Protein AF-0000000076566828 (afdb_homodimer)

Organism: Mesocestoides corti (NCBI:txid53468)

Radius of gyration: 59.65 Å; Cα contacts (8 Å, |Δi|>4): 1844; chains: 2; bounding box: 95×231×230 Å

Nearest PDB structures (foldseek):
  2do4-assembly1_A  TM=8.280E-01  e=1.524E-05  Homo sapiens
  7s7b-assembly1_C  TM=9.303E-01  e=1.893E-04  Homo sapiens
  5lxy-assembly5_I  TM=9.107E-01  e=1.811E-04  Homo sapiens
  6aso-assembly1_A  TM=4.600E-01  e=6.608E-07  Saccharomyces cerevisiae
  2mzq-assembly1_A  TM=8.848E-01  e=5.716E-04  Saccharomyces cerevisiae S288C

pLDDT: mean 74.3, std 24.95, range [13.19, 98.06]

Solvent-accessible surface area (backbone atoms only — not comparable to full-atom values): 101431 Å² total; per-residue (Å²): 131,82,71,84,82,76,81,79,77,86,79,79,74,83,75,83,79,81,73,72,76,61,60,64,59,54,52,54,48,50,50,51,49,48,50,48,51,48,46,49,50,50,37,52,52,32,50,52,48,38,69,76,39,69,84,44,66,67,48,46,56,51,34,41,54,47,28,57,74,66,65,39,61,69,62,31,51,50,49,50,52,55,43,52,75,66,32,73,58,53,72,68,59,41,49,54,51,50,52,56,55,55,69,67,57,52,94,85,56,82,61,59,67,58,55,50,50,50,52,54,41,49,68,59,36,60,50,68,70,59,43,51,53,47,41,50,52,41,57,67,63,49,57,92,86,50,68,69,46,52,52,53,33,51,49,50,44,50,50,43,41,73,64,40,39,65,33,41,77,60,11,51,58,56,52,49,52,48,46,52,51,46,49,50,51,42,54,50,42,52,69,74,42,64,82,46,59,65,63,51,49,53,43,51,48,52,45,50,50,53,50,51,54,51,42,47,43,41,31,59,63,50,66,57,54,50,53,52,47,39,50,40,41,69,49,88,36,44,84,72,52,72,71,53,84,80,48,81,69,74,71,53,52,70,68,56,52,51,35,29,51,53,14,49,53,44,27,64,66,46,43,64,48,55,48,44,38,61,67,19,61,92,36,68,72,53,29,50,53,34,45,51,54,43,49,54,51,49,57,71,35,33,76,69,92,58,62,83,65,53,62,57,52,57,69,66,51,61,97,79,71,71,71,43,54,72,69,44,52,50,34,52,49,43,48,47,38,56,76,41,58,78,44,65,68,60,56,51,50,48,49,52,45,35,56,68,76,41,54,86,48,53,66,59,48,36,52,51,32,53,52,45,35,53,57,36,56,53,39,42,68,50,44,49,52,31,32,51,43,42,43,50,50,26,56,53,52,38,58,69,67,49,62,86,81,71,77,71,73,82,47,72,64,53,54,49,51,34,50,56,40,45,47,52,29,52,48,46,51,54,54,50,68,72,39,72,53,91,42,71,67,39,51,50,52,42,50,51,50,47,50,40,48,51,41,29,42,54,70,73,36,89,58,76,74,79,72,79,78,82,92,64,95,44,95,82,38,59,64,55,52,51,48,23,48,46,29,29,73,76,64,67,32,52,67,61,22,50,50,46,51,54,55,48,41,72,41,93,61,32,50,52,39,55,69,50,45,54,51,52,49,52,47,26,62,76,63,50,49,74,70,56,37,53,51,50,39,53,49,44,59,74,42,37,63,73,89,54,29,63,58,45,47,52,49,39,50,48,43,43,45,76,66,35,51,57,64,71,60,52,51,52,49,50,46,50,51,54,52,48,51,51,51,55,52,50,51,53,49,51,51,50,51,51,52,50,50,55,51,53,52,59,57,60,68,64,72,68,73,70,84,70,83,74,76,78,78,78,80,76,78,80,74,88,92,82,88,73,93,79,84,83,90,81,83,73,80,74,77,78,76,74,80,77,80,75,81,84,76,78,79,77,79,73,84,76,73,85,72,78,75,76,73,75,74,74,84,72,70,72,72,75,81,63,69,88,48,26,72,22,24,34,28,36,34,59,40,62,57,82,65,46,74,64,58,51,46,64,62,49,49,78,40,37,65,71,64,46,76,46,70,43,50,45,94,84,64,46,50,69,21,34,30,40,43,28,35,74,45,49,83,28,40,64,53,44,44,67,46,43,53,40,57,40,84,41,95,93,40,89,68,12,24,37,25,41,39,42,81,37,63,83,84,56,72,91,71,77,74,77,64,88,60,83,61,52,52,72,38,63,29,26,34,31,34,33,53,38,37,67,82,66,47,59,66,56,48,46,58,63,51,38,76,47,33,58,62,74,44,64,44,72,40,48,42,82,78,14,51,56,69,21,31,32,38,41,27,31,77,39,45,67,33,30,50,53,33,37,71,71,42,43,61,41,66,48,90,90,24,55,22,44,49,41,68,29,58,49,70,53,64,82,71,80,76,77,83,66,76,80,71,74,86,85,90,89,87,82,76,79,69,83,74,65,83,76,128,138,84,92,90,76,85,76,80,81,87,79,85,80,84,77,81,77,80,66,71,73,58,54,62,59,48,49,52,48,46,48,49,47,47,50,48,48,48,47,48,51,49,37,52,52,32,50,50,47,35,69,74,39,68,83,45,66,67,46,46,55,50,32,41,55,48,28,57,75,66,65,40,61,70,63,30,50,50,50,51,51,54,44,52,74,66,31,74,58,54,71,68,57,41,50,52,51,50,52,56,56,54,70,66,57,52,94,86,55,83,63,59,69,58,54,50,50,50,52,54,42,49,69,58,36,61,50,67,69,59,44,51,53,49,41,51,52,41,56,66,64,50,57,93,85,50,67,70,48,53,54,53,32,50,49,49,45,49,50,43,41,73,63,42,40,66,33,40,78,61,11,51,56,57,52,49,52,48,45,51,51,46,51,52,52,42,54,48,42,51,70,76,42,68,82,45,59,65,64,52,51,52,45,49,47,52,44,50,50,54,49,50,54,52,43,46,43,39,32,60,61,51,67,57,52,50,53,50,48,39,49,39,41,68,49,85,36,42,83,71,52,71,69,54,85,79,48,82,69,75,70,54,52,70,68,54,51,50,35,30,51,53,15,49,52,43,26,65,66,46,43,64,48,54,48,45,38,62,68,19,60,92,36,68,72,53,28,48,53,34,45,51,55,42,48,55,50,48,58,71,34,32,77,68,92,58,63,81,64,53,62,56,51,58,68,66,50,61,98,80,69,73,71,42,53,72,68,46,52,50,34,51,47,43,48,49,39,54,76,41,59,77,42,65,67,60,55,51,52,50,50,51,46,36,58,69,75,41,55,84,48,54,66,58,49,36,51,52,32,53,52,44,34,53,57,35,56,52,40,42,68,52,44,49,52,32,32,53,43,42,44,51,50,27,55,52,53,40,58,68,66,49,62,85,81,71,77,71,75,83,48,73,62,53,54,49,51,33,49,55,39,45,47,54,30,52,47,45,50,54,52,50,67,72,39,71,54,91,40,71,68,39,49,49,50,42,50,51,51,47,50,38,48,53,43,27,43,54,69,72,36,89,58,76,73,80,73,79,78,79,92,64,96,45,94,83,38,59,63,56,52,51,51,23,48,46,30,31,74,77,62,66,32,53,66,60,20,49,51,46,53,55,53,47,40,71,40,92,62,31,52,52,38,55,69,51,46,54,51,52,50,53,46,26,61,75,65,50,49,71,69,56,37,53,50,51,38,53,49,44,60,72,42,36,63,74,89,55,30,62,58,46,48,51,49,38,51,49,42,43,44,75,66,36,52,57,66,70,60,51,51,52,49,50,47,50,50,53,52,48,50,52,51,53,50,50,51,52,49,52,53,50,50,50,52,49,50,55,51,51,52,58,53,56,69,64,68,69,74,68,86,73,77,81,79,80,74,77,77,76,80,77,83,80,86,78,87,86,81,71,82,82,83,86,80,89,81,87,78,83,82,71,85,67,87,69,73,88,74,82,73,78,80,71,85,74,75,87,72,80,75,78,74,73,73,76,81,73,72,73,70,77,80,62,69,88,47,27,70,21,23,36,30,35,34,59,41,62,58,81,65,48,73,65,58,52,47,63,62,50,50,78,39,36,64,72,66,45,78,45,72,43,50,45,95,85,63,44,50,70,21,32,31,38,43,29,35,74,46,48,83,30,39,64,53,43,45,67,46,43,53,40,57,40,86,41,95,94,41,90,67,13,23,36,26,41,38,42,80,36,62,82,85,53,70,90,72,76,74,77,64,87,61,81,59,51,50,72,37,61,28,25,33,34,34,32,53,40,35,67,81,66,48,57,65,56,49,46,58,62,53,38,75,47,33,59,61,73,42,63,45,72,40,47,42,81,78,14,50,56,68,20,32,32,38,41,27,32,76,39,46,66,33,31,50,52,35,38,70,69,42,43,59,41,67,48,90,90,24,54,23,43,48,42,68,30,56,48,69,51,58,80,69,77,72,74,78,68,62,83,82,77,78,78,76,69,68,68,59,66,77,92,76,88,65,80,121

InterPro domains:
  IPR000504 RNA recognition motif domain [PF00076] (682-740)
  IPR000504 RNA recognition motif domain [PF00076] (783-851)
  IPR000504 RNA recognition motif domain [PS50102] (680-762)
  IPR000504 RNA recognition motif domain [PS50102] (781-858)
  IPR000504 RNA recognition motif domain [SM00360] (681-758)
  IPR000504 RNA recognition motif domain [SM00360] (782-854)
  IPR003107 HAT (Half-A-TPR) repeat [SM00386] (71-103)
  IPR003107 HAT (Half-A-TPR) repeat [SM00386] (109-140)
  IPR003107 HAT (Half-A-TPR) repeat [SM00386] (148-184)
  IPR003107 HAT (Half-A-TPR) repeat [SM00386] (324-356)
  IPR003107 HAT (Half-A-TPR) repeat [SM00386] (360-392)
  IPR003107 HAT (Half-A-TPR) repeat [SM00386] (420-456)
  IPR003107 HAT (Half-A-TPR) repeat [SM00386] (492-526)
  IPR003954 RNA recognition motif domain, eukaryotic-type [SM00361] (782-854)
  IPR008847 Suppressor of forked [PF05843] (46-460)
  IPR011990 Tetratricopeptide-like helical domain superfamily [G3DSA:1.25.40.10] (47-242)
  IPR011990 Tetratricopeptide-like helical domain superfamily [G3DSA:1.25.40.10] (282-607)
  IPR011990 Tetratricopeptide-like helical domain superfamily [SSF48452] (48-537)
  IPR012677 Nucleotide-binding alpha-beta plait domain superfamily [G3DSA:3.30.70.330] (624-759)
  IPR012677 Nucleotide-binding alpha-beta plait domain superfamily [G3DSA:3.30.70.330] (773-879)

Structure (mmCIF, N/CA/C/O backbone):
data_AF-0000000076566828-model_v1
#
loop_
_entity.id
_entity.type
_entity.pdbx_description
1 polymer 'RRM domain-containing protein'
#
loop_
_atom_site.group_PDB
_atom_site.id
_atom_site.type_symbol
_atom_site.label_atom_id
_atom_site.label_alt_id
_atom_site.label_comp_id
_atom_site.label_asym_id
_atom_site.label_entity_id
_atom_site.label_seq_id
_atom_site.pdbx_PDB_ins_code
_atom_site.Cartn_x
_atom_site.Cartn_y
_atom_site.Cartn_z
_atom_site.occupancy
_atom_site.B_iso_or_equiv
_atom_site.auth_seq_id
_atom_site.auth_comp_id
_atom_site.auth_asym_id
_atom_site.auth_atom_id
_atom_site.pdbx_PDB_model_num
ATOM 1 N N . MET A 1 1 ? -8.008 28.891 120.25 1 17.88 1 MET A N 1
ATOM 2 C CA . MET A 1 1 ? -7.629 29.219 118.875 1 17.88 1 MET A CA 1
ATOM 3 C C . MET A 1 1 ? -8.555 28.531 117.875 1 17.88 1 MET A C 1
ATOM 5 O O . MET A 1 1 ? -8.281 28.516 116.688 1 17.88 1 MET A O 1
ATOM 9 N N . TYR A 1 2 ? -9.391 27.766 118.312 1 22.22 2 TYR A N 1
ATOM 10 C CA . TYR A 1 2 ? -10.492 26.938 117.812 1 22.22 2 TYR A CA 1
ATOM 11 C C . TYR A 1 2 ? -11.516 27.766 117.062 1 22.22 2 TYR A C 1
ATOM 13 O O . TYR A 1 2 ? -12.398 28.391 117.625 1 22.22 2 TYR A O 1
ATOM 21 N N . PRO A 1 3 ? -11.016 28.5 115.875 1 21.98 3 PRO A N 1
ATOM 22 C CA . PRO A 1 3 ? -11.555 29.859 115.688 1 21.98 3 PRO A CA 1
ATOM 23 C C . PRO A 1 3 ? -13.008 29.875 115.25 1 21.98 3 PRO A C 1
ATOM 25 O O . PRO A 1 3 ? -13.492 28.875 114.688 1 21.98 3 PRO A O 1
ATOM 28 N N . GLU A 1 4 ? -13.742 30.922 115.625 1 21.22 4 GLU A N 1
ATOM 29 C CA . GLU A 1 4 ? -15.18 31.172 115.688 1 21.22 4 GLU A CA 1
ATOM 30 C C . GLU A 1 4 ? -15.812 31.141 114.312 1 21.22 4 GLU A C 1
ATOM 32 O O . GLU A 1 4 ? -15.188 31.531 113.312 1 21.22 4 GLU A O 1
ATOM 37 N N . ASP A 1 5 ? -16.828 30.297 113.938 1 23.05 5 ASP A N 1
ATOM 38 C CA . ASP A 1 5 ? -17.672 29.656 112.938 1 23.05 5 ASP A CA 1
ATOM 39 C C . ASP A 1 5 ? -18.453 30.703 112.125 1 23.05 5 ASP A C 1
ATOM 41 O O . ASP A 1 5 ? -19.344 31.359 112.625 1 23.05 5 ASP A O 1
ATOM 45 N N . PRO A 1 6 ? -17.734 31.359 111.062 1 21.95 6 PRO A N 1
ATOM 46 C CA . PRO A 1 6 ? -18.141 32.719 110.688 1 21.95 6 PRO A CA 1
ATOM 47 C C . PRO A 1 6 ? -19.5 32.781 110 1 21.95 6 PRO A C 1
ATOM 49 O O . PRO A 1 6 ? -19.969 31.766 109.438 1 21.95 6 PRO A O 1
ATOM 52 N N . ASP A 1 7 ? -20.359 33.75 110.188 1 23.39 7 ASP A N 1
ATOM 53 C CA . ASP A 1 7 ? -21.781 34.094 110.062 1 23.39 7 ASP A CA 1
ATOM 54 C C . ASP A 1 7 ? -22.188 34.406 108.625 1 23.39 7 ASP A C 1
ATOM 56 O O . ASP A 1 7 ? -21.766 35.438 108.062 1 23.39 7 ASP A O 1
ATOM 60 N N . GLU A 1 8 ? -22.141 33.406 107.625 1 20.7 8 GLU A N 1
ATOM 61 C CA . GLU A 1 8 ? -22.016 33.688 106.188 1 20.7 8 GLU A CA 1
ATOM 62 C C . GLU A 1 8 ? -23.172 34.562 105.688 1 20.7 8 GLU A C 1
ATOM 64 O O . GLU A 1 8 ? -24.328 34.312 106.062 1 20.7 8 GLU A O 1
ATOM 69 N N . PRO A 1 9 ? -22.828 35.719 105 1 23.45 9 PRO A N 1
ATOM 70 C CA . PRO A 1 9 ? -23.812 36.781 104.812 1 23.45 9 PRO A CA 1
ATOM 71 C C . PRO A 1 9 ? -24.922 36.438 103.875 1 23.45 9 PRO A C 1
ATOM 73 O O . PRO A 1 9 ? -24.781 35.469 103.062 1 23.45 9 PRO A O 1
ATOM 76 N N . SER A 1 10 ? -26.062 37.188 103.875 1 22.31 10 SER A N 1
ATOM 77 C CA . SER A 1 10 ? -27.469 37.188 103.5 1 22.31 10 SER A CA 1
ATOM 78 C C . SER A 1 10 ? -27.656 37.438 102 1 22.31 10 SER A C 1
ATOM 80 O O . SER A 1 10 ? -27.344 38.531 101.5 1 22.31 10 SER A O 1
ATOM 82 N N . LEU A 1 11 ? -27.438 36.5 101 1 20.28 11 LEU A N 1
ATOM 83 C CA . LEU A 1 11 ? -27.266 36.5 99.562 1 20.28 11 LEU A CA 1
ATOM 84 C C . LEU A 1 11 ? -28.547 36.938 98.875 1 20.28 11 LEU A C 1
ATOM 86 O O . LEU A 1 11 ? -29.578 36.25 99 1 20.28 11 LEU A O 1
ATOM 90 N N . SER A 1 12 ? -28.859 38.219 98.812 1 21.06 12 SER A N 1
ATOM 91 C CA . SER A 1 12 ? -30.141 38.75 98.375 1 21.06 12 SER A CA 1
ATOM 92 C C . SER A 1 12 ? -30.391 38.438 96.938 1 21.06 12 SER A C 1
ATOM 94 O O . SER A 1 12 ? -29.453 38.469 96.125 1 21.06 12 SER A O 1
ATOM 96 N N . SER A 1 13 ? -31.391 37.656 96.5 1 20.02 13 SER A N 1
ATOM 97 C CA . SER A 1 13 ? -31.938 36.906 95.375 1 20.02 13 SER A CA 1
ATOM 98 C C . SER A 1 13 ? -32.5 37.844 94.312 1 20.02 13 SER A C 1
ATOM 100 O O . SER A 1 13 ? -33.344 37.438 93.5 1 20.02 13 SER A O 1
ATOM 102 N N . SER A 1 14 ? -31.875 39 93.938 1 21.36 14 SER A N 1
ATOM 103 C CA . SER A 1 14 ? -32.719 39.844 93.125 1 21.36 14 SER A CA 1
ATOM 104 C C . SER A 1 14 ? -32.969 39.219 91.75 1 21.36 14 SER A C 1
ATOM 106 O O . SER A 1 14 ? -32.062 38.594 91.188 1 21.36 14 SER A O 1
ATOM 108 N N . SER A 1 15 ? -34.188 38.938 91.188 1 21.17 15 SER A N 1
ATOM 109 C CA . SER A 1 15 ? -34.938 38.188 90.25 1 21.17 15 SER A CA 1
ATOM 110 C C . SER A 1 15 ? -34.781 38.781 88.812 1 21.17 15 SER A C 1
ATOM 112 O O . SER A 1 15 ? -35.469 38.375 87.875 1 21.17 15 SER A O 1
ATOM 114 N N . SER A 1 16 ? -33.625 39.406 88.438 1 21.5 16 SER A N 1
ATOM 115 C CA . SER A 1 16 ? -33.812 40.188 87.188 1 21.5 16 SER A CA 1
ATOM 116 C C . SER A 1 16 ? -34.031 39.312 86 1 21.5 16 SER A C 1
ATOM 118 O O . SER A 1 16 ? -33.312 38.312 85.812 1 21.5 16 SER A O 1
ATOM 120 N N . GLU A 1 17 ? -35.156 39.281 85.188 1 21.66 17 GLU A N 1
ATOM 121 C CA . GLU A 1 17 ? -35.812 38.469 84.188 1 21.66 17 GLU A CA 1
ATOM 122 C C . GLU A 1 17 ? -35.125 38.656 82.812 1 21.66 17 GLU A C 1
ATOM 124 O O . GLU A 1 17 ? -35.469 37.969 81.875 1 21.66 17 GLU A O 1
ATOM 129 N N . ASP A 1 18 ? -34.188 39.5 82.562 1 22.95 18 ASP A N 1
ATOM 130 C CA . ASP A 1 18 ? -34.031 40.094 81.188 1 22.95 18 ASP A CA 1
ATOM 131 C C . ASP A 1 18 ? -33.25 39.125 80.312 1 22.95 18 ASP A C 1
ATOM 133 O O . ASP A 1 18 ? -32.812 39.531 79.188 1 22.95 18 ASP A O 1
ATOM 137 N N . GLY A 1 19 ? -32.844 37.906 80.5 1 22.77 19 GLY A N 1
ATOM 138 C CA . GLY A 1 19 ? -31.672 37.281 79.938 1 22.77 19 GLY A CA 1
ATOM 139 C C . GLY A 1 19 ? -31.844 36.812 78.5 1 22.77 19 GLY A C 1
ATOM 140 O O . GLY A 1 19 ? -30.984 36.156 77.938 1 22.77 19 GLY A O 1
ATOM 141 N N . ASP A 1 20 ? -32.938 36.812 77.875 1 26 20 ASP A N 1
ATOM 142 C CA . ASP A 1 20 ? -33.094 35.719 76.938 1 26 20 ASP A CA 1
ATOM 143 C C . ASP A 1 20 ? -32.312 35.969 75.688 1 26 20 ASP A C 1
ATOM 145 O O . ASP A 1 20 ? -32.281 35.125 74.812 1 26 20 ASP A O 1
ATOM 149 N N . ASP A 1 21 ? -32 37.156 75.375 1 29.83 21 ASP A N 1
ATOM 150 C CA . ASP A 1 21 ? -31.828 37.344 73.938 1 29.83 21 ASP A CA 1
ATOM 151 C C . ASP A 1 21 ? -30.438 36.938 73.438 1 29.83 21 ASP A C 1
ATOM 153 O O . ASP A 1 21 ? -30.047 37.188 72.312 1 29.83 21 ASP A O 1
ATOM 157 N N . ASP A 1 22 ? -29.609 36.406 74.312 1 31.8 22 ASP A N 1
ATOM 158 C CA . ASP A 1 22 ? -28.188 36.281 74 1 31.8 22 ASP A CA 1
ATOM 159 C C . ASP A 1 22 ? -27.953 35.062 73.125 1 31.8 22 ASP A C 1
ATOM 161 O O . ASP A 1 22 ? -26.812 34.781 72.75 1 31.8 22 ASP A O 1
ATOM 165 N N . GLY A 1 23 ? -28.891 34.188 73.062 1 32.97 23 GLY A N 1
ATOM 166 C CA . GLY A 1 23 ? -28.531 32.906 72.5 1 32.97 23 GLY A CA 1
ATOM 167 C C . GLY A 1 23 ? -28.297 33 71 1 32.97 23 GLY A C 1
ATOM 168 O O . GLY A 1 23 ? -27.719 32.062 70.375 1 32.97 23 GLY A O 1
ATOM 169 N N . GLN A 1 24 ? -29.047 33.844 70.375 1 40.44 24 GLN A N 1
ATOM 170 C CA . GLN A 1 24 ? -28.984 33.812 68.938 1 40.44 24 GLN A CA 1
ATOM 171 C C . GLN A 1 24 ? -27.641 34.281 68.438 1 40.44 24 GLN A C 1
ATOM 173 O O . GLN A 1 24 ? -27.172 33.844 67.375 1 40.44 24 GLN A O 1
ATOM 178 N N . GLU A 1 25 ? -26.984 35.125 69.188 1 44.16 25 GLU A N 1
ATOM 179 C CA . GLU A 1 25 ? -25.719 35.656 68.688 1 44.16 25 GLU A CA 1
ATOM 180 C C . GLU A 1 25 ? -24.609 34.594 68.75 1 44.16 25 GLU A C 1
ATOM 182 O O . GLU A 1 25 ? -23.75 34.531 67.875 1 44.16 25 GLU A O 1
ATOM 187 N N . ASP A 1 26 ? -24.688 33.719 69.75 1 44.44 26 ASP A N 1
ATOM 188 C CA . ASP A 1 26 ? -23.641 32.719 69.938 1 44.44 26 ASP A CA 1
ATOM 189 C C . ASP A 1 26 ? -23.719 31.672 68.812 1 44.44 26 ASP A C 1
ATOM 191 O O . ASP A 1 26 ? -22.688 31.188 68.312 1 44.44 26 ASP A O 1
ATOM 195 N N . MET A 1 27 ? -24.953 31.359 68.438 1 49.59 27 MET A N 1
ATOM 196 C CA . MET A 1 27 ? -25.062 30.359 67.375 1 49.59 27 MET A CA 1
ATOM 197 C C . MET A 1 27 ? -24.562 30.906 66 1 49.59 27 MET A C 1
ATOM 199 O O . MET A 1 27 ? -23.969 30.188 65.25 1 49.59 27 MET A O 1
ATOM 203 N N . GLU A 1 28 ? -24.781 32.156 65.75 1 51.28 28 GLU A N 1
ATOM 204 C CA . GLU A 1 28 ? -24.281 32.781 64.562 1 51.28 28 GLU A CA 1
ATOM 205 C C . GLU A 1 28 ? -22.75 32.875 64.562 1 51.28 28 GLU A C 1
ATOM 207 O O . GLU A 1 28 ? -22.094 32.656 63.531 1 51.28 28 GLU A O 1
ATOM 212 N N . ASN A 1 29 ? -22.219 33.156 65.688 1 53.62 29 ASN A N 1
ATOM 213 C CA . ASN A 1 29 ? -20.766 33.188 65.812 1 53.62 29 ASN A CA 1
ATOM 214 C C . ASN A 1 29 ? -20.172 31.797 65.688 1 53.62 29 ASN A C 1
ATOM 216 O O . ASN A 1 29 ? -19.109 31.609 65.125 1 53.62 29 ASN A O 1
ATOM 220 N N . LEU A 1 30 ? -20.766 30.812 66.312 1 51.75 30 LEU A N 1
ATOM 221 C CA . LEU A 1 30 ? -20.297 29.438 66.188 1 51.75 30 LEU A CA 1
ATOM 222 C C . LEU A 1 30 ? -20.438 28.938 64.75 1 51.75 30 LEU A C 1
ATOM 224 O O . LEU A 1 30 ? -19.531 28.25 64.25 1 51.75 30 LEU A O 1
ATOM 228 N N . GLU A 1 31 ? -21.516 29.297 64.062 1 53.19 31 GLU A N 1
ATOM 229 C CA . GLU A 1 31 ? -21.656 28.922 62.656 1 53.19 31 GLU A CA 1
ATOM 230 C C . GLU A 1 31 ? -20.609 29.609 61.812 1 53.19 31 GLU A C 1
ATOM 232 O O . GLU A 1 31 ? -20.062 29.016 60.875 1 53.19 31 GLU A O 1
ATOM 237 N N . ALA A 1 32 ? -20.312 30.844 62.094 1 57.09 32 ALA A N 1
ATOM 238 C CA . ALA A 1 32 ? -19.234 31.562 61.406 1 57.09 32 ALA A CA 1
ATOM 239 C C . ALA A 1 32 ? -17.875 30.953 61.688 1 57.09 32 ALA A C 1
ATOM 241 O O . ALA A 1 32 ? -17.047 30.812 60.812 1 57.09 32 ALA A O 1
ATOM 242 N N . GLU A 1 33 ? -17.609 30.578 62.875 1 53.41 33 GLU A N 1
ATOM 243 C CA . GLU A 1 33 ? -16.375 29.906 63.25 1 53.41 33 GLU A CA 1
ATOM 244 C C . GLU A 1 33 ? -16.281 28.516 62.625 1 53.41 33 GLU A C 1
ATOM 246 O O . GLU A 1 33 ? -15.211 28.109 62.156 1 53.41 33 GLU A O 1
ATOM 251 N N . ILE A 1 34 ? -17.328 27.781 62.594 1 52.31 34 ILE A N 1
ATOM 252 C CA . ILE A 1 34 ? -17.359 26.484 61.938 1 52.31 34 ILE A CA 1
ATOM 253 C C . ILE A 1 34 ? -17.141 26.641 60.438 1 52.31 34 ILE A C 1
ATOM 255 O O . ILE A 1 34 ? -16.406 25.859 59.812 1 52.31 34 ILE A O 1
ATOM 259 N N . ALA A 1 35 ? -17.844 27.594 59.812 1 55.72 35 ALA A N 1
ATOM 260 C CA . ALA A 1 35 ? -17.656 27.891 58.406 1 55.72 35 ALA A CA 1
ATOM 261 C C . ALA A 1 35 ? -16.219 28.312 58.125 1 55.72 35 ALA A C 1
ATOM 263 O O . ALA A 1 35 ? -15.641 27.891 57.094 1 55.72 35 ALA A O 1
ATOM 264 N N . GLU A 1 36 ? -15.688 29.094 59 1 56.22 36 GLU A N 1
ATOM 265 C CA . GLU A 1 36 ? -14.281 29.484 58.844 1 56.22 36 GLU A CA 1
ATOM 266 C C . GLU A 1 36 ? -13.359 28.281 59 1 56.22 36 GLU A C 1
ATOM 268 O O . GLU A 1 36 ? -12.391 28.141 58.25 1 56.22 36 GLU A O 1
ATOM 273 N N . VAL A 1 37 ? -13.539 27.438 60.031 1 55.97 37 VAL A N 1
ATOM 274 C CA . VAL A 1 37 ? -12.742 26.234 60.25 1 55.97 37 VAL A CA 1
ATOM 275 C C . VAL A 1 37 ? -12.945 25.266 59.094 1 55.97 37 VAL A C 1
ATOM 277 O O . VAL A 1 37 ? -11.992 24.625 58.625 1 55.97 37 VAL A O 1
ATOM 280 N N . SER A 1 38 ? -14.172 25.141 58.656 1 56.47 38 SER A N 1
ATOM 281 C CA . SER A 1 38 ? -14.453 24.281 57.531 1 56.47 38 SER A CA 1
ATOM 282 C C . SER A 1 38 ? -13.797 24.812 56.25 1 56.47 38 SER A C 1
ATOM 284 O O . SER A 1 38 ? -13.297 24.031 55.438 1 56.47 38 SER A O 1
ATOM 286 N N . GLN A 1 39 ? -13.852 26.047 56.125 1 61.75 39 GLN A N 1
ATOM 287 C CA . GLN A 1 39 ? -13.195 26.672 55 1 61.75 39 GLN A CA 1
ATOM 288 C C . GLN A 1 39 ? -11.68 26.5 55.062 1 61.75 39 GLN A C 1
ATOM 290 O O . GLN A 1 39 ? -11.023 26.25 54.062 1 61.75 39 GLN A O 1
ATOM 295 N N . GLN A 1 40 ? -11.172 26.641 56.25 1 61.62 40 GLN A N 1
ATOM 296 C CA . GLN A 1 40 ? -9.742 26.438 56.438 1 61.62 40 GLN A CA 1
ATOM 297 C C . GLN A 1 40 ? -9.359 24.984 56.188 1 61.62 40 GLN A C 1
ATOM 299 O O . GLN A 1 40 ? -8.32 24.719 55.594 1 61.62 40 GLN A O 1
ATOM 304 N N . ALA A 1 41 ? -10.172 24.109 56.656 1 65.12 41 ALA A N 1
ATOM 305 C CA . ALA A 1 41 ? -9.922 22.688 56.406 1 65.12 41 ALA A CA 1
ATOM 306 C C . ALA A 1 41 ? -10.023 22.359 54.938 1 65.12 41 ALA A C 1
ATOM 308 O O . ALA A 1 41 ? -9.203 21.609 54.406 1 65.12 41 ALA A O 1
ATOM 309 N N . SER A 1 42 ? -10.969 22.953 54.312 1 71 42 SER A N 1
ATOM 310 C CA . SER A 1 42 ? -11.117 22.75 52.875 1 71 42 SER A CA 1
ATOM 311 C C . SER A 1 42 ? -9.945 23.344 52.125 1 71 42 SER A C 1
ATOM 313 O O . SER A 1 42 ? -9.469 22.75 51.125 1 71 42 SER A O 1
ATOM 315 N N . GLY A 1 43 ? -9.461 24.438 52.562 1 73.69 43 GLY A N 1
ATOM 316 C CA . GLY A 1 43 ? -8.289 25.062 52 1 73.69 43 GLY A CA 1
ATOM 317 C C . GLY A 1 43 ? -7.035 24.219 52.125 1 73.69 43 GLY A C 1
ATOM 318 O O . GLY A 1 43 ? -6.234 24.125 51.188 1 73.69 43 GLY A O 1
ATOM 319 N N . GLN A 1 44 ? -6.914 23.609 53.281 1 75.25 44 GLN A N 1
ATOM 320 C CA . GLN A 1 44 ? -5.758 22.766 53.531 1 75.25 44 GLN A CA 1
ATOM 321 C C . GLN A 1 44 ? -5.816 21.5 52.656 1 75.25 44 GLN A C 1
ATOM 323 O O . GLN A 1 44 ? -4.793 21.047 52.156 1 75.25 44 GLN A O 1
ATOM 328 N N . THR A 1 45 ? -7 21.047 52.5 1 76.75 45 THR A N 1
ATOM 329 C CA . THR A 1 45 ? -7.164 19.859 51.656 1 76.75 45 THR A CA 1
ATOM 330 C C . THR A 1 45 ? -6.84 20.188 50.188 1 76.75 45 THR A C 1
ATOM 332 O O . THR A 1 45 ? -6.188 19.406 49.5 1 76.75 45 THR A O 1
ATOM 335 N N . GLN A 1 46 ? -7.316 21.266 49.781 1 80.19 46 GLN A N 1
ATOM 336 C CA . GLN A 1 46 ? -7.051 21.656 48.406 1 80.19 46 GLN A CA 1
ATOM 337 C C . GLN A 1 46 ? -5.57 21.969 48.188 1 80.19 46 GLN A C 1
ATOM 339 O O . GLN A 1 46 ? -5.016 21.703 47.125 1 80.19 46 GLN A O 1
ATOM 344 N N . SER A 1 47 ? -5.012 22.516 49.188 1 83.12 47 SER A N 1
ATOM 345 C CA . SER A 1 47 ? -3.582 22.797 49.094 1 83.12 47 SER A CA 1
ATOM 346 C C . SER A 1 47 ? -2.771 21.516 48.938 1 83.12 47 SER A C 1
ATOM 348 O O . SER A 1 47 ? -1.816 21.469 48.156 1 83.12 47 SER A O 1
ATOM 350 N N . ARG A 1 48 ? -3.139 20.516 49.594 1 82.94 48 ARG A N 1
ATOM 351 C CA . ARG A 1 48 ? -2.469 19.219 49.469 1 82.94 48 ARG A CA 1
ATOM 352 C C . ARG A 1 48 ? -2.699 18.609 48.094 1 82.94 48 ARG A C 1
ATOM 354 O O . ARG A 1 48 ? -1.803 17.969 47.531 1 82.94 48 ARG A O 1
ATOM 361 N N . THR A 1 49 ? -3.861 18.812 47.594 1 82.88 49 THR A N 1
ATOM 362 C CA . THR A 1 49 ? -4.199 18.281 46.281 1 82.88 49 THR A CA 1
ATOM 363 C C . THR A 1 49 ? -3.33 18.906 45.219 1 82.88 49 THR A C 1
ATOM 365 O O . THR A 1 49 ? -2.857 18.219 44.312 1 82.88 49 THR A O 1
ATOM 368 N N . VAL A 1 50 ? -3.113 20.125 45.25 1 86.44 50 VAL A N 1
ATOM 369 C CA . VAL A 1 50 ? -2.334 20.859 44.25 1 86.44 50 VAL A CA 1
ATOM 370 C C . VAL A 1 50 ? -0.853 20.531 44.406 1 86.44 50 VAL A C 1
ATOM 372 O O . VAL A 1 50 ? -0.104 20.531 43.438 1 86.44 50 VAL A O 1
ATOM 375 N N . GLU A 1 51 ? -0.46 20.188 45.625 1 84.25 51 GLU A N 1
ATOM 376 C CA . GLU A 1 51 ? 0.927 19.797 45.875 1 84.25 51 GLU A CA 1
ATOM 377 C C . GLU A 1 51 ? 1.218 18.406 45.312 1 84.25 51 GLU A C 1
ATOM 379 O O . GLU A 1 51 ? 2.314 18.156 44.812 1 84.25 51 GLU A O 1
ATOM 384 N N . THR A 1 52 ? 0.237 17.594 45.375 1 84.06 52 THR A N 1
ATOM 385 C CA . THR A 1 52 ? 0.406 16.234 44.875 1 84.06 52 THR A CA 1
ATOM 386 C C . THR A 1 52 ? 0.316 16.188 43.344 1 84.06 52 THR A C 1
ATOM 388 O O . THR A 1 52 ? 1.085 15.484 42.688 1 84.06 52 THR A O 1
ATOM 391 N N . ASN A 1 53 ? -0.744 16.984 42.875 1 85.69 53 ASN A N 1
ATOM 392 C CA . ASN A 1 53 ? -0.908 17.078 41.438 1 85.69 53 ASN A CA 1
ATOM 393 C C . ASN A 1 53 ? -1.032 18.531 40.969 1 85.69 53 ASN A C 1
ATOM 395 O O . ASN A 1 53 ? -2.141 19.031 40.812 1 85.69 53 ASN A O 1
ATOM 399 N N . PRO A 1 54 ? 0.112 18.953 40.625 1 85.69 54 PRO A N 1
ATOM 400 C CA . PRO A 1 54 ? 0.136 20.375 40.281 1 85.69 54 PRO A CA 1
ATOM 401 C C . PRO A 1 54 ? -0.526 20.672 38.938 1 85.69 54 PRO A C 1
ATOM 403 O O . PRO A 1 54 ? -0.74 21.844 38.594 1 85.69 54 PRO A O 1
ATOM 406 N N . TYR A 1 55 ? -1.014 19.75 38.25 1 85 55 TYR A N 1
ATOM 407 C CA . TYR A 1 55 ? -1.533 19.984 36.906 1 85 55 TYR A CA 1
ATOM 408 C C . TYR A 1 55 ? -3.057 19.938 36.875 1 85 55 TYR A C 1
ATOM 410 O O . TYR A 1 55 ? -3.674 19.844 35.812 1 85 55 TYR A O 1
ATOM 418 N N . LEU A 1 56 ? -3.598 19.969 38.062 1 88.25 56 LEU A N 1
ATOM 419 C CA . LEU A 1 56 ? -5.051 20.047 38.156 1 88.25 56 LEU A CA 1
ATOM 420 C C . LEU A 1 56 ? -5.52 21.5 38.188 1 88.25 56 LEU A C 1
ATOM 422 O O . LEU A 1 56 ? -5.543 22.125 39.25 1 88.25 56 LEU A O 1
ATOM 426 N N . TYR A 1 57 ? -5.98 22 37.125 1 90.19 57 TYR A N 1
ATOM 427 C CA . TYR A 1 57 ? -6.355 23.391 36.969 1 90.19 57 TYR A CA 1
ATOM 428 C C . TYR A 1 57 ? -7.453 23.797 37.938 1 90.19 57 TYR A C 1
ATOM 430 O O . TYR A 1 57 ? -7.344 24.828 38.594 1 90.19 57 TYR A O 1
ATOM 438 N N . ASP A 1 58 ? -8.531 23.047 38.125 1 90.19 58 ASP A N 1
ATOM 439 C CA . ASP A 1 58 ? -9.695 23.359 38.938 1 90.19 58 ASP A CA 1
ATOM 440 C C . ASP A 1 58 ? -9.336 23.406 40.438 1 90.19 58 ASP A C 1
ATOM 442 O O . ASP A 1 58 ? -9.898 24.188 41.188 1 90.19 58 ASP A O 1
ATOM 446 N N . ALA A 1 59 ? -8.445 22.547 40.812 1 90.12 59 ALA A N 1
ATOM 447 C CA . ALA A 1 59 ? -8.008 22.531 42.219 1 90.12 59 ALA A CA 1
ATOM 448 C C . ALA A 1 59 ? -7.312 23.844 42.562 1 90.12 59 ALA A C 1
ATOM 450 O O . ALA A 1 59 ? -7.488 24.359 43.688 1 90.12 59 ALA A O 1
ATOM 451 N N . HIS A 1 60 ? -6.523 24.344 41.625 1 93.25 60 HIS A N 1
ATOM 452 C CA . HIS A 1 60 ? -5.855 25.625 41.844 1 93.25 60 HIS A CA 1
ATOM 453 C C . HIS A 1 60 ? -6.867 26.75 42 1 93.25 60 HIS A C 1
ATOM 455 O O . HIS A 1 60 ? -6.762 27.562 42.938 1 93.25 60 HIS A O 1
ATOM 461 N N . THR A 1 61 ? -7.828 26.844 41.125 1 93.19 61 THR A N 1
ATOM 462 C CA . THR A 1 61 ? -8.82 27.922 41.125 1 93.19 61 THR A CA 1
ATOM 463 C C . THR A 1 61 ? -9.656 27.859 42.406 1 93.19 61 THR A C 1
ATOM 465 O O . THR A 1 61 ? -10 28.891 43 1 93.19 61 THR A O 1
ATOM 468 N N . ARG A 1 62 ? -10 26.656 42.844 1 91.56 62 ARG A N 1
ATOM 469 C CA . ARG A 1 62 ? -10.758 26.484 44.094 1 91.56 62 ARG A CA 1
ATOM 470 C C . ARG A 1 62 ? -9.961 26.953 45.281 1 91.56 62 ARG A C 1
ATOM 472 O O . ARG A 1 62 ? -10.5 27.609 46.188 1 91.56 62 ARG A O 1
ATOM 479 N N . LEU A 1 63 ? -8.766 26.562 45.312 1 92.38 63 LEU A N 1
ATOM 480 C CA . LEU A 1 63 ? -7.898 26.969 46.406 1 92.38 63 LEU A CA 1
ATOM 481 C C . LEU A 1 63 ? -7.781 28.5 46.469 1 92.38 63 LEU A C 1
ATOM 483 O O . LEU A 1 63 ? -7.863 29.078 47.562 1 92.38 63 LEU A O 1
ATOM 487 N N . ILE A 1 64 ? -7.582 29.125 45.344 1 93.88 64 ILE A N 1
ATOM 488 C CA . ILE A 1 64 ? -7.434 30.578 45.25 1 93.88 64 ILE A CA 1
ATOM 489 C C . ILE A 1 64 ? -8.711 31.25 45.75 1 93.88 64 ILE A C 1
ATOM 491 O O . ILE A 1 64 ? -8.656 32.219 46.5 1 93.88 64 ILE A O 1
ATOM 495 N N . THR A 1 65 ? -9.844 30.766 45.312 1 92.75 65 THR A N 1
ATOM 496 C CA . THR A 1 65 ? -11.125 31.328 45.719 1 92.75 65 THR A CA 1
ATOM 497 C C . THR A 1 65 ? -11.305 31.234 47.219 1 92.75 65 THR A C 1
ATOM 499 O O . THR A 1 65 ? -11.773 32.156 47.875 1 92.75 65 THR A O 1
ATOM 502 N N . LEU A 1 66 ? -10.938 30.109 47.781 1 91.19 66 LEU A N 1
ATOM 503 C CA . LEU A 1 66 ? -11.078 29.875 49.219 1 91.19 66 LEU A CA 1
ATOM 504 C C . LEU A 1 66 ? -10.141 30.781 50 1 91.19 66 LEU A C 1
ATOM 506 O O . LEU A 1 66 ? -10.539 31.359 51.031 1 91.19 66 LEU A O 1
ATOM 510 N N . LEU A 1 67 ? -8.961 30.844 49.562 1 92.5 67 LEU A N 1
ATOM 511 C CA . LEU A 1 67 ? -7.98 31.656 50.281 1 92.5 67 LEU A CA 1
ATOM 512 C C . LEU A 1 67 ? -8.336 33.156 50.188 1 92.5 67 LEU A C 1
ATOM 514 O O . LEU A 1 67 ? -8.094 33.906 51.125 1 92.5 67 LEU A O 1
ATOM 518 N N . ARG A 1 68 ? -8.812 33.562 49 1 91 68 ARG A N 1
ATOM 519 C CA . ARG A 1 68 ? -9.219 34.969 48.844 1 91 68 ARG A CA 1
ATOM 520 C C . ARG A 1 68 ? -10.375 35.312 49.781 1 91 68 ARG A C 1
ATOM 522 O O . ARG A 1 68 ? -10.391 36.406 50.375 1 91 68 ARG A O 1
ATOM 529 N N . LYS A 1 69 ? -11.32 34.438 50 1 88.56 69 LYS A N 1
ATOM 530 C CA . LYS A 1 69 ? -12.438 34.625 50.906 1 88.56 69 LYS A CA 1
ATOM 531 C C . LYS A 1 69 ? -11.969 34.688 52.344 1 88.56 69 LYS A C 1
ATOM 533 O O . LYS A 1 69 ? -12.516 35.438 53.156 1 88.56 69 LYS A O 1
ATOM 538 N N . ALA A 1 70 ? -10.977 33.938 52.625 1 86.94 70 ALA A N 1
ATOM 539 C CA . ALA A 1 70 ? -10.43 33.875 53.969 1 86.94 70 ALA A CA 1
ATOM 540 C C . ALA A 1 70 ? -9.469 35.031 54.219 1 86.94 70 ALA A C 1
ATOM 542 O O . ALA A 1 70 ? -8.992 35.219 55.344 1 86.94 70 ALA A O 1
ATOM 543 N N . SER A 1 71 ? -9.125 35.812 53.281 1 85.69 71 SER A N 1
ATOM 544 C CA . SER A 1 71 ? -8.25 36.969 53.312 1 85.69 71 SER A CA 1
ATOM 545 C C . SER A 1 71 ? -6.855 36.594 53.812 1 85.69 71 SER A C 1
ATOM 547 O O . SER A 1 71 ? -6.27 37.312 54.625 1 85.69 71 SER A O 1
ATOM 549 N N . GLU A 1 72 ? -6.434 35.438 53.531 1 88.44 72 GLU A N 1
ATOM 550 C CA . GLU A 1 72 ? -5.062 35 53.781 1 88.44 72 GLU A CA 1
ATOM 551 C C . GLU A 1 72 ? -4.133 35.438 52.656 1 88.44 72 GLU A C 1
ATOM 553 O O . GLU A 1 72 ? -3.768 34.656 51.781 1 88.44 72 GLU A O 1
ATOM 558 N N . LEU A 1 73 ? -3.574 36.5 52.656 1 87.69 73 LEU A N 1
ATOM 559 C CA . LEU A 1 73 ? -2.967 37.188 51.531 1 87.69 73 LEU A CA 1
ATOM 560 C C . LEU A 1 73 ? -1.646 36.531 51.125 1 87.69 73 LEU A C 1
ATOM 562 O O . LEU A 1 73 ? -1.342 36.375 49.938 1 87.69 73 LEU A O 1
ATOM 566 N N . ASP A 1 74 ? -0.875 36.156 52.094 1 90.94 74 ASP A N 1
ATOM 567 C CA . ASP A 1 74 ? 0.412 35.531 51.75 1 90.94 74 ASP A CA 1
ATOM 568 C C . ASP A 1 74 ? 0.225 34.188 51.125 1 90.94 74 ASP A C 1
ATOM 570 O O . ASP A 1 74 ? 0.89 33.844 50.125 1 90.94 74 ASP A O 1
ATOM 574 N N . ARG A 1 75 ? -0.68 33.438 51.688 1 92 75 ARG A N 1
ATOM 575 C CA . ARG A 1 75 ? -0.967 32.125 51.125 1 92 75 ARG A CA 1
ATOM 576 C C . ARG A 1 75 ? -1.645 32.25 49.75 1 92 75 ARG A C 1
ATOM 578 O O . ARG A 1 75 ? -1.429 31.422 48.875 1 92 75 ARG A O 1
ATOM 585 N N . LEU A 1 76 ? -2.457 33.219 49.688 1 93.25 76 LEU A N 1
ATOM 586 C CA . LEU A 1 76 ? -3.125 33.5 48.406 1 93.25 76 LEU A CA 1
ATOM 587 C C . LEU A 1 76 ? -2.111 33.812 47.344 1 93.25 76 LEU A C 1
ATOM 589 O O . LEU A 1 76 ? -2.201 33.312 46.219 1 93.25 76 LEU A O 1
ATOM 593 N N . ARG A 1 77 ? -1.112 34.656 47.625 1 94 77 ARG A N 1
ATOM 594 C CA . ARG A 1 77 ? -0.056 35 46.688 1 94 77 ARG A CA 1
ATOM 595 C C . ARG A 1 77 ? 0.744 33.781 46.25 1 94 77 ARG A C 1
ATOM 597 O O . ARG A 1 77 ? 1.047 33.594 45.062 1 94 77 ARG A O 1
ATOM 604 N N . ALA A 1 78 ? 1.005 33.031 47.219 1 94 78 ALA A N 1
ATOM 605 C CA . ALA A 1 78 ? 1.766 31.828 46.938 1 94 78 ALA A CA 1
ATOM 606 C C . ALA A 1 78 ? 0.974 30.875 46.031 1 94 78 ALA A C 1
ATOM 608 O O . ALA A 1 78 ? 1.537 30.234 45.156 1 94 78 ALA A O 1
ATOM 609 N N . ALA A 1 79 ? -0.278 30.75 46.344 1 94.25 79 ALA A N 1
ATOM 610 C CA . ALA A 1 79 ? -1.139 29.875 45.531 1 94.25 79 ALA A CA 1
ATOM 611 C C . ALA A 1 79 ? -1.234 30.375 44.094 1 94.25 79 ALA A C 1
ATOM 613 O O . ALA A 1 79 ? -1.231 29.594 43.156 1 94.25 79 ALA A O 1
ATOM 614 N N . ARG A 1 80 ? -1.352 31.641 43.938 1 96.25 80 ARG A N 1
ATOM 615 C CA . ARG A 1 80 ? -1.44 32.219 42.594 1 96.25 80 ARG A CA 1
ATOM 616 C C . ARG A 1 80 ? -0.13 32.062 41.844 1 96.25 80 ARG A C 1
ATOM 618 O O . ARG A 1 80 ? -0.135 31.781 40.625 1 96.25 80 ARG A O 1
ATOM 625 N N . GLU A 1 81 ? 0.946 32.219 42.531 1 95.75 81 GLU A N 1
ATOM 626 C CA . GLU A 1 81 ? 2.254 32.031 41.906 1 95.75 81 GLU A CA 1
ATOM 627 C C . GLU A 1 81 ? 2.428 30.578 41.438 1 95.75 81 GLU A C 1
ATOM 629 O O . GLU A 1 81 ? 2.975 30.312 40.375 1 95.75 81 GLU A O 1
ATOM 634 N N . ARG A 1 82 ? 2.033 29.703 42.25 1 94 82 ARG A N 1
ATOM 635 C CA . ARG A 1 82 ? 2.125 28.297 41.906 1 94 82 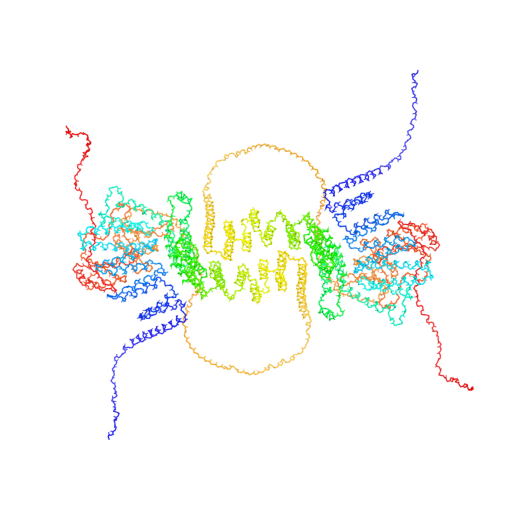ARG A CA 1
ATOM 636 C C . ARG A 1 82 ? 1.281 27.969 40.688 1 94 82 ARG A C 1
ATOM 638 O O . ARG A 1 82 ? 1.72 27.234 39.781 1 94 82 ARG A O 1
ATOM 645 N N . MET A 1 83 ? 0.092 28.484 40.625 1 94.75 83 MET A N 1
ATOM 646 C CA . MET A 1 83 ? -0.765 28.234 39.469 1 94.75 83 MET A CA 1
ATOM 647 C C . MET A 1 83 ? -0.15 28.828 38.219 1 94.75 83 MET A C 1
ATOM 649 O O . MET A 1 83 ? -0.162 28.203 37.156 1 94.75 83 MET A O 1
ATOM 653 N N . SER A 1 84 ? 0.366 30.016 38.344 1 95.31 84 SER A N 1
ATOM 654 C CA . SER A 1 84 ? 0.931 30.719 37.188 1 95.31 84 SER A CA 1
ATOM 655 C C . SER A 1 84 ? 2.168 30.016 36.656 1 95.31 84 SER A C 1
ATOM 657 O O . SER A 1 84 ? 2.512 30.156 35.469 1 95.31 84 SER A O 1
ATOM 659 N N . GLN A 1 85 ? 2.855 29.312 37.438 1 92.81 85 GLN A N 1
ATOM 660 C CA . GLN A 1 85 ? 4.039 28.562 37.031 1 92.81 85 GLN A CA 1
ATOM 661 C C . GLN A 1 85 ? 3.656 27.375 36.125 1 92.81 85 GLN A C 1
ATOM 663 O O . GLN A 1 85 ? 4.414 27 35.25 1 92.81 85 GLN A O 1
ATOM 668 N N . HIS A 1 86 ? 2.492 26.875 36.344 1 90 86 HIS A N 1
ATOM 669 C CA . HIS A 1 86 ? 2.111 25.656 35.656 1 90 86 HIS A CA 1
ATOM 670 C C . HIS A 1 86 ? 1.12 25.953 34.531 1 90 86 HIS A C 1
ATOM 672 O O . HIS A 1 86 ? 1.013 25.188 33.562 1 90 86 HIS A O 1
ATOM 678 N N . PHE A 1 87 ? 0.344 27.047 34.719 1 94 87 PHE A N 1
ATOM 679 C CA . PHE A 1 87 ? -0.683 27.375 33.719 1 94 87 PHE A CA 1
ATOM 680 C C . PHE A 1 87 ? -0.637 28.859 33.375 1 94 87 PHE A C 1
ATOM 682 O O . PHE A 1 87 ? -0.368 29.703 34.219 1 94 87 PHE A O 1
ATOM 689 N N . PRO A 1 88 ? -0.797 29.094 32.031 1 96.12 88 PRO A N 1
ATOM 690 C CA . PRO A 1 88 ? -1.171 30.484 31.766 1 96.12 88 PRO A CA 1
ATOM 691 C C . PRO A 1 88 ? -2.506 30.859 32.406 1 96.12 88 PRO A C 1
ATOM 693 O O . PRO A 1 88 ? -3.438 30.047 32.438 1 96.12 88 PRO A O 1
ATOM 696 N N . LEU A 1 89 ? -2.545 32 32.969 1 96.44 89 LEU A N 1
ATOM 697 C CA . LEU A 1 89 ? -3.77 32.438 33.656 1 96.44 89 LEU A CA 1
ATOM 698 C C . LEU A 1 89 ? -4.645 33.25 32.719 1 96.44 89 LEU A C 1
ATOM 700 O O . LEU A 1 89 ? -4.129 34 31.859 1 96.44 89 LEU A O 1
ATOM 704 N N . THR A 1 90 ? -5.977 33.125 32.875 1 95.38 90 THR A N 1
ATOM 705 C CA . THR A 1 90 ? -6.914 33.906 32.094 1 95.38 90 THR A CA 1
ATOM 706 C C . THR A 1 90 ? -6.852 35.375 32.5 1 95.38 90 THR A C 1
ATOM 708 O O . THR A 1 90 ? -6.391 35.719 33.594 1 95.38 90 THR A O 1
ATOM 711 N N . PRO A 1 91 ? -7.246 36.281 31.594 1 96.06 91 PRO A N 1
ATOM 712 C CA . PRO A 1 91 ? -7.258 37.688 31.938 1 96.06 91 PRO A CA 1
ATOM 713 C C . PRO A 1 91 ? -8.055 38 33.188 1 96.06 91 PRO A C 1
ATOM 715 O O . PRO A 1 91 ? -7.672 38.875 34 1 96.06 91 PRO A O 1
ATOM 718 N N . GLU A 1 92 ? -9.148 37.281 33.469 1 94.25 92 GLU A N 1
ATOM 719 C CA . GLU A 1 92 ? -9.969 37.5 34.656 1 94.25 92 GLU A CA 1
ATOM 720 C C . GLU A 1 92 ? -9.188 37.156 35.938 1 94.25 92 GLU A C 1
ATOM 722 O O . GLU A 1 92 ? -9.25 37.875 36.906 1 94.25 92 GLU A O 1
ATOM 727 N N . LEU A 1 93 ? -8.508 36.062 35.875 1 95.44 93 LEU A N 1
ATOM 728 C CA . LEU A 1 93 ? -7.723 35.625 37.031 1 95.44 93 LEU A CA 1
ATOM 729 C C . LEU A 1 93 ? -6.59 36.625 37.312 1 95.44 93 LEU A C 1
ATOM 731 O O . LEU A 1 93 ? -6.297 36.938 38.469 1 95.44 93 LEU A O 1
ATOM 735 N N . TRP A 1 94 ? -5.938 37.062 36.281 1 96.94 94 TRP A N 1
ATOM 736 C CA . TRP A 1 94 ? -4.867 38.031 36.406 1 96.94 94 TRP A CA 1
ATOM 737 C C . TRP A 1 94 ? -5.395 39.344 37 1 96.94 94 TRP A C 1
ATOM 739 O O . TRP A 1 94 ? -4.781 39.906 37.906 1 96.94 94 TRP A O 1
ATOM 749 N N . LEU A 1 95 ? -6.504 39.812 36.438 1 95.81 95 LEU A N 1
ATOM 750 C CA . LEU A 1 95 ? -7.066 41.062 36.906 1 95.81 95 LEU A CA 1
ATOM 751 C C . LEU A 1 95 ? -7.441 40.969 38.375 1 95.81 95 LEU A C 1
ATOM 753 O O . LEU A 1 95 ? -7.258 41.938 39.125 1 95.81 95 LEU A O 1
ATOM 757 N N . GLU A 1 96 ? -8.016 39.875 38.812 1 94.5 96 GLU A N 1
ATOM 758 C CA . GLU A 1 96 ? -8.312 39.656 40.219 1 94.5 96 GLU A CA 1
ATOM 759 C C . GLU A 1 96 ? -7.047 39.75 41.062 1 94.5 96 GLU A C 1
ATOM 761 O O . GLU A 1 96 ? -7.043 40.375 42.125 1 94.5 96 GLU A O 1
ATOM 766 N N . TRP A 1 97 ? -6.043 39.062 40.656 1 96.06 97 TRP A N 1
ATOM 767 C CA . TRP A 1 97 ? -4.758 39.094 41.344 1 96.06 97 TRP A CA 1
ATOM 768 C C . TRP A 1 97 ? -4.195 40.5 41.406 1 96.06 97 TRP A C 1
ATOM 770 O O . TRP A 1 97 ? -3.83 40.969 42.5 1 96.06 97 TRP A O 1
ATOM 780 N N . ILE A 1 98 ? -4.184 41.219 40.344 1 96.38 98 ILE A N 1
ATOM 781 C CA . ILE A 1 98 ? -3.607 42.562 40.25 1 96.38 98 ILE A CA 1
ATOM 782 C C . ILE A 1 98 ? -4.406 43.5 41.125 1 96.38 98 ILE A C 1
ATOM 784 O O . ILE A 1 98 ? -3.828 44.344 41.844 1 96.38 98 ILE A O 1
ATOM 788 N N . LYS A 1 99 ? -5.715 43.406 41.062 1 91.38 99 LYS A N 1
ATOM 789 C CA . LYS A 1 99 ? -6.559 44.281 41.875 1 91.38 99 LYS A CA 1
ATOM 790 C C . LYS A 1 99 ? -6.289 44.062 43.375 1 91.38 99 LYS A C 1
ATOM 792 O O . LYS A 1 99 ? -6.238 45.031 44.156 1 91.38 99 LYS A O 1
ATOM 797 N N . ASP A 1 100 ? -6.137 42.875 43.781 1 91.31 100 ASP A N 1
ATOM 798 C CA . ASP A 1 100 ? -5.82 42.562 45.188 1 91.31 100 ASP A CA 1
ATOM 799 C C . ASP A 1 100 ? -4.477 43.188 45.594 1 91.31 100 ASP A C 1
ATOM 801 O O . ASP A 1 100 ? -4.348 43.75 46.656 1 91.31 100 ASP A O 1
ATOM 805 N N . GLU A 1 101 ? -3.52 43.031 44.781 1 92.44 101 GLU A N 1
ATOM 806 C CA . GLU A 1 101 ? -2.197 43.594 45.062 1 92.44 101 GLU A CA 1
ATOM 807 C C . GLU A 1 101 ? -2.215 45.094 45.062 1 92.44 101 GLU A C 1
ATOM 809 O O . GLU A 1 101 ? -1.498 45.75 45.812 1 92.44 101 GLU A O 1
ATOM 814 N N . MET A 1 102 ? -2.996 45.656 44.156 1 89 102 MET A N 1
ATOM 815 C CA . MET A 1 102 ? -3.121 47.125 44.094 1 89 102 MET A CA 1
ATOM 816 C C . MET A 1 102 ? -3.748 47.656 45.375 1 89 102 MET A C 1
ATOM 818 O O . MET A 1 102 ? -3.369 48.75 45.844 1 89 102 MET A O 1
ATOM 822 N N . SER A 1 103 ? -4.688 46.906 45.906 1 85.44 103 SER A N 1
ATOM 823 C CA . SER A 1 103 ? -5.383 47.344 47.125 1 85.44 103 SER A CA 1
ATOM 824 C C . SER A 1 103 ? -4.449 47.375 48.312 1 85.44 103 SER A C 1
ATOM 826 O O . SER A 1 103 ? -4.699 48.062 49.312 1 85.44 103 SER A O 1
ATOM 828 N N . LEU A 1 104 ? -3.416 46.688 48.219 1 85.19 104 LEU A N 1
ATOM 829 C CA . LEU A 1 104 ? -2.459 46.625 49.312 1 85.19 104 LEU A CA 1
ATOM 830 C C . LEU A 1 104 ? -1.399 47.688 49.219 1 85.19 104 LEU A C 1
ATOM 832 O O . LEU A 1 104 ? -0.615 47.906 50.125 1 85.19 104 LEU A O 1
ATOM 836 N N . LEU A 1 105 ? -1.439 48.344 48.062 1 84.38 105 LEU A N 1
ATOM 837 C CA . LEU A 1 105 ? -0.463 49.406 47.875 1 84.38 105 LEU A CA 1
ATOM 838 C C . LEU A 1 105 ? -0.81 50.656 48.719 1 84.38 105 LEU A C 1
ATOM 840 O O . LEU A 1 105 ? -1.952 51.125 48.688 1 84.38 105 LEU A O 1
ATOM 844 N N . THR A 1 106 ? 0.018 50.938 49.656 1 76.44 106 THR A N 1
ATOM 845 C CA . THR A 1 106 ? -0.093 52.188 50.438 1 76.44 106 THR A CA 1
ATOM 846 C C . THR A 1 106 ? 0.847 53.25 49.906 1 76.44 106 THR A C 1
ATOM 848 O O . THR A 1 106 ? 1.739 52.938 49.094 1 76.44 106 THR A O 1
ATOM 851 N N . ASP A 1 107 ? 0.609 54.469 50.344 1 66.5 107 ASP A N 1
ATOM 852 C CA . ASP A 1 107 ? 1.393 55.594 49.875 1 66.5 107 ASP A CA 1
ATOM 853 C C . ASP A 1 107 ? 2.879 55.406 50.156 1 66.5 107 ASP A C 1
ATOM 855 O O . ASP A 1 107 ? 3.258 55.031 51.281 1 66.5 107 ASP A O 1
ATOM 859 N N . GLY A 1 108 ? 3.637 55.469 49.156 1 70.19 108 GLY A N 1
ATOM 860 C CA . GLY A 1 108 ? 5.078 55.344 49.281 1 70.19 108 GLY A CA 1
ATOM 861 C C . GLY A 1 108 ? 5.598 53.969 48.906 1 70.19 108 GLY A C 1
ATOM 862 O O . GLY A 1 108 ? 6.805 53.75 48.781 1 70.19 108 GLY A O 1
ATOM 863 N N . ASN A 1 109 ? 4.668 53.062 48.719 1 77.81 109 ASN A N 1
ATOM 864 C CA . ASN A 1 109 ? 5.082 51.719 48.375 1 77.81 109 ASN A CA 1
ATOM 865 C C . ASN A 1 109 ? 5.645 51.656 46.938 1 77.81 109 ASN A C 1
ATOM 867 O O . ASN A 1 109 ? 5.336 52.531 46.125 1 77.81 109 ASN A O 1
ATOM 871 N N . ASP A 1 110 ? 6.527 50.719 46.781 1 85.19 110 ASP A N 1
ATOM 872 C CA . ASP A 1 110 ? 7.078 50.406 45.469 1 85.19 110 ASP A CA 1
ATOM 873 C C . ASP A 1 110 ? 6.004 49.875 44.531 1 85.19 110 ASP A C 1
ATOM 875 O O . ASP A 1 110 ? 5.344 48.875 44.844 1 85.19 110 ASP A O 1
ATOM 879 N N . ARG A 1 111 ? 5.719 50.5 43.375 1 90.31 111 ARG A N 1
ATOM 880 C CA . ARG A 1 111 ? 4.672 50.125 42.438 1 90.31 111 ARG A CA 1
ATOM 881 C C . ARG A 1 111 ? 5.191 49.125 41.406 1 90.31 111 ARG A C 1
ATOM 883 O O . ARG A 1 111 ? 4.414 48.562 40.625 1 90.31 111 ARG A O 1
ATOM 890 N N . GLU A 1 112 ? 6.488 48.844 41.438 1 92 112 GLU A N 1
ATOM 891 C CA . GLU A 1 112 ? 7.148 48.031 40.406 1 92 112 GLU A CA 1
ATOM 892 C C . GLU A 1 112 ? 6.605 46.625 40.375 1 92 112 GLU A C 1
ATOM 894 O O . GLU A 1 112 ? 6.41 46.031 39.312 1 92 112 GLU A O 1
ATOM 899 N N . PRO A 1 113 ? 6.391 46.031 41.531 1 93.38 113 PRO A N 1
ATOM 900 C CA . PRO A 1 113 ? 5.867 44.656 41.5 1 93.38 113 PRO A CA 1
ATOM 901 C C . PRO A 1 113 ? 4.531 44.562 40.75 1 93.38 113 PRO A C 1
ATOM 903 O O . PRO A 1 113 ? 4.27 43.562 40.062 1 93.38 113 PRO A O 1
ATOM 906 N N . VAL A 1 114 ? 3.705 45.5 40.875 1 94.62 114 VAL A N 1
ATOM 907 C CA . VAL A 1 114 ? 2.412 45.5 40.188 1 94.62 114 VAL A CA 1
ATOM 908 C C . VAL A 1 114 ? 2.609 45.688 38.688 1 94.62 114 VAL A C 1
ATOM 910 O O . VAL A 1 114 ? 1.908 45.094 37.875 1 94.62 114 VAL A O 1
ATOM 913 N N . TYR A 1 115 ? 3.555 46.562 38.281 1 94.94 115 TYR A N 1
ATOM 914 C CA . TYR A 1 115 ? 3.898 46.719 36.875 1 94.94 115 TYR A CA 1
ATOM 915 C C . TYR A 1 115 ? 4.316 45.375 36.25 1 94.94 115 TYR A C 1
ATOM 917 O O . TYR A 1 115 ? 3.91 45.062 35.156 1 94.94 115 TYR A O 1
ATOM 925 N N . LYS A 1 116 ? 5.059 44.688 37.031 1 96.38 116 LYS A N 1
ATOM 926 C CA . LYS A 1 116 ? 5.539 43.406 36.562 1 96.38 116 LYS A CA 1
ATOM 927 C C . LYS A 1 116 ? 4.391 42.406 36.406 1 96.38 116 LYS A C 1
ATOM 929 O O . LYS A 1 116 ? 4.402 41.562 35.5 1 96.38 116 LYS A O 1
ATOM 934 N N . LEU A 1 117 ? 3.426 42.438 37.281 1 97.06 117 LEU A N 1
ATOM 935 C CA . LEU A 1 117 ? 2.264 41.562 37.188 1 97.06 117 LEU A CA 1
ATOM 936 C C . LEU A 1 117 ? 1.483 41.844 35.906 1 97.06 117 LEU A C 1
ATOM 938 O O . LEU A 1 117 ? 0.983 40.938 35.25 1 97.06 117 LEU A O 1
ATOM 942 N N . PHE A 1 118 ? 1.368 43.125 35.562 1 97.62 118 PHE A N 1
ATOM 943 C CA . PHE A 1 118 ? 0.692 43.469 34.312 1 97.62 118 PHE A CA 1
ATOM 944 C C . PHE A 1 118 ? 1.428 42.875 33.125 1 97.62 118 PHE A C 1
ATOM 946 O O . PHE A 1 118 ? 0.802 42.344 32.188 1 97.62 118 PHE A O 1
ATOM 953 N N . LYS A 1 119 ? 2.688 43 33.125 1 97.12 119 LYS A N 1
ATOM 954 C CA . LYS A 1 119 ? 3.488 42.469 32.031 1 97.12 119 LYS A CA 1
ATOM 955 C C . LYS A 1 119 ? 3.346 40.969 31.922 1 97.12 119 LYS A C 1
ATOM 957 O O . LYS A 1 119 ? 3.258 40.406 30.812 1 97.12 119 LYS A O 1
ATOM 962 N N . ARG A 1 120 ? 3.336 40.281 33.031 1 97.06 120 ARG A N 1
ATOM 963 C CA . ARG A 1 120 ? 3.137 38.844 33.062 1 97.06 120 ARG A CA 1
ATOM 964 C C . ARG A 1 120 ? 1.765 38.469 32.5 1 97.06 120 ARG A C 1
ATOM 966 O O . ARG A 1 120 ? 1.633 37.5 31.766 1 97.06 120 ARG A O 1
ATOM 973 N N . ALA A 1 121 ? 0.791 39.219 32.906 1 97.75 121 ALA A N 1
ATOM 974 C CA . ALA A 1 121 ? -0.57 38.969 32.438 1 97.75 121 ALA A CA 1
ATOM 975 C C . ALA A 1 121 ? -0.661 39.094 30.922 1 97.75 121 ALA A C 1
ATOM 977 O O . ALA A 1 121 ? -1.263 38.25 30.25 1 97.75 121 ALA A O 1
ATOM 978 N N . LEU A 1 122 ? -0.007 40.094 30.391 1 97.19 122 LEU A N 1
ATOM 979 C CA . LEU A 1 122 ? -0.1 40.375 28.953 1 97.19 122 LEU A CA 1
ATOM 980 C C . LEU A 1 122 ? 0.786 39.438 28.156 1 97.19 122 LEU A C 1
ATOM 982 O O . LEU A 1 122 ? 0.603 39.312 26.938 1 97.19 122 LEU A O 1
ATOM 986 N N . ALA A 1 123 ? 1.72 38.812 28.828 1 95.69 123 ALA A N 1
ATOM 987 C CA . ALA A 1 123 ? 2.543 37.812 28.172 1 95.69 123 ALA A CA 1
ATOM 988 C C . ALA A 1 123 ? 1.758 36.531 27.969 1 95.69 123 ALA A C 1
ATOM 990 O O . ALA A 1 123 ? 2.012 35.781 27.016 1 95.69 123 ALA A O 1
ATOM 991 N N . ASP A 1 124 ? 0.802 36.25 28.812 1 96.31 124 ASP A N 1
ATOM 992 C CA . ASP A 1 124 ? -0.045 35.062 28.672 1 96.31 124 ASP A CA 1
ATOM 993 C C . ASP A 1 124 ? -1.079 35.281 27.562 1 96.31 124 ASP A C 1
ATOM 995 O O . ASP A 1 124 ? -1.162 34.469 26.625 1 96.31 124 ASP A O 1
ATOM 999 N N . TYR A 1 125 ? -1.845 36.344 27.75 1 96.88 125 TYR A N 1
ATOM 1000 C CA . TYR A 1 125 ? -2.871 36.656 26.75 1 96.88 125 TYR A CA 1
ATOM 1001 C C . TYR A 1 125 ? -2.99 38.156 26.547 1 96.88 125 TYR A C 1
ATOM 1003 O O . TYR A 1 125 ? -2.916 38.938 27.516 1 96.88 125 TYR A O 1
ATOM 1011 N N . GLN A 1 126 ? -3.094 38.531 25.312 1 96.25 126 GLN A N 1
ATOM 1012 C CA . GLN A 1 126 ? -3.434 39.906 25.016 1 96.25 126 GLN A CA 1
ATOM 1013 C C . GLN A 1 126 ? -4.906 40.188 25.297 1 96.25 126 GLN A C 1
ATOM 1015 O O . GLN A 1 126 ? -5.781 39.469 24.828 1 96.25 126 GLN A O 1
ATOM 1020 N N . ASN A 1 127 ? -5.133 41.188 26.078 1 96.56 127 ASN A N 1
ATOM 1021 C CA . ASN A 1 127 ? -6.492 41.531 26.484 1 96.56 127 ASN A CA 1
ATOM 1022 C C . ASN A 1 127 ? -6.645 43.031 26.75 1 96.56 127 ASN A C 1
ATOM 1024 O O . ASN A 1 127 ? -5.84 43.625 27.469 1 96.56 127 ASN A O 1
ATOM 1028 N N . VAL A 1 128 ? -7.641 43.594 26.188 1 96.06 128 VAL A N 1
ATOM 1029 C CA . VAL A 1 128 ? -7.828 45.031 26.25 1 96.06 128 VAL A CA 1
ATOM 1030 C C . VAL A 1 128 ? -8.148 45.438 27.688 1 96.06 128 VAL A C 1
ATOM 1032 O O . VAL A 1 128 ? -7.711 46.5 28.156 1 96.06 128 VAL A O 1
ATOM 1035 N N . ASP A 1 129 ? -8.961 44.688 28.422 1 94.12 129 ASP A N 1
ATOM 1036 C CA . ASP A 1 129 ? -9.305 45.031 29.797 1 94.12 129 ASP A CA 1
ATOM 1037 C C . ASP A 1 129 ? -8.055 45.094 30.672 1 94.12 129 ASP A C 1
ATOM 1039 O O . ASP A 1 129 ? -7.953 45.969 31.547 1 94.12 129 ASP A O 1
ATOM 1043 N N . VAL A 1 130 ? -7.211 44.188 30.516 1 96.88 130 VAL A N 1
ATOM 1044 C CA . VAL A 1 130 ? -5.965 44.219 31.281 1 96.88 130 VAL A CA 1
ATOM 1045 C C . VAL A 1 130 ? -5.137 45.438 30.906 1 96.88 130 VAL A C 1
ATOM 1047 O O . VAL A 1 130 ? -4.574 46.094 31.781 1 96.88 130 VAL A O 1
ATOM 1050 N N . TRP A 1 131 ? -5.055 45.719 29.656 1 97.12 131 TRP A N 1
ATOM 1051 C CA . TRP A 1 131 ? -4.34 46.906 29.219 1 97.12 131 TRP A CA 1
ATOM 1052 C C . TRP A 1 131 ? -4.949 48.156 29.812 1 97.12 131 TRP A C 1
ATOM 1054 O O . TRP A 1 131 ? -4.23 49.094 30.219 1 97.12 131 TRP A O 1
ATOM 1064 N N . LEU A 1 132 ? -6.293 48.25 29.766 1 94 132 LEU A N 1
ATOM 1065 C CA . LEU A 1 132 ? -6.977 49.406 30.328 1 94 132 LEU A CA 1
ATOM 1066 C C . LEU A 1 132 ? -6.609 49.594 31.797 1 94 132 LEU A C 1
ATOM 1068 O O . LEU A 1 132 ? -6.316 50.688 32.25 1 94 132 LEU A O 1
ATOM 1072 N N . GLU A 1 133 ? -6.637 48.531 32.562 1 93.69 133 GLU A N 1
ATOM 1073 C CA . GLU A 1 133 ? -6.25 48.594 33.969 1 93.69 133 GLU A CA 1
ATOM 1074 C C . GLU A 1 133 ? -4.789 49 34.125 1 93.69 133 GLU A C 1
ATOM 1076 O O . GLU A 1 133 ? -4.43 49.719 35.062 1 93.69 133 GLU A O 1
ATOM 1081 N N . TYR A 1 134 ? -3.984 48.5 33.281 1 96.56 134 TYR A N 1
ATOM 1082 C CA . TYR A 1 134 ? -2.564 48.844 33.312 1 96.56 134 TYR A CA 1
ATOM 1083 C C . TYR A 1 134 ? -2.355 50.312 33.031 1 96.56 134 TYR A C 1
ATOM 1085 O O . TYR A 1 134 ? -1.579 50.969 33.75 1 96.56 134 TYR A O 1
ATOM 1093 N N . CYS A 1 135 ? -3.025 50.844 32.031 1 94.19 135 CYS A N 1
ATOM 1094 C CA . CYS A 1 135 ? -2.943 52.281 31.719 1 94.19 135 CYS A CA 1
ATOM 1095 C C . CYS A 1 135 ? -3.422 53.125 32.875 1 94.19 135 CYS A C 1
ATOM 1097 O O . CYS A 1 135 ? -2.771 54.094 33.25 1 94.19 135 CYS A O 1
ATOM 1099 N N . GLN A 1 136 ? -4.531 52.75 33.469 1 89.31 136 GLN A N 1
ATOM 1100 C CA . GLN A 1 136 ? -5.074 53.469 34.594 1 89.31 136 GLN A CA 1
ATOM 1101 C C . GLN A 1 136 ? -4.117 53.438 35.781 1 89.31 136 GLN A C 1
ATOM 1103 O O . GLN A 1 136 ? -3.957 54.469 36.469 1 89.31 136 GLN A O 1
ATOM 1108 N N . PHE A 1 137 ? -3.557 52.375 36 1 91.12 137 PHE A N 1
ATOM 1109 C CA . PHE A 1 137 ? -2.578 52.219 37.062 1 91.12 137 PHE A CA 1
ATOM 1110 C C . PHE A 1 137 ? -1.39 53.156 36.844 1 91.12 137 PHE A C 1
ATOM 1112 O O . PHE A 1 137 ? -0.909 53.812 37.781 1 91.12 137 PHE A O 1
ATOM 1119 N N . ALA A 1 138 ? -0.962 53.156 35.625 1 91.31 138 ALA A N 1
ATOM 1120 C CA . ALA A 1 138 ? 0.16 54.031 35.281 1 91.31 138 ALA A CA 1
ATOM 1121 C C . ALA A 1 138 ? -0.204 55.5 35.469 1 91.31 138 ALA A C 1
ATOM 1123 O O . ALA A 1 138 ? 0.601 56.281 35.969 1 91.31 138 ALA A O 1
ATOM 1124 N N . ILE A 1 139 ? -1.371 55.844 35.062 1 86.62 139 ILE A N 1
ATOM 1125 C CA . ILE A 1 139 ? -1.841 57.219 35.156 1 86.62 139 ILE A CA 1
ATOM 1126 C C . ILE A 1 139 ? -1.969 57.594 36.656 1 86.62 139 ILE A C 1
ATOM 1128 O O . ILE A 1 139 ? -1.629 58.719 37.031 1 86.62 139 ILE A O 1
ATOM 1132 N N . GLY A 1 140 ? -2.439 56.688 37.469 1 80.38 140 GLY A N 1
ATOM 1133 C CA . GLY A 1 140 ? -2.631 56.938 38.906 1 80.38 140 GLY A CA 1
ATOM 1134 C C . GLY A 1 140 ? -1.327 57.156 39.656 1 80.38 140 GLY A C 1
ATOM 1135 O O . GLY A 1 140 ? -1.308 57.781 40.719 1 80.38 140 GLY A O 1
ATOM 1136 N N . GLY A 1 141 ? -0.316 56.625 39.188 1 74.81 141 GLY A N 1
ATOM 1137 C CA . GLY A 1 141 ? 0.972 56.75 39.844 1 74.81 141 GLY A CA 1
ATOM 1138 C C . GLY A 1 141 ? 1.655 58.062 39.562 1 74.81 141 GLY A C 1
ATOM 1139 O O . GLY A 1 141 ? 2.76 58.344 40.031 1 74.81 141 GLY A O 1
ATOM 1140 N N . MET A 1 142 ? 0.981 58.875 38.781 1 73.44 142 MET A N 1
ATOM 1141 C CA . MET A 1 142 ? 1.586 60.156 38.406 1 73.44 142 MET A CA 1
ATOM 1142 C C . MET A 1 142 ? 1.515 61.156 39.562 1 73.44 142 MET A C 1
ATOM 1144 O O . MET A 1 142 ? 0.459 61.312 40.188 1 73.44 142 MET A O 1
ATOM 1148 N N . ALA A 1 143 ? 2.516 61 40.438 1 57.28 143 ALA A N 1
ATOM 1149 C CA . ALA A 1 143 ? 2.594 62.094 41.375 1 57.28 143 ALA A CA 1
ATOM 1150 C C . ALA A 1 143 ? 2.873 63.406 40.656 1 57.28 143 ALA A C 1
ATOM 1152 O O . ALA A 1 143 ? 3.531 63.438 39.625 1 57.28 143 ALA A O 1
ATOM 1153 N N . VAL A 1 144 ? 2.174 64.562 41 1 49.97 144 VAL A N 1
ATOM 1154 C CA . VAL A 1 144 ? 2.26 65.875 40.469 1 49.97 144 VAL A CA 1
ATOM 1155 C C . VAL A 1 144 ? 3.723 66.312 40.344 1 49.97 144 VAL A C 1
ATOM 1157 O O . VAL A 1 144 ? 4.477 66.25 41.344 1 49.97 144 VAL A O 1
ATOM 1160 N N . GLY A 1 145 ? 4.266 66.5 39.094 1 51.97 145 GLY A N 1
ATOM 1161 C CA . GLY A 1 145 ? 5.461 67.25 38.812 1 51.97 145 GLY A CA 1
ATOM 1162 C C . GLY A 1 145 ? 6.613 66.438 38.312 1 51.97 145 GLY A C 1
ATOM 1163 O O . GLY A 1 145 ? 7.672 66.938 37.969 1 51.97 145 GLY A O 1
ATOM 1164 N N . GLU A 1 146 ? 6.531 65.062 38.5 1 62.53 146 GLU A N 1
ATOM 1165 C CA . GLU A 1 146 ? 7.781 64.438 38.125 1 62.53 146 GLU A CA 1
ATOM 1166 C C . GLU A 1 146 ? 7.762 64 36.656 1 62.53 146 GLU A C 1
ATOM 1168 O O . GLU A 1 146 ? 6.914 63.188 36.25 1 62.53 146 GLU A O 1
ATOM 1173 N N . ALA A 1 147 ? 8.523 64.625 35.719 1 64.62 147 ALA A N 1
ATOM 1174 C CA . ALA A 1 147 ? 8.688 64.438 34.281 1 64.62 147 ALA A CA 1
ATOM 1175 C C . ALA A 1 147 ? 8.945 62.969 33.969 1 64.62 147 ALA A C 1
ATOM 1177 O O . ALA A 1 147 ? 8.43 62.438 32.969 1 64.62 147 ALA A O 1
ATOM 1178 N N . ASN A 1 148 ? 9.688 62.281 34.812 1 79.12 148 ASN A N 1
ATOM 1179 C CA . ASN A 1 148 ? 10.039 60.906 34.531 1 79.12 148 ASN A CA 1
ATOM 1180 C C . ASN A 1 148 ? 8.812 60 34.594 1 79.12 148 ASN A C 1
ATOM 1182 O O . ASN A 1 148 ? 8.688 59.062 33.812 1 79.12 148 ASN A O 1
ATOM 1186 N N . GLN A 1 149 ? 7.895 60.406 35.375 1 82.75 149 GLN A N 1
ATOM 1187 C CA . GLN A 1 149 ? 6.691 59.594 35.5 1 82.75 149 GLN A CA 1
ATOM 1188 C C . GLN A 1 149 ? 5.746 59.812 34.344 1 82.75 149 GLN A C 1
ATOM 1190 O O . GLN A 1 149 ? 5.027 58.875 33.938 1 82.75 149 GLN A O 1
ATOM 1195 N N . LEU A 1 150 ? 5.824 60.969 33.75 1 88 150 LEU A N 1
ATOM 1196 C CA . LEU A 1 150 ? 5.016 61.281 32.594 1 88 150 LEU A CA 1
ATOM 1197 C C . LEU A 1 150 ? 5.465 60.438 31.391 1 88 150 LEU A C 1
ATOM 1199 O O . LEU A 1 150 ? 4.629 59.875 30.672 1 88 150 LEU A O 1
ATOM 1203 N N . ASP A 1 151 ? 6.715 60.312 31.234 1 90.06 151 ASP A N 1
ATOM 1204 C CA . ASP A 1 151 ? 7.262 59.531 30.125 1 90.06 151 ASP A CA 1
ATOM 1205 C C . ASP A 1 151 ? 6.938 58.031 30.297 1 90.06 151 ASP A C 1
ATOM 1207 O O . ASP A 1 151 ? 6.664 57.344 29.328 1 90.06 151 ASP A O 1
ATOM 1211 N N . ARG A 1 152 ? 7.027 57.625 31.5 1 90.81 152 ARG A N 1
ATOM 1212 C CA . ARG A 1 152 ? 6.715 56.219 31.781 1 90.81 152 ARG A CA 1
ATOM 1213 C C . ARG A 1 152 ? 5.25 55.906 31.484 1 90.81 152 ARG A C 1
ATOM 1215 O O . ARG A 1 152 ? 4.93 54.844 30.922 1 90.81 152 ARG A O 1
ATOM 1222 N N . THR A 1 153 ? 4.414 56.812 31.891 1 93 153 THR A N 1
ATOM 1223 C CA . THR A 1 153 ? 2.988 56.656 31.641 1 93 153 THR A CA 1
ATOM 1224 C C . THR A 1 153 ? 2.703 56.656 30.141 1 93 153 THR A C 1
ATOM 1226 O O . THR A 1 153 ? 1.956 55.812 29.641 1 93 153 THR A O 1
ATOM 1229 N N . ARG A 1 154 ? 3.336 57.531 29.406 1 94.81 154 ARG A N 1
ATOM 1230 C CA . ARG A 1 154 ? 3.162 57.594 27.953 1 94.81 154 ARG A CA 1
ATOM 1231 C C . ARG A 1 154 ? 3.68 56.344 27.281 1 94.81 154 ARG A C 1
ATOM 1233 O O . ARG A 1 154 ? 3.102 55.875 26.297 1 94.81 154 ARG A O 1
ATOM 1240 N N . ALA A 1 155 ? 4.707 55.844 27.844 1 95.81 155 ALA A N 1
ATOM 1241 C CA . ALA A 1 155 ? 5.27 54.594 27.297 1 95.81 155 ALA A CA 1
ATOM 1242 C C . ALA A 1 155 ? 4.281 53.438 27.438 1 95.81 155 ALA A C 1
ATOM 1244 O O . ALA A 1 155 ? 4.164 52.625 26.531 1 95.81 155 ALA A O 1
ATOM 1245 N N . VAL A 1 156 ? 3.633 53.312 28.547 1 96.5 156 VAL A N 1
ATOM 1246 C CA . VAL A 1 156 ? 2.641 52.25 28.766 1 96.5 156 VAL A CA 1
ATOM 1247 C C . VAL A 1 156 ? 1.47 52.438 27.812 1 96.5 156 VAL A C 1
ATOM 1249 O O . VAL A 1 156 ? 0.97 51.469 27.25 1 96.5 156 VAL A O 1
ATOM 1252 N N . LEU A 1 157 ? 1.031 53.656 27.641 1 96.88 157 LEU A N 1
ATOM 1253 C CA . LEU A 1 157 ? -0.088 53.938 26.75 1 96.88 157 LEU A CA 1
ATOM 1254 C C . LEU A 1 157 ? 0.269 53.625 25.312 1 96.88 157 LEU A C 1
ATOM 1256 O O . LEU A 1 157 ? -0.542 53.031 24.578 1 96.88 157 LEU A O 1
ATOM 1260 N N . GLU A 1 158 ? 1.458 53.938 24.953 1 97.12 158 GLU A N 1
ATOM 1261 C CA . GLU A 1 158 ? 1.917 53.625 23.609 1 97.12 158 GLU A CA 1
ATOM 1262 C C . GLU A 1 158 ? 2.039 52.125 23.406 1 97.12 158 GLU A C 1
ATOM 1264 O O . GLU A 1 158 ? 1.765 51.594 22.328 1 97.12 158 GLU A O 1
ATOM 1269 N N . GLU A 1 159 ? 2.541 51.469 24.391 1 96.88 159 GLU A N 1
ATOM 1270 C CA . GLU A 1 159 ? 2.645 50.031 24.312 1 96.88 159 GLU A CA 1
ATOM 1271 C C . GLU A 1 159 ? 1.269 49.375 24.172 1 96.88 159 GLU A C 1
ATOM 1273 O O . GLU A 1 159 ? 1.113 48.406 23.453 1 96.88 159 GLU A O 1
ATOM 1278 N N . ALA A 1 160 ? 0.356 49.875 24.891 1 97.56 160 ALA A N 1
ATOM 1279 C CA . ALA A 1 160 ? -1.013 49.375 24.781 1 97.56 160 ALA A CA 1
ATOM 1280 C C . ALA A 1 160 ? -1.541 49.5 23.359 1 97.56 160 ALA A C 1
ATOM 1282 O O . ALA A 1 160 ? -2.146 48.594 22.828 1 97.56 160 ALA A O 1
ATOM 1283 N N . LEU A 1 161 ? -1.293 50.656 22.703 1 97.06 161 LEU A N 1
ATOM 1284 C CA . LEU A 1 161 ? -1.761 50.875 21.344 1 97.06 161 LEU A CA 1
ATOM 1285 C C . LEU A 1 161 ? -1.012 50 20.344 1 97.06 161 LEU A C 1
ATOM 1287 O O . LEU A 1 161 ? -1.595 49.531 19.375 1 97.06 161 LEU A O 1
ATOM 1291 N N . ALA A 1 162 ? 0.235 49.812 20.641 1 95.5 162 ALA A N 1
ATOM 1292 C CA . ALA A 1 162 ? 1.053 48.969 19.75 1 95.5 162 ALA A CA 1
ATOM 1293 C C . ALA A 1 162 ? 0.575 47.531 19.75 1 95.5 162 ALA A C 1
ATOM 1295 O O . ALA A 1 162 ? 0.73 46.812 18.75 1 95.5 162 ALA A O 1
ATOM 1296 N N . ASN A 1 163 ? -0.015 47.031 20.781 1 95 163 ASN A N 1
ATOM 1297 C CA . ASN A 1 163 ? -0.414 45.656 20.906 1 95 163 ASN A CA 1
ATOM 1298 C C . ASN A 1 163 ? -1.887 45.438 20.547 1 95 163 ASN A C 1
ATOM 1300 O O . ASN A 1 163 ? -2.234 44.562 19.797 1 95 163 ASN A O 1
ATOM 1304 N N . GLN A 1 164 ? -2.721 46.375 21.109 1 96.44 164 GLN A N 1
ATOM 1305 C CA . GLN A 1 164 ? -4.152 46.156 20.938 1 96.44 164 GLN A CA 1
ATOM 1306 C C . GLN A 1 164 ? -4.832 47.375 20.375 1 96.44 164 GLN A C 1
ATOM 1308 O O . GLN A 1 164 ? -6.062 47.469 20.344 1 96.44 164 GLN A O 1
ATOM 1313 N N . GLY A 1 165 ? -4.066 48.312 19.891 1 96.19 165 GLY A N 1
ATOM 1314 C CA . GLY A 1 165 ? -4.637 49.469 19.234 1 96.19 165 GLY A CA 1
ATOM 1315 C C . GLY A 1 165 ? -5.34 49.125 17.938 1 96.19 165 GLY A C 1
ATOM 1316 O O . GLY A 1 165 ? -6.254 49.844 17.5 1 96.19 165 GLY A O 1
ATOM 1317 N N . LEU A 1 166 ? -4.914 48.062 17.328 1 95.81 166 LEU A N 1
ATOM 1318 C CA . LEU A 1 166 ? -5.465 47.625 16.047 1 95.81 166 LEU A CA 1
ATOM 1319 C C . LEU A 1 166 ? -6.613 46.656 16.234 1 95.81 166 LEU A C 1
ATOM 1321 O O . LEU A 1 166 ? -7.09 46.031 15.281 1 95.81 166 LEU A O 1
ATOM 1325 N N . ASN A 1 167 ? -6.945 46.438 17.516 1 96.62 167 ASN A N 1
ATOM 1326 C CA . ASN A 1 167 ? -8.164 45.688 17.812 1 96.62 167 ASN A CA 1
ATOM 1327 C C . ASN A 1 167 ? -9.406 46.406 17.312 1 96.62 167 ASN A C 1
ATOM 1329 O O . ASN A 1 167 ? -9.789 47.438 17.875 1 96.62 167 ASN A O 1
ATOM 1333 N N . PHE A 1 168 ? -10.086 45.906 16.312 1 95.62 168 PHE A N 1
ATOM 1334 C CA . PHE A 1 168 ? -11.164 46.594 15.617 1 95.62 168 PHE A CA 1
ATOM 1335 C C . PHE A 1 168 ? -12.352 46.844 16.547 1 95.62 168 PHE A C 1
ATOM 1337 O O . PHE A 1 168 ? -13.078 47.812 16.406 1 95.62 168 PHE A O 1
ATOM 1344 N N . ARG A 1 169 ? -12.523 46 17.406 1 92.44 169 ARG A N 1
ATOM 1345 C CA . ARG A 1 169 ? -13.719 46.031 18.25 1 92.44 169 ARG A CA 1
ATOM 1346 C C . ARG A 1 169 ? -13.469 46.875 19.5 1 92.44 169 ARG A C 1
ATOM 1348 O O . ARG A 1 169 ? -14.344 47.656 19.922 1 92.44 169 ARG A O 1
ATOM 1355 N N . GLN A 1 170 ? -12.305 46.719 20.156 1 93.19 170 GLN A N 1
ATOM 1356 C CA . GLN A 1 170 ? -12.125 47.344 21.484 1 93.19 170 GLN A CA 1
ATOM 1357 C C . GLN A 1 170 ? -10.93 48.281 21.5 1 93.19 170 GLN A C 1
ATOM 1359 O O . GLN A 1 170 ? -10.688 48.938 22.5 1 93.19 170 GLN A O 1
ATOM 1364 N N . GLY A 1 171 ? -10.211 48.375 20.484 1 94.81 171 GLY A N 1
ATOM 1365 C CA . GLY A 1 171 ? -9.008 49.188 20.453 1 94.81 171 GLY A CA 1
ATOM 1366 C C . GLY A 1 171 ? -9.281 50.656 20.672 1 94.81 171 GLY A C 1
ATOM 1367 O O . GLY A 1 171 ? -8.422 51.375 21.172 1 94.81 171 GLY A O 1
ATOM 1368 N N . ALA A 1 172 ? -10.492 51.062 20.297 1 93.25 172 ALA A N 1
ATOM 1369 C CA . ALA A 1 172 ? -10.875 52.469 20.438 1 93.25 172 ALA A CA 1
ATOM 1370 C C . ALA A 1 172 ? -10.805 52.906 21.891 1 93.25 172 ALA A C 1
ATOM 1372 O O . ALA A 1 172 ? -10.484 54.062 22.172 1 93.25 172 ALA A O 1
ATOM 1373 N N . LEU A 1 173 ? -11.023 52.031 22.797 1 91.62 173 LEU A N 1
ATOM 1374 C CA . LEU A 1 173 ? -11.008 52.344 24.219 1 91.62 173 LEU A CA 1
ATOM 1375 C C . LEU A 1 173 ? -9.609 52.75 24.672 1 91.62 173 LEU A C 1
ATOM 1377 O O . LEU A 1 173 ? -9.469 53.656 25.5 1 91.62 173 LEU A O 1
ATOM 1381 N N . LEU A 1 174 ? -8.656 52.125 24.203 1 95.44 174 LEU A N 1
ATOM 1382 C CA . LEU A 1 174 ? -7.281 52.469 24.562 1 95.44 174 LEU A CA 1
ATOM 1383 C C . LEU A 1 174 ? -6.887 53.844 24.031 1 95.44 174 LEU A C 1
ATOM 1385 O O . LEU A 1 174 ? -6.191 54.594 24.719 1 95.44 174 LEU A O 1
ATOM 1389 N N . PHE A 1 175 ? -7.316 54.125 22.844 1 95.31 175 PHE A N 1
ATOM 1390 C CA . PHE A 1 175 ? -7.078 55.438 22.281 1 95.31 175 PHE A CA 1
ATOM 1391 C C . PHE A 1 175 ? -7.77 56.531 23.125 1 95.31 175 PHE A C 1
ATOM 1393 O O . PHE A 1 175 ? -7.215 57.594 23.344 1 95.31 175 PHE A O 1
ATOM 1400 N N . GLU A 1 176 ? -8.977 56.219 23.516 1 91.44 176 GLU A N 1
ATOM 1401 C CA . GLU A 1 176 ? -9.742 57.188 24.312 1 91.44 176 GLU A CA 1
ATOM 1402 C C . GLU A 1 176 ? -9.031 57.5 25.625 1 91.44 176 GLU A C 1
ATOM 1404 O O . GLU A 1 176 ? -8.953 58.656 26.047 1 91.44 176 GLU A O 1
ATOM 1409 N N . VAL A 1 177 ? -8.57 56.438 26.25 1 91.94 177 VAL A N 1
ATOM 1410 C CA . VAL A 1 177 ? -7.84 56.656 27.5 1 91.94 177 VAL A CA 1
ATOM 1411 C C . VAL A 1 177 ? -6.602 57.5 27.25 1 91.94 177 VAL A C 1
ATOM 1413 O O . VAL A 1 177 ? -6.285 58.375 28.047 1 91.94 177 VAL A O 1
ATOM 1416 N N . TYR A 1 178 ? -5.906 57.219 26.203 1 95.19 178 TYR A N 1
ATOM 1417 C CA . TYR A 1 178 ? -4.699 57.969 25.859 1 95.19 178 TYR A CA 1
ATOM 1418 C C . TYR A 1 178 ? -5.02 59.438 25.578 1 95.19 178 TYR A C 1
ATOM 1420 O O . TYR A 1 178 ? -4.324 60.344 26.062 1 95.19 178 TYR A O 1
ATOM 1428 N N . ARG A 1 179 ? -6.055 59.75 24.828 1 93.69 179 ARG A N 1
ATOM 1429 C CA . ARG A 1 179 ? -6.469 61.094 24.516 1 93.69 179 ARG A CA 1
ATOM 1430 C C . ARG A 1 179 ? -6.848 61.844 25.797 1 93.69 179 ARG A C 1
ATOM 1432 O O . ARG A 1 179 ? -6.457 63 25.984 1 93.69 179 ARG A O 1
ATOM 1439 N N . GLU A 1 180 ? -7.621 61.219 26.562 1 87.69 180 GLU A N 1
ATOM 1440 C CA . GLU A 1 180 ? -8.055 61.844 27.812 1 87.69 180 GLU A CA 1
ATOM 1441 C C . GLU A 1 180 ? -6.863 62.188 28.703 1 87.69 180 GLU A C 1
ATOM 1443 O O . GLU A 1 180 ? -6.836 63.25 29.328 1 87.69 180 GLU A O 1
ATOM 1448 N N . PHE A 1 181 ? -5.938 61.312 28.766 1 90.56 181 PHE A N 1
ATOM 1449 C CA . PHE A 1 181 ? -4.727 61.531 29.531 1 90.56 181 PHE A CA 1
ATOM 1450 C C . PHE A 1 181 ? -3.992 62.781 29.031 1 90.56 181 PHE A C 1
ATOM 1452 O O . PHE A 1 181 ? -3.582 63.625 29.828 1 90.56 181 PHE A O 1
ATOM 1459 N N . GLU A 1 182 ? -3.83 62.875 27.75 1 92.19 182 GLU A N 1
ATOM 1460 C CA . GLU A 1 182 ? -3.117 64 27.172 1 92.19 182 GLU A CA 1
ATOM 1461 C C . GLU A 1 182 ? -3.906 65.312 27.344 1 92.19 182 GLU A C 1
ATOM 1463 O O . GLU A 1 182 ? -3.32 66.375 27.469 1 92.19 182 GLU A O 1
ATOM 1468 N N . ILE A 1 183 ? -5.238 65.25 27.312 1 87.69 183 ILE A N 1
ATOM 1469 C CA . ILE A 1 183 ? -6.074 66.375 27.547 1 87.69 183 ILE A CA 1
ATOM 1470 C C . ILE A 1 183 ? -5.895 66.875 29 1 87.69 183 ILE A C 1
ATOM 1472 O O . ILE A 1 183 ? -5.855 68.062 29.266 1 87.69 183 ILE A O 1
ATOM 1476 N N . ILE A 1 184 ? -5.805 65.938 29.875 1 82.81 184 ILE A N 1
ATOM 1477 C CA . ILE A 1 184 ? -5.551 66.312 31.266 1 82.81 184 ILE A CA 1
ATOM 1478 C C . ILE A 1 184 ? -4.188 66.938 31.391 1 82.81 184 ILE A C 1
ATOM 1480 O O . ILE A 1 184 ? -4.035 67.938 32.125 1 82.81 184 ILE A O 1
ATOM 1484 N N . CYS A 1 185 ? -3.223 66.438 30.734 1 86.12 185 CYS A N 1
ATOM 1485 C CA . CYS A 1 185 ? -1.899 67.062 30.734 1 86.12 185 CYS A CA 1
ATOM 1486 C C . CYS A 1 185 ? -1.96 68.5 30.188 1 86.12 185 CYS A C 1
ATOM 1488 O O . CYS A 1 185 ? -1.269 69.375 30.688 1 86.12 185 CYS A O 1
ATOM 1490 N N . TYR A 1 186 ? -2.762 68.625 29.203 1 87.62 186 TYR A N 1
ATOM 1491 C CA . TYR A 1 186 ? -2.957 70 28.641 1 87.62 186 TYR A CA 1
ATOM 1492 C C . TYR A 1 186 ? -3.555 70.938 29.672 1 87.62 186 TYR A C 1
ATOM 1494 O O . TYR A 1 186 ? -3.08 72.062 29.844 1 87.62 186 TYR A O 1
ATOM 1502 N N . ALA A 1 187 ? -4.566 70.562 30.312 1 82.19 187 ALA A N 1
ATOM 1503 C CA . ALA A 1 187 ? -5.219 71.375 31.328 1 82.19 187 ALA A CA 1
ATOM 1504 C C . ALA A 1 187 ? -4.246 71.688 32.469 1 82.19 187 ALA A C 1
ATOM 1506 O O . ALA A 1 187 ? -4.266 72.812 32.969 1 82.19 187 ALA A O 1
ATOM 1507 N N . GLN A 1 188 ? -3.5 70.812 32.781 1 79.81 188 GLN A N 1
ATOM 1508 C CA . GLN A 1 188 ? -2.504 71.062 33.844 1 79.81 188 GLN A CA 1
ATOM 1509 C C . GLN A 1 188 ? -1.457 72.062 33.375 1 79.81 188 GLN A C 1
ATOM 1511 O O . GLN A 1 188 ? -1.061 72.938 34.125 1 79.81 188 GLN A O 1
ATOM 1516 N N . LEU A 1 189 ? -1.02 71.875 32.156 1 83.88 189 LEU A N 1
ATOM 1517 C CA . LEU A 1 189 ? -0.036 72.812 31.609 1 83.88 189 LEU A CA 1
ATOM 1518 C C . LEU A 1 189 ? -0.605 74.188 31.5 1 83.88 189 LEU A C 1
ATOM 1520 O O . LEU A 1 189 ? 0.109 75.188 31.734 1 83.88 189 LEU A O 1
ATOM 1524 N N . GLN A 1 190 ? -1.838 74.312 31.156 1 82.38 190 GLN A N 1
ATOM 1525 C CA . GLN A 1 190 ? -2.504 75.625 31.047 1 82.38 190 GLN A CA 1
ATOM 1526 C C . GLN A 1 190 ? -2.602 76.312 32.406 1 82.38 190 GLN A C 1
ATOM 1528 O O . GLN A 1 190 ? -2.518 77.5 32.5 1 82.38 190 GLN A O 1
ATOM 1533 N N . SER A 1 191 ? -2.748 75.562 33.375 1 80.69 191 SER A N 1
ATOM 1534 C CA . SER A 1 191 ? -2.891 76.062 34.75 1 80.69 191 SER A CA 1
ATOM 1535 C C . SER A 1 191 ? -1.532 76.438 35.344 1 80.69 191 SER A C 1
ATOM 1537 O O . SER A 1 191 ? -1.381 77.438 36 1 80.69 191 SER A O 1
ATOM 1539 N N . GLU A 1 192 ? -0.601 75.688 35.125 1 78.12 192 GLU A N 1
ATOM 1540 C CA . GLU A 1 192 ? 0.698 75.812 35.75 1 78.12 192 GLU A CA 1
ATOM 1541 C C . GLU A 1 192 ? 1.595 76.75 35 1 78.12 192 GLU A C 1
ATOM 1543 O O . GLU A 1 192 ? 2.355 77.5 35.594 1 78.12 192 GLU A O 1
ATOM 1548 N N . ALA A 1 193 ? 1.522 76.625 33.656 1 82.69 193 ALA A N 1
ATOM 1549 C CA . ALA A 1 193 ? 2.389 77.5 32.844 1 82.69 193 ALA A CA 1
ATOM 1550 C C . ALA A 1 193 ? 1.62 78.062 31.656 1 82.69 193 ALA A C 1
ATOM 1552 O O . ALA A 1 193 ? 1.932 77.812 30.5 1 82.69 193 ALA A O 1
ATOM 1553 N N . PRO A 1 194 ? 0.734 79.062 31.906 1 81.94 194 PRO A N 1
ATOM 1554 C CA . PRO A 1 194 ? -0.093 79.562 30.828 1 81.94 194 PRO A CA 1
ATOM 1555 C C . PRO A 1 194 ? 0.713 80.438 29.844 1 81.94 194 PRO A C 1
ATOM 1557 O O . PRO A 1 194 ? 0.298 80.625 28.688 1 81.94 194 PRO A O 1
ATOM 1560 N N . SER A 1 195 ? 1.865 80.875 30.312 1 83.56 195 SER A N 1
ATOM 1561 C CA . SER A 1 195 ? 2.646 81.75 29.453 1 83.56 195 SER A CA 1
ATOM 1562 C C . SER A 1 195 ? 3.545 80.938 28.516 1 83.56 195 SER A C 1
ATOM 1564 O O . SER A 1 195 ? 4.109 81.5 27.562 1 83.56 195 SER A O 1
ATOM 1566 N N . ASP A 1 196 ? 3.736 79.625 28.781 1 88.44 196 ASP A N 1
ATOM 1567 C CA . ASP A 1 196 ? 4.562 78.812 27.922 1 88.44 196 ASP A CA 1
ATOM 1568 C C . ASP A 1 196 ? 3.791 78.375 26.672 1 88.44 196 ASP A C 1
ATOM 1570 O O . ASP A 1 196 ? 3.344 77.188 26.594 1 88.44 196 ASP A O 1
ATOM 1574 N N . THR A 1 197 ? 3.76 79.125 25.641 1 86.12 197 THR A N 1
ATOM 1575 C CA . THR A 1 197 ? 2.951 78.938 24.453 1 86.12 197 THR A CA 1
ATOM 1576 C C . THR A 1 197 ? 3.492 77.75 23.625 1 86.12 197 THR A C 1
ATOM 1578 O O . THR A 1 197 ? 2.732 77.062 22.953 1 86.12 197 THR A O 1
ATOM 1581 N N . VAL A 1 198 ? 4.75 77.562 23.703 1 89.25 198 VAL A N 1
ATOM 1582 C CA . VAL A 1 198 ? 5.371 76.5 22.938 1 89.25 198 VAL A CA 1
ATOM 1583 C C . VAL A 1 198 ? 4.961 75.125 23.5 1 89.25 198 VAL A C 1
ATOM 1585 O O . VAL A 1 198 ? 4.586 74.25 22.75 1 89.25 198 VAL A O 1
ATOM 1588 N N . ALA A 1 199 ? 5.062 75 24.859 1 90.44 199 ALA A N 1
ATOM 1589 C CA . ALA A 1 199 ? 4.684 73.688 25.5 1 90.44 199 ALA A CA 1
ATOM 1590 C C . ALA A 1 199 ? 3.201 73.438 25.281 1 90.44 199 ALA A C 1
ATOM 1592 O O . ALA A 1 199 ? 2.814 72.25 25.094 1 90.44 199 ALA A O 1
ATOM 1593 N N . ILE A 1 200 ? 2.441 74.375 25.312 1 90.31 200 ILE A N 1
ATOM 1594 C CA . ILE A 1 200 ? 1 74.25 25.141 1 90.31 200 ILE A CA 1
ATOM 1595 C C . ILE A 1 200 ? 0.686 73.812 23.719 1 90.31 200 ILE A C 1
ATOM 1597 O O . ILE A 1 200 ? -0.137 72.938 23.484 1 90.31 200 ILE A O 1
ATOM 1601 N N . THR A 1 201 ? 1.368 74.438 22.75 1 89.25 201 THR A N 1
ATOM 1602 C CA . THR A 1 201 ? 1.159 74.062 21.359 1 89.25 201 THR A CA 1
ATOM 1603 C C . THR A 1 201 ? 1.605 72.625 21.078 1 89.25 201 THR A C 1
ATOM 1605 O O . THR A 1 201 ? 0.951 71.875 20.328 1 89.25 201 THR A O 1
ATOM 1608 N N . ASN A 1 202 ? 2.744 72.312 21.672 1 91.88 202 ASN A N 1
ATOM 1609 C CA . ASN A 1 202 ? 3.238 70.938 21.5 1 91.88 202 ASN A CA 1
ATOM 1610 C C . ASN A 1 202 ? 2.27 69.938 22.078 1 91.88 202 ASN A C 1
ATOM 1612 O O . ASN A 1 202 ? 2.096 68.812 21.516 1 91.88 202 ASN A O 1
ATOM 1616 N N . GLN A 1 203 ? 1.709 70.25 23.234 1 92.19 203 GLN A N 1
ATOM 1617 C CA . GLN A 1 203 ? 0.729 69.375 23.859 1 92.19 203 GLN A CA 1
ATOM 1618 C C . GLN A 1 203 ? -0.52 69.25 23 1 92.19 203 GLN A C 1
ATOM 1620 O O . GLN A 1 203 ? -1.09 68.125 22.891 1 92.19 203 GLN A O 1
ATOM 1625 N N . LEU A 1 204 ? -0.927 70.25 22.375 1 92.06 204 LEU A N 1
ATOM 1626 C CA . LEU A 1 204 ? -2.088 70.25 21.484 1 92.06 204 LEU A CA 1
ATOM 1627 C C . LEU A 1 204 ? -1.803 69.375 20.25 1 92.06 204 LEU A C 1
ATOM 1629 O O . LEU A 1 204 ? -2.68 68.688 19.766 1 92.06 204 LEU A O 1
ATOM 1633 N N . LYS A 1 205 ? -0.602 69.438 19.781 1 93.06 205 LYS A N 1
ATOM 1634 C CA . LYS A 1 205 ? -0.199 68.625 18.641 1 93.06 205 LYS A CA 1
ATOM 1635 C C . LYS A 1 205 ? -0.23 67.125 18.984 1 93.06 205 LYS A C 1
ATOM 1637 O O . LYS A 1 205 ? -0.554 66.312 18.125 1 93.06 205 LYS A O 1
ATOM 1642 N N . LYS A 1 206 ? 0.182 66.875 20.203 1 94.06 206 LYS A N 1
ATOM 1643 C CA . LYS A 1 206 ? 0.13 65.5 20.641 1 94.06 206 LYS A CA 1
ATOM 1644 C C . LYS A 1 206 ? -1.303 64.938 20.625 1 94.06 206 LYS A C 1
ATOM 1646 O O . LYS A 1 206 ? -1.556 63.812 20.172 1 94.06 206 LYS A O 1
ATOM 1651 N N . ILE A 1 207 ? -2.197 65.688 21.125 1 94.75 207 ILE A N 1
ATOM 1652 C CA . ILE A 1 207 ? -3.604 65.312 21.156 1 94.75 207 ILE A CA 1
ATOM 1653 C C . ILE A 1 207 ? -4.125 65.188 19.719 1 94.75 207 ILE A C 1
ATOM 1655 O O . ILE A 1 207 ? -4.816 64.188 19.406 1 94.75 207 ILE A O 1
ATOM 1659 N N . ASP A 1 208 ? -3.775 66.062 18.891 1 93.44 208 ASP A N 1
ATOM 1660 C CA . ASP A 1 208 ? -4.168 66 17.484 1 93.44 208 ASP A CA 1
ATOM 1661 C C . ASP A 1 208 ? -3.65 64.75 16.812 1 93.44 208 ASP A C 1
ATOM 1663 O O . ASP A 1 208 ? -4.379 64.125 16.078 1 93.44 208 ASP A O 1
ATOM 1667 N N . SER A 1 209 ? -2.447 64.5 17.109 1 94.94 209 SER A N 1
ATOM 1668 C CA . SER A 1 209 ? -1.818 63.312 16.516 1 94.94 209 SER A CA 1
ATOM 1669 C C . SER A 1 209 ? -2.533 62.031 16.938 1 94.94 209 SER A C 1
ATOM 1671 O O . SER A 1 209 ? -2.689 61.094 16.141 1 94.94 209 SER A O 1
ATOM 1673 N N . ILE A 1 210 ? -2.953 61.844 18.141 1 96.56 210 ILE A N 1
ATOM 1674 C CA . ILE A 1 210 ? -3.627 60.656 18.641 1 96.56 210 ILE A CA 1
ATOM 1675 C C . ILE A 1 210 ? -5.004 60.531 17.984 1 96.56 210 ILE A C 1
ATOM 1677 O O . ILE A 1 210 ? -5.43 59.438 17.641 1 96.56 210 ILE A O 1
ATOM 1681 N N . PHE A 1 211 ? -5.668 61.656 17.812 1 95.12 211 PHE A N 1
ATOM 1682 C CA . PHE A 1 211 ? -6.949 61.656 17.125 1 95.12 211 PHE A CA 1
ATOM 1683 C C . PHE A 1 211 ? -6.785 61.125 15.695 1 95.12 211 PHE A C 1
ATOM 1685 O O . PHE A 1 211 ? -7.535 60.281 15.258 1 95.12 211 PHE A O 1
ATOM 1692 N N . ARG A 1 212 ? -5.801 61.656 15.016 1 94.88 212 ARG A N 1
ATOM 1693 C CA . ARG A 1 212 ? -5.574 61.281 13.625 1 94.88 212 ARG A CA 1
ATOM 1694 C C . ARG A 1 212 ? -5.203 59.812 13.5 1 94.88 212 ARG A C 1
ATOM 1696 O O . ARG A 1 212 ? -5.664 59.125 12.578 1 94.88 212 ARG A O 1
ATOM 1703 N N . ARG A 1 213 ? -4.391 59.406 14.43 1 95.81 213 ARG A N 1
ATOM 1704 C CA . ARG A 1 213 ? -4.02 58 14.453 1 95.81 213 ARG A CA 1
ATOM 1705 C C . ARG A 1 213 ? -5.238 57.094 14.656 1 95.81 213 ARG A C 1
ATOM 1707 O O . ARG A 1 213 ? -5.379 56.062 14 1 95.81 213 ARG A O 1
ATOM 1714 N N . GLN A 1 214 ? -6.062 57.438 15.547 1 96.12 214 GLN A N 1
ATOM 1715 C CA . GLN A 1 214 ? -7.266 56.656 15.836 1 96.12 214 GLN A CA 1
ATOM 1716 C C . GLN A 1 214 ? -8.219 56.656 14.641 1 96.12 214 GLN A C 1
ATOM 1718 O O . GLN A 1 214 ? -8.797 55.625 14.32 1 96.12 214 GLN A O 1
ATOM 1723 N N . LEU A 1 215 ? -8.367 57.812 13.992 1 95.88 215 LEU A N 1
ATOM 1724 C CA . LEU A 1 215 ? -9.305 57.938 12.883 1 95.88 215 LEU A CA 1
ATOM 1725 C C . LEU A 1 215 ? -8.797 57.188 11.656 1 95.88 215 LEU A C 1
ATOM 1727 O O . LEU A 1 215 ? -9.562 56.938 10.719 1 95.88 215 LEU A O 1
ATOM 1731 N N . SER A 1 216 ? -7.543 56.875 11.68 1 95.44 216 SER A N 1
ATOM 1732 C CA . SER A 1 216 ? -6.973 56.094 10.586 1 95.44 216 SER A CA 1
ATOM 1733 C C . SER A 1 216 ? -7.094 54.594 10.844 1 95.44 216 SER A C 1
ATOM 1735 O O . SER A 1 216 ? -6.727 53.781 9.992 1 95.44 216 SER A O 1
ATOM 1737 N N . THR A 1 217 ? -7.52 54.125 11.984 1 94.94 217 THR A N 1
ATOM 1738 C CA . THR A 1 217 ? -7.707 52.719 12.367 1 94.94 217 THR A CA 1
ATOM 1739 C C . THR A 1 217 ? -9.188 52.344 12.328 1 94.94 217 THR A C 1
ATOM 1741 O O . THR A 1 217 ? -10.031 53.062 12.867 1 94.94 217 THR A O 1
ATOM 1744 N N . PRO A 1 218 ? -9.492 51.219 11.633 1 94.69 218 PRO A N 1
ATOM 1745 C CA . PRO A 1 218 ? -10.898 50.844 11.469 1 94.69 218 PRO A CA 1
ATOM 1746 C C . PRO A 1 218 ? -11.523 50.312 12.766 1 94.69 218 PRO A C 1
ATOM 1748 O O . PRO A 1 218 ? -11.789 49.125 12.891 1 94.69 218 PRO A O 1
ATOM 1751 N N . HIS A 1 219 ? -11.875 51.156 13.672 1 93.44 219 HIS A N 1
ATOM 1752 C CA . HIS A 1 219 ? -12.516 50.781 14.93 1 93.44 219 HIS A CA 1
ATOM 1753 C C . HIS A 1 219 ? -14.031 50.875 14.812 1 93.44 219 HIS A C 1
ATOM 1755 O O . HIS A 1 219 ? -14.562 51.5 13.891 1 93.44 219 HIS A O 1
ATOM 1761 N N . VAL A 1 220 ? -14.453 50.312 15.977 1 86.56 220 VAL A N 1
ATOM 1762 C CA . VAL A 1 220 ? -15.898 50.438 16.141 1 86.56 220 VAL A CA 1
ATOM 1763 C C . VAL A 1 220 ? -16.266 51.875 16.469 1 86.56 220 VAL A C 1
ATOM 1765 O O . VAL A 1 220 ? -15.477 52.594 17.109 1 86.56 220 VAL A O 1
ATOM 1768 N N . ASP A 1 221 ? -17.172 52.594 15.891 1 82.12 221 ASP A N 1
ATOM 1769 C CA . ASP A 1 221 ? -17.719 53.906 16.203 1 82.12 221 ASP A CA 1
ATOM 1770 C C . ASP A 1 221 ? -16.812 55 15.664 1 82.12 221 ASP A C 1
ATOM 1772 O O . ASP A 1 221 ? -16.578 56.031 16.328 1 82.12 221 ASP A O 1
ATOM 1776 N N . LEU A 1 222 ? -16.141 54.812 14.703 1 90.38 222 LEU A N 1
ATOM 1777 C CA . LEU A 1 222 ? -15.273 55.781 14.047 1 90.38 222 LEU A CA 1
ATOM 1778 C C . LEU A 1 222 ? -15.992 57.125 13.852 1 90.38 222 LEU A C 1
ATOM 1780 O O . LEU A 1 222 ? -15.375 58.188 13.93 1 90.38 222 LEU A O 1
ATOM 1784 N N . GLU A 1 223 ? -17.281 57.031 13.625 1 88.62 223 GLU A N 1
ATOM 1785 C CA . GLU A 1 223 ? -18.062 58.25 13.406 1 88.62 223 GLU A CA 1
ATOM 1786 C C . GLU A 1 223 ? -18.109 59.125 14.664 1 88.62 223 GLU A C 1
ATOM 1788 O O . GLU A 1 223 ? -18.031 60.344 14.57 1 88.62 223 GLU A O 1
ATOM 1793 N N . GLU A 1 224 ? -18.25 58.469 15.727 1 86.19 224 GLU A N 1
ATOM 1794 C CA . GLU A 1 224 ? -18.25 59.188 16.984 1 86.19 224 GLU A CA 1
ATOM 1795 C C . GLU A 1 224 ? -16.891 59.844 17.25 1 86.19 224 GLU A C 1
ATOM 1797 O O . GLU A 1 224 ? -16.828 60.969 17.766 1 86.19 224 GLU A O 1
ATOM 1802 N N . THR A 1 225 ? -15.852 59.156 16.984 1 92 225 THR A N 1
ATOM 1803 C CA . THR A 1 225 ? -14.508 59.688 17.156 1 92 225 THR A CA 1
ATOM 1804 C C . THR A 1 225 ? -14.305 60.906 16.266 1 92 225 THR A C 1
ATOM 1806 O O . THR A 1 225 ? -13.664 61.875 16.672 1 92 225 THR A O 1
ATOM 1809 N N . MET A 1 226 ? -14.82 60.844 15.047 1 92.12 226 MET A N 1
ATOM 1810 C CA . MET A 1 226 ? -14.719 61.969 14.133 1 92.12 226 MET A CA 1
ATOM 1811 C C . MET A 1 226 ? -15.469 63.188 14.688 1 92.12 226 MET A C 1
ATOM 1813 O O . MET A 1 226 ? -14.984 64.312 14.594 1 92.12 226 MET A O 1
ATOM 1817 N N . THR A 1 227 ? -16.609 62.969 15.273 1 89.75 227 THR A N 1
ATOM 1818 C CA . THR A 1 227 ? -17.391 64.062 15.891 1 89.75 227 THR A CA 1
ATOM 1819 C C . THR A 1 227 ? -16.609 64.688 17.031 1 89.75 227 THR A C 1
ATOM 1821 O O . THR A 1 227 ? -16.578 65.938 17.172 1 89.75 227 THR A O 1
ATOM 1824 N N . GLU A 1 228 ? -16 63.875 17.781 1 89.06 228 GLU A N 1
ATOM 1825 C CA . GLU A 1 228 ? -15.195 64.375 18.891 1 89.06 228 GLU A CA 1
ATOM 1826 C C . GLU A 1 228 ? -13.984 65.125 18.375 1 89.06 228 GLU A C 1
ATOM 1828 O O . GLU A 1 228 ? -13.578 66.125 18.984 1 89.06 228 GLU A O 1
ATOM 1833 N N . TYR A 1 229 ? -13.406 64.625 17.359 1 92.94 229 TYR A N 1
ATOM 1834 C CA . TYR A 1 229 ? -12.25 65.312 16.781 1 92.94 229 TYR A CA 1
ATOM 1835 C C . TYR A 1 229 ? -12.625 66.688 16.266 1 92.94 229 TYR A C 1
ATOM 1837 O O . TYR A 1 229 ? -11.883 67.688 16.469 1 92.94 229 TYR A O 1
ATOM 1845 N N . LYS A 1 230 ? -13.766 66.812 15.609 1 88.06 230 LYS A N 1
ATOM 1846 C CA . LYS A 1 230 ? -14.242 68.062 15.125 1 88.06 230 LYS A CA 1
ATOM 1847 C C . LYS A 1 230 ? -14.492 69.062 16.281 1 88.06 230 LYS A C 1
ATOM 1849 O O . LYS A 1 230 ? -14.156 70.25 16.188 1 88.06 230 LYS A O 1
ATOM 1854 N N . SER A 1 231 ? -15.039 68.5 17.344 1 86.38 231 SER A N 1
ATOM 1855 C CA . SER A 1 231 ? -15.25 69.312 18.531 1 86.38 231 SER A CA 1
ATOM 1856 C C . SER A 1 231 ? -13.93 69.812 19.109 1 86.38 231 SER A C 1
ATOM 1858 O O . SER A 1 231 ? -13.844 70.938 19.625 1 86.38 231 SER A O 1
ATOM 1860 N N . PHE A 1 232 ? -12.891 68.938 19.125 1 89.44 232 PHE A N 1
ATOM 1861 C CA . PHE A 1 232 ? -11.555 69.312 19.594 1 89.44 232 PHE A CA 1
ATOM 1862 C C . PHE A 1 232 ? -10.961 70.438 18.75 1 89.44 232 PHE A C 1
ATOM 1864 O O . PHE A 1 232 ? -10.391 71.375 19.281 1 89.44 232 PHE A O 1
ATOM 1871 N N . LEU A 1 233 ? -11.141 70.312 17.438 1 87.5 233 LEU A N 1
ATOM 1872 C CA . LEU A 1 233 ? -10.57 71.312 16.516 1 87.5 233 LEU A CA 1
ATOM 1873 C C . LEU A 1 233 ? -11.281 72.688 16.656 1 87.5 233 LEU A C 1
ATOM 1875 O O . LEU A 1 233 ? -10.68 73.688 16.422 1 87.5 233 LEU A O 1
ATOM 1879 N N . GLU A 1 234 ? -12.562 72.625 17.016 1 83.44 234 GLU A N 1
ATOM 1880 C CA . GLU A 1 234 ? -13.336 73.875 17.219 1 83.44 234 GLU A CA 1
ATOM 1881 C C . GLU A 1 234 ? -13.078 74.438 18.594 1 83.44 234 GLU A C 1
ATOM 1883 O O . GLU A 1 234 ? -13.188 75.688 18.766 1 83.44 234 GLU A O 1
ATOM 1888 N N . GLY A 1 235 ? -12.727 73.688 19.469 1 83.56 235 GLY A N 1
ATOM 1889 C CA . GLY A 1 235 ? -12.523 74.125 20.844 1 83.56 235 GLY A CA 1
ATOM 1890 C C . GLY A 1 235 ? -11.062 74.375 21.172 1 83.56 235 GLY A C 1
ATOM 1891 O O . GLY A 1 235 ? -10.453 75.312 20.625 1 83.56 235 GLY A O 1
ATOM 1892 N N . ILE A 1 236 ? -10.477 73.562 21.844 1 81.5 236 ILE A N 1
ATOM 1893 C CA . ILE A 1 236 ? -9.141 73.75 22.406 1 81.5 236 ILE A CA 1
ATOM 1894 C C . ILE A 1 236 ? -8.102 73.688 21.281 1 81.5 236 ILE A C 1
ATOM 1896 O O . ILE A 1 236 ? -7.047 74.312 21.375 1 81.5 236 ILE A O 1
ATOM 1900 N N . GLY A 1 237 ? -8.438 73 20.281 1 82.06 237 GLY A N 1
ATOM 1901 C CA . GLY A 1 237 ? -7.496 72.875 19.172 1 82.06 237 GLY A CA 1
ATOM 1902 C C . GLY A 1 237 ? -7.617 73.938 18.125 1 82.06 237 GLY A C 1
ATOM 1903 O O . GLY A 1 237 ? -6.996 73.875 17.062 1 82.06 237 GLY A O 1
ATOM 1904 N N . ALA A 1 238 ? -8.398 74.875 18.219 1 76.25 238 ALA A N 1
ATOM 1905 C CA . ALA A 1 238 ? -8.656 75.938 17.234 1 76.25 238 ALA A CA 1
ATOM 1906 C C . ALA A 1 238 ? -7.352 76.562 16.766 1 76.25 238 ALA A C 1
ATOM 1908 O O . ALA A 1 238 ? -7.227 77 15.609 1 76.25 238 ALA A O 1
ATOM 1909 N N . GLY A 1 239 ? -6.367 76.688 17.578 1 70.12 239 GLY A N 1
ATOM 1910 C CA . GLY A 1 239 ? -5.125 77.375 17.219 1 70.12 239 GLY A CA 1
ATOM 1911 C C . GLY A 1 239 ? -4.207 76.5 16.391 1 70.12 239 GLY A C 1
ATOM 1912 O O . GLY A 1 239 ? -3.219 76.938 15.828 1 70.12 239 GLY A O 1
ATOM 1913 N N . LEU A 1 240 ? -4.336 75.125 16.234 1 74.19 240 LEU A N 1
ATOM 1914 C CA . LEU A 1 240 ? -3.453 74.188 15.531 1 74.19 240 LEU A CA 1
ATOM 1915 C C . LEU A 1 240 ? -3.668 74.25 14.031 1 74.19 240 LEU A C 1
ATOM 1917 O O . LEU A 1 240 ? -2.721 74.125 13.25 1 74.19 240 LEU A O 1
ATOM 1921 N N . VAL A 1 241 ? -4.871 74.125 13.508 1 60.19 241 VAL A N 1
ATOM 1922 C CA . VAL A 1 241 ? -5.133 74.125 12.07 1 60.19 241 VAL A CA 1
ATOM 1923 C C . VAL A 1 241 ? -5.305 75.5 11.523 1 60.19 241 VAL A C 1
ATOM 1925 O O . VAL A 1 241 ? -6.062 76.312 12.078 1 60.19 241 VAL A O 1
ATOM 1928 N N . LYS A 1 242 ? -4.172 76.062 10.992 1 54.12 242 LYS A N 1
ATOM 1929 C CA . LYS A 1 242 ? -4.5 77.188 10.141 1 54.12 242 LYS A CA 1
ATOM 1930 C C . LYS A 1 242 ? -5.742 76.875 9.297 1 54.12 242 LYS A C 1
ATOM 1932 O O . LYS A 1 242 ? -5.809 75.875 8.594 1 54.12 242 LYS A O 1
ATOM 1937 N N . ILE A 1 243 ? -6.863 77.312 9.695 1 46.75 243 ILE A N 1
ATOM 1938 C CA . ILE A 1 243 ? -8.078 77.125 8.914 1 46.75 243 ILE A CA 1
ATOM 1939 C C . ILE A 1 243 ? -7.75 77.188 7.422 1 46.75 243 ILE A C 1
ATOM 1941 O O . ILE A 1 243 ? -7.312 78.25 6.941 1 46.75 243 ILE A O 1
ATOM 1945 N N . ASP A 1 244 ? -7.016 76.312 6.992 1 42.44 244 ASP A N 1
ATOM 1946 C CA . ASP A 1 244 ? -6.965 76.375 5.535 1 42.44 244 ASP A CA 1
ATOM 1947 C C . ASP A 1 244 ? -8.336 76.75 4.957 1 42.44 244 ASP A C 1
ATOM 1949 O O . ASP A 1 244 ? -9.344 76.188 5.312 1 42.44 244 ASP A O 1
ATOM 1953 N N . GLU A 1 245 ? -8.492 77.938 4.605 1 43.31 245 GLU A N 1
ATOM 1954 C CA . GLU A 1 245 ? -9.656 78.5 3.943 1 43.31 245 GLU A CA 1
ATOM 1955 C C . GLU A 1 245 ? -10.391 77.5 3.109 1 43.31 245 GLU A C 1
ATOM 1957 O O . GLU A 1 245 ? -11.586 77.625 2.83 1 43.31 245 GLU A O 1
ATOM 1962 N N . ASN A 1 246 ? -9.625 76.688 2.391 1 42.47 246 ASN A N 1
ATOM 1963 C CA . ASN A 1 246 ? -10.273 75.812 1.44 1 42.47 246 ASN A CA 1
ATOM 1964 C C . ASN A 1 246 ? -10.812 74.562 2.129 1 42.47 246 ASN A C 1
ATOM 1966 O O . ASN A 1 246 ? -11.141 73.562 1.469 1 42.47 246 ASN A O 1
ATOM 1970 N N . SER A 1 247 ? -10.641 74.438 3.383 1 47.62 247 SER A N 1
ATOM 1971 C CA . SER A 1 247 ? -11.023 73.188 4.008 1 47.62 247 SER A CA 1
ATOM 1972 C C . SER A 1 247 ? -12.531 73.062 4.164 1 47.62 247 SER A C 1
ATOM 1974 O O . SER A 1 247 ? -13.156 73.875 4.816 1 47.62 247 SER A O 1
ATOM 1976 N N . GLU A 1 248 ? -13.133 72.75 3.195 1 46.53 248 GLU A N 1
ATOM 1977 C CA . GLU A 1 248 ? -14.578 72.562 3.047 1 46.53 248 GLU A CA 1
ATOM 1978 C C . GLU A 1 248 ? -15.211 72.062 4.336 1 46.53 248 GLU A C 1
ATOM 1980 O O . GLU A 1 248 ? -16.375 72.375 4.613 1 46.53 248 GLU A O 1
ATOM 1985 N N . GLU A 1 249 ? -14.797 70.875 4.996 1 54.81 249 GLU A N 1
ATOM 1986 C CA . GLU A 1 249 ? -15.578 70.125 5.988 1 54.81 249 GLU A CA 1
ATOM 1987 C C . GLU A 1 249 ? -14.969 70.25 7.379 1 54.81 249 GLU A C 1
ATOM 1989 O O . GLU A 1 249 ? -14.352 69.312 7.891 1 54.81 249 GLU A O 1
ATOM 1994 N N . GLY A 1 250 ? -15.273 71.438 8.297 1 61.44 250 GLY A N 1
ATOM 1995 C CA . GLY A 1 250 ? -15.25 71.625 9.734 1 61.44 250 GLY A CA 1
ATOM 1996 C C . GLY A 1 250 ? -13.852 71.562 10.32 1 61.44 250 GLY A C 1
ATOM 1997 O O . GLY A 1 250 ? -13.656 71.062 11.414 1 61.44 250 GLY A O 1
ATOM 1998 N N . GLY A 1 251 ? -12.695 71.875 9.594 1 74.5 251 GLY A N 1
ATOM 1999 C CA . GLY A 1 251 ? -11.336 72 10.078 1 74.5 251 GLY A CA 1
ATOM 2000 C C . GLY A 1 251 ? -10.523 70.75 9.953 1 74.5 251 GLY A C 1
ATOM 2001 O O . GLY A 1 251 ? -9.344 70.688 10.305 1 74.5 251 GLY A O 1
ATOM 2002 N N . VAL A 1 252 ? -11.086 69.75 9.492 1 87.12 252 VAL A N 1
ATOM 2003 C CA . VAL A 1 252 ? -10.398 68.5 9.344 1 87.12 252 VAL A CA 1
ATOM 2004 C C . VAL A 1 252 ? -9.578 68.5 8.055 1 87.12 252 VAL A C 1
ATOM 2006 O O . VAL A 1 252 ? -10.078 68.875 6.996 1 87.12 252 VAL A O 1
ATOM 2009 N N . SER A 1 253 ? -8.266 68.188 8.148 1 85.44 253 SER A N 1
ATOM 2010 C CA . SER A 1 253 ? -7.383 68.125 6.992 1 85.44 253 SER A CA 1
ATOM 2011 C C . SER A 1 253 ? -7.836 67.125 5.969 1 85.44 253 SER A C 1
ATOM 2013 O O . SER A 1 253 ? -8.477 66.125 6.328 1 85.44 253 SER A O 1
ATOM 2015 N N . ALA A 1 254 ? -7.512 67.312 4.711 1 86.12 254 ALA A N 1
ATOM 2016 C CA . ALA A 1 254 ? -7.895 66.438 3.625 1 86.12 254 ALA A CA 1
ATOM 2017 C C . ALA A 1 254 ? -7.273 65 3.814 1 86.12 254 ALA A C 1
ATOM 2019 O O . ALA A 1 254 ? -7.898 64 3.496 1 86.12 254 ALA A O 1
ATOM 2020 N N . ASP A 1 255 ? -6.094 65.062 4.254 1 88.44 255 ASP A N 1
ATOM 2021 C CA . ASP A 1 255 ? -5.406 63.812 4.477 1 88.44 255 ASP A CA 1
ATOM 2022 C C . ASP A 1 255 ? -6.09 63 5.582 1 88.44 255 ASP A C 1
ATOM 2024 O O . ASP A 1 255 ? -6.207 61.781 5.48 1 88.44 255 ASP A O 1
ATOM 2028 N N . CYS A 1 256 ? -6.488 63.594 6.621 1 91.69 256 CYS A N 1
ATOM 2029 C CA . CYS A 1 256 ? -7.176 62.938 7.723 1 91.69 256 CYS A CA 1
ATOM 2030 C C . CYS A 1 256 ? -8.539 62.406 7.277 1 91.69 256 CYS A C 1
ATOM 2032 O O . CYS A 1 256 ? -8.945 61.312 7.672 1 91.69 256 CYS A O 1
ATOM 2034 N N . LEU A 1 257 ? -9.195 63.219 6.457 1 92.12 257 LEU A N 1
ATOM 2035 C CA . LEU A 1 257 ? -10.5 62.781 5.949 1 92.12 257 LEU A CA 1
ATOM 2036 C C . LEU A 1 257 ? -10.359 61.562 5.059 1 92.12 257 LEU A C 1
ATOM 2038 O O . LEU A 1 257 ? -11.219 60.656 5.082 1 92.12 257 LEU A O 1
ATOM 2042 N N . ALA A 1 258 ? -9.336 61.594 4.297 1 92.75 258 ALA A N 1
ATOM 2043 C CA . ALA A 1 258 ? -9.086 60.438 3.445 1 92.75 258 ALA A CA 1
ATOM 2044 C C . ALA A 1 258 ? -8.805 59.188 4.281 1 92.75 258 ALA A C 1
ATOM 2046 O O . ALA A 1 258 ? -9.289 58.125 3.969 1 92.75 258 ALA A O 1
ATOM 2047 N N . ALA A 1 259 ? -7.98 59.312 5.281 1 93.75 259 ALA A N 1
ATOM 2048 C CA . ALA A 1 259 ? -7.66 58.219 6.176 1 93.75 259 ALA A CA 1
ATOM 2049 C C . ALA A 1 259 ? -8.906 57.719 6.902 1 93.75 259 ALA A C 1
ATOM 2051 O O . ALA A 1 259 ? -9.086 56.5 7.094 1 93.75 259 ALA A O 1
ATOM 2052 N N . TYR A 1 260 ? -9.703 58.594 7.242 1 94.56 260 TYR A N 1
ATOM 2053 C CA . TYR A 1 260 ? -10.961 58.281 7.91 1 94.56 260 TYR A CA 1
ATOM 2054 C C . TYR A 1 260 ? -11.875 57.469 6.984 1 94.56 260 TYR A C 1
ATOM 2056 O O . TYR A 1 260 ? -12.469 56.469 7.398 1 94.56 260 TYR A O 1
ATOM 20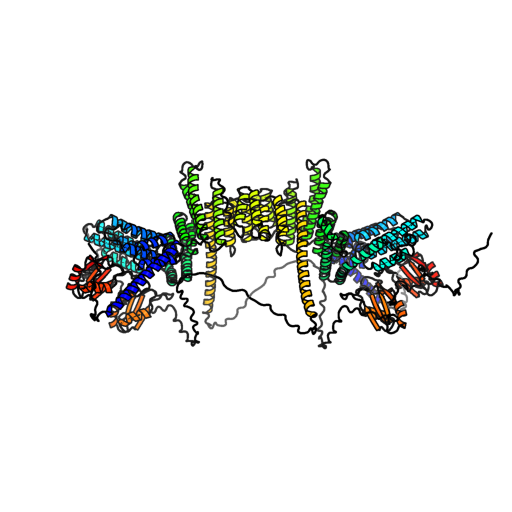64 N N . THR A 1 261 ? -12 57.906 5.781 1 93.44 261 THR A N 1
ATOM 2065 C CA . THR A 1 261 ? -12.859 57.219 4.82 1 93.44 261 THR A CA 1
ATOM 2066 C C . THR A 1 261 ? -12.352 55.812 4.539 1 93.44 261 THR A C 1
ATOM 2068 O O . THR A 1 261 ? -13.141 54.875 4.434 1 93.44 261 THR A O 1
ATOM 2071 N N . ALA A 1 262 ? -11.117 55.75 4.402 1 93.44 262 ALA A N 1
ATOM 2072 C CA . ALA A 1 262 ? -10.523 54.438 4.188 1 93.44 262 ALA A CA 1
ATOM 2073 C C . ALA A 1 262 ? -10.766 53.531 5.387 1 93.44 262 ALA A C 1
ATOM 2075 O O . ALA A 1 262 ? -11.062 52.344 5.219 1 93.44 262 ALA A O 1
ATOM 2076 N N . ALA A 1 263 ? -10.586 54 6.594 1 95.44 263 ALA A N 1
ATOM 2077 C CA . ALA A 1 263 ? -10.82 53.25 7.816 1 95.44 263 ALA A CA 1
ATOM 2078 C C . ALA A 1 263 ? -12.281 52.812 7.934 1 95.44 263 ALA A C 1
ATOM 2080 O O . ALA A 1 263 ? -12.586 51.719 8.375 1 95.44 263 ALA A O 1
ATOM 2081 N N . GLN A 1 264 ? -13.109 53.719 7.5 1 93.12 264 GLN A N 1
ATOM 2082 C CA . GLN A 1 264 ? -14.539 53.438 7.555 1 93.12 264 GLN A CA 1
ATOM 2083 C C . GLN A 1 264 ? -14.906 52.312 6.574 1 93.12 264 GLN A C 1
ATOM 2085 O O . GLN A 1 264 ? -15.711 51.438 6.898 1 93.12 264 GLN A O 1
ATOM 2090 N N . THR A 1 265 ? -14.359 52.406 5.461 1 93.06 265 THR A N 1
ATOM 2091 C CA . THR A 1 265 ? -14.609 51.375 4.457 1 93.06 265 THR A CA 1
ATOM 2092 C C . THR A 1 265 ? -14.133 50.031 4.949 1 93.06 265 THR A C 1
ATOM 2094 O O . THR A 1 265 ? -14.82 49 4.762 1 93.06 265 THR A O 1
ATOM 2097 N N . LYS A 1 266 ? -13.008 49.969 5.504 1 94.25 266 LYS A N 1
ATOM 2098 C CA . LYS A 1 266 ? -12.469 48.719 6.043 1 94.25 266 LYS A CA 1
ATOM 2099 C C . LYS A 1 266 ? -13.336 48.188 7.188 1 94.25 266 LYS A C 1
ATOM 2101 O O . LYS A 1 266 ? -13.562 47 7.297 1 94.25 266 LYS A O 1
ATOM 2106 N N . TRP A 1 267 ? -13.773 49.031 7.992 1 94.19 267 TRP A N 1
ATOM 2107 C CA . TRP A 1 267 ? -14.648 48.625 9.078 1 94.19 267 TRP A CA 1
ATOM 2108 C C . TRP A 1 267 ? -15.922 47.969 8.531 1 94.19 267 TRP A C 1
ATOM 2110 O O . TRP A 1 267 ? -16.375 46.969 9.047 1 94.19 267 TRP A O 1
ATOM 2120 N N . ASP A 1 268 ? -16.438 48.562 7.539 1 92.06 268 ASP A N 1
ATOM 2121 C CA . ASP A 1 268 ? -17.656 48.062 6.945 1 92.06 268 ASP A CA 1
ATOM 2122 C C . ASP A 1 268 ? -17.453 46.625 6.434 1 92.06 268 ASP A C 1
ATOM 2124 O O . ASP A 1 268 ? -18.375 45.812 6.492 1 92.06 268 ASP A O 1
ATOM 2128 N N . ALA A 1 269 ? -16.312 46.438 5.992 1 93.31 269 ALA A N 1
ATOM 2129 C CA . ALA A 1 269 ? -15.992 45.094 5.488 1 93.31 269 ALA A CA 1
ATOM 2130 C C . ALA A 1 269 ? -15.789 44.125 6.633 1 93.31 269 ALA A C 1
ATOM 2132 O O . ALA A 1 269 ? -16.109 42.938 6.504 1 93.31 269 ALA A O 1
ATOM 2133 N N . VAL A 1 270 ? -15.219 44.562 7.766 1 95.31 270 VAL A N 1
ATOM 2134 C CA . VAL A 1 270 ? -14.852 43.688 8.883 1 95.31 270 VAL A CA 1
ATOM 2135 C C . VAL A 1 270 ? -16.062 43.5 9.805 1 95.31 270 VAL A C 1
ATOM 2137 O O . VAL A 1 270 ? -16.156 42.469 10.5 1 95.31 270 VAL A O 1
ATOM 2140 N N . GLU A 1 271 ? -17 44.312 9.797 1 92.88 271 GLU A N 1
ATOM 2141 C CA . GLU A 1 271 ? -18.109 44.375 10.734 1 92.88 271 GLU A CA 1
ATOM 2142 C C . GLU A 1 271 ? -18.891 43.062 10.742 1 92.88 271 GLU A C 1
ATOM 2144 O O . GLU A 1 271 ? -19.25 42.562 11.812 1 92.88 271 GLU A O 1
ATOM 2149 N N . PRO A 1 272 ? -19.188 42.5 9.57 1 93.06 272 PRO A N 1
ATOM 2150 C CA . PRO A 1 272 ? -19.938 41.25 9.609 1 93.06 272 PRO A CA 1
ATOM 2151 C C . PRO A 1 272 ? -19.203 40.125 10.352 1 93.06 272 PRO A C 1
ATOM 2153 O O . PRO A 1 272 ? -19.812 39.312 11.039 1 93.06 272 PRO A O 1
ATOM 2156 N N . TYR A 1 273 ? -17.953 40.094 10.195 1 95.75 273 TYR A N 1
ATOM 2157 C CA . TYR A 1 273 ? -17.156 39.094 10.867 1 95.75 273 TYR A CA 1
ATOM 2158 C C . TYR A 1 273 ? -17.047 39.375 12.359 1 95.75 273 TYR A C 1
ATOM 2160 O O . TYR A 1 273 ? -17.125 38.438 13.18 1 95.75 273 TYR A O 1
ATOM 2168 N N . GLU A 1 274 ? -16.844 40.656 12.672 1 95.12 274 GLU A N 1
ATOM 2169 C CA . GLU A 1 274 ? -16.812 41.062 14.078 1 95.12 274 GLU A CA 1
ATOM 2170 C C . GLU A 1 274 ? -18.141 40.719 14.773 1 95.12 274 GLU A C 1
ATOM 2172 O O . GLU A 1 274 ? -18.141 40.25 15.922 1 95.12 274 GLU A O 1
ATOM 2177 N N . SER A 1 275 ? -19.203 40.875 14.102 1 91.44 275 SER A N 1
ATOM 2178 C CA . SER A 1 275 ? -20.516 40.594 14.641 1 91.44 275 SER A CA 1
ATOM 2179 C C . SER A 1 275 ? -20.703 39.062 14.82 1 91.44 275 SER A C 1
ATOM 2181 O O . SER A 1 275 ? -21.297 38.625 15.797 1 91.44 275 SER A O 1
ATOM 2183 N N . ALA A 1 276 ? -20.281 38.375 13.883 1 93.75 276 ALA A N 1
ATOM 2184 C CA . ALA A 1 276 ? -20.391 36.906 13.961 1 93.75 276 ALA A CA 1
ATOM 2185 C C . ALA A 1 276 ? -19.641 36.375 15.18 1 93.75 276 ALA A C 1
ATOM 2187 O O . ALA A 1 276 ? -20.109 35.469 15.852 1 93.75 276 ALA A O 1
ATOM 2188 N N . VAL A 1 277 ? -18.453 36.938 15.484 1 95.56 277 VAL A N 1
ATOM 2189 C CA . VAL A 1 277 ? -17.656 36.5 16.641 1 95.56 277 VAL A CA 1
ATOM 2190 C C . VAL A 1 277 ? -18.391 36.875 17.922 1 95.56 277 VAL A C 1
ATOM 2192 O O . VAL A 1 277 ? -18.453 36.094 18.859 1 95.56 277 VAL A O 1
ATOM 2195 N N . SER A 1 278 ? -18.953 38.031 17.938 1 90.56 278 SER A N 1
ATOM 2196 C CA . SER A 1 278 ? -19.672 38.5 19.109 1 90.56 278 SER A CA 1
ATOM 2197 C C . SER A 1 278 ? -20.922 37.656 19.359 1 90.56 278 SER A C 1
ATOM 2199 O O . SER A 1 278 ? -21.281 37.375 20.5 1 90.56 278 SER A O 1
ATOM 2201 N N . ASP A 1 279 ? -21.547 37.281 18.328 1 86.75 279 ASP A N 1
ATOM 2202 C CA . ASP A 1 279 ? -22.766 36.5 18.406 1 86.75 279 ASP A CA 1
ATOM 2203 C C . ASP A 1 279 ? -22.484 35.062 18.891 1 86.75 279 ASP A C 1
ATOM 2205 O O . ASP A 1 279 ? -23.344 34.438 19.516 1 86.75 279 ASP A O 1
ATOM 2209 N N . ALA A 1 280 ? -21.375 34.656 18.562 1 90.88 280 ALA A N 1
ATOM 2210 C CA . ALA A 1 280 ? -21.031 33.281 18.875 1 90.88 280 ALA A CA 1
ATOM 2211 C C . ALA A 1 280 ? -20.469 33.156 20.297 1 90.88 280 ALA A C 1
ATOM 2213 O O . ALA A 1 280 ? -20.203 32.031 20.766 1 90.88 280 ALA A O 1
ATOM 2214 N N . GLU A 1 281 ? -20.391 34.25 20.922 1 85.69 281 GLU A N 1
ATOM 2215 C CA . GLU A 1 281 ? -19.844 34.25 22.266 1 85.69 281 GLU A CA 1
ATOM 2216 C C . GLU A 1 281 ? -20.672 33.344 23.188 1 85.69 281 GLU A C 1
ATOM 2218 O O . GLU A 1 281 ? -21.906 33.406 23.188 1 85.69 281 GLU A O 1
ATOM 2223 N N . GLY A 1 282 ? -20.125 32.438 23.891 1 84 282 GLY A N 1
ATOM 2224 C CA . GLY A 1 282 ? -20.797 31.5 24.781 1 84 282 GLY A CA 1
ATOM 2225 C C . GLY A 1 282 ? -20.812 30.078 24.266 1 84 282 GLY A C 1
ATOM 2226 O O . GLY A 1 282 ? -20.984 29.141 25.047 1 84 282 GLY A O 1
ATOM 2227 N N . ASP A 1 283 ? -20.75 30 22.984 1 90.94 283 ASP A N 1
ATOM 2228 C CA . ASP A 1 283 ? -20.656 28.688 22.359 1 90.94 283 ASP A CA 1
ATOM 2229 C C . ASP A 1 283 ? -19.281 28.469 21.75 1 90.94 283 ASP A C 1
ATOM 2231 O O . ASP A 1 283 ? -18.969 29.016 20.688 1 90.94 283 ASP A O 1
ATOM 2235 N N . GLU A 1 284 ? -18.594 27.641 22.281 1 92.12 284 GLU A N 1
ATOM 2236 C CA . GLU A 1 284 ? -17.203 27.453 21.875 1 92.12 284 GLU A CA 1
ATOM 2237 C C . GLU A 1 284 ? -17.094 26.969 20.422 1 92.12 284 GLU A C 1
ATOM 2239 O O . GLU A 1 284 ? -16.219 27.406 19.688 1 92.12 284 GLU A O 1
ATOM 2244 N N . LYS A 1 285 ? -17.953 25.969 20.047 1 93.62 285 LYS A N 1
ATOM 2245 C CA . LYS A 1 285 ? -17.922 25.438 18.688 1 93.62 285 LYS A CA 1
ATOM 2246 C C . LYS A 1 285 ? -18.281 26.516 17.672 1 93.62 285 LYS A C 1
ATOM 2248 O O . LYS A 1 285 ? -17.609 26.656 16.641 1 93.62 285 LYS A O 1
ATOM 2253 N N . ALA A 1 286 ? -19.312 27.266 17.984 1 93 286 ALA A N 1
ATOM 2254 C CA . ALA A 1 286 ? -19.734 28.359 17.109 1 93 286 ALA A CA 1
ATOM 2255 C C . ALA A 1 286 ? -18.672 29.453 17.047 1 93 286 ALA A C 1
ATOM 2257 O O . ALA A 1 286 ? -18.438 30.031 15.984 1 93 286 ALA A O 1
ATOM 2258 N N . LEU A 1 287 ? -18.062 29.734 18.188 1 96.25 287 LEU A N 1
ATOM 2259 C CA . LEU A 1 287 ? -17.016 30.734 18.25 1 96.25 287 LEU A CA 1
ATOM 2260 C C . LEU A 1 287 ? -15.812 30.344 17.406 1 96.25 287 LEU A C 1
ATOM 2262 O O . LEU A 1 287 ? -15.219 31.188 16.734 1 96.25 287 LEU A O 1
ATOM 2266 N N . LEU A 1 288 ? -15.453 29.078 17.453 1 97 288 LEU A N 1
ATOM 2267 C CA . LEU A 1 288 ? -14.344 28.578 16.641 1 97 288 LEU A CA 1
ATOM 2268 C C . LEU A 1 288 ? -14.625 28.75 15.156 1 97 288 LEU A C 1
ATOM 2270 O O . LEU A 1 288 ? -13.758 29.188 14.406 1 97 288 LEU A O 1
ATOM 2274 N N . LEU A 1 289 ? -15.789 28.391 14.75 1 95.19 289 LEU A N 1
ATOM 2275 C CA . LEU A 1 289 ? -16.172 28.5 13.344 1 95.19 289 LEU A CA 1
ATOM 2276 C C . LEU A 1 289 ? -16.141 29.953 12.891 1 95.19 289 LEU A C 1
ATOM 2278 O O . LEU A 1 289 ? -15.695 30.266 11.781 1 95.19 289 LEU A O 1
ATOM 2282 N N . ALA A 1 290 ? -16.656 30.812 13.766 1 96.69 290 ALA A N 1
ATOM 2283 C CA . ALA A 1 290 ? -16.688 32.25 13.445 1 96.69 290 ALA A CA 1
ATOM 2284 C C . ALA A 1 290 ? -15.266 32.781 13.281 1 96.69 290 ALA A C 1
ATOM 2286 O O . ALA A 1 290 ? -14.992 33.531 12.344 1 96.69 290 ALA A O 1
ATOM 2287 N N . TRP A 1 291 ? -14.406 32.438 14.156 1 97.56 291 TRP A N 1
ATOM 2288 C CA . TRP A 1 291 ? -13.031 32.906 14.094 1 97.56 291 TRP A CA 1
ATOM 2289 C C . TRP A 1 291 ? -12.312 32.312 12.875 1 97.56 291 TRP A C 1
ATOM 2291 O O . TRP A 1 291 ? -11.547 33 12.203 1 97.56 291 TRP A O 1
ATOM 2301 N N . GLU A 1 292 ? -12.484 31.031 12.602 1 95.06 292 GLU A N 1
ATOM 2302 C CA . GLU A 1 292 ? -11.844 30.406 11.453 1 95.06 292 GLU A CA 1
ATOM 2303 C C . GLU A 1 292 ? -12.234 31.109 10.156 1 95.06 292 GLU A C 1
ATOM 2305 O O . GLU A 1 292 ? -11.391 31.344 9.297 1 95.06 292 GLU A O 1
ATOM 2310 N N . ALA A 1 293 ? -13.508 31.375 10.047 1 94.44 293 ALA A N 1
ATOM 2311 C CA . ALA A 1 293 ? -13.977 32.094 8.859 1 94.44 293 ALA A CA 1
ATOM 2312 C C . ALA A 1 293 ? -13.328 33.469 8.766 1 94.44 293 ALA A C 1
ATOM 2314 O O . ALA A 1 293 ? -12.898 33.875 7.684 1 94.44 293 ALA A O 1
ATOM 2315 N N . TYR A 1 294 ? -13.32 34.156 9.883 1 96.31 294 TYR A N 1
ATOM 2316 C CA . TYR A 1 294 ? -12.742 35.5 9.961 1 96.31 294 TYR A CA 1
ATOM 2317 C C . TYR A 1 294 ? -11.258 35.5 9.625 1 96.31 294 TYR A C 1
ATOM 2319 O O . TYR A 1 294 ? -10.797 36.25 8.773 1 96.31 294 TYR A O 1
ATOM 2327 N N . LEU A 1 295 ? -10.508 34.594 10.18 1 96.56 295 LEU A N 1
ATOM 2328 C CA . LEU A 1 295 ? -9.062 34.5 10.008 1 96.56 295 LEU A CA 1
ATOM 2329 C C . LEU A 1 295 ? -8.711 34.062 8.586 1 96.56 295 LEU A C 1
ATOM 2331 O O . LEU A 1 295 ? -7.777 34.594 7.984 1 96.56 295 LEU A O 1
ATOM 2335 N N . ASN A 1 296 ? -9.43 33.031 8.102 1 92.31 296 ASN A N 1
ATOM 2336 C CA . ASN A 1 296 ? -9.195 32.594 6.73 1 92.31 296 ASN A CA 1
ATOM 2337 C C . ASN A 1 296 ? -9.383 33.75 5.734 1 92.31 296 ASN A C 1
ATOM 2339 O O . ASN A 1 296 ? -8.594 33.906 4.801 1 92.31 296 ASN A O 1
ATOM 2343 N N . TRP A 1 297 ? -10.398 34.531 5.984 1 92.5 297 TRP A N 1
ATOM 2344 C CA . TRP A 1 297 ? -10.656 35.656 5.117 1 92.5 297 TRP A CA 1
ATOM 2345 C C . TRP A 1 297 ? -9.547 36.719 5.238 1 92.5 297 TRP A C 1
ATOM 2347 O O . TRP A 1 297 ? -9.039 37.188 4.23 1 92.5 297 TRP A O 1
ATOM 2357 N N . ALA A 1 298 ? -9.188 37.094 6.434 1 94.44 298 ALA A N 1
ATOM 2358 C CA . ALA A 1 298 ? -8.156 38.094 6.676 1 94.44 298 ALA A CA 1
ATOM 2359 C C . ALA A 1 298 ? -6.824 37.688 6.062 1 94.44 298 ALA A C 1
ATOM 2361 O O . ALA A 1 298 ? -6.125 38.5 5.465 1 94.44 298 ALA A O 1
ATOM 2362 N N . VAL A 1 299 ? -6.461 36.406 6.207 1 92.19 299 VAL A N 1
ATOM 2363 C CA . VAL A 1 299 ? -5.199 35.906 5.68 1 92.19 299 VAL A CA 1
ATOM 2364 C C . VAL A 1 299 ? -5.223 35.938 4.156 1 92.19 299 VAL A C 1
ATOM 2366 O O . VAL A 1 299 ? -4.207 36.219 3.52 1 92.19 299 VAL A O 1
ATOM 2369 N N . SER A 1 300 ? -6.355 35.625 3.561 1 87.75 300 SER A N 1
ATOM 2370 C CA . SER A 1 300 ? -6.477 35.625 2.105 1 87.75 300 SER A CA 1
ATOM 2371 C C . SER A 1 300 ? -6.309 37.062 1.545 1 87.75 300 SER A C 1
ATOM 2373 O O . SER A 1 300 ? -5.898 37.219 0.394 1 87.75 300 SER A O 1
ATOM 2375 N N . LYS A 1 301 ? -6.598 38.062 2.41 1 88.31 301 LYS A N 1
ATOM 2376 C CA . LYS A 1 301 ? -6.52 39.469 1.971 1 88.31 301 LYS A CA 1
ATOM 2377 C C . LYS A 1 301 ? -5.188 40.094 2.365 1 88.31 301 LYS A C 1
ATOM 2379 O O . LYS A 1 301 ? -4.949 41.281 2.104 1 88.31 301 LYS A O 1
ATOM 2384 N N . ALA A 1 302 ? -4.344 39.312 2.965 1 86.25 302 ALA A N 1
ATOM 2385 C CA . ALA A 1 302 ? -3.02 39.781 3.342 1 86.25 302 ALA A CA 1
ATOM 2386 C C . ALA A 1 302 ? -2.068 39.75 2.15 1 86.25 302 ALA A C 1
ATOM 2388 O O . ALA A 1 302 ? -2.105 38.844 1.332 1 86.25 302 ALA A O 1
ATOM 2389 N N . PRO A 1 303 ? -1.335 40.844 1.978 1 75.38 303 PRO A N 1
ATOM 2390 C CA . PRO A 1 303 ? -0.454 40.938 0.81 1 75.38 303 PRO A CA 1
ATOM 2391 C C . PRO A 1 303 ? 0.691 39.906 0.869 1 75.38 303 PRO A C 1
ATOM 2393 O O . PRO A 1 303 ? 1.261 39.688 1.939 1 75.38 303 PRO A O 1
ATOM 2396 N N . ARG A 1 304 ? 0.715 39 -0.072 1 61.53 304 ARG A N 1
ATOM 2397 C CA . ARG A 1 304 ? 1.826 38.062 -0.172 1 61.53 304 ARG A CA 1
ATOM 2398 C C . ARG A 1 304 ? 3.082 38.75 -0.692 1 61.53 304 ARG A C 1
ATOM 2400 O O . ARG A 1 304 ? 2.996 39.719 -1.467 1 61.53 304 ARG A O 1
ATOM 2407 N N . LYS A 1 305 ? 4.289 38.75 0.001 1 54.75 305 LYS A N 1
ATOM 2408 C CA . LYS A 1 305 ? 5.531 39.25 -0.57 1 54.75 305 LYS A CA 1
ATOM 2409 C C . LYS A 1 305 ? 5.621 38.938 -2.061 1 54.75 305 LYS A C 1
ATOM 2411 O O . LYS A 1 305 ? 6.133 37.906 -2.451 1 54.75 305 LYS A O 1
ATOM 2416 N N . GLY A 1 306 ? 4.668 38.75 -2.799 1 46.88 306 GLY A N 1
ATOM 2417 C CA . GLY A 1 306 ? 4.922 38.156 -4.113 1 46.88 306 GLY A CA 1
ATOM 2418 C C . GLY A 1 306 ? 5.77 39.062 -4.996 1 46.88 306 GLY A C 1
ATOM 2419 O O . GLY A 1 306 ? 6.02 40.219 -4.656 1 46.88 306 GLY A O 1
ATOM 2420 N N . ASN A 1 307 ? 6.332 38.344 -6.094 1 45.16 307 ASN A N 1
ATOM 2421 C CA . ASN A 1 307 ? 7.031 38.844 -7.273 1 45.16 307 ASN A CA 1
ATOM 2422 C C . ASN A 1 307 ? 6.328 40.062 -7.863 1 45.16 307 ASN A C 1
ATOM 2424 O O . ASN A 1 307 ? 5.133 40.281 -7.637 1 45.16 307 ASN A O 1
ATOM 2428 N N . ARG A 1 308 ? 7.035 40.906 -8.602 1 39.78 308 ARG A N 1
ATOM 2429 C CA . ARG A 1 308 ? 6.668 42.062 -9.438 1 39.78 308 ARG A CA 1
ATOM 2430 C C . ARG A 1 308 ? 5.254 41.906 -9.977 1 39.78 308 ARG A C 1
ATOM 2432 O O . ARG A 1 308 ? 4.59 42.906 -10.273 1 39.78 308 ARG A O 1
ATOM 2439 N N . ALA A 1 309 ? 4.816 40.75 -10.211 1 42.06 309 ALA A N 1
ATOM 2440 C CA . ALA A 1 309 ? 3.586 40.562 -10.984 1 42.06 309 ALA A CA 1
ATOM 2441 C C . ALA A 1 309 ? 2.355 40.75 -10.102 1 42.06 309 ALA A C 1
ATOM 2443 O O . ALA A 1 309 ? 1.311 41.219 -10.586 1 42.06 309 ALA A O 1
ATOM 2444 N N . ASN A 1 310 ? 2.396 40.469 -8.859 1 43.16 310 ASN A N 1
ATOM 2445 C CA . ASN A 1 310 ? 1.23 40.562 -7.988 1 43.16 310 ASN A CA 1
ATOM 2446 C C . ASN A 1 310 ? 1.003 42 -7.523 1 43.16 310 ASN A C 1
ATOM 2448 O O . ASN A 1 310 ? -0.102 42.344 -7.109 1 43.16 310 ASN A O 1
ATOM 2452 N N . VAL A 1 311 ? 1.974 42.719 -7.34 1 41.81 311 VAL A N 1
ATOM 2453 C CA . VAL A 1 311 ? 1.84 44.156 -7.141 1 41.81 311 VAL A CA 1
ATOM 2454 C C . VAL A 1 311 ? 1.001 44.75 -8.266 1 41.81 311 VAL A C 1
ATOM 2456 O O . VAL A 1 311 ? 0.162 45.625 -8.031 1 41.81 311 VAL A O 1
ATOM 2459 N N . ALA A 1 312 ? 1.217 44.375 -9.492 1 39.03 312 ALA A N 1
ATOM 2460 C CA . ALA A 1 312 ? 0.486 44.875 -10.656 1 39.03 312 ALA A CA 1
ATOM 2461 C C . ALA A 1 312 ? -0.977 44.438 -10.609 1 39.03 312 ALA A C 1
ATOM 2463 O O . ALA A 1 312 ? -1.855 45.156 -11.109 1 39.03 312 ALA A O 1
ATOM 2464 N N . LYS A 1 313 ? -1.275 43.25 -10.148 1 46.03 313 LYS A N 1
ATOM 2465 C CA . LYS A 1 313 ? -2.672 42.844 -10.109 1 46.03 313 LYS A CA 1
ATOM 2466 C C . LYS A 1 313 ? -3.436 43.562 -9.008 1 46.03 313 LYS A C 1
ATOM 2468 O O . LYS A 1 313 ? -4.668 43.625 -9.039 1 46.03 313 LYS A O 1
ATOM 2473 N N . LYS A 1 314 ? -2.834 43.938 -7.926 1 46.16 314 LYS A N 1
ATOM 2474 C CA . LYS A 1 314 ? -3.432 44.75 -6.863 1 46.16 314 LYS A CA 1
ATOM 2475 C C . LYS A 1 314 ? -3.891 46.094 -7.383 1 46.16 314 LYS A C 1
ATOM 2477 O O . LYS A 1 314 ? -4.879 46.656 -6.902 1 46.16 314 LYS A O 1
ATOM 2482 N N . ALA A 1 315 ? -3.127 46.562 -8.242 1 43.41 315 ALA A N 1
ATOM 2483 C CA . ALA A 1 315 ? -3.568 47.812 -8.82 1 43.41 315 ALA A CA 1
ATOM 2484 C C . ALA A 1 315 ? -4.891 47.656 -9.555 1 43.41 315 ALA A C 1
ATOM 2486 O O . ALA A 1 315 ? -5.656 48.594 -9.695 1 43.41 315 ALA A O 1
ATOM 2487 N N . ALA A 1 316 ? -4.996 46.531 -10.227 1 40 316 ALA A N 1
ATOM 2488 C CA . ALA A 1 316 ? -6.176 46.406 -11.078 1 40 316 ALA A CA 1
ATOM 2489 C C . ALA A 1 316 ? -7.414 46.062 -10.25 1 40 316 ALA A C 1
ATOM 2491 O O . ALA A 1 316 ? -8.516 45.938 -10.797 1 40 316 ALA A O 1
ATOM 2492 N N . SER A 1 317 ? -7.281 45.312 -9.047 1 41.16 317 SER A N 1
ATOM 2493 C CA . SER A 1 317 ? -8.531 45.062 -8.336 1 41.16 317 SER A CA 1
ATOM 2494 C C . SER A 1 317 ? -9.18 46.375 -7.902 1 41.16 317 SER A C 1
ATOM 2496 O O . SER A 1 317 ? -8.477 47.375 -7.652 1 41.16 317 SER A O 1
ATOM 2498 N N . GLY A 1 318 ? -10.336 46.719 -8.219 1 43.38 318 GLY A N 1
ATOM 2499 C CA . GLY A 1 318 ? -11.133 47.906 -8.039 1 43.38 318 GLY A CA 1
ATOM 2500 C C . GLY A 1 318 ? -10.969 48.531 -6.668 1 43.38 318 GLY A C 1
ATOM 2501 O O . GLY A 1 318 ? -10.414 47.938 -5.758 1 43.38 318 GLY A O 1
ATOM 2502 N N . PRO A 1 319 ? -11.07 49.875 -6.492 1 45.88 319 PRO A N 1
ATOM 2503 C CA . PRO A 1 319 ? -11.023 50.719 -5.293 1 45.88 319 PRO A CA 1
ATOM 2504 C C . PRO A 1 319 ? -11.602 50.031 -4.062 1 45.88 319 PRO A C 1
ATOM 2506 O O . PRO A 1 319 ? -11.398 50.469 -2.936 1 45.88 319 PRO A O 1
ATOM 2509 N N . THR A 1 320 ? -12.344 48.969 -4.172 1 54.5 320 THR A N 1
ATOM 2510 C CA . THR A 1 320 ? -13.148 48.406 -3.084 1 54.5 320 THR A CA 1
ATOM 2511 C C . THR A 1 320 ? -12.445 47.25 -2.432 1 54.5 320 THR A C 1
ATOM 2513 O O . THR A 1 320 ? -13.016 46.562 -1.567 1 54.5 320 THR A O 1
ATOM 2516 N N . ASP A 1 321 ? -11.203 47 -2.691 1 69.06 321 ASP A N 1
ATOM 2517 C CA . ASP A 1 321 ? -10.664 45.719 -2.182 1 69.06 321 ASP A CA 1
ATOM 2518 C C . ASP A 1 321 ? -9.938 45.938 -0.855 1 69.06 321 ASP A C 1
ATOM 2520 O O . ASP A 1 321 ? -9.055 46.812 -0.754 1 69.06 321 ASP A O 1
ATOM 2524 N N . VAL A 1 322 ? -10.391 45.469 0.283 1 85 322 VAL A N 1
ATOM 2525 C CA . VAL A 1 322 ? -9.906 45.594 1.652 1 85 322 VAL A CA 1
ATOM 2526 C C . VAL A 1 322 ? -8.656 44.719 1.832 1 85 322 VAL A C 1
ATOM 2528 O O . VAL A 1 322 ? -8.609 43.594 1.345 1 85 322 VAL A O 1
ATOM 2531 N N . SER A 1 323 ? -7.551 45.406 2.326 1 89.56 323 SER A N 1
ATOM 2532 C CA . SER A 1 323 ? -6.309 44.688 2.605 1 89.56 323 SER A CA 1
ATOM 2533 C C . SER A 1 323 ? -5.949 44.781 4.086 1 89.56 323 SER A C 1
ATOM 2535 O O . SER A 1 323 ? -6.277 45.75 4.758 1 89.56 323 SER A O 1
ATOM 2537 N N . PHE A 1 324 ? -5.344 43.719 4.598 1 93.25 324 PHE A N 1
ATOM 2538 C CA . PHE A 1 324 ? -4.926 43.688 5.996 1 93.25 324 PHE A CA 1
ATOM 2539 C C . PHE A 1 324 ? -3.41 43.781 6.109 1 93.25 324 PHE A C 1
ATOM 2541 O O . PHE A 1 324 ? -2.688 43.125 5.355 1 93.25 324 PHE A O 1
ATOM 2548 N N . THR A 1 325 ? -2.947 44.656 7.016 1 91.88 325 THR A N 1
ATOM 2549 C CA . THR A 1 325 ? -1.524 44.656 7.336 1 91.88 325 THR A CA 1
ATOM 2550 C C . THR A 1 325 ? -1.155 43.469 8.203 1 91.88 325 THR A C 1
ATOM 2552 O O . THR A 1 325 ? -2.014 42.875 8.875 1 91.88 325 THR A O 1
ATOM 2555 N N . PRO A 1 326 ? 0.13 43.031 8.188 1 92.81 326 PRO A N 1
ATOM 2556 C CA . PRO A 1 326 ? 0.543 41.906 9.016 1 92.81 326 PRO A CA 1
ATOM 2557 C C . PRO A 1 326 ? 0.225 42.094 10.492 1 92.81 326 PRO A C 1
ATOM 2559 O O . PRO A 1 326 ? -0.166 41.156 11.18 1 92.81 326 PRO A O 1
ATOM 2562 N N . LEU A 1 327 ? 0.36 43.312 11 1 93.62 327 LEU A N 1
ATOM 2563 C CA . LEU A 1 327 ? 0.112 43.594 12.414 1 93.62 327 LEU A CA 1
ATOM 2564 C C . LEU A 1 327 ? -1.373 43.469 12.742 1 93.62 327 LEU A C 1
ATOM 2566 O O . LEU A 1 327 ? -1.74 43.031 13.836 1 93.62 327 LEU A O 1
ATOM 2570 N N . GLU A 1 328 ? -2.227 43.812 11.773 1 95.5 328 GLU A N 1
ATOM 2571 C CA . GLU A 1 328 ? -3.666 43.656 11.969 1 95.5 328 GLU A CA 1
ATOM 2572 C C . GLU A 1 328 ? -4.055 42.188 12.07 1 95.5 328 GLU A C 1
ATOM 2574 O O . GLU A 1 328 ? -4.859 41.812 12.922 1 95.5 328 GLU A O 1
ATOM 2579 N N . VAL A 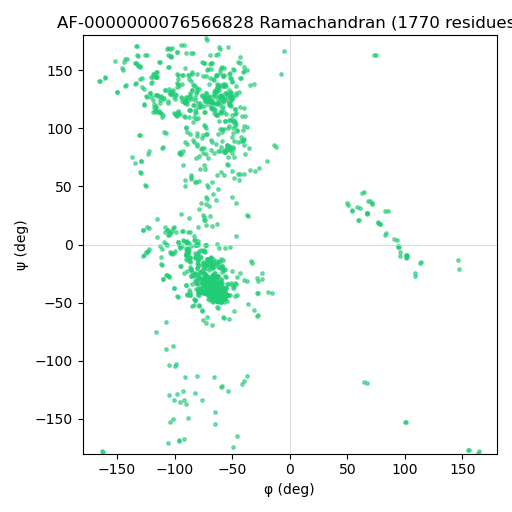1 329 ? -3.451 41.438 11.148 1 96.06 329 VAL A N 1
ATOM 2580 C CA . VAL A 1 329 ? -3.752 40 11.156 1 96.06 329 VAL A CA 1
ATOM 2581 C C . VAL A 1 329 ? -3.26 39.375 12.453 1 96.06 329 VAL A C 1
ATOM 2583 O O . VAL A 1 329 ? -3.951 38.531 13.047 1 96.06 329 VAL A O 1
ATOM 2586 N N . LEU A 1 330 ? -2.074 39.75 12.883 1 96.38 330 LEU A N 1
ATOM 2587 C CA . LEU A 1 330 ? -1.526 39.25 14.125 1 96.38 330 LEU A CA 1
ATOM 2588 C C . LEU A 1 330 ? -2.408 39.625 15.312 1 96.38 330 LEU A C 1
ATOM 2590 O O . LEU A 1 330 ? -2.584 38.844 16.234 1 96.38 330 LEU A O 1
ATOM 2594 N N . CYS A 1 331 ? -2.953 40.812 15.297 1 97.31 331 CYS A N 1
ATOM 2595 C CA . CYS A 1 331 ? -3.869 41.219 16.344 1 97.31 331 CYS A CA 1
ATOM 2596 C C . CYS A 1 331 ? -5.117 40.344 16.375 1 97.31 331 CYS A C 1
ATOM 2598 O O . CYS A 1 331 ? -5.598 39.969 17.438 1 97.31 331 CYS A O 1
ATOM 2600 N N . LEU A 1 332 ? -5.605 40.062 15.172 1 97.56 332 LEU A N 1
ATOM 2601 C CA . LEU A 1 332 ? -6.77 39.188 15.078 1 97.56 332 LEU A CA 1
ATOM 2602 C C . LEU A 1 332 ? -6.453 37.812 15.648 1 97.56 332 LEU A C 1
ATOM 2604 O O . LEU A 1 332 ? -7.266 37.219 16.359 1 97.56 332 LEU A O 1
ATOM 2608 N N . PHE A 1 333 ? -5.277 37.312 15.305 1 98 333 PHE A N 1
ATOM 2609 C CA . PHE A 1 333 ? -4.875 36 15.828 1 98 333 PHE A CA 1
ATOM 2610 C C . PHE A 1 333 ? -4.773 36.031 17.344 1 98 333 PHE A C 1
ATOM 2612 O O . PHE A 1 333 ? -5.211 35.094 18.031 1 98 333 PHE A O 1
ATOM 2619 N N . GLU A 1 334 ? -4.18 37.062 17.891 1 97.88 334 GLU A N 1
ATOM 2620 C CA . GLU A 1 334 ? -4.043 37.188 19.344 1 97.88 334 GLU A CA 1
ATOM 2621 C C . GLU A 1 334 ? -5.41 37.219 20.031 1 97.88 334 GLU A C 1
ATOM 2623 O O . GLU A 1 334 ? -5.582 36.656 21.109 1 97.88 334 GLU A O 1
ATOM 2628 N N . ARG A 1 335 ? -6.363 37.844 19.406 1 97.5 335 ARG A N 1
ATOM 2629 C CA . ARG A 1 335 ? -7.727 37.875 19.938 1 97.5 335 ARG A CA 1
ATOM 2630 C C . ARG A 1 335 ? -8.344 36.5 19.922 1 97.5 335 ARG A C 1
ATOM 2632 O O . ARG A 1 335 ? -8.969 36.062 20.891 1 97.5 335 ARG A O 1
ATOM 2639 N N . ALA A 1 336 ? -8.172 35.875 18.781 1 97.88 336 ALA A N 1
ATOM 2640 C CA . ALA A 1 336 ? -8.719 34.531 18.641 1 97.88 336 ALA A CA 1
ATOM 2641 C C . ALA A 1 336 ? -8.102 33.562 19.672 1 97.88 336 ALA A C 1
ATOM 2643 O O . ALA A 1 336 ? -8.805 32.719 20.234 1 97.88 336 ALA A O 1
ATOM 2644 N N . ILE A 1 337 ? -6.801 33.688 19.922 1 97.75 337 ILE A N 1
ATOM 2645 C CA . ILE A 1 337 ? -6.098 32.844 20.875 1 97.75 337 ILE A CA 1
ATOM 2646 C C . ILE A 1 337 ? -6.629 33.094 22.281 1 97.75 337 ILE A C 1
ATOM 2648 O O . ILE A 1 337 ? -6.828 32.188 23.062 1 97.75 337 ILE A O 1
ATOM 2652 N N . THR A 1 338 ? -6.828 34.344 22.594 1 97 338 THR A N 1
ATOM 2653 C CA . THR A 1 338 ? -7.348 34.688 23.906 1 97 338 THR A CA 1
ATOM 2654 C C . THR A 1 338 ? -8.734 34.094 24.125 1 97 338 THR A C 1
ATOM 2656 O O . THR A 1 338 ? -9.055 33.594 25.203 1 97 338 THR A O 1
ATOM 2659 N N . ASP A 1 339 ? -9.555 34 23.078 1 95.94 339 ASP A N 1
ATOM 2660 C CA . ASP A 1 339 ? -10.906 33.469 23.141 1 95.94 339 ASP A CA 1
ATOM 2661 C C . ASP A 1 339 ? -10.875 31.938 23.188 1 95.94 339 ASP A C 1
ATOM 2663 O O . ASP A 1 339 ? -11.719 31.312 23.828 1 95.94 339 ASP A O 1
ATOM 2667 N N . LEU A 1 340 ? -9.953 31.422 22.391 1 96.5 340 LEU A N 1
ATOM 2668 C CA . LEU A 1 340 ? -9.906 29.984 22.188 1 96.5 340 LEU A CA 1
ATOM 2669 C C . LEU A 1 340 ? -8.5 29.438 22.422 1 96.5 340 LEU A C 1
ATOM 2671 O O . LEU A 1 340 ? -7.926 28.781 21.547 1 96.5 340 LEU A O 1
ATOM 2675 N N . CYS A 1 341 ? -8.008 29.609 23.672 1 96.06 341 CYS A N 1
ATOM 2676 C CA . CYS A 1 341 ? -6.609 29.312 23.969 1 96.06 341 CYS A CA 1
ATOM 2677 C C . CYS A 1 341 ? -6.352 27.812 23.953 1 96.06 341 CYS A C 1
ATOM 2679 O O . CYS A 1 341 ? -5.203 27.375 23.844 1 96.06 341 CYS A O 1
ATOM 2681 N N . LEU A 1 342 ? -7.348 26.922 23.938 1 95.56 342 LEU A N 1
ATOM 2682 C CA . LEU A 1 342 ? -7.16 25.469 24.031 1 95.56 342 LEU A CA 1
ATOM 2683 C C . LEU A 1 342 ? -7.391 24.828 22.672 1 95.56 342 LEU A C 1
ATOM 2685 O O . LEU A 1 342 ? -7.434 23.594 22.562 1 95.56 342 LEU A O 1
ATOM 2689 N N . GLN A 1 343 ? -7.543 25.656 21.625 1 96.5 343 GLN A N 1
ATOM 2690 C CA . GLN A 1 343 ? -7.719 25.109 20.281 1 96.5 343 GLN A CA 1
ATOM 2691 C C . GLN A 1 343 ? -6.406 25.125 19.516 1 96.5 343 GLN A C 1
ATOM 2693 O O . GLN A 1 343 ? -5.957 26.172 19.047 1 96.5 343 GLN A O 1
ATOM 2698 N N . PRO A 1 344 ? -5.82 23.953 19.234 1 96.62 344 PRO A N 1
ATOM 2699 C CA . PRO A 1 344 ? -4.52 23.891 18.578 1 96.62 344 PRO A CA 1
ATOM 2700 C C . PRO A 1 344 ? -4.559 24.469 17.156 1 96.62 344 PRO A C 1
ATOM 2702 O O . PRO A 1 344 ? -3.557 25.016 16.672 1 96.62 344 PRO A O 1
ATOM 2705 N N . SER A 1 345 ? -5.703 24.391 16.516 1 96.19 345 SER A N 1
ATOM 2706 C CA . SER A 1 345 ? -5.812 24.797 15.109 1 96.19 345 SER A CA 1
ATOM 2707 C C . SER A 1 345 ? -5.504 26.281 14.945 1 96.19 345 SER A C 1
ATOM 2709 O O . SER A 1 345 ? -4.887 26.688 13.961 1 96.19 345 SER A O 1
ATOM 2711 N N . ILE A 1 346 ? -5.867 27.125 15.898 1 97.62 346 ILE A N 1
ATOM 2712 C CA . ILE A 1 346 ? -5.656 28.562 15.82 1 97.62 346 ILE A CA 1
ATOM 2713 C C . ILE A 1 346 ? -4.172 28.875 15.961 1 97.62 346 ILE A C 1
ATOM 2715 O O . ILE A 1 346 ? -3.629 29.703 15.219 1 97.62 346 ILE A O 1
ATOM 2719 N N . TRP A 1 347 ? -3.535 28.203 16.906 1 98.06 347 TRP A N 1
ATOM 2720 C CA . TRP A 1 347 ? -2.102 28.375 17.109 1 98.06 347 TRP A CA 1
ATOM 2721 C C . TRP A 1 347 ? -1.318 27.969 15.859 1 98.06 347 TRP A C 1
ATOM 2723 O O . TRP A 1 347 ? -0.383 28.672 15.453 1 98.06 347 TRP A O 1
ATOM 2733 N N . LEU A 1 348 ? -1.704 26.844 15.312 1 96.69 348 LEU A N 1
ATOM 2734 C CA . LEU A 1 348 ? -1.02 26.328 14.133 1 96.69 348 LEU A CA 1
ATOM 2735 C C . LEU A 1 348 ? -1.205 27.25 12.938 1 96.69 348 LEU A C 1
ATOM 2737 O O . LEU A 1 348 ? -0.272 27.469 12.156 1 96.69 348 LEU A O 1
ATOM 2741 N N . GLN A 1 349 ? -2.373 27.781 12.781 1 95.69 349 GLN A N 1
ATOM 2742 C CA . GLN A 1 349 ? -2.617 28.734 11.703 1 95.69 349 GLN A CA 1
ATOM 2743 C C . GLN A 1 349 ? -1.778 30 11.883 1 95.69 349 GLN A C 1
ATOM 2745 O O . GLN A 1 349 ? -1.279 30.562 10.906 1 95.69 349 GLN A O 1
ATOM 2750 N N . MET A 1 350 ? -1.693 30.453 13.117 1 97.38 350 MET A N 1
ATOM 2751 C CA . MET A 1 350 ? -0.854 31.625 13.375 1 97.38 350 MET A CA 1
ATOM 2752 C C . MET A 1 350 ? 0.605 31.328 13.047 1 97.38 350 MET A C 1
ATOM 2754 O O . MET A 1 350 ? 1.291 32.156 12.445 1 97.38 350 MET A O 1
ATOM 2758 N N . ALA A 1 351 ? 1.057 30.156 13.414 1 96.31 351 ALA A N 1
ATOM 2759 C CA . ALA A 1 351 ? 2.426 29.75 13.102 1 96.31 351 ALA A CA 1
ATOM 2760 C C . ALA A 1 351 ? 2.658 29.719 11.594 1 96.31 351 ALA A C 1
ATOM 2762 O O . ALA A 1 351 ? 3.699 30.172 11.109 1 96.31 351 ALA A O 1
ATOM 2763 N N . ASP A 1 352 ? 1.662 29.156 10.875 1 93.94 352 ASP A N 1
ATOM 2764 C CA . ASP A 1 352 ? 1.747 29.156 9.422 1 93.94 352 ASP A CA 1
ATOM 2765 C C . ASP A 1 352 ? 1.866 30.578 8.875 1 93.94 352 ASP A C 1
ATOM 2767 O O . ASP A 1 352 ? 2.672 30.844 7.977 1 93.94 352 ASP A O 1
ATOM 2771 N N . TYR A 1 353 ? 1.043 31.469 9.406 1 94.69 353 TYR A N 1
ATOM 2772 C CA . TYR A 1 353 ? 1.058 32.844 8.945 1 94.69 353 TYR A CA 1
ATOM 2773 C C . TYR A 1 353 ? 2.408 33.5 9.227 1 94.69 353 TYR A C 1
ATOM 2775 O O . TYR A 1 353 ? 2.953 34.188 8.367 1 94.69 353 TYR A O 1
ATOM 2783 N N . LEU A 1 354 ? 2.916 33.312 10.383 1 95.12 354 LEU A N 1
ATOM 2784 C CA . LEU A 1 354 ? 4.199 33.906 10.766 1 95.12 354 LEU A CA 1
ATOM 2785 C C . LEU A 1 354 ? 5.316 33.375 9.867 1 95.12 354 LEU A C 1
ATOM 2787 O O . LEU A 1 354 ? 6.199 34.156 9.469 1 95.12 354 LEU A O 1
ATOM 2791 N N . GLU A 1 355 ? 5.289 32.156 9.492 1 91.06 355 GLU A N 1
ATOM 2792 C CA . GLU A 1 355 ? 6.348 31.562 8.688 1 91.06 355 GLU A CA 1
ATOM 2793 C C . GLU A 1 355 ? 6.266 32 7.234 1 91.06 355 GLU A C 1
ATOM 2795 O O . GLU A 1 355 ? 7.293 32.156 6.566 1 91.06 355 GLU A O 1
ATOM 2800 N N . VAL A 1 356 ? 5.066 32.219 6.77 1 88.88 356 VAL A N 1
ATOM 2801 C CA . VAL A 1 356 ? 4.883 32.562 5.363 1 88.88 356 VAL A CA 1
ATOM 2802 C C . VAL A 1 356 ? 5.02 34.062 5.176 1 88.88 356 VAL A C 1
ATOM 2804 O O . VAL A 1 356 ? 5.711 34.531 4.262 1 88.88 356 VAL A O 1
ATOM 2807 N N . PHE A 1 357 ? 4.41 34.906 6.082 1 88.5 357 PHE A N 1
ATOM 2808 C CA . PHE A 1 357 ? 4.262 36.344 5.836 1 88.5 357 PHE A CA 1
ATOM 2809 C C . PHE A 1 357 ? 5.219 37.156 6.711 1 88.5 357 PHE A C 1
ATOM 2811 O O . PHE A 1 357 ? 5.539 38.312 6.398 1 88.5 357 PHE A O 1
ATOM 2818 N N . VAL A 1 358 ? 5.574 36.594 7.812 1 90.38 358 VAL A N 1
ATOM 2819 C CA . VAL A 1 358 ? 6.457 37.281 8.742 1 90.38 358 VAL A CA 1
ATOM 2820 C C . VAL A 1 358 ? 7.672 36.406 9.055 1 90.38 358 VAL A C 1
ATOM 2822 O O . VAL A 1 358 ? 8.016 36.219 10.219 1 90.38 358 VAL A O 1
ATOM 2825 N N . SER A 1 359 ? 8.352 35.906 8.031 1 86.62 359 SER A N 1
ATOM 2826 C CA . SER A 1 359 ? 9.375 34.875 8.18 1 86.62 359 SER A CA 1
ATOM 2827 C C . SER A 1 359 ? 10.633 35.438 8.836 1 86.62 359 SER A C 1
ATOM 2829 O O . SER A 1 359 ? 11.398 34.719 9.461 1 86.62 359 SER A O 1
ATOM 2831 N N . ALA A 1 360 ? 10.797 36.75 8.781 1 85.69 360 ALA A N 1
ATOM 2832 C CA . ALA A 1 360 ? 11.992 37.375 9.328 1 85.69 360 ALA A CA 1
ATOM 2833 C C . ALA A 1 360 ? 11.945 37.406 10.852 1 85.69 360 ALA A C 1
ATOM 2835 O O . ALA A 1 360 ? 12.984 37.469 11.508 1 85.69 360 ALA A O 1
ATOM 2836 N N . ASP A 1 361 ? 10.789 37.375 11.453 1 90.81 361 ASP A N 1
ATOM 2837 C CA . ASP A 1 361 ? 10.633 37.469 12.898 1 90.81 361 ASP A CA 1
ATOM 2838 C C . ASP A 1 361 ? 10.562 36.094 13.555 1 90.81 361 ASP A C 1
ATOM 2840 O O . ASP A 1 361 ? 9.508 35.688 14.055 1 90.81 361 ASP A O 1
ATOM 2844 N N . LEU A 1 362 ? 11.664 35.469 13.719 1 92.06 362 LEU A N 1
ATOM 2845 C CA . LEU A 1 362 ? 11.75 34.125 14.281 1 92.06 362 LEU A CA 1
ATOM 2846 C C . LEU A 1 362 ? 11.469 34.125 15.781 1 92.06 362 LEU A C 1
ATOM 2848 O O . LEU A 1 362 ? 10.93 33.156 16.328 1 92.06 362 LEU A O 1
ATOM 2852 N N . THR A 1 363 ? 11.773 35.188 16.422 1 94.12 363 THR A N 1
ATOM 2853 C CA . THR A 1 363 ? 11.555 35.312 17.859 1 94.12 363 THR A CA 1
ATOM 2854 C C . THR A 1 363 ? 10.062 35.281 18.172 1 94.12 363 THR A C 1
ATOM 2856 O O . THR A 1 363 ? 9.641 34.625 19.141 1 94.12 363 THR A O 1
ATOM 2859 N N . ARG A 1 364 ? 9.312 35.969 17.391 1 94.75 364 ARG A N 1
ATOM 2860 C CA . ARG A 1 364 ? 7.867 35.969 17.578 1 94.75 364 ARG A CA 1
ATOM 2861 C C . ARG A 1 364 ? 7.301 34.562 17.375 1 94.75 364 ARG A C 1
ATOM 2863 O O . ARG A 1 364 ? 6.395 34.156 18.094 1 94.75 364 ARG A O 1
ATOM 2870 N N . LEU A 1 365 ? 7.824 33.906 16.328 1 96 365 LEU A N 1
ATOM 2871 C CA . LEU A 1 365 ? 7.375 32.531 16.078 1 96 365 LEU A CA 1
ATOM 2872 C C . LEU A 1 365 ? 7.668 31.625 17.266 1 96 365 LEU A C 1
ATOM 2874 O O . LEU A 1 365 ? 6.789 30.906 17.734 1 96 365 LEU A O 1
ATOM 2878 N N . VAL A 1 366 ? 8.891 31.672 17.781 1 97.19 366 VAL A N 1
ATOM 2879 C CA . VAL A 1 366 ? 9.305 30.844 18.906 1 97.19 366 VAL A CA 1
ATOM 2880 C C . VAL A 1 366 ? 8.477 31.188 20.141 1 97.19 366 VAL A C 1
ATOM 2882 O O . VAL A 1 366 ? 8.016 30.297 20.859 1 97.19 366 VAL A O 1
ATOM 2885 N N . SER A 1 367 ? 8.25 32.469 20.391 1 96.62 367 SER A N 1
ATOM 2886 C CA . SER A 1 367 ? 7.469 32.906 21.547 1 96.62 367 SER A CA 1
ATOM 2887 C C . SER A 1 367 ? 6.023 32.406 21.453 1 96.62 367 SER A C 1
ATOM 2889 O O . SER A 1 367 ? 5.445 31.953 22.438 1 96.62 367 SER A O 1
ATOM 2891 N N . THR A 1 368 ? 5.484 32.562 20.281 1 97.44 368 THR A N 1
ATOM 2892 C CA . THR A 1 368 ? 4.113 32.125 20.047 1 97.44 368 THR A CA 1
ATOM 2893 C C . THR A 1 368 ? 3.973 30.641 20.312 1 97.44 368 THR A C 1
ATOM 2895 O O . THR A 1 368 ? 3.047 30.203 21 1 97.44 368 THR A O 1
ATOM 2898 N N . LEU A 1 369 ? 4.863 29.891 19.766 1 97.81 369 LEU A N 1
ATOM 2899 C CA . LEU A 1 369 ? 4.789 28.438 19.906 1 97.81 369 LEU A CA 1
ATOM 2900 C C . LEU A 1 369 ? 5.109 28.016 21.344 1 97.81 369 LEU A C 1
ATOM 2902 O O . LEU A 1 369 ? 4.551 27.031 21.844 1 97.81 369 LEU A O 1
ATOM 2906 N N . SER A 1 370 ? 6.02 28.719 22 1 97.5 370 SER A N 1
ATOM 2907 C CA . SER A 1 370 ? 6.273 28.469 23.422 1 97.5 370 SER A CA 1
ATOM 2908 C C . SER A 1 370 ? 5.008 28.641 24.25 1 97.5 370 SER A C 1
ATOM 2910 O O . SER A 1 370 ? 4.703 27.812 25.109 1 97.5 370 SER A O 1
ATOM 2912 N N . ARG A 1 371 ? 4.27 29.688 23.938 1 97 371 ARG A N 1
ATOM 2913 C CA . ARG A 1 371 ? 2.994 29.922 24.609 1 97 371 ARG A CA 1
ATOM 2914 C C . ARG A 1 371 ? 1.996 28.812 24.312 1 97 371 ARG A C 1
ATOM 2916 O O . ARG A 1 371 ? 1.239 28.391 25.188 1 97 371 ARG A O 1
ATOM 2923 N N . SER A 1 372 ? 2.031 28.375 23.109 1 97.88 372 SER A N 1
ATOM 2924 C CA . SER A 1 372 ? 1.06 27.359 22.672 1 97.88 372 SER A CA 1
ATOM 2925 C C . SER A 1 372 ? 1.236 26.062 23.438 1 97.88 372 SER A C 1
ATOM 2927 O O . SER A 1 372 ? 0.257 25.453 23.875 1 97.88 372 SER A O 1
ATOM 2929 N N . VAL A 1 373 ? 2.465 25.594 23.641 1 96.88 373 VAL A N 1
ATOM 2930 C CA . VAL A 1 373 ? 2.701 24.312 24.297 1 96.88 373 VAL A CA 1
ATOM 2931 C C . VAL A 1 373 ? 2.449 24.438 25.797 1 96.88 373 VAL A C 1
ATOM 2933 O O . VAL A 1 373 ? 2.158 23.453 26.469 1 96.88 373 VAL A O 1
ATOM 2936 N N . ARG A 1 374 ? 2.496 25.656 26.328 1 95 374 ARG A N 1
ATOM 2937 C CA . ARG A 1 374 ? 2.119 25.875 27.719 1 95 374 ARG A CA 1
ATOM 2938 C C . ARG A 1 374 ? 0.606 25.797 27.906 1 95 374 ARG A C 1
ATOM 2940 O O . ARG A 1 374 ? 0.123 25.344 28.938 1 95 374 ARG A O 1
ATOM 2947 N N . ASN A 1 375 ? -0.086 26.219 26.859 1 96 375 ASN A N 1
ATOM 2948 C CA . ASN A 1 375 ? -1.543 26.172 26.891 1 96 375 ASN A CA 1
ATOM 2949 C C . ASN A 1 375 ? -2.062 24.766 26.609 1 96 375 ASN A C 1
ATOM 2951 O O . ASN A 1 375 ? -3.006 24.297 27.266 1 96 375 ASN A O 1
ATOM 2955 N N . ILE A 1 376 ? -1.397 24.141 25.641 1 95.81 376 ILE A N 1
ATOM 2956 C CA . ILE A 1 376 ? -1.87 22.828 25.203 1 95.81 376 ILE A CA 1
ATOM 2957 C C . ILE A 1 376 ? -0.712 21.828 25.203 1 95.81 376 ILE A C 1
ATOM 2959 O O . ILE A 1 376 ? -0.304 21.328 24.156 1 95.81 376 ILE A O 1
ATOM 2963 N N . PRO A 1 377 ? -0.263 21.438 26.344 1 94.19 377 PRO A N 1
ATOM 2964 C CA . PRO A 1 377 ? 0.902 20.547 26.438 1 94.19 377 PRO A CA 1
ATOM 2965 C C . PRO A 1 377 ? 0.64 19.156 25.859 1 94.19 377 PRO A C 1
ATOM 2967 O O . PRO A 1 377 ? 1.583 18.422 25.594 1 94.19 377 PRO A O 1
ATOM 2970 N N . TRP A 1 378 ? -0.615 18.797 25.656 1 92.94 378 TRP A N 1
ATOM 2971 C CA . TRP A 1 378 ? -0.932 17.453 25.156 1 92.94 378 TRP A CA 1
ATOM 2972 C C . TRP A 1 378 ? -1.045 17.453 23.625 1 92.94 378 TRP A C 1
ATOM 2974 O O . TRP A 1 378 ? -1.507 16.469 23.047 1 92.94 378 TRP A O 1
ATOM 2984 N N . SER A 1 379 ? -0.633 18.531 22.953 1 95.88 379 SER A N 1
ATOM 2985 C CA . SER A 1 379 ? -0.636 18.578 21.484 1 95.88 379 SER A CA 1
ATOM 2986 C C . SER A 1 379 ? 0.74 18.25 20.922 1 95.88 379 SER A C 1
ATOM 2988 O O . SER A 1 379 ? 1.676 19.031 21.047 1 95.88 379 SER A O 1
ATOM 2990 N N . SER A 1 380 ? 0.823 17.141 20.219 1 95.31 380 SER A N 1
ATOM 2991 C CA . SER A 1 380 ? 2.09 16.719 19.625 1 95.31 380 SER A CA 1
ATOM 2992 C C . SER A 1 380 ? 2.5 17.641 18.484 1 95.31 380 SER A C 1
ATOM 2994 O O . SER A 1 380 ? 3.682 17.969 18.328 1 95.31 380 SER A O 1
ATOM 2996 N N . GLN A 1 381 ? 1.537 18.109 17.703 1 96.06 381 GLN A N 1
ATOM 2997 C CA . GLN A 1 381 ? 1.818 18.953 16.562 1 96.06 381 GLN A CA 1
ATOM 2998 C C . GLN A 1 381 ? 2.463 20.266 16.984 1 96.06 381 GLN A C 1
ATOM 3000 O O . GLN A 1 381 ? 3.408 20.75 16.359 1 96.06 381 GLN A O 1
ATOM 3005 N N . LEU A 1 382 ? 1.958 20.891 18.016 1 97.88 382 LEU A N 1
ATOM 3006 C CA . LEU A 1 382 ? 2.482 22.156 18.516 1 97.88 382 LEU A CA 1
ATOM 3007 C C . LEU A 1 382 ? 3.896 21.984 19.062 1 97.88 382 LEU A C 1
ATOM 3009 O O . LEU A 1 382 ? 4.758 22.844 18.828 1 97.88 382 LEU A O 1
ATOM 3013 N N . TRP A 1 383 ? 4.145 20.906 19.75 1 97.31 383 TRP A N 1
ATOM 3014 C CA . TRP A 1 383 ? 5.48 20.625 20.266 1 97.31 383 TRP A CA 1
ATOM 3015 C C . TRP A 1 383 ? 6.484 20.484 19.125 1 97.31 383 TRP A C 1
ATOM 3017 O O . TRP A 1 383 ? 7.586 21.031 19.188 1 97.31 383 TRP A O 1
ATOM 3027 N N . CYS A 1 384 ? 6.082 19.719 18.125 1 96.5 384 CYS A N 1
ATOM 3028 C CA . CYS A 1 384 ? 6.969 19.5 17 1 96.5 384 CYS A CA 1
ATOM 3029 C C . CYS A 1 384 ? 7.273 20.812 16.281 1 96.5 384 CYS A C 1
ATOM 3031 O O . CYS A 1 384 ? 8.422 21.078 15.914 1 96.5 384 CYS A O 1
ATOM 3033 N N . ARG A 1 385 ? 6.23 21.656 16.125 1 96.94 385 ARG A N 1
ATOM 3034 C CA . ARG A 1 385 ? 6.43 22.953 15.492 1 96.94 385 ARG A CA 1
ATOM 3035 C C . ARG A 1 385 ? 7.324 23.844 16.344 1 96.94 385 ARG A C 1
ATOM 3037 O O . ARG A 1 385 ? 8.117 24.625 15.812 1 96.94 385 ARG A O 1
ATOM 3044 N N . TYR A 1 386 ? 7.121 23.781 17.641 1 97.81 386 TYR A N 1
ATOM 3045 C CA . TYR A 1 386 ? 7.938 24.547 18.562 1 97.81 386 TYR A CA 1
ATOM 3046 C C . TYR A 1 386 ? 9.398 24.125 18.484 1 97.81 386 TYR A C 1
ATOM 3048 O O . TYR A 1 386 ? 10.297 24.984 18.406 1 97.81 386 TYR A O 1
ATOM 3056 N N . ALA A 1 387 ? 9.656 22.859 18.438 1 97.31 387 ALA A N 1
ATOM 3057 C CA . ALA A 1 387 ? 11.016 22.328 18.344 1 97.31 387 ALA A CA 1
ATOM 3058 C C . ALA A 1 387 ? 11.688 22.781 17.047 1 97.31 387 ALA A C 1
ATOM 3060 O O . ALA A 1 387 ? 12.852 23.172 17.047 1 97.31 387 ALA A O 1
ATOM 3061 N N . LEU A 1 388 ? 10.961 22.672 15.984 1 96.12 388 LEU A N 1
ATOM 3062 C CA . LEU A 1 388 ? 11.492 23.094 14.688 1 96.12 388 LEU A CA 1
ATOM 3063 C C . LEU A 1 388 ? 11.852 24.562 14.688 1 96.12 388 LEU A C 1
ATOM 3065 O O . LEU A 1 388 ? 12.867 24.969 14.125 1 96.12 388 LEU A O 1
ATOM 3069 N N . ALA A 1 389 ? 10.969 25.438 15.281 1 96.38 389 ALA A N 1
ATOM 3070 C CA . ALA A 1 389 ? 11.227 26.875 15.367 1 96.38 389 ALA A CA 1
ATOM 3071 C C . ALA A 1 389 ? 12.469 27.156 16.203 1 96.38 389 ALA A C 1
ATOM 3073 O O . ALA A 1 389 ? 13.273 28.016 15.859 1 96.38 389 ALA A O 1
ATOM 3074 N N . CYS A 1 390 ? 12.609 26.453 17.281 1 96.31 390 CYS A N 1
ATOM 3075 C CA . CYS A 1 390 ? 13.781 26.609 18.141 1 96.31 390 CYS A CA 1
ATOM 3076 C C . CYS A 1 390 ? 15.047 26.203 17.391 1 96.31 390 CYS A C 1
ATOM 3078 O O . CYS A 1 390 ? 16.094 26.828 17.547 1 96.31 390 CYS A O 1
ATOM 3080 N N . GLU A 1 391 ? 14.945 25.125 16.641 1 94.88 391 GLU A N 1
ATOM 3081 C CA . GLU A 1 391 ? 16.094 24.703 15.836 1 94.88 391 GLU A CA 1
ATOM 3082 C C . GLU A 1 391 ? 16.484 25.75 14.812 1 94.88 391 GLU A C 1
ATOM 3084 O O . GLU A 1 391 ? 17.672 26.016 14.609 1 94.88 391 GLU A O 1
ATOM 3089 N N . ALA A 1 392 ? 15.469 26.328 14.164 1 93.81 392 ALA A N 1
ATOM 3090 C CA . ALA A 1 392 ? 15.727 27.391 13.203 1 93.81 392 ALA A CA 1
ATOM 3091 C C . ALA A 1 392 ? 16.453 28.562 13.859 1 93.81 392 ALA A C 1
ATOM 3093 O O . ALA A 1 392 ? 17.359 29.141 13.273 1 93.81 392 ALA A O 1
ATOM 3094 N N . ARG A 1 393 ? 16.016 28.906 15.016 1 93.12 393 ARG A N 1
ATOM 3095 C CA . ARG A 1 393 ? 16.656 30 15.75 1 93.12 393 ARG A CA 1
ATOM 3096 C C . ARG A 1 393 ? 18.094 29.641 16.109 1 93.12 393 ARG A C 1
ATOM 3098 O O . ARG A 1 393 ? 18.984 30.5 16.047 1 93.12 393 ARG A O 1
ATOM 3105 N N . ALA A 1 394 ? 18.312 28.359 16.453 1 90.94 394 ALA A N 1
ATOM 3106 C CA . ALA A 1 394 ? 19.656 27.906 16.781 1 90.94 394 ALA A CA 1
ATOM 3107 C C . ALA A 1 394 ? 20.594 28.062 15.602 1 90.94 394 ALA A C 1
ATOM 3109 O O . ALA A 1 394 ? 21.719 28.547 15.75 1 90.94 394 ALA A O 1
ATOM 3110 N N . TRP A 1 395 ? 20.109 27.703 14.477 1 88.38 395 TRP A N 1
ATOM 3111 C CA . TRP A 1 395 ? 20.938 27.812 13.266 1 88.38 395 TRP A CA 1
ATOM 3112 C C . TRP A 1 395 ? 21.141 29.281 12.891 1 88.38 395 TRP A C 1
ATOM 3114 O O . TRP A 1 395 ? 22.219 29.656 12.43 1 88.38 395 TRP A O 1
ATOM 3124 N N . ALA A 1 396 ? 20.141 30.156 13.078 1 87.19 396 ALA A N 1
ATOM 3125 C CA . ALA A 1 396 ? 20.25 31.594 12.773 1 87.19 396 ALA A CA 1
ATOM 3126 C C . ALA A 1 396 ? 21.25 32.281 13.695 1 87.19 396 ALA A C 1
ATOM 3128 O O . ALA A 1 396 ? 22.016 33.125 13.258 1 87.19 396 ALA A O 1
ATOM 3129 N N . LEU A 1 397 ? 21.297 31.859 14.914 1 85.81 397 LEU A N 1
ATOM 3130 C CA . LEU A 1 397 ? 22.219 32.438 15.891 1 85.81 397 LEU A CA 1
ATOM 3131 C C . LEU A 1 397 ? 23.656 32 15.594 1 85.81 397 LEU A C 1
ATOM 3133 O O . LEU A 1 397 ? 24.594 32.75 15.844 1 85.81 397 LEU A O 1
ATOM 3137 N N . ALA A 1 398 ? 23.766 30.828 15.008 1 79.12 398 ALA A N 1
ATOM 3138 C CA . ALA A 1 398 ? 25.094 30.328 14.672 1 79.12 398 ALA A CA 1
ATOM 3139 C C . ALA A 1 398 ? 25.672 31.062 13.469 1 79.12 398 ALA A C 1
ATOM 3141 O O . ALA A 1 398 ? 26.891 31.297 13.406 1 79.12 398 ALA A O 1
ATOM 3142 N N . VAL A 1 399 ? 24.875 31.453 12.562 1 75 399 VAL A N 1
ATOM 3143 C CA . VAL A 1 399 ? 25.312 32.188 11.383 1 75 399 VAL A CA 1
ATOM 3144 C C . VAL A 1 399 ? 25.703 33.594 11.781 1 75 399 VAL A C 1
ATOM 3146 O O . VAL A 1 399 ? 26.672 34.156 11.266 1 75 399 VAL A O 1
ATOM 3149 N N . GLU A 1 400 ? 24.953 34.219 12.68 1 72.75 400 GLU A N 1
ATOM 3150 C CA . GLU A 1 400 ? 25.188 35.594 13.109 1 72.75 400 GLU A CA 1
ATOM 3151 C C . GLU A 1 400 ? 26.5 35.688 13.906 1 72.75 400 GLU A C 1
ATOM 3153 O O . GLU A 1 400 ? 27.188 36.719 13.844 1 72.75 400 GLU A O 1
ATOM 3158 N N . SER A 1 401 ? 26.781 34.625 14.602 1 62.38 401 SER A N 1
ATOM 3159 C CA . SER A 1 401 ? 27.984 34.656 15.414 1 62.38 401 SER A CA 1
ATOM 3160 C C . SER A 1 401 ? 29.234 34.406 14.57 1 62.38 401 SER A C 1
ATOM 3162 O O . SER A 1 401 ? 30.359 34.531 15.055 1 62.38 401 SER A O 1
ATOM 3164 N N . ALA A 1 402 ? 28.938 33.938 13.281 1 56.25 402 ALA A N 1
ATOM 3165 C CA . ALA A 1 402 ? 30.109 33.688 12.445 1 56.25 402 ALA A CA 1
ATOM 3166 C C . ALA A 1 402 ? 30.766 35 12.016 1 56.25 402 ALA A C 1
ATOM 3168 O O . ALA A 1 402 ? 30.125 35.844 11.406 1 56.25 402 ALA A O 1
ATOM 3169 N N . PRO A 1 403 ? 31.812 35.594 12.648 1 50.31 403 PRO A N 1
ATOM 3170 C CA . PRO A 1 403 ? 32.5 36.812 12.203 1 50.31 403 PRO A CA 1
ATOM 3171 C C . PRO A 1 403 ? 32.781 36.812 10.703 1 50.31 403 PRO A C 1
ATOM 3173 O O . PRO A 1 403 ? 32.906 35.75 10.086 1 50.31 403 PRO A O 1
ATOM 3176 N N . GLU A 1 404 ? 32.438 37.969 9.953 1 47.5 404 GLU A N 1
ATOM 3177 C CA . GLU A 1 404 ? 32.688 38.25 8.547 1 47.5 404 GLU A CA 1
ATOM 3178 C C . GLU A 1 404 ? 33.938 37.531 8.062 1 47.5 404 GLU A C 1
ATOM 3180 O O . GLU A 1 404 ? 34.094 37.25 6.875 1 47.5 404 GLU A O 1
ATOM 3185 N N . SER A 1 405 ? 35.125 37.875 8.68 1 42.31 405 SER A N 1
ATOM 3186 C CA . SER A 1 405 ? 36.438 37.562 8.094 1 42.31 405 SER A CA 1
ATOM 3187 C C . SER A 1 405 ? 36.562 36.062 7.859 1 42.31 405 SER A C 1
ATOM 3189 O O . SER A 1 405 ? 37.375 35.594 7.066 1 42.31 405 SER A O 1
ATOM 3191 N N . MET A 1 406 ? 36.531 35.188 8.922 1 38.88 406 MET A N 1
ATOM 3192 C CA . MET A 1 406 ? 37.094 33.844 8.781 1 38.88 406 MET A CA 1
ATOM 3193 C C . MET A 1 406 ? 36.125 32.875 8.117 1 38.88 406 MET A C 1
ATOM 3195 O O . MET A 1 406 ? 35.219 32.344 8.781 1 38.88 406 MET A O 1
ATOM 3199 N N . ASN A 1 407 ? 35.5 33.062 6.914 1 39.03 407 ASN A N 1
ATOM 3200 C CA . ASN A 1 407 ? 34.938 32.188 5.91 1 39.03 407 ASN A CA 1
ATOM 3201 C C . ASN A 1 407 ? 35.406 30.75 6.094 1 39.03 407 ASN A C 1
ATOM 3203 O O . ASN A 1 407 ? 35.125 29.875 5.273 1 39.03 407 ASN A O 1
ATOM 3207 N N . ASN A 1 408 ? 36.812 30.703 6.43 1 39.84 408 ASN A N 1
ATOM 3208 C CA . ASN A 1 408 ? 37.438 29.391 6.293 1 39.84 408 ASN A CA 1
ATOM 3209 C C . ASN A 1 408 ? 36.75 28.359 7.195 1 39.84 408 ASN A C 1
ATOM 3211 O O . ASN A 1 408 ? 35.75 27.75 6.812 1 39.84 408 ASN A O 1
ATOM 3215 N N . GLY A 1 409 ? 37.562 27.672 8.156 1 41.25 409 GLY A N 1
ATOM 3216 C CA . GLY A 1 409 ? 37.438 26.516 9.023 1 41.25 409 GLY A CA 1
ATOM 3217 C C . GLY A 1 409 ? 36.438 26.703 10.141 1 41.25 409 GLY A C 1
ATOM 3218 O O . GLY A 1 409 ? 36.438 27.734 10.812 1 41.25 409 GLY A O 1
ATOM 3219 N N . GLY A 1 410 ? 35.125 26.391 10.031 1 47.66 410 GLY A N 1
ATOM 3220 C CA . GLY A 1 410 ? 34.156 26.328 11.109 1 47.66 410 GLY A CA 1
ATOM 3221 C C . GLY A 1 410 ? 34.781 26.375 12.492 1 47.66 410 GLY A C 1
ATOM 3222 O O . GLY A 1 410 ? 35.562 25.484 12.867 1 47.66 410 GLY A O 1
ATOM 3223 N N . SER A 1 411 ? 35.062 27.609 13 1 55.38 411 SER A N 1
ATOM 3224 C CA . SER A 1 411 ? 35.781 27.75 14.273 1 55.38 411 SER A CA 1
ATOM 3225 C C . SER A 1 411 ? 35.094 26.922 15.367 1 55.38 411 SER A C 1
ATOM 3227 O O . SER A 1 411 ? 33.938 26.578 15.266 1 55.38 411 SER A O 1
ATOM 3229 N N . SER A 1 412 ? 35.969 26.141 16.125 1 63.06 412 SER A N 1
ATOM 3230 C CA . SER A 1 412 ? 35.656 25.328 17.297 1 63.06 412 SER A CA 1
ATOM 3231 C C . SER A 1 412 ? 34.656 26.031 18.203 1 63.06 412 SER A C 1
ATOM 3233 O O . SER A 1 412 ? 33.781 25.391 18.797 1 63.06 412 SER A O 1
ATOM 3235 N N . GLN A 1 413 ? 34.719 27.438 18.188 1 63.75 413 GLN A N 1
ATOM 3236 C CA . GLN A 1 413 ? 33.812 28.188 19.062 1 63.75 413 GLN A CA 1
ATOM 3237 C C . GLN A 1 413 ? 32.375 28.203 18.484 1 63.75 413 GLN A C 1
ATOM 3239 O O . GLN A 1 413 ? 31.406 28.062 19.219 1 63.75 413 GLN A O 1
ATOM 3244 N N . GLU A 1 414 ? 32.281 28.375 17.141 1 69.69 414 GLU A N 1
ATOM 3245 C CA . GLU A 1 414 ? 30.984 28.375 16.469 1 69.69 414 GLU A CA 1
ATOM 3246 C C . GLU A 1 414 ? 30.312 27.016 16.594 1 69.69 414 GLU A C 1
ATOM 3248 O O . GLU A 1 414 ? 29.109 26.938 16.828 1 69.69 414 GLU A O 1
ATOM 3253 N N . ALA A 1 415 ? 31.141 26.078 16.469 1 74.38 415 ALA A N 1
ATOM 3254 C CA . ALA A 1 415 ? 30.625 24.734 16.594 1 74.38 415 ALA A CA 1
ATOM 3255 C C . ALA A 1 415 ? 30.141 24.453 18.016 1 74.38 415 ALA A C 1
ATOM 3257 O O . ALA A 1 415 ? 29.109 23.797 18.219 1 74.38 415 ALA A O 1
ATOM 3258 N N . SER A 1 416 ? 30.875 25 18.922 1 77.06 416 SER A N 1
ATOM 3259 C CA . SER A 1 416 ? 30.5 24.812 20.328 1 77.06 416 SER A CA 1
ATOM 3260 C C . SER A 1 416 ? 29.219 25.562 20.672 1 77.06 416 SER A C 1
ATOM 3262 O O . SER A 1 416 ? 28.359 25.047 21.375 1 77.06 416 SER A O 1
ATOM 3264 N N . GLN A 1 417 ? 29.125 26.797 20.188 1 79.88 417 GLN A N 1
ATOM 3265 C CA . GLN A 1 417 ? 27.922 27.594 20.422 1 79.88 417 GLN A CA 1
ATOM 3266 C C . GLN A 1 417 ? 26.703 26.953 19.766 1 79.88 417 GLN A C 1
ATOM 3268 O O . GLN A 1 417 ? 25.609 26.922 20.359 1 79.88 417 GLN A O 1
ATOM 3273 N N . LEU A 1 418 ? 26.875 26.531 18.578 1 82.81 418 LEU A N 1
ATOM 3274 C CA . LEU A 1 418 ? 25.797 25.844 17.891 1 82.81 418 LEU A CA 1
ATOM 3275 C C . LEU A 1 418 ? 25.344 24.609 18.656 1 82.81 418 LEU A C 1
ATOM 3277 O O . LEU A 1 418 ? 24.156 24.344 18.781 1 82.81 418 LEU A O 1
ATOM 3281 N N . SER A 1 419 ? 26.281 23.922 19.203 1 84 419 SER A N 1
ATOM 3282 C CA . SER A 1 419 ? 25.969 22.734 19.969 1 84 419 SER A CA 1
ATOM 3283 C C . SER A 1 419 ? 25.141 23.062 21.203 1 84 419 SER A C 1
ATOM 3285 O O . SER A 1 419 ? 24.188 22.344 21.531 1 84 419 SER A O 1
ATOM 3287 N N . LYS A 1 420 ? 25.469 24.125 21.797 1 85.75 420 LYS A N 1
ATOM 3288 C CA . LYS A 1 420 ? 24.734 24.547 22.969 1 85.75 420 LYS A CA 1
ATOM 3289 C C . LYS A 1 420 ? 23.312 24.969 22.609 1 85.75 420 LYS A C 1
ATOM 3291 O O . LYS A 1 420 ? 22.359 24.656 23.344 1 85.75 420 LYS A O 1
ATOM 3296 N N . GLU A 1 421 ? 23.188 25.641 21.547 1 87.44 421 GLU A N 1
ATOM 3297 C CA . GLU A 1 421 ? 21.875 26.062 21.094 1 87.44 421 GLU A CA 1
ATOM 3298 C C . GLU A 1 421 ? 21.016 24.875 20.672 1 87.44 421 GLU A C 1
ATOM 3300 O O . GLU A 1 421 ? 19.797 24.875 20.859 1 87.44 421 GLU A O 1
ATOM 3305 N N . LEU A 1 422 ? 21.688 23.938 20.125 1 89.62 422 LEU A N 1
ATOM 3306 C CA . LEU A 1 422 ? 20.953 22.75 19.703 1 89.62 422 LEU A CA 1
ATOM 3307 C C . LEU A 1 422 ? 20.547 21.906 20.906 1 89.62 422 LEU A C 1
ATOM 3309 O O . LEU A 1 422 ? 19.562 21.156 20.828 1 89.62 422 LEU A O 1
ATOM 3313 N N . ASP A 1 423 ? 21.266 22.016 21.953 1 90.38 423 ASP A N 1
ATOM 3314 C CA . ASP A 1 423 ? 20.875 21.312 23.172 1 90.38 423 ASP A CA 1
ATOM 3315 C C . ASP A 1 423 ? 19.531 21.797 23.688 1 90.38 423 ASP A C 1
ATOM 3317 O O . ASP A 1 423 ? 18.766 21.031 24.266 1 90.38 423 ASP A O 1
ATOM 3321 N N . VAL A 1 424 ? 19.297 23.094 23.453 1 92.69 424 VAL A N 1
ATOM 3322 C CA . VAL A 1 424 ? 18 23.672 23.844 1 92.69 424 VAL A CA 1
ATOM 3323 C C . VAL A 1 424 ? 16.875 22.969 23.078 1 92.69 424 VAL A C 1
ATOM 3325 O O . VAL A 1 424 ? 15.805 22.734 23.625 1 92.69 424 VAL A O 1
ATOM 3328 N N . VAL A 1 425 ? 17.125 22.656 21.828 1 94.31 425 VAL A N 1
ATOM 3329 C CA . VAL A 1 425 ? 16.141 21.969 21 1 94.31 425 VAL A CA 1
ATOM 3330 C C . VAL A 1 425 ? 15.898 20.562 21.547 1 94.31 425 VAL A C 1
ATOM 3332 O O . VAL A 1 425 ? 14.758 20.109 21.594 1 94.31 425 VAL A O 1
ATOM 3335 N N . GLN A 1 426 ? 16.969 19.922 21.953 1 92.25 426 GLN A N 1
ATOM 3336 C CA . GLN A 1 426 ? 16.844 18.594 22.547 1 92.25 426 GLN A CA 1
ATOM 3337 C C . GLN A 1 426 ? 16.016 18.641 23.828 1 92.25 426 GLN A C 1
ATOM 3339 O O . GLN A 1 426 ? 15.195 17.75 24.062 1 92.25 426 GLN A O 1
ATOM 3344 N N . GLU A 1 427 ? 16.219 19.641 24.547 1 94.44 427 GLU A N 1
ATOM 3345 C CA . GLU A 1 427 ? 15.469 19.812 25.781 1 94.44 427 GLU A CA 1
ATOM 3346 C C . GLU A 1 427 ? 13.977 19.984 25.5 1 94.44 427 GLU A C 1
ATOM 3348 O O . GLU A 1 427 ? 13.133 19.547 26.281 1 94.44 427 GLU A O 1
ATOM 3353 N N . VAL A 1 428 ? 13.656 20.656 24.438 1 96.62 428 VAL A N 1
ATOM 3354 C CA . VAL A 1 428 ? 12.266 20.859 24.047 1 96.62 428 VAL A CA 1
ATOM 3355 C C . VAL A 1 428 ? 11.609 19.516 23.766 1 96.62 428 VAL A C 1
ATOM 3357 O O . VAL A 1 428 ? 10.5 19.25 24.234 1 96.62 428 VAL A O 1
ATOM 3360 N N . TYR A 1 429 ? 12.297 18.656 22.969 1 93.88 429 TYR A N 1
ATOM 3361 C CA . TYR A 1 429 ? 11.75 17.344 22.672 1 93.88 429 TYR A CA 1
ATOM 3362 C C . TYR A 1 429 ? 11.617 16.516 23.953 1 93.88 429 TYR A C 1
ATOM 3364 O O . TYR A 1 429 ? 10.625 15.812 24.141 1 93.88 429 TYR A O 1
ATOM 3372 N N . GLU A 1 430 ? 12.562 16.594 24.844 1 92.12 430 GLU A N 1
ATOM 3373 C CA . GLU A 1 430 ? 12.531 15.844 26.094 1 92.12 430 GLU A CA 1
ATOM 3374 C C . GLU A 1 430 ? 11.398 16.328 27 1 92.12 430 GLU A C 1
ATOM 3376 O O . GLU A 1 430 ? 10.758 15.531 27.688 1 92.12 430 GLU A O 1
ATOM 3381 N N . SER A 1 431 ? 11.219 17.594 26.984 1 94 431 SER A N 1
ATOM 3382 C CA . SER A 1 431 ? 10.094 18.156 27.734 1 94 431 SER A CA 1
ATOM 3383 C C . SER A 1 431 ? 8.758 17.672 27.156 1 94 431 SER A C 1
ATOM 3385 O O . SER A 1 431 ? 7.828 17.375 27.906 1 94 431 SER A O 1
ATOM 3387 N N . ALA A 1 432 ? 8.648 17.656 25.844 1 94.81 432 ALA A N 1
ATOM 3388 C CA . ALA A 1 432 ? 7.438 17.172 25.188 1 94.81 432 ALA A CA 1
ATOM 3389 C C . ALA A 1 432 ? 7.145 15.727 25.578 1 94.81 432 ALA A C 1
ATOM 3391 O O . ALA A 1 432 ? 5.988 15.367 25.812 1 94.81 432 ALA A O 1
ATOM 3392 N N . LEU A 1 433 ? 8.164 14.93 25.672 1 89.81 433 LEU A N 1
ATOM 3393 C CA . LEU A 1 433 ? 8 13.5 25.922 1 89.81 433 LEU A CA 1
ATOM 3394 C C . LEU A 1 433 ? 7.578 13.25 27.375 1 89.81 433 LEU A C 1
ATOM 3396 O O . LEU A 1 433 ? 7.09 12.172 27.703 1 89.81 433 LEU A O 1
ATOM 3400 N N . LYS A 1 434 ? 7.773 14.242 28.25 1 86.81 434 LYS A N 1
ATOM 3401 C CA . LYS A 1 434 ? 7.344 14.141 29.641 1 86.81 434 LYS A CA 1
ATOM 3402 C C . LYS A 1 434 ? 5.863 14.469 29.781 1 86.81 434 LYS A C 1
ATOM 3404 O O . LYS A 1 434 ? 5.246 14.148 30.812 1 86.81 434 LYS A O 1
ATOM 3409 N N . CYS A 1 435 ? 5.465 14.977 28.656 1 86.19 435 CYS A N 1
ATOM 3410 C CA . CYS A 1 435 ? 4.059 15.359 28.688 1 86.19 435 CYS A CA 1
ATOM 3411 C C . CYS A 1 435 ? 3.158 14.172 28.375 1 86.19 435 CYS A C 1
ATOM 3413 O O . CYS A 1 435 ? 3.613 13.172 27.828 1 86.19 435 CYS A O 1
ATOM 3415 N N . GLY A 1 436 ? 1.957 14 28.906 1 81.81 436 GLY A N 1
ATOM 3416 C CA . GLY A 1 436 ? 0.988 12.961 28.594 1 81.81 436 GLY A CA 1
ATOM 3417 C C . GLY A 1 436 ? 0.181 13.258 27.344 1 81.81 436 GLY A C 1
ATOM 3418 O O . GLY A 1 436 ? -0.491 14.289 27.266 1 81.81 436 GLY A O 1
ATOM 3419 N N . PHE A 1 437 ? 0.375 12.359 26.188 1 87.81 437 PHE A N 1
ATOM 3420 C CA . PHE A 1 437 ? -0.369 12.547 24.953 1 87.81 437 PHE A CA 1
ATOM 3421 C C . PHE A 1 437 ? -1.59 11.633 24.906 1 87.81 437 PHE A C 1
ATOM 3423 O O . PHE A 1 437 ? -1.58 10.547 25.5 1 87.81 437 PHE A O 1
ATOM 3430 N N . PRO A 1 438 ? -2.627 12.102 24.312 1 84.44 438 PRO A N 1
ATOM 3431 C CA . PRO A 1 438 ? -3.879 11.344 24.297 1 84.44 438 PRO A CA 1
ATOM 3432 C C . PRO A 1 438 ? -3.779 10.055 23.469 1 84.44 438 PRO A C 1
ATOM 3434 O O . PRO A 1 438 ? -4.512 9.102 23.734 1 84.44 438 PRO A O 1
ATOM 3437 N N . SER A 1 439 ? -2.934 10.031 22.453 1 84.69 439 SER A N 1
ATOM 3438 C CA . SER A 1 439 ? -2.852 8.852 21.594 1 84.69 439 SER A CA 1
ATOM 3439 C C . SER A 1 439 ? -1.407 8.398 21.406 1 84.69 439 SER A C 1
ATOM 3441 O O . SER A 1 439 ? -0.48 9.203 21.531 1 84.69 439 SER A O 1
ATOM 3443 N N . ALA A 1 440 ? -1.262 7.129 21.141 1 82.06 440 ALA A N 1
ATOM 3444 C CA . ALA A 1 440 ? 0.055 6.578 20.844 1 82.06 440 ALA A CA 1
ATOM 3445 C C . ALA A 1 440 ? 0.622 7.184 19.562 1 82.06 440 ALA A C 1
ATOM 3447 O O . ALA A 1 440 ? 1.837 7.348 19.422 1 82.06 440 ALA A O 1
ATOM 3448 N N . ALA A 1 441 ? -0.305 7.512 18.734 1 83.62 441 ALA A N 1
ATOM 3449 C CA . ALA A 1 441 ? 0.109 8.125 17.469 1 83.62 441 ALA A CA 1
ATOM 3450 C C . ALA A 1 441 ? 0.781 9.469 17.703 1 83.62 441 ALA A C 1
ATOM 3452 O O . ALA A 1 441 ? 1.751 9.812 17.031 1 83.62 441 ALA A O 1
ATOM 3453 N N . ASP A 1 442 ? 0.277 10.195 18.734 1 89.12 442 ASP A N 1
ATOM 3454 C CA . ASP A 1 442 ? 0.866 11.484 19.078 1 89.12 442 ASP A CA 1
ATOM 3455 C C . ASP A 1 442 ? 2.27 11.312 19.656 1 89.12 442 ASP A C 1
ATOM 3457 O O . ASP A 1 442 ? 3.18 12.07 19.312 1 89.12 442 ASP A O 1
ATOM 3461 N N . LEU A 1 443 ? 2.4 10.383 20.438 1 87.06 443 LEU A N 1
ATOM 3462 C CA . LEU A 1 443 ? 3.703 10.109 21.031 1 87.06 443 LEU A CA 1
ATOM 3463 C C . LEU A 1 443 ? 4.715 9.711 19.969 1 87.06 443 LEU A C 1
ATOM 3465 O O . LEU A 1 443 ? 5.852 10.188 19.969 1 87.06 443 LEU A O 1
ATOM 3469 N N . SER A 1 444 ? 4.293 8.859 19.031 1 85.31 444 SER A N 1
ATOM 3470 C CA . SER A 1 444 ? 5.172 8.43 17.953 1 85.31 444 SER A CA 1
ATOM 3471 C C . SER A 1 444 ? 5.578 9.609 17.078 1 85.31 444 SER A C 1
ATOM 3473 O O . SER A 1 444 ? 6.711 9.664 16.594 1 85.31 444 SER A O 1
ATOM 3475 N N . ALA A 1 445 ? 4.648 10.477 16.875 1 89.56 445 ALA A N 1
ATOM 3476 C CA . ALA A 1 445 ? 4.93 11.648 16.047 1 89.56 445 ALA A CA 1
ATOM 3477 C C . ALA A 1 445 ? 6.047 12.492 16.656 1 89.56 445 ALA A C 1
ATOM 3479 O O . ALA A 1 445 ? 6.918 12.992 15.938 1 89.56 445 ALA A O 1
ATOM 3480 N N . VAL A 1 446 ? 6.059 12.68 17.953 1 92.38 446 VAL A N 1
ATOM 3481 C CA . VAL A 1 446 ? 7.086 13.461 18.625 1 92.38 446 VAL A CA 1
ATOM 3482 C C . VAL A 1 446 ? 8.43 12.734 18.547 1 92.38 446 VAL A C 1
ATOM 3484 O O . VAL A 1 446 ? 9.461 13.352 18.281 1 92.38 446 VAL A O 1
ATOM 3487 N N . TRP A 1 447 ? 8.391 11.508 18.75 1 88.19 447 TRP A N 1
ATOM 3488 C CA . TRP A 1 447 ? 9.617 10.719 18.672 1 88.19 447 TRP A CA 1
ATOM 3489 C C . TRP A 1 447 ? 10.211 10.781 17.266 1 88.19 447 TRP A C 1
ATOM 3491 O O . TRP A 1 447 ? 11.43 10.938 17.109 1 88.19 447 TRP A O 1
ATOM 3501 N N . ILE A 1 448 ? 9.352 10.57 16.266 1 89.44 448 ILE A N 1
ATOM 3502 C CA . ILE A 1 448 ? 9.82 10.609 14.891 1 89.44 448 ILE A CA 1
ATOM 3503 C C . ILE A 1 448 ? 10.43 11.977 14.586 1 89.44 448 ILE A C 1
ATOM 3505 O O . ILE A 1 448 ? 11.492 12.07 13.961 1 89.44 448 ILE A O 1
ATOM 3509 N N . ALA A 1 449 ? 9.773 13.031 15.086 1 92.88 449 ALA A N 1
ATOM 3510 C CA . ALA A 1 449 ? 10.312 14.375 14.914 1 92.88 449 ALA A CA 1
ATOM 3511 C C . ALA A 1 449 ? 11.656 14.531 15.617 1 92.88 449 ALA A C 1
ATOM 3513 O O . ALA A 1 449 ? 12.555 15.195 15.109 1 92.88 449 ALA A O 1
ATOM 3514 N N . TYR A 1 450 ? 11.773 13.984 16.797 1 90.81 450 TYR A N 1
ATOM 3515 C CA . TYR A 1 450 ? 13.031 14 17.531 1 90.81 450 TYR A CA 1
ATOM 3516 C C . TYR A 1 450 ? 14.125 13.281 16.766 1 90.81 450 TYR A C 1
ATOM 3518 O O . TYR A 1 450 ? 15.25 13.781 16.656 1 90.81 450 TYR A O 1
ATOM 3526 N N . CYS A 1 451 ? 13.781 12.164 16.156 1 88.44 451 CYS A N 1
ATOM 3527 C CA . CYS A 1 451 ? 14.734 11.406 15.352 1 88.44 451 CYS A CA 1
ATOM 3528 C C . CYS A 1 451 ? 15.164 12.195 14.125 1 88.44 451 CYS A C 1
ATOM 3530 O O . CYS A 1 451 ? 16.328 12.172 13.734 1 88.44 451 CYS A O 1
ATOM 3532 N N . ASP A 1 452 ? 14.219 12.82 13.484 1 91.38 452 ASP A N 1
ATOM 3533 C CA . ASP A 1 452 ? 14.562 13.688 12.359 1 91.38 452 ASP A CA 1
ATOM 3534 C C . ASP A 1 452 ? 15.602 14.727 12.758 1 91.38 452 ASP A C 1
ATOM 3536 O O . ASP A 1 452 ? 16.547 15 12.008 1 91.38 452 ASP A O 1
ATOM 3540 N N . PHE A 1 453 ? 15.445 15.328 13.914 1 92.44 453 PHE A N 1
ATOM 3541 C CA . PHE A 1 453 ? 16.359 16.328 14.43 1 92.44 453 PHE A CA 1
ATOM 3542 C C . PHE A 1 453 ? 17.75 15.734 14.656 1 92.44 453 PHE A C 1
ATOM 3544 O O . PHE A 1 453 ? 18.766 16.312 14.25 1 92.44 453 PHE A O 1
ATOM 3551 N N . LEU A 1 454 ? 17.719 14.586 15.305 1 85.75 454 LEU A N 1
ATOM 3552 C CA . LEU A 1 454 ? 19 13.93 15.578 1 85.75 454 LEU A CA 1
ATOM 3553 C C . LEU A 1 454 ? 19.719 13.578 14.281 1 85.75 454 LEU A C 1
ATOM 3555 O O . LEU A 1 454 ? 20.938 13.664 14.203 1 85.75 454 LEU A O 1
ATOM 3559 N N . LEU A 1 455 ? 18.953 13.18 13.297 1 86.12 455 LEU A N 1
ATOM 3560 C CA . LEU A 1 455 ? 19.547 12.883 12 1 86.12 455 LEU A CA 1
ATOM 3561 C C . LEU A 1 455 ? 20.156 14.133 11.375 1 86.12 455 LEU A C 1
ATOM 3563 O O . LEU A 1 455 ? 21.266 14.094 10.836 1 86.12 455 LEU A O 1
ATOM 3567 N N . ARG A 1 456 ? 19.422 15.297 11.406 1 88.25 456 ARG A N 1
ATOM 3568 C CA . ARG A 1 456 ? 19.938 16.547 10.875 1 88.25 456 ARG A CA 1
ATOM 3569 C C . ARG A 1 456 ? 21.203 16.984 11.617 1 88.25 456 ARG A C 1
ATOM 3571 O O . ARG A 1 456 ? 22.156 17.453 11 1 88.25 456 ARG A O 1
ATOM 3578 N N . ARG A 1 457 ? 21.094 16.828 12.922 1 84.69 457 ARG A N 1
ATOM 3579 C CA . ARG A 1 457 ? 22.266 17.172 13.727 1 84.69 457 ARG A CA 1
ATOM 3580 C C . ARG A 1 457 ? 23.469 16.297 13.336 1 84.69 457 ARG A C 1
ATOM 3582 O O . ARG A 1 457 ? 24.578 16.797 13.227 1 84.69 457 ARG A O 1
ATOM 3589 N N . LEU A 1 458 ? 23.25 15.008 13.102 1 81.31 458 LEU A N 1
ATOM 3590 C CA . LEU A 1 458 ? 24.281 14.062 12.703 1 81.31 458 LEU A CA 1
ATOM 3591 C C . LEU A 1 458 ? 24.875 14.438 11.344 1 81.31 458 LEU A C 1
ATOM 3593 O O . LEU A 1 458 ? 26.078 14.352 11.148 1 81.31 458 LEU A O 1
ATOM 3597 N N . ARG A 1 459 ? 24.016 14.859 10.469 1 82.81 459 ARG A N 1
ATOM 3598 C CA . ARG A 1 459 ? 24.438 15.086 9.094 1 82.81 459 ARG A CA 1
ATOM 3599 C C . ARG A 1 459 ? 25.094 16.469 8.938 1 82.81 459 ARG A C 1
ATOM 3601 O O . ARG A 1 459 ? 25.938 16.656 8.07 1 82.81 459 ARG A O 1
ATOM 3608 N N . HIS A 1 460 ? 24.734 17.391 9.766 1 78.88 460 HIS A N 1
ATOM 3609 C CA . HIS A 1 460 ? 25.141 18.75 9.469 1 78.88 460 HIS A CA 1
ATOM 3610 C C . HIS A 1 460 ? 25.922 19.359 10.641 1 78.88 460 HIS A C 1
ATOM 3612 O O . HIS A 1 460 ? 26.359 20.516 10.562 1 78.88 460 HIS A O 1
ATOM 3618 N N . SER A 1 461 ? 25.922 18.562 11.695 1 71.75 461 SER A N 1
ATOM 3619 C CA . SER A 1 461 ? 26.719 19.062 12.812 1 71.75 461 SER A CA 1
ATOM 3620 C C . SER A 1 461 ? 28.031 18.312 12.93 1 71.75 461 SER A C 1
ATOM 3622 O O . SER A 1 461 ? 28.141 17.172 12.477 1 71.75 461 SER A O 1
ATOM 3624 N N . THR A 1 462 ? 29.094 18.891 13.086 1 62.5 462 THR A N 1
ATOM 3625 C CA . THR A 1 462 ? 30.422 18.328 13.172 1 62.5 462 THR A CA 1
ATOM 3626 C C . THR A 1 462 ? 30.531 17.359 14.344 1 62.5 462 THR A C 1
ATOM 3628 O O . THR A 1 462 ? 31.531 16.656 14.484 1 62.5 462 THR A O 1
ATOM 3631 N N . GLU A 1 463 ? 29.469 17.422 15.203 1 57.75 463 GLU A N 1
ATOM 3632 C CA . GLU A 1 463 ? 29.625 16.578 16.391 1 57.75 463 GLU A CA 1
ATOM 3633 C C . GLU A 1 463 ? 29.266 15.125 16.078 1 57.75 463 GLU A C 1
ATOM 3635 O O . GLU A 1 463 ? 28.266 14.852 15.422 1 57.75 463 GLU A O 1
ATOM 3640 N N . SER A 1 464 ? 30.172 14.305 16.016 1 55.09 464 SER A N 1
ATOM 3641 C CA . SER A 1 464 ? 30.188 12.883 15.68 1 55.09 464 SER A CA 1
ATOM 3642 C C . SER A 1 464 ? 29.344 12.07 16.656 1 55.09 464 SER A C 1
ATOM 3644 O O . SER A 1 464 ? 29.297 10.844 16.562 1 55.09 464 SER A O 1
ATOM 3646 N N . ASP A 1 465 ? 28.734 12.672 17.719 1 50.88 465 ASP A N 1
ATOM 3647 C CA . ASP A 1 465 ? 28.219 11.719 18.703 1 50.88 465 ASP A CA 1
ATOM 3648 C C . ASP A 1 465 ? 26.875 11.141 18.25 1 50.88 465 ASP A C 1
ATOM 3650 O O . ASP A 1 465 ? 25.906 11.875 18.094 1 50.88 465 ASP A O 1
ATOM 3654 N N . SER A 1 466 ? 26.922 10.008 17.641 1 55.62 466 SER A N 1
ATOM 3655 C CA . SER A 1 466 ? 25.734 9.242 17.297 1 55.62 466 SER A CA 1
ATOM 3656 C C . SER A 1 466 ? 24.859 8.984 18.516 1 55.62 466 SER A C 1
ATOM 3658 O O . SER A 1 466 ? 25.281 8.312 19.453 1 55.62 466 SER A O 1
ATOM 3660 N N . GLU A 1 467 ? 23.984 9.867 18.938 1 54.91 467 GLU A N 1
ATOM 3661 C CA . GLU A 1 467 ? 23.031 9.562 20 1 54.91 467 GLU A CA 1
ATOM 3662 C C . GLU A 1 467 ? 22.094 8.438 19.594 1 54.91 467 GLU A C 1
ATOM 3664 O O . GLU A 1 467 ? 21.562 8.43 18.484 1 54.91 467 GLU A O 1
ATOM 3669 N N . PRO A 1 468 ? 22.156 7.332 20.5 1 53.78 468 PRO A N 1
ATOM 3670 C CA . PRO A 1 468 ? 21.266 6.219 20.188 1 53.78 468 PRO A CA 1
ATOM 3671 C C . PRO A 1 468 ? 19.781 6.625 20.219 1 53.78 468 PRO A C 1
ATOM 3673 O O . PRO A 1 468 ? 19.406 7.52 20.984 1 53.78 468 PRO A O 1
ATOM 3676 N N . PHE A 1 469 ? 19.047 6.211 19.281 1 59.88 469 PHE A N 1
ATOM 3677 C CA . PHE A 1 469 ? 17.609 6.367 19.281 1 59.88 469 PHE A CA 1
ATOM 3678 C C . PHE A 1 469 ? 16.984 5.707 20.516 1 59.88 469 PHE A C 1
ATOM 3680 O O . PHE A 1 469 ? 17.484 4.688 21 1 59.88 469 PHE A O 1
ATOM 3687 N N . PRO A 1 470 ? 15.992 6.324 21.234 1 55.91 470 PRO A N 1
ATOM 3688 C CA . PRO A 1 470 ? 15.406 5.785 22.469 1 55.91 470 PRO A CA 1
ATOM 3689 C C . PRO A 1 470 ? 14.68 4.461 22.25 1 55.91 470 PRO A C 1
ATOM 3691 O O . PRO A 1 470 ? 14.102 4.238 21.172 1 55.91 470 PRO A O 1
ATOM 3694 N N . ASP A 1 471 ? 14.828 3.441 23.062 1 54.38 471 ASP A N 1
ATOM 3695 C CA . ASP A 1 471 ? 14.203 2.121 23.078 1 54.38 471 ASP A CA 1
ATOM 3696 C C . ASP A 1 471 ? 12.742 2.207 23.5 1 54.38 471 ASP A C 1
ATOM 3698 O O . ASP A 1 471 ? 12.43 2.217 24.688 1 54.38 471 ASP A O 1
ATOM 3702 N N . GLN A 1 472 ? 11.938 3.059 22.891 1 55.34 472 GLN A N 1
ATOM 3703 C CA . GLN A 1 472 ? 10.57 3.092 23.391 1 55.34 472 GLN A CA 1
ATOM 3704 C C . GLN A 1 472 ? 9.648 2.227 22.531 1 55.34 472 GLN A C 1
ATOM 3706 O O . GLN A 1 472 ? 9.93 1.975 21.359 1 55.34 472 GLN A O 1
ATOM 3711 N N . GLY A 1 473 ? 8.656 1.509 23.188 1 53.78 473 GLY A N 1
ATOM 3712 C CA . GLY A 1 473 ? 7.691 0.552 22.688 1 53.78 473 GLY A CA 1
ATOM 3713 C C . GLY A 1 473 ? 6.848 1.105 21.547 1 53.78 473 GLY A C 1
ATOM 3714 O O . GLY A 1 473 ? 6.191 2.137 21.703 1 53.78 473 GLY A O 1
ATOM 3715 N N . ASP A 1 474 ? 7.246 1.133 20.375 1 63.66 474 ASP A N 1
ATOM 3716 C CA . ASP A 1 474 ? 6.531 1.502 19.156 1 63.66 474 ASP A CA 1
ATOM 3717 C C . ASP A 1 474 ? 5.734 0.322 18.609 1 63.66 474 ASP A C 1
ATOM 3719 O O . ASP A 1 474 ? 6.285 -0.757 18.391 1 63.66 474 ASP A O 1
ATOM 3723 N N . GLN A 1 475 ? 4.363 0.361 18.797 1 62.66 475 GLN A N 1
ATOM 3724 C CA . GLN A 1 475 ? 3.512 -0.724 18.312 1 62.66 475 GLN A CA 1
ATOM 3725 C C . GLN A 1 475 ? 3.875 -1.126 16.891 1 62.66 475 GLN A C 1
ATOM 3727 O O . GLN A 1 475 ? 4.023 -2.312 16.594 1 62.66 475 GLN A O 1
ATOM 3732 N N . ASP A 1 476 ? 4.125 -0.16 15.93 1 72 476 ASP A N 1
ATOM 3733 C CA . ASP A 1 476 ? 4.402 -0.464 14.531 1 72 476 ASP A CA 1
ATOM 3734 C C . ASP A 1 476 ? 5.898 -0.375 14.234 1 72 476 ASP A C 1
ATOM 3736 O O . ASP A 1 476 ? 6.316 -0.502 13.078 1 72 476 ASP A O 1
ATOM 3740 N N . CYS A 1 477 ? 6.668 -0.336 15.32 1 80.25 477 CYS A N 1
ATOM 3741 C CA . CYS A 1 477 ? 8.125 -0.31 15.273 1 80.25 477 CYS A CA 1
ATOM 3742 C C . CYS A 1 477 ? 8.625 0.775 14.328 1 80.25 477 CYS A C 1
ATOM 3744 O O . CYS A 1 477 ? 9.586 0.568 13.594 1 80.25 477 CYS A O 1
ATOM 3746 N N . LEU A 1 478 ? 7.891 1.892 14.273 1 80.75 478 LEU A N 1
ATOM 3747 C CA . LEU A 1 478 ? 8.25 2.971 13.359 1 80.75 478 LEU A CA 1
ATOM 3748 C C . LEU A 1 478 ? 9.625 3.529 13.695 1 80.75 478 LEU A C 1
ATOM 3750 O O . LEU A 1 478 ? 10.43 3.797 12.797 1 80.75 478 LEU A O 1
ATOM 3754 N N . ILE A 1 479 ? 9.922 3.66 14.953 1 81.06 479 ILE A N 1
ATOM 3755 C CA . ILE A 1 479 ? 11.172 4.254 15.406 1 81.06 479 ILE A CA 1
ATOM 3756 C C . ILE A 1 479 ? 12.336 3.303 15.109 1 81.06 479 ILE A C 1
ATOM 3758 O O . ILE A 1 479 ? 13.391 3.73 14.641 1 81.06 479 ILE A O 1
ATOM 3762 N N . TYR A 1 480 ? 12.07 2.031 15.352 1 83.44 480 TYR A N 1
ATOM 3763 C CA . TYR A 1 480 ? 13.109 1.034 15.102 1 83.44 480 TYR A CA 1
ATOM 3764 C C . TYR A 1 480 ? 13.422 0.938 13.617 1 83.44 480 TYR A C 1
ATOM 3766 O O . TYR A 1 480 ? 14.586 0.812 13.227 1 83.44 480 TYR A O 1
ATOM 3774 N N . ARG A 1 481 ? 12.375 0.998 12.82 1 87.62 481 ARG A N 1
ATOM 3775 C CA . ARG A 1 481 ? 12.57 0.966 11.375 1 87.62 481 ARG A CA 1
ATOM 3776 C C . ARG A 1 481 ? 13.383 2.172 10.906 1 87.62 481 ARG A C 1
ATOM 3778 O O . ARG A 1 481 ? 14.273 2.037 10.062 1 87.62 481 ARG A O 1
ATOM 3785 N N . TYR A 1 482 ? 13.031 3.318 11.484 1 88.19 482 TYR A N 1
ATOM 3786 C CA . TYR A 1 482 ? 13.766 4.539 11.164 1 88.19 482 TYR A CA 1
ATOM 3787 C C . TYR A 1 482 ? 15.219 4.43 11.586 1 88.19 482 TYR A C 1
ATOM 3789 O O . TYR A 1 482 ? 16.125 4.793 10.828 1 88.19 482 TYR A O 1
ATOM 3797 N N . TRP A 1 483 ? 15.422 3.895 12.727 1 85.88 483 TRP A N 1
ATOM 3798 C CA . TRP A 1 483 ? 16.766 3.688 13.25 1 85.88 483 TRP A CA 1
ATOM 3799 C C . TRP A 1 483 ? 17.562 2.752 12.352 1 85.88 483 TRP A C 1
ATOM 3801 O O . TRP A 1 483 ? 18.703 3.059 11.977 1 85.88 483 TRP A O 1
ATOM 3811 N N . ALA A 1 484 ? 16.969 1.691 11.977 1 90.94 484 ALA A N 1
ATOM 3812 C CA . ALA A 1 484 ? 17.641 0.725 11.109 1 90.94 484 ALA A CA 1
ATOM 3813 C C . ALA A 1 484 ? 18 1.356 9.766 1 90.94 484 ALA A C 1
ATOM 3815 O O . ALA A 1 484 ? 19.078 1.116 9.234 1 90.94 484 ALA A O 1
ATOM 3816 N N . PHE A 1 485 ? 17.141 2.143 9.234 1 91.5 485 PHE A N 1
ATOM 3817 C CA . PHE A 1 485 ? 17.344 2.82 7.961 1 91.5 485 PHE A CA 1
ATOM 3818 C C . PHE A 1 485 ? 18.547 3.76 8.039 1 91.5 485 PHE A C 1
ATOM 3820 O O . PHE A 1 485 ? 19.391 3.768 7.145 1 91.5 485 PHE A O 1
ATOM 3827 N N . VAL A 1 486 ? 18.609 4.508 9.156 1 87.75 486 VAL A N 1
ATOM 3828 C CA . VAL A 1 486 ? 19.688 5.465 9.344 1 87.75 486 VAL A CA 1
ATOM 3829 C C . VAL A 1 486 ? 21.031 4.723 9.461 1 87.75 486 VAL A C 1
ATOM 3831 O O . VAL A 1 486 ? 22.016 5.121 8.859 1 87.75 486 VAL A O 1
ATOM 3834 N N . GLU A 1 487 ? 21.031 3.645 10.258 1 87.81 487 GLU A N 1
ATOM 3835 C CA . GLU A 1 487 ? 22.234 2.842 10.438 1 87.81 487 GLU A CA 1
ATOM 3836 C C . GLU A 1 487 ? 22.75 2.312 9.102 1 87.81 487 GLU A C 1
ATOM 3838 O O . GLU A 1 487 ? 23.953 2.326 8.844 1 87.81 487 GLU A O 1
ATOM 3843 N N . ALA A 1 488 ? 21.828 1.929 8.258 1 90.88 488 ALA A N 1
ATOM 3844 C CA . ALA A 1 488 ? 22.203 1.298 6.992 1 90.88 488 ALA A CA 1
ATOM 3845 C C . ALA A 1 488 ? 22.578 2.346 5.949 1 90.88 488 ALA A C 1
ATOM 3847 O O . ALA A 1 488 ? 23.625 2.229 5.289 1 90.88 488 ALA A O 1
ATOM 3848 N N . LYS A 1 489 ? 21.781 3.393 5.773 1 88.31 489 LYS A N 1
ATOM 3849 C CA . LYS A 1 489 ? 21.922 4.328 4.664 1 88.31 489 LYS A CA 1
ATOM 3850 C C . LYS A 1 489 ? 23.031 5.336 4.926 1 88.31 489 LYS A C 1
ATOM 3852 O O . LYS A 1 489 ? 23.828 5.633 4.035 1 88.31 489 LYS A O 1
ATOM 3857 N N . PHE A 1 490 ? 23.188 5.82 6.156 1 85.19 490 PHE A N 1
ATOM 3858 C CA . PHE A 1 490 ? 24.078 6.949 6.387 1 85.19 490 PHE A CA 1
ATOM 3859 C C . PHE A 1 490 ? 25.312 6.512 7.156 1 85.19 490 PHE A C 1
ATOM 3861 O O . PHE A 1 490 ? 26.391 7.102 7.004 1 85.19 490 PHE A O 1
ATOM 3868 N N . LEU A 1 491 ? 25.141 5.441 8.008 1 85.56 491 LEU A N 1
ATOM 3869 C CA . LEU A 1 491 ? 26.266 5.027 8.828 1 85.56 491 LEU A CA 1
ATOM 3870 C C . LEU A 1 491 ? 26.922 3.766 8.273 1 85.56 491 LEU A C 1
ATOM 3872 O O . LEU A 1 491 ? 27.938 3.311 8.781 1 85.56 491 LEU A O 1
ATOM 3876 N N . ASP A 1 492 ? 26.297 3.119 7.223 1 87.75 492 ASP A N 1
ATOM 3877 C CA . ASP A 1 492 ? 26.766 1.898 6.578 1 87.75 492 ASP A CA 1
ATOM 3878 C C . ASP A 1 492 ? 26.984 0.784 7.598 1 87.75 492 ASP A C 1
ATOM 3880 O O . ASP A 1 492 ? 27.969 0.038 7.516 1 87.75 492 ASP A O 1
ATOM 3884 N N . ASN A 1 493 ? 26.203 0.868 8.633 1 90.38 493 ASN A N 1
ATOM 3885 C CA . ASN A 1 493 ? 26.219 -0.162 9.664 1 90.38 493 ASN A CA 1
ATOM 3886 C C . ASN A 1 493 ? 25.125 -1.2 9.445 1 90.38 493 ASN A C 1
ATOM 3888 O O . ASN A 1 493 ? 24.109 -1.194 10.141 1 90.38 493 ASN A O 1
ATOM 3892 N N . LYS A 1 494 ? 25.328 -2.105 8.57 1 90.75 494 LYS A N 1
ATOM 3893 C CA . LYS A 1 494 ? 24.344 -3.102 8.164 1 90.75 494 LYS A CA 1
ATOM 3894 C C . LYS A 1 494 ? 24.094 -4.105 9.289 1 90.75 494 LYS A C 1
ATOM 3896 O O . LYS A 1 494 ? 22.969 -4.578 9.461 1 90.75 494 LYS A O 1
ATOM 3901 N N . GLU A 1 495 ? 25.078 -4.402 10.047 1 91.31 495 GLU A N 1
ATOM 3902 C CA . GLU A 1 495 ? 24.938 -5.367 11.133 1 91.31 495 GLU A CA 1
ATOM 3903 C C . GLU A 1 495 ? 23.953 -4.871 12.195 1 91.31 495 GLU A C 1
ATOM 3905 O O . GLU A 1 495 ? 23.078 -5.617 12.641 1 91.31 495 GLU A O 1
ATOM 3910 N N . ARG A 1 496 ? 24.188 -3.654 12.555 1 90.38 496 ARG A N 1
ATOM 3911 C CA . ARG A 1 496 ? 23.281 -3.082 13.547 1 90.38 496 ARG A CA 1
ATOM 3912 C C . ARG A 1 496 ? 21.859 -3.006 13 1 90.38 496 ARG A C 1
ATOM 3914 O O . ARG A 1 496 ? 20.906 -3.211 13.742 1 90.38 496 ARG A O 1
ATOM 3921 N N . ALA A 1 497 ? 21.688 -2.604 11.75 1 92.81 497 ALA A N 1
ATOM 3922 C CA . ALA A 1 497 ? 20.375 -2.559 11.125 1 92.81 497 ALA A CA 1
ATOM 3923 C C . ALA A 1 497 ? 19.688 -3.926 11.172 1 92.81 497 ALA A C 1
ATOM 3925 O O . ALA A 1 497 ? 18.5 -4.027 11.484 1 92.81 497 ALA A O 1
ATOM 3926 N N . GLN A 1 498 ? 20.469 -4.941 10.914 1 93 498 GLN A N 1
ATOM 3927 C CA . GLN A 1 498 ? 19.938 -6.301 10.938 1 93 498 GLN A CA 1
ATOM 3928 C C . GLN A 1 498 ? 19.531 -6.707 12.352 1 93 498 GLN A C 1
ATOM 3930 O O . GLN A 1 498 ? 18.516 -7.371 12.547 1 93 498 GLN A O 1
ATOM 3935 N N . ASP A 1 499 ? 20.312 -6.309 13.273 1 92.56 499 ASP A N 1
ATOM 3936 C CA . ASP A 1 499 ? 20 -6.59 14.672 1 92.56 499 ASP A CA 1
ATOM 3937 C C . ASP A 1 499 ? 18.688 -5.941 15.086 1 92.56 499 ASP A C 1
ATOM 3939 O O . ASP A 1 499 ? 17.906 -6.535 15.828 1 92.56 499 ASP A O 1
ATOM 3943 N N . LEU A 1 500 ? 18.5 -4.766 14.672 1 90.19 500 LEU A N 1
ATOM 3944 C CA . LEU A 1 500 ? 17.266 -4.039 14.992 1 90.19 500 LEU A CA 1
ATOM 3945 C C . LEU A 1 500 ? 16.047 -4.73 14.383 1 90.19 500 LEU A C 1
ATOM 3947 O O . LEU A 1 500 ? 15.016 -4.863 15.031 1 90.19 500 LEU A O 1
ATOM 3951 N N . TRP A 1 501 ? 16.219 -5.16 13.156 1 92.62 501 TRP A N 1
ATOM 3952 C CA . TRP A 1 501 ? 15.109 -5.867 12.516 1 92.62 501 TRP A CA 1
ATOM 3953 C C . TRP A 1 501 ? 14.828 -7.195 13.219 1 92.62 501 TRP A C 1
ATOM 3955 O O . TRP A 1 501 ? 13.672 -7.594 13.367 1 92.62 501 TRP A O 1
ATOM 3965 N N . THR A 1 502 ? 15.867 -7.883 13.625 1 90.56 502 THR A N 1
ATOM 3966 C CA . THR A 1 502 ? 15.703 -9.125 14.383 1 90.56 502 THR A CA 1
ATOM 3967 C C . THR A 1 502 ? 14.961 -8.867 15.688 1 90.56 502 THR A C 1
ATOM 3969 O O . THR A 1 502 ? 14.102 -9.656 16.078 1 90.56 502 THR A O 1
ATOM 3972 N N . GLN A 1 503 ? 15.289 -7.816 16.344 1 87.31 503 GLN A N 1
ATOM 3973 C CA . GLN A 1 503 ? 14.602 -7.438 17.578 1 87.31 503 GLN A CA 1
ATOM 3974 C C . GLN A 1 503 ? 13.125 -7.152 17.312 1 87.31 503 GLN A C 1
ATOM 3976 O O . GLN A 1 503 ? 12.266 -7.543 18.109 1 87.31 503 GLN A O 1
ATOM 3981 N N . MET A 1 504 ? 12.812 -6.512 16.25 1 88.75 504 MET A N 1
ATOM 3982 C CA . MET A 1 504 ? 11.438 -6.176 15.898 1 88.75 504 MET A CA 1
ATOM 3983 C C . MET A 1 504 ? 10.625 -7.438 15.609 1 88.75 504 MET A C 1
ATOM 3985 O O . MET A 1 504 ? 9.43 -7.492 15.898 1 88.75 504 MET A O 1
ATOM 3989 N N . THR A 1 505 ? 11.273 -8.398 15 1 88.25 505 THR A N 1
ATOM 3990 C CA . THR A 1 505 ? 10.586 -9.641 14.656 1 88.25 505 THR A CA 1
ATOM 3991 C C . THR A 1 505 ? 10.062 -10.328 15.914 1 88.25 505 THR A C 1
ATOM 3993 O O . THR A 1 505 ? 8.992 -10.938 15.891 1 88.25 505 THR A O 1
ATOM 3996 N N . LYS A 1 506 ? 10.734 -10.188 16.969 1 83.44 506 LYS A N 1
ATOM 3997 C CA . LYS A 1 506 ? 10.398 -10.859 18.219 1 83.44 506 LYS A CA 1
ATOM 3998 C C . LYS A 1 506 ? 9.391 -10.047 19.031 1 83.44 506 LYS A C 1
ATOM 4000 O O . LYS A 1 506 ? 8.734 -10.578 19.922 1 83.44 506 LYS A O 1
ATOM 4005 N N . THR A 1 507 ? 9.172 -8.883 18.641 1 79.56 507 THR A N 1
ATOM 4006 C CA . THR A 1 507 ? 8.305 -7.996 19.422 1 79.56 507 THR A CA 1
ATOM 4007 C C . THR A 1 507 ? 6.895 -7.988 18.844 1 79.56 507 THR A C 1
ATOM 4009 O O . THR A 1 507 ? 6.711 -7.922 17.625 1 79.56 507 THR A O 1
ATOM 4012 N N . GLY A 1 508 ? 5.875 -8 19.734 1 73.75 508 GLY A N 1
ATOM 4013 C CA . GLY A 1 508 ? 4.484 -7.754 19.391 1 73.75 508 GLY A CA 1
ATOM 4014 C C . GLY A 1 508 ? 3.934 -8.742 18.375 1 73.75 508 GLY A C 1
ATOM 4015 O O . GLY A 1 508 ? 3.07 -8.398 17.562 1 73.75 508 GLY A O 1
ATOM 4016 N N . HIS A 1 509 ? 4.535 -9.906 18.219 1 81.81 509 HIS A N 1
ATOM 4017 C CA . HIS A 1 509 ? 4.086 -10.938 17.297 1 81.81 509 HIS A CA 1
ATOM 4018 C C . HIS A 1 509 ? 4.242 -10.484 15.844 1 81.81 509 HIS A C 1
ATOM 4020 O O . HIS A 1 509 ? 3.422 -10.836 14.992 1 81.81 509 HIS A O 1
ATOM 4026 N N . ASN A 1 510 ? 5.195 -9.602 15.609 1 87.19 510 ASN A N 1
ATOM 4027 C CA . ASN A 1 510 ? 5.438 -9.094 14.258 1 87.19 510 ASN A CA 1
ATOM 4028 C C . ASN A 1 510 ? 5.777 -10.219 13.289 1 87.19 510 ASN A C 1
ATOM 4030 O O . ASN A 1 510 ? 5.527 -10.109 12.094 1 87.19 510 ASN A O 1
ATOM 4034 N N . GLY A 1 511 ? 6.156 -11.32 13.781 1 86.62 511 GLY A N 1
ATOM 4035 C CA . GLY A 1 511 ? 6.539 -12.445 12.945 1 86.62 511 GLY A CA 1
ATOM 4036 C C . GLY A 1 511 ? 5.367 -13.078 12.219 1 86.62 511 GLY A C 1
ATOM 4037 O O . GLY A 1 511 ? 5.551 -13.742 11.195 1 86.62 511 GLY A O 1
ATOM 4038 N N . SER A 1 512 ? 4.227 -12.789 12.633 1 88.06 512 SER A N 1
ATOM 4039 C CA . SER A 1 512 ? 3.053 -13.375 12 1 88.06 512 SER A CA 1
ATOM 4040 C C . SER A 1 512 ? 2.365 -12.375 11.078 1 88.06 512 SER A C 1
ATOM 4042 O O . SER A 1 512 ? 1.434 -12.734 10.352 1 88.06 512 SER A O 1
ATOM 4044 N N . LYS A 1 513 ? 2.766 -11.156 11.07 1 88.88 513 LYS A N 1
ATOM 4045 C CA . LYS A 1 513 ? 2.107 -10.102 10.312 1 88.88 513 LYS A CA 1
ATOM 4046 C C . LYS A 1 513 ? 2.709 -9.969 8.914 1 88.88 513 LYS A C 1
ATOM 4048 O O . LYS A 1 513 ? 3.9 -9.695 8.773 1 88.88 513 LYS A O 1
ATOM 4053 N N . PRO A 1 514 ? 1.929 -10.078 7.906 1 92.19 514 PRO A N 1
ATOM 4054 C CA . PRO A 1 514 ? 2.428 -9.953 6.535 1 92.19 514 PRO A CA 1
ATOM 4055 C C . PRO A 1 514 ? 3.047 -8.586 6.258 1 92.19 514 PRO A C 1
ATOM 4057 O O . PRO A 1 514 ? 4.062 -8.492 5.562 1 92.19 514 PRO A O 1
ATOM 4060 N N . ALA A 1 515 ? 2.477 -7.539 6.867 1 90.31 515 ALA A N 1
ATOM 4061 C CA . ALA A 1 515 ? 2.953 -6.184 6.621 1 90.31 515 ALA A CA 1
ATOM 4062 C C . ALA A 1 515 ? 4.383 -6 7.125 1 90.31 515 ALA A C 1
ATOM 4064 O O . ALA A 1 515 ? 5.172 -5.266 6.531 1 90.31 515 ALA A O 1
ATOM 4065 N N . PHE A 1 516 ? 4.68 -6.676 8.258 1 92.56 516 PHE A N 1
ATOM 4066 C CA . PHE A 1 516 ? 6.027 -6.605 8.812 1 92.56 516 PHE A CA 1
ATOM 4067 C C . PHE A 1 516 ? 7.043 -7.184 7.832 1 92.56 516 PHE A C 1
ATOM 4069 O O . PHE A 1 516 ? 8.086 -6.57 7.578 1 92.56 516 PHE A O 1
ATOM 4076 N N . TRP A 1 517 ? 6.746 -8.273 7.277 1 94.12 517 TRP A N 1
ATOM 4077 C CA . TRP A 1 517 ? 7.68 -8.961 6.391 1 94.12 517 TRP A CA 1
ATOM 4078 C C . TRP A 1 517 ? 7.84 -8.203 5.078 1 94.12 517 TRP A C 1
ATOM 4080 O O . TRP A 1 517 ? 8.93 -8.164 4.504 1 94.12 517 TRP A O 1
ATOM 4090 N N . LEU A 1 518 ? 6.766 -7.617 4.543 1 94.62 518 LEU A N 1
ATOM 4091 C CA . LEU A 1 518 ? 6.867 -6.816 3.326 1 94.62 518 LEU A CA 1
ATOM 4092 C C . LEU A 1 518 ? 7.836 -5.656 3.52 1 94.62 518 LEU A C 1
ATOM 4094 O O . LEU A 1 518 ? 8.664 -5.387 2.648 1 94.62 518 LEU A O 1
ATOM 4098 N N . ALA A 1 519 ? 7.766 -5.051 4.691 1 93.25 519 ALA A N 1
ATOM 4099 C CA . ALA A 1 519 ? 8.664 -3.938 4.992 1 93.25 519 ALA A CA 1
ATOM 4100 C C . ALA A 1 519 ? 10.102 -4.422 5.156 1 93.25 519 ALA A C 1
ATOM 4102 O O . ALA A 1 519 ? 11.039 -3.783 4.672 1 93.25 519 ALA A O 1
ATOM 4103 N N . TYR A 1 520 ? 10.281 -5.566 5.867 1 94.94 520 TYR A N 1
ATOM 4104 C CA . TYR A 1 520 ? 11.609 -6.133 6.098 1 94.94 520 TYR A CA 1
ATOM 4105 C C . TYR A 1 520 ? 12.273 -6.531 4.785 1 94.94 520 TYR A C 1
ATOM 4107 O O . TYR A 1 520 ? 13.445 -6.227 4.555 1 94.94 520 TYR A O 1
ATOM 4115 N N . LEU A 1 521 ? 11.484 -7.148 3.904 1 95.94 521 LEU A N 1
ATOM 4116 C CA . LEU A 1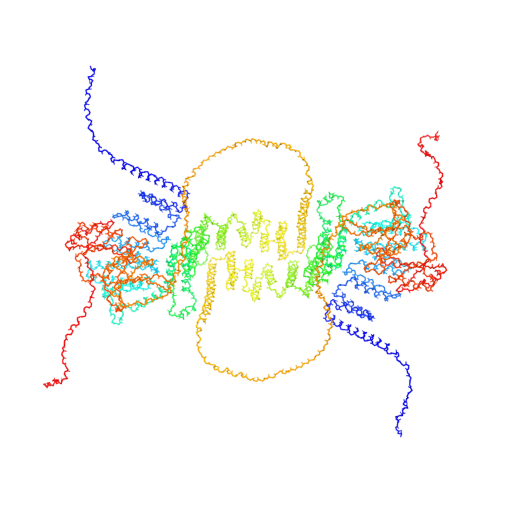 521 ? 11.992 -7.559 2.602 1 95.94 521 LEU A CA 1
ATOM 4117 C C . LEU A 1 521 ? 12.398 -6.352 1.766 1 95.94 521 LEU A C 1
ATOM 4119 O O . LEU A 1 521 ? 13.461 -6.352 1.136 1 95.94 521 LEU A O 1
ATOM 4123 N N . ASP A 1 522 ? 11.539 -5.371 1.787 1 94.44 522 ASP A N 1
ATOM 4124 C CA . ASP A 1 522 ? 11.82 -4.152 1.039 1 94.44 522 ASP A CA 1
ATOM 4125 C C . ASP A 1 522 ? 13.086 -3.475 1.551 1 94.44 522 ASP A C 1
ATOM 4127 O O . ASP A 1 522 ? 13.891 -2.977 0.761 1 94.44 522 ASP A O 1
ATOM 4131 N N . PHE A 1 523 ? 13.297 -3.479 2.881 1 95.19 523 PHE A N 1
ATOM 4132 C CA . PHE A 1 523 ? 14.484 -2.895 3.488 1 95.19 523 PHE A CA 1
ATOM 4133 C C . PHE A 1 523 ? 15.742 -3.623 3.029 1 95.19 523 PHE A C 1
ATOM 4135 O O . PHE A 1 523 ? 16.719 -2.99 2.639 1 95.19 523 PHE A O 1
ATOM 4142 N N . GLU A 1 524 ? 15.656 -4.945 3.1 1 93.88 524 GLU A N 1
ATOM 4143 C CA . GLU A 1 524 ? 16.828 -5.746 2.738 1 93.88 524 GLU A CA 1
ATOM 4144 C C . GLU A 1 524 ? 17.156 -5.605 1.253 1 93.88 524 GLU A C 1
ATOM 4146 O O . GLU A 1 524 ? 18.312 -5.609 0.866 1 93.88 524 GLU A O 1
ATOM 4151 N N . LYS A 1 525 ? 16.125 -5.562 0.391 1 93.31 525 LYS A N 1
ATOM 4152 C CA . LYS A 1 525 ? 16.328 -5.406 -1.047 1 93.31 525 LYS A CA 1
ATOM 4153 C C . LYS A 1 525 ? 17.078 -4.117 -1.36 1 93.31 525 LYS A C 1
ATOM 4155 O O . LYS A 1 525 ? 17.984 -4.109 -2.199 1 93.31 525 LYS A O 1
ATOM 4160 N N . ASN A 1 526 ? 16.766 -3.025 -0.666 1 91 526 ASN A N 1
ATOM 4161 C CA . ASN A 1 526 ? 17.297 -1.708 -0.998 1 91 526 ASN A CA 1
ATOM 4162 C C . ASN A 1 526 ? 18.609 -1.433 -0.271 1 91 526 ASN A C 1
ATOM 4164 O O . ASN A 1 526 ? 19.516 -0.808 -0.83 1 91 526 ASN A O 1
ATOM 4168 N N . HIS A 1 527 ? 18.75 -1.945 1 1 91.06 527 HIS A N 1
ATOM 4169 C CA . HIS A 1 527 ? 19.891 -1.497 1.808 1 91.06 527 HIS A CA 1
ATOM 4170 C C . HIS A 1 527 ? 20.688 -2.68 2.34 1 91.06 527 HIS A C 1
ATOM 4172 O O . HIS A 1 527 ? 21.766 -2.498 2.916 1 91.06 527 HIS A O 1
ATOM 4178 N N . GLY A 1 528 ? 20.156 -3.918 2.178 1 88.12 528 GLY A N 1
ATOM 4179 C CA . GLY A 1 528 ? 20.812 -5.078 2.756 1 88.12 528 GLY A CA 1
ATOM 4180 C C . GLY A 1 528 ? 21.719 -5.809 1.775 1 88.12 528 GLY A C 1
ATOM 4181 O O . GLY A 1 528 ? 22.172 -5.227 0.786 1 88.12 528 GLY A O 1
ATOM 4182 N N . ASP A 1 529 ? 22.125 -7.031 2.283 1 88.94 529 ASP A N 1
ATOM 4183 C CA . ASP A 1 529 ? 22.938 -7.926 1.469 1 88.94 529 ASP A CA 1
ATOM 4184 C C . ASP A 1 529 ? 22.109 -9.102 0.945 1 88.94 529 ASP A C 1
ATOM 4186 O O . ASP A 1 529 ? 21.109 -9.477 1.557 1 88.94 529 ASP A O 1
ATOM 4190 N N . LEU A 1 530 ? 22.594 -9.594 -0.2 1 90.94 530 LEU A N 1
ATOM 4191 C CA . LEU A 1 530 ? 21.859 -10.617 -0.917 1 90.94 530 LEU A CA 1
ATOM 4192 C C . LEU A 1 530 ? 21.656 -11.859 -0.046 1 90.94 530 LEU A C 1
ATOM 4194 O O . LEU A 1 530 ? 20.562 -12.43 -0.004 1 90.94 530 LEU A O 1
ATOM 4198 N N . ASP A 1 531 ? 22.672 -12.266 0.665 1 93.31 531 ASP A N 1
ATOM 4199 C CA . ASP A 1 531 ? 22.594 -13.477 1.478 1 93.31 531 ASP A CA 1
ATOM 4200 C C . ASP A 1 531 ? 21.578 -13.305 2.615 1 93.31 531 ASP A C 1
ATOM 4202 O O . ASP A 1 531 ? 20.828 -14.227 2.918 1 93.31 531 ASP A O 1
ATOM 4206 N N . HIS A 1 532 ? 21.641 -12.156 3.176 1 94.62 532 HIS A N 1
ATOM 4207 C CA . HIS A 1 532 ? 20.688 -11.898 4.25 1 94.62 532 HIS A CA 1
ATOM 4208 C C . HIS A 1 532 ? 19.266 -11.805 3.713 1 94.62 532 HIS A C 1
ATOM 4210 O O . HIS A 1 532 ? 18.312 -12.227 4.379 1 94.62 532 HIS A O 1
ATOM 4216 N N . LEU A 1 533 ? 19.125 -11.195 2.539 1 95.81 533 LEU A N 1
ATOM 4217 C CA . LEU A 1 533 ? 17.812 -11.117 1.907 1 95.81 533 LEU A CA 1
ATOM 4218 C C . LEU A 1 533 ? 17.234 -12.508 1.69 1 95.81 533 LEU A C 1
ATOM 4220 O O . LEU A 1 533 ? 16.031 -12.727 1.904 1 95.81 533 LEU A O 1
ATOM 4224 N N . VAL A 1 534 ? 18.062 -13.469 1.244 1 96.31 534 VAL A N 1
ATOM 4225 C CA . VAL A 1 534 ? 17.625 -14.836 1.021 1 96.31 534 VAL A CA 1
ATOM 4226 C C . VAL A 1 534 ? 17.141 -15.438 2.338 1 96.31 534 VAL A C 1
ATOM 4228 O O . VAL A 1 534 ? 16.094 -16.109 2.379 1 96.31 534 VAL A O 1
ATOM 4231 N N . ARG A 1 535 ? 17.844 -15.164 3.332 1 95.25 535 ARG A N 1
ATOM 4232 C CA . ARG A 1 535 ? 17.484 -15.68 4.648 1 95.25 535 ARG A CA 1
ATOM 4233 C C . ARG A 1 535 ? 16.156 -15.086 5.117 1 95.25 535 ARG A C 1
ATOM 4235 O O . ARG A 1 535 ? 15.281 -15.805 5.609 1 95.25 535 ARG A O 1
ATOM 4242 N N . VAL A 1 536 ? 16.016 -13.781 4.949 1 96.38 536 VAL A N 1
ATOM 4243 C CA . VAL A 1 536 ? 14.797 -13.094 5.371 1 96.38 536 VAL A CA 1
ATOM 4244 C C . VAL A 1 536 ? 13.609 -13.594 4.555 1 96.38 536 VAL A C 1
ATOM 4246 O O . VAL A 1 536 ? 12.516 -13.789 5.094 1 96.38 536 VAL A O 1
ATOM 4249 N N . ALA A 1 537 ? 13.836 -13.766 3.285 1 97.25 537 ALA A N 1
ATOM 4250 C CA . ALA A 1 537 ? 12.773 -14.305 2.434 1 97.25 537 ALA A CA 1
ATOM 4251 C C . ALA A 1 537 ? 12.328 -15.68 2.92 1 97.25 537 ALA A C 1
ATOM 4253 O O . ALA A 1 537 ? 11.125 -15.961 2.988 1 97.25 537 ALA A O 1
ATOM 4254 N N . GLY A 1 538 ? 13.32 -16.531 3.219 1 96.56 538 GLY A N 1
ATOM 4255 C CA . GLY A 1 538 ? 13.008 -17.859 3.75 1 96.56 538 GLY A CA 1
ATOM 4256 C C . GLY A 1 538 ? 12.234 -17.797 5.055 1 96.56 538 GLY A C 1
ATOM 4257 O O . GLY A 1 538 ? 11.273 -18.547 5.242 1 96.56 538 GLY A O 1
ATOM 4258 N N . MET A 1 539 ? 12.578 -16.922 5.906 1 95.12 539 MET A N 1
ATOM 4259 C CA . MET A 1 539 ? 11.898 -16.734 7.188 1 95.12 539 MET A CA 1
ATOM 4260 C C . MET A 1 539 ? 10.461 -16.266 6.98 1 95.12 539 MET A C 1
ATOM 4262 O O . MET A 1 539 ? 9.547 -16.719 7.672 1 95.12 539 MET A O 1
ATOM 4266 N N . ALA A 1 540 ? 10.297 -15.336 6.074 1 95.88 540 ALA A N 1
ATOM 4267 C CA . ALA A 1 540 ? 8.969 -14.797 5.785 1 95.88 540 ALA A CA 1
ATOM 4268 C C . ALA A 1 540 ? 8.023 -15.898 5.324 1 95.88 540 ALA A C 1
ATOM 4270 O O . ALA A 1 540 ? 6.879 -15.969 5.781 1 95.88 540 ALA A O 1
ATOM 4271 N N . VAL A 1 541 ? 8.555 -16.75 4.422 1 95.38 541 VAL A N 1
ATOM 4272 C CA . VAL A 1 541 ? 7.738 -17.828 3.869 1 95.38 541 VAL A CA 1
ATOM 4273 C C . VAL A 1 541 ? 7.328 -18.797 4.98 1 95.38 541 VAL A C 1
ATOM 4275 O O . VAL A 1 541 ? 6.191 -19.266 5.012 1 95.38 541 VAL A O 1
ATOM 4278 N N . ASN A 1 542 ? 8.156 -19.016 5.922 1 93 542 ASN A N 1
ATOM 4279 C CA . ASN A 1 542 ? 7.91 -19.969 7 1 93 542 ASN A CA 1
ATOM 4280 C C . ASN A 1 542 ? 7.008 -19.359 8.078 1 93 542 ASN A C 1
ATOM 4282 O O . ASN A 1 542 ? 6.352 -20.094 8.82 1 93 542 ASN A O 1
ATOM 4286 N N . SER A 1 543 ? 6.91 -18.078 8.148 1 91.94 543 SER A N 1
ATOM 4287 C CA . SER A 1 543 ? 6.293 -17.438 9.305 1 91.94 543 SER A CA 1
ATOM 4288 C C . SER A 1 543 ? 4.855 -17.031 9 1 91.94 543 SER A C 1
ATOM 4290 O O . SER A 1 543 ? 3.998 -17.047 9.891 1 91.94 543 SER A O 1
ATOM 4292 N N . VAL A 1 544 ? 4.59 -16.609 7.867 1 90.94 544 VAL A N 1
ATOM 4293 C CA . VAL A 1 544 ? 3.291 -16.016 7.566 1 90.94 544 VAL A CA 1
ATOM 4294 C C . VAL A 1 544 ? 2.285 -17.125 7.242 1 90.94 544 VAL A C 1
ATOM 4296 O O . VAL A 1 544 ? 2.615 -18.094 6.555 1 90.94 544 VAL A O 1
ATOM 4299 N N . THR A 1 545 ? 1.128 -16.938 7.793 1 87.75 545 THR A N 1
ATOM 4300 C CA . THR A 1 545 ? 0.018 -17.844 7.543 1 87.75 545 THR A CA 1
ATOM 4301 C C . THR A 1 545 ? -1.251 -17.062 7.199 1 87.75 545 THR A C 1
ATOM 4303 O O . THR A 1 545 ? -1.267 -15.836 7.254 1 87.75 545 THR A O 1
ATOM 4306 N N . GLY A 1 546 ? -2.225 -17.766 6.594 1 82.38 546 GLY A N 1
ATOM 4307 C CA . GLY A 1 546 ? -3.521 -17.141 6.383 1 82.38 546 GLY A CA 1
ATOM 4308 C C . GLY A 1 546 ? -3.715 -16.641 4.965 1 82.38 546 GLY A C 1
ATOM 4309 O O . GLY A 1 546 ? -3.055 -17.109 4.035 1 82.38 546 GLY A O 1
ATOM 4310 N N . GLU A 1 547 ? -4.566 -15.602 4.809 1 84.62 547 GLU A N 1
ATOM 4311 C CA . GLU A 1 547 ? -5.066 -15.164 3.51 1 84.62 547 GLU A CA 1
ATOM 4312 C C . GLU A 1 547 ? -4.02 -14.344 2.762 1 84.62 547 GLU A C 1
ATOM 4314 O O . GLU A 1 547 ? -3.975 -14.359 1.529 1 84.62 547 GLU A O 1
ATOM 4319 N N . TYR A 1 548 ? -3.096 -13.758 3.518 1 88 548 TYR A N 1
ATOM 4320 C CA . TYR A 1 548 ? -2.162 -12.852 2.855 1 88 548 TYR A CA 1
ATOM 4321 C C . TYR A 1 548 ? -0.799 -13.508 2.676 1 88 548 TYR A C 1
ATOM 4323 O O . TYR A 1 548 ? 0.168 -12.852 2.289 1 88 548 TYR A O 1
ATOM 4331 N N . ALA A 1 549 ? -0.773 -14.773 2.945 1 91.75 549 ALA A N 1
ATOM 4332 C CA . ALA A 1 549 ? 0.487 -15.5 2.814 1 91.75 549 ALA A CA 1
ATOM 4333 C C . ALA A 1 549 ? 0.993 -15.469 1.376 1 91.75 549 ALA A C 1
ATOM 4335 O O . ALA A 1 549 ? 2.184 -15.25 1.135 1 91.75 549 ALA A O 1
ATOM 4336 N N . GLU A 1 550 ? 0.069 -15.602 0.481 1 93.06 550 GLU A N 1
ATOM 4337 C CA . GLU A 1 550 ? 0.454 -15.625 -0.927 1 93.06 550 GLU A CA 1
ATOM 4338 C C . GLU A 1 550 ? 1.081 -14.305 -1.354 1 93.06 550 GLU A C 1
ATOM 4340 O O . GLU A 1 550 ? 2.039 -14.289 -2.131 1 93.06 550 GLU A O 1
ATOM 4345 N N . THR A 1 551 ? 0.625 -13.211 -0.805 1 94.06 551 THR A N 1
ATOM 4346 C CA . THR A 1 551 ? 1.166 -11.898 -1.131 1 94.06 551 THR A CA 1
ATOM 4347 C C . THR A 1 551 ? 2.613 -11.773 -0.662 1 94.06 551 THR A C 1
ATOM 4349 O O . THR A 1 551 ? 3.453 -11.211 -1.364 1 94.06 551 THR A O 1
ATOM 4352 N N . VAL A 1 552 ? 2.861 -12.312 0.462 1 95.31 552 VAL A N 1
ATOM 4353 C CA . VAL A 1 552 ? 4.211 -12.258 1.015 1 95.31 552 VAL A CA 1
ATOM 4354 C C . VAL A 1 552 ? 5.141 -13.148 0.19 1 95.31 552 VAL A C 1
ATOM 4356 O O . VAL A 1 552 ? 6.289 -12.781 -0.072 1 95.31 552 VAL A O 1
ATOM 4359 N N . PHE A 1 553 ? 4.633 -14.312 -0.281 1 96.19 553 PHE A N 1
ATOM 4360 C CA . PHE A 1 553 ? 5.434 -15.211 -1.108 1 96.19 553 PHE A CA 1
ATOM 4361 C C . PHE A 1 553 ? 5.84 -14.531 -2.408 1 96.19 553 PHE A C 1
ATOM 4363 O O . PHE A 1 553 ? 7.012 -14.57 -2.795 1 96.19 553 PHE A O 1
ATOM 4370 N N . GLN A 1 554 ? 4.926 -13.883 -2.961 1 94.56 554 GLN A N 1
ATOM 4371 C CA . GLN A 1 554 ? 5.176 -13.211 -4.234 1 94.56 554 GLN A CA 1
ATOM 4372 C C . GLN A 1 554 ? 6.141 -12.047 -4.062 1 94.56 554 GLN A C 1
ATOM 4374 O O . GLN A 1 554 ? 7.023 -11.836 -4.895 1 94.56 554 GLN A O 1
ATOM 4379 N N . ALA A 1 555 ? 5.93 -11.328 -2.986 1 95.5 555 ALA A N 1
ATOM 4380 C CA . ALA A 1 555 ? 6.809 -10.188 -2.717 1 95.5 555 ALA A CA 1
ATOM 4381 C C . ALA A 1 555 ? 8.242 -10.656 -2.455 1 95.5 555 ALA A C 1
ATOM 4383 O O . ALA A 1 555 ? 9.195 -10.023 -2.912 1 95.5 555 ALA A O 1
ATOM 4384 N N . ALA A 1 556 ? 8.32 -11.711 -1.67 1 96.56 556 ALA A N 1
ATOM 4385 C CA . ALA A 1 556 ? 9.641 -12.258 -1.384 1 96.56 556 ALA A CA 1
ATOM 4386 C C . ALA A 1 556 ? 10.344 -12.695 -2.666 1 96.56 556 ALA A C 1
ATOM 4388 O O . ALA A 1 556 ? 11.516 -12.367 -2.881 1 96.56 556 ALA A O 1
ATOM 4389 N N . ARG A 1 557 ? 9.633 -13.375 -3.471 1 96.31 557 ARG A N 1
ATOM 4390 C CA . ARG A 1 557 ? 10.211 -13.828 -4.727 1 96.31 557 ARG A CA 1
ATOM 4391 C C . ARG A 1 557 ? 10.609 -12.656 -5.609 1 96.31 557 ARG A C 1
ATOM 4393 O O . ARG A 1 557 ? 11.656 -12.688 -6.27 1 96.31 557 ARG A O 1
ATOM 4400 N N . ARG A 1 558 ? 9.766 -11.656 -5.668 1 94.62 558 ARG A N 1
ATOM 4401 C CA . ARG A 1 558 ? 10.039 -10.469 -6.461 1 94.62 558 ARG A CA 1
ATOM 4402 C C . ARG A 1 558 ? 11.297 -9.758 -5.973 1 94.62 558 ARG A C 1
ATOM 4404 O O . ARG A 1 558 ? 12.125 -9.328 -6.781 1 94.62 558 ARG A O 1
ATOM 4411 N N . CYS A 1 559 ? 11.477 -9.633 -4.684 1 95.06 559 CYS A N 1
ATOM 4412 C CA . CYS A 1 559 ? 12.656 -9 -4.105 1 95.06 559 CYS A CA 1
ATOM 4413 C C . CYS A 1 559 ? 13.922 -9.766 -4.477 1 95.06 559 CYS A C 1
ATOM 4415 O O . CYS A 1 559 ? 14.938 -9.156 -4.82 1 95.06 559 CYS A O 1
ATOM 4417 N N . LEU A 1 560 ? 13.812 -11.062 -4.434 1 94.81 560 LEU A N 1
ATOM 4418 C CA . LEU A 1 560 ? 14.961 -11.883 -4.789 1 94.81 560 LEU A CA 1
ATOM 4419 C C . LEU A 1 560 ? 15.297 -11.734 -6.27 1 94.81 560 LEU A C 1
ATOM 4421 O O . LEU A 1 560 ? 16.469 -11.578 -6.629 1 94.81 560 LEU A O 1
ATOM 4425 N N . ALA A 1 561 ? 14.234 -11.742 -7.098 1 93.75 561 ALA A N 1
ATOM 4426 C CA . ALA A 1 561 ? 14.438 -11.602 -8.539 1 93.75 561 ALA A CA 1
ATOM 4427 C C . ALA A 1 561 ? 15.062 -10.25 -8.867 1 93.75 561 ALA A C 1
ATOM 4429 O O . ALA A 1 561 ? 16 -10.172 -9.672 1 93.75 561 ALA A O 1
ATOM 4430 N N . GLU A 1 562 ? 14.617 -9.234 -8.18 1 92.19 562 GLU A N 1
ATOM 4431 C CA . GLU A 1 562 ? 15.086 -7.875 -8.438 1 92.19 562 GLU A CA 1
ATOM 4432 C C . GLU A 1 562 ? 16.484 -7.652 -7.879 1 92.19 562 GLU A C 1
ATOM 4434 O O . GLU A 1 562 ? 17.141 -6.668 -8.219 1 92.19 562 GLU A O 1
ATOM 4439 N N . SER A 1 563 ? 16.875 -8.57 -7 1 91.94 563 SER A N 1
ATOM 4440 C CA . SER A 1 563 ? 18.234 -8.477 -6.465 1 91.94 563 SER A CA 1
ATOM 4441 C C . SER A 1 563 ? 19.234 -9.211 -7.352 1 91.94 563 SER A C 1
ATOM 4443 O O . SER A 1 563 ? 20.438 -9.172 -7.098 1 91.94 563 SER A O 1
ATOM 4445 N N . GLY A 1 564 ? 18.766 -9.906 -8.422 1 88.25 564 GLY A N 1
ATOM 4446 C CA . GLY A 1 564 ? 19.625 -10.602 -9.352 1 88.25 564 GLY A CA 1
ATOM 4447 C C . GLY A 1 564 ? 20.266 -11.852 -8.758 1 88.25 564 GLY A C 1
ATOM 4448 O O . GLY A 1 564 ? 21.422 -12.148 -9.023 1 88.25 564 GLY A O 1
ATOM 4449 N N . ILE A 1 565 ? 19.5 -12.492 -7.934 1 90.5 565 ILE A N 1
ATOM 4450 C CA . ILE A 1 565 ? 20 -13.719 -7.312 1 90.5 565 ILE A CA 1
ATOM 4451 C C . ILE A 1 565 ? 20.234 -14.781 -8.383 1 90.5 565 ILE A C 1
ATOM 4453 O O . ILE A 1 565 ? 19.547 -14.789 -9.414 1 90.5 565 ILE A O 1
ATOM 4457 N N . HIS A 1 566 ? 21.25 -15.586 -8.148 1 90.62 566 HIS A N 1
ATOM 4458 C CA . HIS A 1 566 ? 21.484 -16.688 -9.086 1 90.62 566 HIS A CA 1
ATOM 4459 C C . HIS A 1 566 ? 20.266 -17.594 -9.195 1 90.62 566 HIS A C 1
ATOM 4461 O O . HIS A 1 566 ? 19.578 -17.844 -8.203 1 90.62 566 HIS A O 1
ATOM 4467 N N . LEU A 1 567 ? 20.031 -18.125 -10.43 1 91.56 567 LEU A N 1
ATOM 4468 C CA . LEU A 1 567 ? 18.812 -18.875 -10.734 1 91.56 567 LEU A CA 1
ATOM 4469 C C . LEU A 1 567 ? 18.688 -20.078 -9.812 1 91.56 567 LEU A C 1
ATOM 4471 O O . LEU A 1 567 ? 17.578 -20.438 -9.398 1 91.56 567 LEU A O 1
ATOM 4475 N N . ARG A 1 568 ? 19.781 -20.766 -9.555 1 90.5 568 ARG A N 1
ATOM 4476 C CA . ARG A 1 568 ? 19.75 -21.938 -8.703 1 90.5 568 ARG A CA 1
ATOM 4477 C C . ARG A 1 568 ? 19.141 -21.625 -7.344 1 90.5 568 ARG A C 1
ATOM 4479 O O . ARG A 1 568 ? 18.281 -22.375 -6.852 1 90.5 568 ARG A O 1
ATOM 4486 N N . ARG A 1 569 ? 19.531 -20.516 -6.781 1 92.88 569 ARG A N 1
ATOM 4487 C CA . ARG A 1 569 ? 19.016 -20.109 -5.473 1 92.88 569 ARG A CA 1
ATOM 4488 C C . ARG A 1 569 ? 17.562 -19.688 -5.559 1 92.88 569 ARG A C 1
ATOM 4490 O O . ARG A 1 569 ? 16.781 -19.922 -4.633 1 92.88 569 ARG A O 1
ATOM 4497 N N . LEU A 1 570 ? 17.281 -19.016 -6.629 1 93.75 570 LEU A N 1
ATOM 4498 C CA . LEU A 1 570 ? 15.891 -18.609 -6.836 1 93.75 570 LEU A CA 1
ATOM 4499 C C . LEU A 1 570 ? 14.984 -19.844 -6.941 1 93.75 570 LEU A C 1
ATOM 4501 O O . LEU A 1 570 ? 13.883 -19.859 -6.387 1 93.75 570 LEU A O 1
ATOM 4505 N N . ARG A 1 571 ? 15.406 -20.891 -7.688 1 91.38 571 ARG A N 1
ATOM 4506 C CA . ARG A 1 571 ? 14.641 -22.125 -7.836 1 91.38 571 ARG A CA 1
ATOM 4507 C C . ARG A 1 571 ? 14.477 -22.844 -6.5 1 91.38 571 ARG A C 1
ATOM 4509 O O . ARG A 1 571 ? 13.422 -23.406 -6.219 1 91.38 571 ARG A O 1
ATOM 4516 N N . ASP A 1 572 ? 15.547 -22.812 -5.703 1 92.75 572 ASP A N 1
ATOM 4517 C CA . ASP A 1 572 ? 15.445 -23.391 -4.363 1 92.75 572 ASP A CA 1
ATOM 4518 C C . ASP A 1 572 ? 14.352 -22.703 -3.549 1 92.75 572 ASP A C 1
ATOM 4520 O O . ASP A 1 572 ? 13.609 -23.359 -2.82 1 92.75 572 ASP A O 1
ATOM 4524 N N . PHE A 1 573 ? 14.383 -21.438 -3.678 1 95.44 573 PHE A N 1
ATOM 4525 C CA . PHE A 1 573 ? 13.352 -20.672 -2.975 1 95.44 573 PHE A CA 1
ATOM 4526 C C . PHE A 1 573 ? 11.961 -21.031 -3.498 1 95.44 573 PHE A C 1
ATOM 4528 O O . PHE A 1 573 ? 11.016 -21.156 -2.721 1 95.44 573 PHE A O 1
ATOM 4535 N N . ASP A 1 574 ? 11.797 -21.109 -4.82 1 93.62 574 ASP A N 1
ATOM 4536 C CA . ASP A 1 574 ? 10.516 -21.453 -5.418 1 93.62 574 ASP A CA 1
ATOM 4537 C C . ASP A 1 574 ? 10.031 -22.812 -4.914 1 93.62 574 ASP A C 1
ATOM 4539 O O . ASP A 1 574 ? 8.836 -23 -4.676 1 93.62 574 ASP A O 1
ATOM 4543 N N . VAL A 1 575 ? 10.945 -23.797 -4.801 1 91.12 575 VAL A N 1
ATOM 4544 C CA . VAL A 1 575 ? 10.617 -25.109 -4.277 1 91.12 575 VAL A CA 1
ATOM 4545 C C . VAL A 1 575 ? 10.094 -24.984 -2.846 1 91.12 575 VAL A C 1
ATOM 4547 O O . VAL A 1 575 ? 9.109 -25.625 -2.479 1 91.12 575 VAL A O 1
ATOM 4550 N N . LYS A 1 576 ? 10.719 -24.141 -2.102 1 92.62 576 LYS A N 1
ATOM 4551 C CA . LYS A 1 576 ? 10.289 -23.906 -0.728 1 92.62 576 LYS A CA 1
ATOM 4552 C C . LYS A 1 576 ? 8.875 -23.328 -0.688 1 92.62 576 LYS A C 1
ATOM 4554 O O . LYS A 1 576 ? 8.07 -23.703 0.168 1 92.62 576 LYS A O 1
ATOM 4559 N N . VAL A 1 577 ? 8.633 -22.391 -1.543 1 93.75 577 VAL A N 1
ATOM 4560 C CA . VAL A 1 577 ? 7.32 -21.766 -1.605 1 93.75 577 VAL A CA 1
ATOM 4561 C C . VAL A 1 577 ? 6.258 -22.797 -1.965 1 93.75 577 VAL A C 1
ATOM 4563 O O . VAL A 1 577 ? 5.176 -22.812 -1.37 1 93.75 577 VAL A O 1
ATOM 4566 N N . VAL A 1 578 ? 6.527 -23.703 -2.967 1 90.19 578 VAL A N 1
ATOM 4567 C CA . VAL A 1 578 ? 5.586 -24.734 -3.396 1 90.19 578 VAL A CA 1
ATOM 4568 C C . VAL A 1 578 ? 5.285 -25.672 -2.234 1 90.19 578 VAL A C 1
ATOM 4570 O O . VAL A 1 578 ? 4.129 -26.016 -1.988 1 90.19 578 VAL A O 1
ATOM 4573 N N . GLN A 1 579 ? 6.316 -26.031 -1.54 1 87.69 579 GLN A N 1
ATOM 4574 C CA . GLN A 1 579 ? 6.16 -26.922 -0.397 1 87.69 579 GLN A CA 1
ATOM 4575 C C . GLN A 1 579 ? 5.328 -26.266 0.703 1 87.69 579 GLN A C 1
ATOM 4577 O O . GLN A 1 579 ? 4.465 -26.906 1.302 1 87.69 579 GLN A O 1
ATOM 4582 N N . ARG A 1 580 ? 5.59 -25 0.909 1 91.44 580 ARG A N 1
ATOM 4583 C CA . ARG A 1 580 ? 4.855 -24.297 1.947 1 91.44 580 ARG A CA 1
ATOM 4584 C C . ARG A 1 580 ? 3.389 -24.125 1.568 1 91.44 580 ARG A C 1
ATOM 4586 O O . ARG A 1 580 ? 2.506 -24.219 2.424 1 91.44 580 ARG A O 1
ATOM 4593 N N . ARG A 1 581 ? 3.164 -23.859 0.349 1 88.75 581 ARG A N 1
ATOM 4594 C CA . ARG A 1 581 ? 1.795 -23.766 -0.143 1 88.75 581 ARG A CA 1
ATOM 4595 C C . ARG A 1 581 ? 1.027 -25.047 0.103 1 88.75 581 ARG A C 1
ATOM 4597 O O . ARG A 1 581 ? -0.128 -25.031 0.532 1 88.75 581 ARG A O 1
ATOM 4604 N N . ALA A 1 582 ? 1.692 -26.156 -0.222 1 83.31 582 ALA A N 1
ATOM 4605 C CA . ALA A 1 582 ? 1.081 -27.469 -0.016 1 83.31 582 ALA A CA 1
ATOM 4606 C C . ALA A 1 582 ? 0.784 -27.719 1.462 1 83.31 582 ALA A C 1
ATOM 4608 O O . ALA A 1 582 ? -0.283 -28.219 1.812 1 83.31 582 ALA A O 1
ATOM 4609 N N . HIS A 1 583 ? 1.663 -27.266 2.25 1 84.69 583 HIS A N 1
ATOM 4610 C CA . HIS A 1 583 ? 1.502 -27.438 3.689 1 84.69 583 HIS A CA 1
ATOM 4611 C C . HIS A 1 583 ? 0.337 -26.594 4.215 1 84.69 583 HIS A C 1
ATOM 4613 O O . HIS A 1 583 ? -0.446 -27.078 5.043 1 84.69 583 HIS A O 1
ATOM 4619 N N . LEU A 1 584 ? 0.249 -25.438 3.721 1 86.94 584 LEU A N 1
ATOM 4620 C CA . LEU A 1 584 ? -0.815 -24.531 4.168 1 86.94 584 LEU A CA 1
ATOM 4621 C C . LEU A 1 584 ? -2.174 -25.016 3.674 1 86.94 584 LEU A C 1
ATOM 4623 O O . LEU A 1 584 ? -3.176 -24.906 4.383 1 86.94 584 LEU A O 1
ATOM 4627 N N . SER A 1 585 ? -2.203 -25.578 2.469 1 81.81 585 SER A N 1
ATOM 4628 C CA . SER A 1 585 ? -3.445 -26.109 1.916 1 81.81 585 SER A CA 1
ATOM 4629 C C . SER A 1 585 ? -3.895 -27.359 2.666 1 81.81 585 SER A C 1
ATOM 4631 O O . SER A 1 585 ? -5.086 -27.547 2.908 1 81.81 585 SER A O 1
ATOM 4633 N N . SER A 1 586 ? -2.965 -28.219 3.002 1 77.62 586 SER A N 1
ATOM 4634 C CA . SER A 1 586 ? -3.281 -29.422 3.752 1 77.62 586 SER A CA 1
ATOM 4635 C C . SER A 1 586 ? -3.783 -29.094 5.152 1 77.62 586 SER A C 1
ATOM 4637 O O . SER A 1 586 ? -4.688 -29.75 5.664 1 77.62 586 SER A O 1
ATOM 4639 N N . ALA A 1 587 ? -3.285 -28.047 5.66 1 75.56 587 ALA A N 1
ATOM 4640 C CA . ALA A 1 587 ? -3.695 -27.625 7 1 75.56 587 ALA A CA 1
ATOM 4641 C C . ALA A 1 587 ? -5.117 -27.062 6.988 1 75.56 587 ALA A C 1
ATOM 4643 O O . ALA A 1 587 ? -5.895 -27.312 7.914 1 75.56 587 ALA A O 1
ATOM 4644 N N . VAL A 1 588 ? -5.422 -26.438 5.961 1 73.56 588 VAL A N 1
ATOM 4645 C CA . VAL A 1 588 ? -6.77 -25.906 5.809 1 73.56 588 VAL A CA 1
ATOM 4646 C C . VAL A 1 588 ? -7.762 -27.031 5.574 1 73.56 588 VAL A C 1
ATOM 4648 O O . VAL A 1 588 ? -8.859 -27.031 6.129 1 73.56 588 VAL A O 1
ATOM 4651 N N . ALA A 1 589 ? -7.406 -28.094 4.781 1 70.38 589 ALA A N 1
ATOM 4652 C CA . ALA A 1 589 ? -8.25 -29.25 4.48 1 70.38 589 ALA A CA 1
ATOM 4653 C C . ALA A 1 589 ? -8.477 -30.109 5.727 1 70.38 589 ALA A C 1
ATOM 4655 O O . ALA A 1 589 ? -9.594 -30.562 5.977 1 70.38 589 ALA A O 1
ATOM 4656 N N . SER A 1 590 ? -7.418 -30.266 6.453 1 67.19 590 SER A N 1
ATOM 4657 C CA . SER A 1 590 ? -7.539 -31.047 7.688 1 67.19 590 SER A CA 1
ATOM 4658 C C . SER A 1 590 ? -8.438 -30.344 8.695 1 67.19 590 SER A C 1
ATOM 4660 O O . SER A 1 590 ? -9.219 -30.984 9.391 1 67.19 590 SER A O 1
ATOM 4662 N N . LYS A 1 591 ? -8.367 -29.047 8.648 1 64.25 591 LYS A N 1
ATOM 4663 C CA . LYS A 1 591 ? -9.211 -28.266 9.562 1 64.25 591 LYS A CA 1
ATOM 4664 C C . LYS A 1 591 ? -10.672 -28.312 9.125 1 64.25 591 LYS A C 1
ATOM 4666 O O . LYS A 1 591 ? -11.57 -28.359 9.961 1 64.25 591 LYS A O 1
ATOM 4671 N N . LYS A 1 592 ? -10.836 -28.406 7.836 1 65.62 592 LYS A N 1
ATOM 4672 C CA . LYS A 1 592 ? -12.188 -28.531 7.297 1 65.62 592 LYS A CA 1
ATOM 4673 C C . LYS A 1 592 ? -12.75 -29.938 7.539 1 65.62 592 LYS A C 1
ATOM 4675 O O . LYS A 1 592 ? -13.93 -30.094 7.855 1 65.62 592 LYS A O 1
ATOM 4680 N N . GLU A 1 593 ? -11.984 -31 7.402 1 62.12 593 GLU A N 1
ATOM 4681 C CA . GLU A 1 593 ? -12.398 -32.375 7.664 1 62.12 593 GLU A CA 1
ATOM 4682 C C . GLU A 1 593 ? -12.727 -32.594 9.141 1 62.12 593 GLU A C 1
ATOM 4684 O O . GLU A 1 593 ? -13.703 -33.25 9.477 1 62.12 593 GLU A O 1
ATOM 4689 N N . LYS A 1 594 ? -11.922 -32.094 10.016 1 61.62 594 LYS A N 1
ATOM 4690 C CA . LYS A 1 594 ? -12.18 -32.188 11.445 1 61.62 594 LYS A CA 1
ATOM 4691 C C . LYS A 1 594 ? -13.453 -31.438 11.828 1 61.62 594 LYS A C 1
ATOM 4693 O O . LYS A 1 594 ? -14.234 -31.906 12.664 1 61.62 594 LYS A O 1
ATOM 4698 N N . LYS A 1 595 ? -13.648 -30.359 11.188 1 60.22 595 LYS A N 1
ATOM 4699 C CA . LYS A 1 595 ? -14.867 -29.594 11.453 1 60.22 595 LYS A CA 1
ATOM 4700 C C . LYS A 1 595 ? -16.094 -30.344 10.961 1 60.22 595 LYS A C 1
ATOM 4702 O O . LYS A 1 595 ? -17.156 -30.297 11.602 1 60.22 595 LYS A O 1
ATOM 4707 N N . GLU A 1 596 ? -15.977 -31.047 9.844 1 63.41 596 GLU A N 1
ATOM 4708 C CA . GLU A 1 596 ? -17.062 -31.859 9.297 1 63.41 596 GLU A CA 1
ATOM 4709 C C . GLU A 1 596 ? -17.281 -33.125 10.109 1 63.41 596 GLU A C 1
ATOM 4711 O O . GLU A 1 596 ? -18.406 -33.594 10.273 1 63.41 596 GLU A O 1
ATOM 4716 N N . GLN A 1 597 ? -16.328 -33.75 10.609 1 62.75 597 GLN A N 1
ATOM 4717 C CA . GLN A 1 597 ? -16.453 -34.906 11.492 1 62.75 597 GLN A CA 1
ATOM 4718 C C . GLN A 1 597 ? -17.047 -34.5 12.844 1 62.75 597 GLN A C 1
ATOM 4720 O O . GLN A 1 597 ? -17.891 -35.219 13.391 1 62.75 597 GLN A O 1
ATOM 4725 N N . ASP A 1 598 ? -16.578 -33.375 13.336 1 62.25 598 ASP A N 1
ATOM 4726 C CA . ASP A 1 598 ? -17.156 -32.844 14.578 1 62.25 598 ASP A CA 1
ATOM 4727 C C . ASP A 1 598 ? -18.609 -32.469 14.391 1 62.25 598 ASP A C 1
ATOM 4729 O O . ASP A 1 598 ? -19.438 -32.656 15.281 1 62.25 598 ASP A O 1
ATOM 4733 N N . ALA A 1 599 ? -18.891 -32 13.188 1 58.06 599 ALA A N 1
ATOM 4734 C CA . ALA A 1 599 ? -20.266 -31.672 12.875 1 58.06 599 ALA A CA 1
ATOM 4735 C C . ALA A 1 599 ? -21.109 -32.938 12.68 1 58.06 599 ALA A C 1
ATOM 4737 O O . ALA A 1 599 ? -22.281 -32.969 13.078 1 58.06 599 ALA A O 1
ATOM 4738 N N . SER A 1 600 ? -20.688 -34.031 12.078 1 60.53 600 SER A N 1
ATOM 4739 C CA . SER A 1 600 ? -21.359 -35.312 11.898 1 60.53 600 SER A CA 1
ATOM 4740 C C . SER A 1 600 ? -21.453 -36.094 13.219 1 60.53 600 SER A C 1
ATOM 4742 O O . SER A 1 600 ? -22.438 -36.781 13.453 1 60.53 600 SER A O 1
ATOM 4744 N N . ALA A 1 601 ? -20.562 -36.062 14.047 1 60.88 601 ALA A N 1
ATOM 4745 C CA . ALA A 1 601 ? -20.609 -36.688 15.367 1 60.88 601 ALA A CA 1
ATOM 4746 C C . ALA A 1 601 ? -21.672 -36.031 16.25 1 60.88 601 ALA A C 1
ATOM 4748 O O . ALA A 1 601 ? -22.359 -36.719 17 1 60.88 601 ALA A O 1
ATOM 4749 N N . GLN A 1 602 ? -21.781 -34.781 16.234 1 56.75 602 GLN A N 1
ATOM 4750 C CA . GLN A 1 602 ? -22.828 -34.094 16.984 1 56.75 602 GLN A CA 1
ATOM 4751 C C . GLN A 1 602 ? -24.219 -34.438 16.438 1 56.75 602 GLN A C 1
ATOM 4753 O O . GLN A 1 602 ? -25.188 -34.531 17.203 1 56.75 602 GLN A O 1
ATOM 4758 N N . SER A 1 603 ? -24.328 -34.781 15.242 1 55.31 603 SER A N 1
ATOM 4759 C CA . SER A 1 603 ? -25.625 -35.156 14.672 1 55.31 603 SER A CA 1
ATOM 4760 C C . SER A 1 603 ? -25.969 -36.594 15.031 1 55.31 603 SER A C 1
ATOM 4762 O O . SER A 1 603 ? -27.141 -36.938 15.195 1 55.31 603 SER A O 1
ATOM 4764 N N . LEU A 1 604 ? -25.141 -37.594 15.172 1 50.28 604 LEU A N 1
ATOM 4765 C CA . LEU A 1 604 ? -25.375 -38.969 15.57 1 50.28 604 LEU A CA 1
ATOM 4766 C C . LEU A 1 604 ? -25.703 -39.062 17.062 1 50.28 604 LEU A C 1
ATOM 4768 O O . LEU A 1 604 ? -26.359 -40 17.5 1 50.28 604 LEU A O 1
ATOM 4772 N N . GLN A 1 605 ? -25.172 -38.312 17.891 1 46.34 605 GLN A N 1
ATOM 4773 C CA . GLN A 1 605 ? -25.484 -38.344 19.328 1 46.34 605 GLN A CA 1
ATOM 4774 C C . GLN A 1 605 ? -26.906 -37.875 19.578 1 46.34 605 GLN A C 1
ATOM 4776 O O . GLN A 1 605 ? -27.453 -38.094 20.656 1 46.34 605 GLN A O 1
ATOM 4781 N N . GLN A 1 606 ? -27.516 -37.188 18.641 1 41.44 606 GLN A N 1
ATOM 4782 C CA . GLN A 1 606 ? -28.875 -36.719 18.906 1 41.44 606 GLN A CA 1
ATOM 4783 C C . GLN A 1 606 ? -29.891 -37.844 18.641 1 41.44 606 GLN A C 1
ATOM 4785 O O . GLN A 1 606 ? -31.062 -37.719 19.016 1 41.44 606 GLN A O 1
ATOM 4790 N N . LYS A 1 607 ? -29.719 -38.875 17.844 1 40.12 607 LYS A N 1
ATOM 4791 C CA . LYS A 1 607 ? -30.812 -39.812 17.562 1 40.12 607 LYS A CA 1
ATOM 4792 C C . LYS A 1 607 ? -30.922 -40.875 18.641 1 40.12 607 LYS A C 1
ATOM 4794 O O . LYS A 1 607 ? -31.844 -41.719 18.609 1 40.12 607 LYS A O 1
ATOM 4799 N N . GLY A 1 608 ? -29.984 -41.312 19.422 1 31.39 608 GLY A N 1
ATOM 4800 C CA . GLY A 1 608 ? -30.125 -42.5 20.266 1 31.39 608 GLY A CA 1
ATOM 4801 C C . GLY A 1 608 ? -30.906 -42.219 21.547 1 31.39 608 GLY A C 1
ATOM 4802 O O . GLY A 1 608 ? -30.891 -43.031 22.469 1 31.39 608 GLY A O 1
ATOM 4803 N N . LYS A 1 609 ? -31.281 -40.938 21.906 1 33.5 609 LYS A N 1
ATOM 4804 C CA . LYS A 1 609 ? -31.797 -40.875 23.281 1 33.5 609 LYS A CA 1
ATOM 4805 C C . LYS A 1 609 ? -33.219 -41.469 23.359 1 33.5 609 LYS A C 1
ATOM 4807 O O . LYS A 1 609 ? -34.156 -40.781 22.969 1 33.5 609 LYS A O 1
ATOM 4812 N N . ARG A 1 610 ? -33.344 -42.75 23.172 1 30.05 610 ARG A N 1
ATOM 4813 C CA . ARG A 1 610 ? -34.625 -43.312 23.641 1 30.05 610 ARG A CA 1
ATOM 4814 C C . ARG A 1 610 ? -34.844 -43 25.125 1 30.05 610 ARG A C 1
ATOM 4816 O O . ARG A 1 610 ? -33.875 -42.938 25.891 1 30.05 610 ARG A O 1
ATOM 4823 N N . PRO A 1 611 ? -36.094 -42.594 25.656 1 28.19 611 PRO A N 1
ATOM 4824 C CA . PRO A 1 611 ? -36.531 -42.125 26.984 1 28.19 611 PRO A CA 1
ATOM 4825 C C . PRO A 1 611 ? -36.438 -43.188 28.062 1 28.19 611 PRO A C 1
ATOM 4827 O O . PRO A 1 611 ? -37.188 -44.188 28.031 1 28.19 611 PRO A O 1
ATOM 4830 N N . ALA A 1 612 ? -35.406 -43.969 28.156 1 26.31 612 ALA A N 1
ATOM 4831 C CA . ALA A 1 612 ? -35.5 -45 29.188 1 26.31 612 ALA A CA 1
ATOM 4832 C C . ALA A 1 612 ? -35.938 -44.406 30.516 1 26.31 612 ALA A C 1
ATOM 4834 O O . ALA A 1 612 ? -35.656 -43.219 30.812 1 26.31 612 ALA A O 1
ATOM 4835 N N . GLY A 1 613 ? -37 -44.938 31.156 1 25.81 613 GLY A N 1
ATOM 4836 C CA . GLY A 1 613 ? -37.75 -44.688 32.375 1 25.81 613 GLY A CA 1
ATOM 4837 C C . GLY A 1 613 ? -36.875 -44.562 33.594 1 25.81 613 GLY A C 1
ATOM 4838 O O . GLY A 1 613 ? -37.25 -45.031 34.688 1 25.81 613 GLY A O 1
ATOM 4839 N N . GLY A 1 614 ? -35.75 -43.906 33.5 1 21.98 614 GLY A N 1
ATOM 4840 C CA . GLY A 1 614 ? -34.812 -43.844 34.594 1 21.98 614 GLY A CA 1
ATOM 4841 C C . GLY A 1 614 ? -35.438 -43.312 35.875 1 21.98 614 GLY A C 1
ATOM 4842 O O . GLY A 1 614 ? -36.312 -42.469 35.812 1 21.98 614 GLY A O 1
ATOM 4843 N N . SER A 1 615 ? -35.562 -44.188 36.875 1 22.08 615 SER A N 1
ATOM 4844 C CA . SER A 1 615 ? -35.938 -44.031 38.281 1 22.08 615 SER A CA 1
ATOM 4845 C C . SER A 1 615 ? -35.25 -42.812 38.906 1 22.08 615 SER A C 1
ATOM 4847 O O . SER A 1 615 ? -34.219 -42.375 38.406 1 22.08 615 SER A O 1
ATOM 4849 N N . GLU A 1 616 ? -35.906 -42.062 39.812 1 20.48 616 GLU A N 1
ATOM 4850 C CA . GLU A 1 616 ? -35.906 -40.75 40.469 1 20.48 616 GLU A CA 1
ATOM 4851 C C . GLU A 1 616 ? -34.688 -40.594 41.375 1 20.48 616 GLU A C 1
ATOM 4853 O O . GLU A 1 616 ? -34.469 -39.531 41.938 1 20.48 616 GLU A O 1
ATOM 4858 N N . ALA A 1 617 ? -33.625 -41.406 41.281 1 21.55 617 ALA A N 1
ATOM 4859 C CA . ALA A 1 617 ? -33 -41.344 42.594 1 21.55 617 ALA A CA 1
ATOM 4860 C C . ALA A 1 617 ? -32.594 -39.938 42.938 1 21.55 617 ALA A C 1
ATOM 4862 O O . ALA A 1 617 ? -32.344 -39.094 42.062 1 21.55 617 ALA A O 1
ATOM 4863 N N . PRO A 1 618 ? -32.531 -39.5 44.281 1 20.77 618 PRO A N 1
ATOM 4864 C CA . PRO A 1 618 ? -32.562 -38.219 44.969 1 20.77 618 PRO A CA 1
ATOM 4865 C C . PRO A 1 618 ? -31.297 -37.375 44.75 1 20.77 618 PRO A C 1
ATOM 4867 O O . PRO A 1 618 ? -30.25 -37.938 44.406 1 20.77 618 PRO A O 1
ATOM 4870 N N . PRO A 1 619 ? -31.375 -36.156 44.25 1 20.56 619 PRO A N 1
ATOM 4871 C CA . PRO A 1 619 ? -30.375 -35.188 43.781 1 20.56 619 PRO A CA 1
ATOM 4872 C C . PRO A 1 619 ? -29.297 -34.906 44.844 1 20.56 619 PRO A C 1
ATOM 4874 O O . PRO A 1 619 ? -29.609 -34.438 45.938 1 20.56 619 PRO A O 1
ATOM 4877 N N . PRO A 1 620 ? -28.438 -35.906 44.938 1 17.94 620 PRO A N 1
ATOM 4878 C CA . PRO A 1 620 ? -27.625 -35.719 46.156 1 17.94 620 PRO A CA 1
ATOM 4879 C C . PRO A 1 620 ? -27.062 -34.312 46.281 1 17.94 620 PRO A C 1
ATOM 4881 O O . PRO A 1 620 ? -26.922 -33.594 45.281 1 17.94 620 PRO A O 1
ATOM 4884 N N . ALA A 1 621 ? -26.922 -34 47.469 1 18.42 621 ALA A N 1
ATOM 4885 C CA . ALA A 1 621 ? -26.562 -32.812 48.25 1 18.42 621 ALA A CA 1
ATOM 4886 C C . ALA A 1 621 ? -25.141 -32.375 47.969 1 18.42 621 ALA A C 1
ATOM 4888 O O . ALA A 1 621 ? -24.203 -33.188 48 1 18.42 621 ALA A O 1
ATOM 4889 N N . ALA A 1 622 ? -25.031 -31.562 46.906 1 18.16 622 ALA A N 1
ATOM 4890 C CA . ALA A 1 622 ? -23.812 -30.844 46.562 1 18.16 622 ALA A CA 1
ATOM 4891 C C . ALA A 1 622 ? -23.172 -30.266 47.844 1 18.16 622 ALA A C 1
ATOM 4893 O O . ALA A 1 622 ? -23.75 -29.406 48.5 1 18.16 622 ALA A O 1
ATOM 4894 N N . ILE A 1 623 ? -22.312 -30.922 48.469 1 15.25 623 ILE A N 1
ATOM 4895 C CA . ILE A 1 623 ? -21.609 -30.656 49.719 1 15.25 623 ILE A CA 1
ATOM 4896 C C . ILE A 1 623 ? -20.938 -29.281 49.656 1 15.25 623 ILE A C 1
ATOM 4898 O O . ILE A 1 623 ? -21.516 -28.312 49.156 1 15.25 623 ILE A O 1
ATOM 4902 N N . SER A 1 624 ? -19.641 -29.156 49.906 1 15.54 624 SER A N 1
ATOM 4903 C CA . SER A 1 624 ? -19.047 -28.719 51.156 1 15.54 624 SER A CA 1
ATOM 4904 C C . SER A 1 624 ? -18.547 -27.281 51.062 1 15.54 624 SER A C 1
ATOM 4906 O O . SER A 1 624 ? -18.391 -26.734 49.969 1 15.54 624 SER A O 1
ATOM 4908 N N . LYS A 1 625 ? -17.469 -26.875 51.906 1 15.81 625 LYS A N 1
ATOM 4909 C CA . LYS A 1 625 ? -17.078 -25.938 52.969 1 15.81 625 LYS A CA 1
ATOM 4910 C C . LYS A 1 625 ? -16.406 -24.703 52.375 1 15.81 625 LYS A C 1
ATOM 4912 O O . LYS A 1 625 ? -16.078 -24.672 51.188 1 15.81 625 LYS A O 1
ATOM 4917 N N . SER A 1 626 ? -15.188 -24.156 52.969 1 15.69 626 SER A N 1
ATOM 4918 C CA . SER A 1 626 ? -14.906 -23.172 54.031 1 15.69 626 SER A CA 1
ATOM 4919 C C . SER A 1 626 ? -14.172 -21.969 53.438 1 15.69 626 SER A C 1
ATOM 4921 O O . SER A 1 626 ? -14.562 -20.828 53.688 1 15.69 626 SER A O 1
ATOM 4923 N N . GLY A 1 627 ? -12.828 -21.969 53.062 1 15.92 627 GLY A N 1
ATOM 4924 C CA . GLY A 1 627 ? -11.906 -21.203 53.906 1 15.92 627 GLY A CA 1
ATOM 4925 C C . GLY A 1 627 ? -11.734 -19.766 53.438 1 15.92 627 GLY A C 1
ATOM 4926 O O . GLY A 1 627 ? -12.016 -19.453 52.281 1 15.92 627 GLY A O 1
ATOM 4927 N N . LYS A 1 628 ? -11.398 -18.734 54.375 1 16.69 628 LYS A N 1
ATOM 4928 C CA . LYS A 1 628 ? -11.383 -17.328 54.781 1 16.69 628 LYS A CA 1
ATOM 4929 C C . LYS A 1 628 ? -10.273 -16.562 54.094 1 16.69 628 LYS A C 1
ATOM 4931 O O . LYS A 1 628 ? -10.039 -15.383 54.406 1 16.69 628 LYS A O 1
ATOM 4936 N N . ARG A 1 629 ? -9.625 -16.906 53.125 1 17.45 629 ARG A N 1
ATOM 4937 C CA . ARG A 1 629 ? -8.32 -16.266 53.281 1 17.45 629 ARG A CA 1
ATOM 4938 C C . ARG A 1 629 ? -8.461 -14.75 53.312 1 17.45 629 ARG A C 1
ATOM 4940 O O . ARG A 1 629 ? -9.289 -14.172 52.625 1 17.45 629 ARG A O 1
ATOM 4947 N N . LYS A 1 630 ? -7.594 -13.844 54.094 1 15.44 630 LYS A N 1
ATOM 4948 C CA . LYS A 1 630 ? -7.27 -12.727 55 1 15.44 630 LYS A CA 1
ATOM 4949 C C . LYS A 1 630 ? -7.297 -11.398 54.25 1 15.44 630 LYS A C 1
ATOM 4951 O O . LYS A 1 630 ? -7.961 -10.453 54.656 1 15.44 630 LYS A O 1
ATOM 4956 N N . THR A 1 631 ? -6.172 -10.688 54.062 1 16.09 631 THR A N 1
ATOM 4957 C CA . THR A 1 631 ? -5.707 -9.633 54.969 1 16.09 631 THR A CA 1
ATOM 4958 C C . THR A 1 631 ? -6.102 -8.258 54.438 1 16.09 631 THR A C 1
ATOM 4960 O O . THR A 1 631 ? -6.566 -8.141 53.281 1 16.09 631 THR A O 1
ATOM 4963 N N . GLU A 1 632 ? -5.188 -7.246 54.312 1 15.93 632 GLU A N 1
ATOM 4964 C CA . GLU A 1 632 ? -4.945 -6.035 55.094 1 15.93 632 GLU A CA 1
ATOM 4965 C C . GLU A 1 632 ? -5.461 -4.797 54.344 1 15.93 632 GLU A C 1
ATOM 4967 O O . GLU A 1 632 ? -5.82 -4.863 53.188 1 15.93 632 GLU A O 1
ATOM 4972 N N . ALA A 1 633 ? -4.621 -3.693 54.188 1 16.48 633 ALA A N 1
ATOM 4973 C CA . ALA A 1 633 ? -4.68 -2.404 54.875 1 16.48 633 ALA A CA 1
ATOM 4974 C C . ALA A 1 633 ? -5.504 -1.399 54.062 1 16.48 633 ALA A C 1
ATOM 4976 O O . ALA A 1 633 ? -5.863 -1.656 52.906 1 16.48 633 ALA A O 1
ATOM 4977 N N . SER A 1 634 ? -4.973 -0.168 53.719 1 16.61 634 SER A N 1
ATOM 4978 C CA . SER A 1 634 ? -5.117 1.106 54.406 1 16.61 634 SER A CA 1
ATOM 4979 C C . SER A 1 634 ? -6.023 2.059 53.656 1 16.61 634 SER A C 1
ATOM 4981 O O . SER A 1 634 ? -6.98 2.605 54.188 1 16.61 634 SER A O 1
ATOM 4983 N N . HIS A 1 635 ? -5.445 2.908 52.719 1 18.45 635 HIS A N 1
ATOM 4984 C CA . HIS A 1 635 ? -5.461 4.355 52.906 1 18.45 635 HIS A CA 1
ATOM 4985 C C . HIS A 1 635 ? -6.719 4.973 52.281 1 18.45 635 HIS A C 1
ATOM 4987 O O . HIS A 1 635 ? -7.348 4.375 51.406 1 18.45 635 HIS A O 1
ATOM 4993 N N . GLU A 1 636 ? -7.105 6.25 52.594 1 17.53 636 GLU A N 1
ATOM 4994 C CA . GLU A 1 636 ? -8.227 7.102 53 1 17.53 636 GLU A CA 1
ATOM 4995 C C . GLU A 1 636 ? -8.883 7.746 51.781 1 17.53 636 GLU A C 1
ATOM 4997 O O . GLU A 1 636 ? -9.875 8.461 51.906 1 17.53 636 GLU A O 1
ATOM 5002 N N . PRO A 1 637 ? -8.812 7.176 50.594 1 19.02 637 PRO A N 1
ATOM 5003 C CA . PRO A 1 637 ? -9.008 8.281 49.656 1 19.02 637 PRO A CA 1
ATOM 5004 C C . PRO A 1 637 ? -10.305 9.047 49.906 1 19.02 637 PRO A C 1
ATOM 5006 O O . PRO A 1 637 ? -11.312 8.445 50.281 1 19.02 637 PRO A O 1
ATOM 5009 N N . PRO A 1 638 ? -10.234 10.305 50.094 1 18.33 638 PRO A N 1
ATOM 5010 C CA . PRO A 1 638 ? -11.219 11.234 50.625 1 18.33 638 PRO A CA 1
ATOM 5011 C C . PRO A 1 638 ? -12.562 11.164 49.906 1 18.33 638 PRO A C 1
ATOM 5013 O O . PRO A 1 638 ? -12.641 10.633 48.812 1 18.33 638 PRO A O 1
ATOM 5016 N N . ILE A 1 639 ? -13.438 11.758 50.406 1 16.78 639 ILE A N 1
ATOM 5017 C CA . ILE A 1 639 ? -14.875 11.852 50.656 1 16.78 639 ILE A CA 1
ATOM 5018 C C . ILE A 1 639 ? -15.555 12.414 49.406 1 16.78 639 ILE A C 1
ATOM 5020 O O . ILE A 1 639 ? -15.383 13.594 49.062 1 16.78 639 ILE A O 1
ATOM 5024 N N . LYS A 1 640 ? -15.297 11.75 48.312 1 17.52 640 LYS A N 1
ATOM 5025 C CA . LYS A 1 640 ? -15.938 12.367 47.156 1 17.52 640 LYS A CA 1
ATOM 5026 C C . LYS A 1 640 ? -17.406 12.656 47.406 1 17.52 640 LYS A C 1
ATOM 5028 O O . LYS A 1 640 ? -18.156 11.766 47.844 1 17.52 640 LYS A O 1
ATOM 5033 N N . ARG A 1 641 ? -17.781 13.922 47.625 1 17.08 641 ARG A N 1
ATOM 5034 C CA . ARG A 1 641 ? -19.062 14.492 48.031 1 17.08 641 ARG A CA 1
ATOM 5035 C C . ARG A 1 641 ? -20.188 14.031 47.125 1 17.08 641 ARG A C 1
ATOM 5037 O O . ARG A 1 641 ? -19.953 13.664 45.969 1 17.08 641 ARG A O 1
ATOM 5044 N N . SER A 1 642 ? -21.344 13.883 47.719 1 17.48 642 SER A N 1
ATOM 5045 C CA . SER A 1 642 ? -22.703 13.352 47.531 1 17.48 642 SER A CA 1
ATOM 5046 C C . SER A 1 642 ? -23.469 14.141 46.5 1 17.48 642 SER A C 1
ATOM 5048 O O . SER A 1 642 ? -24.688 13.953 46.344 1 17.48 642 SER A O 1
ATOM 5050 N N . LYS A 1 643 ? -22.828 14.266 45.281 1 18.3 643 LYS A N 1
ATOM 5051 C CA . LYS A 1 643 ? -23.641 15.125 44.438 1 18.3 643 LYS A CA 1
ATOM 5052 C C . LYS A 1 643 ? -25.078 14.602 44.344 1 18.3 643 LYS A C 1
ATOM 5054 O O . LYS A 1 643 ? -25.297 13.391 44.281 1 18.3 643 LYS A O 1
ATOM 5059 N N . LYS A 1 644 ? -26.047 15.531 44.625 1 17.88 644 LYS A N 1
ATOM 5060 C CA . LYS A 1 644 ? -27.469 15.781 44.875 1 17.88 644 LYS A CA 1
ATOM 5061 C C . LYS A 1 644 ? -28.312 15.438 43.656 1 17.88 644 LYS A C 1
ATOM 5063 O O . LYS A 1 644 ? -28.281 16.141 42.656 1 17.88 644 LYS A O 1
ATOM 5068 N N . ASP A 1 645 ? -28.312 14.273 43.188 1 18.06 645 ASP A N 1
ATOM 5069 C CA . ASP A 1 645 ? -29.047 13.914 41.969 1 18.06 645 ASP A CA 1
ATOM 5070 C C . ASP A 1 645 ? -30.516 14.273 42.094 1 18.06 645 ASP A C 1
ATOM 5072 O O . ASP A 1 645 ? -31.234 13.734 42.938 1 18.06 645 ASP A O 1
ATOM 5076 N N . GLY A 1 646 ? -30.875 15.547 41.906 1 17.62 646 GLY A N 1
ATOM 5077 C CA . GLY A 1 646 ? -32.188 16.141 41.969 1 17.62 646 GLY A CA 1
ATOM 5078 C C . GLY A 1 646 ? -33.219 15.43 41.094 1 17.62 646 GLY A C 1
ATOM 5079 O O . GLY A 1 646 ? -32.844 14.844 40.062 1 17.62 646 GLY A O 1
ATOM 5080 N N . GLU A 1 647 ? -34.281 14.953 41.625 1 18.58 647 GLU A N 1
ATOM 5081 C CA . GLU A 1 647 ? -35.5 14.242 41.312 1 18.58 647 GLU A CA 1
ATOM 5082 C C . GLU A 1 647 ? -36.344 15.008 40.281 1 18.58 647 GLU A C 1
ATOM 5084 O O . GLU A 1 647 ? -36.688 16.156 40.531 1 18.58 647 GLU A O 1
ATOM 5089 N N . ASP A 1 648 ? -36.062 14.719 39.062 1 18.41 648 ASP A N 1
ATOM 5090 C CA . ASP A 1 648 ? -36.75 15.156 37.844 1 18.41 648 ASP A CA 1
ATOM 5091 C C . ASP A 1 648 ? -38.25 14.828 37.906 1 18.41 648 ASP A C 1
ATOM 5093 O O . ASP A 1 648 ? -38.625 13.664 38 1 18.41 648 ASP A O 1
ATOM 5097 N N . SER A 1 649 ? -39.062 15.703 38.5 1 18.45 649 SER A N 1
ATOM 5098 C CA . SER A 1 649 ? -40.531 15.719 38.625 1 18.45 649 SER A CA 1
ATOM 5099 C C . SER A 1 649 ? -41.188 15.555 37.281 1 18.45 649 SER A C 1
ATOM 5101 O O . SER A 1 649 ? -40.625 15.867 36.219 1 18.45 649 SER A O 1
ATOM 5103 N N . SER A 1 650 ? -42.406 14.883 37.219 1 19.88 650 SER A N 1
ATOM 5104 C CA . SER A 1 650 ? -43.406 14.266 36.375 1 19.88 650 SER A CA 1
ATOM 5105 C C . SER A 1 650 ? -44.219 15.32 35.594 1 19.88 650 SER A C 1
ATOM 5107 O O . SER A 1 650 ? -45.219 15.008 34.969 1 19.88 650 SER A O 1
ATOM 5109 N N . LYS A 1 651 ? -43.719 16.422 35.156 1 18.94 651 LYS A N 1
ATOM 5110 C CA . LYS A 1 651 ? -44.688 17.406 34.719 1 18.94 651 LYS A CA 1
ATOM 5111 C C . LYS A 1 651 ? -45.5 16.891 33.531 1 18.94 651 LYS A C 1
ATOM 5113 O O . LYS A 1 651 ? -44.938 16.312 32.594 1 18.94 651 LYS A O 1
ATOM 5118 N N . GLU A 1 652 ? -46.781 16.641 33.781 1 20.33 652 GLU A N 1
ATOM 5119 C CA . GLU A 1 652 ? -47.938 16.328 32.969 1 20.33 652 GLU A CA 1
ATOM 5120 C C . GLU A 1 652 ? -48.156 17.391 31.875 1 20.33 652 GLU A C 1
ATOM 5122 O O . GLU A 1 652 ? -48.406 18.547 32.188 1 20.33 652 GLU A O 1
ATOM 5127 N N . VAL A 1 653 ? -47.25 17.422 30.906 1 20.25 653 VAL A N 1
ATOM 5128 C CA . VAL A 1 653 ? -47.281 18.469 29.891 1 20.25 653 VAL A CA 1
ATOM 5129 C C . VAL A 1 653 ? -48.625 18.422 29.156 1 20.25 653 VAL A C 1
ATOM 5131 O O . VAL A 1 653 ? -49 17.375 28.609 1 20.25 653 VAL A O 1
ATOM 5134 N N . SER A 1 654 ? -49.5 19.266 29.625 1 19.47 654 SER A N 1
ATOM 5135 C CA . SER A 1 654 ? -50.844 19.578 29.156 1 19.47 654 SER A CA 1
ATOM 5136 C C . SER A 1 654 ? -50.844 19.891 27.656 1 19.47 654 SER A C 1
ATOM 5138 O O . SER A 1 654 ? -49.812 20.266 27.094 1 19.47 654 SER A O 1
ATOM 5140 N N . ASP A 1 655 ? -51.844 19.516 26.891 1 21.14 655 ASP A N 1
ATOM 5141 C CA . ASP A 1 655 ? -52.344 19.375 25.531 1 21.14 655 ASP A CA 1
ATOM 5142 C C . ASP A 1 655 ? -52.469 20.734 24.844 1 21.14 655 ASP A C 1
ATOM 5144 O O . ASP A 1 655 ? -53.5 21.031 24.25 1 21.14 655 ASP A O 1
ATOM 5148 N N . ALA A 1 656 ? -51.781 21.766 25.406 1 22.2 656 ALA A N 1
ATOM 5149 C CA . ALA A 1 656 ? -52.375 23.047 24.984 1 22.2 656 ALA A CA 1
ATOM 5150 C C . ALA A 1 656 ? -52.312 23.188 23.469 1 22.2 656 ALA A C 1
ATOM 5152 O O . ALA A 1 656 ? -51.469 22.562 22.812 1 22.2 656 ALA A O 1
ATOM 5153 N N . GLY A 1 657 ? -53.219 23.859 22.906 1 22.34 657 GLY A N 1
ATOM 5154 C CA . GLY A 1 657 ? -53.844 24.25 21.656 1 22.34 657 GLY A CA 1
ATOM 5155 C C . GLY A 1 657 ? -52.875 24.953 20.719 1 22.34 657 GLY A C 1
ATOM 5156 O O . GLY A 1 657 ? -51.875 25.547 21.156 1 22.34 657 GLY A O 1
ATOM 5157 N N . ALA A 1 658 ? -52.719 24.469 19.453 1 23.41 658 ALA A N 1
ATOM 5158 C CA . ALA A 1 658 ? -51.938 24.734 18.25 1 23.41 658 ALA A CA 1
ATOM 5159 C C . ALA A 1 658 ? -51.906 26.219 17.938 1 23.41 658 ALA A C 1
ATOM 5161 O O . ALA A 1 658 ? -52.906 26.797 17.5 1 23.41 658 ALA A O 1
ATOM 5162 N N . SER A 1 659 ? -51.312 26.984 18.969 1 21.66 659 SER A N 1
ATOM 5163 C CA . SER A 1 659 ? -51.312 28.422 18.688 1 21.66 659 SER A CA 1
ATOM 5164 C C . SER A 1 659 ? -50.688 28.719 17.328 1 21.66 659 SER A C 1
ATOM 5166 O O . SER A 1 659 ? -49.719 28.078 16.938 1 21.66 659 SER A O 1
ATOM 5168 N N . GLU A 1 660 ? -51.406 29.359 16.391 1 23.66 660 GLU A N 1
ATOM 5169 C CA . GLU A 1 660 ? -51.219 29.828 15.023 1 23.66 660 GLU A CA 1
ATOM 5170 C C . GLU A 1 660 ? -49.906 30.594 14.891 1 23.66 660 GLU A C 1
ATOM 5172 O O . GLU A 1 660 ? -49.594 31.453 15.727 1 23.66 660 GLU A O 1
ATOM 5177 N N . LYS A 1 661 ? -48.875 29.844 14.18 1 26.69 661 LYS A N 1
ATOM 5178 C CA . LYS A 1 661 ? -47.5 30.203 13.961 1 26.69 661 LYS A CA 1
ATOM 5179 C C . LYS A 1 661 ? -47.344 31.656 13.516 1 26.69 661 LYS A C 1
ATOM 5181 O O . LYS A 1 661 ? -47.938 32.062 12.508 1 26.69 661 LYS A O 1
ATOM 5186 N N . PRO A 1 662 ? -47.219 32.594 14.453 1 24.98 662 PRO A N 1
ATOM 5187 C CA . PRO A 1 662 ? -47.156 33.969 13.961 1 24.98 662 PRO A CA 1
ATOM 5188 C C . PRO A 1 662 ? -46.156 34.125 12.82 1 24.98 662 PRO A C 1
ATOM 5190 O O . PRO A 1 662 ? -45.094 33.5 12.82 1 24.98 662 PRO A O 1
ATOM 5193 N N . SER A 1 663 ? -46.594 34.281 11.586 1 27.89 663 SER A N 1
ATOM 5194 C CA . SER A 1 663 ? -45.906 34.5 10.312 1 27.89 663 SER A CA 1
ATOM 5195 C C . SER A 1 663 ? -44.719 35.438 10.484 1 27.89 663 SER A C 1
ATOM 5197 O O . SER A 1 663 ? -44.844 36.469 11.172 1 27.89 663 SER A O 1
ATOM 5199 N N . LYS A 1 664 ? -43.531 34.812 10.328 1 29.91 664 LYS A N 1
ATOM 5200 C CA . LYS A 1 664 ? -42.25 35.5 10.453 1 29.91 664 LYS A CA 1
ATOM 5201 C C . LYS A 1 664 ? -42.25 36.812 9.703 1 29.91 664 LYS A C 1
ATOM 5203 O O . LYS A 1 664 ? -42.625 36.875 8.523 1 29.91 664 LYS A O 1
ATOM 5208 N N . PRO A 1 665 ? -42.469 37.906 10.43 1 29.34 665 PRO A N 1
ATOM 5209 C CA . PRO A 1 665 ? -42.469 39.156 9.703 1 29.34 665 PRO A CA 1
ATOM 5210 C C . PRO A 1 665 ? -41.406 39.25 8.633 1 29.34 665 PRO A C 1
ATOM 5212 O O . PRO A 1 665 ? -40.312 38.688 8.797 1 29.34 665 PRO A O 1
ATOM 5215 N N . LYS A 1 666 ? -41.75 39.375 7.375 1 31.28 666 LYS A N 1
ATOM 5216 C CA . LYS A 1 666 ? -40.906 39.625 6.203 1 31.28 666 LYS A CA 1
ATOM 5217 C C . LYS A 1 666 ? -39.688 40.469 6.559 1 31.28 666 LYS A C 1
ATOM 5219 O O . LYS A 1 666 ? -39.781 41.312 7.469 1 31.28 666 LYS A O 1
ATOM 5224 N N . HIS A 1 667 ? -38.594 40.125 6.043 1 33.56 667 HIS A N 1
ATOM 5225 C CA . HIS A 1 667 ? -37.188 40.438 6.297 1 33.56 667 HIS A CA 1
ATOM 5226 C C . HIS A 1 667 ? -37.031 41.906 6.695 1 33.56 667 HIS A C 1
ATOM 5228 O O . HIS A 1 667 ? -36.5 42.188 7.77 1 33.56 667 HIS A O 1
ATOM 5234 N N . GLY A 1 668 ? -36.406 42.625 5.852 1 35.31 668 GLY A N 1
ATOM 5235 C CA . GLY A 1 668 ? -35.75 43.906 5.922 1 35.31 668 GLY A CA 1
ATOM 5236 C C . GLY A 1 668 ? -36.688 45.094 6.008 1 35.31 668 GLY A C 1
ATOM 5237 O O . GLY A 1 668 ? -36.656 46 5.168 1 35.31 668 GLY A O 1
ATOM 5238 N N . GLU A 1 669 ? -37.812 44.844 6.406 1 37.66 669 GLU A N 1
ATOM 5239 C CA . GLU A 1 669 ? -38.75 45.938 6.305 1 37.66 669 GLU A CA 1
ATOM 5240 C C . GLU A 1 669 ? -38.281 47.188 7.047 1 37.66 669 GLU A C 1
ATOM 5242 O O . GLU A 1 669 ? -38.094 47.156 8.266 1 37.66 669 GLU A O 1
ATOM 5247 N N . SER A 1 670 ? -37.375 47.906 6.379 1 42.97 670 SER A N 1
ATOM 5248 C CA . SER A 1 670 ? -37.125 49.25 6.855 1 42.97 670 SER A CA 1
ATOM 5249 C C . SER A 1 670 ? -38.406 50.031 7.078 1 42.97 670 SER A C 1
ATOM 5251 O O . SER A 1 670 ? -39.219 50.156 6.164 1 42.97 670 SER A O 1
ATOM 5253 N N . VAL A 1 671 ? -39 49.906 8.055 1 49.88 671 VAL A N 1
ATOM 5254 C CA . VAL A 1 671 ? -40.188 50.75 8.281 1 49.88 671 VAL A CA 1
ATOM 5255 C C . VAL A 1 671 ? -39.781 52.219 8.234 1 49.88 671 VAL A C 1
ATOM 5257 O O . VAL A 1 671 ? -38.906 52.656 9.008 1 49.88 671 VAL A O 1
ATOM 5260 N N . PRO A 1 672 ? -40.031 52.812 7.094 1 52.88 672 PRO A N 1
ATOM 5261 C CA . PRO A 1 672 ? -39.719 54.25 6.988 1 52.88 672 PRO A CA 1
ATOM 5262 C C . PRO A 1 672 ? -40.25 55.062 8.172 1 52.88 672 PRO A C 1
ATOM 5264 O O . PRO A 1 672 ? -41.344 54.812 8.641 1 52.88 672 PRO A O 1
ATOM 5267 N N . HIS A 1 673 ? -39.375 55.625 8.891 1 56.97 673 HIS A N 1
ATOM 5268 C CA . HIS A 1 673 ? -39.781 56.5 9.984 1 56.97 673 HIS A CA 1
ATOM 5269 C C . HIS A 1 673 ? -40.75 57.562 9.492 1 56.97 673 HIS A C 1
ATOM 5271 O O . HIS A 1 673 ? -40.531 58.156 8.422 1 56.97 673 HIS A O 1
ATOM 5277 N N . ASP A 1 674 ? -41.875 57.719 9.891 1 64.75 674 ASP A N 1
ATOM 5278 C CA . ASP A 1 674 ? -42.875 58.781 9.625 1 64.75 674 ASP A CA 1
ATOM 5279 C C . ASP A 1 674 ? -42.5 60.062 10.336 1 64.75 674 ASP A C 1
ATOM 5281 O O . ASP A 1 674 ? -42.594 60.156 11.562 1 64.75 674 ASP A O 1
ATOM 5285 N N . PRO A 1 675 ? -41.969 61.031 9.758 1 67.69 675 PRO A N 1
ATOM 5286 C CA . PRO A 1 675 ? -41.5 62.281 10.367 1 67.69 675 PRO A CA 1
ATOM 5287 C C . PRO A 1 675 ? -42.625 63 11.133 1 67.69 675 PRO A C 1
ATOM 5289 O O . PRO A 1 675 ? -42.344 63.875 11.961 1 67.69 675 PRO A O 1
ATOM 5292 N N . THR A 1 676 ? -43.875 62.75 10.844 1 74.25 676 THR A N 1
ATOM 5293 C CA . THR A 1 676 ? -44.969 63.406 11.508 1 74.25 676 THR A CA 1
ATOM 5294 C C . THR A 1 676 ? -45.062 62.969 12.969 1 74.25 676 THR A C 1
ATOM 5296 O O . THR A 1 676 ? -45.75 63.625 13.766 1 74.25 676 THR A O 1
ATOM 5299 N N . LYS A 1 677 ? -44.344 61.969 13.312 1 77.88 677 LYS A N 1
ATOM 5300 C CA . LYS A 1 677 ? -44.438 61.438 14.672 1 77.88 677 LYS A CA 1
ATOM 5301 C C . LYS A 1 677 ? -43.188 61.781 15.469 1 77.88 677 LYS A C 1
ATOM 5303 O O . LYS A 1 677 ? -42.969 61.219 16.547 1 77.88 677 LYS A O 1
ATOM 5308 N N . ASP A 1 678 ? -42.438 62.594 14.922 1 78.75 678 ASP A N 1
ATOM 5309 C CA . ASP A 1 678 ? -41.156 62.938 15.531 1 78.75 678 ASP A CA 1
ATOM 5310 C C . ASP A 1 678 ? -41.375 63.625 16.891 1 78.75 678 ASP A C 1
ATOM 5312 O O . ASP A 1 678 ? -40.531 63.5 17.781 1 78.75 678 ASP A O 1
ATOM 5316 N N . ASP A 1 679 ? -42.469 64.375 16.984 1 79.5 679 ASP A N 1
ATOM 5317 C CA . ASP A 1 679 ? -42.719 65.125 18.203 1 79.5 679 ASP A CA 1
ATOM 5318 C C . ASP A 1 679 ? -43.031 64.188 19.375 1 79.5 679 ASP A C 1
ATOM 5320 O O . ASP A 1 679 ? -43.031 64.625 20.531 1 79.5 679 ASP A O 1
ATOM 5324 N N . ARG A 1 680 ? -43.312 62.969 19.078 1 85.69 680 ARG A N 1
ATOM 5325 C CA . ARG A 1 680 ? -43.656 62.031 20.156 1 85.69 680 ARG A CA 1
ATOM 5326 C C . ARG A 1 680 ? -42.719 60.812 20.125 1 85.69 680 ARG A C 1
ATOM 5328 O O . ARG A 1 680 ? -43 59.781 20.734 1 85.69 680 ARG A O 1
ATOM 5335 N N . THR A 1 681 ? -41.656 60.969 19.406 1 86.06 681 THR A N 1
ATOM 5336 C CA . THR A 1 681 ? -40.688 59.875 19.297 1 86.06 681 THR A CA 1
ATOM 5337 C C . THR A 1 681 ? -39.312 60.312 19.812 1 86.06 681 THR A C 1
ATOM 5339 O O . THR A 1 681 ? -38.875 61.438 19.578 1 86.06 681 THR A O 1
ATOM 5342 N N . VAL A 1 682 ? -38.625 59.406 20.562 1 86.81 682 VAL A N 1
ATOM 5343 C CA . VAL A 1 682 ? -37.281 59.656 21 1 86.81 682 VAL A CA 1
ATOM 5344 C C . VAL A 1 682 ? -36.312 58.625 20.375 1 86.81 682 VAL A C 1
ATOM 5346 O O . VAL A 1 682 ? -36.719 57.5 20.109 1 86.81 682 VAL A O 1
ATOM 5349 N N . PHE A 1 683 ? -35.156 59.188 20.094 1 84.38 683 PHE A N 1
ATOM 5350 C CA . PHE A 1 683 ? -34.094 58.375 19.562 1 84.38 683 PHE A CA 1
ATOM 5351 C C . PHE A 1 683 ? -33.219 57.812 20.688 1 84.38 683 PHE A C 1
ATOM 5353 O O . PHE A 1 683 ? -32.75 58.594 21.547 1 84.38 683 PHE A O 1
ATOM 5360 N N . VAL A 1 684 ? -33.094 56.5 20.75 1 86.56 684 VAL A N 1
ATOM 5361 C CA . VAL A 1 684 ? -32.281 55.844 21.75 1 86.56 684 VAL A CA 1
ATOM 5362 C C . VAL A 1 684 ? -31.062 55.188 21.094 1 86.56 684 VAL A C 1
ATOM 5364 O O . VAL A 1 684 ? -31.188 54.531 20.062 1 86.56 684 VAL A O 1
ATOM 5367 N N . SER A 1 685 ? -29.844 55.562 21.672 1 82.12 685 SER A N 1
ATOM 5368 C CA . SER A 1 685 ? -28.609 55 21.125 1 82.12 685 SER A CA 1
ATOM 5369 C C . SER A 1 685 ? -27.688 54.469 22.234 1 82.12 685 SER A C 1
ATOM 5371 O O . SER A 1 685 ? -28.031 54.562 23.406 1 82.12 685 SER A O 1
ATOM 5373 N N . ASN A 1 686 ? -26.641 53.781 21.875 1 77.38 686 ASN A N 1
ATOM 5374 C CA . ASN A 1 686 ? -25.641 53.156 22.75 1 77.38 686 ASN A CA 1
ATOM 5375 C C . ASN A 1 686 ? -26.219 52 23.547 1 77.38 686 ASN A C 1
ATOM 5377 O O . ASN A 1 686 ? -25.938 51.875 24.734 1 77.38 686 ASN A O 1
ATOM 5381 N N . LEU A 1 687 ? -27.031 51.344 22.891 1 80.81 687 LEU A N 1
ATOM 5382 C CA . LEU A 1 687 ? -27.641 50.156 23.5 1 80.81 687 LEU A CA 1
ATOM 5383 C C . LEU A 1 687 ? -26.734 48.938 23.328 1 80.81 687 LEU A C 1
ATOM 5385 O O . LEU A 1 687 ? -26.109 48.75 22.297 1 80.81 687 LEU A O 1
ATOM 5389 N N . PRO A 1 688 ? -26.562 48.219 24.469 1 75.44 688 PRO A N 1
ATOM 5390 C CA . PRO A 1 688 ? -25.953 46.906 24.25 1 75.44 688 PRO A CA 1
ATOM 5391 C C . PRO A 1 688 ? -26.656 46.094 23.141 1 75.44 688 PRO A C 1
ATOM 5393 O O . PRO A 1 688 ? -27.891 46.156 23.016 1 75.44 688 PRO A O 1
ATOM 5396 N N . PHE A 1 689 ? -25.953 45.406 22.344 1 74.81 689 PHE A N 1
ATOM 5397 C CA . PHE A 1 689 ? -26.5 44.719 21.188 1 74.81 689 PHE A CA 1
ATOM 5398 C C . PHE A 1 689 ? -27.516 43.656 21.625 1 74.81 689 PHE A C 1
ATOM 5400 O O . PHE A 1 689 ? -28.422 43.312 20.859 1 74.81 689 PHE A O 1
ATOM 5407 N N . ALA A 1 690 ? -27.438 43.281 22.859 1 74.31 690 ALA A N 1
ATOM 5408 C CA . ALA A 1 690 ? -28.328 42.219 23.375 1 74.31 690 ALA A CA 1
ATOM 5409 C C . ALA A 1 690 ? -29.609 42.844 23.922 1 74.31 690 ALA A C 1
ATOM 5411 O O . ALA A 1 690 ? -30.531 42.094 24.312 1 74.31 690 ALA A O 1
ATOM 5412 N N . THR A 1 691 ? -29.766 44.094 23.828 1 80.12 691 THR A N 1
ATOM 5413 C CA . THR A 1 691 ? -30.922 44.781 24.406 1 80.12 691 THR A CA 1
ATOM 5414 C C . THR A 1 691 ? -32.188 44.344 23.688 1 80.12 691 THR A C 1
ATOM 5416 O O . THR A 1 691 ? -32.25 44.312 22.469 1 80.12 691 THR A O 1
ATOM 5419 N N . THR A 1 692 ? -33.188 44 24.469 1 81.5 692 THR A N 1
ATOM 5420 C CA . THR A 1 692 ? -34.438 43.531 23.922 1 81.5 692 THR A CA 1
ATOM 5421 C C . THR A 1 692 ? -35.5 44.625 23.984 1 81.5 692 THR A C 1
ATOM 5423 O O . THR A 1 692 ? -35.344 45.594 24.734 1 81.5 692 THR A O 1
ATOM 5426 N N . LYS A 1 693 ? -36.562 44.438 23.156 1 83.94 693 LYS A N 1
ATOM 5427 C CA . LYS A 1 693 ? -37.688 45.344 23.156 1 83.94 693 LYS A CA 1
ATOM 5428 C C . LYS A 1 693 ? -38.344 45.406 24.531 1 83.94 693 LYS A C 1
ATOM 5430 O O . LYS A 1 693 ? -38.75 46.5 24.984 1 83.94 693 LYS A O 1
ATOM 5435 N N . GLU A 1 694 ? -38.312 44.344 25.188 1 83.62 694 GLU A N 1
ATOM 5436 C CA . GLU A 1 694 ? -38.938 44.25 26.5 1 83.62 694 GLU A CA 1
ATOM 5437 C C . GLU A 1 694 ? -38.188 45.062 27.547 1 83.62 694 GLU A C 1
ATOM 5439 O O . GLU A 1 694 ? -38.812 45.719 28.406 1 83.62 694 GLU A O 1
ATOM 5444 N N . GLU A 1 695 ? -36.938 45.031 27.391 1 82.44 695 GLU A N 1
ATOM 5445 C CA . GLU A 1 695 ? -36.125 45.812 28.312 1 82.44 695 GLU A CA 1
ATOM 5446 C C . GLU A 1 695 ? -36.344 47.312 28.141 1 82.44 695 GLU A C 1
ATOM 5448 O O . GLU A 1 695 ? -36.469 48.031 29.125 1 82.44 695 GLU A O 1
ATOM 5453 N N . LEU A 1 696 ? -36.469 47.688 26.953 1 86.19 696 LEU A N 1
ATOM 5454 C CA . LEU A 1 696 ? -36.719 49.094 26.672 1 86.19 696 LEU A CA 1
ATOM 5455 C C . LEU A 1 696 ? -38.125 49.469 27.078 1 86.19 696 LEU A C 1
ATOM 5457 O O . LEU A 1 696 ? -38.375 50.594 27.578 1 86.19 696 LEU A O 1
ATOM 5461 N N . GLU A 1 697 ? -39 48.594 26.906 1 86.12 697 GLU A N 1
ATOM 5462 C CA . GLU A 1 697 ? -40.375 48.844 27.328 1 86.12 697 GLU A CA 1
ATOM 5463 C C . GLU A 1 697 ? -40.469 49.062 28.828 1 86.12 697 GLU A C 1
ATOM 5465 O O . GLU A 1 697 ? -41.188 49.969 29.297 1 86.12 697 GLU A O 1
ATOM 5470 N N . THR A 1 698 ? -39.688 48.281 29.547 1 85.81 698 THR A N 1
ATOM 5471 C CA . THR A 1 698 ? -39.688 48.375 31 1 85.81 698 THR A CA 1
ATOM 5472 C C . THR A 1 698 ? -39.094 49.719 31.438 1 85.81 698 THR A C 1
ATOM 5474 O O . THR A 1 698 ? -39.594 50.344 32.375 1 85.81 698 THR A O 1
ATOM 5477 N N . ILE A 1 699 ? -38.156 50.188 30.719 1 85.19 699 ILE A N 1
ATOM 5478 C CA . ILE A 1 699 ? -37.469 51.406 31.078 1 85.19 699 ILE A CA 1
ATOM 5479 C C . ILE A 1 699 ? -38.312 52.625 30.734 1 85.19 699 ILE A C 1
ATOM 5481 O O . ILE A 1 699 ? -38.5 53.531 31.547 1 85.19 699 ILE A O 1
ATOM 5485 N N . PHE A 1 700 ? -39.031 52.594 29.609 1 87.81 700 PHE A N 1
ATOM 5486 C CA . PHE A 1 700 ? -39.688 53.781 29.109 1 87.81 700 PHE A CA 1
ATOM 5487 C C . PHE A 1 700 ? -41.188 53.781 29.469 1 87.81 700 PHE A C 1
ATOM 5489 O O . PHE A 1 700 ? -41.875 54.781 29.281 1 87.81 700 PHE A O 1
ATOM 5496 N N . LYS A 1 701 ? -41.594 52.688 30 1 84.88 701 LYS A N 1
ATOM 5497 C CA . LYS A 1 701 ? -42.969 52.625 30.5 1 84.88 701 LYS A CA 1
ATOM 5498 C C . LYS A 1 701 ? -43.156 53.625 31.656 1 84.88 701 LYS A C 1
ATOM 5500 O O . LYS A 1 701 ? -44.281 54.094 31.875 1 84.88 701 LYS A O 1
ATOM 5505 N N . GLN A 1 702 ? -42.031 53.875 32.344 1 81.38 702 GLN A N 1
ATOM 5506 C CA . GLN A 1 702 ? -42.094 54.781 33.469 1 81.38 702 GLN A CA 1
ATOM 5507 C C . GLN A 1 702 ? -42.312 56.219 32.969 1 81.38 702 GLN A C 1
ATOM 5509 O O . GLN A 1 702 ? -42.75 57.094 33.75 1 81.38 702 GLN A O 1
ATOM 5514 N N . CYS A 1 703 ? -42.094 56.562 31.75 1 84.25 703 CYS A N 1
ATOM 5515 C CA . CYS A 1 703 ? -42.188 57.906 31.203 1 84.25 703 CYS A CA 1
ATOM 5516 C C . CYS A 1 703 ? -43.562 58.156 30.594 1 84.25 703 CYS A C 1
ATOM 5518 O O . CYS A 1 703 ? -43.969 59.312 30.406 1 84.25 703 CYS A O 1
ATOM 5520 N N . GLY A 1 704 ? -44.281 57.156 30.312 1 83.25 704 GLY A N 1
ATOM 5521 C CA . GLY A 1 704 ? -45.625 57.281 29.734 1 83.25 704 GLY A CA 1
ATOM 5522 C C . GLY A 1 704 ? -46.062 56.094 28.938 1 83.25 704 GLY A C 1
ATOM 5523 O O . GLY A 1 704 ? -45.344 55.062 28.922 1 83.25 704 GLY A O 1
ATOM 5524 N N . LYS A 1 705 ? -47.188 56.25 28.406 1 82.5 705 LYS A N 1
ATOM 5525 C CA . LYS A 1 705 ? -47.719 55.156 27.594 1 82.5 705 LYS A CA 1
ATOM 5526 C C . LYS A 1 705 ? -47 55.062 26.25 1 82.5 705 LYS A C 1
ATOM 5528 O O . LYS A 1 705 ? -46.906 56.031 25.516 1 82.5 705 LYS A O 1
ATOM 5533 N N . LEU A 1 706 ? -46.5 53.875 25.953 1 84 706 LEU A N 1
ATOM 5534 C CA . LEU A 1 706 ? -45.688 53.625 24.766 1 84 706 LEU A CA 1
ATOM 5535 C C . LEU A 1 706 ? -46.531 53.219 23.578 1 84 706 LEU A C 1
ATOM 5537 O O . LEU A 1 706 ? -47.5 52.469 23.734 1 84 706 LEU A O 1
ATOM 5541 N N . ALA A 1 707 ? -46.375 53.906 22.453 1 83.94 707 ALA A N 1
ATOM 5542 C CA . ALA A 1 707 ? -47.062 53.531 21.219 1 83.94 707 ALA A CA 1
ATOM 5543 C C . ALA A 1 707 ? -46.312 52.406 20.5 1 83.94 707 ALA A C 1
ATOM 5545 O O . ALA A 1 707 ? -46.938 51.406 20.062 1 83.94 707 ALA A O 1
ATOM 5546 N N . SER A 1 708 ? -45 52.594 20.375 1 85.44 708 SER A N 1
ATOM 5547 C CA . SER A 1 708 ? -44.219 51.594 19.703 1 85.44 708 SER A CA 1
ATOM 5548 C C . SER A 1 708 ? -42.75 51.719 20.047 1 85.44 708 SER A C 1
ATOM 5550 O O . SER A 1 708 ? -42.25 52.812 20.375 1 85.44 708 SER A O 1
ATOM 5552 N N . ILE A 1 709 ? -41.969 50.562 20.172 1 85.62 709 ILE A N 1
ATOM 5553 C CA . ILE A 1 709 ? -40.531 50.5 20.312 1 85.62 709 ILE A CA 1
ATOM 5554 C C . ILE A 1 709 ? -39.938 49.781 19.109 1 85.62 709 ILE A C 1
ATOM 5556 O O . ILE A 1 709 ? -40.344 48.656 18.781 1 85.62 709 ILE A O 1
ATOM 5560 N N . ARG A 1 710 ? -39.125 50.5 18.438 1 83.5 710 ARG A N 1
ATOM 5561 C CA . ARG A 1 710 ? -38.469 49.906 17.281 1 83.5 710 ARG A CA 1
ATOM 5562 C C . ARG A 1 710 ? -36.969 49.906 17.484 1 83.5 710 ARG A C 1
ATOM 5564 O O . ARG A 1 710 ? -36.312 50.938 17.547 1 83.5 710 ARG A O 1
ATOM 5571 N N . ILE A 1 711 ? -36.375 48.781 17.594 1 80.81 711 ILE A N 1
ATOM 5572 C CA . ILE A 1 711 ? -34.906 48.625 17.594 1 80.81 711 ILE A CA 1
ATOM 5573 C C . ILE A 1 711 ? -34.406 48.375 16.172 1 80.81 711 ILE A C 1
ATOM 5575 O O . ILE A 1 711 ? -34.938 47.5 15.477 1 80.81 711 ILE A O 1
ATOM 5579 N N . VAL A 1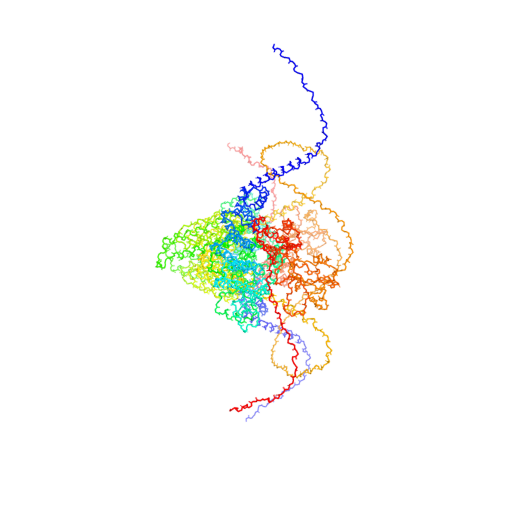 712 ? -33.562 49.188 15.734 1 76.44 712 VAL A N 1
ATOM 5580 C CA . VAL A 1 712 ? -33.094 49.031 14.359 1 76.44 712 VAL A CA 1
ATOM 5581 C C . VAL A 1 712 ? -32.156 47.844 14.25 1 76.44 712 VAL A C 1
ATOM 5583 O O . VAL A 1 712 ? -31.234 47.688 15.047 1 76.44 712 VAL A O 1
ATOM 5586 N N . ARG A 1 713 ? -32.5 47 13.422 1 74.19 713 ARG A N 1
ATOM 5587 C CA . ARG A 1 713 ? -31.75 45.75 13.211 1 74.19 713 ARG A CA 1
ATOM 5588 C C . ARG A 1 713 ? -31.141 45.688 11.812 1 74.19 713 ARG A C 1
ATOM 5590 O O . ARG A 1 713 ? -31.656 46.312 10.891 1 74.19 713 ARG A O 1
ATOM 5597 N N . ASP A 1 714 ? -29.969 45.125 11.68 1 64.19 714 ASP A N 1
ATOM 5598 C CA . ASP A 1 714 ? -29.328 44.938 10.375 1 64.19 714 ASP A CA 1
ATOM 5599 C C . ASP A 1 714 ? -30.031 43.844 9.57 1 64.19 714 ASP A C 1
ATOM 5601 O O . ASP A 1 714 ? -31.031 43.281 10.023 1 64.19 714 ASP A O 1
ATOM 5605 N N . TYR A 1 715 ? -29.516 43.688 8.297 1 63.12 715 TYR A N 1
ATOM 5606 C CA . TYR A 1 715 ? -30.109 42.75 7.367 1 63.12 715 TYR A CA 1
ATOM 5607 C C . TYR A 1 715 ? -30.141 41.344 7.961 1 63.12 715 TYR A C 1
ATOM 5609 O O . TYR A 1 715 ? -31.016 40.531 7.641 1 63.12 715 TYR A O 1
ATOM 5617 N N . ALA A 1 716 ? -29.297 41.156 8.914 1 60.62 716 ALA A N 1
ATOM 5618 C CA . ALA A 1 716 ? -29.203 39.844 9.531 1 60.62 716 ALA A CA 1
ATOM 5619 C C . ALA A 1 716 ? -30.062 39.75 10.789 1 60.62 716 ALA A C 1
ATOM 5621 O O . ALA A 1 716 ? -30.125 38.719 11.453 1 60.62 716 ALA A O 1
ATOM 5622 N N . GLY A 1 717 ? -30.656 40.812 11.125 1 63.22 717 GLY A N 1
ATOM 5623 C CA . GLY A 1 717 ? -31.578 40.844 12.25 1 63.22 717 GLY A CA 1
ATOM 5624 C C . GLY A 1 717 ? -30.922 41.25 13.562 1 63.22 717 GLY A C 1
ATOM 5625 O O . GLY A 1 717 ? -31.531 41.156 14.625 1 63.22 717 GLY A O 1
ATOM 5626 N N . LYS A 1 718 ? -29.859 41.531 13.484 1 67.94 718 LYS A N 1
ATOM 5627 C CA . LYS A 1 718 ? -29.125 41.875 14.695 1 67.94 718 LYS A CA 1
ATOM 5628 C C . LYS A 1 718 ? -29.297 43.375 15.008 1 67.94 718 LYS A C 1
ATOM 5630 O O . LYS A 1 718 ? -29.297 44.219 14.102 1 67.94 718 LYS A O 1
ATOM 5635 N N . SER A 1 719 ? -29.406 43.719 16.312 1 74.62 719 SER A N 1
ATOM 5636 C CA . SER A 1 719 ? -29.609 45.094 16.75 1 74.62 719 SER A CA 1
ATOM 5637 C C . SER A 1 719 ? -28.391 45.969 16.422 1 74.62 719 SER A C 1
ATOM 5639 O O . SER A 1 719 ? -27.25 45.531 16.562 1 74.62 719 SER A O 1
ATOM 5641 N N . LYS A 1 720 ? -28.578 47.031 15.836 1 69.69 720 LYS A N 1
ATOM 5642 C CA . LYS A 1 720 ? -27.531 48 15.523 1 69.69 720 LYS A CA 1
ATOM 5643 C C . LYS A 1 720 ? -27.203 48.844 16.734 1 69.69 720 LYS A C 1
ATOM 5645 O O . LYS A 1 720 ? -26.406 49.781 16.641 1 69.69 720 LYS A O 1
ATOM 5650 N N . GLY A 1 721 ? -27.812 48.594 17.875 1 76.62 721 GLY A N 1
ATOM 5651 C CA . GLY A 1 721 ? -27.531 49.281 19.125 1 76.62 721 GLY A CA 1
ATOM 5652 C C . GLY A 1 721 ? -28.281 50.625 19.25 1 76.62 721 GLY A C 1
ATOM 5653 O O . GLY A 1 721 ? -27.891 51.469 20.047 1 76.62 721 GLY A O 1
ATOM 5654 N N . PHE A 1 722 ? -29.188 50.969 18.422 1 81.25 722 PHE A N 1
ATOM 5655 C CA . PHE A 1 722 ? -30.016 52.156 18.562 1 81.25 722 PHE A CA 1
ATOM 5656 C C . PHE A 1 722 ? -31.438 51.875 18.094 1 81.25 722 PHE A C 1
ATOM 5658 O O . PHE A 1 722 ? -31.703 50.875 17.453 1 81.25 722 PHE A O 1
ATOM 5665 N N . GLY A 1 723 ? -32.344 52.656 18.516 1 83.62 723 GLY A N 1
ATOM 5666 C CA . GLY A 1 723 ? -33.75 52.469 18.188 1 83.62 723 GLY A CA 1
ATOM 5667 C C . GLY A 1 723 ? -34.594 53.719 18.438 1 83.62 723 GLY A C 1
ATOM 5668 O O . GLY A 1 723 ? -34.062 54.781 18.719 1 83.62 723 GLY A O 1
ATOM 5669 N N . TYR A 1 724 ? -35.906 53.531 18.188 1 84.31 724 TYR A N 1
ATOM 5670 C CA . TYR A 1 724 ? -36.906 54.594 18.344 1 84.31 724 TYR A CA 1
ATOM 5671 C C . TYR A 1 724 ? -37.969 54.188 19.328 1 84.31 724 TYR A C 1
ATOM 5673 O O . TYR A 1 724 ? -38.469 53.062 19.281 1 84.31 724 TYR A O 1
ATOM 5681 N N . VAL A 1 725 ? -38.219 55 20.203 1 88.44 725 VAL A N 1
ATOM 5682 C CA . VAL A 1 725 ? -39.281 54.781 21.141 1 88.44 725 VAL A CA 1
ATOM 5683 C C . VAL A 1 725 ? -40.375 55.812 20.922 1 88.44 725 VAL A C 1
ATOM 5685 O O . VAL A 1 725 ? -40.156 57.031 21.078 1 88.44 725 VAL A O 1
ATOM 5688 N N . GLU A 1 726 ? -41.531 55.375 20.516 1 86.62 726 GLU A N 1
ATOM 5689 C CA . GLU A 1 726 ? -42.656 56.219 20.219 1 86.62 726 GLU A CA 1
ATOM 5690 C C . GLU A 1 726 ? -43.688 56.188 21.359 1 86.62 726 GLU A C 1
ATOM 5692 O O . GLU A 1 726 ? -44.062 55.125 21.828 1 86.62 726 GLU A O 1
ATOM 5697 N N . PHE A 1 727 ? -44.062 57.375 21.719 1 88.56 727 PHE A N 1
ATOM 5698 C CA . PHE A 1 727 ? -45.062 57.5 22.766 1 88.56 727 PHE A CA 1
ATOM 5699 C C . PHE A 1 727 ? -46.438 57.875 22.172 1 88.56 727 PHE A C 1
ATOM 5701 O O . PHE A 1 727 ? -46.5 58.375 21.047 1 88.56 727 PHE A O 1
ATOM 5708 N N . GLU A 1 728 ? -47.438 57.688 22.859 1 85.38 728 GLU A N 1
ATOM 5709 C CA . GLU A 1 728 ? -48.781 58.031 22.391 1 85.38 728 GLU A CA 1
ATOM 5710 C C . GLU A 1 728 ? -49.031 59.562 22.484 1 85.38 728 GLU A C 1
ATOM 5712 O O . GLU A 1 728 ? -49.75 60.125 21.656 1 85.38 728 GLU A O 1
ATOM 5717 N N . ASP A 1 729 ? -48.344 60.188 23.469 1 83.44 729 ASP A N 1
ATOM 5718 C CA . ASP A 1 729 ? -48.5 61.594 23.734 1 83.44 729 ASP A CA 1
ATOM 5719 C C . ASP A 1 729 ? -47.156 62.312 23.734 1 83.44 729 ASP A C 1
ATOM 5721 O O . ASP A 1 729 ? -46.219 61.875 24.359 1 83.44 729 ASP A O 1
ATOM 5725 N N . PRO A 1 730 ? -47.125 63.438 23.062 1 83.38 730 PRO A N 1
ATOM 5726 C CA . PRO A 1 730 ? -45.875 64.188 23 1 83.38 730 PRO A CA 1
ATOM 5727 C C . PRO A 1 730 ? -45.438 64.75 24.359 1 83.38 730 PRO A C 1
ATOM 5729 O O . PRO A 1 730 ? -44.25 65 24.547 1 83.38 730 PRO A O 1
ATOM 5732 N N . SER A 1 731 ? -46.312 64.812 25.266 1 83.94 731 SER A N 1
ATOM 5733 C CA . SER A 1 731 ? -45.969 65.312 26.578 1 83.94 731 SER A CA 1
ATOM 5734 C C . SER A 1 731 ? -45.031 64.375 27.328 1 83.94 731 SER A C 1
ATOM 5736 O O . SER A 1 731 ? -44.375 64.75 28.297 1 83.94 731 SER A O 1
ATOM 5738 N N . CYS A 1 732 ? -44.875 63.219 26.781 1 82.62 732 CYS A N 1
ATOM 5739 C CA . CYS A 1 732 ? -44.031 62.219 27.438 1 82.62 732 CYS A CA 1
ATOM 5740 C C . CYS A 1 732 ? -42.594 62.344 27 1 82.62 732 CYS A C 1
ATOM 5742 O O . CYS A 1 732 ? -41.688 61.75 27.625 1 82.62 732 CYS A O 1
ATOM 5744 N N . VAL A 1 733 ? -42.344 63.031 26.016 1 84.94 733 VAL A N 1
ATOM 5745 C CA . VAL A 1 733 ? -41.031 63.094 25.375 1 84.94 733 VAL A CA 1
ATOM 5746 C C . VAL A 1 733 ? -40.031 63.75 26.312 1 84.94 733 VAL A C 1
ATOM 5748 O O . VAL A 1 733 ? -38.906 63.25 26.5 1 84.94 733 VAL A O 1
ATOM 5751 N N . PRO A 1 734 ? -40.438 64.812 27.016 1 82 734 PRO A N 1
ATOM 5752 C CA . PRO A 1 734 ? -39.469 65.438 27.953 1 82 734 PRO A CA 1
ATOM 5753 C C . PRO A 1 734 ? -39.062 64.5 29.062 1 82 734 PRO A C 1
ATOM 5755 O O . PRO A 1 734 ? -37.906 64.438 29.453 1 82 734 PRO A O 1
ATOM 5758 N N . SER A 1 735 ? -39.906 63.688 29.484 1 85.38 735 SER A N 1
ATOM 5759 C CA . SER A 1 735 ? -39.562 62.719 30.516 1 85.38 735 SER A CA 1
ATOM 5760 C C . SER A 1 735 ? -38.656 61.625 29.984 1 85.38 735 SER A C 1
ATOM 5762 O O . SER A 1 735 ? -37.75 61.156 30.703 1 85.38 735 SER A O 1
ATOM 5764 N N . ALA A 1 736 ? -38.844 61.344 28.812 1 85.75 736 ALA A N 1
ATOM 5765 C CA . ALA A 1 736 ? -37.969 60.375 28.172 1 85.75 736 ALA A CA 1
ATOM 5766 C C . ALA A 1 736 ? -36.562 60.906 27.969 1 85.75 736 ALA A C 1
ATOM 5768 O O . ALA A 1 736 ? -35.594 60.219 28.156 1 85.75 736 ALA A O 1
ATOM 5769 N N . LEU A 1 737 ? -36.531 62.125 27.594 1 81.06 737 LEU A N 1
ATOM 5770 C CA . LEU A 1 737 ? -35.25 62.781 27.359 1 81.06 737 LEU A CA 1
ATOM 5771 C C . LEU A 1 737 ? -34.469 62.875 28.656 1 81.06 737 LEU A C 1
ATOM 5773 O O . LEU A 1 737 ? -33.219 62.875 28.625 1 81.06 737 LEU A O 1
ATOM 5777 N N . ALA A 1 738 ? -35.188 62.906 29.688 1 79.44 738 ALA A N 1
ATOM 5778 C CA . ALA A 1 738 ? -34.562 63 31 1 79.44 738 ALA A CA 1
ATOM 5779 C C . ALA A 1 738 ? -33.875 61.656 31.359 1 79.44 738 ALA A C 1
ATOM 5781 O O . ALA A 1 738 ? -33.031 61.594 32.25 1 79.44 738 ALA A O 1
ATOM 5782 N N . MET A 1 739 ? -34.188 60.656 30.594 1 80.06 739 MET A N 1
ATOM 5783 C CA . MET A 1 739 ? -33.594 59.344 30.828 1 80.06 739 MET A CA 1
ATOM 5784 C C . MET A 1 739 ? -32.281 59.188 30.094 1 80.06 739 MET A C 1
ATOM 5786 O O . MET A 1 739 ? -31.734 58.094 29.969 1 80.06 739 MET A O 1
ATOM 5790 N N . ASP A 1 740 ? -31.875 60.25 29.625 1 77.62 740 ASP A N 1
ATOM 5791 C CA . ASP A 1 740 ? -30.578 60.25 28.938 1 77.62 740 ASP A CA 1
ATOM 5792 C C . ASP A 1 740 ? -29.469 59.781 29.875 1 77.62 740 ASP A C 1
ATOM 5794 O O . ASP A 1 740 ? -29.375 60.25 31 1 77.62 740 ASP A O 1
ATOM 5798 N N . ARG A 1 741 ? -28.688 58.781 29.438 1 77.06 741 ARG A N 1
ATOM 5799 C CA . ARG A 1 741 ? -27.531 58.188 30.125 1 77.06 741 ARG A CA 1
ATOM 5800 C C . ARG A 1 741 ? -27.984 57.25 31.234 1 77.06 741 ARG A C 1
ATOM 5802 O O . ARG A 1 741 ? -27.219 56.969 32.156 1 77.06 741 ARG A O 1
ATOM 5809 N N . HIS A 1 742 ? -29.219 56.875 31.094 1 80.31 742 HIS A N 1
ATOM 5810 C CA . HIS A 1 742 ? -29.688 55.812 32 1 80.31 742 HIS A CA 1
ATOM 5811 C C . HIS A 1 742 ? -28.891 54.531 31.797 1 80.31 742 HIS A C 1
ATOM 5813 O O . HIS A 1 742 ? -28.688 54.094 30.672 1 80.31 742 HIS A O 1
ATOM 5819 N N . PRO A 1 743 ? -28.359 54 32.875 1 79.62 743 PRO A N 1
ATOM 5820 C CA . PRO A 1 743 ? -27.5 52.812 32.75 1 79.62 743 PRO A CA 1
ATOM 5821 C C . PRO A 1 743 ? -28.297 51.562 32.375 1 79.62 743 PRO A C 1
ATOM 5823 O O . PRO A 1 743 ? -29.344 51.281 32.969 1 79.62 743 PRO A O 1
ATOM 5826 N N . ILE A 1 744 ? -27.891 50.906 31.359 1 78.56 744 ILE A N 1
ATOM 5827 C CA . ILE A 1 744 ? -28.438 49.625 30.953 1 78.56 744 ILE A CA 1
ATOM 5828 C C . ILE A 1 744 ? -27.531 48.5 31.453 1 78.56 744 ILE A C 1
ATOM 5830 O O . ILE A 1 744 ? -26.312 48.531 31.234 1 78.56 744 ILE A O 1
ATOM 5834 N N . GLU A 1 745 ? -28.047 47.562 32.094 1 71.88 745 GLU A N 1
ATOM 5835 C CA . GLU A 1 745 ? -27.281 46.469 32.719 1 71.88 745 GLU A CA 1
ATOM 5836 C C . GLU A 1 745 ? -26.625 45.594 31.672 1 71.88 745 GLU A C 1
ATOM 5838 O O . GLU A 1 745 ? -27.297 45.188 30.703 1 71.88 745 GLU A O 1
ATOM 5843 N N . VAL A 1 746 ? -25.438 45.531 31.641 1 67.38 746 VAL A N 1
ATOM 5844 C CA . VAL A 1 746 ? -24.641 44.625 30.797 1 67.38 746 VAL A CA 1
ATOM 5845 C C . VAL A 1 746 ? -23.844 43.688 31.688 1 67.38 746 VAL A C 1
ATOM 5847 O O . VAL A 1 746 ? -23.328 44.062 32.719 1 67.38 746 VAL A O 1
ATOM 5850 N N . PRO A 1 747 ? -23.953 42.438 31.406 1 59.28 747 PRO A N 1
ATOM 5851 C CA . PRO A 1 747 ? -23.141 41.5 32.219 1 59.28 747 PRO A CA 1
ATOM 5852 C C . PRO A 1 747 ? -21.672 41.938 32.281 1 59.28 747 PRO A C 1
ATOM 5854 O O . PRO A 1 747 ? -21.078 42.25 31.281 1 59.28 747 PRO A O 1
ATOM 5857 N N . GLY A 1 748 ? -21.078 42.062 33.562 1 56.81 748 GLY A N 1
ATOM 5858 C CA . GLY A 1 748 ? -19.672 42.344 33.781 1 56.81 748 GLY A CA 1
ATOM 5859 C C . GLY A 1 748 ? -19.375 43.812 34 1 56.81 748 GLY A C 1
ATOM 5860 O O . GLY A 1 748 ? -18.219 44.156 34.281 1 56.81 748 GLY A O 1
ATOM 5861 N N . VAL A 1 749 ? -20.406 44.625 33.75 1 56.47 749 VAL A N 1
ATOM 5862 C CA . VAL A 1 749 ? -20.219 46.031 34 1 56.47 749 VAL A CA 1
ATOM 5863 C C . VAL A 1 749 ? -21.094 46.5 35.156 1 56.47 749 VAL A C 1
ATOM 5865 O O . VAL A 1 749 ? -22.328 46.438 35.062 1 56.47 749 VAL A O 1
ATOM 5868 N N . ASP A 1 750 ? -20.469 46.875 36.219 1 62.09 750 ASP A N 1
ATOM 5869 C CA . ASP A 1 750 ? -21.172 47.188 37.438 1 62.09 750 ASP A CA 1
ATOM 5870 C C . ASP A 1 750 ? -22.031 48.438 37.281 1 62.09 750 ASP A C 1
ATOM 5872 O O . ASP A 1 750 ? -23.156 48.469 37.781 1 62.09 750 ASP A O 1
ATOM 5876 N N . VAL A 1 751 ? -21.609 49.438 36.625 1 63.38 751 VAL A N 1
ATOM 5877 C CA . VAL A 1 751 ? -22.328 50.719 36.531 1 63.38 751 VAL A CA 1
ATOM 5878 C C . VAL A 1 751 ? -23.297 50.688 35.375 1 63.38 751 VAL A C 1
ATOM 5880 O O . VAL A 1 751 ? -24.188 51.531 35.281 1 63.38 751 VAL A O 1
ATOM 5883 N N . GLY A 1 752 ? -23.25 49.688 34.594 1 67.81 752 GLY A N 1
ATOM 5884 C CA . GLY A 1 752 ? -24.109 49.531 33.438 1 67.81 752 GLY A CA 1
ATOM 5885 C C . GLY A 1 752 ? -23.703 50.438 32.281 1 67.81 752 GLY A C 1
ATOM 5886 O O . GLY A 1 752 ? -22.906 51.375 32.469 1 67.81 752 GLY A O 1
ATOM 5887 N N . ARG A 1 753 ? -24.109 50.25 31.031 1 73.94 753 ARG A N 1
ATOM 5888 C CA . ARG A 1 753 ? -23.891 51.031 29.828 1 73.94 753 ARG A CA 1
ATOM 5889 C C . ARG A 1 753 ? -24.891 52.188 29.734 1 73.94 753 ARG A C 1
ATOM 5891 O O . ARG A 1 753 ? -26.094 51.969 29.812 1 73.94 753 ARG A O 1
ATOM 5898 N N . PRO A 1 754 ? -24.328 53.438 29.703 1 77.62 754 PRO A N 1
ATOM 5899 C CA . PRO A 1 754 ? -25.281 54.562 29.641 1 77.62 754 PRO A CA 1
ATOM 5900 C C . PRO A 1 754 ? -26.047 54.625 28.312 1 77.62 754 PRO A C 1
ATOM 5902 O O . PRO A 1 754 ? -25.422 54.625 27.25 1 77.62 754 PRO A O 1
ATOM 5905 N N . MET A 1 755 ? -27.359 54.594 28.344 1 82.75 755 MET A N 1
ATOM 5906 C CA . MET A 1 755 ? -28.219 54.75 27.172 1 82.75 755 MET A CA 1
ATOM 5907 C C . MET A 1 755 ? -28.359 56.25 26.812 1 82.75 755 MET A C 1
ATOM 5909 O O . MET A 1 755 ? -28.578 57.062 27.703 1 82.75 755 MET A O 1
ATOM 5913 N N . PHE A 1 756 ? -28.172 56.594 25.547 1 78.94 756 PHE A N 1
ATOM 5914 C CA . PHE A 1 756 ? -28.391 57.969 25.109 1 78.94 756 PHE A CA 1
ATOM 5915 C C . PHE A 1 756 ? -29.797 58.156 24.547 1 78.94 756 PHE A C 1
ATOM 5917 O O . PHE A 1 756 ? -30.266 57.312 23.766 1 78.94 756 PHE A O 1
ATOM 5924 N N . VAL A 1 757 ? -30.531 59.125 25.047 1 81.56 757 VAL A N 1
ATOM 5925 C CA . VAL A 1 757 ? -31.875 59.438 24.578 1 81.56 757 VAL A CA 1
ATOM 5926 C C . VAL A 1 757 ? -31.891 60.844 23.984 1 81.56 757 VAL A C 1
ATOM 5928 O O . VAL A 1 757 ? -31.469 61.781 24.625 1 81.56 757 VAL A O 1
ATOM 5931 N N . SER A 1 758 ? -32.156 60.969 22.672 1 77.81 758 SER A N 1
ATOM 5932 C CA . SER A 1 758 ? -32.188 62.25 22 1 77.81 758 SER A CA 1
ATOM 5933 C C . SER A 1 758 ? -33.531 62.438 21.266 1 77.81 758 SER A C 1
ATOM 5935 O O . SER A 1 758 ? -34.312 61.5 21.141 1 77.81 758 SER A O 1
ATOM 5937 N N . VAL A 1 759 ? -33.781 63.688 20.938 1 76.44 759 VAL A N 1
ATOM 5938 C CA . VAL A 1 759 ? -35 64.062 20.203 1 76.44 759 VAL A CA 1
ATOM 5939 C C . VAL A 1 759 ? -34.938 63.406 18.812 1 76.44 759 VAL A C 1
ATOM 5941 O O . VAL A 1 759 ? -33.875 63.375 18.188 1 76.44 759 VAL A O 1
ATOM 5944 N N . CYS A 1 760 ? -35.969 62.75 18.344 1 72 760 CYS A N 1
ATOM 5945 C CA . CYS A 1 760 ? -36.031 62.156 17 1 72 760 CYS A CA 1
ATOM 5946 C C . CYS A 1 760 ? -36.25 63.25 15.945 1 72 760 CYS A C 1
ATOM 5948 O O . CYS A 1 760 ? -37.281 63.938 15.953 1 72 760 CYS A O 1
ATOM 5950 N N . GLU A 1 761 ? -35.188 63.875 15.227 1 56.69 761 GLU A N 1
ATOM 5951 C CA . GLU A 1 761 ? -35.344 64.812 14.133 1 56.69 761 GLU A CA 1
ATOM 5952 C C . GLU A 1 761 ? -34.938 64.188 12.797 1 56.69 761 GLU A C 1
ATOM 5954 O O . GLU A 1 761 ? -33.781 63.844 12.609 1 56.69 761 GLU A O 1
ATOM 5959 N N . THR A 1 762 ? -35.781 63.719 12.062 1 49.16 762 THR A N 1
ATOM 5960 C CA . THR A 1 762 ? -35.469 63.125 10.758 1 49.16 762 THR A CA 1
ATOM 5961 C C . THR A 1 762 ? -34.875 64.188 9.836 1 49.16 762 THR A C 1
ATOM 5963 O O . THR A 1 762 ? -34.062 63.875 8.961 1 49.16 762 THR A O 1
ATOM 5966 N N . ASN A 1 763 ? -35.531 65.438 9.562 1 41.94 763 ASN A N 1
ATOM 5967 C CA . ASN A 1 763 ? -35.031 66.5 8.711 1 41.94 763 ASN A CA 1
ATOM 5968 C C . ASN A 1 763 ? -33.906 67.25 9.383 1 41.94 763 ASN A C 1
ATOM 5970 O O . ASN A 1 763 ? -34.031 68.438 9.688 1 41.94 763 ASN A O 1
ATOM 5974 N N . ARG A 1 764 ? -33.281 66.812 10.25 1 36.09 764 ARG A N 1
ATOM 5975 C CA . ARG A 1 764 ? -32.219 67.562 10.867 1 36.09 764 ARG A CA 1
ATOM 5976 C C . ARG A 1 764 ? -31.188 68 9.836 1 36.09 764 ARG A C 1
ATOM 5978 O O . ARG A 1 764 ? -30.609 67.188 9.117 1 36.09 764 ARG A O 1
ATOM 5985 N N . LYS A 1 765 ? -31.234 69.25 9.539 1 33.84 765 LYS A N 1
ATOM 5986 C CA . LYS A 1 765 ? -29.938 69.812 9.219 1 33.84 765 LYS A CA 1
ATOM 5987 C C . LYS A 1 765 ? -28.906 69.5 10.305 1 33.84 765 LYS A C 1
ATOM 5989 O O . LYS A 1 765 ? -29.234 69.438 11.484 1 33.84 765 LYS A O 1
ATOM 5994 N N . ALA A 1 766 ? -27.719 68.875 10.055 1 34.06 766 ALA A N 1
ATOM 5995 C CA . ALA A 1 766 ? -26.578 68.375 10.773 1 34.06 766 ALA A CA 1
ATOM 5996 C C . ALA A 1 766 ? -26.391 69.062 12.125 1 34.06 766 ALA A C 1
ATOM 5998 O O . ALA A 1 766 ? -25.672 68.562 12.992 1 34.06 766 ALA A O 1
ATOM 5999 N N . GLY A 1 767 ? -26.797 70.375 12.352 1 32.94 767 GLY A N 1
ATOM 6000 C CA . GLY A 1 767 ? -26.047 71.188 13.273 1 32.94 767 GLY A CA 1
ATOM 6001 C C . GLY A 1 767 ? -26.469 71 14.719 1 32.94 767 GLY A C 1
ATOM 6002 O O . GLY A 1 767 ? -25.703 71.312 15.641 1 32.94 767 GLY A O 1
ATOM 6003 N N . THR A 1 768 ? -27.75 71.125 15.094 1 30.94 768 THR A N 1
ATOM 6004 C CA . THR A 1 768 ? -27.984 71.5 16.5 1 30.94 768 THR A CA 1
ATOM 6005 C C . THR A 1 768 ? -27.984 70.25 17.359 1 30.94 768 THR A C 1
ATOM 6007 O O . THR A 1 768 ? -28.938 69.438 17.359 1 30.94 768 THR A O 1
ATOM 6010 N N . LYS A 1 769 ? -27.016 69.438 17.438 1 35.56 769 LYS A N 1
ATOM 6011 C CA . LYS A 1 769 ? -27 68.438 18.469 1 35.56 769 LYS A CA 1
ATOM 6012 C C . LYS A 1 769 ? -27.297 69 19.844 1 35.56 769 LYS A C 1
ATOM 6014 O O . LYS A 1 769 ? -26.5 69.812 20.359 1 35.56 769 LYS A O 1
ATOM 6019 N N . ALA A 1 770 ? -28.594 69.375 20.266 1 32.5 770 ALA A N 1
ATOM 6020 C CA . ALA A 1 770 ? -28.953 69.875 21.578 1 32.5 770 ALA A CA 1
ATOM 6021 C C . ALA A 1 770 ? -28.422 69 22.688 1 32.5 770 ALA A C 1
ATOM 6023 O O . ALA A 1 770 ? -28.781 67.812 22.766 1 32.5 770 ALA A O 1
ATOM 6024 N N . PHE A 1 771 ? -27.266 69 23.109 1 34.97 771 PHE A N 1
ATOM 6025 C CA . PHE A 1 771 ? -26.812 68.375 24.328 1 34.97 771 PHE A CA 1
ATOM 6026 C C . PHE A 1 771 ? -27.641 68.812 25.531 1 34.97 771 PHE A C 1
ATOM 6028 O O . PHE A 1 771 ? -27.906 70 25.703 1 34.97 771 PHE A O 1
ATOM 6035 N N . ALA A 1 772 ? -28.422 68 26.016 1 39.84 772 ALA A N 1
ATOM 6036 C CA . ALA A 1 772 ? -29.422 68.25 27.078 1 39.84 772 ALA A CA 1
ATOM 6037 C C . ALA A 1 772 ? -28.797 69.062 28.234 1 39.84 772 ALA A C 1
ATOM 6039 O O . ALA A 1 772 ? -29.5 69.438 29.156 1 39.84 772 ALA A O 1
ATOM 6040 N N . TYR A 1 773 ? -27.484 68.938 28.438 1 40 773 TYR A N 1
ATOM 6041 C CA . TYR A 1 773 ? -26.953 69.625 29.609 1 40 773 TYR A CA 1
ATOM 6042 C C . TYR A 1 773 ? -26.547 71.062 29.281 1 40 773 TYR A C 1
ATOM 6044 O O . TYR A 1 773 ? -26.188 71.375 28.141 1 40 773 TYR A O 1
ATOM 6052 N N . SER A 1 774 ? -27.031 72.125 29.938 1 40.47 774 SER A N 1
ATOM 6053 C CA . SER A 1 774 ? -26.797 73.5 29.766 1 40.47 774 SER A CA 1
ATOM 6054 C C . SER A 1 774 ? -25.312 73.812 29.516 1 40.47 774 SER A C 1
ATOM 6056 O O . SER A 1 774 ? -24.453 73.438 30.312 1 40.47 774 SER A O 1
ATOM 6058 N N . THR A 1 775 ? -24.875 73.812 28.359 1 45.41 775 THR A N 1
ATOM 6059 C CA . THR A 1 775 ? -23.547 74.188 27.906 1 45.41 775 THR A CA 1
ATOM 6060 C C . THR A 1 775 ? -23.406 75.688 27.859 1 45.41 775 THR A C 1
ATOM 6062 O O . THR A 1 775 ? -24.406 76.438 27.641 1 45.41 775 THR A O 1
ATOM 6065 N N . GLY A 1 776 ? -22.422 76.438 28.672 1 49.88 776 GLY A N 1
ATOM 6066 C CA . GLY A 1 776 ? -22 77.812 28.422 1 49.88 776 GLY A CA 1
ATOM 6067 C C . GLY A 1 776 ? -21.688 78.562 29.703 1 49.88 776 GLY A C 1
ATOM 6068 O O . GLY A 1 776 ? -21.156 79.688 29.656 1 49.88 776 GLY A O 1
ATOM 6069 N N . GLY A 1 777 ? -22.266 78.062 30.984 1 55.94 777 GLY A N 1
ATOM 6070 C CA . GLY A 1 777 ? -21.938 78.812 32.188 1 55.94 777 GLY A CA 1
ATOM 6071 C C . GLY A 1 777 ? -21.766 77.938 33.406 1 55.94 777 GLY A C 1
ATOM 6072 O O . GLY A 1 777 ? -22.062 76.75 33.375 1 55.94 777 GLY A O 1
ATOM 6073 N N . PRO A 1 778 ? -21.016 78.438 34.438 1 67.31 778 PRO A N 1
ATOM 6074 C CA . PRO A 1 778 ? -20.891 77.688 35.656 1 67.31 778 PRO A CA 1
ATOM 6075 C C . PRO A 1 778 ? -22.234 77.25 36.25 1 67.31 778 PRO A C 1
ATOM 6077 O O . PRO A 1 778 ? -23.203 78 36.156 1 67.31 778 PRO A O 1
ATOM 6080 N N . GLU A 1 779 ? -22.422 76.062 36.5 1 75.75 779 GLU A N 1
ATOM 6081 C CA . GLU A 1 779 ? -23.594 75.562 37.219 1 75.75 779 GLU A CA 1
ATOM 6082 C C . GLU A 1 779 ? -23.359 75.5 38.719 1 75.75 779 GLU A C 1
ATOM 6084 O O . GLU A 1 779 ? -22.891 74.5 39.25 1 75.75 779 GLU A O 1
ATOM 6089 N N . PRO A 1 780 ? -23.625 76.562 39.406 1 79.75 780 PRO A N 1
ATOM 6090 C CA . PRO A 1 780 ? -23.219 76.75 40.812 1 79.75 780 PRO A CA 1
ATOM 6091 C C . PRO A 1 780 ? -23.812 75.688 41.719 1 79.75 780 PRO A C 1
ATOM 6093 O O . PRO A 1 780 ? -23.328 75.438 42.812 1 79.75 780 PRO A O 1
ATOM 6096 N N . LYS A 1 781 ? -24.828 74.938 41.25 1 84.69 781 LYS A N 1
ATOM 6097 C CA . LYS A 1 781 ? -25.453 73.938 42.094 1 84.69 781 LYS A CA 1
ATOM 6098 C C . LYS A 1 781 ? -24.844 72.562 41.844 1 84.69 781 LYS A C 1
ATOM 6100 O O . LYS A 1 781 ? -25.188 71.562 42.5 1 84.69 781 LYS A O 1
ATOM 6105 N N . LYS A 1 782 ? -23.891 72.562 40.875 1 85.44 782 LYS A N 1
ATOM 6106 C CA . LYS A 1 782 ? -23.375 71.25 40.438 1 85.44 782 LYS A CA 1
ATOM 6107 C C . LYS A 1 782 ? -21.875 71.188 40.688 1 85.44 782 LYS A C 1
ATOM 6109 O O . LYS A 1 782 ? -21.109 72.062 40.312 1 85.44 782 LYS A O 1
ATOM 6114 N N . LEU A 1 783 ? -21.469 70.125 41.406 1 85.69 783 LEU A N 1
ATOM 6115 C CA . LEU A 1 783 ? -20.047 69.812 41.656 1 85.69 783 LEU A CA 1
ATOM 6116 C C . LEU A 1 783 ? -19.516 68.812 40.688 1 85.69 783 LEU A C 1
ATOM 6118 O O . LEU A 1 783 ? -20.203 67.812 40.344 1 85.69 783 LEU A O 1
ATOM 6122 N N . PHE A 1 784 ? -18.406 69 40.188 1 84.38 784 PHE A N 1
ATOM 6123 C CA . PHE A 1 784 ? -17.641 68.062 39.344 1 84.38 784 PHE A CA 1
ATOM 6124 C C . PHE A 1 784 ? -16.562 67.375 40.188 1 84.38 784 PHE A C 1
ATOM 6126 O O . PHE A 1 784 ? -15.672 68.062 40.719 1 84.38 784 PHE A O 1
ATOM 6133 N N . VAL A 1 785 ? -16.734 66.062 40.375 1 84.75 785 VAL A N 1
ATOM 6134 C CA . VAL A 1 785 ? -15.812 65.312 41.188 1 84.75 785 VAL A CA 1
ATOM 6135 C C . VAL A 1 785 ? -14.844 64.562 40.281 1 84.75 785 VAL A C 1
ATOM 6137 O O . VAL A 1 785 ? -15.266 63.812 39.375 1 84.75 785 VAL A O 1
ATOM 6140 N N . ARG A 1 786 ? -13.648 64.75 40.531 1 81.81 786 ARG A N 1
ATOM 6141 C CA . ARG A 1 786 ? -12.586 64.125 39.781 1 81.81 786 ARG A CA 1
ATOM 6142 C C . ARG A 1 786 ? -11.82 63.125 40.656 1 81.81 786 ARG A C 1
ATOM 6144 O O . ARG A 1 786 ? -11.867 63.219 41.875 1 81.81 786 ARG A O 1
ATOM 6151 N N . ASN A 1 787 ? -11.188 62.188 39.969 1 76.12 787 ASN A N 1
ATOM 6152 C CA . ASN A 1 787 ? -10.312 61.188 40.594 1 76.12 787 ASN A CA 1
ATOM 6153 C C . ASN A 1 787 ? -11.078 60.281 41.562 1 76.12 787 ASN A C 1
ATOM 6155 O O . ASN A 1 787 ? -10.625 60 42.656 1 76.12 787 ASN A O 1
ATOM 6159 N N . LEU A 1 788 ? -12.203 59.875 41.094 1 79.25 788 LEU A N 1
ATOM 6160 C CA . LEU A 1 788 ? -13.078 59 41.875 1 79.25 788 LEU A CA 1
ATOM 6161 C C . LEU A 1 788 ? -12.703 57.531 41.656 1 79.25 788 LEU A C 1
ATOM 6163 O O . LEU A 1 788 ? -12.422 57.125 40.531 1 79.25 788 LEU A O 1
ATOM 6167 N N . ASP A 1 789 ? -12.547 56.844 42.719 1 74.5 789 ASP A N 1
ATOM 6168 C CA . ASP A 1 789 ? -12.344 55.406 42.625 1 74.5 789 ASP A CA 1
ATOM 6169 C C . ASP A 1 789 ? -13.438 54.719 41.812 1 74.5 789 ASP A C 1
ATOM 6171 O O . ASP A 1 789 ? -14.625 55 42 1 74.5 789 ASP A O 1
ATOM 6175 N N . LYS A 1 790 ? -13.125 53.938 40.875 1 70.75 790 LYS A N 1
ATOM 6176 C CA . LYS A 1 790 ? -14.031 53.344 39.906 1 70.75 790 LYS A CA 1
ATOM 6177 C C . LYS A 1 790 ? -15.031 52.406 40.594 1 70.75 790 LYS A C 1
ATOM 6179 O O . LYS A 1 790 ? -16.094 52.125 40.031 1 70.75 790 LYS A O 1
ATOM 6184 N N . GLN A 1 791 ? -14.742 52.094 41.781 1 70.38 791 GLN A N 1
ATOM 6185 C CA . GLN A 1 791 ? -15.625 51.188 42.5 1 70.38 791 GLN A CA 1
ATOM 6186 C C . GLN A 1 791 ? -16.719 51.969 43.25 1 70.38 791 GLN A C 1
ATOM 6188 O O . GLN A 1 791 ? -17.672 51.375 43.75 1 70.38 791 GLN A O 1
ATOM 6193 N N . VAL A 1 792 ? -16.531 53.25 43.25 1 76.5 792 VAL A N 1
ATOM 6194 C CA . VAL A 1 792 ? -17.5 54.062 43.969 1 76.5 792 VAL A CA 1
ATOM 6195 C C . VAL A 1 792 ? -18.781 54.188 43.156 1 76.5 792 VAL A C 1
ATOM 6197 O O . VAL A 1 792 ? -18.734 54.438 41.938 1 76.5 792 VAL A O 1
ATOM 6200 N N . ARG A 1 793 ? -19.875 53.875 43.812 1 78.56 793 ARG A N 1
ATOM 6201 C CA . ARG A 1 793 ? -21.172 53.906 43.125 1 78.56 793 ARG A CA 1
ATOM 6202 C C . ARG A 1 793 ? -21.953 55.188 43.5 1 78.56 793 ARG A C 1
ATOM 6204 O O . ARG A 1 793 ? -21.562 55.906 44.406 1 78.56 793 ARG A O 1
ATOM 6211 N N . GLU A 1 794 ? -23.031 55.375 42.719 1 79.81 794 GLU A N 1
ATOM 6212 C CA . GLU A 1 794 ? -23.844 56.594 42.875 1 79.81 794 GLU A CA 1
ATOM 6213 C C . GLU A 1 794 ? -24.359 56.719 44.312 1 79.81 794 GLU A C 1
ATOM 6215 O O . GLU A 1 794 ? -24.375 57.812 44.875 1 79.81 794 GLU A O 1
ATOM 6220 N N . GLU A 1 795 ? -24.703 55.625 44.906 1 79.44 795 GLU A N 1
ATOM 6221 C CA . GLU A 1 795 ? -25.281 55.625 46.25 1 79.44 795 GLU A CA 1
ATOM 6222 C C . GLU A 1 795 ? -24.25 56.094 47.281 1 79.44 795 GLU A C 1
ATOM 6224 O O . GLU A 1 795 ? -24.578 56.844 48.188 1 79.44 795 GLU A O 1
ATOM 6229 N N . ALA A 1 796 ? -23.031 55.656 47.062 1 80.69 796 ALA A N 1
ATOM 6230 C CA . ALA A 1 796 ? -21.969 56.031 47.969 1 80.69 796 ALA A CA 1
ATOM 6231 C C . ALA A 1 796 ? -21.688 57.531 47.906 1 80.69 796 ALA A C 1
ATOM 6233 O O . ALA A 1 796 ? -21.469 58.188 48.938 1 80.69 796 ALA A O 1
ATOM 6234 N N . LEU A 1 797 ? -21.828 58.062 46.781 1 85.62 797 LEU A N 1
ATOM 6235 C CA . LEU A 1 797 ? -21.578 59.5 46.594 1 85.62 797 LEU A CA 1
ATOM 6236 C C . LEU A 1 797 ? -22.734 60.312 47.156 1 85.62 797 LEU A C 1
ATOM 6238 O O . LEU A 1 797 ? -22.516 61.375 47.75 1 85.62 797 LEU A O 1
ATOM 6242 N N . LYS A 1 798 ? -23.938 59.812 46.938 1 84.5 798 LYS A N 1
ATOM 6243 C CA . LYS A 1 798 ? -25.109 60.469 47.5 1 84.5 798 LYS A CA 1
ATOM 6244 C C . LYS A 1 798 ? -25.047 60.531 49.031 1 84.5 798 LYS A C 1
ATOM 6246 O O . LYS A 1 798 ? -25.359 61.562 49.625 1 84.5 798 LYS A O 1
ATOM 6251 N N . THR A 1 799 ? -24.625 59.438 49.594 1 84.44 799 THR A N 1
ATOM 6252 C CA . THR A 1 799 ? -24.484 59.375 51.062 1 84.44 799 THR A CA 1
ATOM 6253 C C . THR A 1 799 ? -23.359 60.281 51.531 1 84.44 799 THR A C 1
ATOM 6255 O O . THR A 1 799 ? -23.516 61.031 52.531 1 84.44 799 THR A O 1
ATOM 6258 N N . PHE A 1 800 ? -22.25 60.25 50.844 1 85.44 800 PHE A N 1
ATOM 6259 C CA . PHE A 1 800 ? -21.078 61 51.219 1 85.44 800 PHE A CA 1
ATOM 6260 C C . PHE A 1 800 ? -21.344 62.5 51.094 1 85.44 800 PHE A C 1
ATOM 6262 O O . PHE A 1 800 ? -21.094 63.25 52.062 1 85.44 800 PHE A O 1
ATOM 6269 N N . PHE A 1 801 ? -21.922 62.969 50.094 1 87.88 801 PHE A N 1
ATOM 6270 C CA . PHE A 1 801 ? -22.156 64.375 49.844 1 87.88 801 PHE A CA 1
ATOM 6271 C C . PHE A 1 801 ? -23.438 64.812 50.531 1 87.88 801 PHE A C 1
ATOM 6273 O O . PHE A 1 801 ? -23.656 66 50.719 1 87.88 801 PHE A O 1
ATOM 6280 N N . GLY A 1 802 ? -24.266 63.906 50.812 1 85.69 802 GLY A N 1
ATOM 6281 C CA . GLY A 1 802 ? -25.484 64.188 51.531 1 85.69 802 GLY A CA 1
ATOM 6282 C C . GLY A 1 802 ? -25.25 64.812 52.906 1 85.69 802 GLY A C 1
ATOM 6283 O O . GLY A 1 802 ? -26.141 65.375 53.5 1 85.69 802 GLY A O 1
ATOM 6284 N N . LYS A 1 803 ? -24.062 64.562 53.438 1 85.06 803 LYS A N 1
ATOM 6285 C CA . LYS A 1 803 ? -23.688 65.125 54.75 1 85.06 803 LYS A CA 1
ATOM 6286 C C . LYS A 1 803 ? -23.547 66.625 54.688 1 85.06 803 LYS A C 1
ATOM 6288 O O . LYS A 1 803 ? -23.625 67.312 55.719 1 85.06 803 LYS A O 1
ATOM 6293 N N . TYR A 1 804 ? -23.391 67.25 53.562 1 87.69 804 TYR A N 1
ATOM 6294 C CA . TYR A 1 804 ? -23.078 68.625 53.406 1 87.69 804 TYR A CA 1
ATOM 6295 C C . TYR A 1 804 ? -24.25 69.438 52.812 1 87.69 804 TYR A C 1
ATOM 6297 O O . TYR A 1 804 ? -24.172 70.625 52.594 1 87.69 804 TYR A O 1
ATOM 6305 N N . GLY A 1 805 ? -25.266 68.688 52.5 1 84.75 805 GLY A N 1
ATOM 6306 C CA . GLY A 1 805 ? -26.438 69.312 51.938 1 84.75 805 GLY A CA 1
ATOM 6307 C C . GLY A 1 805 ? -27.375 68.312 51.281 1 84.75 805 GLY A C 1
ATOM 6308 O O . GLY A 1 805 ? -27.125 67.125 51.281 1 84.75 805 GLY A O 1
ATOM 6309 N N . GLN A 1 806 ? -28.375 68.875 50.75 1 83.88 806 GLN A N 1
ATOM 6310 C CA . GLN A 1 806 ? -29.344 68.062 50.062 1 83.88 806 GLN A CA 1
ATOM 6311 C C . GLN A 1 806 ? -28.922 67.75 48.625 1 83.88 806 GLN A C 1
ATOM 6313 O O . GLN A 1 806 ? -28.938 68.688 47.781 1 83.88 806 GLN A O 1
ATOM 6318 N N . VAL A 1 807 ? -28.578 66.562 48.312 1 84.62 807 VAL A N 1
ATOM 6319 C CA . VAL A 1 807 ? -28.125 66.125 47 1 84.62 807 VAL A CA 1
ATOM 6320 C C . VAL A 1 807 ? -29.328 65.75 46.125 1 84.62 807 VAL A C 1
ATOM 6322 O O . VAL A 1 807 ? -30.094 64.875 46.5 1 84.62 807 VAL A O 1
ATOM 6325 N N . THR A 1 808 ? -29.469 66.5 45.094 1 81.81 808 THR A N 1
ATOM 6326 C CA . THR A 1 808 ? -30.625 66.25 44.219 1 81.81 808 THR A CA 1
ATOM 6327 C C . THR A 1 808 ? -30.312 65.25 43.156 1 81.81 808 THR A C 1
ATOM 6329 O O . THR A 1 808 ? -31.219 64.562 42.625 1 81.81 808 THR A O 1
ATOM 6332 N N . GLY A 1 809 ? -28.984 65.125 42.875 1 82 809 GLY A N 1
ATOM 6333 C CA . GLY A 1 809 ? -28.641 64.188 41.844 1 82 809 GLY A CA 1
ATOM 6334 C C . GLY A 1 809 ? -27.156 63.844 41.812 1 82 809 GLY A C 1
ATOM 6335 O O . GLY A 1 809 ? -26.312 64.688 42.125 1 82 809 GLY A O 1
ATOM 6336 N N . VAL A 1 810 ? -26.781 62.531 41.562 1 84.12 810 VAL A N 1
ATOM 6337 C CA . VAL A 1 810 ? -25.406 62.094 41.344 1 84.12 810 VAL A CA 1
ATOM 6338 C C . VAL A 1 810 ? -25.297 61.344 40 1 84.12 810 VAL A C 1
ATOM 6340 O O . VAL A 1 810 ? -26.141 60.5 39.688 1 84.12 810 VAL A O 1
ATOM 6343 N N . ARG A 1 811 ? -24.312 61.812 39.188 1 79.69 811 ARG A N 1
ATOM 6344 C CA . ARG A 1 811 ? -24.062 61.125 37.938 1 79.69 811 ARG A CA 1
ATOM 6345 C C . ARG A 1 811 ? -22.594 60.75 37.812 1 79.69 811 ARG A C 1
ATOM 6347 O O . ARG A 1 811 ? -21.703 61.594 37.844 1 79.69 811 ARG A O 1
ATOM 6354 N N . ILE A 1 812 ? -22.312 59.469 37.688 1 78.94 812 ILE A N 1
ATOM 6355 C CA . ILE A 1 812 ? -20.969 59 37.406 1 78.94 812 ILE A CA 1
ATOM 6356 C C . ILE A 1 812 ? -20.688 59 35.906 1 78.94 812 ILE A C 1
ATOM 6358 O O . ILE A 1 812 ? -21.484 58.469 35.125 1 78.94 812 ILE A O 1
ATOM 6362 N N . ALA A 1 813 ? -19.594 59.688 35.531 1 73.75 813 ALA A N 1
ATOM 6363 C CA . ALA A 1 813 ? -19.234 59.719 34.125 1 73.75 813 ALA A CA 1
ATOM 6364 C C . ALA A 1 813 ? -18.641 58.406 33.656 1 73.75 813 ALA A C 1
ATOM 6366 O O . ALA A 1 813 ? -17.75 57.844 34.312 1 73.75 813 ALA A O 1
ATOM 6367 N N . THR A 1 814 ? -19.188 57.75 32.75 1 69.38 814 THR A N 1
ATOM 6368 C CA . THR A 1 814 ? -18.734 56.469 32.219 1 69.38 814 THR A CA 1
ATOM 6369 C C . THR A 1 814 ? -18.312 56.594 30.766 1 69.38 814 THR A C 1
ATOM 6371 O O . THR A 1 814 ? -18.719 57.531 30.078 1 69.38 814 THR A O 1
ATOM 6374 N N . PHE A 1 815 ? -17.359 55.781 30.438 1 63.81 815 PHE A N 1
ATOM 6375 C CA . PHE A 1 815 ? -17.109 55.594 29.016 1 63.81 815 PHE A CA 1
ATOM 6376 C C . PHE A 1 815 ? -18.328 55 28.312 1 63.81 815 PHE A C 1
ATOM 6378 O O . PHE A 1 815 ? -19.297 54.625 28.969 1 63.81 815 PHE A O 1
ATOM 6385 N N . ARG A 1 816 ? -18.234 55 27 1 61.5 816 ARG A N 1
ATOM 6386 C CA . ARG A 1 816 ? -19.359 54.469 26.219 1 61.5 816 ARG A CA 1
ATOM 6387 C C . ARG A 1 816 ? -19.688 53.031 26.625 1 61.5 816 ARG A C 1
ATOM 6389 O O . ARG A 1 816 ? -20.844 52.625 26.594 1 61.5 816 ARG A O 1
ATOM 6396 N N . ASN A 1 817 ? -18.703 52.406 27.094 1 58.19 817 ASN A N 1
ATOM 6397 C CA . ASN A 1 817 ? -18.906 51 27.438 1 58.19 817 ASN A CA 1
ATOM 6398 C C . ASN A 1 817 ? -19.359 50.844 28.891 1 58.19 817 ASN A C 1
ATOM 6400 O O . ASN A 1 817 ? -19.609 49.719 29.344 1 58.19 817 ASN A O 1
ATOM 6404 N N . GLY A 1 818 ? -19.422 51.875 29.562 1 60.94 818 GLY A N 1
ATOM 6405 C CA . GLY A 1 818 ? -19.969 51.844 30.922 1 60.94 818 GLY A CA 1
ATOM 6406 C C . GLY A 1 818 ? -18.906 51.875 32 1 60.94 818 GLY A C 1
ATOM 6407 O O . GLY A 1 818 ? -19.219 51.938 33.188 1 60.94 818 GLY A O 1
ATOM 6408 N N . VAL A 1 819 ? -17.812 51.75 31.641 1 63.91 819 VAL A N 1
ATOM 6409 C CA . VAL A 1 819 ? -16.719 51.781 32.625 1 63.91 819 VAL A CA 1
ATOM 6410 C C . VAL A 1 819 ? -16.562 53.188 33.156 1 63.91 819 VAL A C 1
ATOM 6412 O O . VAL A 1 819 ? -16.5 54.156 32.375 1 63.91 819 VAL A O 1
ATOM 6415 N N . PRO A 1 820 ? -16.656 53.312 34.469 1 68.56 820 PRO A N 1
ATOM 6416 C CA . PRO A 1 820 ? -16.516 54.625 35.062 1 68.56 820 PRO A CA 1
ATOM 6417 C C . PRO A 1 820 ? -15.211 55.312 34.688 1 68.56 820 PRO A C 1
ATOM 6419 O O . PRO A 1 820 ? -14.164 54.656 34.625 1 68.56 820 PRO A O 1
ATOM 6422 N N . LYS A 1 821 ? -15.32 56.562 34.25 1 68.19 821 LYS A N 1
ATOM 6423 C CA . LYS A 1 821 ? -14.172 57.375 33.906 1 68.19 821 LYS A CA 1
ATOM 6424 C C . LYS A 1 821 ? -13.43 57.875 35.156 1 68.19 821 LYS A C 1
ATOM 6426 O O . LYS A 1 821 ? -12.352 58.438 35.031 1 68.19 821 LYS A O 1
ATOM 6431 N N . GLY A 1 822 ? -14.008 57.562 36.312 1 72.5 822 GLY A N 1
ATOM 6432 C CA . GLY A 1 822 ? -13.492 58.125 37.562 1 72.5 822 GLY A CA 1
ATOM 6433 C C . GLY A 1 822 ? -13.945 59.562 37.781 1 72.5 822 GLY A C 1
ATOM 6434 O O . GLY A 1 822 ? -13.258 60.344 38.469 1 72.5 822 GLY A O 1
ATOM 6435 N N . LEU A 1 823 ? -14.977 60.031 37.094 1 80.25 823 LEU A N 1
ATOM 6436 C CA . LEU A 1 823 ? -15.578 61.344 37.188 1 80.25 823 LEU A CA 1
ATOM 6437 C C . LEU A 1 823 ? -17.031 61.25 37.625 1 80.25 823 LEU A C 1
ATOM 6439 O O . LEU A 1 823 ? -17.719 60.281 37.281 1 80.25 823 LEU A O 1
ATOM 6443 N N . ALA A 1 824 ? -17.391 62.188 38.375 1 85.38 824 ALA A N 1
ATOM 6444 C CA . ALA A 1 824 ? -18.797 62.188 38.75 1 85.38 824 ALA A CA 1
ATOM 6445 C C . ALA A 1 824 ? -19.312 63.625 38.875 1 85.38 824 ALA A C 1
ATOM 6447 O O . ALA A 1 824 ? -18.531 64.562 39.094 1 85.38 824 ALA A O 1
ATOM 6448 N N . TYR A 1 825 ? -20.547 63.875 38.656 1 83.94 825 TYR A N 1
ATOM 6449 C CA . TYR A 1 825 ? -21.266 65.125 38.875 1 83.94 825 TYR A CA 1
ATOM 6450 C C . TYR A 1 825 ? -22.25 65 40.031 1 83.94 825 TYR A C 1
ATOM 6452 O O . TYR A 1 825 ? -23.031 64.062 40.094 1 83.94 825 TYR A O 1
ATOM 6460 N N . VAL A 1 826 ? -22.156 65.875 41 1 87.31 826 VAL A N 1
ATOM 6461 C CA . VAL A 1 826 ? -23.062 65.875 42.125 1 87.31 826 VAL A CA 1
ATOM 6462 C C . VAL A 1 826 ? -23.844 67.188 42.156 1 87.31 826 VAL A C 1
ATOM 6464 O O . VAL A 1 826 ? -23.25 68.25 42.219 1 87.31 826 VAL A O 1
ATOM 6467 N N . GLU A 1 827 ? -25.141 67.125 42.094 1 85.06 827 GLU A N 1
ATOM 6468 C CA . GLU A 1 827 ? -26.016 68.25 42.062 1 85.06 827 GLU A CA 1
ATOM 6469 C C . GLU A 1 827 ? -26.688 68.438 43.438 1 85.06 827 GLU A C 1
ATOM 6471 O O . GLU A 1 827 ? -27.234 67.5 44 1 85.06 827 GLU A O 1
ATOM 6476 N N . PHE A 1 828 ? -26.625 69.75 44 1 86.75 828 PHE A N 1
ATOM 6477 C CA . PHE A 1 828 ? -27.234 70.062 45.281 1 86.75 828 PHE A CA 1
ATOM 6478 C C . PHE A 1 828 ? -28.5 70.875 45.062 1 86.75 828 PHE A C 1
ATOM 6480 O O . PHE A 1 828 ? -28.734 71.438 43.969 1 86.75 828 PHE A O 1
ATOM 6487 N N . ALA A 1 829 ? -29.281 71.062 46.062 1 84.62 829 ALA A N 1
ATOM 6488 C CA . ALA A 1 829 ? -30.531 71.812 45.969 1 84.62 829 ALA A CA 1
ATOM 6489 C C . ALA A 1 829 ? -30.266 73.312 45.906 1 84.62 829 ALA A C 1
ATOM 6491 O O . ALA A 1 829 ? -31 74.062 45.25 1 84.62 829 ALA A O 1
ATOM 6492 N N . THR A 1 830 ? -29.188 73.75 46.625 1 83 830 THR A N 1
ATOM 6493 C CA . THR A 1 830 ? -28.875 75.188 46.656 1 83 830 THR A CA 1
ATOM 6494 C C . THR A 1 830 ? -27.391 75.438 46.375 1 83 830 THR A C 1
ATOM 6496 O O . THR A 1 830 ? -26.562 74.5 46.562 1 83 830 THR A O 1
ATOM 6499 N N . GLU A 1 831 ? -27.078 76.562 45.875 1 85.19 831 GLU A N 1
ATOM 6500 C CA . GLU A 1 831 ? -25.703 76.938 45.562 1 85.19 831 GLU A CA 1
ATOM 6501 C C . GLU A 1 831 ? -24.844 77 46.812 1 85.19 831 GLU A C 1
ATOM 6503 O O . GLU A 1 831 ? -23.672 76.562 46.781 1 85.19 831 GLU A O 1
ATOM 6508 N N . ASP A 1 832 ? -25.516 77.438 47.875 1 83.75 832 ASP A N 1
ATOM 6509 C CA . ASP A 1 832 ? -24.781 77.5 49.125 1 83.75 832 ASP A CA 1
ATOM 6510 C C . ASP A 1 832 ? -24.375 76.125 49.625 1 83.75 832 ASP A C 1
ATOM 6512 O O . ASP A 1 832 ? -23.281 75.938 50.125 1 83.75 832 ASP A O 1
ATOM 6516 N N . GLU A 1 833 ? -25.234 75.188 49.406 1 87.31 833 GLU A N 1
ATOM 6517 C CA . GLU A 1 833 ? -24.922 73.812 49.812 1 87.31 833 GLU A CA 1
ATOM 6518 C C . GLU A 1 833 ? -23.797 73.25 48.969 1 87.31 833 GLU A C 1
ATOM 6520 O O . GLU A 1 833 ? -22.922 72.562 49.5 1 87.31 833 GLU A O 1
ATOM 6525 N N . ALA A 1 834 ? -23.812 73.562 47.75 1 86.62 834 ALA A N 1
ATOM 6526 C CA . ALA A 1 834 ? -22.766 73.125 46.844 1 86.62 834 ALA A CA 1
ATOM 6527 C C . ALA A 1 834 ? -21.406 73.688 47.219 1 86.62 834 ALA A C 1
ATOM 6529 O O . ALA A 1 834 ? -20.391 73 47.219 1 86.62 834 ALA A O 1
ATOM 6530 N N . SER A 1 835 ? -21.438 74.938 47.562 1 85.25 835 SER A N 1
ATOM 6531 C CA . SER A 1 835 ? -20.203 75.625 47.969 1 85.25 835 SER A CA 1
ATOM 6532 C C . SER A 1 835 ? -19.656 75.062 49.25 1 85.25 835 SER A C 1
ATOM 6534 O O . SER A 1 835 ? -18.438 74.875 49.406 1 85.25 835 SER A O 1
ATOM 6536 N N . ARG A 1 836 ? -20.531 74.812 50.156 1 85.12 836 ARG A N 1
ATOM 6537 C CA . ARG A 1 836 ? -20.125 74.25 51.438 1 85.12 836 ARG A CA 1
ATOM 6538 C C . ARG A 1 836 ? -19.516 72.875 51.219 1 85.12 836 ARG A C 1
ATOM 6540 O O . ARG A 1 836 ? -18.484 72.5 51.812 1 85.12 836 ARG A O 1
ATOM 6547 N N . ALA A 1 837 ? -20.109 72.125 50.344 1 87.5 837 ALA A N 1
ATOM 6548 C CA . ALA A 1 837 ? -19.625 70.812 50.062 1 87.5 837 ALA A CA 1
ATOM 6549 C C . ALA A 1 837 ? -18.266 70.875 49.375 1 87.5 837 ALA A C 1
ATOM 6551 O O . ALA A 1 837 ? -17.375 70.062 49.656 1 87.5 837 ALA A O 1
ATOM 6552 N N . LEU A 1 838 ? -18.125 71.75 48.5 1 85.75 838 LEU A N 1
ATOM 6553 C CA . LEU A 1 838 ? -16.875 71.938 47.75 1 85.75 838 LEU A CA 1
ATOM 6554 C C . LEU A 1 838 ? -15.711 72.125 48.719 1 85.75 838 LEU A C 1
ATOM 6556 O O . LEU A 1 838 ? -14.664 71.5 48.562 1 85.75 838 LEU A O 1
ATOM 6560 N N . VAL A 1 839 ? -15.922 73 49.656 1 81.12 839 VAL A N 1
ATOM 6561 C CA . VAL A 1 839 ? -14.859 73.375 50.594 1 81.12 839 VAL A CA 1
ATOM 6562 C C . VAL A 1 839 ? -14.562 72.188 51.5 1 81.12 839 VAL A C 1
ATOM 6564 O O . VAL A 1 839 ? -13.398 71.938 51.812 1 81.12 839 VAL A O 1
ATOM 6567 N N . ALA A 1 840 ? -15.508 71.438 51.781 1 82.94 840 ALA A N 1
ATOM 6568 C CA . ALA A 1 840 ? -15.359 70.375 52.781 1 82.94 840 ALA A CA 1
ATOM 6569 C C . ALA A 1 840 ? -14.805 69.125 52.156 1 82.94 840 ALA A C 1
ATOM 6571 O O . ALA A 1 840 ? -14.172 68.312 52.844 1 82.94 840 ALA A O 1
ATOM 6572 N N . THR A 1 841 ? -15.039 68.938 50.938 1 82.81 841 THR A N 1
ATOM 6573 C CA . THR A 1 841 ? -14.805 67.625 50.406 1 82.81 841 THR A CA 1
ATOM 6574 C C . THR A 1 841 ? -13.617 67.625 49.438 1 82.81 841 THR A C 1
ATOM 6576 O O . THR A 1 841 ? -13.109 66.562 49.094 1 82.81 841 THR A O 1
ATOM 6579 N N . ASP A 1 842 ? -13.297 68.688 49.031 1 80.56 842 ASP A N 1
ATOM 6580 C CA . ASP A 1 842 ? -12.172 68.75 48.125 1 80.56 842 ASP A CA 1
ATOM 6581 C C . ASP A 1 842 ? -10.914 68.188 48.75 1 80.56 842 ASP A C 1
ATOM 6583 O O . ASP A 1 842 ? -10.484 68.625 49.812 1 80.56 842 ASP A O 1
ATOM 6587 N N . GLY A 1 843 ? -10.391 67.125 48.188 1 79 843 GLY A N 1
ATOM 6588 C CA . GLY A 1 843 ? -9.18 66.438 48.688 1 79 843 GLY A CA 1
ATOM 6589 C C . GLY A 1 843 ? -9.453 65.312 49.594 1 79 843 GLY A C 1
ATOM 6590 O O . GLY A 1 843 ? -8.523 64.625 50.062 1 79 843 GLY A O 1
ATOM 6591 N N . VAL A 1 844 ? -10.703 65.062 49.875 1 80.44 844 VAL A N 1
ATOM 6592 C CA . VAL A 1 844 ? -11.047 63.969 50.781 1 80.44 844 VAL A CA 1
ATOM 6593 C C . VAL A 1 844 ? -10.891 62.625 50.062 1 80.44 844 VAL A C 1
ATOM 6595 O O . VAL A 1 844 ? -11.164 62.531 48.875 1 80.44 844 VAL A O 1
ATOM 6598 N N . VAL A 1 845 ? -10.492 61.688 50.75 1 79.25 845 VAL A N 1
ATOM 6599 C CA . VAL A 1 845 ? -10.25 60.344 50.188 1 79.25 845 VAL A CA 1
ATOM 6600 C C . VAL A 1 845 ? -11.531 59.531 50.219 1 79.25 845 VAL A C 1
ATOM 6602 O O . VAL A 1 845 ? -12.133 59.344 51.281 1 79.25 845 VAL A O 1
ATOM 6605 N N . ILE A 1 846 ? -12.07 59.156 49.188 1 76 846 ILE A N 1
ATOM 6606 C CA . ILE A 1 846 ? -13.203 58.25 49.062 1 76 846 ILE A CA 1
ATOM 6607 C C . ILE A 1 846 ? -12.758 56.938 48.406 1 76 846 ILE A C 1
ATOM 6609 O O . ILE A 1 846 ? -12.273 56.969 47.25 1 76 846 ILE A O 1
ATOM 6613 N N . GLY A 1 847 ? -12.953 55.844 49.094 1 69 847 GLY A N 1
ATOM 6614 C CA . GLY A 1 847 ? -12.375 54.594 48.625 1 69 847 GLY A CA 1
ATOM 6615 C C . GLY A 1 847 ? -10.859 54.594 48.688 1 69 847 GLY A C 1
ATOM 6616 O O . GLY A 1 847 ? -10.281 54.781 49.75 1 69 847 GLY A O 1
ATOM 6617 N N . SER A 1 848 ? -10.172 54.438 47.531 1 69.5 848 SER A N 1
ATOM 6618 C CA . SER A 1 848 ? -8.711 54.344 47.5 1 69.5 848 SER A CA 1
ATOM 6619 C C . SER A 1 848 ? -8.102 55.625 46.938 1 69.5 848 SER A C 1
ATOM 6621 O O . SER A 1 848 ? -6.875 55.75 46.844 1 69.5 848 SER A O 1
ATOM 6623 N N . LYS A 1 849 ? -8.953 56.656 46.562 1 75.88 849 LYS A N 1
ATOM 6624 C CA . LYS A 1 849 ? -8.438 57.812 45.875 1 75.88 849 LYS A CA 1
ATOM 6625 C C . LYS A 1 849 ? -8.898 59.125 46.531 1 75.88 849 LYS A C 1
ATOM 6627 O O . LYS A 1 849 ? -9.992 59.156 47.125 1 75.88 849 LYS A O 1
ATOM 6632 N N . ALA A 1 850 ? -8.008 60.094 46.562 1 78.56 850 ALA A N 1
ATOM 6633 C CA . ALA A 1 850 ? -8.391 61.438 47 1 78.56 850 ALA A CA 1
ATOM 6634 C C . ALA A 1 850 ? -9.141 62.188 45.906 1 78.56 850 ALA A C 1
ATOM 6636 O O . ALA A 1 850 ? -8.602 62.438 44.844 1 78.56 850 ALA A O 1
ATOM 6637 N N . ILE A 1 851 ? -10.328 62.625 46.156 1 80.69 851 ILE A N 1
ATOM 6638 C CA . ILE A 1 851 ? -11.172 63.188 45.094 1 80.69 851 ILE A CA 1
ATOM 6639 C C . ILE A 1 851 ? -10.891 64.688 44.969 1 80.69 851 ILE A C 1
ATOM 6641 O O . ILE A 1 851 ? -10.477 65.312 45.938 1 80.69 851 ILE A O 1
ATOM 6645 N N . SER A 1 852 ? -10.938 65.25 43.844 1 81.69 852 SER A N 1
ATOM 6646 C CA . SER A 1 852 ? -10.914 66.688 43.562 1 81.69 852 SER A CA 1
ATOM 6647 C C . SER A 1 852 ? -12.297 67.188 43.156 1 81.69 852 SER A C 1
ATOM 6649 O O . SER A 1 852 ? -12.938 66.625 42.281 1 81.69 852 SER A O 1
ATOM 6651 N N . VAL A 1 853 ? -12.789 68.188 43.906 1 83.62 853 VAL A N 1
ATOM 6652 C CA . VAL A 1 853 ? -14.156 68.625 43.688 1 83.62 853 VAL A CA 1
ATOM 6653 C C . VAL A 1 853 ? -14.133 70.062 43.188 1 83.62 853 VAL A C 1
ATOM 6655 O O . VAL A 1 853 ? -13.383 70.938 43.719 1 83.62 853 VAL A O 1
ATOM 6658 N N . ALA A 1 854 ? -14.781 70.438 42.094 1 81.38 854 ALA A N 1
ATOM 6659 C CA . ALA A 1 854 ? -14.914 71.75 41.531 1 81.38 854 ALA A CA 1
ATOM 6660 C C . ALA A 1 854 ? -16.359 72.062 41.125 1 81.38 854 ALA A C 1
ATOM 6662 O O . ALA A 1 854 ? -17.156 71.125 41 1 81.38 854 ALA A O 1
ATOM 6663 N N . ILE A 1 855 ? -16.703 73.312 41.062 1 80.75 855 ILE A N 1
ATOM 6664 C CA . ILE A 1 855 ? -18 73.688 40.531 1 80.75 855 ILE A CA 1
ATOM 6665 C C . ILE A 1 855 ? -18.062 73.312 39.031 1 80.75 855 ILE A C 1
ATOM 6667 O O . ILE A 1 855 ? -17.109 73.562 38.281 1 80.75 855 ILE A O 1
ATOM 6671 N N . SER A 1 856 ? -19.062 72.625 38.625 1 77.81 856 SER A N 1
ATOM 6672 C CA . SER A 1 856 ? -19.234 72.188 37.25 1 77.81 856 SER A CA 1
ATOM 6673 C C . SER A 1 856 ? -19.234 73.375 36.281 1 77.81 856 SER A C 1
ATOM 6675 O O . SER A 1 856 ? -19.953 74.375 36.469 1 77.81 856 SER A O 1
ATOM 6677 N N . ASN A 1 857 ? -18.297 73.5 35.438 1 67.88 857 ASN A N 1
ATOM 6678 C CA . ASN A 1 857 ? -18.203 74.5 34.406 1 67.88 857 ASN A CA 1
ATOM 6679 C C . ASN A 1 857 ? -18.078 73.875 33 1 67.88 857 ASN A C 1
ATOM 6681 O O . ASN A 1 857 ? -16.984 73.688 32.469 1 67.88 857 ASN A O 1
ATOM 6685 N N . PRO A 1 858 ? -19.141 73.5 32.5 1 60.69 858 PRO A N 1
ATOM 6686 C CA . PRO A 1 858 ? -19.062 72.875 31.188 1 60.69 858 PRO A CA 1
ATOM 6687 C C . PRO A 1 858 ? -18.625 73.812 30.094 1 60.69 858 PRO A C 1
ATOM 6689 O O . PRO A 1 858 ? -18.953 75 30.172 1 60.69 858 PRO A O 1
ATOM 6692 N N . PRO A 1 859 ? -17.656 73.562 29.281 1 50.69 859 PRO A N 1
ATOM 6693 C CA . PRO A 1 859 ? -17.172 74.5 28.281 1 50.69 859 PRO A CA 1
ATOM 6694 C C . PRO A 1 859 ? -18.281 75.062 27.406 1 50.69 859 PRO A C 1
ATOM 6696 O O . PRO A 1 859 ? -19.281 74.375 27.156 1 50.69 859 PRO A O 1
ATOM 6699 N N . GLN A 1 860 ? -18.344 76.438 27.25 1 42.09 860 GLN A N 1
ATOM 6700 C CA . GLN A 1 860 ? -19.312 77.125 26.406 1 42.09 860 GLN A CA 1
ATOM 6701 C C . GLN A 1 860 ? -19.25 76.625 24.969 1 42.09 860 GLN A C 1
ATOM 6703 O O . GLN A 1 860 ? -18.172 76.562 24.391 1 42.09 860 GLN A O 1
ATOM 6708 N N . ARG A 1 861 ? -20.094 75.938 24.578 1 37.5 861 ARG A N 1
ATOM 6709 C CA . ARG A 1 861 ? -20.109 75.812 23.125 1 37.5 861 ARG A CA 1
ATOM 6710 C C . ARG A 1 861 ? -20.406 77.188 22.469 1 37.5 861 ARG A C 1
ATOM 6712 O O . ARG A 1 861 ? -21.234 77.938 22.969 1 37.5 861 ARG A O 1
ATOM 6719 N N . SER A 1 862 ? -19.562 77.875 21.766 1 33.78 862 SER A N 1
ATOM 6720 C CA . SER A 1 862 ? -19.781 79.062 20.969 1 33.78 862 SER A CA 1
ATOM 6721 C C . SER A 1 862 ? -21.109 79 20.219 1 33.78 862 SER A C 1
ATOM 6723 O O . SER A 1 862 ? -21.344 78.062 19.453 1 33.78 862 SER A O 1
ATOM 6725 N N . SER A 1 863 ? -22.188 79.25 20.906 1 31.17 863 SER A N 1
ATOM 6726 C CA . SER A 1 863 ? -23.391 79.5 20.125 1 31.17 863 SER A CA 1
ATOM 6727 C C . SER A 1 863 ? -23.125 80.5 18.969 1 31.17 863 SER A C 1
ATOM 6729 O O . SER A 1 863 ? -22.484 81.5 19.141 1 31.17 863 SER A O 1
ATOM 6731 N N . GLY A 1 864 ? -23.016 80.125 17.766 1 28.45 864 GLY A N 1
ATOM 6732 C CA . GLY A 1 864 ? -23.031 81 16.594 1 28.45 864 GLY A CA 1
ATOM 6733 C C . GLY A 1 864 ? -24.188 82 16.609 1 28.45 864 GLY A C 1
ATOM 6734 O O . GLY A 1 864 ? -25.328 81.625 16.344 1 28.45 864 GLY A O 1
ATOM 6735 N N . GLN A 1 865 ? -24.406 82.875 17.578 1 24.97 865 GLN A N 1
ATOM 6736 C CA . GLN A 1 865 ? -25.359 83.938 17.438 1 24.97 865 GLN A CA 1
ATOM 6737 C C . GLN A 1 865 ? -25.172 84.688 16.109 1 24.97 865 GLN A C 1
ATOM 6739 O O . GLN A 1 865 ? -24.109 85.25 15.883 1 24.97 865 GLN A O 1
ATOM 6744 N N . SER A 1 866 ? -25.875 84.188 15.031 1 26.03 866 SER A N 1
ATOM 6745 C CA . SER A 1 866 ? -26.109 85.062 13.859 1 26.03 866 SER A CA 1
ATOM 6746 C C . SER A 1 866 ? -26.828 86.375 14.234 1 26.03 866 SER A C 1
ATOM 6748 O O . SER A 1 866 ? -27.906 86.312 14.82 1 26.03 866 SER A O 1
ATOM 6750 N N . ASP A 1 867 ? -26.266 87.438 14.758 1 22.88 867 ASP A N 1
ATOM 6751 C CA . ASP A 1 867 ? -26.75 88.812 14.867 1 22.88 867 ASP A CA 1
ATOM 6752 C C . ASP A 1 867 ? -27.391 89.25 13.562 1 22.88 867 ASP A C 1
ATOM 6754 O O . ASP A 1 867 ? -26.688 89.625 12.633 1 22.88 867 ASP A O 1
ATOM 6758 N N . GLY A 1 868 ? -28.453 88.625 13.055 1 23.19 868 GLY A N 1
ATOM 6759 C CA . GLY A 1 868 ? -29.188 89.125 11.875 1 23.19 868 GLY A CA 1
ATOM 6760 C C . GLY A 1 868 ? -29.938 90.375 12.109 1 23.19 868 GLY A C 1
ATOM 6761 O O . GLY A 1 868 ? -30.859 90.75 11.359 1 23.19 868 GLY A O 1
ATOM 6762 N N . GLY A 1 869 ? -29.734 91.312 12.992 1 19.72 869 GLY A N 1
ATOM 6763 C CA . GLY A 1 869 ? -30.656 92.375 13.055 1 19.72 869 GLY A CA 1
ATOM 6764 C C . GLY A 1 869 ? -30.594 93.312 11.844 1 19.72 869 GLY A C 1
ATOM 6765 O O . GLY A 1 869 ? -30.859 94.5 11.938 1 19.72 869 GLY A O 1
ATOM 6766 N N . ALA A 1 870 ? -30.281 92.875 10.555 1 19.25 870 ALA A N 1
ATOM 6767 C CA . ALA A 1 870 ? -30.375 94 9.641 1 19.25 870 ALA A CA 1
ATOM 6768 C C . ALA A 1 870 ? -31.797 94.562 9.578 1 19.25 870 ALA A C 1
ATOM 6770 O O . ALA A 1 870 ? -32.75 93.812 9.297 1 19.25 870 ALA A O 1
ATOM 6771 N N . SER A 1 871 ? -32.094 95.562 10.336 1 17.94 871 SER A N 1
ATOM 6772 C CA . SER A 1 871 ? -33.344 96.375 10.227 1 17.94 871 SER A CA 1
ATOM 6773 C C . SER A 1 871 ? -33.625 96.75 8.773 1 17.94 871 SER A C 1
ATOM 6775 O O . SER A 1 871 ? -32.75 96.688 7.926 1 17.94 871 SER A O 1
ATOM 6777 N N . LEU A 1 872 ? -34.531 97.75 8.383 1 18.44 872 LEU A N 1
ATOM 6778 C CA . LEU A 1 872 ? -35.344 98.25 7.242 1 18.44 872 LEU A CA 1
ATOM 6779 C C . LEU A 1 872 ? -34.469 98.938 6.238 1 18.44 872 LEU A C 1
ATOM 6781 O O . LEU A 1 872 ? -34.906 99.25 5.133 1 18.44 872 LEU A O 1
ATOM 6785 N N . THR A 1 873 ? -33.188 99.312 6.113 1 17.98 873 THR A N 1
ATOM 6786 C CA . THR A 1 873 ? -33.219 100.625 5.547 1 17.98 873 THR A CA 1
ATOM 6787 C C . THR A 1 873 ? -33.844 100.625 4.16 1 17.98 873 THR A C 1
ATOM 6789 O O . THR A 1 873 ? -33.75 99.625 3.43 1 17.98 873 THR A O 1
ATOM 6792 N N . GLN A 1 874 ? -34.562 101.625 3.736 1 16.94 874 GLN A N 1
ATOM 6793 C CA . GLN A 1 874 ? -35.625 101.938 2.787 1 16.94 874 GLN A CA 1
ATOM 6794 C C . GLN A 1 874 ? -35.156 101.75 1.35 1 16.94 874 GLN A C 1
ATOM 6796 O O . GLN A 1 874 ? -35.781 101 0.581 1 16.94 874 GLN A O 1
ATOM 6801 N N . ALA A 1 875 ? -35.062 102.875 0.541 1 17.44 875 ALA A N 1
ATOM 6802 C CA . ALA A 1 875 ? -35.438 103.438 -0.764 1 17.44 875 ALA A CA 1
ATOM 6803 C C . ALA A 1 875 ? -34.438 103 -1.842 1 17.44 875 ALA A C 1
ATOM 6805 O O . ALA A 1 875 ? -33.312 102.625 -1.539 1 17.44 875 ALA A O 1
ATOM 6806 N N . SER A 1 876 ? -34.719 103.125 -3.348 1 17.39 876 SER A N 1
ATOM 6807 C CA . SER A 1 876 ? -34.594 102.938 -4.789 1 17.39 876 SER A CA 1
ATOM 6808 C C . SER A 1 876 ? -33.344 103.688 -5.305 1 17.39 876 SER A C 1
ATOM 6810 O O . SER A 1 876 ? -32.625 103.188 -6.164 1 17.39 876 SER A O 1
ATOM 6812 N N . HIS A 1 877 ? -33.344 105 -5.145 1 16.19 877 HIS A N 1
ATOM 6813 C CA . HIS A 1 877 ? -33.125 106.062 -6.117 1 16.19 877 HIS A CA 1
ATOM 6814 C C . HIS A 1 877 ? -31.625 106.25 -6.43 1 16.19 877 HIS A C 1
ATOM 6816 O O . HIS A 1 877 ? -30.781 106.062 -5.547 1 16.19 877 HIS A O 1
ATOM 6822 N N . ALA A 1 878 ? -31.219 106.375 -7.875 1 16.77 878 ALA A N 1
ATOM 6823 C CA . ALA A 1 878 ? -30.266 106.375 -8.977 1 16.77 878 ALA A CA 1
ATOM 6824 C C . ALA A 1 878 ? -29.234 107.5 -8.797 1 16.77 878 ALA A C 1
ATOM 6826 O O . ALA A 1 878 ? -28.047 107.312 -9.094 1 16.77 878 ALA A O 1
ATOM 6827 N N . THR A 1 879 ? -29.75 108.562 -8.359 1 15.64 879 THR A N 1
ATOM 6828 C CA . THR A 1 879 ? -29.297 109.75 -9.062 1 15.64 879 THR A CA 1
ATOM 6829 C C . THR A 1 879 ? -27.812 110 -8.766 1 15.64 879 THR A C 1
ATOM 6831 O O . THR A 1 879 ? -27.297 109.562 -7.727 1 15.64 879 THR A O 1
ATOM 6834 N N . LYS A 1 880 ? -27.312 110.688 -9.703 1 18.25 880 LYS A N 1
ATOM 6835 C CA . LYS A 1 880 ? -26.188 111.438 -10.297 1 18.25 880 LYS A CA 1
ATOM 6836 C C . LYS A 1 880 ? -25.547 112.375 -9.305 1 18.25 880 LYS A C 1
ATOM 6838 O O . LYS A 1 880 ? -25.844 113.562 -9.305 1 18.25 880 LYS A O 1
ATOM 6843 N N . ALA A 1 881 ? -25.422 112.062 -8 1 16.45 881 ALA A N 1
ATOM 6844 C CA . ALA A 1 881 ? -25.031 113.375 -7.551 1 16.45 881 ALA A CA 1
ATOM 6845 C C . ALA A 1 881 ? -23.672 113.812 -8.117 1 16.45 881 ALA A C 1
ATOM 6847 O O . ALA A 1 881 ? -22.922 112.938 -8.57 1 16.45 881 ALA A O 1
ATOM 6848 N N . ALA A 1 882 ? -22.969 114.5 -7.305 1 18.62 882 ALA A N 1
ATOM 6849 C CA . ALA A 1 882 ? -22.125 115.688 -7.508 1 18.62 882 ALA A CA 1
ATOM 6850 C C . ALA A 1 882 ? -20.688 115.25 -7.762 1 18.62 882 ALA A C 1
ATOM 6852 O O . ALA A 1 882 ? -20 114.75 -6.863 1 18.62 882 ALA A O 1
ATOM 6853 N N . THR A 1 883 ? -20.391 114.625 -8.875 1 17.41 883 THR A N 1
ATOM 6854 C CA . THR A 1 883 ? -18.953 114.625 -9.133 1 17.41 883 THR A CA 1
ATOM 6855 C C . THR A 1 883 ? -18.359 116 -8.969 1 17.41 883 THR A C 1
ATOM 6857 O O . THR A 1 883 ? -17.281 116.125 -8.398 1 17.41 883 THR A O 1
ATOM 6860 N N . SER A 1 884 ? -18.734 117.125 -9.641 1 17.98 884 SER A N 1
ATOM 6861 C CA . SER A 1 884 ? -17.656 117.875 -10.312 1 17.98 884 SER A CA 1
ATOM 6862 C C . SER A 1 884 ? -17 118.875 -9.383 1 17.98 884 SER A C 1
ATOM 6864 O O . SER A 1 884 ? -16.078 119.562 -9.789 1 17.98 884 SER A O 1
ATOM 6866 N N . ALA A 1 885 ? -16.891 119 -8.094 1 20.02 885 ALA A N 1
ATOM 6867 C CA . ALA A 1 885 ? -16.406 120.312 -7.953 1 20.02 885 ALA A CA 1
ATOM 6868 C C . ALA A 1 885 ? -15.062 120.5 -8.641 1 20.02 885 ALA A C 1
ATOM 6870 O O . ALA A 1 885 ? -14.172 119.688 -8.523 1 20.02 885 ALA A O 1
ATOM 6871 N N . PRO A 1 886 ? -14.883 121.438 -9.664 1 19.45 886 PRO A N 1
ATOM 6872 C CA . PRO A 1 886 ? -13.648 122.062 -10.148 1 19.45 886 PRO A CA 1
ATOM 6873 C C . PRO A 1 886 ? -12.797 122.625 -9.016 1 19.45 886 PRO A C 1
ATOM 6875 O O . PRO A 1 886 ? -13.32 123 -7.965 1 19.45 886 PRO A O 1
ATOM 6878 N N . ALA A 1 887 ? -11.914 122.562 -8.281 1 18.64 887 ALA A N 1
ATOM 6879 C CA . ALA A 1 887 ? -10.836 123.375 -8.844 1 18.64 887 ALA A CA 1
ATOM 6880 C C . ALA A 1 887 ? -10.156 122.625 -10 1 18.64 887 ALA A C 1
ATOM 6882 O O . ALA A 1 887 ? -10.039 121.438 -10 1 18.64 887 ALA A O 1
ATOM 6883 N N . MET B 1 1 ? -8.875 -23.234 -111.875 1 18.52 1 MET B N 1
ATOM 6884 C CA . MET B 1 1 ? -8.641 -24.25 -110.875 1 18.52 1 MET B CA 1
ATOM 6885 C C . MET B 1 1 ? -9.852 -24.406 -110 1 18.52 1 MET B C 1
ATOM 6887 O O . MET B 1 1 ? -9.805 -25.141 -109 1 18.52 1 MET B O 1
ATOM 6891 N N . TYR B 1 2 ? -11.047 -23.828 -110 1 21.52 2 TYR B N 1
ATOM 6892 C CA . TYR B 1 2 ? -11.828 -22.984 -109.062 1 21.52 2 TYR B CA 1
ATOM 6893 C C . TYR B 1 2 ? -12.594 -23.828 -108.062 1 21.52 2 TYR B C 1
ATOM 6895 O O . TYR B 1 2 ? -12.883 -25 -108.312 1 21.52 2 TYR B O 1
ATOM 6903 N N . PRO B 1 3 ? -13.141 -23.234 -106.875 1 20.88 3 PRO B N 1
ATOM 6904 C CA . PRO B 1 3 ? -13.375 -23.5 -105.438 1 20.88 3 PRO B CA 1
ATOM 6905 C C . PRO B 1 3 ? -14.547 -24.438 -105.25 1 20.88 3 PRO B C 1
ATOM 6907 O O . PRO B 1 3 ? -15.398 -24.625 -106.125 1 20.88 3 PRO B O 1
ATOM 6910 N N . GLU B 1 4 ? -14.562 -25.203 -103.938 1 19.16 4 GLU B N 1
ATOM 6911 C CA . GLU B 1 4 ? -14.742 -26.281 -102.938 1 19.16 4 GLU B CA 1
ATOM 6912 C C . GLU B 1 4 ? -16.109 -26.203 -102.312 1 19.16 4 GLU B C 1
ATOM 6914 O O . GLU B 1 4 ? -16.297 -25.469 -101.312 1 19.16 4 GLU B O 1
ATOM 6919 N N . ASP B 1 5 ? -17.188 -26.203 -102.875 1 21.45 5 ASP B N 1
ATOM 6920 C CA . ASP B 1 5 ? -18.547 -25.766 -102.562 1 21.45 5 ASP B CA 1
ATOM 6921 C C . ASP B 1 5 ? -19.219 -26.672 -101.562 1 21.45 5 ASP B C 1
ATOM 6923 O O . ASP B 1 5 ? -19.031 -27.891 -101.562 1 21.45 5 ASP B O 1
ATOM 6927 N N . PRO B 1 6 ? -19.844 -26.125 -100.438 1 23.39 6 PRO B N 1
ATOM 6928 C CA . PRO B 1 6 ? -20.344 -26.422 -99.125 1 23.39 6 PRO B CA 1
ATOM 6929 C C . PRO B 1 6 ? -21.562 -27.328 -99.125 1 23.39 6 PRO B C 1
ATOM 6931 O O . PRO B 1 6 ? -22.625 -26.938 -99.625 1 23.39 6 PRO B O 1
ATOM 6934 N N . ASP B 1 7 ? -21.375 -28.594 -99.25 1 20.23 7 ASP B N 1
ATOM 6935 C CA . ASP B 1 7 ? -22.359 -29.609 -99.625 1 20.23 7 ASP B CA 1
ATOM 6936 C C . ASP B 1 7 ? -23.422 -29.766 -98.562 1 20.23 7 ASP B C 1
ATOM 6938 O O . ASP B 1 7 ? -23.141 -29.594 -97.375 1 20.23 7 ASP B O 1
ATOM 6942 N N . GLU B 1 8 ? -24.672 -29.984 -98.875 1 21.47 8 GLU B N 1
ATOM 6943 C CA . GLU B 1 8 ? -26.078 -29.734 -98.562 1 21.47 8 GLU B CA 1
ATOM 6944 C C . GLU B 1 8 ? -26.656 -30.75 -97.625 1 21.47 8 GLU B C 1
ATOM 6946 O O . GLU B 1 8 ? -27.328 -31.703 -98 1 21.47 8 GLU B O 1
ATOM 6951 N N . PRO B 1 9 ? -26 -31.109 -96.375 1 21.28 9 PRO B N 1
ATOM 6952 C CA . PRO B 1 9 ? -26.328 -32.438 -95.875 1 21.28 9 PRO B CA 1
ATOM 6953 C C . PRO B 1 9 ? -27.781 -32.531 -95.375 1 21.28 9 PRO B C 1
ATOM 6955 O O . PRO B 1 9 ? -28.375 -31.5 -95 1 21.28 9 PRO B O 1
ATOM 6958 N N . SER B 1 10 ? -28.453 -33.625 -95.688 1 21.19 10 SER B N 1
ATOM 6959 C CA . SER B 1 10 ? -29.859 -34.062 -95.688 1 21.19 10 SER B CA 1
ATOM 6960 C C . SER B 1 10 ? -30.359 -34.25 -94.25 1 21.19 10 SER B C 1
ATOM 6962 O O . SER B 1 10 ? -29.656 -34.875 -93.438 1 21.19 10 SER B O 1
ATOM 6964 N N . LEU B 1 11 ? -31.406 -33.594 -93.688 1 19 11 LEU B N 1
ATOM 6965 C CA . LEU B 1 11 ? -32.062 -33.188 -92.438 1 19 11 LEU B CA 1
ATOM 6966 C C . LEU B 1 11 ? -32.625 -34.375 -91.688 1 19 11 LEU B C 1
ATOM 6968 O O . LEU B 1 11 ? -32.438 -34.5 -90.5 1 19 11 LEU B O 1
ATOM 6972 N N . SER B 1 12 ? -33.656 -35.125 -92.062 1 18.59 12 SER B N 1
ATOM 6973 C CA . SER B 1 12 ? -34.906 -35.031 -91.375 1 18.59 12 SER B CA 1
ATOM 6974 C C . SER B 1 12 ? -34.969 -36.031 -90.188 1 18.59 12 SER B C 1
ATOM 6976 O O . SER B 1 12 ? -34.094 -36.906 -90.062 1 18.59 12 SER B O 1
ATOM 6978 N N . SER B 1 13 ? -36.219 -36.875 -89.875 1 19.88 13 SER B N 1
ATOM 6979 C CA . SER B 1 13 ? -37.281 -36.75 -88.875 1 19.88 13 SER B CA 1
ATOM 6980 C C . SER B 1 13 ? -37.25 -37.969 -87.875 1 19.88 13 SER B C 1
ATOM 6982 O O . SER B 1 13 ? -38.125 -38.094 -87.062 1 19.88 13 SER B O 1
ATOM 6984 N N . SER B 1 14 ? -36.406 -38.875 -87.812 1 20.72 14 SER B N 1
ATOM 6985 C CA . SER B 1 14 ? -36.812 -40.188 -87.312 1 20.72 14 SER B CA 1
ATOM 6986 C C . SER B 1 14 ? -37.094 -40.094 -85.812 1 20.72 14 SER B C 1
ATOM 6988 O O . SER B 1 14 ? -36.406 -39.375 -85.062 1 20.72 14 SER B O 1
ATOM 6990 N N . SER B 1 15 ? -38.344 -40.562 -85.25 1 22.17 15 SER B N 1
ATOM 6991 C CA . SER B 1 15 ? -39.188 -40.438 -84.062 1 22.17 15 SER B CA 1
ATOM 6992 C C . SER B 1 15 ? -38.656 -41.25 -82.875 1 22.17 15 SER B C 1
ATOM 6994 O O . SER B 1 15 ? -39.312 -41.406 -81.875 1 22.17 15 SER B O 1
ATOM 6996 N N . SER B 1 16 ? -37.406 -41.406 -82.625 1 20.81 16 SER B N 1
ATOM 6997 C CA . SER B 1 16 ? -37 -42.438 -81.688 1 20.81 16 SER B CA 1
ATOM 6998 C C . SER B 1 16 ? -37.344 -42.062 -80.25 1 20.81 16 SER B C 1
ATOM 7000 O O . SER B 1 16 ? -36.906 -41.031 -79.75 1 20.81 16 SER B O 1
ATOM 7002 N N . GLU B 1 17 ? -38.438 -42.531 -79.562 1 22.67 17 GLU B N 1
ATOM 7003 C CA . GLU B 1 17 ? -39.125 -42.219 -78.312 1 22.67 17 GLU B CA 1
ATOM 7004 C C . GLU B 1 17 ? -38.25 -42.594 -77.125 1 22.67 17 GLU B C 1
ATOM 7006 O O . GLU B 1 17 ? -38.594 -42.281 -76 1 22.67 17 GLU B O 1
ATOM 7011 N N . ASP B 1 18 ? -37.281 -43.344 -77.188 1 23.52 18 ASP B N 1
ATOM 7012 C CA . ASP B 1 18 ? -36.875 -44.156 -76 1 23.52 18 ASP B CA 1
ATOM 7013 C C . ASP B 1 18 ? -36.219 -43.281 -74.938 1 23.52 18 ASP B C 1
ATOM 7015 O O . ASP B 1 18 ? -35.688 -43.812 -73.938 1 23.52 18 ASP B O 1
ATOM 7019 N N . GLY B 1 19 ? -35.906 -42 -75.062 1 23.16 19 GLY B N 1
ATOM 7020 C CA . GLY B 1 19 ? -34.719 -41.469 -74.438 1 23.16 19 GLY B CA 1
ATOM 7021 C C . GLY B 1 19 ? -34.938 -41.156 -72.938 1 23.16 19 GLY B C 1
ATOM 7022 O O . GLY B 1 19 ? -34.094 -40.5 -72.312 1 23.16 19 GLY B O 1
ATOM 7023 N N . ASP B 1 20 ? -36.031 -41.344 -72.375 1 26.14 20 ASP B N 1
ATOM 7024 C CA . ASP B 1 20 ? -36.188 -40.375 -71.312 1 26.14 20 ASP B CA 1
ATOM 7025 C C . ASP B 1 20 ? -35.312 -40.75 -70.125 1 26.14 20 ASP B C 1
ATOM 7027 O O . ASP B 1 20 ? -35.344 -40.062 -69.125 1 26.14 20 ASP B O 1
ATOM 7031 N N . ASP B 1 21 ? -34.875 -41.938 -70.062 1 31.02 21 ASP B N 1
ATOM 7032 C CA . ASP B 1 21 ? -34.5 -42.281 -68.75 1 31.02 21 ASP B CA 1
ATOM 7033 C C . ASP B 1 21 ? -33.156 -41.688 -68.312 1 31.02 21 ASP B C 1
ATOM 7035 O O . ASP B 1 21 ? -32.625 -41.969 -67.25 1 31.02 21 ASP B O 1
ATOM 7039 N N . ASP B 1 22 ? -32.531 -41.031 -69.312 1 32.5 22 ASP B N 1
ATOM 7040 C CA . ASP B 1 22 ? -31.156 -40.688 -69.062 1 32.5 22 ASP B CA 1
ATOM 7041 C C . ASP B 1 22 ? -31.047 -39.469 -68.125 1 32.5 22 ASP B C 1
ATOM 7043 O O . ASP B 1 22 ? -29.938 -39.031 -67.812 1 32.5 22 ASP B O 1
ATOM 7047 N N . GLY B 1 23 ? -32.156 -38.875 -67.938 1 32.72 23 GLY B N 1
ATOM 7048 C CA . GLY B 1 23 ? -32 -37.562 -67.25 1 32.72 23 GLY B CA 1
ATOM 7049 C C . GLY B 1 23 ? -31.594 -37.688 -65.812 1 32.72 23 GLY B C 1
ATOM 7050 O O . GLY B 1 23 ? -31.094 -36.75 -65.188 1 32.72 23 GLY B O 1
ATOM 7051 N N . GLN B 1 24 ? -32.156 -38.719 -65.25 1 40.62 24 GLN B N 1
ATOM 7052 C CA . GLN B 1 24 ? -31.969 -38.75 -63.812 1 40.62 24 GLN B CA 1
ATOM 7053 C C . GLN B 1 24 ? -30.5 -39.031 -63.469 1 40.62 24 GLN B C 1
ATOM 7055 O O . GLN B 1 24 ? -29.984 -38.562 -62.469 1 40.62 24 GLN B O 1
ATOM 7060 N N . GLU B 1 25 ? -29.891 -39.781 -64.312 1 44.06 25 GLU B N 1
ATOM 7061 C CA . GLU B 1 25 ? -28.484 -40.125 -64 1 44.06 25 GLU B CA 1
ATOM 7062 C C . GLU B 1 25 ? -27.594 -38.906 -64.188 1 44.06 25 GLU B C 1
ATOM 7064 O O . GLU B 1 25 ? -26.625 -38.719 -63.469 1 44.06 25 GLU B O 1
ATOM 7069 N N . ASP B 1 26 ? -27.984 -38.062 -65.188 1 43.91 26 ASP B N 1
ATOM 7070 C CA . ASP B 1 26 ? -27.172 -36.875 -65.438 1 43.91 26 ASP B CA 1
ATOM 7071 C C . ASP B 1 26 ? -27.312 -35.875 -64.312 1 43.91 26 ASP B C 1
ATOM 7073 O O . ASP B 1 26 ? -26.344 -35.188 -63.969 1 43.91 26 ASP B O 1
ATOM 7077 N N . MET B 1 27 ? -28.547 -35.812 -63.812 1 48.91 27 MET B N 1
ATOM 7078 C CA . MET B 1 27 ? -28.703 -34.875 -62.688 1 48.91 27 MET B CA 1
ATOM 7079 C C . MET B 1 27 ? -27.953 -35.344 -61.469 1 48.91 27 MET B C 1
ATOM 7081 O O . MET B 1 27 ? -27.375 -34.531 -60.75 1 48.91 27 MET B O 1
ATOM 7085 N N . GLU B 1 28 ? -27.969 -36.625 -61.219 1 50.75 28 GLU B N 1
ATOM 7086 C CA . GLU B 1 28 ? -27.219 -37.156 -60.094 1 50.75 28 GLU B CA 1
ATOM 7087 C C . GLU B 1 28 ? -25.719 -37.031 -60.344 1 50.75 28 GLU B C 1
ATOM 7089 O O . GLU B 1 28 ? -24.953 -36.719 -59.438 1 50.75 28 GLU B O 1
ATOM 7094 N N . ASN B 1 29 ? -25.312 -37.25 -61.562 1 52.56 29 ASN B N 1
ATOM 7095 C CA . ASN B 1 29 ? -23.922 -37 -61.938 1 52.56 29 ASN B CA 1
ATOM 7096 C C . ASN B 1 29 ? -23.578 -35.531 -61.875 1 52.56 29 ASN B C 1
ATOM 7098 O O . ASN B 1 29 ? -22.484 -35.156 -61.438 1 52.56 29 ASN B O 1
ATOM 7102 N N . LEU B 1 30 ? -24.422 -34.688 -62.375 1 51.31 30 LEU B N 1
ATOM 7103 C CA . LEU B 1 30 ? -24.219 -33.25 -62.312 1 51.31 30 LEU B CA 1
ATOM 7104 C C . LEU B 1 30 ? -24.234 -32.75 -60.875 1 51.31 30 LEU B C 1
ATOM 7106 O O . LEU B 1 30 ? -23.422 -31.922 -60.469 1 51.31 30 LEU B O 1
ATOM 7110 N N . GLU B 1 31 ? -25.156 -33.312 -60.062 1 51.66 31 GLU B N 1
ATOM 7111 C CA . GLU B 1 31 ? -25.172 -32.938 -58.656 1 51.66 31 GLU B CA 1
ATOM 7112 C C . GLU B 1 31 ? -23.906 -33.438 -57.969 1 51.66 31 GLU B C 1
ATOM 7114 O O . GLU B 1 31 ? -23.344 -32.75 -57.094 1 51.66 31 GLU B O 1
ATOM 7119 N N . ALA B 1 32 ? -23.453 -34.625 -58.281 1 58.31 32 ALA B N 1
ATOM 7120 C CA . ALA B 1 32 ? -22.188 -35.125 -57.75 1 58.31 32 ALA B CA 1
ATOM 7121 C C . ALA B 1 32 ? -21.016 -34.281 -58.25 1 58.31 32 ALA B C 1
ATOM 7123 O O . ALA B 1 32 ? -20.094 -34 -57.469 1 58.31 32 ALA B O 1
ATOM 7124 N N . GLU B 1 33 ? -21.016 -33.938 -59.469 1 53.28 33 GLU B N 1
ATOM 7125 C CA . GLU B 1 33 ? -20 -33.062 -60.031 1 53.28 33 GLU B CA 1
ATOM 7126 C C . GLU B 1 33 ? -20.078 -31.672 -59.406 1 53.28 33 GLU B C 1
ATOM 7128 O O . GLU B 1 33 ? -19.047 -31.062 -59.125 1 53.28 33 GLU B O 1
ATOM 7133 N N . ILE B 1 34 ? -21.25 -31.141 -59.25 1 51.66 34 ILE B N 1
ATOM 7134 C CA . ILE B 1 34 ? -21.422 -29.844 -58.594 1 51.66 34 ILE B CA 1
ATOM 7135 C C . ILE B 1 34 ? -20.984 -29.953 -57.125 1 51.66 34 ILE B C 1
ATOM 7137 O O . ILE B 1 34 ? -20.312 -29.047 -56.594 1 51.66 34 ILE B O 1
ATOM 7141 N N . ALA B 1 35 ? -21.406 -31.031 -56.438 1 55.31 35 ALA B N 1
ATOM 7142 C CA . ALA B 1 35 ? -20.969 -31.266 -55.062 1 55.31 35 ALA B CA 1
ATOM 7143 C C . ALA B 1 35 ? -19.453 -31.438 -55 1 55.31 35 ALA B C 1
ATOM 7145 O O . ALA B 1 35 ? -18.812 -30.906 -54.062 1 55.31 35 ALA B O 1
ATOM 7146 N N . GLU B 1 36 ? -18.938 -32.156 -55.969 1 56.47 36 GLU B N 1
ATOM 7147 C CA . GLU B 1 36 ? -17.484 -32.281 -56.031 1 56.47 36 GLU B CA 1
ATOM 7148 C C . GLU B 1 36 ? -16.828 -30.922 -56.312 1 56.47 36 GLU B C 1
ATOM 7150 O O . GLU B 1 36 ? -15.797 -30.594 -55.719 1 56.47 36 GLU B O 1
ATOM 7155 N N . VAL B 1 37 ? -17.344 -30.156 -57.281 1 55.78 37 VAL B N 1
ATOM 7156 C CA . VAL B 1 37 ? -16.812 -28.828 -57.625 1 55.78 37 VAL B CA 1
ATOM 7157 C C . VAL B 1 37 ? -17.031 -27.891 -56.438 1 55.78 37 VAL B C 1
ATOM 7159 O O . VAL B 1 37 ? -16.156 -27.078 -56.125 1 55.78 37 VAL B O 1
ATOM 7162 N N . SER B 1 38 ? -18.203 -28.016 -55.844 1 56.31 38 SER B N 1
ATOM 7163 C CA . SER B 1 38 ? -18.469 -27.203 -54.656 1 56.31 38 SER B CA 1
ATOM 7164 C C . SER B 1 38 ? -17.547 -27.578 -53.5 1 56.31 38 SER B C 1
ATOM 7166 O O . SER B 1 38 ? -17.078 -26.719 -52.781 1 56.31 38 SER B O 1
ATOM 7168 N N . GLN B 1 39 ? -17.344 -28.797 -53.406 1 61.44 39 GLN B N 1
ATOM 7169 C CA . GLN B 1 39 ? -16.422 -29.281 -52.375 1 61.44 39 GLN B CA 1
ATOM 7170 C C . GLN B 1 39 ? -14.992 -28.828 -52.688 1 61.44 39 GLN B C 1
ATOM 7172 O O . GLN B 1 39 ? -14.25 -28.453 -51.781 1 61.44 39 GLN B O 1
ATOM 7177 N N . GLN B 1 40 ? -14.672 -28.906 -53.938 1 61.16 40 GLN B N 1
ATOM 7178 C CA . GLN B 1 40 ? -13.352 -28.453 -54.344 1 61.16 40 GLN B CA 1
ATOM 7179 C C . GLN B 1 40 ? -13.203 -26.953 -54.125 1 61.16 40 GLN B C 1
ATOM 7181 O O . GLN B 1 40 ? -12.148 -26.484 -53.688 1 61.16 40 GLN B O 1
ATOM 7186 N N . ALA B 1 41 ? -14.227 -26.219 -54.469 1 65.62 41 ALA B N 1
ATOM 7187 C CA . ALA B 1 41 ? -14.219 -24.766 -54.25 1 65.62 41 ALA B CA 1
ATOM 7188 C C . ALA B 1 41 ? -14.148 -24.438 -52.75 1 65.62 41 ALA B C 1
ATOM 7190 O O . ALA B 1 41 ? -13.406 -23.547 -52.344 1 65.62 41 ALA B O 1
ATOM 7191 N N . SER B 1 42 ? -14.867 -25.203 -52.031 1 70.81 42 SER B N 1
ATOM 7192 C CA . SER B 1 42 ? -14.836 -25 -50.562 1 70.81 42 SER B CA 1
ATOM 7193 C C . SER B 1 42 ? -13.469 -25.359 -50 1 70.81 42 SER B C 1
ATOM 7195 O O . SER B 1 42 ? -12.969 -24.672 -49.094 1 70.81 42 SER B O 1
ATOM 7197 N N . GLY B 1 43 ? -12.875 -26.359 -50.531 1 73.94 43 GLY B N 1
ATOM 7198 C CA . GLY B 1 43 ? -11.523 -26.75 -50.156 1 73.94 43 GLY B CA 1
ATOM 7199 C C . GLY B 1 43 ? -10.484 -25.688 -50.469 1 73.94 43 GLY B C 1
ATOM 7200 O O . GLY B 1 43 ? -9.586 -25.438 -49.656 1 73.94 43 GLY B O 1
ATOM 7201 N N . GLN B 1 44 ? -10.656 -25.094 -51.625 1 75.38 44 GLN B N 1
ATOM 7202 C CA . GLN B 1 44 ? -9.727 -24.031 -52.031 1 75.38 44 GLN B CA 1
ATOM 7203 C C . GLN B 1 44 ? -9.891 -22.797 -51.188 1 75.38 44 GLN B C 1
ATOM 7205 O O . GLN B 1 44 ? -8.898 -22.141 -50.812 1 75.38 44 GLN B O 1
ATOM 7210 N N . THR B 1 45 ? -11.109 -22.562 -50.812 1 76.81 45 THR B N 1
ATOM 7211 C CA . THR B 1 45 ? -11.352 -21.406 -49.969 1 76.81 45 THR B CA 1
ATOM 7212 C C . THR B 1 45 ? -10.758 -21.641 -48.562 1 76.81 45 THR B C 1
ATOM 7214 O O . THR B 1 45 ? -10.164 -20.734 -48 1 76.81 45 THR B O 1
ATOM 7217 N N . GLN B 1 46 ? -10.945 -22.797 -48.062 1 80.38 46 GLN B N 1
ATOM 7218 C CA . GLN B 1 46 ? -10.398 -23.109 -46.75 1 80.38 46 GLN B CA 1
ATOM 7219 C C . GLN B 1 46 ? -8.875 -23.125 -46.781 1 80.38 46 GLN B C 1
ATOM 7221 O O . GLN B 1 46 ? -8.227 -22.734 -45.812 1 80.38 46 GLN B O 1
ATOM 7226 N N . SER B 1 47 ? -8.391 -23.578 -47.875 1 83.31 47 SER B N 1
ATOM 7227 C CA . SER B 1 47 ? -6.938 -23.594 -48.031 1 83.31 47 SER B CA 1
ATOM 7228 C C . SER B 1 47 ? -6.367 -22.172 -48 1 83.31 47 SER B C 1
ATOM 7230 O O . SER B 1 47 ? -5.328 -21.938 -47.375 1 83.31 47 SER B O 1
ATOM 7232 N N . ARG B 1 48 ? -7.012 -21.266 -48.531 1 82.81 48 ARG B N 1
ATOM 7233 C CA . ARG B 1 48 ? -6.586 -19.875 -48.531 1 82.81 48 ARG B CA 1
ATOM 7234 C C . ARG B 1 48 ? -6.711 -19.281 -47.125 1 82.81 48 ARG B C 1
ATOM 7236 O O . ARG B 1 48 ? -5.871 -18.484 -46.719 1 82.81 48 ARG B O 1
ATOM 7243 N N . THR B 1 49 ? -7.719 -19.703 -46.469 1 82.94 49 THR B N 1
ATOM 7244 C CA . THR B 1 49 ? -7.941 -19.219 -45.125 1 82.94 49 THR B CA 1
ATOM 7245 C C . THR B 1 49 ? -6.812 -19.641 -44.188 1 82.94 49 THR B C 1
ATOM 7247 O O . THR B 1 49 ? -6.34 -18.859 -43.375 1 82.94 49 THR B O 1
ATOM 7250 N N . VAL B 1 50 ? -6.387 -20.812 -44.281 1 86.44 50 VAL B N 1
ATOM 7251 C CA . VAL B 1 50 ? -5.34 -21.359 -43.406 1 86.44 50 VAL B CA 1
ATOM 7252 C C . VAL B 1 50 ? -3.988 -20.766 -43.812 1 86.44 50 VAL B C 1
ATOM 7254 O O . VAL B 1 50 ? -3.107 -20.609 -42.938 1 86.44 50 VAL B O 1
ATOM 7257 N N . GLU B 1 51 ? -3.854 -20.375 -45.062 1 84.38 51 GLU B N 1
ATOM 7258 C CA . GLU B 1 51 ? -2.617 -19.75 -45.5 1 84.38 51 GLU B CA 1
ATOM 7259 C C . GLU B 1 51 ? -2.508 -18.312 -45 1 84.38 51 GLU B C 1
ATOM 7261 O O . GLU B 1 51 ? -1.414 -17.844 -44.656 1 84.38 51 GLU B O 1
ATOM 7266 N N . THR B 1 52 ? -3.617 -17.703 -44.875 1 84.19 52 THR B N 1
ATOM 7267 C CA . THR B 1 52 ? -3.633 -16.312 -44.406 1 84.19 52 THR B CA 1
ATOM 7268 C C . THR B 1 52 ? -3.49 -16.266 -42.875 1 84.19 52 THR B C 1
ATOM 7270 O O . THR B 1 52 ? -2.775 -15.422 -42.344 1 84.19 52 THR B O 1
ATOM 7273 N N . ASN B 1 53 ? -4.297 -17.25 -42.281 1 85.75 53 ASN B N 1
ATOM 7274 C CA . ASN B 1 53 ? -4.219 -17.328 -40.812 1 85.75 53 ASN B CA 1
ATOM 7275 C C . ASN B 1 53 ? -3.992 -18.766 -40.344 1 85.75 53 ASN B C 1
ATOM 7277 O O . ASN B 1 53 ? -4.945 -19.469 -40 1 85.75 53 ASN B O 1
ATOM 7281 N N . PRO B 1 54 ? -2.742 -18.969 -40.188 1 85.81 54 PRO B N 1
ATOM 7282 C CA . PRO B 1 54 ? -2.398 -20.359 -39.875 1 85.81 54 PRO B CA 1
ATOM 7283 C C . PRO B 1 54 ? -2.779 -20.75 -38.438 1 85.81 54 PRO B C 1
ATOM 7285 O O . PRO B 1 54 ? -2.711 -21.922 -38.062 1 85.81 54 PRO B O 1
ATOM 7288 N N . TYR B 1 55 ? -3.316 -19.906 -37.656 1 85 55 TYR B N 1
ATOM 7289 C CA . TYR B 1 55 ? -3.57 -20.203 -36.25 1 85 55 TYR B CA 1
ATOM 7290 C C . TYR B 1 55 ? -5.055 -20.438 -36 1 85 55 TYR B C 1
ATOM 7292 O O . TYR B 1 55 ? -5.504 -20.453 -34.844 1 85 55 TYR B O 1
ATOM 7300 N N . LEU B 1 56 ? -5.766 -20.594 -37.094 1 88.38 56 LEU B N 1
ATOM 7301 C CA . LEU B 1 56 ? -7.18 -20.938 -36.969 1 88.38 56 LEU B CA 1
ATOM 7302 C C . LEU B 1 56 ? -7.367 -22.453 -36.938 1 88.38 56 LEU B C 1
ATOM 7304 O O . LEU B 1 56 ? -7.418 -23.094 -37.969 1 88.38 56 LEU B O 1
ATOM 7308 N N . TYR B 1 57 ? -7.547 -23 -35.812 1 90.31 57 TYR B N 1
ATOM 7309 C CA . TYR B 1 57 ? -7.625 -24.438 -35.594 1 90.31 57 TYR B CA 1
ATOM 7310 C C . TYR B 1 57 ? -8.766 -25.062 -36.406 1 90.31 57 TYR B C 1
ATOM 7312 O O . TYR B 1 57 ? -8.57 -26.062 -37.094 1 90.31 57 TYR B O 1
ATOM 7320 N N . ASP B 1 58 ? -9.984 -24.531 -36.406 1 90.19 58 ASP B N 1
ATOM 7321 C CA . ASP B 1 58 ? -11.188 -25.062 -37.031 1 90.19 58 ASP B CA 1
ATOM 7322 C C . ASP B 1 58 ? -11.062 -25.078 -38.562 1 90.19 58 ASP B C 1
ATOM 7324 O O . ASP B 1 58 ? -11.586 -25.969 -39.219 1 90.19 58 ASP B O 1
ATOM 7328 N N . ALA B 1 59 ? -10.414 -24.062 -39.062 1 90.25 59 ALA B N 1
ATOM 7329 C CA . ALA B 1 59 ? -10.211 -24 -40.5 1 90.25 59 ALA B CA 1
ATOM 7330 C C . ALA B 1 59 ? -9.352 -25.172 -41 1 90.25 59 ALA B C 1
ATOM 7332 O O . ALA B 1 59 ? -9.602 -25.734 -42.062 1 90.25 59 ALA B O 1
ATOM 7333 N N . HIS B 1 60 ? -8.336 -25.5 -40.188 1 93.38 60 HIS B N 1
ATOM 7334 C CA . HIS B 1 60 ? -7.488 -26.641 -40.531 1 93.38 60 HIS B CA 1
ATOM 7335 C C . HIS B 1 60 ? -8.281 -27.938 -40.531 1 93.38 60 HIS B C 1
ATOM 7337 O O . HIS B 1 60 ? -8.18 -28.734 -41.469 1 93.38 60 HIS B O 1
ATOM 7343 N N . THR B 1 61 ? -9.07 -28.203 -39.5 1 93.31 61 THR B N 1
ATOM 7344 C CA . THR B 1 61 ? -9.828 -29.438 -39.375 1 93.31 61 THR B CA 1
ATOM 7345 C C . THR B 1 61 ? -10.859 -29.547 -40.5 1 93.31 61 THR B C 1
ATOM 7347 O O . THR B 1 61 ? -11.078 -30.641 -41.031 1 93.31 61 THR B O 1
ATOM 7350 N N . ARG B 1 62 ? -11.469 -28.453 -40.875 1 91.62 62 ARG B N 1
ATOM 7351 C CA . ARG B 1 62 ? -12.438 -28.453 -41.969 1 91.62 62 ARG B CA 1
ATOM 7352 C C . ARG B 1 62 ? -11.766 -28.781 -43.281 1 91.62 62 ARG B C 1
ATOM 7354 O O . ARG B 1 62 ? -12.305 -29.547 -44.094 1 91.62 62 ARG B O 1
ATOM 7361 N N . LEU B 1 63 ? -10.672 -28.188 -43.469 1 92.5 63 LEU B N 1
ATOM 7362 C CA . LEU B 1 63 ? -9.93 -28.438 -44.719 1 92.5 63 LEU B CA 1
ATOM 7363 C C . LEU B 1 63 ? -9.547 -29.922 -44.812 1 92.5 63 LEU B C 1
ATOM 7365 O O . LEU B 1 63 ? -9.695 -30.531 -45.875 1 92.5 63 LEU B O 1
ATOM 7369 N N . ILE B 1 64 ? -9.062 -30.484 -43.75 1 94 64 ILE B N 1
ATOM 7370 C CA . ILE B 1 64 ? -8.641 -31.875 -43.719 1 94 64 ILE B CA 1
ATOM 7371 C C . ILE B 1 64 ? -9.836 -32.781 -44 1 94 64 ILE B C 1
ATOM 7373 O O . ILE B 1 64 ? -9.727 -33.75 -44.75 1 94 64 ILE B O 1
ATOM 7377 N N . THR B 1 65 ? -10.953 -32.5 -43.344 1 93 65 THR B N 1
ATOM 7378 C CA . THR B 1 65 ? -12.156 -33.312 -43.562 1 93 65 THR B CA 1
ATOM 7379 C C . THR B 1 65 ? -12.586 -33.281 -45.031 1 93 65 THR B C 1
ATOM 7381 O O . THR B 1 65 ? -12.961 -34.312 -45.594 1 93 65 THR B O 1
ATOM 7384 N N . LEU B 1 66 ? -12.516 -32.125 -45.625 1 91.38 66 LEU B N 1
ATOM 7385 C CA . LEU B 1 66 ? -12.922 -31.938 -47.031 1 91.38 66 LEU B CA 1
ATOM 7386 C C . LEU B 1 66 ? -11.969 -32.656 -47.969 1 91.38 66 LEU B C 1
ATOM 7388 O O . LEU B 1 66 ? -12.414 -33.312 -48.906 1 91.38 66 LEU B O 1
ATOM 7392 N N . LEU B 1 67 ? -10.75 -32.5 -47.719 1 92.62 67 LEU B N 1
ATOM 7393 C CA . LEU B 1 67 ? -9.758 -33.156 -48.594 1 92.62 67 LEU B CA 1
ATOM 7394 C C . LEU B 1 67 ? -9.812 -34.656 -48.438 1 92.62 67 LEU B C 1
ATOM 7396 O O . LEU B 1 67 ? -9.586 -35.375 -49.406 1 92.62 67 LEU B O 1
ATOM 7400 N N . ARG B 1 68 ? -10.008 -35.156 -47.219 1 91.06 68 ARG B N 1
ATOM 7401 C CA . ARG B 1 68 ? -10.117 -36.594 -47 1 91.06 68 ARG B CA 1
ATOM 7402 C C . ARG B 1 68 ? -11.32 -37.156 -47.75 1 91.06 68 ARG B C 1
ATOM 7404 O O . ARG B 1 68 ? -11.227 -38.25 -48.344 1 91.06 68 ARG B O 1
ATOM 7411 N N . LYS B 1 69 ? -12.438 -36.469 -47.812 1 88.88 69 LYS B N 1
ATOM 7412 C CA . LYS B 1 69 ? -13.633 -36.906 -48.531 1 88.88 69 LYS B CA 1
ATOM 7413 C C . LYS B 1 69 ? -13.391 -36.906 -50.031 1 88.88 69 LYS B C 1
ATOM 7415 O O . LYS B 1 69 ? -13.914 -37.75 -50.75 1 88.88 69 LYS B O 1
ATOM 7420 N N . ALA B 1 70 ? -12.609 -35.969 -50.438 1 86.88 70 ALA B N 1
ATOM 7421 C CA . ALA B 1 70 ? -12.305 -35.844 -51.844 1 86.88 70 ALA B CA 1
ATOM 7422 C C . ALA B 1 70 ? -11.203 -36.812 -52.281 1 86.88 70 ALA B C 1
ATOM 7424 O O . ALA B 1 70 ? -10.875 -36.906 -53.469 1 86.88 70 ALA B O 1
ATOM 7425 N N . SER B 1 71 ? -10.562 -37.469 -51.375 1 85.62 71 SER B N 1
ATOM 7426 C CA . SER B 1 71 ? -9.508 -38.469 -51.594 1 85.62 71 SER B CA 1
ATOM 7427 C C . SER B 1 71 ? -8.305 -37.844 -52.312 1 85.62 71 SER B C 1
ATOM 7429 O O . SER B 1 71 ? -7.734 -38.438 -53.219 1 85.62 71 SER B O 1
ATOM 7431 N N . GLU B 1 72 ? -8.078 -36.625 -52.062 1 88.44 72 GLU B N 1
ATOM 7432 C CA . GLU B 1 72 ? -6.867 -35.938 -52.531 1 88.44 72 GLU B CA 1
ATOM 7433 C C . GLU B 1 72 ? -5.707 -36.188 -51.562 1 88.44 72 GLU B C 1
ATOM 7435 O O . GLU B 1 72 ? -5.379 -35.312 -50.75 1 88.44 72 GLU B O 1
ATOM 7440 N N . LEU B 1 73 ? -4.965 -37.094 -51.656 1 87.62 73 LEU B N 1
ATOM 7441 C CA . LEU B 1 73 ? -4.07 -37.656 -50.656 1 87.62 73 LEU B CA 1
ATOM 7442 C C . LEU B 1 73 ? -2.852 -36.75 -50.469 1 87.62 73 LEU B C 1
ATOM 7444 O O . LEU B 1 73 ? -2.404 -36.531 -49.344 1 87.62 73 LEU B O 1
ATOM 7448 N N . ASP B 1 74 ? -2.324 -36.25 -51.531 1 90.88 74 ASP B N 1
ATOM 7449 C CA . ASP B 1 74 ? -1.14 -35.406 -51.406 1 90.88 74 ASP B CA 1
ATOM 7450 C C . ASP B 1 74 ? -1.474 -34.094 -50.719 1 90.88 74 ASP B C 1
ATOM 7452 O O . ASP B 1 74 ? -0.733 -33.625 -49.844 1 90.88 74 ASP B O 1
ATOM 7456 N N . ARG B 1 75 ? -2.586 -33.531 -51.125 1 92 75 ARG B N 1
ATOM 7457 C CA . ARG B 1 75 ? -3.018 -32.281 -50.5 1 92 75 ARG B CA 1
ATOM 7458 C C . ARG B 1 75 ? -3.434 -32.531 -49.062 1 92 75 ARG B C 1
ATOM 7460 O O . ARG B 1 75 ? -3.232 -31.656 -48.219 1 92 75 ARG B O 1
ATOM 7467 N N . LEU B 1 76 ? -4.027 -33.625 -48.875 1 93.25 76 LEU B N 1
ATOM 7468 C CA . LEU B 1 76 ? -4.422 -34 -47.531 1 93.25 76 LEU B CA 1
ATOM 7469 C C . LEU B 1 76 ? -3.205 -34.125 -46.625 1 93.25 76 LEU B C 1
ATOM 7471 O O . LEU B 1 76 ? -3.211 -33.594 -45.5 1 93.25 76 LEU B O 1
ATOM 7475 N N . ARG B 1 77 ? -2.137 -34.75 -47.062 1 94 77 ARG B N 1
ATOM 7476 C CA . ARG B 1 77 ? -0.896 -34.875 -46.312 1 94 77 ARG B CA 1
ATOM 7477 C C . ARG B 1 77 ? -0.283 -33.531 -46 1 94 77 ARG B C 1
ATOM 7479 O O . ARG B 1 77 ? 0.164 -33.281 -44.875 1 94 77 ARG B O 1
ATOM 7486 N N . ALA B 1 78 ? -0.321 -32.75 -47 1 94.06 78 ALA B N 1
ATOM 7487 C CA . ALA B 1 78 ? 0.235 -31.422 -46.812 1 94.06 78 ALA B CA 1
ATOM 7488 C C . ALA B 1 78 ? -0.567 -30.625 -45.781 1 94.06 78 ALA B C 1
ATOM 7490 O O . ALA B 1 78 ? 0.003 -29.875 -45 1 94.06 78 ALA B O 1
ATOM 7491 N N . ALA B 1 79 ? -1.855 -30.734 -45.906 1 94.38 79 ALA B N 1
ATOM 7492 C CA . ALA B 1 79 ? -2.725 -30.031 -44.969 1 94.38 79 ALA B CA 1
ATOM 7493 C C . ALA B 1 79 ? -2.494 -30.516 -43.531 1 94.38 79 ALA B C 1
ATOM 7495 O O . ALA B 1 79 ? -2.486 -29.703 -42.594 1 94.38 79 ALA B O 1
ATOM 7496 N N . ARG B 1 80 ? -2.344 -31.766 -43.344 1 96.31 80 ARG B N 1
ATOM 7497 C CA . ARG B 1 80 ? -2.109 -32.344 -42.031 1 96.31 80 ARG B CA 1
ATOM 7498 C C . ARG B 1 80 ? -0.748 -31.922 -41.469 1 96.31 80 ARG B C 1
ATOM 7500 O O . ARG B 1 80 ? -0.615 -31.625 -40.281 1 96.31 80 ARG B O 1
ATOM 7507 N N . GLU B 1 81 ? 0.222 -31.891 -42.344 1 95.81 81 GLU B N 1
ATOM 7508 C CA . GLU B 1 81 ? 1.549 -31.438 -41.938 1 95.81 81 GLU B CA 1
ATOM 7509 C C . GLU B 1 81 ? 1.521 -29.969 -41.5 1 95.81 81 GLU B C 1
ATOM 7511 O O . GLU B 1 81 ? 2.166 -29.594 -40.531 1 95.81 81 GLU B O 1
ATOM 7516 N N . ARG B 1 82 ? 0.85 -29.219 -42.219 1 94 82 ARG B N 1
ATOM 7517 C CA . ARG B 1 82 ? 0.731 -27.797 -41.875 1 94 82 ARG B CA 1
ATOM 7518 C C . ARG B 1 82 ? 0.049 -27.625 -40.531 1 94 82 ARG B C 1
ATOM 7520 O O . ARG B 1 82 ? 0.48 -26.797 -39.719 1 94 82 ARG B O 1
ATOM 7527 N N . MET B 1 83 ? -1.007 -28.328 -40.312 1 94.94 83 MET B N 1
ATOM 7528 C CA . MET B 1 83 ? -1.699 -28.219 -39.031 1 94.94 83 MET B CA 1
ATOM 7529 C C . MET B 1 83 ? -0.793 -28.672 -37.875 1 94.94 83 MET B C 1
ATOM 7531 O O . MET B 1 83 ? -0.753 -28.031 -36.844 1 94.94 83 MET B O 1
ATOM 7535 N N . SER B 1 84 ? -0.089 -29.734 -38.094 1 95.38 84 SER B N 1
ATOM 7536 C CA . SER B 1 84 ? 0.769 -30.312 -37.062 1 95.38 84 SER B CA 1
ATOM 7537 C C . SER B 1 84 ? 1.924 -29.375 -36.719 1 95.38 84 SER B C 1
ATOM 7539 O O . SER B 1 84 ? 2.465 -29.422 -35.594 1 95.38 84 SER B O 1
ATOM 7541 N N . GLN B 1 85 ? 2.328 -28.562 -37.594 1 92.81 85 GLN B N 1
ATOM 7542 C CA . GLN B 1 85 ? 3.404 -27.609 -37.344 1 92.81 85 GLN B CA 1
ATOM 7543 C C . GLN B 1 85 ? 2.957 -26.5 -36.406 1 92.81 85 GLN B C 1
ATOM 7545 O O . GLN B 1 85 ? 3.764 -25.969 -35.625 1 92.81 85 GLN B O 1
ATOM 7550 N N . HIS B 1 86 ? 1.696 -26.219 -36.438 1 90.06 86 HIS B N 1
ATOM 7551 C CA . HIS B 1 86 ? 1.211 -25.078 -35.656 1 90.06 86 HIS B CA 1
ATOM 7552 C C . HIS B 1 86 ? 0.486 -25.531 -34.406 1 90.06 86 HIS B C 1
ATOM 7554 O O . HIS B 1 86 ? 0.406 -24.781 -33.438 1 90.06 86 HIS B O 1
ATOM 7560 N N . PHE B 1 87 ? -0.089 -26.766 -34.469 1 94 87 PHE B N 1
ATOM 7561 C CA . PHE B 1 87 ? -0.866 -27.25 -33.344 1 94 87 PHE B CA 1
ATOM 7562 C C . PHE B 1 87 ? -0.49 -28.703 -33 1 94 87 PHE B C 1
ATOM 7564 O O . PHE B 1 87 ? -0.214 -29.5 -33.906 1 94 87 PHE B O 1
ATOM 7571 N N . PRO B 1 88 ? -0.404 -28.922 -31.656 1 96.12 88 PRO B N 1
ATOM 7572 C CA . PRO B 1 88 ? -0.469 -30.359 -31.359 1 96.12 88 PRO B CA 1
ATOM 7573 C C . PRO B 1 88 ? -1.793 -30.984 -31.781 1 96.12 88 PRO B C 1
ATOM 7575 O O . PRO B 1 88 ? -2.85 -30.359 -31.641 1 96.12 88 PRO B O 1
ATOM 7578 N N . LEU B 1 89 ? -1.708 -32.156 -32.375 1 96.5 89 LEU B N 1
ATOM 7579 C CA . LEU B 1 89 ? -2.924 -32.812 -32.844 1 96.5 89 LEU B CA 1
ATOM 7580 C C . LEU B 1 89 ? -3.469 -33.75 -31.781 1 96.5 89 LEU B C 1
ATOM 7582 O O . LEU B 1 89 ? -2.701 -34.375 -31.031 1 96.5 89 LEU B O 1
ATOM 7586 N N . THR B 1 90 ? -4.812 -33.844 -31.734 1 95.38 90 THR B N 1
ATOM 7587 C CA . THR B 1 90 ? -5.449 -34.781 -30.812 1 95.38 90 THR B CA 1
ATOM 7588 C C . THR B 1 90 ? -5.18 -36.219 -31.234 1 95.38 90 THR B C 1
ATOM 7590 O O . THR B 1 90 ? -4.844 -36.5 -32.406 1 95.38 90 THR B O 1
ATOM 7593 N N . PRO B 1 91 ? -5.246 -37.188 -30.297 1 96.06 91 PRO B N 1
ATOM 7594 C CA . PRO B 1 91 ? -5.051 -38.594 -30.641 1 96.06 91 PRO B CA 1
ATOM 7595 C C . PRO B 1 91 ? -5.973 -39.062 -31.766 1 96.06 91 PRO B C 1
ATOM 7597 O O . PRO B 1 91 ? -5.559 -39.844 -32.625 1 96.06 91 PRO B O 1
ATOM 7600 N N . GLU B 1 92 ? -7.191 -38.562 -31.859 1 94.31 92 GLU B N 1
ATOM 7601 C CA . GLU B 1 92 ? -8.141 -38.938 -32.906 1 94.31 92 GLU B CA 1
ATOM 7602 C C . GLU B 1 92 ? -7.648 -38.469 -34.281 1 94.31 92 GLU B C 1
ATOM 7604 O O . GLU B 1 92 ? -7.727 -39.219 -35.25 1 94.31 92 GLU B O 1
ATOM 7609 N N . LEU B 1 93 ? -7.184 -37.281 -34.312 1 95.5 93 LEU B N 1
ATOM 7610 C CA . LEU B 1 93 ? -6.68 -36.75 -35.594 1 95.5 93 LEU B CA 1
ATOM 7611 C C . LEU B 1 93 ? -5.441 -37.5 -36.031 1 95.5 93 LEU B C 1
ATOM 7613 O O . LEU B 1 93 ? -5.285 -37.781 -37.25 1 95.5 93 LEU B O 1
ATOM 7617 N N . TRP B 1 94 ? -4.562 -37.781 -35.125 1 97 94 TRP B N 1
ATOM 7618 C CA . TRP B 1 94 ? -3.365 -38.562 -35.438 1 97 94 TRP B CA 1
ATOM 7619 C C . TRP B 1 94 ? -3.73 -39.938 -35.969 1 97 94 TRP B C 1
ATOM 7621 O O . TRP B 1 94 ? -3.18 -40.406 -36.969 1 97 94 TRP B O 1
ATOM 7631 N N . LEU B 1 95 ? -4.633 -40.594 -35.219 1 95.81 95 LEU B N 1
ATOM 7632 C CA . LEU B 1 95 ? -5.02 -41.938 -35.594 1 95.81 95 LEU B CA 1
ATOM 7633 C C . LEU B 1 95 ? -5.633 -41.969 -37 1 95.81 95 LEU B C 1
ATOM 7635 O O . LEU B 1 95 ? -5.387 -42.875 -37.781 1 95.81 95 LEU B O 1
ATOM 7639 N N . GLU B 1 96 ? -6.457 -40.969 -37.312 1 94.56 96 GLU B N 1
ATOM 7640 C CA . GLU B 1 96 ? -7.012 -40.844 -38.656 1 94.56 96 GLU B CA 1
ATOM 7641 C C . GLU B 1 96 ? -5.902 -40.719 -39.719 1 94.56 96 GLU B C 1
ATOM 7643 O O . GLU B 1 96 ? -5.945 -41.375 -40.75 1 94.56 96 GLU B O 1
ATOM 7648 N N . TRP B 1 97 ? -4.98 -39.875 -39.438 1 96.12 97 TRP B N 1
ATOM 7649 C CA . TRP B 1 97 ? -3.842 -39.656 -40.312 1 96.12 97 TRP B CA 1
ATOM 7650 C C . TRP B 1 97 ? -3.047 -40.969 -40.5 1 96.12 97 TRP B C 1
ATOM 7652 O O . TRP B 1 97 ? -2.787 -41.375 -41.656 1 96.12 97 TRP B O 1
ATOM 7662 N N . ILE B 1 98 ? -2.727 -41.625 -39.469 1 96.38 98 ILE B N 1
ATOM 7663 C CA . ILE B 1 98 ? -1.902 -42.812 -39.469 1 96.38 98 ILE B CA 1
ATOM 7664 C C . ILE B 1 98 ? -2.633 -43.938 -40.219 1 96.38 98 ILE B C 1
ATOM 7666 O O . ILE B 1 98 ? -2.033 -44.656 -41.031 1 96.38 98 ILE B O 1
ATOM 7670 N N . LYS B 1 99 ? -3.916 -44.062 -39.969 1 91.56 99 LYS B N 1
ATOM 7671 C CA . LYS B 1 99 ? -4.703 -45.094 -40.656 1 91.56 99 LYS B CA 1
ATOM 7672 C C . LYS B 1 99 ? -4.715 -44.875 -42.156 1 91.56 99 LYS B C 1
ATOM 7674 O O . LYS B 1 99 ? -4.598 -45.812 -42.938 1 91.56 99 LYS B O 1
ATOM 7679 N N . ASP B 1 100 ? -4.852 -43.656 -42.562 1 91.38 100 ASP B N 1
ATOM 7680 C CA . ASP B 1 100 ? -4.824 -43.344 -44 1 91.38 100 ASP B CA 1
ATOM 7681 C C . ASP B 1 100 ? -3.473 -43.688 -44.625 1 91.38 100 ASP B C 1
ATOM 7683 O O . ASP B 1 100 ? -3.412 -44.25 -45.688 1 91.38 100 ASP B O 1
ATOM 7687 N N . GLU B 1 101 ? -2.434 -43.375 -43.938 1 92.62 101 GLU B N 1
ATOM 7688 C CA . GLU B 1 101 ? -1.098 -43.656 -44.469 1 92.62 101 GLU B CA 1
ATOM 7689 C C . GLU B 1 101 ? -0.831 -45.156 -44.469 1 92.62 101 GLU B C 1
ATOM 7691 O O . GLU B 1 101 ? -0.151 -45.688 -45.344 1 92.62 101 GLU B O 1
ATOM 7696 N N . MET B 1 102 ? -1.349 -45.844 -43.469 1 89.19 102 MET B N 1
ATOM 7697 C CA . MET B 1 102 ? -1.188 -47.281 -43.406 1 89.19 102 MET B CA 1
ATOM 7698 C C . MET B 1 102 ? -1.896 -47.969 -44.562 1 89.19 102 MET B C 1
ATOM 7700 O O . MET B 1 102 ? -1.4 -48.969 -45.094 1 89.19 102 MET B O 1
ATOM 7704 N N . SER B 1 103 ? -3.039 -47.406 -44.938 1 85.56 103 SER B N 1
ATOM 7705 C CA . SER B 1 103 ? -3.822 -48 -46 1 85.56 103 SER B CA 1
ATOM 7706 C C . SER B 1 103 ? -3.107 -47.875 -47.344 1 85.56 103 SER B C 1
ATOM 7708 O O . SER B 1 103 ? -3.381 -48.625 -48.281 1 85.56 103 SER B O 1
ATOM 7710 N N . LEU B 1 104 ? -2.213 -47 -47.406 1 85.25 104 LEU B N 1
ATOM 7711 C CA . LEU B 1 104 ? -1.477 -46.781 -48.656 1 85.25 104 LEU B CA 1
ATOM 7712 C C . LEU B 1 104 ? -0.23 -47.656 -48.719 1 85.25 104 LEU B C 1
ATOM 7714 O O . LEU B 1 104 ? 0.422 -47.719 -49.75 1 85.25 104 LEU B O 1
ATOM 7718 N N . LEU B 1 105 ? 0.035 -48.281 -47.594 1 84.38 105 LEU B N 1
ATOM 7719 C CA . LEU B 1 105 ? 1.213 -49.125 -47.562 1 84.38 105 LEU B CA 1
ATOM 7720 C C . LEU B 1 105 ? 0.968 -50.438 -48.344 1 84.38 105 LEU B C 1
ATOM 7722 O O . LEU B 1 105 ? -0.053 -51.094 -48.156 1 84.38 105 LEU B O 1
ATOM 7726 N N . THR B 1 106 ? 1.701 -50.594 -49.438 1 76.81 106 THR B N 1
ATOM 7727 C CA . THR B 1 106 ? 1.695 -51.844 -50.188 1 76.81 106 THR B CA 1
ATOM 7728 C C . THR B 1 106 ? 2.893 -52.719 -49.812 1 76.81 106 THR B C 1
ATOM 7730 O O . THR B 1 106 ? 3.83 -52.25 -49.156 1 76.81 106 THR B O 1
ATOM 7733 N N . ASP B 1 107 ? 2.809 -53.969 -50.219 1 66.69 107 ASP B N 1
ATOM 7734 C CA . ASP B 1 107 ? 3.859 -54.906 -49.875 1 66.69 107 ASP B CA 1
ATOM 7735 C C . ASP B 1 107 ? 5.215 -54.438 -50.375 1 66.69 107 ASP B C 1
ATOM 7737 O O . ASP B 1 107 ? 5.336 -54.062 -51.562 1 66.69 107 ASP B O 1
ATOM 7741 N N . GLY B 1 108 ? 6.129 -54.344 -49.562 1 70.81 108 GLY B N 1
ATOM 7742 C CA . GLY B 1 108 ? 7.484 -53.969 -49.906 1 70.81 108 GLY B CA 1
ATOM 7743 C C . GLY B 1 108 ? 7.785 -52.5 -49.594 1 70.81 108 GLY B C 1
ATOM 7744 O O . GLY B 1 108 ? 8.945 -52.094 -49.656 1 70.81 108 GLY B O 1
ATOM 7745 N N . ASN B 1 109 ? 6.73 -51.812 -49.281 1 77.75 109 ASN B N 1
ATOM 7746 C CA . ASN B 1 109 ? 6.934 -50.406 -48.969 1 77.75 109 ASN B CA 1
ATOM 7747 C C . ASN B 1 109 ? 7.699 -50.219 -47.656 1 77.75 109 ASN B C 1
ATOM 7749 O O . ASN B 1 109 ? 7.691 -51.094 -46.812 1 77.75 109 ASN B O 1
ATOM 7753 N N . ASP B 1 110 ? 8.414 -49.094 -47.625 1 85.25 110 ASP B N 1
ATOM 7754 C CA . ASP B 1 110 ? 9.094 -48.688 -46.406 1 85.25 110 ASP B CA 1
ATOM 7755 C C . ASP B 1 110 ? 8.094 -48.312 -45.312 1 85.25 110 ASP B C 1
ATOM 7757 O O . ASP B 1 110 ? 7.223 -47.469 -45.5 1 85.25 110 ASP B O 1
ATOM 7761 N N . ARG B 1 111 ? 8.117 -48.969 -44.125 1 90.38 111 ARG B N 1
ATOM 7762 C CA . ARG B 1 111 ? 7.18 -48.781 -43.031 1 90.38 111 ARG B CA 1
ATOM 7763 C C . ARG B 1 111 ? 7.652 -47.688 -42.094 1 90.38 111 ARG B C 1
ATOM 7765 O O . ARG B 1 111 ? 6.918 -47.25 -41.188 1 90.38 111 ARG B O 1
ATOM 7772 N N . GLU B 1 112 ? 8.859 -47.156 -42.312 1 92.06 112 GLU B N 1
ATOM 7773 C CA . GLU B 1 112 ? 9.508 -46.219 -41.406 1 92.06 112 GLU B CA 1
ATOM 7774 C C . GLU B 1 112 ? 8.719 -44.938 -41.281 1 92.06 112 GLU B C 1
ATOM 7776 O O . GLU B 1 112 ? 8.586 -44.375 -40.188 1 92.06 112 GLU B O 1
ATOM 7781 N N . PRO B 1 113 ? 8.219 -44.406 -42.344 1 93.44 113 PRO B N 1
ATOM 7782 C CA . PRO B 1 113 ? 7.461 -43.156 -42.219 1 93.44 113 PRO B CA 1
ATOM 7783 C C . PRO B 1 113 ? 6.266 -43.312 -41.281 1 93.44 113 PRO B C 1
ATOM 7785 O O . PRO B 1 113 ? 5.934 -42.344 -40.562 1 93.44 113 PRO B O 1
ATOM 7788 N N . VAL B 1 114 ? 5.621 -44.406 -41.281 1 94.75 114 VAL B N 1
ATOM 7789 C CA . VAL B 1 114 ? 4.469 -44.625 -40.406 1 94.75 114 VAL B CA 1
ATOM 7790 C C . VAL B 1 114 ? 4.938 -44.75 -38.969 1 94.75 114 VAL B C 1
ATOM 7792 O O . VAL B 1 114 ? 4.27 -44.25 -38.031 1 94.75 114 VAL B O 1
ATOM 7795 N N . TYR B 1 115 ? 6.086 -45.406 -38.719 1 95 115 TYR B N 1
ATOM 7796 C CA . TYR B 1 115 ? 6.672 -45.469 -37.375 1 95 115 TYR B CA 1
ATOM 7797 C C . TYR B 1 115 ? 6.922 -44.062 -36.812 1 95 115 TYR B C 1
ATOM 7799 O O . TYR B 1 115 ? 6.641 -43.781 -35.656 1 95 115 TYR B O 1
ATOM 7807 N N . LYS B 1 116 ? 7.387 -43.281 -37.688 1 96.44 116 LYS B N 1
ATOM 7808 C CA . LYS B 1 116 ? 7.684 -41.906 -37.281 1 96.44 116 LYS B CA 1
ATOM 7809 C C . LYS B 1 116 ? 6.41 -41.125 -36.938 1 96.44 116 LYS B C 1
ATOM 7811 O O . LYS B 1 116 ? 6.406 -40.281 -36.062 1 96.44 116 LYS B O 1
ATOM 7816 N N . LEU B 1 117 ? 5.336 -41.375 -37.656 1 97.12 117 LEU B N 1
ATOM 7817 C CA . LEU B 1 117 ? 4.062 -40.719 -37.375 1 97.12 117 LEU B CA 1
ATOM 7818 C C . LEU B 1 117 ? 3.561 -41.125 -36 1 97.12 117 LEU B C 1
ATOM 7820 O O . LEU B 1 117 ? 3.006 -40.281 -35.25 1 97.12 117 LEU B O 1
ATOM 7824 N N . PHE B 1 118 ? 3.744 -42.375 -35.625 1 97.69 118 PHE B N 1
ATOM 7825 C CA . PHE B 1 118 ? 3.352 -42.844 -34.312 1 97.69 118 PHE B CA 1
ATOM 7826 C C . PHE B 1 118 ? 4.145 -42.094 -33.219 1 97.69 118 PHE B C 1
ATOM 7828 O O . PHE B 1 118 ? 3.58 -41.656 -32.219 1 97.69 118 PHE B O 1
ATOM 7835 N N . LYS B 1 119 ? 5.391 -41.969 -33.438 1 97.19 119 LYS B N 1
ATOM 7836 C CA . LYS B 1 119 ? 6.242 -41.281 -32.469 1 97.19 119 LYS B CA 1
ATOM 7837 C C . LYS B 1 119 ? 5.836 -39.844 -32.344 1 97.19 119 LYS B C 1
ATOM 7839 O O . LYS B 1 119 ? 5.824 -39.281 -31.219 1 97.19 119 LYS B O 1
ATOM 7844 N N . ARG B 1 120 ? 5.523 -39.188 -33.438 1 97.12 120 ARG B N 1
ATOM 7845 C CA . ARG B 1 120 ? 5.059 -37.812 -33.406 1 97.12 120 ARG B CA 1
ATOM 7846 C C . ARG B 1 120 ? 3.746 -37.688 -32.656 1 97.12 120 ARG B C 1
ATOM 7848 O O . ARG B 1 120 ? 3.557 -36.75 -31.875 1 97.12 120 ARG B O 1
ATOM 7855 N N . ALA B 1 121 ? 2.877 -38.625 -32.875 1 97.75 121 ALA B N 1
ATOM 7856 C CA . ALA B 1 121 ? 1.582 -38.625 -32.219 1 97.75 121 ALA B CA 1
ATOM 7857 C C . ALA B 1 121 ? 1.755 -38.719 -30.688 1 97.75 121 ALA B C 1
ATOM 7859 O O . ALA B 1 121 ? 1.121 -38 -29.938 1 97.75 121 ALA B O 1
ATOM 7860 N N . LEU B 1 122 ? 2.664 -39.562 -30.281 1 97.25 122 LEU B N 1
ATOM 7861 C CA . LEU B 1 122 ? 2.852 -39.844 -28.875 1 97.25 122 LEU B CA 1
ATOM 7862 C C . LEU B 1 122 ? 3.666 -38.75 -28.203 1 97.25 122 LEU B C 1
ATOM 7864 O O . LEU B 1 122 ? 3.654 -38.625 -26.969 1 97.25 122 LEU B O 1
ATOM 7868 N N . ALA B 1 123 ? 4.352 -37.969 -29 1 95.75 123 ALA B N 1
ATOM 7869 C CA . ALA B 1 123 ? 5.062 -36.812 -28.469 1 95.75 123 ALA B CA 1
ATOM 7870 C C . ALA B 1 123 ? 4.09 -35.688 -28.125 1 95.75 123 ALA B C 1
ATOM 7872 O O . ALA B 1 123 ? 4.348 -34.875 -27.234 1 95.75 123 ALA B O 1
ATOM 7873 N N . ASP B 1 124 ? 2.982 -35.625 -28.812 1 96.31 124 ASP B N 1
ATOM 7874 C CA . ASP B 1 124 ? 1.964 -34.625 -28.516 1 96.31 124 ASP B CA 1
ATOM 7875 C C . ASP B 1 124 ? 1.174 -35 -27.266 1 96.31 124 ASP B C 1
ATOM 7877 O O . ASP B 1 124 ? 1.089 -34.188 -26.328 1 96.31 124 ASP B O 1
ATOM 7881 N N . TYR B 1 125 ? 0.609 -36.188 -27.328 1 96.94 125 TYR B N 1
ATOM 7882 C CA . TYR B 1 125 ? -0.175 -36.656 -26.203 1 96.94 125 TYR B CA 1
ATOM 7883 C C . TYR B 1 125 ? 0.022 -38.156 -26 1 96.94 125 TYR B C 1
ATOM 7885 O O . TYR B 1 125 ? 0.088 -38.938 -26.969 1 96.94 125 TYR B O 1
ATOM 7893 N N . GLN B 1 126 ? 0.18 -38.531 -24.766 1 96.25 126 GLN B N 1
ATOM 7894 C CA . GLN B 1 126 ? 0.152 -39.938 -24.438 1 96.25 126 GLN B CA 1
ATOM 7895 C C . GLN B 1 126 ? -1.271 -40.5 -24.484 1 96.25 126 GLN B C 1
ATOM 7897 O O . GLN B 1 126 ? -2.182 -39.906 -23.891 1 96.25 126 GLN B O 1
ATOM 7902 N N . ASN B 1 127 ? -1.435 -41.531 -25.234 1 96.56 127 ASN B N 1
ATOM 7903 C CA . ASN B 1 127 ? -2.754 -42.125 -25.422 1 96.56 127 ASN B CA 1
ATOM 7904 C C . ASN B 1 127 ? -2.664 -43.625 -25.688 1 96.56 127 ASN B C 1
ATOM 7906 O O . ASN B 1 127 ? -1.89 -44.062 -26.531 1 96.56 127 ASN B O 1
ATOM 7910 N N . VAL B 1 128 ? -3.441 -44.344 -24.984 1 96.12 128 VAL B N 1
ATOM 7911 C CA . VAL B 1 128 ? -3.363 -45.812 -25.031 1 96.12 128 VAL B CA 1
ATOM 7912 C C . VAL B 1 128 ? -3.824 -46.312 -26.406 1 96.12 128 VAL B C 1
ATOM 7914 O O . VAL B 1 128 ? -3.27 -47.281 -26.938 1 96.12 128 VAL B O 1
ATOM 7917 N N . ASP B 1 129 ? -4.855 -45.719 -26.984 1 94.19 129 ASP B N 1
ATOM 7918 C CA . ASP B 1 129 ? -5.344 -46.125 -28.297 1 94.19 129 ASP B CA 1
ATOM 7919 C C . ASP B 1 129 ? -4.25 -46 -29.359 1 94.19 129 ASP B C 1
ATOM 7921 O O . ASP B 1 129 ? -4.121 -46.844 -30.25 1 94.19 129 ASP B O 1
ATOM 7925 N N . VAL B 1 130 ? -3.57 -44.938 -29.328 1 96.94 130 VAL B N 1
ATOM 7926 C CA . VAL B 1 130 ? -2.479 -44.75 -30.266 1 96.94 130 VAL B CA 1
ATOM 7927 C C . VAL B 1 130 ? -1.394 -45.781 -30.047 1 96.94 130 VAL B C 1
ATOM 7929 O O . VAL B 1 130 ? -0.865 -46.344 -31 1 96.94 130 VAL B O 1
ATOM 7932 N N . TRP B 1 131 ? -1.072 -46.031 -28.828 1 97.19 131 TRP B N 1
ATOM 7933 C CA . TRP B 1 131 ? -0.087 -47.062 -28.516 1 97.19 131 TRP B CA 1
ATOM 7934 C C . TRP B 1 131 ? -0.542 -48.406 -29.031 1 97.19 131 TRP B C 1
ATOM 7936 O O . TRP B 1 131 ? 0.262 -49.188 -29.547 1 97.19 131 TRP B O 1
ATOM 7946 N N . LEU B 1 132 ? -1.822 -48.719 -28.781 1 94 132 LEU B N 1
ATOM 7947 C CA . LEU B 1 132 ? -2.359 -50 -29.234 1 94 132 LEU B CA 1
ATOM 7948 C C . LEU B 1 132 ? -2.195 -50.156 -30.75 1 94 132 LEU B C 1
ATOM 7950 O O . LEU B 1 132 ? -1.764 -51.188 -31.234 1 94 132 LEU B O 1
ATOM 7954 N N . GLU B 1 133 ? -2.537 -49.125 -31.484 1 93.75 133 GLU B N 1
ATOM 7955 C CA . GLU B 1 133 ? -2.365 -49.156 -32.938 1 93.75 133 GLU B CA 1
ATOM 7956 C C . GLU B 1 133 ? -0.894 -49.281 -33.312 1 93.75 133 GLU B C 1
ATOM 7958 O O . GLU B 1 133 ? -0.557 -49.969 -34.281 1 93.75 133 GLU B O 1
ATOM 7963 N N . TYR B 1 134 ? -0.072 -48.625 -32.625 1 96.56 134 TYR B N 1
ATOM 7964 C CA . TYR B 1 134 ? 1.367 -48.688 -32.844 1 96.56 134 TYR B CA 1
ATOM 7965 C C . TYR B 1 134 ? 1.888 -50.094 -32.656 1 96.56 134 TYR B C 1
ATOM 7967 O O . TYR B 1 134 ? 2.643 -50.625 -33.469 1 96.56 134 TYR B O 1
ATOM 7975 N N . CYS B 1 135 ? 1.497 -50.75 -31.547 1 94.19 135 CYS B N 1
ATOM 7976 C CA . CYS B 1 135 ? 1.893 -52.125 -31.266 1 94.19 135 CYS B CA 1
ATOM 7977 C C . CYS B 1 135 ? 1.405 -53.062 -32.344 1 94.19 135 CYS B C 1
ATOM 7979 O O . CYS B 1 135 ? 2.164 -53.906 -32.844 1 94.19 135 CYS B O 1
ATOM 7981 N N . GLN B 1 136 ? 0.164 -52.906 -32.75 1 89.5 136 GLN B N 1
ATOM 7982 C CA . GLN B 1 136 ? -0.401 -53.75 -33.781 1 89.5 136 GLN B CA 1
ATOM 7983 C C . GLN B 1 136 ? 0.335 -53.562 -35.094 1 89.5 136 GLN B C 1
ATOM 7985 O O . GLN B 1 136 ? 0.574 -54.531 -35.812 1 89.5 136 GLN B O 1
ATOM 7990 N N . PHE B 1 137 ? 0.638 -52.375 -35.406 1 91.19 137 PHE B N 1
ATOM 7991 C CA . PHE B 1 137 ? 1.394 -52.094 -36.594 1 91.19 137 PHE B CA 1
ATOM 7992 C C . PHE B 1 137 ? 2.756 -52.781 -36.562 1 91.19 137 PHE B C 1
ATOM 7994 O O . PHE B 1 137 ? 3.195 -53.344 -37.562 1 91.19 137 PHE B O 1
ATOM 8001 N N . ALA B 1 138 ? 3.357 -52.688 -35.438 1 91.38 138 ALA B N 1
ATOM 8002 C CA . ALA B 1 138 ? 4.664 -53.312 -35.281 1 91.38 138 ALA B CA 1
ATOM 8003 C C . ALA B 1 138 ? 4.559 -54.844 -35.438 1 91.38 138 ALA B C 1
ATOM 8005 O O . ALA B 1 138 ? 5.398 -55.469 -36.094 1 91.38 138 ALA B O 1
ATOM 8006 N N . ILE B 1 139 ? 3.553 -55.406 -34.844 1 86.81 139 ILE B N 1
ATOM 8007 C CA . ILE B 1 139 ? 3.338 -56.844 -34.906 1 86.81 139 ILE B CA 1
ATOM 8008 C C . ILE B 1 139 ? 3.053 -57.25 -36.344 1 86.81 139 ILE B C 1
ATOM 8010 O O . ILE B 1 139 ? 3.541 -58.281 -36.812 1 86.81 139 ILE B O 1
ATOM 8014 N N . GLY B 1 140 ? 2.303 -56.469 -37.094 1 80.56 140 GLY B N 1
ATOM 8015 C CA . GLY B 1 140 ? 1.941 -56.781 -38.469 1 80.56 140 GLY B CA 1
ATOM 8016 C C . GLY B 1 140 ? 3.125 -56.75 -39.406 1 80.56 140 GLY B C 1
ATOM 8017 O O . GLY B 1 140 ? 3.086 -57.344 -40.469 1 80.56 140 GLY B O 1
ATOM 8018 N N . GLY B 1 141 ? 4.094 -56.031 -39.094 1 74.81 141 GLY B N 1
ATOM 8019 C CA . GLY B 1 141 ? 5.262 -55.938 -39.969 1 74.81 141 GLY B CA 1
ATOM 8020 C C . GLY B 1 141 ? 6.219 -57.125 -39.812 1 74.81 141 GLY B C 1
ATOM 8021 O O . GLY B 1 141 ? 7.266 -57.156 -40.469 1 74.81 141 GLY B O 1
ATOM 8022 N N . MET B 1 142 ? 5.828 -58 -38.938 1 73.25 142 MET B N 1
ATOM 8023 C CA . MET B 1 142 ? 6.711 -59.156 -38.688 1 73.25 142 MET B CA 1
ATOM 8024 C C . MET B 1 142 ? 6.648 -60.156 -39.844 1 73.25 142 MET B C 1
ATOM 8026 O O . MET B 1 142 ? 5.562 -60.531 -40.281 1 73.25 142 MET B O 1
ATOM 8030 N N . ALA B 1 143 ? 7.449 -59.812 -40.844 1 57.5 143 ALA B N 1
ATOM 8031 C CA . ALA B 1 143 ? 7.59 -60.906 -41.812 1 57.5 143 ALA B CA 1
ATOM 8032 C C . ALA B 1 143 ? 8.219 -62.125 -41.156 1 57.5 143 ALA B C 1
ATOM 8034 O O . ALA B 1 143 ? 9.031 -62 -40.25 1 57.5 143 ALA B O 1
ATOM 8035 N N . VAL B 1 144 ? 7.695 -63.344 -41.406 1 50.31 144 VAL B N 1
ATOM 8036 C CA . VAL B 1 144 ? 8.109 -64.625 -40.906 1 50.31 144 VAL B CA 1
ATOM 8037 C C . VAL B 1 144 ? 9.625 -64.812 -41.031 1 50.31 144 VAL B C 1
ATOM 8039 O O . VAL B 1 144 ? 10.188 -64.562 -42.125 1 50.31 144 VAL B O 1
ATOM 8042 N N . GLY B 1 145 ? 10.406 -64.875 -39.875 1 52.22 145 GLY B N 1
ATOM 8043 C CA . GLY B 1 145 ? 11.75 -65.438 -39.781 1 52.22 145 GLY B CA 1
ATOM 8044 C C . GLY B 1 145 ? 12.789 -64.375 -39.469 1 52.22 145 GLY B C 1
ATOM 8045 O O . GLY B 1 145 ? 13.969 -64.688 -39.281 1 52.22 145 GLY B O 1
ATOM 8046 N N . GLU B 1 146 ? 12.43 -63.031 -39.625 1 62.34 146 GLU B N 1
ATOM 8047 C CA . GLU B 1 146 ? 13.586 -62.156 -39.438 1 62.34 146 GLU B CA 1
ATOM 8048 C C . GLU B 1 146 ? 13.703 -61.719 -37.969 1 62.34 146 GLU B C 1
ATOM 8050 O O . GLU B 1 146 ? 12.797 -61.094 -37.438 1 62.34 146 GLU B O 1
ATOM 8055 N N . ALA B 1 147 ? 14.711 -62.188 -37.156 1 64.62 147 ALA B N 1
ATOM 8056 C CA . ALA B 1 147 ? 15.055 -61.938 -35.781 1 64.62 147 ALA B CA 1
ATOM 8057 C C . ALA B 1 147 ? 15.078 -60.469 -35.469 1 64.62 147 ALA B C 1
ATOM 8059 O O . ALA B 1 147 ? 14.633 -60.031 -34.406 1 64.62 147 ALA B O 1
ATOM 8060 N N . ASN B 1 148 ? 15.523 -59.656 -36.406 1 78.94 148 ASN B N 1
ATOM 8061 C CA . ASN B 1 148 ? 15.641 -58.219 -36.188 1 78.94 148 ASN B CA 1
ATOM 8062 C C . ASN B 1 148 ? 14.273 -57.562 -36.062 1 78.94 148 ASN B C 1
ATOM 8064 O O . ASN B 1 148 ? 14.102 -56.625 -35.25 1 78.94 148 ASN B O 1
ATOM 8068 N N . GLN B 1 149 ? 13.328 -58.125 -36.688 1 82.75 149 GLN B N 1
ATOM 8069 C CA . GLN B 1 149 ? 11.984 -57.562 -36.625 1 82.75 149 GLN B CA 1
ATOM 8070 C C . GLN B 1 149 ? 11.297 -57.938 -35.312 1 82.75 149 GLN B C 1
ATOM 8072 O O . GLN B 1 149 ? 10.5 -57.156 -34.781 1 82.75 149 GLN B O 1
ATOM 8077 N N . LEU B 1 150 ? 11.688 -59.062 -34.781 1 88 150 LEU B N 1
ATOM 8078 C CA . LEU B 1 150 ? 11.148 -59.5 -33.5 1 88 150 LEU B CA 1
ATOM 8079 C C . LEU B 1 150 ? 11.609 -58.562 -32.375 1 88 150 LEU B C 1
ATOM 8081 O O . LEU B 1 150 ? 10.812 -58.156 -31.531 1 88 150 LEU B O 1
ATOM 8085 N N . ASP B 1 151 ? 12.828 -58.188 -32.406 1 90.06 151 ASP B N 1
ATOM 8086 C CA . ASP B 1 151 ? 13.383 -57.312 -31.391 1 90.06 151 ASP B CA 1
ATOM 8087 C C . ASP B 1 151 ? 12.766 -55.906 -31.5 1 90.06 151 ASP B C 1
ATOM 8089 O O . ASP B 1 151 ? 12.516 -55.25 -30.469 1 90.06 151 ASP B O 1
ATOM 8093 N N . ARG B 1 152 ? 12.578 -55.469 -32.688 1 90.75 152 ARG B N 1
ATOM 8094 C CA . ARG B 1 152 ? 11.969 -54.156 -32.906 1 90.75 152 ARG B CA 1
ATOM 8095 C C . ARG B 1 152 ? 10.547 -54.125 -32.375 1 90.75 152 ARG B C 1
ATOM 8097 O O . ARG B 1 152 ? 10.125 -53.156 -31.766 1 90.75 152 ARG B O 1
ATOM 8104 N N . THR B 1 153 ? 9.828 -55.188 -32.656 1 93 153 THR B N 1
ATOM 8105 C CA . THR B 1 153 ? 8.453 -55.281 -32.188 1 93 153 THR B CA 1
ATOM 8106 C C . THR B 1 153 ? 8.414 -55.312 -30.656 1 93 153 THR B C 1
ATOM 8108 O O . THR B 1 153 ? 7.613 -54.625 -30.031 1 93 153 THR B O 1
ATOM 8111 N N . ARG B 1 154 ? 9.312 -56.062 -30.047 1 94.75 154 ARG B N 1
ATOM 8112 C CA . ARG B 1 154 ? 9.383 -56.125 -28.578 1 94.75 154 ARG B CA 1
ATOM 8113 C C . ARG B 1 154 ? 9.75 -54.781 -27.984 1 94.75 154 ARG B C 1
ATOM 8115 O O . ARG B 1 154 ? 9.25 -54.406 -26.922 1 94.75 154 ARG B O 1
ATOM 8122 N N . ALA B 1 155 ? 10.562 -54.094 -28.703 1 95.81 155 ALA B N 1
ATOM 8123 C CA . ALA B 1 155 ? 10.961 -52.781 -28.234 1 95.81 155 ALA B CA 1
ATOM 8124 C C . ALA B 1 155 ? 9.773 -51.844 -28.188 1 95.81 155 ALA B C 1
ATOM 8126 O O . ALA B 1 155 ? 9.633 -51.031 -27.266 1 95.81 155 ALA B O 1
ATOM 8127 N N . VAL B 1 156 ? 8.938 -51.844 -29.188 1 96.56 156 VAL B N 1
ATOM 8128 C CA . VAL B 1 156 ? 7.742 -51 -29.25 1 96.56 156 VAL B CA 1
ATOM 8129 C C . VAL B 1 156 ? 6.793 -51.375 -28.109 1 96.56 156 VAL B C 1
ATOM 8131 O O . VAL B 1 156 ? 6.223 -50.5 -27.453 1 96.56 156 VAL B O 1
ATOM 8134 N N . LEU B 1 157 ? 6.625 -52.656 -27.891 1 96.88 157 LEU B N 1
ATOM 8135 C CA . LEU B 1 157 ? 5.734 -53.156 -26.844 1 96.88 157 LEU B CA 1
ATOM 8136 C C . LEU B 1 157 ? 6.246 -52.719 -25.469 1 96.88 157 LEU B C 1
ATOM 8138 O O . LEU B 1 157 ? 5.465 -52.312 -24.609 1 96.88 157 LEU B O 1
ATOM 8142 N N . GLU B 1 158 ? 7.516 -52.812 -25.297 1 97.06 158 GLU B N 1
ATOM 8143 C CA . GLU B 1 158 ? 8.109 -52.375 -24.047 1 97.06 158 GLU B CA 1
ATOM 8144 C C . GLU B 1 158 ? 7.98 -50.875 -23.859 1 97.06 158 GLU B C 1
ATOM 8146 O O . GLU B 1 158 ? 7.777 -50.406 -22.734 1 97.06 158 GLU B O 1
ATOM 8151 N N . GLU B 1 159 ? 8.188 -50.156 -24.906 1 96.88 159 GLU B N 1
ATOM 8152 C CA . GLU B 1 159 ? 8.031 -48.719 -24.828 1 96.88 159 GLU B CA 1
ATOM 8153 C C . GLU B 1 159 ? 6.598 -48.344 -24.453 1 96.88 159 GLU B C 1
ATOM 8155 O O . GLU B 1 159 ? 6.375 -47.375 -23.703 1 96.88 159 GLU B O 1
ATOM 8160 N N . ALA B 1 160 ? 5.695 -49.031 -25.031 1 97.56 160 ALA B N 1
ATOM 8161 C CA . ALA B 1 160 ? 4.289 -48.781 -24.703 1 97.56 160 ALA B CA 1
ATOM 8162 C C . ALA B 1 160 ? 4.023 -49 -23.219 1 97.56 160 ALA B C 1
ATOM 8164 O O . ALA B 1 160 ? 3.354 -48.188 -22.578 1 97.56 160 ALA B O 1
ATOM 8165 N N . LEU B 1 161 ? 4.578 -50.031 -22.609 1 97.06 161 LEU B N 1
ATOM 8166 C CA . LEU B 1 161 ? 4.383 -50.344 -21.203 1 97.06 161 LEU B CA 1
ATOM 8167 C C . LEU B 1 161 ? 5.102 -49.312 -20.328 1 97.06 161 LEU B C 1
ATOM 8169 O O . LEU B 1 161 ? 4.602 -48.938 -19.266 1 97.06 161 LEU B O 1
ATOM 8173 N N . ALA B 1 162 ? 6.227 -48.906 -20.812 1 95.5 162 ALA B N 1
ATOM 8174 C CA . ALA B 1 162 ? 7.004 -47.938 -20.047 1 95.5 162 ALA B CA 1
ATOM 8175 C C . ALA B 1 162 ? 6.273 -46.594 -19.953 1 95.5 162 ALA B C 1
ATOM 8177 O O . ALA B 1 162 ? 6.449 -45.844 -18.984 1 95.5 162 ALA B O 1
ATOM 8178 N N . ASN B 1 163 ? 5.453 -46.219 -20.875 1 95 163 ASN B N 1
ATOM 8179 C CA . ASN B 1 163 ? 4.785 -44.906 -20.906 1 95 163 ASN B CA 1
ATOM 8180 C C . ASN B 1 163 ? 3.375 -45 -20.344 1 95 163 ASN B C 1
ATOM 8182 O O . ASN B 1 163 ? 2.992 -44.156 -19.516 1 95 163 ASN B O 1
ATOM 8186 N N . GLN B 1 164 ? 2.654 -46.062 -20.766 1 96.44 164 GLN B N 1
ATOM 8187 C CA . GLN B 1 164 ? 1.251 -46.125 -20.375 1 96.44 164 GLN B CA 1
ATOM 8188 C C . GLN B 1 164 ? 0.913 -47.469 -19.719 1 96.44 164 GLN B C 1
ATOM 8190 O O . GLN B 1 164 ? -0.261 -47.781 -19.516 1 96.44 164 GLN B O 1
ATOM 8195 N N . GLY B 1 165 ? 1.907 -48.219 -19.391 1 96.25 165 GLY B N 1
ATOM 8196 C CA . GLY B 1 165 ? 1.673 -49.469 -18.641 1 96.25 165 GLY B CA 1
ATOM 8197 C C . GLY B 1 165 ? 1.131 -49.219 -17.25 1 96.25 165 GLY B C 1
ATOM 8198 O O . GLY B 1 165 ? 0.448 -50.094 -16.688 1 96.25 165 GLY B O 1
ATOM 8199 N N . LEU B 1 166 ? 1.437 -48.094 -16.719 1 95.94 166 LEU B N 1
ATOM 8200 C CA . LEU B 1 166 ? 1.028 -47.75 -15.359 1 95.94 166 LEU B CA 1
ATOM 8201 C C . LEU B 1 166 ? -0.3 -47 -15.359 1 95.94 166 LEU B C 1
ATOM 8203 O O . LEU B 1 166 ? -0.723 -46.469 -14.336 1 95.94 166 LEU B O 1
ATOM 8207 N N . ASN B 1 167 ? -0.873 -46.875 -16.562 1 96.69 167 ASN B N 1
ATOM 8208 C CA . ASN B 1 167 ? -2.24 -46.375 -16.656 1 96.69 167 ASN B CA 1
ATOM 8209 C C . ASN B 1 167 ? -3.23 -47.312 -15.984 1 96.69 167 ASN B C 1
ATOM 8211 O O . ASN B 1 167 ? -3.506 -48.406 -16.5 1 96.69 167 ASN B O 1
ATOM 8215 N N . PHE B 1 168 ? -3.824 -46.906 -14.867 1 95.56 168 PHE B N 1
ATOM 8216 C CA . PHE B 1 168 ? -4.621 -47.812 -14.023 1 95.56 168 PHE B CA 1
ATOM 8217 C C . PHE B 1 168 ? -5.879 -48.25 -14.75 1 95.56 168 PHE B C 1
ATOM 8219 O O . PHE B 1 168 ? -6.375 -49.344 -14.516 1 95.56 168 PHE B O 1
ATOM 8226 N N . ARG B 1 169 ? -6.348 -47.469 -15.562 1 92.56 169 ARG B N 1
ATOM 8227 C CA . ARG B 1 169 ? -7.625 -47.75 -16.203 1 92.56 169 ARG B CA 1
ATOM 8228 C C . ARG B 1 169 ? -7.43 -48.562 -17.484 1 92.56 169 ARG B C 1
ATOM 8230 O O . ARG B 1 169 ? -8.203 -49.469 -17.766 1 92.56 169 ARG B O 1
ATOM 8237 N N . GLN B 1 170 ? -6.414 -48.219 -18.328 1 93.25 170 GLN B N 1
ATOM 8238 C CA . GLN B 1 170 ? -6.344 -48.781 -19.672 1 93.25 170 GLN B CA 1
ATOM 8239 C C . GLN B 1 170 ? -5.012 -49.5 -19.891 1 93.25 170 GLN B C 1
ATOM 8241 O O . GLN B 1 170 ? -4.809 -50.125 -20.922 1 93.25 170 GLN B O 1
ATOM 8246 N N . GLY B 1 171 ? -4.125 -49.438 -19 1 94.81 171 GLY B N 1
ATOM 8247 C CA . GLY B 1 171 ? -2.803 -50 -19.172 1 94.81 171 GLY B CA 1
ATOM 8248 C C . GLY B 1 171 ? -2.828 -51.5 -19.359 1 94.81 171 GLY B C 1
ATOM 8249 O O . GLY B 1 171 ? -1.94 -52.062 -20 1 94.81 171 GLY B O 1
ATOM 8250 N N . ALA B 1 172 ? -3.873 -52.125 -18.797 1 93.38 172 ALA B N 1
ATOM 8251 C CA . ALA B 1 172 ? -4.008 -53.594 -18.891 1 93.38 172 ALA B CA 1
ATOM 8252 C C . ALA B 1 172 ? -4.082 -54.031 -20.344 1 93.38 172 ALA B C 1
ATOM 8254 O O . ALA B 1 172 ? -3.611 -55.125 -20.688 1 93.38 172 ALA B O 1
ATOM 8255 N N . LEU B 1 173 ? -4.602 -53.219 -21.188 1 91.69 173 LEU B N 1
ATOM 8256 C CA . LEU B 1 173 ? -4.754 -53.531 -22.609 1 91.69 173 LEU B CA 1
ATOM 8257 C C . LEU B 1 173 ? -3.393 -53.688 -23.266 1 91.69 173 LEU B C 1
ATOM 8259 O O . LEU B 1 173 ? -3.215 -54.562 -24.125 1 91.69 173 LEU B O 1
ATOM 8263 N N . LEU B 1 174 ? -2.506 -52.906 -22.953 1 95.5 174 LEU B N 1
ATOM 8264 C CA . LEU B 1 174 ? -1.17 -52.969 -23.531 1 95.5 174 LEU B CA 1
ATOM 8265 C C . LEU B 1 174 ? -0.446 -54.25 -23.078 1 95.5 174 LEU B C 1
ATOM 8267 O O . LEU B 1 174 ? 0.258 -54.875 -23.875 1 95.5 174 LEU B O 1
ATOM 8271 N N . PHE B 1 175 ? -0.628 -54.594 -21.828 1 95.38 175 PHE B N 1
ATOM 8272 C CA . PHE B 1 175 ? -0.063 -55.844 -21.344 1 95.38 175 PHE B CA 1
ATOM 8273 C C . PHE B 1 175 ? -0.665 -57.031 -22.078 1 95.38 175 PHE B C 1
ATOM 8275 O O . PHE B 1 175 ? 0.041 -57.969 -22.391 1 95.38 175 PHE B O 1
ATOM 8282 N N . GLU B 1 176 ? -1.945 -56.969 -22.266 1 91.5 176 GLU B N 1
ATOM 8283 C CA . GLU B 1 176 ? -2.637 -58.062 -22.953 1 91.5 176 GLU B CA 1
ATOM 8284 C C . GLU B 1 176 ? -2.096 -58.25 -24.359 1 91.5 176 GLU B C 1
ATOM 8286 O O . GLU B 1 176 ? -1.867 -59.406 -24.797 1 91.5 176 GLU B O 1
ATOM 8291 N N . VAL B 1 177 ? -1.946 -57.156 -25.047 1 92.19 177 VAL B N 1
ATOM 8292 C CA . VAL B 1 177 ? -1.397 -57.25 -26.391 1 92.19 177 VAL B CA 1
ATOM 8293 C C . VAL B 1 177 ? 0.003 -57.844 -26.344 1 92.19 177 VAL B C 1
ATOM 8295 O O . VAL B 1 177 ? 0.353 -58.688 -27.188 1 92.19 177 VAL B O 1
ATOM 8298 N N . TYR B 1 178 ? 0.79 -57.438 -25.422 1 95.19 178 TYR B N 1
ATOM 8299 C CA . TYR B 1 178 ? 2.154 -57.938 -25.281 1 95.19 178 TYR B CA 1
ATOM 8300 C C . TYR B 1 178 ? 2.158 -59.438 -24.969 1 95.19 178 TYR B C 1
ATOM 8302 O O . TYR B 1 178 ? 2.914 -60.188 -25.578 1 95.19 178 TYR B O 1
ATOM 8310 N N . ARG B 1 179 ? 1.321 -59.906 -24.062 1 93.81 179 ARG B N 1
ATOM 8311 C CA . ARG B 1 179 ? 1.224 -61.312 -23.719 1 93.81 179 ARG B CA 1
ATOM 8312 C C . ARG B 1 179 ? 0.796 -62.156 -24.922 1 93.81 179 ARG B C 1
ATOM 8314 O O . ARG B 1 179 ? 1.363 -63.219 -25.188 1 93.81 179 ARG B O 1
ATOM 8321 N N . GLU B 1 180 ? -0.188 -61.656 -25.562 1 87.81 180 GLU B N 1
ATOM 8322 C CA . GLU B 1 180 ? -0.684 -62.406 -26.719 1 87.81 180 GLU B CA 1
ATOM 8323 C C . GLU B 1 180 ? 0.398 -62.531 -27.797 1 87.81 180 GLU B C 1
ATOM 8325 O O . GLU B 1 180 ? 0.528 -63.594 -28.422 1 87.81 180 GLU B O 1
ATOM 8330 N N . PHE B 1 181 ? 1.114 -61.469 -27.984 1 90.69 181 PHE B N 1
ATOM 8331 C CA . PHE B 1 181 ? 2.211 -61.5 -28.938 1 90.69 181 PHE B CA 1
ATOM 8332 C C . PHE B 1 181 ? 3.232 -62.562 -28.578 1 90.69 181 PHE B C 1
ATOM 8334 O O . PHE B 1 181 ? 3.658 -63.344 -29.422 1 90.69 181 PHE B O 1
ATOM 8341 N N . GLU B 1 182 ? 3.611 -62.625 -27.344 1 92.19 182 GLU B N 1
ATOM 8342 C CA . GLU B 1 182 ? 4.605 -63.594 -26.891 1 92.19 182 GLU B CA 1
ATOM 8343 C C . GLU B 1 182 ? 4.051 -65 -26.953 1 92.19 182 GLU B C 1
ATOM 8345 O O . GLU B 1 182 ? 4.801 -66 -27.188 1 92.19 182 GLU B O 1
ATOM 8350 N N . ILE B 1 183 ? 2.752 -65.188 -26.703 1 88 183 ILE B N 1
ATOM 8351 C CA . ILE B 1 183 ? 2.117 -66.5 -26.828 1 88 183 ILE B CA 1
ATOM 8352 C C . ILE B 1 183 ? 2.152 -66.938 -28.281 1 88 183 ILE B C 1
ATOM 8354 O O . ILE B 1 183 ? 2.383 -68.125 -28.562 1 88 183 ILE B O 1
ATOM 8358 N N . ILE B 1 184 ? 1.938 -66.062 -29.156 1 82.81 184 ILE B N 1
ATOM 8359 C CA . ILE B 1 184 ? 2.031 -66.375 -30.578 1 82.81 184 ILE B CA 1
ATOM 8360 C C . ILE B 1 184 ? 3.461 -66.75 -30.922 1 82.81 184 ILE B C 1
ATOM 8362 O O . ILE B 1 184 ? 3.674 -67.688 -31.688 1 82.81 184 ILE B O 1
ATOM 8366 N N . CYS B 1 185 ? 4.402 -66.062 -30.422 1 86.31 185 CYS B N 1
ATOM 8367 C CA . CYS B 1 185 ? 5.801 -66.438 -30.625 1 86.31 185 CYS B CA 1
ATOM 8368 C C . CYS B 1 185 ? 6.09 -67.812 -30.094 1 86.31 185 CYS B C 1
ATOM 8370 O O . CYS B 1 185 ? 6.848 -68.562 -30.703 1 86.31 185 CYS B O 1
ATOM 8372 N N . TYR B 1 186 ? 5.5 -68.125 -28.984 1 87.81 186 TYR B N 1
ATOM 8373 C CA . TYR B 1 186 ? 5.648 -69.438 -28.422 1 87.81 186 TYR B CA 1
ATOM 8374 C C . TYR B 1 186 ? 5.078 -70.5 -29.359 1 87.81 186 TYR B C 1
ATOM 8376 O O . TYR B 1 186 ? 5.723 -71.562 -29.609 1 87.81 186 TYR B O 1
ATOM 8384 N N . ALA B 1 187 ? 3.924 -70.312 -29.828 1 82.38 187 ALA B N 1
ATOM 8385 C CA . ALA B 1 187 ? 3.279 -71.25 -30.734 1 82.38 187 ALA B CA 1
ATOM 8386 C C . ALA B 1 187 ? 4.113 -71.438 -32 1 82.38 187 ALA B C 1
ATOM 8388 O O . ALA B 1 187 ? 4.23 -72.562 -32.5 1 82.38 187 ALA B O 1
ATOM 8389 N N . GLN B 1 188 ? 4.613 -70.438 -32.438 1 80.12 188 GLN B N 1
ATOM 8390 C CA . GLN B 1 188 ? 5.461 -70.5 -33.625 1 80.12 188 GLN B CA 1
ATOM 8391 C C . GLN B 1 188 ? 6.734 -71.312 -33.344 1 80.12 188 GLN B C 1
ATOM 8393 O O . GLN B 1 188 ? 7.16 -72.125 -34.188 1 80.12 188 GLN B O 1
ATOM 8398 N N . LEU B 1 189 ? 7.312 -71 -32.25 1 84.19 189 LEU B N 1
ATOM 8399 C CA . LEU B 1 189 ? 8.523 -71.75 -31.844 1 84.19 189 LEU B CA 1
ATOM 8400 C C . LEU B 1 189 ? 8.25 -73.25 -31.672 1 84.19 189 LEU B C 1
ATOM 8402 O O . LEU B 1 189 ? 9.086 -74.062 -32.031 1 84.19 189 LEU B O 1
ATOM 8406 N N . GLN B 1 190 ? 7.129 -73.562 -31.125 1 82.75 190 GLN B N 1
ATOM 8407 C CA . GLN B 1 190 ? 6.738 -74.938 -30.938 1 82.75 190 GLN B CA 1
ATOM 8408 C C . GLN B 1 190 ? 6.562 -75.625 -32.281 1 82.75 190 GLN B C 1
ATOM 8410 O O . GLN B 1 190 ? 6.859 -76.812 -32.406 1 82.75 190 GLN B O 1
ATOM 8415 N N . SER B 1 191 ? 6.125 -75 -33.219 1 80.88 191 SER B N 1
ATOM 8416 C CA . SER B 1 191 ? 5.875 -75.562 -34.531 1 80.88 191 SER B CA 1
ATOM 8417 C C . SER B 1 191 ? 7.16 -75.625 -35.344 1 80.88 191 SER B C 1
ATOM 8419 O O . SER B 1 191 ? 7.395 -76.625 -36.031 1 80.88 191 SER B O 1
ATOM 8421 N N . GLU B 1 192 ? 7.965 -74.688 -35.25 1 78.31 192 GLU B N 1
ATOM 8422 C CA . GLU B 1 192 ? 9.148 -74.625 -36.094 1 78.31 192 GLU B CA 1
ATOM 8423 C C . GLU B 1 192 ? 10.32 -75.375 -35.5 1 78.31 192 GLU B C 1
ATOM 8425 O O . GLU B 1 192 ? 11.102 -76 -36.219 1 78.31 192 GLU B O 1
ATOM 8430 N N . ALA B 1 193 ? 10.445 -75.25 -34.156 1 82.62 193 ALA B N 1
ATOM 8431 C CA . ALA B 1 193 ? 11.57 -75.875 -33.5 1 82.62 193 ALA B CA 1
ATOM 8432 C C . ALA B 1 193 ? 11.117 -76.625 -32.219 1 82.62 193 ALA B C 1
ATOM 8434 O O . ALA B 1 193 ? 11.562 -76.25 -31.125 1 82.62 193 ALA B O 1
ATOM 8435 N N . PRO B 1 194 ? 10.375 -77.75 -32.312 1 82 194 PRO B N 1
ATOM 8436 C CA . PRO B 1 194 ? 9.844 -78.438 -31.141 1 82 194 PRO B CA 1
ATOM 8437 C C . PRO B 1 194 ? 10.938 -79.062 -30.297 1 82 194 PRO B C 1
ATOM 8439 O O . PRO B 1 194 ? 10.75 -79.312 -29.094 1 82 194 PRO B O 1
ATOM 8442 N N . SER B 1 195 ? 12.078 -79.25 -30.938 1 84.12 195 SER B N 1
ATOM 8443 C CA . SER B 1 195 ? 13.133 -80 -30.219 1 84.12 195 SER B CA 1
ATOM 8444 C C . SER B 1 195 ? 14.008 -79 -29.438 1 84.12 195 SER B C 1
ATOM 8446 O O . SER B 1 195 ? 14.805 -79.438 -28.594 1 84.12 195 SER B O 1
ATOM 8448 N N . ASP B 1 196 ? 13.891 -77.688 -29.703 1 88.5 196 ASP B N 1
ATOM 8449 C CA . ASP B 1 196 ? 14.672 -76.688 -28.984 1 88.5 196 ASP B CA 1
ATOM 8450 C C . ASP B 1 196 ? 14.039 -76.375 -27.625 1 88.5 196 ASP B C 1
ATOM 8452 O O . ASP B 1 196 ? 13.391 -75.375 -27.469 1 88.5 196 ASP B O 1
ATOM 8456 N N . THR B 1 197 ? 14.32 -77.125 -26.625 1 86.38 197 THR B N 1
ATOM 8457 C CA . THR B 1 197 ? 13.68 -77.062 -25.312 1 86.38 197 THR B CA 1
ATOM 8458 C C . THR B 1 197 ? 14.117 -75.812 -24.578 1 86.38 197 THR B C 1
ATOM 8460 O O . THR B 1 197 ? 13.359 -75.25 -23.781 1 86.38 197 THR B O 1
ATOM 8463 N N . VAL B 1 198 ? 15.297 -75.375 -24.859 1 89.19 198 VAL B N 1
ATOM 8464 C CA . VAL B 1 198 ? 15.82 -74.188 -24.172 1 89.19 198 VAL B CA 1
ATOM 8465 C C . VAL B 1 198 ? 15.086 -72.938 -24.656 1 89.19 198 VAL B C 1
ATOM 8467 O O . VAL B 1 198 ? 14.656 -72.125 -23.844 1 89.19 198 VAL B O 1
ATOM 8470 N N . ALA B 1 199 ? 14.938 -72.812 -26.031 1 90.38 199 ALA B N 1
ATOM 8471 C CA . ALA B 1 199 ? 14.234 -71.625 -26.594 1 90.38 199 ALA B CA 1
ATOM 8472 C C . ALA B 1 199 ? 12.773 -71.625 -26.141 1 90.38 199 ALA B C 1
ATOM 8474 O O . ALA B 1 199 ? 12.219 -70.562 -25.875 1 90.38 199 ALA B O 1
ATOM 8475 N N . ILE B 1 200 ? 12.211 -72.75 -26.031 1 90.44 200 ILE B N 1
ATOM 8476 C CA . ILE B 1 200 ? 10.812 -72.875 -25.641 1 90.44 200 ILE B CA 1
ATOM 8477 C C . ILE B 1 200 ? 10.656 -72.438 -24.172 1 90.44 200 ILE B C 1
ATOM 8479 O O . ILE B 1 200 ? 9.734 -71.75 -23.812 1 90.44 200 ILE B O 1
ATOM 8483 N N . THR B 1 201 ? 11.578 -72.875 -23.344 1 89.31 201 THR B N 1
ATOM 8484 C CA . THR B 1 201 ? 11.531 -72.562 -21.922 1 89.31 201 THR B CA 1
ATOM 8485 C C . THR B 1 201 ? 11.742 -71.062 -21.703 1 89.31 201 THR B C 1
ATOM 8487 O O . THR B 1 201 ? 11.086 -70.438 -20.859 1 89.31 201 THR B O 1
ATOM 8490 N N . ASN B 1 202 ? 12.695 -70.562 -22.469 1 91.94 202 ASN B N 1
ATOM 8491 C CA . ASN B 1 202 ? 12.945 -69.125 -22.359 1 91.94 202 ASN B CA 1
ATOM 8492 C C . ASN B 1 202 ? 11.727 -68.312 -22.766 1 91.94 202 ASN B C 1
ATOM 8494 O O . ASN B 1 202 ? 11.438 -67.25 -22.172 1 91.94 202 ASN B O 1
ATOM 8498 N N . GLN B 1 203 ? 11.062 -68.75 -23.828 1 92.31 203 GLN B N 1
ATOM 8499 C CA . GLN B 1 203 ? 9.852 -68.062 -24.281 1 92.31 203 GLN B CA 1
ATOM 8500 C C . GLN B 1 203 ? 8.742 -68.188 -23.234 1 92.31 203 GLN B C 1
ATOM 8502 O O . GLN B 1 203 ? 8.008 -67.188 -23.031 1 92.31 203 GLN B O 1
ATOM 8507 N N . LEU B 1 204 ? 8.633 -69.25 -22.562 1 92.19 204 LEU B N 1
ATOM 8508 C CA . LEU B 1 204 ? 7.637 -69.438 -21.516 1 92.19 204 LEU B CA 1
ATOM 8509 C C . LEU B 1 204 ? 7.949 -68.5 -20.328 1 92.19 204 LEU B C 1
ATOM 8511 O O . LEU B 1 204 ? 7.035 -67.938 -19.703 1 92.19 204 LEU B O 1
ATOM 8515 N N . LYS B 1 205 ? 9.203 -68.312 -20.062 1 93.06 205 LYS B N 1
ATOM 8516 C CA . LYS B 1 205 ? 9.625 -67.438 -18.984 1 93.06 205 LYS B CA 1
ATOM 8517 C C . LYS B 1 205 ? 9.258 -66 -19.297 1 93.06 205 LYS B C 1
ATOM 8519 O O . LYS B 1 205 ? 8.93 -65.25 -18.391 1 93.06 205 LYS B O 1
ATOM 8524 N N . LYS B 1 206 ? 9.414 -65.625 -20.578 1 94 206 LYS B N 1
ATOM 8525 C CA . LYS B 1 206 ? 9.031 -64.25 -20.984 1 94 206 LYS B CA 1
ATOM 8526 C C . LYS B 1 206 ? 7.547 -64 -20.734 1 94 206 LYS B C 1
ATOM 8528 O O . LYS B 1 206 ? 7.164 -62.969 -20.234 1 94 206 LYS B O 1
ATOM 8533 N N . ILE B 1 207 ? 6.738 -65 -21.078 1 94.75 207 ILE B N 1
ATOM 8534 C CA . ILE B 1 207 ? 5.301 -64.875 -20.891 1 94.75 207 ILE B CA 1
ATOM 8535 C C . ILE B 1 207 ? 4.988 -64.75 -19.391 1 94.75 207 ILE B C 1
ATOM 8537 O O . ILE B 1 207 ? 4.199 -63.938 -18.969 1 94.75 207 ILE B O 1
ATOM 8541 N N . ASP B 1 208 ? 5.633 -65.625 -18.641 1 93.5 208 ASP B N 1
ATOM 8542 C CA . ASP B 1 208 ? 5.465 -65.625 -17.188 1 93.5 208 ASP B CA 1
ATOM 8543 C C . ASP B 1 208 ? 5.836 -64.25 -16.594 1 93.5 208 ASP B C 1
ATOM 8545 O O . ASP B 1 208 ? 5.117 -63.719 -15.742 1 93.5 208 ASP B O 1
ATOM 8549 N N . SER B 1 209 ? 6.91 -63.75 -17.078 1 95 209 SER B N 1
ATOM 8550 C CA . SER B 1 209 ? 7.395 -62.469 -16.578 1 95 209 SER B CA 1
ATOM 8551 C C . SER B 1 209 ? 6.395 -61.344 -16.859 1 95 209 SER B C 1
ATOM 8553 O O . SER B 1 209 ? 6.195 -60.469 -16.031 1 95 209 SER B O 1
ATOM 8555 N N . ILE B 1 210 ? 5.758 -61.25 -18 1 96.69 210 ILE B N 1
ATOM 8556 C CA . ILE B 1 210 ? 4.805 -60.219 -18.375 1 96.69 210 ILE B CA 1
ATOM 8557 C C . ILE B 1 210 ? 3.547 -60.344 -17.516 1 96.69 210 ILE B C 1
ATOM 8559 O O . ILE B 1 210 ? 2.984 -59.312 -17.078 1 96.69 210 ILE B O 1
ATOM 8563 N N . PHE B 1 211 ? 3.148 -61.594 -17.234 1 95.19 211 PHE B N 1
ATOM 8564 C CA . PHE B 1 211 ? 2.014 -61.812 -16.344 1 95.19 211 PHE B CA 1
ATOM 8565 C C . PHE B 1 211 ? 2.303 -61.25 -14.953 1 95.19 211 PHE B C 1
ATOM 8567 O O . PHE B 1 211 ? 1.482 -60.5 -14.391 1 95.19 211 PHE B O 1
ATOM 8574 N N . ARG B 1 212 ? 3.455 -61.562 -14.445 1 94.88 212 ARG B N 1
ATOM 8575 C CA . ARG B 1 212 ? 3.82 -61.125 -13.102 1 94.88 212 ARG B CA 1
ATOM 8576 C C . ARG B 1 212 ? 3.928 -59.625 -13.016 1 94.88 212 ARG B C 1
ATOM 8578 O O . ARG B 1 212 ? 3.494 -59 -12.031 1 94.88 212 ARG B O 1
ATOM 8585 N N . ARG B 1 213 ? 4.492 -59.094 -14.062 1 95.94 213 ARG B N 1
ATOM 8586 C CA . ARG B 1 213 ? 4.594 -57.625 -14.125 1 95.94 213 ARG B CA 1
ATOM 8587 C C . ARG B 1 213 ? 3.213 -56.969 -14.125 1 95.94 213 ARG B C 1
ATOM 8589 O O . ARG B 1 213 ? 2.986 -56 -13.438 1 95.94 213 ARG B O 1
ATOM 8596 N N . GLN B 1 214 ? 2.332 -57.469 -14.883 1 96.25 214 GLN B N 1
ATOM 8597 C CA . GLN B 1 214 ? 0.979 -56.938 -14.969 1 96.25 214 GLN B CA 1
ATOM 8598 C C . GLN B 1 214 ? 0.243 -57.094 -13.641 1 96.25 214 GLN B C 1
ATOM 8600 O O . GLN B 1 214 ? -0.462 -56.188 -13.211 1 96.25 214 GLN B O 1
ATOM 8605 N N . LEU B 1 215 ? 0.421 -58.25 -12.984 1 95.94 215 LEU B N 1
ATOM 8606 C CA . LEU B 1 215 ? -0.284 -58.531 -11.742 1 95.94 215 LEU B CA 1
ATOM 8607 C C . LEU B 1 215 ? 0.258 -57.688 -10.594 1 95.94 215 LEU B C 1
ATOM 8609 O O . LEU B 1 215 ? -0.383 -57.562 -9.547 1 95.94 215 LEU B O 1
ATOM 8613 N N . SER B 1 216 ? 1.415 -57.125 -10.82 1 95.44 216 SER B N 1
ATOM 8614 C CA . SER B 1 216 ? 1.996 -56.25 -9.82 1 95.44 216 SER B CA 1
ATOM 8615 C C . SER B 1 216 ? 1.558 -54.781 -10.039 1 95.44 216 SER B C 1
ATOM 8617 O O . SER B 1 216 ? 1.899 -53.906 -9.25 1 95.44 216 SER B O 1
ATOM 8619 N N . THR B 1 217 ? 0.871 -54.406 -11.094 1 95 217 THR B N 1
ATOM 8620 C CA . THR B 1 217 ? 0.368 -53.094 -11.422 1 95 217 THR B CA 1
ATOM 8621 C C . THR B 1 217 ? -1.13 -53 -11.148 1 95 217 THR B C 1
ATOM 8623 O O . THR B 1 217 ? -1.897 -53.875 -11.547 1 95 217 THR B O 1
ATOM 8626 N N . PRO B 1 218 ? -1.531 -51.938 -10.406 1 94.62 218 PRO B N 1
ATOM 8627 C CA . PRO B 1 218 ? -2.938 -51.812 -10.008 1 94.62 218 PRO B CA 1
ATOM 8628 C C . PRO B 1 218 ? -3.854 -51.469 -11.18 1 94.62 218 PRO B C 1
ATOM 8630 O O . PRO B 1 218 ? -4.371 -50.344 -11.234 1 94.62 218 PRO B O 1
ATOM 8633 N N . HIS B 1 219 ? -4.164 -52.344 -12.047 1 93.56 219 HIS B N 1
ATOM 8634 C CA . HIS B 1 219 ? -5.051 -52.125 -13.188 1 93.56 219 HIS B CA 1
ATOM 8635 C C . HIS B 1 219 ? -6.492 -52.469 -12.836 1 93.56 219 HIS B C 1
ATOM 8637 O O . HIS B 1 219 ? -6.746 -53.188 -11.852 1 93.56 219 HIS B O 1
ATOM 8643 N N . VAL B 1 220 ? -7.176 -52.031 -13.922 1 86.12 220 VAL B N 1
ATOM 8644 C CA . VAL B 1 220 ? -8.578 -52.406 -13.859 1 86.12 220 VAL B CA 1
ATOM 8645 C C . VAL B 1 220 ? -8.719 -53.906 -14.156 1 86.12 220 VAL B C 1
ATOM 8647 O O . VAL B 1 220 ? -7.918 -54.469 -14.906 1 86.12 220 VAL B O 1
ATOM 8650 N N . ASP B 1 221 ? -9.344 -54.781 -13.406 1 82.06 221 ASP B N 1
ATOM 8651 C CA . ASP B 1 221 ? -9.68 -56.188 -13.641 1 82.06 221 ASP B CA 1
ATOM 8652 C C . ASP B 1 221 ? -8.516 -57.094 -13.258 1 82.06 221 ASP B C 1
ATOM 8654 O O . ASP B 1 221 ? -8.219 -58.062 -13.969 1 82.06 221 ASP B O 1
ATOM 8658 N N . LEU B 1 222 ? -7.762 -56.781 -12.414 1 90.31 222 LEU B N 1
ATOM 8659 C CA . LEU B 1 222 ? -6.637 -57.562 -11.914 1 90.31 222 LEU B CA 1
ATOM 8660 C C . LEU B 1 222 ? -7.062 -59 -11.625 1 90.31 222 LEU B C 1
ATOM 8662 O O . LEU B 1 222 ? -6.281 -59.938 -11.82 1 90.31 222 LEU B O 1
ATOM 8666 N N . GLU B 1 223 ? -8.289 -59.156 -11.203 1 88.56 223 GLU B N 1
ATOM 8667 C CA . GLU B 1 223 ? -8.805 -60.469 -10.883 1 88.56 223 GLU B CA 1
ATOM 8668 C C . GLU B 1 223 ? -8.875 -61.344 -12.125 1 88.56 223 GLU B C 1
ATOM 8670 O O . GLU B 1 223 ? -8.555 -62.562 -12.062 1 88.56 223 GLU B O 1
ATOM 8675 N N . GLU B 1 224 ? -9.297 -60.75 -13.141 1 86.06 224 GLU B N 1
ATOM 8676 C CA . GLU B 1 224 ? -9.352 -61.5 -14.398 1 86.06 224 GLU B CA 1
ATOM 8677 C C . GLU B 1 224 ? -7.961 -61.875 -14.875 1 86.06 224 GLU B C 1
ATOM 8679 O O . GLU B 1 224 ? -7.77 -63 -15.406 1 86.06 224 GLU B O 1
ATOM 8684 N N . THR B 1 225 ? -7.047 -61 -14.766 1 92 225 THR B N 1
ATOM 8685 C CA . THR B 1 225 ? -5.668 -61.281 -15.148 1 92 225 THR B CA 1
ATOM 8686 C C . THR B 1 225 ? -5.102 -62.438 -14.32 1 92 225 THR B C 1
ATOM 8688 O O . THR B 1 225 ? -4.367 -63.281 -14.844 1 92 225 THR B O 1
ATOM 8691 N N . MET B 1 226 ? -5.422 -62.469 -13.047 1 92.12 226 MET B N 1
ATOM 8692 C CA . MET B 1 226 ? -4.969 -63.531 -12.18 1 92.12 226 MET B CA 1
ATOM 8693 C C . MET B 1 226 ? -5.555 -64.875 -12.625 1 92.12 226 MET B C 1
ATOM 8695 O O . MET B 1 226 ? -4.859 -65.875 -12.625 1 92.12 226 MET B O 1
ATOM 8699 N N . THR B 1 227 ? -6.805 -64.875 -13.008 1 89.69 227 THR B N 1
ATOM 8700 C CA . THR B 1 227 ? -7.449 -66.062 -13.508 1 89.69 227 THR B CA 1
ATOM 8701 C C . THR B 1 227 ? -6.754 -66.562 -14.766 1 89.69 227 THR B C 1
ATOM 8703 O O . THR B 1 227 ? -6.527 -67.812 -14.922 1 89.69 227 THR B O 1
ATOM 8706 N N . GLU B 1 228 ? -6.445 -65.688 -15.609 1 89.19 228 GLU B N 1
ATOM 8707 C CA . GLU B 1 228 ? -5.738 -66.062 -16.828 1 89.19 228 GLU B CA 1
ATOM 8708 C C . GLU B 1 228 ? -4.34 -66.562 -16.516 1 89.19 228 GLU B C 1
ATOM 8710 O O . GLU B 1 228 ? -3.855 -67.5 -17.188 1 89.19 228 GLU B O 1
ATOM 8715 N N . TYR B 1 229 ? -3.713 -65.938 -15.594 1 93.06 229 TYR B N 1
ATOM 8716 C CA . TYR B 1 229 ? -2.375 -66.375 -15.211 1 93.06 229 TYR B CA 1
ATOM 8717 C C . TYR B 1 229 ? -2.395 -67.812 -14.656 1 93.06 229 TYR B C 1
ATOM 8719 O O . TYR B 1 229 ? -1.534 -68.625 -14.992 1 93.06 229 TYR B O 1
ATOM 8727 N N . LYS B 1 230 ? -3.395 -68.062 -13.836 1 88 230 LYS B N 1
ATOM 8728 C CA . LYS B 1 230 ? -3.547 -69.438 -13.297 1 88 230 LYS B CA 1
ATOM 8729 C C . LYS B 1 230 ? -3.785 -70.438 -14.414 1 88 230 LYS B C 1
ATOM 8731 O O . LYS B 1 230 ? -3.225 -71.562 -14.391 1 88 230 LYS B O 1
ATOM 8736 N N . SER B 1 231 ? -4.582 -70.062 -15.367 1 86.44 231 SER B N 1
ATOM 8737 C CA . SER B 1 231 ? -4.828 -70.875 -16.516 1 86.44 231 SER B CA 1
ATOM 8738 C C . SER B 1 231 ? -3.543 -71.125 -17.312 1 86.44 231 SER B C 1
ATOM 8740 O O . SER B 1 231 ? -3.332 -72.25 -17.828 1 86.44 231 SER B O 1
ATOM 8742 N N . PHE B 1 232 ? -2.699 -70.125 -17.484 1 89.5 232 PHE B N 1
ATOM 8743 C CA . PHE B 1 232 ? -1.41 -70.25 -18.156 1 89.5 232 PHE B CA 1
ATOM 8744 C C . PHE B 1 232 ? -0.496 -71.188 -17.422 1 89.5 232 PHE B C 1
ATOM 8746 O O . PHE B 1 232 ? 0.145 -72.062 -18.047 1 89.5 232 PHE B O 1
ATOM 8753 N N . LEU B 1 233 ? -0.482 -71.125 -16.094 1 87.69 233 LEU B N 1
ATOM 8754 C CA . LEU B 1 233 ? 0.396 -72 -15.289 1 87.69 233 LEU B CA 1
ATOM 8755 C C . LEU B 1 233 ? -0.067 -73.438 -15.32 1 87.69 233 LEU B C 1
ATOM 8757 O O . LEU B 1 233 ? 0.748 -74.312 -15.211 1 87.69 233 LEU B O 1
ATOM 8761 N N . GLU B 1 234 ? -1.367 -73.625 -15.477 1 83.44 234 GLU B N 1
ATOM 8762 C CA . GLU B 1 234 ? -1.921 -75 -15.562 1 83.44 234 GLU B CA 1
ATOM 8763 C C . GLU B 1 234 ? -1.769 -75.562 -16.969 1 83.44 234 GLU B C 1
ATOM 8765 O O . GLU B 1 234 ? -1.68 -76.75 -17.141 1 83.44 234 GLU B O 1
ATOM 8770 N N . GLY B 1 235 ? -1.705 -74.75 -17.875 1 83.69 235 GLY B N 1
ATOM 8771 C CA . GLY B 1 235 ? -1.637 -75.188 -19.266 1 83.69 235 GLY B CA 1
ATOM 8772 C C . GLY B 1 235 ? -0.226 -75.188 -19.828 1 83.69 235 GLY B C 1
ATOM 8773 O O . GLY B 1 235 ? 0.627 -75.938 -19.391 1 83.69 235 GLY B O 1
ATOM 8774 N N . ILE B 1 236 ? 0.085 -74.25 -20.578 1 81.81 236 ILE B N 1
ATOM 8775 C CA . ILE B 1 236 ? 1.33 -74.188 -21.328 1 81.81 236 ILE B CA 1
ATOM 8776 C C . ILE B 1 236 ? 2.498 -73.938 -20.391 1 81.81 236 ILE B C 1
ATOM 8778 O O . ILE B 1 236 ? 3.627 -74.375 -20.656 1 81.81 236 ILE B O 1
ATOM 8782 N N . GLY B 1 237 ? 2.195 -73.312 -19.344 1 82.62 237 GLY B N 1
ATOM 8783 C CA . GLY B 1 237 ? 3.248 -72.938 -18.406 1 82.62 237 GLY B CA 1
ATOM 8784 C C . GLY B 1 237 ? 3.496 -74 -17.359 1 82.62 237 GLY B C 1
ATOM 8785 O O . GLY B 1 237 ? 4.242 -73.812 -16.391 1 82.62 237 GLY B O 1
ATOM 8786 N N . ALA B 1 238 ? 2.891 -75.125 -17.312 1 76.75 238 ALA B N 1
ATOM 8787 C CA . ALA B 1 238 ? 2.994 -76.188 -16.312 1 76.75 238 ALA B CA 1
ATOM 8788 C C . ALA B 1 238 ? 4.449 -76.562 -16.078 1 76.75 238 ALA B C 1
ATOM 8790 O O . ALA B 1 238 ? 4.828 -76.875 -14.953 1 76.75 238 ALA B O 1
ATOM 8791 N N . GLY B 1 239 ? 5.32 -76.5 -17.062 1 70.62 239 GLY B N 1
ATOM 8792 C CA . GLY B 1 239 ? 6.707 -76.938 -16.906 1 70.62 239 GLY B CA 1
ATOM 8793 C C . GLY B 1 239 ? 7.562 -75.875 -16.203 1 70.62 239 GLY B C 1
ATOM 8794 O O . GLY B 1 239 ? 8.695 -76.125 -15.812 1 70.62 239 GLY B O 1
ATOM 8795 N N . LEU B 1 240 ? 7.172 -74.562 -16 1 74.69 240 LEU B N 1
ATOM 8796 C CA . LEU B 1 240 ? 7.965 -73.438 -15.422 1 74.69 240 LEU B CA 1
ATOM 8797 C C . LEU B 1 240 ? 8 -73.562 -13.906 1 74.69 240 LEU B C 1
ATOM 8799 O O . LEU B 1 240 ? 9.016 -73.25 -13.281 1 74.69 240 LEU B O 1
ATOM 8803 N N . VAL B 1 241 ? 6.883 -73.688 -13.211 1 60.62 241 VAL B N 1
ATOM 8804 C CA . VAL B 1 241 ? 6.832 -73.625 -11.75 1 60.62 241 VAL B CA 1
ATOM 8805 C C . VAL B 1 241 ? 7.043 -75.062 -11.203 1 60.62 241 VAL B C 1
ATOM 8807 O O . VAL B 1 241 ? 6.402 -76 -11.656 1 60.62 241 VAL B O 1
ATOM 8810 N N . LYS B 1 242 ? 8.305 -75.375 -10.828 1 54.47 242 LYS B N 1
ATOM 8811 C CA . LYS B 1 242 ? 8.336 -76.5 -9.953 1 54.47 242 LYS B CA 1
ATOM 8812 C C . LYS B 1 242 ? 7.199 -76.5 -8.938 1 54.47 242 LYS B C 1
ATOM 8814 O O . LYS B 1 242 ? 7.035 -75.5 -8.219 1 54.47 242 LYS B O 1
ATOM 8819 N N . ILE B 1 243 ? 6.113 -77.062 -9.18 1 47.09 243 ILE B N 1
ATOM 8820 C CA . ILE B 1 243 ? 5.016 -77.125 -8.219 1 47.09 243 ILE B CA 1
ATOM 8821 C C . ILE B 1 243 ? 5.57 -77.125 -6.797 1 47.09 243 ILE B C 1
ATOM 8823 O O . ILE B 1 243 ? 6.262 -78.062 -6.402 1 47.09 243 ILE B O 1
ATOM 8827 N N . ASP B 1 244 ? 6.184 -76.125 -6.445 1 42.88 244 ASP B N 1
ATOM 8828 C CA . ASP B 1 244 ? 6.457 -76.188 -5.012 1 42.88 244 ASP B CA 1
ATOM 8829 C C . ASP B 1 244 ? 5.273 -76.75 -4.242 1 42.88 244 ASP B C 1
ATOM 8831 O O . ASP B 1 244 ? 4.129 -76.312 -4.445 1 42.88 244 ASP B O 1
ATOM 8835 N N . GLU B 1 245 ? 5.359 -77.938 -3.889 1 43.66 245 GLU B N 1
ATOM 8836 C CA . GLU B 1 245 ? 4.418 -78.688 -3.072 1 43.66 245 GLU B CA 1
ATOM 8837 C C . GLU B 1 245 ? 3.648 -77.812 -2.123 1 43.66 245 GLU B C 1
ATOM 8839 O O . GLU B 1 245 ? 2.551 -78.125 -1.679 1 43.66 245 GLU B O 1
ATOM 8844 N N . ASN B 1 246 ? 4.367 -76.875 -1.52 1 42.94 246 ASN B N 1
ATOM 8845 C CA . ASN B 1 246 ? 3.732 -76.062 -0.474 1 42.94 246 ASN B CA 1
ATOM 8846 C C . ASN B 1 246 ? 2.893 -74.938 -1.062 1 42.94 246 ASN B C 1
ATOM 8848 O O . ASN B 1 246 ? 2.51 -74 -0.349 1 42.94 246 ASN B O 1
ATOM 8852 N N . SER B 1 247 ? 2.84 -74.812 -2.34 1 47.94 247 SER B N 1
ATOM 8853 C CA . SER B 1 247 ? 2.146 -73.625 -2.877 1 47.94 247 SER B CA 1
ATOM 8854 C C . SER B 1 247 ? 0.633 -73.812 -2.787 1 47.94 247 SER B C 1
ATOM 8856 O O . SER B 1 247 ? 0.073 -74.75 -3.342 1 47.94 247 SER B O 1
ATOM 8858 N N . GLU B 1 248 ? 0.147 -73.562 -1.716 1 46.78 248 GLU B N 1
ATOM 8859 C CA . GLU B 1 248 ? -1.258 -73.688 -1.335 1 46.78 248 GLU B CA 1
ATOM 8860 C C . GLU B 1 248 ? -2.176 -73.312 -2.492 1 46.78 248 GLU B C 1
ATOM 8862 O O . GLU B 1 248 ? -3.287 -73.812 -2.607 1 46.78 248 GLU B O 1
ATOM 8867 N N . GLU B 1 249 ? -2.035 -72.062 -3.242 1 55.56 249 GLU B N 1
ATOM 8868 C CA . GLU B 1 249 ? -3.07 -71.5 -4.094 1 55.56 249 GLU B CA 1
ATOM 8869 C C . GLU B 1 249 ? -2.676 -71.562 -5.566 1 55.56 249 GLU B C 1
ATOM 8871 O O . GLU B 1 249 ? -2.326 -70.562 -6.176 1 55.56 249 GLU B O 1
ATOM 8876 N N . GLY B 1 250 ? -2.869 -72.812 -6.422 1 61.69 250 GLY B N 1
ATOM 8877 C CA . GLY B 1 250 ? -3.018 -73.062 -7.848 1 61.69 250 GLY B CA 1
ATOM 8878 C C . GLY B 1 250 ? -1.769 -72.75 -8.648 1 61.69 250 GLY B C 1
ATOM 8879 O O . GLY B 1 250 ? -1.854 -72.188 -9.758 1 61.69 250 GLY B O 1
ATOM 8880 N N . GLY B 1 251 ? -0.48 -72.812 -8.117 1 74.75 251 GLY B N 1
ATOM 8881 C CA . GLY B 1 251 ? 0.793 -72.688 -8.812 1 74.75 251 GLY B CA 1
ATOM 8882 C C . GLY B 1 251 ? 1.359 -71.312 -8.805 1 74.75 251 GLY B C 1
ATOM 8883 O O . GLY B 1 251 ? 2.439 -71.062 -9.344 1 74.75 251 GLY B O 1
ATOM 8884 N N . VAL B 1 252 ? 0.706 -70.375 -8.25 1 87.25 252 VAL B N 1
ATOM 8885 C CA . VAL B 1 252 ? 1.16 -69 -8.203 1 87.25 252 VAL B CA 1
ATOM 8886 C C . VAL B 1 252 ? 2.158 -68.812 -7.059 1 87.25 252 VAL B C 1
ATOM 8888 O O . VAL B 1 252 ? 1.913 -69.25 -5.938 1 87.25 252 VAL B O 1
ATOM 8891 N N . SER B 1 253 ? 3.363 -68.312 -7.352 1 85.62 253 SER B N 1
ATOM 8892 C CA . SER B 1 253 ? 4.402 -68.062 -6.348 1 85.62 253 SER B CA 1
ATOM 8893 C C . SER B 1 253 ? 3.93 -67.125 -5.258 1 85.62 253 SER B C 1
ATOM 8895 O O . SER B 1 253 ? 3.068 -66.312 -5.496 1 85.62 253 SER B O 1
ATOM 8897 N N . ALA B 1 254 ? 4.48 -67.25 -4.074 1 86.12 254 ALA B N 1
ATOM 8898 C CA . ALA B 1 254 ? 4.113 -66.438 -2.928 1 86.12 254 ALA B CA 1
ATOM 8899 C C . ALA B 1 254 ? 4.426 -64.938 -3.195 1 86.12 254 ALA B C 1
ATOM 8901 O O . ALA B 1 254 ? 3.678 -64.062 -2.777 1 86.12 254 ALA B O 1
ATOM 8902 N N . ASP B 1 255 ? 5.504 -64.75 -3.816 1 88.38 255 ASP B N 1
ATOM 8903 C CA . ASP B 1 255 ? 5.898 -63.375 -4.129 1 88.38 255 ASP B CA 1
ATOM 8904 C C . ASP B 1 255 ? 4.914 -62.75 -5.102 1 88.38 255 ASP B C 1
ATOM 8906 O O . ASP B 1 255 ? 4.586 -61.562 -4.969 1 88.38 255 ASP B O 1
ATOM 8910 N N . CYS B 1 256 ? 4.48 -63.469 -6.086 1 91.69 256 CYS B N 1
ATOM 8911 C CA . CYS B 1 256 ? 3.514 -62.938 -7.055 1 91.69 256 CYS B CA 1
ATOM 8912 C C . CYS B 1 256 ? 2.168 -62.688 -6.395 1 91.69 256 CYS B C 1
ATOM 8914 O O . CYS B 1 256 ? 1.508 -61.688 -6.707 1 91.69 256 CYS B O 1
ATOM 8916 N N . LEU B 1 257 ? 1.808 -63.562 -5.48 1 92.12 257 LEU B N 1
ATOM 8917 C CA . LEU B 1 257 ? 0.546 -63.375 -4.773 1 92.12 257 LEU B CA 1
ATOM 8918 C C . LEU B 1 257 ? 0.591 -62.125 -3.898 1 92.12 257 LEU B C 1
ATOM 8920 O O . LEU B 1 257 ? -0.408 -61.438 -3.775 1 92.12 257 LEU B O 1
ATOM 8924 N N . ALA B 1 258 ? 1.721 -61.969 -3.299 1 92.75 258 ALA B N 1
ATOM 8925 C CA . ALA B 1 258 ? 1.884 -60.781 -2.484 1 92.75 258 ALA B CA 1
ATOM 8926 C C . ALA B 1 258 ? 1.794 -59.5 -3.34 1 92.75 258 ALA B C 1
ATOM 8928 O O . ALA B 1 258 ? 1.162 -58.531 -2.945 1 92.75 258 ALA B O 1
ATOM 8929 N N . ALA B 1 259 ? 2.459 -59.5 -4.461 1 93.75 259 ALA B N 1
ATOM 8930 C CA . ALA B 1 259 ? 2.422 -58.344 -5.379 1 93.75 259 ALA B CA 1
ATOM 8931 C C . ALA B 1 259 ? 1.007 -58.125 -5.895 1 93.75 259 ALA B C 1
ATOM 8933 O O . ALA B 1 259 ? 0.578 -56.969 -6.035 1 93.75 259 ALA B O 1
ATOM 8934 N N . TYR B 1 260 ? 0.345 -59.156 -6.125 1 94.56 260 TYR B N 1
ATOM 8935 C CA . TYR B 1 260 ? -1.038 -59.062 -6.582 1 94.56 260 TYR B CA 1
ATOM 8936 C C . TYR B 1 260 ? -1.93 -58.438 -5.516 1 94.56 260 TYR B C 1
ATOM 8938 O O . TYR B 1 260 ? -2.752 -57.562 -5.812 1 94.56 260 TYR B O 1
ATOM 8946 N N . THR B 1 261 ? -1.775 -58.875 -4.309 1 93.38 261 THR B N 1
ATOM 8947 C CA . THR B 1 261 ? -2.584 -58.344 -3.213 1 93.38 261 THR B CA 1
ATOM 8948 C C . THR B 1 261 ? -2.312 -56.875 -3 1 93.38 261 THR B C 1
ATOM 8950 O O . THR B 1 261 ? -3.238 -56.094 -2.762 1 93.38 261 THR B O 1
ATOM 8953 N N . ALA B 1 262 ? -1.111 -56.562 -3.057 1 93.44 262 ALA B N 1
ATOM 8954 C CA . ALA B 1 262 ? -0.742 -55.156 -2.926 1 93.44 262 ALA B CA 1
ATOM 8955 C C . ALA B 1 262 ? -1.342 -54.344 -4.055 1 93.44 262 ALA B C 1
ATOM 8957 O O . ALA B 1 262 ? -1.83 -53.219 -3.824 1 93.44 262 ALA B O 1
ATOM 8958 N N . ALA B 1 263 ? -1.267 -54.781 -5.289 1 95.38 263 ALA B N 1
ATOM 8959 C CA . ALA B 1 263 ? -1.829 -54.094 -6.449 1 95.38 263 ALA B CA 1
ATOM 8960 C C . ALA B 1 263 ? -3.344 -53.969 -6.332 1 95.38 263 ALA B C 1
ATOM 8962 O O . ALA B 1 263 ? -3.916 -52.938 -6.695 1 95.38 263 ALA B O 1
ATOM 8963 N N . GLN B 1 264 ? -3.906 -55 -5.777 1 93 264 GLN B N 1
ATOM 8964 C CA . GLN B 1 264 ? -5.352 -54.969 -5.598 1 93 264 GLN B CA 1
ATOM 8965 C C . GLN B 1 264 ? -5.766 -53.938 -4.559 1 93 264 GLN B C 1
ATOM 8967 O O . GLN B 1 264 ? -6.758 -53.25 -4.738 1 93 264 GLN B O 1
ATOM 8972 N N . THR B 1 265 ? -5.039 -53.906 -3.555 1 93.12 265 THR B N 1
ATOM 8973 C CA . THR B 1 265 ? -5.312 -52.938 -2.51 1 93.12 265 THR B CA 1
ATOM 8974 C C . THR B 1 265 ? -5.184 -51.531 -3.053 1 93.12 265 THR B C 1
ATOM 8976 O O . THR B 1 265 ? -6.004 -50.656 -2.75 1 93.12 265 THR B O 1
ATOM 8979 N N . LYS B 1 266 ? -4.191 -51.25 -3.781 1 94.25 266 LYS B N 1
ATOM 8980 C CA . LYS B 1 266 ? -3.986 -49.938 -4.383 1 94.25 266 LYS B CA 1
ATOM 8981 C C . LYS B 1 266 ? -5.102 -49.594 -5.367 1 94.25 266 LYS B C 1
ATOM 8983 O O . LYS B 1 266 ? -5.57 -48.469 -5.422 1 94.25 266 LYS B O 1
ATOM 8988 N N . TRP B 1 267 ? -5.488 -50.531 -6.105 1 94.12 267 TRP B N 1
ATOM 8989 C CA . TRP B 1 267 ? -6.59 -50.312 -7.035 1 94.12 267 TRP B CA 1
ATOM 8990 C C . TRP B 1 267 ? -7.855 -49.906 -6.285 1 94.12 267 TRP B C 1
ATOM 8992 O O . TRP B 1 267 ? -8.57 -49 -6.707 1 94.12 267 TRP B O 1
ATOM 9002 N N . ASP B 1 268 ? -8.086 -50.562 -5.227 1 91.94 268 ASP B N 1
ATOM 9003 C CA . ASP B 1 268 ? -9.281 -50.281 -4.438 1 91.94 268 ASP B CA 1
ATOM 9004 C C . ASP B 1 268 ? -9.266 -48.812 -3.949 1 91.94 268 ASP B C 1
ATOM 9006 O O . ASP B 1 268 ? -10.32 -48.188 -3.855 1 91.94 268 ASP B O 1
ATOM 9010 N N . ALA B 1 269 ? -8.117 -48.406 -3.697 1 93.31 269 ALA B N 1
ATOM 9011 C CA . ALA B 1 269 ? -7.984 -47.031 -3.23 1 93.31 269 ALA B CA 1
ATOM 9012 C C . ALA B 1 269 ? -8.148 -46.062 -4.383 1 93.31 269 ALA B C 1
ATOM 9014 O O . ALA B 1 269 ? -8.656 -44.938 -4.191 1 93.31 269 ALA B O 1
ATOM 9015 N N . VAL B 1 270 ? -7.695 -46.406 -5.605 1 95.31 270 VAL B N 1
ATOM 9016 C CA . VAL B 1 270 ? -7.672 -45.5 -6.762 1 95.31 270 VAL B CA 1
ATOM 9017 C C . VAL B 1 270 ? -9.023 -45.562 -7.473 1 95.31 270 VAL B C 1
ATOM 9019 O O . VAL B 1 270 ? -9.422 -44.594 -8.125 1 95.31 270 VAL B O 1
ATOM 9022 N N . GLU B 1 271 ? -9.797 -46.5 -7.32 1 92.81 271 GLU B N 1
ATOM 9023 C CA . GLU B 1 271 ? -11.016 -46.781 -8.078 1 92.81 271 GLU B CA 1
ATOM 9024 C C . GLU B 1 271 ? -12.016 -45.656 -7.949 1 92.81 271 GLU B C 1
ATOM 9026 O O . GLU B 1 271 ? -12.617 -45.219 -8.938 1 92.81 271 GLU B O 1
ATOM 9031 N N . PRO B 1 272 ? -12.219 -45.125 -6.738 1 93.06 272 PRO B N 1
ATOM 9032 C CA . PRO B 1 272 ? -13.188 -44.031 -6.645 1 93.06 272 PRO B CA 1
ATOM 9033 C C . PRO B 1 272 ? -12.781 -42.812 -7.477 1 93.06 272 PRO B C 1
ATOM 9035 O O . PRO B 1 272 ? -13.648 -42.156 -8.047 1 93.06 272 PRO B O 1
ATOM 9038 N N . TYR B 1 273 ? -11.562 -42.562 -7.52 1 95.75 273 TYR B N 1
ATOM 9039 C CA . TYR B 1 273 ? -11.078 -41.438 -8.297 1 95.75 273 TYR B CA 1
ATOM 9040 C C . TYR B 1 273 ? -11.156 -41.719 -9.789 1 95.75 273 TYR B C 1
ATOM 9042 O O . TYR B 1 273 ? -11.531 -40.844 -10.578 1 95.75 273 TYR B O 1
ATOM 9050 N N . GLU B 1 274 ? -10.781 -42.938 -10.156 1 95 274 GLU B N 1
ATOM 9051 C CA . GLU B 1 274 ? -10.898 -43.344 -11.555 1 95 274 GLU B CA 1
ATOM 9052 C C . GLU B 1 274 ? -12.344 -43.281 -12.023 1 95 274 GLU B C 1
ATOM 9054 O O . GLU B 1 274 ? -12.617 -42.844 -13.148 1 95 274 GLU B O 1
ATOM 9059 N N . SER B 1 275 ? -13.25 -43.625 -11.195 1 91.5 275 SER B N 1
ATOM 9060 C CA . SER B 1 275 ? -14.672 -43.594 -11.516 1 91.5 275 SER B CA 1
ATOM 9061 C C . SER B 1 275 ? -15.156 -42.156 -11.641 1 91.5 275 SER B C 1
ATOM 9063 O O . SER B 1 275 ? -15.977 -41.844 -12.516 1 91.5 275 SER B O 1
ATOM 9065 N N . ALA B 1 276 ? -14.727 -41.344 -10.773 1 93.94 276 ALA B N 1
ATOM 9066 C CA . ALA B 1 276 ? -15.109 -39.938 -10.82 1 93.94 276 ALA B CA 1
ATOM 9067 C C . ALA B 1 276 ? -14.68 -39.312 -12.133 1 93.94 276 ALA B C 1
ATOM 9069 O O . ALA B 1 276 ? -15.414 -38.5 -12.719 1 93.94 276 ALA B O 1
ATOM 9070 N N . VAL B 1 277 ? -13.469 -39.625 -12.633 1 95.62 277 VAL B N 1
ATOM 9071 C CA . VAL B 1 277 ? -12.953 -39.094 -13.891 1 95.62 277 VAL B CA 1
ATOM 9072 C C . VAL B 1 277 ? -13.797 -39.625 -15.055 1 95.62 277 VAL B C 1
ATOM 9074 O O . VAL B 1 277 ? -14.156 -38.844 -15.953 1 95.62 277 VAL B O 1
ATOM 9077 N N . SER B 1 278 ? -14.141 -40.875 -14.977 1 90.62 278 SER B N 1
ATOM 9078 C CA . SER B 1 278 ? -14.945 -41.469 -16.031 1 90.62 278 SER B CA 1
ATOM 9079 C C . SER B 1 278 ? -16.359 -40.875 -16.062 1 90.62 278 SER B C 1
ATOM 9081 O O . SER B 1 278 ? -16.922 -40.688 -17.141 1 90.62 278 SER B O 1
ATOM 9083 N N . ASP B 1 279 ? -16.859 -40.594 -14.945 1 87.06 279 ASP B N 1
ATOM 9084 C CA . ASP B 1 279 ? -18.203 -40.062 -14.828 1 87.06 279 ASP B CA 1
ATOM 9085 C C . ASP B 1 279 ? -18.281 -38.625 -15.336 1 87.06 279 ASP B C 1
ATOM 9087 O O . ASP B 1 279 ? -19.328 -38.188 -15.812 1 87.06 279 ASP B O 1
ATOM 9091 N N . ALA B 1 280 ? -17.203 -38 -15.188 1 91.31 280 ALA B N 1
ATOM 9092 C CA . ALA B 1 280 ? -17.188 -36.594 -15.539 1 91.31 280 ALA B CA 1
ATOM 9093 C C . ALA B 1 280 ? -16.875 -36.375 -17.016 1 91.31 280 ALA B C 1
ATOM 9095 O O . ALA B 1 280 ? -16.875 -35.25 -17.516 1 91.31 280 ALA B O 1
ATOM 9096 N N . GLU B 1 281 ? -16.703 -37.469 -17.672 1 86.12 281 GLU B N 1
ATOM 9097 C CA . GLU B 1 281 ? -16.391 -37.375 -19.094 1 86.12 281 GLU B CA 1
ATOM 9098 C C . GLU B 1 281 ? -17.5 -36.656 -19.844 1 86.12 281 GLU B C 1
ATOM 9100 O O . GLU B 1 281 ? -18.672 -36.938 -19.656 1 86.12 281 GLU B O 1
ATOM 9105 N N . GLY B 1 282 ? -17.25 -35.656 -20.625 1 84.31 282 GLY B N 1
ATOM 9106 C CA . GLY B 1 282 ? -18.203 -34.906 -21.391 1 84.31 282 GLY B CA 1
ATOM 9107 C C . GLY B 1 282 ? -18.422 -33.5 -20.859 1 84.31 282 GLY B C 1
ATOM 9108 O O . GLY B 1 282 ? -18.891 -32.625 -21.594 1 84.31 282 GLY B O 1
ATOM 9109 N N . ASP B 1 283 ? -18.156 -33.375 -19.609 1 91.12 283 ASP B N 1
ATOM 9110 C CA . ASP B 1 283 ? -18.219 -32.062 -18.984 1 91.12 283 ASP B CA 1
ATOM 9111 C C . ASP B 1 283 ? -16.828 -31.562 -18.578 1 91.12 283 ASP B C 1
ATOM 9113 O O . ASP B 1 283 ? -16.25 -32.031 -17.594 1 91.12 283 ASP B O 1
ATOM 9117 N N . GLU B 1 284 ? -16.391 -30.641 -19.219 1 92.31 284 GLU B N 1
ATOM 9118 C CA . GLU B 1 284 ? -15.016 -30.188 -19.031 1 92.31 284 GLU B CA 1
ATOM 9119 C C . GLU B 1 284 ? -14.789 -29.672 -17.609 1 92.31 284 GLU B C 1
ATOM 9121 O O . GLU B 1 284 ? -13.742 -29.938 -17.016 1 92.31 284 GLU B O 1
ATOM 9126 N N . LYS B 1 285 ? -15.742 -28.844 -17.078 1 93.88 285 LYS B N 1
ATOM 9127 C CA . LYS B 1 285 ? -15.602 -28.297 -15.734 1 93.88 285 LYS B CA 1
ATOM 9128 C C . LYS B 1 285 ? -15.586 -29.422 -14.695 1 93.88 285 LYS B C 1
ATOM 9130 O O . LYS B 1 285 ? -14.75 -29.422 -13.789 1 93.88 285 LYS B O 1
ATOM 9135 N N . ALA B 1 286 ? -16.5 -30.344 -14.852 1 93.12 286 ALA B N 1
ATOM 9136 C CA . ALA B 1 286 ? -16.562 -31.484 -13.938 1 93.12 286 ALA B CA 1
ATOM 9137 C C . ALA B 1 286 ? -15.32 -32.344 -14.047 1 93.12 286 ALA B C 1
ATOM 9139 O O . ALA B 1 286 ? -14.82 -32.875 -13.039 1 93.12 286 ALA B O 1
ATOM 9140 N N . LEU B 1 287 ? -14.859 -32.531 -15.273 1 96.31 287 LEU B N 1
ATOM 9141 C CA . LEU B 1 287 ? -13.664 -33.344 -15.523 1 96.31 287 LEU B CA 1
ATOM 9142 C C . LEU B 1 287 ? -12.438 -32.719 -14.867 1 96.31 287 LEU B C 1
ATOM 9144 O O . LEU B 1 287 ? -11.602 -33.406 -14.305 1 96.31 287 LEU B O 1
ATOM 9148 N N . LEU B 1 288 ? -12.328 -31.391 -14.953 1 97.06 288 LEU B N 1
ATOM 9149 C CA . LEU B 1 288 ? -11.219 -30.688 -14.328 1 97.06 288 LEU B CA 1
ATOM 9150 C C . LEU B 1 288 ? -11.234 -30.875 -12.812 1 97.06 288 LEU B C 1
ATOM 9152 O O . LEU B 1 288 ? -10.188 -31.141 -12.211 1 97.06 288 LEU B O 1
ATOM 9156 N N . LEU B 1 289 ? -12.359 -30.734 -12.219 1 95.31 289 LEU B N 1
ATOM 9157 C CA . LEU B 1 289 ? -12.484 -30.906 -10.773 1 95.31 289 LEU B CA 1
ATOM 9158 C C . LEU B 1 289 ? -12.125 -32.312 -10.352 1 95.31 289 LEU B C 1
ATOM 9160 O O . LEU B 1 289 ? -11.453 -32.531 -9.336 1 95.31 289 LEU B O 1
ATOM 9164 N N . ALA B 1 290 ? -12.594 -33.281 -11.141 1 96.69 290 ALA B N 1
ATOM 9165 C CA . ALA B 1 290 ? -12.305 -34.688 -10.836 1 96.69 290 ALA B CA 1
ATOM 9166 C C . ALA B 1 290 ? -10.805 -34.938 -10.906 1 96.69 290 ALA B C 1
ATOM 9168 O O . ALA B 1 290 ? -10.242 -35.594 -10.023 1 96.69 290 ALA B O 1
ATOM 9169 N N . TRP B 1 291 ? -10.164 -34.438 -11.906 1 97.56 291 TRP B N 1
ATOM 9170 C CA . TRP B 1 291 ? -8.734 -34.656 -12.062 1 97.56 291 TRP B CA 1
ATOM 9171 C C . TRP B 1 291 ? -7.957 -33.938 -10.961 1 97.56 291 TRP B C 1
ATOM 9173 O O . TRP B 1 291 ? -6.984 -34.469 -10.43 1 97.56 291 TRP B O 1
ATOM 9183 N N . GLU B 1 292 ? -8.32 -32.688 -10.656 1 95.12 292 GLU B N 1
ATOM 9184 C CA . GLU B 1 292 ? -7.637 -31.938 -9.609 1 95.12 292 GLU B CA 1
ATOM 9185 C C . GLU B 1 292 ? -7.684 -32.656 -8.281 1 95.12 292 GLU B C 1
ATOM 9187 O O . GLU B 1 292 ? -6.68 -32.75 -7.566 1 95.12 292 GLU B O 1
ATOM 9192 N N . ALA B 1 293 ? -8.844 -33.156 -7.973 1 94.56 293 ALA B N 1
ATOM 9193 C CA . ALA B 1 293 ? -8.984 -33.938 -6.738 1 94.56 293 ALA B CA 1
ATOM 9194 C C . ALA B 1 293 ? -8.078 -35.156 -6.762 1 94.56 293 ALA B C 1
ATOM 9196 O O . ALA B 1 293 ? -7.414 -35.469 -5.773 1 94.56 293 ALA B O 1
ATOM 9197 N N . TYR B 1 294 ? -8.117 -35.875 -7.875 1 96.31 294 TYR B N 1
ATOM 9198 C CA . TYR B 1 294 ? -7.32 -37.094 -8.062 1 96.31 294 TYR B CA 1
ATOM 9199 C C . TYR B 1 294 ? -5.832 -36.781 -7.957 1 96.31 294 TYR B C 1
ATOM 9201 O O . TYR B 1 294 ? -5.109 -37.438 -7.195 1 96.31 294 TYR B O 1
ATOM 9209 N N . LEU B 1 295 ? -5.352 -35.781 -8.609 1 96.56 295 LEU B N 1
ATOM 9210 C CA . LEU B 1 295 ? -3.939 -35.406 -8.664 1 96.56 295 LEU B CA 1
ATOM 9211 C C . LEU B 1 295 ? -3.461 -34.906 -7.312 1 96.56 295 LEU B C 1
ATOM 9213 O O . LEU B 1 295 ? -2.363 -35.25 -6.863 1 96.56 295 LEU B O 1
ATOM 9217 N N . ASN B 1 296 ? -4.266 -34.031 -6.711 1 92.38 296 ASN B N 1
ATOM 9218 C CA . ASN B 1 296 ? -3.898 -33.531 -5.391 1 92.38 296 ASN B CA 1
ATOM 9219 C C . ASN B 1 296 ? -3.711 -34.656 -4.395 1 92.38 296 ASN B C 1
ATOM 9221 O O . ASN B 1 296 ? -2.766 -34.656 -3.604 1 92.38 296 ASN B O 1
ATOM 9225 N N . TRP B 1 297 ? -4.594 -35.625 -4.484 1 92.5 297 TRP B N 1
ATOM 9226 C CA . TRP B 1 297 ? -4.5 -36.781 -3.604 1 92.5 297 TRP B CA 1
ATOM 9227 C C . TRP B 1 297 ? -3.25 -37.594 -3.91 1 92.5 297 TRP B C 1
ATOM 9229 O O . TRP B 1 297 ? -2.506 -37.969 -2.998 1 92.5 297 TRP B O 1
ATOM 9239 N N . ALA B 1 298 ? -3.014 -37.906 -5.148 1 94.5 298 ALA B N 1
ATOM 9240 C CA . ALA B 1 298 ? -1.866 -38.719 -5.562 1 94.5 298 ALA B CA 1
ATOM 9241 C C . ALA B 1 298 ? -0.555 -38.062 -5.16 1 94.5 298 ALA B C 1
ATOM 9243 O O . ALA B 1 298 ? 0.367 -38.719 -4.68 1 94.5 298 ALA B O 1
ATOM 9244 N N . VAL B 1 299 ? -0.466 -36.75 -5.352 1 92.25 299 VAL B N 1
ATOM 9245 C CA . VAL B 1 299 ? 0.746 -36 -5.023 1 92.25 299 VAL B CA 1
ATOM 9246 C C . VAL B 1 299 ? 0.973 -36 -3.512 1 92.25 299 VAL B C 1
ATOM 9248 O O . VAL B 1 299 ? 2.113 -36.094 -3.051 1 92.25 299 VAL B O 1
ATOM 9251 N N . SER B 1 300 ? -0.088 -35.906 -2.75 1 87.69 300 SER B N 1
ATOM 9252 C CA . SER B 1 300 ? 0.028 -35.906 -1.295 1 87.69 300 SER B CA 1
ATOM 9253 C C . SER B 1 300 ? 0.539 -37.25 -0.788 1 87.69 300 SER B C 1
ATOM 9255 O O . SER B 1 300 ? 1.143 -37.344 0.285 1 87.69 300 SER B O 1
ATOM 9257 N N . LYS B 1 301 ? 0.31 -38.344 -1.606 1 88.19 301 LYS B N 1
ATOM 9258 C CA . LYS B 1 301 ? 0.712 -39.688 -1.204 1 88.19 301 LYS B CA 1
ATOM 9259 C C . LYS B 1 301 ? 2.062 -40.062 -1.81 1 88.19 301 LYS B C 1
ATOM 9261 O O . LYS B 1 301 ? 2.547 -41.188 -1.617 1 88.19 301 LYS B O 1
ATOM 9266 N N . ALA B 1 302 ? 2.641 -39.125 -2.525 1 86.06 302 ALA B N 1
ATOM 9267 C CA . ALA B 1 302 ? 3.959 -39.375 -3.109 1 86.06 302 ALA B CA 1
ATOM 9268 C C . ALA B 1 302 ? 5.062 -39.156 -2.078 1 86.06 302 ALA B C 1
ATOM 9270 O O . ALA B 1 302 ? 4.977 -38.25 -1.247 1 86.06 302 ALA B O 1
ATOM 9271 N N . PRO B 1 303 ? 6.004 -40.062 -2.043 1 75.06 303 PRO B N 1
ATOM 9272 C CA . PRO B 1 303 ? 7.051 -39.969 -1.024 1 75.06 303 PRO B CA 1
ATOM 9273 C C . PRO B 1 303 ? 7.957 -38.75 -1.237 1 75.06 303 PRO B C 1
ATOM 9275 O O . PRO B 1 303 ? 8.281 -38.406 -2.379 1 75.06 303 PRO B O 1
ATOM 9278 N N . ARG B 1 304 ? 7.961 -37.844 -0.321 1 61.5 304 ARG B N 1
ATOM 9279 C CA . ARG B 1 304 ? 8.875 -36.719 -0.367 1 61.5 304 ARG B CA 1
ATOM 9280 C C . ARG B 1 304 ? 10.305 -37.156 -0.046 1 61.5 304 ARG B C 1
ATOM 9282 O O . ARG B 1 304 ? 10.516 -38.094 0.725 1 61.5 304 ARG B O 1
ATOM 9289 N N . LYS B 1 305 ? 11.391 -36.906 -0.91 1 54.38 305 LYS B N 1
ATOM 9290 C CA . LYS B 1 305 ? 12.781 -37.156 -0.537 1 54.38 305 LYS B CA 1
ATOM 9291 C C . LYS B 1 305 ? 13.031 -36.812 0.924 1 54.38 305 LYS B C 1
ATOM 9293 O O . LYS B 1 305 ? 13.367 -35.656 1.236 1 54.38 305 LYS B O 1
ATOM 9298 N N . GLY B 1 306 ? 12.18 -36.812 1.806 1 47.16 306 GLY B N 1
ATOM 9299 C CA . GLY B 1 306 ? 12.484 -36.188 3.08 1 47.16 306 GLY B CA 1
ATOM 9300 C C . GLY B 1 306 ? 13.633 -36.844 3.814 1 47.16 306 GLY B C 1
ATOM 9301 O O . GLY B 1 306 ? 14.094 -37.938 3.422 1 47.16 306 GLY B O 1
ATOM 9302 N N . ASN B 1 307 ? 14.148 -36.031 4.836 1 44.91 307 ASN B N 1
ATOM 9303 C CA . ASN B 1 307 ? 15.102 -36.344 5.895 1 44.91 307 ASN B CA 1
ATOM 9304 C C . ASN B 1 307 ? 14.773 -37.688 6.559 1 44.91 307 ASN B C 1
ATOM 9306 O O . ASN B 1 307 ? 13.633 -38.156 6.484 1 44.91 307 ASN B O 1
ATOM 9310 N N . ARG B 1 308 ? 15.727 -38.344 7.184 1 39.09 308 ARG B N 1
ATOM 9311 C CA . ARG B 1 308 ? 15.719 -39.531 8.039 1 39.09 308 ARG B CA 1
ATOM 9312 C C . ARG B 1 308 ? 14.398 -39.688 8.781 1 39.09 308 ARG B C 1
ATOM 9314 O O . ARG B 1 308 ? 13.992 -40.781 9.141 1 39.09 308 ARG B O 1
ATOM 9321 N N . ALA B 1 309 ? 13.734 -38.594 9.055 1 42.84 309 ALA B N 1
ATOM 9322 C CA . ALA B 1 309 ? 12.617 -38.656 9.984 1 42.84 309 ALA B CA 1
ATOM 9323 C C . ALA B 1 309 ? 11.344 -39.125 9.281 1 42.84 309 ALA B C 1
ATOM 9325 O O . ALA B 1 309 ? 10.461 -39.719 9.914 1 42.84 309 ALA B O 1
ATOM 9326 N N . ASN B 1 310 ? 11.18 -38.844 8.078 1 43.59 310 ASN B N 1
ATOM 9327 C CA . ASN B 1 310 ? 9.953 -39.188 7.371 1 43.59 310 ASN B CA 1
ATOM 9328 C C . ASN B 1 310 ? 9.938 -40.656 6.945 1 43.59 310 ASN B C 1
ATOM 9330 O O . ASN B 1 310 ? 8.875 -41.219 6.691 1 43.59 310 ASN B O 1
ATOM 9334 N N . VAL B 1 311 ? 10.984 -41.156 6.652 1 42.22 311 VAL B N 1
ATOM 9335 C CA . VAL B 1 311 ? 11.094 -42.594 6.465 1 42.22 311 VAL B CA 1
ATOM 9336 C C . VAL B 1 311 ? 10.555 -43.312 7.695 1 42.22 311 VAL B C 1
ATOM 9338 O O . VAL B 1 311 ? 9.867 -44.344 7.57 1 42.22 311 VAL B O 1
ATOM 9341 N N . ALA B 1 312 ? 10.875 -42.875 8.883 1 40 312 ALA B N 1
ATOM 9342 C CA . ALA B 1 312 ? 10.422 -43.469 10.141 1 40 312 ALA B CA 1
ATOM 9343 C C . ALA B 1 312 ? 8.914 -43.344 10.305 1 40 312 ALA B C 1
ATOM 9345 O O . ALA B 1 312 ? 8.266 -44.188 10.906 1 40 312 ALA B O 1
ATOM 9346 N N . LYS B 1 313 ? 8.32 -42.25 9.914 1 46.78 313 LYS B N 1
ATOM 9347 C CA . LYS B 1 313 ? 6.875 -42.094 10.078 1 46.78 313 LYS B CA 1
ATOM 9348 C C . LYS B 1 313 ? 6.117 -43 9.102 1 46.78 313 LYS B C 1
ATOM 9350 O O . LYS B 1 313 ? 4.934 -43.281 9.297 1 46.78 313 LYS B O 1
ATOM 9355 N N . LYS B 1 314 ? 6.641 -43.281 7.961 1 46.31 314 LYS B N 1
ATOM 9356 C CA . LYS B 1 314 ? 6.066 -44.25 7.012 1 46.31 314 LYS B CA 1
ATOM 9357 C C . LYS B 1 314 ? 5.957 -45.625 7.629 1 46.31 314 LYS B C 1
ATOM 9359 O O . LYS B 1 314 ? 5.035 -46.375 7.312 1 46.31 314 LYS B O 1
ATOM 9364 N N . ALA B 1 315 ? 6.895 -45.875 8.375 1 43.84 315 ALA B N 1
ATOM 9365 C CA . ALA B 1 315 ? 6.793 -47.188 9.031 1 43.84 315 ALA B CA 1
ATOM 9366 C C . ALA B 1 315 ? 5.582 -47.219 9.953 1 43.84 315 ALA B C 1
ATOM 9368 O O . ALA B 1 315 ? 5.039 -48.312 10.211 1 43.84 315 ALA B O 1
ATOM 9369 N N . ALA B 1 316 ? 5.348 -46.125 10.594 1 40.62 316 ALA B N 1
ATOM 9370 C CA . ALA B 1 316 ? 4.297 -46.188 11.609 1 40.62 316 ALA B CA 1
ATOM 9371 C C . ALA B 1 316 ? 2.914 -46.094 10.969 1 40.62 316 ALA B C 1
ATOM 9373 O O . ALA B 1 316 ? 1.897 -46.156 11.664 1 40.62 316 ALA B O 1
ATOM 9374 N N . SER B 1 317 ? 2.746 -45.375 9.758 1 41.84 317 SER B N 1
ATOM 9375 C CA . SER B 1 317 ? 1.387 -45.406 9.227 1 41.84 317 SER B CA 1
ATOM 9376 C C . SER B 1 317 ? 0.953 -46.812 8.891 1 41.84 317 SER B C 1
ATOM 9378 O O . SER B 1 317 ? 1.781 -47.656 8.531 1 41.84 317 SER B O 1
ATOM 9380 N N . GLY B 1 318 ? -0.057 -47.344 9.398 1 43.75 318 GLY B N 1
ATOM 9381 C CA . GLY B 1 318 ? -0.621 -48.688 9.336 1 43.75 318 GLY B CA 1
ATOM 9382 C C . GLY B 1 318 ? -0.537 -49.312 7.953 1 43.75 318 GLY B C 1
ATOM 9383 O O . GLY B 1 318 ? -0.257 -48.625 6.973 1 43.75 318 GLY B O 1
ATOM 9384 N N . PRO B 1 319 ? -0.414 -50.625 7.77 1 45.72 319 PRO B N 1
ATOM 9385 C CA . PRO B 1 319 ? -0.392 -51.469 6.566 1 45.72 319 PRO B CA 1
ATOM 9386 C C . PRO B 1 319 ? -1.277 -50.938 5.449 1 45.72 319 PRO B C 1
ATOM 9388 O O . PRO B 1 319 ? -1.171 -51.375 4.301 1 45.72 319 PRO B O 1
ATOM 9391 N N . THR B 1 320 ? -2.18 -50 5.672 1 54.69 320 THR B N 1
ATOM 9392 C CA . THR B 1 320 ? -3.238 -49.656 4.734 1 54.69 320 THR B CA 1
ATOM 9393 C C . THR B 1 320 ? -2.879 -48.375 3.988 1 54.69 320 THR B C 1
ATOM 9395 O O . THR B 1 320 ? -3.693 -47.844 3.225 1 54.69 320 THR B O 1
ATOM 9398 N N . ASP B 1 321 ? -1.694 -47.875 4.055 1 69.12 321 ASP B N 1
ATOM 9399 C CA . ASP B 1 321 ? -1.488 -46.562 3.479 1 69.12 321 ASP B CA 1
ATOM 9400 C C . ASP B 1 321 ? -0.955 -46.656 2.051 1 69.12 321 ASP B C 1
ATOM 9402 O O . ASP B 1 321 ? 0.038 -47.344 1.8 1 69.12 321 ASP B O 1
ATOM 9406 N N . VAL B 1 322 ? -1.672 -46.281 1.007 1 84.81 322 VAL B N 1
ATOM 9407 C CA . VAL B 1 322 ? -1.391 -46.312 -0.424 1 84.81 322 VAL B CA 1
ATOM 9408 C C . VAL B 1 322 ? -0.371 -45.25 -0.787 1 84.81 322 VAL B C 1
ATOM 9410 O O . VAL B 1 322 ? -0.455 -44.094 -0.303 1 84.81 322 VAL B O 1
ATOM 9413 N N . SER B 1 323 ? 0.753 -45.719 -1.46 1 89.56 323 SER B N 1
ATOM 9414 C CA . SER B 1 323 ? 1.777 -44.781 -1.922 1 89.56 323 SER B CA 1
ATOM 9415 C C . SER B 1 323 ? 1.915 -44.844 -3.439 1 89.56 323 SER B C 1
ATOM 9417 O O . SER B 1 323 ? 1.677 -45.875 -4.066 1 89.56 323 SER B O 1
ATOM 9419 N N . PHE B 1 324 ? 2.227 -43.688 -4.027 1 93.19 324 PHE B N 1
ATOM 9420 C CA . PHE B 1 324 ? 2.406 -43.594 -5.473 1 93.19 324 PHE B CA 1
ATOM 9421 C C . PHE B 1 324 ? 3.877 -43.406 -5.824 1 93.19 324 PHE B C 1
ATOM 9423 O O . PHE B 1 324 ? 4.57 -42.594 -5.188 1 93.19 324 PHE B O 1
ATOM 9430 N N . THR B 1 325 ? 4.352 -44.188 -6.797 1 91.94 325 THR B N 1
ATOM 9431 C CA . THR B 1 325 ? 5.684 -43.938 -7.336 1 91.94 325 THR B CA 1
ATOM 9432 C C . THR B 1 325 ? 5.68 -42.719 -8.234 1 91.94 325 THR B C 1
ATOM 9434 O O . THR B 1 325 ? 4.633 -42.312 -8.75 1 91.94 325 THR B O 1
ATOM 9437 N N . PRO B 1 326 ? 6.848 -42.062 -8.414 1 92.88 326 PRO B N 1
ATOM 9438 C CA . PRO B 1 326 ? 6.906 -40.875 -9.281 1 92.88 326 PRO B CA 1
ATOM 9439 C C . PRO B 1 326 ? 6.402 -41.156 -10.695 1 92.88 326 PRO B C 1
ATOM 9441 O O . PRO B 1 326 ? 5.734 -40.312 -11.297 1 92.88 326 PRO B O 1
ATOM 9444 N N . LEU B 1 327 ? 6.684 -42.344 -11.234 1 93.69 327 LEU B N 1
ATOM 9445 C CA . LEU B 1 327 ? 6.27 -42.656 -12.594 1 93.69 327 LEU B CA 1
ATOM 9446 C C . LEU B 1 327 ? 4.754 -42.812 -12.68 1 93.69 327 LEU B C 1
ATOM 9448 O O . LEU B 1 327 ? 4.145 -42.5 -13.703 1 93.69 327 LEU B O 1
ATOM 9452 N N . GLU B 1 328 ? 4.145 -43.344 -11.609 1 95.62 328 GLU B N 1
ATOM 9453 C CA . GLU B 1 328 ? 2.691 -43.438 -11.562 1 95.62 328 GLU B CA 1
ATOM 9454 C C . GLU B 1 328 ? 2.025 -42.062 -11.586 1 95.62 328 GLU B C 1
ATOM 9456 O O . GLU B 1 328 ? 1.039 -41.875 -12.297 1 95.62 328 GLU B O 1
ATOM 9461 N N . VAL B 1 329 ? 2.607 -41.188 -10.766 1 96.12 329 VAL B N 1
ATOM 9462 C CA . VAL B 1 329 ? 2.049 -39.844 -10.703 1 96.12 329 VAL B CA 1
ATOM 9463 C C . VAL B 1 329 ? 2.203 -39.156 -12.055 1 96.12 329 VAL B C 1
ATOM 9465 O O . VAL B 1 329 ? 1.282 -38.469 -12.523 1 96.12 329 VAL B O 1
ATOM 9468 N N . LEU B 1 330 ? 3.361 -39.312 -12.672 1 96.44 330 LEU B N 1
ATOM 9469 C CA . LEU B 1 330 ? 3.6 -38.719 -13.984 1 96.44 330 LEU B CA 1
ATOM 9470 C C . LEU B 1 330 ? 2.629 -39.281 -15.023 1 96.44 330 LEU B C 1
ATOM 9472 O O . LEU B 1 330 ? 2.164 -38.562 -15.898 1 96.44 330 LEU B O 1
ATOM 9476 N N . CYS B 1 331 ? 2.318 -40.562 -14.93 1 97.31 331 CYS B N 1
ATOM 9477 C CA . CYS B 1 331 ? 1.344 -41.156 -15.828 1 97.31 331 CYS B CA 1
ATOM 9478 C C . CYS B 1 331 ? -0.034 -40.531 -15.641 1 97.31 331 CYS B C 1
ATOM 9480 O O . CYS B 1 331 ? -0.738 -40.281 -16.625 1 97.31 331 CYS B O 1
ATOM 9482 N N . LEU B 1 332 ? -0.369 -40.312 -14.383 1 97.62 332 LEU B N 1
ATOM 9483 C CA . LEU B 1 332 ? -1.646 -39.656 -14.102 1 97.62 332 LEU B CA 1
ATOM 9484 C C . LEU B 1 332 ? -1.685 -38.281 -14.688 1 97.62 332 LEU B C 1
ATOM 9486 O O . LEU B 1 332 ? -2.695 -37.875 -15.273 1 97.62 332 LEU B O 1
ATOM 9490 N N . PHE B 1 333 ? -0.589 -37.562 -14.539 1 98.06 333 PHE B N 1
ATOM 9491 C CA . PHE B 1 333 ? -0.523 -36.219 -15.109 1 98.06 333 PHE B CA 1
ATOM 9492 C C . PHE B 1 333 ? -0.656 -36.25 -16.625 1 98.06 333 PHE B C 1
ATOM 9494 O O . PHE B 1 333 ? -1.365 -35.438 -17.219 1 98.06 333 PHE B O 1
ATOM 9501 N N . GLU B 1 334 ? 0.029 -37.156 -17.266 1 97.88 334 GLU B N 1
ATOM 9502 C CA . GLU B 1 334 ? -0.045 -37.281 -18.719 1 97.88 334 GLU B CA 1
ATOM 9503 C C . GLU B 1 334 ? -1.47 -37.594 -19.172 1 97.88 334 GLU B C 1
ATOM 9505 O O . GLU B 1 334 ? -1.919 -37.062 -20.203 1 97.88 334 GLU B O 1
ATOM 9510 N N . ARG B 1 335 ? -2.188 -38.375 -18.422 1 97.56 335 ARG B N 1
ATOM 9511 C CA . ARG B 1 335 ? -3.586 -38.656 -18.734 1 97.56 335 ARG B CA 1
ATOM 9512 C C . ARG B 1 335 ? -4.441 -37.406 -18.594 1 97.56 335 ARG B C 1
ATOM 9514 O O . ARG B 1 335 ? -5.281 -37.125 -19.453 1 97.56 335 ARG B O 1
ATOM 9521 N N . ALA B 1 336 ? -4.211 -36.719 -17.5 1 97.94 336 ALA B N 1
ATOM 9522 C CA . ALA B 1 336 ? -4.969 -35.5 -17.266 1 97.94 336 ALA B CA 1
ATOM 9523 C C . ALA B 1 336 ? -4.715 -34.469 -18.359 1 97.94 336 ALA B C 1
ATOM 9525 O O . ALA B 1 336 ? -5.641 -33.781 -18.812 1 97.94 336 ALA B O 1
ATOM 9526 N N . ILE B 1 337 ? -3.463 -34.344 -18.812 1 97.75 337 ILE B N 1
ATOM 9527 C CA . ILE B 1 337 ? -3.086 -33.406 -19.859 1 97.75 337 ILE B CA 1
ATOM 9528 C C . ILE B 1 337 ? -3.773 -33.812 -21.172 1 97.75 337 ILE B C 1
ATOM 9530 O O . ILE B 1 337 ? -4.266 -32.938 -21.906 1 97.75 337 ILE B O 1
ATOM 9534 N N . THR B 1 338 ? -3.801 -35.031 -21.453 1 97.06 338 THR B N 1
ATOM 9535 C CA . THR B 1 338 ? -4.445 -35.5 -22.688 1 97.06 338 THR B CA 1
ATOM 9536 C C . THR B 1 338 ? -5.938 -35.188 -22.656 1 97.06 338 THR B C 1
ATOM 9538 O O . THR B 1 338 ? -6.5 -34.781 -23.688 1 97.06 338 THR B O 1
ATOM 9541 N N . ASP B 1 339 ? -6.574 -35.25 -21.5 1 95.94 339 ASP B N 1
ATOM 9542 C CA . ASP B 1 339 ? -8 -34.969 -21.344 1 95.94 339 ASP B CA 1
ATOM 9543 C C . ASP B 1 339 ? -8.258 -33.438 -21.375 1 95.94 339 ASP B C 1
ATOM 9545 O O . ASP B 1 339 ? -9.297 -33 -21.875 1 95.94 339 ASP B O 1
ATOM 9549 N N . LEU B 1 340 ? -7.328 -32.75 -20.734 1 96.56 340 LEU B N 1
ATOM 9550 C CA . LEU B 1 340 ? -7.523 -31.328 -20.531 1 96.56 340 LEU B CA 1
ATOM 9551 C C . LEU B 1 340 ? -6.293 -30.531 -20.969 1 96.56 340 LEU B C 1
ATOM 9553 O O . LEU B 1 340 ? -5.727 -29.766 -20.188 1 96.56 340 LEU B O 1
ATOM 9557 N N . CYS B 1 341 ? -5.984 -30.625 -22.281 1 96.06 341 CYS B N 1
ATOM 9558 C CA . CYS B 1 341 ? -4.727 -30.078 -22.781 1 96.06 341 CYS B CA 1
ATOM 9559 C C . CYS B 1 341 ? -4.754 -28.562 -22.797 1 96.06 341 CYS B C 1
ATOM 9561 O O . CYS B 1 341 ? -3.703 -27.922 -22.859 1 96.06 341 CYS B O 1
ATOM 9563 N N . LEU B 1 342 ? -5.891 -27.859 -22.625 1 95.56 342 LEU B N 1
ATOM 9564 C CA . LEU B 1 342 ? -5.984 -26.422 -22.703 1 95.56 342 LEU B CA 1
ATOM 9565 C C . LEU B 1 342 ? -6.117 -25.781 -21.328 1 95.56 342 LEU B C 1
ATOM 9567 O O . LEU B 1 342 ? -6.371 -24.594 -21.203 1 95.56 342 LEU B O 1
ATOM 9571 N N . GLN B 1 343 ? -5.945 -26.625 -20.281 1 96.56 343 GLN B N 1
ATOM 9572 C CA . GLN B 1 343 ? -6.008 -26.109 -18.922 1 96.56 343 GLN B CA 1
ATOM 9573 C C . GLN B 1 343 ? -4.609 -25.859 -18.375 1 96.56 343 GLN B C 1
ATOM 9575 O O . GLN B 1 343 ? -3.902 -26.797 -18 1 96.56 343 GLN B O 1
ATOM 9580 N N . PRO B 1 344 ? -4.219 -24.578 -18.172 1 96.69 344 PRO B N 1
ATOM 9581 C CA . PRO B 1 344 ? -2.861 -24.281 -17.719 1 96.69 344 PRO B CA 1
ATOM 9582 C C . PRO B 1 344 ? -2.57 -24.828 -16.328 1 96.69 344 PRO B C 1
ATOM 9584 O O . PRO B 1 344 ? -1.423 -25.156 -16.016 1 96.69 344 PRO B O 1
ATOM 9587 N N . SER B 1 345 ? -3.596 -24.938 -15.5 1 96.19 345 SER B N 1
ATOM 9588 C CA . SER B 1 345 ? -3.408 -25.344 -14.102 1 96.19 345 SER B CA 1
ATOM 9589 C C . SER B 1 345 ? -2.807 -26.734 -14.008 1 96.19 345 SER B C 1
ATOM 9591 O O . SER B 1 345 ? -1.974 -27 -13.141 1 96.19 345 SER B O 1
ATOM 9593 N N . ILE B 1 346 ? -3.154 -27.656 -14.906 1 97.69 346 ILE B N 1
ATOM 9594 C CA . ILE B 1 346 ? -2.67 -29.031 -14.875 1 97.69 346 ILE B CA 1
ATOM 9595 C C . ILE B 1 346 ? -1.19 -29.062 -15.258 1 97.69 346 ILE B C 1
ATOM 9597 O O . ILE B 1 346 ? -0.395 -29.75 -14.617 1 97.69 346 ILE B O 1
ATOM 9601 N N . TRP B 1 347 ? -0.841 -28.297 -16.266 1 98.06 347 TRP B N 1
ATOM 9602 C CA . TRP B 1 347 ? 0.551 -28.219 -16.703 1 98.06 347 TRP B CA 1
ATOM 9603 C C . TRP B 1 347 ? 1.43 -27.656 -15.594 1 98.06 347 TRP B C 1
ATOM 9605 O O . TRP B 1 347 ? 2.527 -28.156 -15.344 1 98.06 347 TRP B O 1
ATOM 9615 N N . LEU B 1 348 ? 0.929 -26.609 -14.969 1 96.69 348 LEU B N 1
ATOM 9616 C CA . LEU B 1 348 ? 1.681 -25.953 -13.914 1 96.69 348 LEU B CA 1
ATOM 9617 C C . LEU B 1 348 ? 1.862 -26.875 -12.711 1 96.69 348 LEU B C 1
ATOM 9619 O O . LEU B 1 348 ? 2.93 -26.906 -12.094 1 96.69 348 LEU B O 1
ATOM 9623 N N . GLN B 1 349 ? 0.856 -27.609 -12.375 1 95.69 349 GLN B N 1
ATOM 9624 C CA . GLN B 1 349 ? 0.964 -28.562 -11.281 1 95.69 349 GLN B CA 1
ATOM 9625 C C . GLN B 1 349 ? 1.984 -29.656 -11.609 1 95.69 349 GLN B C 1
ATOM 9627 O O . GLN B 1 349 ? 2.73 -30.094 -10.734 1 95.69 349 GLN B O 1
ATOM 9632 N N . MET B 1 350 ? 1.96 -30.109 -12.852 1 97.38 350 MET B N 1
ATOM 9633 C CA . MET B 1 350 ? 2.949 -31.109 -13.258 1 97.38 350 MET B CA 1
ATOM 9634 C C . MET B 1 350 ? 4.363 -30.547 -13.156 1 97.38 350 MET B C 1
ATOM 9636 O O . MET B 1 350 ? 5.273 -31.219 -12.672 1 97.38 350 MET B O 1
ATOM 9640 N N . ALA B 1 351 ? 4.523 -29.312 -13.578 1 96.38 351 ALA B N 1
ATOM 9641 C CA . ALA B 1 351 ? 5.828 -28.656 -13.477 1 96.38 351 ALA B CA 1
ATOM 9642 C C . ALA B 1 351 ? 6.285 -28.562 -12.023 1 96.38 351 ALA B C 1
ATOM 9644 O O . ALA B 1 351 ? 7.453 -28.812 -11.719 1 96.38 351 ALA B O 1
ATOM 9645 N N . ASP B 1 352 ? 5.332 -28.188 -11.148 1 94 352 ASP B N 1
ATOM 9646 C CA . ASP B 1 352 ? 5.641 -28.141 -9.727 1 94 352 ASP B CA 1
ATOM 9647 C C . ASP B 1 352 ? 6.105 -29.5 -9.219 1 94 352 ASP B C 1
ATOM 9649 O O . ASP B 1 352 ? 7.078 -29.594 -8.469 1 94 352 ASP B O 1
ATOM 9653 N N . TYR B 1 353 ? 5.387 -30.531 -9.633 1 94.75 353 TYR B N 1
ATOM 9654 C CA . TYR B 1 353 ? 5.73 -31.875 -9.203 1 94.75 353 TYR B CA 1
ATOM 9655 C C . TYR B 1 353 ? 7.117 -32.281 -9.695 1 94.75 353 TYR B C 1
ATOM 9657 O O . TYR B 1 353 ? 7.91 -32.844 -8.938 1 94.75 353 TYR B O 1
ATOM 9665 N N . LEU B 1 354 ? 7.402 -32.031 -10.914 1 95.19 354 LEU B N 1
ATOM 9666 C CA . LEU B 1 354 ? 8.695 -32.375 -11.5 1 95.19 354 LEU B CA 1
ATOM 9667 C C . LEU B 1 354 ? 9.828 -31.656 -10.781 1 95.19 354 LEU B C 1
ATOM 9669 O O . LEU B 1 354 ? 10.883 -32.219 -10.539 1 95.19 354 LEU B O 1
ATOM 9673 N N . GLU B 1 355 ? 9.617 -30.453 -10.398 1 91.12 355 GLU B N 1
ATOM 9674 C CA . GLU B 1 355 ? 10.656 -29.641 -9.766 1 91.12 355 GLU B CA 1
ATOM 9675 C C . GLU B 1 355 ? 10.891 -30.078 -8.328 1 91.12 355 GLU B C 1
ATOM 9677 O O . GLU B 1 355 ? 12.016 -30.016 -7.828 1 91.12 355 GLU B O 1
ATOM 9682 N N . VAL B 1 356 ? 9.844 -30.5 -7.668 1 88.81 356 VAL B N 1
ATOM 9683 C CA . VAL B 1 356 ? 9.945 -30.844 -6.254 1 88.81 356 VAL B CA 1
ATOM 9684 C C . VAL B 1 356 ? 10.391 -32.312 -6.109 1 88.81 356 VAL B C 1
ATOM 9686 O O . VAL B 1 356 ? 11.289 -32.625 -5.324 1 88.81 356 VAL B O 1
ATOM 9689 N N . PHE B 1 357 ? 9.82 -33.25 -6.918 1 88.5 357 PHE B N 1
ATOM 9690 C CA . PHE B 1 357 ? 9.977 -34.688 -6.668 1 88.5 357 PHE B CA 1
ATOM 9691 C C . PHE B 1 357 ? 10.914 -35.312 -7.695 1 88.5 357 PHE B C 1
ATOM 9693 O O . PHE B 1 357 ? 11.484 -36.375 -7.453 1 88.5 357 PHE B O 1
ATOM 9700 N N . VAL B 1 358 ? 10.984 -34.719 -8.844 1 90.44 358 VAL B N 1
ATOM 9701 C CA . VAL B 1 358 ? 11.828 -35.25 -9.906 1 90.44 358 VAL B CA 1
ATOM 9702 C C . VAL B 1 358 ? 12.789 -34.188 -10.391 1 90.44 358 VAL B C 1
ATOM 9704 O O . VAL B 1 358 ? 12.906 -33.938 -11.602 1 90.44 358 VAL B O 1
ATOM 9707 N N . SER B 1 359 ? 13.516 -33.531 -9.5 1 86.75 359 SER B N 1
ATOM 9708 C CA . SER B 1 359 ? 14.305 -32.344 -9.789 1 86.75 359 SER B CA 1
ATOM 9709 C C . SER B 1 359 ? 15.516 -32.656 -10.648 1 86.75 359 SER B C 1
ATOM 9711 O O . SER B 1 359 ? 16.031 -31.812 -11.367 1 86.75 359 SER B O 1
ATOM 9713 N N . ALA B 1 360 ? 15.93 -33.906 -10.633 1 85.75 360 ALA B N 1
ATOM 9714 C CA . ALA B 1 360 ? 17.125 -34.312 -11.367 1 85.75 360 ALA B CA 1
ATOM 9715 C C . ALA B 1 360 ? 16.844 -34.375 -12.867 1 85.75 360 ALA B C 1
ATOM 9717 O O . ALA B 1 360 ? 17.75 -34.25 -13.688 1 85.75 360 ALA B O 1
ATOM 9718 N N . ASP B 1 361 ? 15.609 -34.562 -13.273 1 90.75 361 ASP B N 1
ATOM 9719 C CA . ASP B 1 361 ? 15.25 -34.719 -14.68 1 90.75 361 ASP B CA 1
ATOM 9720 C C . ASP B 1 361 ? 14.82 -33.406 -15.297 1 90.75 361 ASP B C 1
ATOM 9722 O O . ASP B 1 361 ? 13.648 -33.219 -15.625 1 90.75 361 ASP B O 1
ATOM 9726 N N . LEU B 1 362 ? 15.742 -32.562 -15.633 1 92.12 362 LEU B N 1
ATOM 9727 C CA . LEU B 1 362 ? 15.492 -31.25 -16.188 1 92.12 362 LEU B CA 1
ATOM 9728 C C . LEU B 1 362 ? 14.984 -31.344 -17.625 1 92.12 362 LEU B C 1
ATOM 9730 O O . LEU B 1 362 ? 14.203 -30.5 -18.078 1 92.12 362 LEU B O 1
ATOM 9734 N N . THR B 1 363 ? 15.383 -32.344 -18.312 1 94.12 363 THR B N 1
ATOM 9735 C CA . THR B 1 363 ? 14.961 -32.531 -19.703 1 94.12 363 THR B CA 1
ATOM 9736 C C . THR B 1 363 ? 13.453 -32.781 -19.781 1 94.12 363 THR B C 1
ATOM 9738 O O . THR B 1 363 ? 12.781 -32.219 -20.656 1 94.12 363 THR B O 1
ATOM 9741 N N . ARG B 1 364 ? 12.992 -33.562 -18.891 1 94.81 364 ARG B N 1
ATOM 9742 C CA . ARG B 1 364 ? 11.555 -33.844 -18.844 1 94.81 364 ARG B CA 1
ATOM 9743 C C . ARG B 1 364 ? 10.773 -32.562 -18.531 1 94.81 364 ARG B C 1
ATOM 9745 O O . ARG B 1 364 ? 9.711 -32.312 -19.109 1 94.81 364 ARG B O 1
ATOM 9752 N N . LEU B 1 365 ? 11.32 -31.781 -17.578 1 96.06 365 LEU B N 1
ATOM 9753 C CA . LEU B 1 365 ? 10.672 -30.531 -17.234 1 96.06 365 LEU B CA 1
ATOM 9754 C C . LEU B 1 365 ? 10.602 -29.609 -18.453 1 96.06 365 LEU B C 1
ATOM 9756 O O . LEU B 1 365 ? 9.539 -29.062 -18.75 1 96.06 365 LEU B O 1
ATOM 9760 N N . VAL B 1 366 ? 11.711 -29.422 -19.156 1 97.19 366 VAL B N 1
ATOM 9761 C CA . VAL B 1 366 ? 11.781 -28.562 -20.328 1 97.19 366 VAL B CA 1
ATOM 9762 C C . VAL B 1 366 ? 10.844 -29.062 -21.422 1 97.19 366 VAL B C 1
ATOM 9764 O O . VAL B 1 366 ? 10.109 -28.297 -22.031 1 97.19 366 VAL B O 1
ATOM 9767 N N . SER B 1 367 ? 10.82 -30.359 -21.641 1 96.62 367 SER B N 1
ATOM 9768 C CA . SER B 1 367 ? 9.961 -30.969 -22.656 1 96.62 367 SER B CA 1
ATOM 9769 C C . SER B 1 367 ? 8.484 -30.766 -22.328 1 96.62 367 SER B C 1
ATOM 9771 O O . SER B 1 367 ? 7.688 -30.422 -23.203 1 96.62 367 SER B O 1
ATOM 9773 N N . THR B 1 368 ? 8.18 -30.984 -21.094 1 97.5 368 THR B N 1
ATOM 9774 C CA . THR B 1 368 ? 6.805 -30.812 -20.641 1 97.5 368 THR B CA 1
ATOM 9775 C C . THR B 1 368 ? 6.352 -29.359 -20.859 1 97.5 368 THR B C 1
ATOM 9777 O O . THR B 1 368 ? 5.27 -29.125 -21.391 1 97.5 368 THR B O 1
ATOM 9780 N N . LEU B 1 369 ? 7.156 -28.453 -20.469 1 97.81 369 LEU B N 1
ATOM 9781 C CA . LEU B 1 369 ? 6.797 -27.047 -20.578 1 97.81 369 LEU B CA 1
ATOM 9782 C C . LEU B 1 369 ? 6.801 -26.594 -22.031 1 97.81 369 LEU B C 1
ATOM 9784 O O . LEU B 1 369 ? 6 -25.75 -22.422 1 97.81 369 LEU B O 1
ATOM 9788 N N . SER B 1 370 ? 7.711 -27.125 -22.828 1 97.5 370 SER B N 1
ATOM 9789 C CA . SER B 1 370 ? 7.691 -26.859 -24.266 1 97.5 370 SER B CA 1
ATOM 9790 C C . SER B 1 370 ? 6.363 -27.281 -24.891 1 97.5 370 SER B C 1
ATOM 9792 O O . SER B 1 370 ? 5.781 -26.531 -25.672 1 97.5 370 SER B O 1
ATOM 9794 N N . ARG B 1 371 ? 5.875 -28.453 -24.484 1 97 371 ARG B N 1
ATOM 9795 C CA . ARG B 1 371 ? 4.578 -28.922 -24.953 1 97 371 ARG B CA 1
ATOM 9796 C C . ARG B 1 371 ? 3.451 -28.016 -24.484 1 97 371 ARG B C 1
ATOM 9798 O O . ARG B 1 371 ? 2.504 -27.75 -25.219 1 97 371 ARG B O 1
ATOM 9805 N N . SER B 1 372 ? 3.598 -27.531 -23.281 1 97.94 372 SER B N 1
ATOM 9806 C CA . SER B 1 372 ? 2.539 -26.719 -22.703 1 97.94 372 SER B CA 1
ATOM 9807 C C . SER B 1 372 ? 2.348 -25.422 -23.469 1 97.94 372 SER B C 1
ATOM 9809 O O . SER B 1 372 ? 1.217 -25.016 -23.734 1 97.94 372 SER B O 1
ATOM 9811 N N . VAL B 1 373 ? 3.428 -24.75 -23.859 1 96.88 373 VAL B N 1
ATOM 9812 C CA . VAL B 1 373 ? 3.314 -23.453 -24.531 1 96.88 373 VAL B CA 1
ATOM 9813 C C . VAL B 1 373 ? 2.861 -23.656 -25.969 1 96.88 373 VAL B C 1
ATOM 9815 O O . VAL B 1 373 ? 2.299 -22.75 -26.578 1 96.88 373 VAL B O 1
ATOM 9818 N N . ARG B 1 374 ? 3.033 -24.844 -26.531 1 95 374 ARG B N 1
ATOM 9819 C CA . ARG B 1 374 ? 2.492 -25.172 -27.844 1 95 374 ARG B CA 1
ATOM 9820 C C . ARG B 1 374 ? 0.982 -25.375 -27.781 1 95 374 ARG B C 1
ATOM 9822 O O . ARG B 1 374 ? 0.264 -25.031 -28.719 1 95 374 ARG B O 1
ATOM 9829 N N . ASN B 1 375 ? 0.555 -25.891 -26.641 1 96 375 ASN B N 1
ATOM 9830 C CA . ASN B 1 375 ? -0.873 -26.109 -26.438 1 96 375 ASN B CA 1
ATOM 9831 C C . ASN B 1 375 ? -1.596 -24.828 -26.062 1 96 375 ASN B C 1
ATOM 9833 O O . ASN B 1 375 ? -2.695 -24.562 -26.547 1 96 375 ASN B O 1
ATOM 9837 N N . ILE B 1 376 ? -0.913 -24.062 -25.203 1 95.88 376 ILE B N 1
ATOM 9838 C CA . ILE B 1 376 ? -1.548 -22.859 -24.688 1 95.88 376 ILE B CA 1
ATOM 9839 C C . ILE B 1 376 ? -0.612 -21.656 -24.859 1 95.88 376 ILE B C 1
ATOM 9841 O O . ILE B 1 376 ? -0.139 -21.078 -23.875 1 95.88 376 ILE B O 1
ATOM 9845 N N . PRO B 1 377 ? -0.43 -21.203 -26.047 1 94.19 377 PRO B N 1
ATOM 9846 C CA . PRO B 1 377 ? 0.522 -20.125 -26.312 1 94.19 377 PRO B CA 1
ATOM 9847 C C . PRO B 1 377 ? 0.101 -18.797 -25.688 1 94.19 377 PRO B C 1
ATOM 9849 O O . PRO B 1 377 ? 0.917 -17.875 -25.562 1 94.19 377 PRO B O 1
ATOM 9852 N N . TRP B 1 378 ? -1.146 -18.656 -25.266 1 93 378 TRP B N 1
ATOM 9853 C CA . TRP B 1 378 ? -1.625 -17.391 -24.703 1 93 378 TRP B CA 1
ATOM 9854 C C . TRP B 1 378 ? -1.492 -17.391 -23.188 1 93 378 TRP B C 1
ATOM 9856 O O . TRP B 1 378 ? -2.031 -16.5 -22.516 1 93 378 TRP B O 1
ATOM 9866 N N . SER B 1 379 ? -0.787 -18.359 -22.594 1 95.94 379 SER B N 1
ATOM 9867 C CA . SER B 1 379 ? -0.551 -18.391 -21.156 1 95.94 379 SER B CA 1
ATOM 9868 C C . SER B 1 379 ? 0.81 -17.797 -20.812 1 95.94 379 SER B C 1
ATOM 9870 O O . SER B 1 379 ? 1.847 -18.406 -21.078 1 95.94 379 SER B O 1
ATOM 9872 N N . SER B 1 380 ? 0.798 -16.672 -20.109 1 95.44 380 SER B N 1
ATOM 9873 C CA . SER B 1 380 ? 2.043 -16.016 -19.719 1 95.44 380 SER B CA 1
ATOM 9874 C C . SER B 1 380 ? 2.793 -16.828 -18.672 1 95.44 380 SER B C 1
ATOM 9876 O O . SER B 1 380 ? 4.02 -16.922 -18.719 1 95.44 380 SER B O 1
ATOM 9878 N N . GLN B 1 381 ? 2.061 -17.453 -17.75 1 96.12 381 GLN B N 1
ATOM 9879 C CA . GLN B 1 381 ? 2.672 -18.219 -16.672 1 96.12 381 GLN B CA 1
ATOM 9880 C C . GLN B 1 381 ? 3.475 -19.391 -17.219 1 96.12 381 GLN B C 1
ATOM 9882 O O . GLN B 1 381 ? 4.578 -19.672 -16.75 1 96.12 381 GLN B O 1
ATOM 9887 N N . LEU B 1 382 ? 2.939 -20.109 -18.172 1 97.88 382 LEU B N 1
ATOM 9888 C CA . LEU B 1 382 ? 3.605 -21.266 -18.75 1 97.88 382 LEU B CA 1
ATOM 9889 C C . LEU B 1 382 ? 4.863 -20.859 -19.516 1 97.88 382 LEU B C 1
ATOM 9891 O O . LEU B 1 382 ? 5.895 -21.531 -19.438 1 97.88 382 LEU B O 1
ATOM 9895 N N . TRP B 1 383 ? 4.793 -19.75 -20.234 1 97.38 383 TRP B N 1
ATOM 9896 C CA . TRP B 1 383 ? 5.961 -19.25 -20.938 1 97.38 383 TRP B CA 1
ATOM 9897 C C . TRP B 1 383 ? 7.082 -18.891 -19.969 1 97.38 383 TRP B C 1
ATOM 9899 O O . TRP B 1 383 ? 8.242 -19.234 -20.203 1 97.38 383 TRP B O 1
ATOM 9909 N N . CYS B 1 384 ? 6.707 -18.203 -18.906 1 96.5 384 CYS B N 1
ATOM 9910 C CA . CYS B 1 384 ? 7.707 -17.812 -17.922 1 96.5 384 CYS B CA 1
ATOM 9911 C C . CYS B 1 384 ? 8.359 -19.031 -17.297 1 96.5 384 CYS B C 1
ATOM 9913 O O . CYS B 1 384 ? 9.578 -19.062 -17.109 1 96.5 384 CYS B O 1
ATOM 9915 N N . ARG B 1 385 ? 7.531 -20.047 -16.969 1 96.94 385 ARG B N 1
ATOM 9916 C CA . ARG B 1 385 ? 8.062 -21.266 -16.391 1 96.94 385 ARG B CA 1
ATOM 9917 C C . ARG B 1 385 ? 8.961 -22 -17.391 1 96.94 385 ARG B C 1
ATOM 9919 O O . ARG B 1 385 ? 9.961 -22.609 -17 1 96.94 385 ARG B O 1
ATOM 9926 N N . TYR B 1 386 ? 8.555 -22 -18.625 1 97.81 386 TYR B N 1
ATOM 9927 C CA . TYR B 1 386 ? 9.344 -22.625 -19.688 1 97.81 386 TYR B CA 1
ATOM 9928 C C . TYR B 1 386 ? 10.695 -21.938 -19.828 1 97.81 386 TYR B C 1
ATOM 9930 O O . TYR B 1 386 ? 11.734 -22.594 -19.891 1 97.81 386 TYR B O 1
ATOM 9938 N N . ALA B 1 387 ? 10.711 -20.641 -19.812 1 97.38 387 ALA B N 1
ATOM 9939 C CA . ALA B 1 387 ? 11.945 -19.875 -19.938 1 97.38 387 ALA B CA 1
ATOM 9940 C C . ALA B 1 387 ? 12.883 -20.156 -18.766 1 97.38 387 ALA B C 1
ATOM 9942 O O . ALA B 1 387 ? 14.086 -20.344 -18.953 1 97.38 387 ALA B O 1
ATOM 9943 N N . LEU B 1 388 ? 12.336 -20.172 -17.594 1 96.12 388 LEU B N 1
ATOM 9944 C CA . LEU B 1 388 ? 13.125 -20.453 -16.406 1 96.12 388 LEU B CA 1
ATOM 9945 C C . LEU B 1 388 ? 13.742 -21.844 -16.484 1 96.12 388 LEU B C 1
ATOM 9947 O O . LEU B 1 388 ? 14.898 -22.047 -16.094 1 96.12 388 LEU B O 1
ATOM 9951 N N . ALA B 1 389 ? 12.953 -22.875 -16.938 1 96.38 389 ALA B N 1
ATOM 9952 C CA . ALA B 1 389 ? 13.461 -24.234 -17.078 1 96.38 389 ALA B CA 1
ATOM 9953 C C . ALA B 1 389 ? 14.586 -24.297 -18.109 1 96.38 389 ALA B C 1
ATOM 9955 O O . ALA B 1 389 ? 15.586 -24.984 -17.906 1 96.38 389 ALA B O 1
ATOM 9956 N N . CYS B 1 390 ? 14.422 -23.609 -19.203 1 96.38 390 CYS B N 1
ATOM 9957 C CA . CYS B 1 390 ? 15.461 -23.562 -20.219 1 96.38 390 CYS B CA 1
ATOM 9958 C C . CYS B 1 390 ? 16.734 -22.906 -19.688 1 96.38 390 CYS B C 1
ATOM 9960 O O . CYS B 1 390 ? 17.844 -23.344 -20.016 1 96.38 390 CYS B O 1
ATOM 9962 N N . GLU B 1 391 ? 16.547 -21.859 -18.906 1 94.81 391 GLU B N 1
ATOM 9963 C CA . GLU B 1 391 ? 17.703 -21.203 -18.297 1 94.81 391 GLU B CA 1
ATOM 9964 C C . GLU B 1 391 ? 18.438 -22.156 -17.359 1 94.81 391 GLU B C 1
ATOM 9966 O O . GLU B 1 391 ? 19.672 -22.203 -17.359 1 94.81 391 GLU B O 1
ATOM 9971 N N . ALA B 1 392 ? 17.672 -22.891 -16.562 1 93.75 392 ALA B N 1
ATOM 9972 C CA . ALA B 1 392 ? 18.266 -23.875 -15.664 1 93.75 392 ALA B CA 1
ATOM 9973 C C . ALA B 1 392 ? 19.078 -24.906 -16.438 1 93.75 392 ALA B C 1
ATOM 9975 O O . ALA B 1 392 ? 20.172 -25.281 -16.016 1 93.75 392 ALA B O 1
ATOM 9976 N N . ARG B 1 393 ? 18.531 -25.344 -17.516 1 93.06 393 ARG B N 1
ATOM 9977 C CA . ARG B 1 393 ? 19.25 -26.312 -18.359 1 93.06 393 ARG B CA 1
ATOM 9978 C C . ARG B 1 393 ? 20.516 -25.703 -18.938 1 93.06 393 ARG B C 1
ATOM 9980 O O . ARG B 1 393 ? 21.547 -26.375 -19.031 1 93.06 393 ARG B O 1
ATOM 9987 N N . ALA B 1 394 ? 20.438 -24.406 -19.297 1 90.81 394 ALA B N 1
ATOM 9988 C CA . ALA B 1 394 ? 21.609 -23.703 -19.828 1 90.81 394 ALA B CA 1
ATOM 9989 C C . ALA B 1 394 ? 22.734 -23.672 -18.812 1 90.81 394 ALA B C 1
ATOM 9991 O O . ALA B 1 394 ? 23.891 -23.938 -19.156 1 90.81 394 ALA B O 1
ATOM 9992 N N . TRP B 1 395 ? 22.391 -23.391 -17.625 1 88.31 395 TRP B N 1
ATOM 9993 C CA . TRP B 1 395 ? 23.391 -23.328 -16.562 1 88.31 395 TRP B CA 1
ATOM 9994 C C . TRP B 1 395 ? 23.922 -24.719 -16.25 1 88.31 395 TRP B C 1
ATOM 9996 O O . TRP B 1 395 ? 25.125 -24.891 -15.961 1 88.31 395 TRP B O 1
ATOM 10006 N N . ALA B 1 396 ? 23.078 -25.781 -16.281 1 86.94 396 ALA B N 1
ATOM 10007 C CA . ALA B 1 396 ? 23.484 -27.156 -16.016 1 86.94 396 ALA B CA 1
ATOM 10008 C C . ALA B 1 396 ? 24.453 -27.656 -17.094 1 86.94 396 ALA B C 1
ATOM 10010 O O . ALA B 1 396 ? 25.422 -28.344 -16.781 1 86.94 396 ALA B O 1
ATOM 10011 N N . LEU B 1 397 ? 24.234 -27.266 -18.297 1 85.69 397 LEU B N 1
ATOM 10012 C CA . LEU B 1 397 ? 25.078 -27.672 -19.406 1 85.69 397 LEU B CA 1
ATOM 10013 C C . LEU B 1 397 ? 26.438 -26.984 -19.328 1 85.69 397 LEU B C 1
ATOM 10015 O O . LEU B 1 397 ? 27.453 -27.547 -19.734 1 85.69 397 LEU B O 1
ATOM 10019 N N . ALA B 1 398 ? 26.422 -25.812 -18.766 1 79.12 398 ALA B N 1
ATOM 10020 C CA . ALA B 1 398 ? 27.656 -25.047 -18.625 1 79.12 398 ALA B CA 1
ATOM 10021 C C . ALA B 1 398 ? 28.547 -25.656 -17.547 1 79.12 398 ALA B C 1
ATOM 10023 O O . ALA B 1 398 ? 29.781 -25.672 -17.688 1 79.12 398 ALA B O 1
ATOM 10024 N N . VAL B 1 399 ? 28 -26.172 -16.531 1 75.06 399 VAL B N 1
ATOM 10025 C CA . VAL B 1 399 ? 28.75 -26.797 -15.445 1 75.06 399 VAL B CA 1
ATOM 10026 C C . VAL B 1 399 ? 29.328 -28.141 -15.914 1 75.06 399 VAL B C 1
ATOM 10028 O O . VAL B 1 399 ? 30.453 -28.484 -15.578 1 75.06 399 VAL B O 1
ATOM 10031 N N . GLU B 1 400 ? 28.562 -28.875 -16.688 1 72.25 400 GLU B N 1
ATOM 10032 C CA . GLU B 1 400 ? 28.984 -30.188 -17.172 1 72.25 400 GLU B CA 1
ATOM 10033 C C . GLU B 1 400 ? 30.141 -30.062 -18.172 1 72.25 400 GLU B C 1
ATOM 10035 O O . GLU B 1 400 ? 31 -30.938 -18.234 1 72.25 400 GLU B O 1
ATOM 10040 N N . SER B 1 401 ? 30.109 -29 -18.891 1 62.53 401 SER B N 1
ATOM 10041 C CA . SER B 1 401 ? 31.156 -28.812 -19.891 1 62.53 401 SER B CA 1
ATOM 10042 C C . SER B 1 401 ? 32.469 -28.328 -19.266 1 62.53 401 SER B C 1
ATOM 10044 O O . SER B 1 401 ? 33.5 -28.25 -19.922 1 62.53 401 SER B O 1
ATOM 10046 N N . ALA B 1 402 ? 32.312 -27.938 -17.922 1 57.34 402 ALA B N 1
ATOM 10047 C CA . ALA B 1 402 ? 33.531 -27.484 -17.281 1 57.34 402 ALA B CA 1
ATOM 10048 C C . ALA B 1 402 ? 34.469 -28.656 -17 1 57.34 402 ALA B C 1
ATOM 10050 O O . ALA B 1 402 ? 34.094 -29.609 -16.312 1 57.34 402 ALA B O 1
ATOM 10051 N N . PRO B 1 403 ? 35.469 -29.047 -17.797 1 49.94 403 PRO B N 1
ATOM 10052 C CA . PRO B 1 403 ? 36.406 -30.109 -17.5 1 49.94 403 PRO B CA 1
ATOM 10053 C C . PRO B 1 403 ? 36.969 -30.016 -16.062 1 49.94 403 PRO B C 1
ATOM 10055 O O . PRO B 1 403 ? 37 -28.938 -15.484 1 49.94 403 PRO B O 1
ATOM 10058 N N . GLU B 1 404 ? 36.938 -31.203 -15.258 1 47.41 404 GLU B N 1
ATOM 10059 C CA . GLU B 1 404 ? 37.469 -31.391 -13.914 1 47.41 404 GLU B CA 1
ATOM 10060 C C . GLU B 1 404 ? 38.656 -30.453 -13.633 1 47.41 404 GLU B C 1
ATOM 10062 O O . GLU B 1 404 ? 38.906 -30.094 -12.484 1 47.41 404 GLU B O 1
ATOM 10067 N N . SER B 1 405 ? 39.781 -30.562 -14.43 1 41.97 405 SER B N 1
ATOM 10068 C CA . SER B 1 405 ? 41.062 -29.984 -14.07 1 41.97 405 SER B CA 1
ATOM 10069 C C . SER B 1 405 ? 40.938 -28.469 -13.852 1 41.97 405 SER B C 1
ATOM 10071 O O . SER B 1 405 ? 41.812 -27.859 -13.227 1 41.97 405 SER B O 1
ATOM 10073 N N . MET B 1 406 ? 40.562 -27.672 -14.875 1 38.91 406 MET B N 1
ATOM 10074 C CA . MET B 1 406 ? 40.875 -26.25 -14.828 1 38.91 406 MET B CA 1
ATOM 10075 C C . MET B 1 406 ? 39.875 -25.484 -13.984 1 38.91 406 MET B C 1
ATOM 10077 O O . MET B 1 406 ? 38.812 -25.109 -14.477 1 38.91 406 MET B O 1
ATOM 10081 N N . ASN B 1 407 ? 39.531 -25.75 -12.711 1 38.91 407 ASN B N 1
ATOM 10082 C CA . ASN B 1 407 ? 38.969 -24.969 -11.617 1 38.91 407 ASN B CA 1
ATOM 10083 C C . ASN B 1 407 ? 39.156 -23.469 -11.844 1 38.91 407 ASN B C 1
ATOM 10085 O O . ASN B 1 407 ? 38.812 -22.656 -10.977 1 38.91 407 ASN B O 1
ATOM 10089 N N . ASN B 1 408 ? 40.438 -23.156 -12.383 1 39.75 408 ASN B N 1
ATOM 10090 C CA . ASN B 1 408 ? 40.844 -21.75 -12.32 1 39.75 408 ASN B CA 1
ATOM 10091 C C . ASN B 1 408 ? 39.844 -20.859 -13.078 1 39.75 408 ASN B C 1
ATOM 10093 O O . ASN B 1 408 ? 38.75 -20.625 -12.617 1 39.75 408 ASN B O 1
ATOM 10097 N N . GLY B 1 409 ? 40.375 -20.062 -14.172 1 41.06 409 GLY B N 1
ATOM 10098 C CA . GLY B 1 409 ? 39.906 -18.969 -15.008 1 41.06 409 GLY B CA 1
ATOM 10099 C C . GLY B 1 409 ? 38.781 -19.359 -15.938 1 41.06 409 GLY B C 1
ATOM 10100 O O . GLY B 1 409 ? 38.844 -20.375 -16.625 1 41.06 409 GLY B O 1
ATOM 10101 N N . GLY B 1 410 ? 37.469 -19.297 -15.594 1 47.59 410 GLY B N 1
ATOM 10102 C CA . GLY B 1 410 ? 36.344 -19.453 -16.5 1 47.59 410 GLY B CA 1
ATOM 10103 C C . GLY B 1 410 ? 36.719 -19.375 -17.969 1 47.59 410 GLY B C 1
ATOM 10104 O O . GLY B 1 410 ? 37.219 -18.344 -18.422 1 47.59 410 GLY B O 1
ATOM 10105 N N . SER B 1 411 ? 37.125 -20.516 -18.547 1 55.28 411 SER B N 1
ATOM 10106 C CA . SER B 1 411 ? 37.625 -20.547 -19.922 1 55.28 411 SER B CA 1
ATOM 10107 C C . SER B 1 411 ? 36.656 -19.859 -20.875 1 55.28 411 SER B C 1
ATOM 10109 O O . SER B 1 411 ? 35.469 -19.75 -20.578 1 55.28 411 SER B O 1
ATOM 10111 N N . SER B 1 412 ? 37.219 -18.922 -21.75 1 63.06 412 SER B N 1
ATOM 10112 C CA . SER B 1 412 ? 36.594 -18.203 -22.844 1 63.06 412 SER B CA 1
ATOM 10113 C C . SER B 1 412 ? 35.594 -19.094 -23.578 1 63.06 412 SER B C 1
ATOM 10115 O O . SER B 1 412 ? 34.531 -18.641 -24.016 1 63.06 412 SER B O 1
ATOM 10117 N N . GLN B 1 413 ? 35.906 -20.453 -23.594 1 63.78 413 GLN B N 1
ATOM 10118 C CA . GLN B 1 413 ? 35.031 -21.359 -24.312 1 63.78 413 GLN B CA 1
ATOM 10119 C C . GLN B 1 413 ? 33.75 -21.641 -23.531 1 63.78 413 GLN B C 1
ATOM 10121 O O . GLN B 1 413 ? 32.656 -21.703 -24.094 1 63.78 413 GLN B O 1
ATOM 10126 N N . GLU B 1 414 ? 33.906 -21.828 -22.188 1 69.88 414 GLU B N 1
ATOM 10127 C CA . GLU B 1 414 ? 32.75 -22.047 -21.328 1 69.88 414 GLU B CA 1
ATOM 10128 C C . GLU B 1 414 ? 31.812 -20.844 -21.312 1 69.88 414 GLU B C 1
ATOM 10130 O O . GLU B 1 414 ? 30.594 -20.984 -21.359 1 69.88 414 GLU B O 1
ATOM 10135 N N . ALA B 1 415 ? 32.438 -19.781 -21.312 1 72.88 415 ALA B N 1
ATOM 10136 C CA . ALA B 1 415 ? 31.656 -18.547 -21.328 1 72.88 415 ALA B CA 1
ATOM 10137 C C . ALA B 1 415 ? 30.922 -18.375 -22.656 1 72.88 415 ALA B C 1
ATOM 10139 O O . ALA B 1 415 ? 29.766 -17.922 -22.688 1 72.88 415 ALA B O 1
ATOM 10140 N N . SER B 1 416 ? 31.625 -18.797 -23.672 1 76.69 416 SER B N 1
ATOM 10141 C CA . SER B 1 416 ? 31.016 -18.703 -25 1 76.69 416 SER B CA 1
ATOM 10142 C C . SER B 1 416 ? 29.859 -19.688 -25.156 1 76.69 416 SER B C 1
ATOM 10144 O O . SER B 1 416 ? 28.812 -19.344 -25.703 1 76.69 416 SER B O 1
ATOM 10146 N N . GLN B 1 417 ? 30.062 -20.906 -24.672 1 79.56 417 GLN B N 1
ATOM 10147 C CA . GLN B 1 417 ? 29 -21.906 -24.75 1 79.56 417 GLN B CA 1
ATOM 10148 C C . GLN B 1 417 ? 27.797 -21.5 -23.891 1 79.56 417 GLN B C 1
ATOM 10150 O O . GLN B 1 417 ? 26.656 -21.672 -24.312 1 79.56 417 GLN B O 1
ATOM 10155 N N . LEU B 1 418 ? 28.078 -21.047 -22.734 1 82.62 418 LEU B N 1
ATOM 10156 C CA . LEU B 1 418 ? 27 -20.578 -21.875 1 82.62 418 LEU B CA 1
ATOM 10157 C C . LEU B 1 418 ? 26.219 -19.453 -22.547 1 82.62 418 LEU B C 1
ATOM 10159 O O . LEU B 1 418 ? 24.984 -19.422 -22.484 1 82.62 418 LEU B O 1
ATOM 10163 N N . SER B 1 419 ? 26.922 -18.609 -23.203 1 83.69 419 SER B N 1
ATOM 10164 C CA . SER B 1 419 ? 26.266 -17.5 -23.906 1 83.69 419 SER B CA 1
ATOM 10165 C C . SER B 1 419 ? 25.344 -18 -25 1 83.69 419 SER B C 1
ATOM 10167 O O . SER B 1 419 ? 24.234 -17.484 -25.156 1 83.69 419 SER B O 1
ATOM 10169 N N . LYS B 1 420 ? 25.766 -19 -25.656 1 85.56 420 LYS B N 1
ATOM 10170 C CA . LYS B 1 420 ? 24.938 -19.562 -26.719 1 85.56 420 LYS B CA 1
ATOM 10171 C C . LYS B 1 420 ? 23.688 -20.234 -26.141 1 85.56 420 LYS B C 1
ATOM 10173 O O . LYS B 1 420 ? 22.609 -20.125 -26.703 1 85.56 420 LYS B O 1
ATOM 10178 N N . GLU B 1 421 ? 23.875 -20.891 -25.078 1 87.31 421 GLU B N 1
ATOM 10179 C CA . GLU B 1 421 ? 22.75 -21.547 -24.438 1 87.31 421 GLU B CA 1
ATOM 10180 C C . GLU B 1 421 ? 21.766 -20.531 -23.859 1 87.31 421 GLU B C 1
ATOM 10182 O O . GLU B 1 421 ? 20.547 -20.766 -23.859 1 87.31 421 GLU B O 1
ATOM 10187 N N . LEU B 1 422 ? 22.312 -19.484 -23.406 1 89.44 422 LEU B N 1
ATOM 10188 C CA . LEU B 1 422 ? 21.453 -18.453 -22.859 1 89.44 422 LEU B CA 1
ATOM 10189 C C . LEU B 1 422 ? 20.703 -17.719 -23.969 1 89.44 422 LEU B C 1
ATOM 10191 O O . LEU B 1 422 ? 19.641 -17.141 -23.734 1 89.44 422 LEU B O 1
ATOM 10195 N N . ASP B 1 423 ? 21.266 -17.703 -25.109 1 90.25 423 ASP B N 1
ATOM 10196 C CA . ASP B 1 423 ? 20.562 -17.109 -26.25 1 90.25 423 ASP B CA 1
ATOM 10197 C C . ASP B 1 423 ? 19.266 -17.844 -26.547 1 90.25 423 ASP B C 1
ATOM 10199 O O . ASP B 1 423 ? 18.297 -17.25 -27 1 90.25 423 ASP B O 1
ATOM 10203 N N . VAL B 1 424 ? 19.312 -19.172 -26.297 1 92.69 424 VAL B N 1
ATOM 10204 C CA . VAL B 1 424 ? 18.125 -19.969 -26.484 1 92.69 424 VAL B CA 1
ATOM 10205 C C . VAL B 1 424 ? 17.016 -19.484 -25.547 1 92.69 424 VAL B C 1
ATOM 10207 O O . VAL B 1 424 ? 15.844 -19.469 -25.922 1 92.69 424 VAL B O 1
ATOM 10210 N N . VAL B 1 425 ? 17.391 -19.109 -24.344 1 94.31 425 VAL B N 1
ATOM 10211 C CA . VAL B 1 425 ? 16.438 -18.609 -23.359 1 94.31 425 VAL B CA 1
ATOM 10212 C C . VAL B 1 425 ? 15.852 -17.281 -23.844 1 94.31 425 VAL B C 1
ATOM 10214 O O . VAL B 1 425 ? 14.648 -17.047 -23.703 1 94.31 425 VAL B O 1
ATOM 10217 N N . GLN B 1 426 ? 16.703 -16.469 -24.406 1 92.19 426 GLN B N 1
ATOM 10218 C CA . GLN B 1 426 ? 16.25 -15.188 -24.953 1 92.19 426 GLN B CA 1
ATOM 10219 C C . GLN B 1 426 ? 15.25 -15.406 -26.078 1 92.19 426 GLN B C 1
ATOM 10221 O O . GLN B 1 426 ? 14.25 -14.688 -26.188 1 92.19 426 GLN B O 1
ATOM 10226 N N . GLU B 1 427 ? 15.523 -16.359 -26.844 1 94.31 427 GLU B N 1
ATOM 10227 C CA . GLU B 1 427 ? 14.633 -16.688 -27.953 1 94.31 427 GLU B CA 1
ATOM 10228 C C . GLU B 1 427 ? 13.266 -17.141 -27.438 1 94.31 427 GLU B C 1
ATOM 10230 O O . GLU B 1 427 ? 12.242 -16.875 -28.078 1 94.31 427 GLU B O 1
ATOM 10235 N N . VAL B 1 428 ? 13.242 -17.844 -26.344 1 96.62 428 VAL B N 1
ATOM 10236 C CA . VAL B 1 428 ? 11.984 -18.281 -25.75 1 96.62 428 VAL B CA 1
ATOM 10237 C C . VAL B 1 428 ? 11.141 -17.078 -25.344 1 96.62 428 VAL B C 1
ATOM 10239 O O . VAL B 1 428 ? 9.945 -17.031 -25.641 1 96.62 428 VAL B O 1
ATOM 10242 N N . TYR B 1 429 ? 11.773 -16.109 -24.656 1 93.81 429 TYR B N 1
ATOM 10243 C CA . TYR B 1 429 ? 11.055 -14.898 -24.266 1 93.81 429 TYR B CA 1
ATOM 10244 C C . TYR B 1 429 ? 10.57 -14.133 -25.484 1 93.81 429 TYR B C 1
ATOM 10246 O O . TYR B 1 429 ? 9.438 -13.641 -25.516 1 93.81 429 TYR B O 1
ATOM 10254 N N . GLU B 1 430 ? 11.359 -14.055 -26.531 1 92.12 430 GLU B N 1
ATOM 10255 C CA . GLU B 1 430 ? 10.984 -13.344 -27.75 1 92.12 430 GLU B CA 1
ATOM 10256 C C . GLU B 1 430 ? 9.836 -14.047 -28.469 1 92.12 430 GLU B C 1
ATOM 10258 O O . GLU B 1 430 ? 8.961 -13.391 -29.031 1 92.12 430 GLU B O 1
ATOM 10263 N N . SER B 1 431 ? 9.898 -15.328 -28.438 1 93.88 431 SER B N 1
ATOM 10264 C CA . SER B 1 431 ? 8.789 -16.094 -29 1 93.88 431 SER B CA 1
ATOM 10265 C C . SER B 1 431 ? 7.504 -15.859 -28.219 1 93.88 431 SER B C 1
ATOM 10267 O O . SER B 1 431 ? 6.426 -15.75 -28.812 1 93.88 431 SER B O 1
ATOM 10269 N N . ALA B 1 432 ? 7.594 -15.844 -26.906 1 94.75 432 ALA B N 1
ATOM 10270 C CA . ALA B 1 432 ? 6.434 -15.578 -26.062 1 94.75 432 ALA B CA 1
ATOM 10271 C C . ALA B 1 432 ? 5.816 -14.219 -26.375 1 94.75 432 ALA B C 1
ATOM 10273 O O . ALA B 1 432 ? 4.594 -14.086 -26.438 1 94.75 432 ALA B O 1
ATOM 10274 N N . LEU B 1 433 ? 6.641 -13.242 -26.625 1 89.75 433 LEU B N 1
ATOM 10275 C CA . LEU B 1 433 ? 6.18 -11.875 -26.844 1 89.75 433 LEU B CA 1
ATOM 10276 C C . LEU B 1 433 ? 5.504 -11.734 -28.203 1 89.75 433 LEU B C 1
ATOM 10278 O O . LEU B 1 433 ? 4.773 -10.773 -28.438 1 89.75 433 LEU B O 1
ATOM 10282 N N . LYS B 1 434 ? 5.73 -12.695 -29.109 1 86.69 434 LYS B N 1
ATOM 10283 C CA . LYS B 1 434 ? 5.078 -12.695 -30.422 1 86.69 434 LYS B CA 1
ATOM 10284 C C . LYS B 1 434 ? 3.68 -13.297 -30.328 1 86.69 434 LYS B C 1
ATOM 10286 O O . LYS B 1 434 ? 2.863 -13.109 -31.234 1 86.69 434 LYS B O 1
ATOM 10291 N N . CYS B 1 435 ? 3.561 -13.836 -29.156 1 86.25 435 CYS B N 1
ATOM 10292 C CA . CYS B 1 435 ? 2.26 -14.477 -28.969 1 86.25 435 CYS B CA 1
ATOM 10293 C C . CYS B 1 435 ? 1.219 -13.461 -28.516 1 86.25 435 CYS B C 1
ATOM 10295 O O . CYS B 1 435 ? 1.568 -12.383 -28.031 1 86.25 435 CYS B O 1
ATOM 10297 N N . GLY B 1 436 ? -0.052 -13.539 -28.828 1 81.94 436 GLY B N 1
ATOM 10298 C CA . GLY B 1 436 ? -1.133 -12.688 -28.344 1 81.94 436 GLY B CA 1
ATOM 10299 C C . GLY B 1 436 ? -1.66 -13.109 -26.984 1 81.94 436 GLY B C 1
ATOM 10300 O O . GLY B 1 436 ? -2.082 -14.25 -26.797 1 81.94 436 GLY B O 1
ATOM 10301 N N . PHE B 1 437 ? -1.485 -12.164 -25.875 1 87.94 437 PHE B N 1
ATOM 10302 C CA . PHE B 1 437 ? -1.976 -12.461 -24.531 1 87.94 437 PHE B CA 1
ATOM 10303 C C . PHE B 1 437 ? -3.322 -11.789 -24.297 1 87.94 437 PHE B C 1
ATOM 10305 O O . PHE B 1 437 ? -3.605 -10.734 -24.859 1 87.94 437 PHE B O 1
ATOM 10312 N N . PRO B 1 438 ? -4.141 -12.43 -23.531 1 84.62 438 PRO B N 1
ATOM 10313 C CA . PRO B 1 438 ? -5.496 -11.922 -23.312 1 84.62 438 PRO B CA 1
ATOM 10314 C C . PRO B 1 438 ? -5.508 -10.625 -22.5 1 84.62 438 PRO B C 1
ATOM 10316 O O . PRO B 1 438 ? -6.441 -9.82 -22.625 1 84.62 438 PRO B O 1
ATOM 10319 N N . SER B 1 439 ? -4.531 -10.414 -21.625 1 84.69 439 SER B N 1
ATOM 10320 C CA . SER B 1 439 ? -4.535 -9.227 -20.766 1 84.69 439 SER B CA 1
ATOM 10321 C C . SER B 1 439 ? -3.191 -8.508 -20.812 1 84.69 439 SER B C 1
ATOM 10323 O O . SER B 1 439 ? -2.16 -9.133 -21.094 1 84.69 439 SER B O 1
ATOM 10325 N N . ALA B 1 440 ? -3.248 -7.23 -20.562 1 82.12 440 ALA B N 1
ATOM 10326 C CA . ALA B 1 440 ? -2.025 -6.438 -20.469 1 82.12 440 ALA B CA 1
ATOM 10327 C C . ALA B 1 440 ? -1.161 -6.91 -19.297 1 82.12 440 ALA B C 1
ATOM 10329 O O . ALA B 1 440 ? 0.069 -6.848 -19.359 1 82.12 440 ALA B O 1
ATOM 10330 N N . ALA B 1 441 ? -1.87 -7.387 -18.328 1 83.69 441 ALA B N 1
ATOM 10331 C CA . ALA B 1 441 ? -1.158 -7.891 -17.156 1 83.69 441 ALA B CA 1
ATOM 10332 C C . ALA B 1 441 ? -0.295 -9.094 -17.531 1 83.69 441 ALA B C 1
ATOM 10334 O O . ALA B 1 441 ? 0.816 -9.25 -17.016 1 83.69 441 ALA B O 1
ATOM 10335 N N . ASP B 1 442 ? -0.804 -9.922 -18.469 1 89.31 442 ASP B N 1
ATOM 10336 C CA . ASP B 1 442 ? -0.05 -11.086 -18.922 1 89.31 442 ASP B CA 1
ATOM 10337 C C . ASP B 1 442 ? 1.189 -10.672 -19.703 1 89.31 442 ASP B C 1
ATOM 10339 O O . ASP B 1 442 ? 2.266 -11.242 -19.531 1 89.31 442 ASP B O 1
ATOM 10343 N N . LEU B 1 443 ? 1.021 -9.742 -20.5 1 86.88 443 LEU B N 1
ATOM 10344 C CA . LEU B 1 443 ? 2.143 -9.242 -21.297 1 86.88 443 LEU B CA 1
ATOM 10345 C C . LEU B 1 443 ? 3.219 -8.648 -20.391 1 86.88 443 LEU B C 1
ATOM 10347 O O . LEU B 1 443 ? 4.41 -8.914 -20.578 1 86.88 443 LEU B O 1
ATOM 10351 N N . SER B 1 444 ? 2.801 -7.871 -19.391 1 85.38 444 SER B N 1
ATOM 10352 C CA . SER B 1 444 ? 3.742 -7.266 -18.453 1 85.38 444 SER B CA 1
ATOM 10353 C C . SER B 1 444 ? 4.496 -8.336 -17.656 1 85.38 444 SER B C 1
ATOM 10355 O O . SER B 1 444 ? 5.68 -8.172 -17.359 1 85.38 444 SER B O 1
ATOM 10357 N N . ALA B 1 445 ? 3.781 -9.359 -17.328 1 89.69 445 ALA B N 1
ATOM 10358 C CA . ALA B 1 445 ? 4.402 -10.438 -16.578 1 89.69 445 ALA B CA 1
ATOM 10359 C C . ALA B 1 445 ? 5.547 -11.078 -17.359 1 89.69 445 ALA B C 1
ATOM 10361 O O . ALA B 1 445 ? 6.598 -11.383 -16.797 1 89.69 445 ALA B O 1
ATOM 10362 N N . VAL B 1 446 ? 5.395 -11.289 -18.641 1 92.44 446 VAL B N 1
ATOM 10363 C CA . VAL B 1 446 ? 6.43 -11.867 -19.484 1 92.44 446 VAL B CA 1
ATOM 10364 C C . VAL B 1 446 ? 7.605 -10.906 -19.609 1 92.44 446 VAL B C 1
ATOM 10366 O O . VAL B 1 446 ? 8.766 -11.312 -19.516 1 92.44 446 VAL B O 1
ATOM 10369 N N . TRP B 1 447 ? 7.316 -9.703 -19.797 1 88.25 447 TRP B N 1
ATOM 10370 C CA . TRP B 1 447 ? 8.375 -8.703 -19.891 1 88.25 447 TRP B CA 1
ATOM 10371 C C . TRP B 1 447 ? 9.18 -8.633 -18.609 1 88.25 447 TRP B C 1
ATOM 10373 O O . TRP B 1 447 ? 10.414 -8.562 -18.641 1 88.25 447 TRP B O 1
ATOM 10383 N N . ILE B 1 448 ? 8.469 -8.57 -17.469 1 89.5 448 ILE B N 1
ATOM 10384 C CA . ILE B 1 448 ? 9.148 -8.5 -16.172 1 89.5 448 ILE B CA 1
ATOM 10385 C C . ILE B 1 448 ? 10.039 -9.727 -16 1 89.5 448 ILE B C 1
ATOM 10387 O O . ILE B 1 448 ? 11.18 -9.609 -15.547 1 89.5 448 ILE B O 1
ATOM 10391 N N . ALA B 1 449 ? 9.523 -10.883 -16.391 1 92.94 449 ALA B N 1
ATOM 10392 C CA . ALA B 1 449 ? 10.32 -12.102 -16.328 1 92.94 449 ALA B CA 1
ATOM 10393 C C . ALA B 1 449 ? 11.539 -12.016 -17.234 1 92.94 449 ALA B C 1
ATOM 10395 O O . ALA B 1 449 ? 12.617 -12.492 -16.875 1 92.94 449 ALA B O 1
ATOM 10396 N N . TYR B 1 450 ? 11.383 -11.492 -18.422 1 91.06 450 TYR B N 1
ATOM 10397 C CA . TYR B 1 450 ? 12.484 -11.289 -19.344 1 91.06 450 TYR B CA 1
ATOM 10398 C C . TYR B 1 450 ? 13.531 -10.359 -18.75 1 91.06 450 TYR B C 1
ATOM 10400 O O . TYR B 1 450 ? 14.734 -10.648 -18.812 1 91.06 450 TYR B O 1
ATOM 10408 N N . CYS B 1 451 ? 13.07 -9.32 -18.078 1 88.31 451 CYS B N 1
ATOM 10409 C CA . CYS B 1 451 ? 13.984 -8.383 -17.438 1 88.31 451 CYS B CA 1
ATOM 10410 C C . CYS B 1 451 ? 14.742 -9.062 -16.297 1 88.31 451 CYS B C 1
ATOM 10412 O O . CYS B 1 451 ? 15.93 -8.805 -16.094 1 88.31 451 CYS B O 1
ATOM 10414 N N . ASP B 1 452 ? 14.055 -9.828 -15.523 1 91.38 452 ASP B N 1
ATOM 10415 C CA . ASP B 1 452 ? 14.727 -10.594 -14.477 1 91.38 452 ASP B CA 1
ATOM 10416 C C . ASP B 1 452 ? 15.867 -11.43 -15.047 1 91.38 452 ASP B C 1
ATOM 10418 O O . ASP B 1 452 ? 16.953 -11.508 -14.453 1 91.38 452 ASP B O 1
ATOM 10422 N N . PHE B 1 453 ? 15.648 -12.078 -16.172 1 92.44 453 PHE B N 1
ATOM 10423 C CA . PHE B 1 453 ? 16.641 -12.906 -16.844 1 92.44 453 PHE B CA 1
ATOM 10424 C C . PHE B 1 453 ? 17.844 -12.062 -17.266 1 92.44 453 PHE B C 1
ATOM 10426 O O . PHE B 1 453 ? 18.984 -12.438 -17.031 1 92.44 453 PHE B O 1
ATOM 10433 N N . LEU B 1 454 ? 17.5 -10.953 -17.891 1 85.88 454 LEU B N 1
ATOM 10434 C CA . LEU B 1 454 ? 18.562 -10.078 -18.359 1 85.88 454 LEU B CA 1
ATOM 10435 C C . LEU B 1 454 ? 19.406 -9.57 -17.188 1 85.88 454 LEU B C 1
ATOM 10437 O O . LEU B 1 454 ? 20.625 -9.43 -17.297 1 85.88 454 LEU B O 1
ATOM 10441 N N . LEU B 1 455 ? 18.75 -9.305 -16.094 1 86 455 LEU B N 1
ATOM 10442 C CA . LEU B 1 455 ? 19.469 -8.875 -14.898 1 86 455 LEU B CA 1
ATOM 10443 C C . LEU B 1 455 ? 20.375 -9.984 -14.383 1 86 455 LEU B C 1
ATOM 10445 O O . LEU B 1 455 ? 21.531 -9.727 -14.031 1 86 455 LEU B O 1
ATOM 10449 N N . ARG B 1 456 ? 19.891 -11.266 -14.328 1 88.19 456 ARG B N 1
ATOM 10450 C CA . ARG B 1 456 ? 20.703 -12.391 -13.898 1 88.19 456 ARG B CA 1
ATOM 10451 C C . ARG B 1 456 ? 21.906 -12.586 -14.836 1 88.19 456 ARG B C 1
ATOM 10453 O O . ARG B 1 456 ? 23.016 -12.859 -14.383 1 88.19 456 ARG B O 1
ATOM 10460 N N . ARG B 1 457 ? 21.562 -12.484 -16.109 1 84.38 457 ARG B N 1
ATOM 10461 C CA . ARG B 1 457 ? 22.625 -12.609 -17.094 1 84.38 457 ARG B CA 1
ATOM 10462 C C . ARG B 1 457 ? 23.688 -11.531 -16.875 1 84.38 457 ARG B C 1
ATOM 10464 O O . ARG B 1 457 ? 24.891 -11.805 -16.953 1 84.38 457 ARG B O 1
ATOM 10471 N N . LEU B 1 458 ? 23.266 -10.297 -16.578 1 81.12 458 LEU B N 1
ATOM 10472 C CA . LEU B 1 458 ? 24.156 -9.164 -16.344 1 81.12 458 LEU B CA 1
ATOM 10473 C C . LEU B 1 458 ? 25.016 -9.398 -15.102 1 81.12 458 LEU B C 1
ATOM 10475 O O . LEU B 1 458 ? 26.203 -9.094 -15.102 1 81.12 458 LEU B O 1
ATOM 10479 N N . ARG B 1 459 ? 24.406 -9.961 -14.117 1 82.44 459 ARG B N 1
ATOM 10480 C CA . ARG B 1 459 ? 25.078 -10.086 -12.828 1 82.44 459 ARG B CA 1
ATOM 10481 C C . ARG B 1 459 ? 25.984 -11.312 -12.789 1 82.44 459 ARG B C 1
ATOM 10483 O O . ARG B 1 459 ? 26.969 -11.344 -12.062 1 82.44 459 ARG B O 1
ATOM 10490 N N . HIS B 1 460 ? 25.688 -12.297 -13.555 1 78.5 460 HIS B N 1
ATOM 10491 C CA . HIS B 1 460 ? 26.375 -13.562 -13.344 1 78.5 460 HIS B CA 1
ATOM 10492 C C . HIS B 1 460 ? 27.047 -14.039 -14.625 1 78.5 460 HIS B C 1
ATOM 10494 O O . HIS B 1 460 ? 27.688 -15.102 -14.641 1 78.5 460 HIS B O 1
ATOM 10500 N N . SER B 1 461 ? 26.75 -13.281 -15.672 1 71.38 461 SER B N 1
ATOM 10501 C CA . SER B 1 461 ? 27.453 -13.641 -16.906 1 71.38 461 SER B CA 1
ATOM 10502 C C . SER B 1 461 ? 28.562 -12.648 -17.219 1 71.38 461 SER B C 1
ATOM 10504 O O . SER B 1 461 ? 28.5 -11.484 -16.797 1 71.38 461 SER B O 1
ATOM 10506 N N . THR B 1 462 ? 29.688 -13.039 -17.5 1 61.91 462 THR B N 1
ATOM 10507 C CA . THR B 1 462 ? 30.875 -12.227 -17.781 1 61.91 462 THR B CA 1
ATOM 10508 C C . THR B 1 462 ? 30.625 -11.289 -18.953 1 61.91 462 THR B C 1
ATOM 10510 O O . THR B 1 462 ? 31.438 -10.398 -19.234 1 61.91 462 THR B O 1
ATOM 10513 N N . GLU B 1 463 ? 29.484 -11.602 -19.656 1 57.62 463 GLU B N 1
ATOM 10514 C CA . GLU B 1 463 ? 29.312 -10.766 -20.844 1 57.62 463 GLU B CA 1
ATOM 10515 C C . GLU B 1 463 ? 28.734 -9.406 -20.484 1 57.62 463 GLU B C 1
ATOM 10517 O O . GLU B 1 463 ? 27.797 -9.312 -19.688 1 57.62 463 GLU B O 1
ATOM 10522 N N . SER B 1 464 ? 29.469 -8.414 -20.562 1 54.72 464 SER B N 1
ATOM 10523 C CA . SER B 1 464 ? 29.281 -7.012 -20.219 1 54.72 464 SER B CA 1
ATOM 10524 C C . SER B 1 464 ? 28.172 -6.387 -21.062 1 54.72 464 SER B C 1
ATOM 10526 O O . SER B 1 464 ? 27.953 -5.176 -21.016 1 54.72 464 SER B O 1
ATOM 10528 N N . ASP B 1 465 ? 27.5 -7.129 -21.969 1 50.59 465 ASP B N 1
ATOM 10529 C CA . ASP B 1 465 ? 26.672 -6.312 -22.859 1 50.59 465 ASP B CA 1
ATOM 10530 C C . ASP B 1 465 ? 25.344 -5.934 -22.188 1 50.59 465 ASP B C 1
ATOM 10532 O O . ASP B 1 465 ? 24.547 -6.805 -21.859 1 50.59 465 ASP B O 1
ATOM 10536 N N . SER B 1 466 ? 25.344 -4.797 -21.578 1 55.72 466 SER B N 1
ATOM 10537 C CA . SER B 1 466 ? 24.125 -4.215 -21.031 1 55.72 466 SER B CA 1
ATOM 10538 C C . SER B 1 466 ? 23.016 -4.152 -22.078 1 55.72 466 SER B C 1
ATOM 10540 O O . SER B 1 466 ? 23.156 -3.461 -23.094 1 55.72 466 SER B O 1
ATOM 10542 N N . GLU B 1 467 ? 22.234 -5.176 -22.312 1 55.34 467 GLU B N 1
ATOM 10543 C CA . GLU B 1 467 ? 21.078 -5.082 -23.219 1 55.34 467 GLU B CA 1
ATOM 10544 C C . GLU B 1 467 ? 20.016 -4.145 -22.641 1 55.34 467 GLU B C 1
ATOM 10546 O O . GLU B 1 467 ? 19.672 -4.223 -21.469 1 55.34 467 GLU B O 1
ATOM 10551 N N . PRO B 1 468 ? 19.719 -3.055 -23.516 1 53.88 468 PRO B N 1
ATOM 10552 C CA . PRO B 1 468 ? 18.672 -2.129 -23.078 1 53.88 468 PRO B CA 1
ATOM 10553 C C . PRO B 1 468 ? 17.312 -2.807 -22.906 1 53.88 468 PRO B C 1
ATOM 10555 O O . PRO B 1 468 ? 17 -3.75 -23.641 1 53.88 468 PRO B O 1
ATOM 10558 N N . PHE B 1 469 ? 16.672 -2.559 -21.828 1 60.06 469 PHE B N 1
ATOM 10559 C CA . PHE B 1 469 ? 15.289 -2.998 -21.641 1 60.06 469 PHE B CA 1
ATOM 10560 C C . PHE B 1 469 ? 14.383 -2.451 -22.75 1 60.06 469 PHE B C 1
ATOM 10562 O O . PHE B 1 469 ? 14.602 -1.343 -23.234 1 60.06 469 PHE B O 1
ATOM 10569 N N . PRO B 1 470 ? 13.477 -3.236 -23.328 1 55.44 470 PRO B N 1
ATOM 10570 C CA . PRO B 1 470 ? 12.633 -2.797 -24.438 1 55.44 470 PRO B CA 1
ATOM 10571 C C . PRO B 1 470 ? 11.695 -1.66 -24.062 1 55.44 470 PRO B C 1
ATOM 10573 O O . PRO B 1 470 ? 11.25 -1.581 -22.906 1 55.44 470 PRO B O 1
ATOM 10576 N N . ASP B 1 471 ? 11.484 -0.631 -24.859 1 54.25 471 ASP B N 1
ATOM 10577 C CA . ASP B 1 471 ? 10.617 0.534 -24.734 1 54.25 471 ASP B CA 1
ATOM 10578 C C . ASP B 1 471 ? 9.148 0.145 -24.891 1 54.25 471 ASP B C 1
ATOM 10580 O O . ASP B 1 471 ? 8.648 0.022 -26.016 1 54.25 471 ASP B O 1
ATOM 10584 N N . GLN B 1 472 ? 8.648 -0.871 -24.203 1 55.25 472 GLN B N 1
ATOM 10585 C CA . GLN B 1 472 ? 7.25 -1.189 -24.469 1 55.25 472 GLN B CA 1
ATOM 10586 C C . GLN B 1 472 ? 6.328 -0.474 -23.484 1 55.25 472 GLN B C 1
ATOM 10588 O O . GLN B 1 472 ? 6.742 -0.133 -22.375 1 55.25 472 GLN B O 1
ATOM 10593 N N . GLY B 1 473 ? 5.156 0.085 -23.984 1 53.94 473 GLY B N 1
ATOM 10594 C CA . GLY B 1 473 ? 4.129 0.874 -23.328 1 53.94 473 GLY B CA 1
ATOM 10595 C C . GLY B 1 473 ? 3.549 0.189 -22.109 1 53.94 473 GLY B C 1
ATOM 10596 O O . GLY B 1 473 ? 3.098 -0.956 -22.188 1 53.94 473 GLY B O 1
ATOM 10597 N N . ASP B 1 474 ? 4.066 0.264 -20.984 1 62.84 474 ASP B N 1
ATOM 10598 C CA . ASP B 1 474 ? 3.58 -0.232 -19.703 1 62.84 474 ASP B CA 1
ATOM 10599 C C . ASP B 1 474 ? 2.672 0.793 -19.031 1 62.84 474 ASP B C 1
ATOM 10601 O O . ASP B 1 474 ? 3.043 1.96 -18.891 1 62.84 474 ASP B O 1
ATOM 10605 N N . GLN B 1 475 ? 1.332 0.497 -18.969 1 62.56 475 GLN B N 1
ATOM 10606 C CA . GLN B 1 475 ? 0.375 1.409 -18.359 1 62.56 475 GLN B CA 1
ATOM 10607 C C . GLN B 1 475 ? 0.88 1.904 -17 1 62.56 475 GLN B C 1
ATOM 10609 O O . GLN B 1 475 ? 0.85 3.105 -16.734 1 62.56 475 GLN B O 1
ATOM 10614 N N . ASP B 1 476 ? 1.439 1.027 -16.094 1 71.94 476 ASP B N 1
ATOM 10615 C CA . ASP B 1 476 ? 1.879 1.41 -14.75 1 71.94 476 ASP B CA 1
ATOM 10616 C C . ASP B 1 476 ? 3.395 1.6 -14.703 1 71.94 476 ASP B C 1
ATOM 10618 O O . ASP B 1 476 ? 3.965 1.813 -13.633 1 71.94 476 ASP B O 1
ATOM 10622 N N . CYS B 1 477 ? 3.953 1.691 -15.906 1 80.19 477 CYS B N 1
ATOM 10623 C CA . CYS B 1 477 ? 5.379 1.933 -16.109 1 80.19 477 CYS B CA 1
ATOM 10624 C C . CYS B 1 477 ? 6.215 0.972 -15.266 1 80.19 477 CYS B C 1
ATOM 10626 O O . CYS B 1 477 ? 7.23 1.365 -14.695 1 80.19 477 CYS B O 1
ATOM 10628 N N . LEU B 1 478 ? 5.719 -0.268 -15.117 1 80.94 478 LEU B N 1
ATOM 10629 C CA . LEU B 1 478 ? 6.418 -1.247 -14.289 1 80.94 478 LEU B CA 1
ATOM 10630 C C . LEU B 1 478 ? 7.805 -1.542 -14.852 1 80.94 478 LEU B C 1
ATOM 10632 O O . LEU B 1 478 ? 8.773 -1.646 -14.102 1 80.94 478 LEU B O 1
ATOM 10636 N N . ILE B 1 479 ? 7.91 -1.637 -16.141 1 81.12 479 ILE B N 1
ATOM 10637 C CA . ILE B 1 479 ? 9.164 -1.992 -16.797 1 81.12 479 ILE B CA 1
ATOM 10638 C C . ILE B 1 479 ? 10.156 -0.837 -16.672 1 81.12 479 ILE B C 1
ATOM 10640 O O . ILE B 1 479 ? 11.336 -1.051 -16.375 1 81.12 479 ILE B O 1
ATOM 10644 N N . TYR B 1 480 ? 9.633 0.369 -16.875 1 83.5 480 TYR B N 1
ATOM 10645 C CA . TYR B 1 480 ? 10.492 1.545 -16.766 1 83.5 480 TYR B CA 1
ATOM 10646 C C . TYR B 1 480 ? 11.016 1.72 -15.352 1 83.5 480 TYR B C 1
ATOM 10648 O O . TYR B 1 480 ? 12.18 2.066 -15.156 1 83.5 480 TYR B O 1
ATOM 10656 N N . ARG B 1 481 ? 10.148 1.469 -14.391 1 87.62 481 ARG B N 1
ATOM 10657 C CA . ARG B 1 481 ? 10.562 1.559 -12.992 1 87.62 481 ARG B CA 1
ATOM 10658 C C . ARG B 1 481 ? 11.648 0.531 -12.68 1 87.62 481 ARG B C 1
ATOM 10660 O O . ARG B 1 481 ? 12.625 0.84 -11.992 1 87.62 481 ARG B O 1
ATOM 10667 N N . TYR B 1 482 ? 11.414 -0.665 -13.203 1 87.94 482 TYR B N 1
ATOM 10668 C CA . TYR B 1 482 ? 12.398 -1.724 -13.023 1 87.94 482 TYR B CA 1
ATOM 10669 C C . TYR B 1 482 ? 13.727 -1.349 -13.672 1 87.94 482 TYR B C 1
ATOM 10671 O O . TYR B 1 482 ? 14.789 -1.528 -13.07 1 87.94 482 TYR B O 1
ATOM 10679 N N . TRP B 1 483 ? 13.664 -0.805 -14.844 1 85.81 483 TRP B N 1
ATOM 10680 C CA . TRP B 1 483 ? 14.844 -0.352 -15.578 1 85.81 483 TRP B CA 1
ATOM 10681 C C . TRP B 1 483 ? 15.586 0.727 -14.789 1 85.81 483 TRP B C 1
ATOM 10683 O O . TRP B 1 483 ? 16.797 0.637 -14.602 1 85.81 483 TRP B O 1
ATOM 10693 N N . ALA B 1 484 ? 14.867 1.662 -14.312 1 90.94 484 ALA B N 1
ATOM 10694 C CA . ALA B 1 484 ? 15.461 2.746 -13.531 1 90.94 484 ALA B CA 1
ATOM 10695 C C . ALA B 1 484 ? 16.141 2.209 -12.281 1 90.94 484 ALA B C 1
ATOM 10697 O O . ALA B 1 484 ? 17.234 2.654 -11.922 1 90.94 484 ALA B O 1
ATOM 10698 N N . PHE B 1 485 ? 15.539 1.281 -11.641 1 91.5 485 PHE B N 1
ATOM 10699 C CA . PHE B 1 485 ? 16.078 0.673 -10.43 1 91.5 485 PHE B CA 1
ATOM 10700 C C . PHE B 1 485 ? 17.391 -0.029 -10.711 1 91.5 485 PHE B C 1
ATOM 10702 O O . PHE B 1 485 ? 18.359 0.136 -9.961 1 91.5 485 PHE B O 1
ATOM 10709 N N . VAL B 1 486 ? 17.438 -0.764 -11.836 1 87.69 486 VAL B N 1
ATOM 10710 C CA . VAL B 1 486 ? 18.625 -1.503 -12.203 1 87.69 486 VAL B CA 1
ATOM 10711 C C . VAL B 1 486 ? 19.766 -0.526 -12.516 1 87.69 486 VAL B C 1
ATOM 10713 O O . VAL B 1 486 ? 20.906 -0.723 -12.078 1 87.69 486 VAL B O 1
ATOM 10716 N N . GLU B 1 487 ? 19.438 0.526 -13.297 1 87.88 487 GLU B N 1
ATOM 10717 C CA . GLU B 1 487 ? 20.438 1.539 -13.648 1 87.88 487 GLU B CA 1
ATOM 10718 C C . GLU B 1 487 ? 21.047 2.17 -12.398 1 87.88 487 GLU B C 1
ATOM 10720 O O . GLU B 1 487 ? 22.266 2.381 -12.336 1 87.88 487 GLU B O 1
ATOM 10725 N N . ALA B 1 488 ? 20.219 2.381 -11.406 1 90.94 488 ALA B N 1
ATOM 10726 C CA . ALA B 1 488 ? 20.656 3.088 -10.211 1 90.94 488 ALA B CA 1
ATOM 10727 C C . ALA B 1 488 ? 21.391 2.145 -9.25 1 90.94 488 ALA B C 1
ATOM 10729 O O . ALA B 1 488 ? 22.469 2.463 -8.758 1 90.94 488 ALA B O 1
ATOM 10730 N N . LYS B 1 489 ? 20.828 0.968 -8.984 1 88.38 489 LYS B N 1
ATOM 10731 C CA . LYS B 1 489 ? 21.312 0.086 -7.922 1 88.38 489 LYS B CA 1
ATOM 10732 C C . LYS B 1 489 ? 22.531 -0.696 -8.375 1 88.38 489 LYS B C 1
ATOM 10734 O O . LYS B 1 489 ? 23.5 -0.831 -7.621 1 88.38 489 LYS B O 1
ATOM 10739 N N . PHE B 1 490 ? 22.578 -1.161 -9.625 1 85.19 490 PHE B N 1
ATOM 10740 C CA . PHE B 1 490 ? 23.625 -2.107 -10.008 1 85.19 490 PHE B CA 1
ATOM 10741 C C . PHE B 1 490 ? 24.625 -1.453 -10.953 1 85.19 490 PHE B C 1
ATOM 10743 O O . PHE B 1 490 ? 25.797 -1.829 -10.984 1 85.19 490 PHE B O 1
ATOM 10750 N N . LEU B 1 491 ? 24.125 -0.447 -11.75 1 85.56 491 LEU B N 1
ATOM 10751 C CA . LEU B 1 491 ? 25.016 0.16 -12.734 1 85.56 491 LEU B CA 1
ATOM 10752 C C . LEU B 1 491 ? 25.484 1.529 -12.266 1 85.56 491 LEU B C 1
ATOM 10754 O O . LEU B 1 491 ? 26.312 2.164 -12.922 1 85.56 491 LEU B O 1
ATOM 10758 N N . ASP B 1 492 ? 24.938 2.07 -11.117 1 87.94 492 ASP B N 1
ATOM 10759 C CA . ASP B 1 492 ? 25.266 3.369 -10.539 1 87.94 492 ASP B CA 1
ATOM 10760 C C . ASP B 1 492 ? 25.094 4.488 -11.562 1 87.94 492 ASP B C 1
ATOM 10762 O O . ASP B 1 492 ? 25.922 5.406 -11.625 1 87.94 492 ASP B O 1
ATOM 10766 N N . ASN B 1 493 ? 24.188 4.234 -12.461 1 90.44 493 ASN B N 1
ATOM 10767 C CA . ASN B 1 493 ? 23.844 5.234 -13.469 1 90.44 493 ASN B CA 1
ATOM 10768 C C . ASN B 1 493 ? 22.625 6.055 -13.055 1 90.44 493 ASN B C 1
ATOM 10770 O O . ASN B 1 493 ? 21.531 5.859 -13.586 1 90.44 493 ASN B O 1
ATOM 10774 N N . LYS B 1 494 ? 22.797 6.996 -12.219 1 90.81 494 LYS B N 1
ATOM 10775 C CA . LYS B 1 494 ? 21.719 7.797 -11.648 1 90.81 494 LYS B CA 1
ATOM 10776 C C . LYS B 1 494 ? 21.109 8.719 -12.695 1 90.81 494 LYS B C 1
ATOM 10778 O O . LYS B 1 494 ? 19.906 8.969 -12.688 1 90.81 494 LYS B O 1
ATOM 10783 N N . GLU B 1 495 ? 21.875 9.18 -13.602 1 91.31 495 GLU B N 1
ATOM 10784 C CA . GLU B 1 495 ? 21.391 10.086 -14.633 1 91.31 495 GLU B CA 1
ATOM 10785 C C . GLU B 1 495 ? 20.375 9.406 -15.531 1 91.31 495 GLU B C 1
ATOM 10787 O O . GLU B 1 495 ? 19.312 9.969 -15.82 1 91.31 495 GLU B O 1
ATOM 10792 N N . ARG B 1 496 ? 20.766 8.25 -15.938 1 90.31 496 ARG B N 1
ATOM 10793 C CA . ARG B 1 496 ? 19.844 7.504 -16.781 1 90.31 496 ARG B CA 1
ATOM 10794 C C . ARG B 1 496 ? 18.562 7.172 -16.016 1 90.31 496 ARG B C 1
ATOM 10796 O O . ARG B 1 496 ? 17.469 7.188 -16.594 1 90.31 496 ARG B O 1
ATOM 10803 N N . ALA B 1 497 ? 18.656 6.758 -14.766 1 92.88 497 ALA B N 1
ATOM 10804 C CA . ALA B 1 497 ? 17.484 6.48 -13.938 1 92.88 497 ALA B CA 1
ATOM 10805 C C . ALA B 1 497 ? 16.578 7.699 -13.859 1 92.88 497 ALA B C 1
ATOM 10807 O O . ALA B 1 497 ? 15.352 7.574 -13.984 1 92.88 497 ALA B O 1
ATOM 10808 N N . GLN B 1 498 ? 17.172 8.852 -13.711 1 93.06 498 GLN B N 1
ATOM 10809 C CA . GLN B 1 498 ? 16.406 10.086 -13.633 1 93.06 498 GLN B CA 1
ATOM 10810 C C . GLN B 1 498 ? 15.711 10.383 -14.961 1 93.06 498 GLN B C 1
ATOM 10812 O O . GLN B 1 498 ? 14.57 10.844 -14.977 1 93.06 498 GLN B O 1
ATOM 10817 N N . ASP B 1 499 ? 16.391 10.117 -16 1 92.5 499 ASP B N 1
ATOM 10818 C CA . ASP B 1 499 ? 15.82 10.32 -17.328 1 92.5 499 ASP B CA 1
ATOM 10819 C C . ASP B 1 499 ? 14.594 9.43 -17.531 1 92.5 499 ASP B C 1
ATOM 10821 O O . ASP B 1 499 ? 13.602 9.859 -18.141 1 92.5 499 ASP B O 1
ATOM 10825 N N . LEU B 1 500 ? 14.695 8.25 -17.109 1 90.06 500 LEU B N 1
ATOM 10826 C CA . LEU B 1 500 ? 13.586 7.309 -17.234 1 90.06 500 LEU B CA 1
ATOM 10827 C C . LEU B 1 500 ? 12.383 7.77 -16.438 1 90.06 500 LEU B C 1
ATOM 10829 O O . LEU B 1 500 ? 11.242 7.703 -16.906 1 90.06 500 LEU B O 1
ATOM 10833 N N . TRP B 1 501 ? 12.648 8.234 -15.242 1 92.62 501 TRP B N 1
ATOM 10834 C CA . TRP B 1 501 ? 11.555 8.734 -14.422 1 92.62 501 TRP B CA 1
ATOM 10835 C C . TRP B 1 501 ? 10.922 9.977 -15.047 1 92.62 501 TRP B C 1
ATOM 10837 O O . TRP B 1 501 ? 9.703 10.148 -15.008 1 92.62 501 TRP B O 1
ATOM 10847 N N . THR B 1 502 ? 11.727 10.844 -15.609 1 90.56 502 THR B N 1
ATOM 10848 C CA . THR B 1 502 ? 11.227 12.023 -16.312 1 90.56 502 THR B CA 1
ATOM 10849 C C . THR B 1 502 ? 10.344 11.617 -17.484 1 90.56 502 THR B C 1
ATOM 10851 O O . THR B 1 502 ? 9.297 12.227 -17.719 1 90.56 502 THR B O 1
ATOM 10854 N N . GLN B 1 503 ? 10.75 10.633 -18.188 1 87.25 503 GLN B N 1
ATOM 10855 C CA . GLN B 1 503 ? 9.953 10.125 -19.312 1 87.25 503 GLN B CA 1
ATOM 10856 C C . GLN B 1 503 ? 8.617 9.57 -18.812 1 87.25 503 GLN B C 1
ATOM 10858 O O . GLN B 1 503 ? 7.586 9.781 -19.453 1 87.25 503 GLN B O 1
ATOM 10863 N N . MET B 1 504 ? 8.602 8.891 -17.734 1 88.69 504 MET B N 1
ATOM 10864 C CA . MET B 1 504 ? 7.387 8.312 -17.172 1 88.69 504 MET B CA 1
ATOM 10865 C C . MET B 1 504 ? 6.414 9.406 -16.734 1 88.69 504 MET B C 1
ATOM 10867 O O . MET B 1 504 ? 5.199 9.227 -16.828 1 88.69 504 MET B O 1
ATOM 10871 N N . THR B 1 505 ? 6.957 10.477 -16.219 1 88.25 505 THR B N 1
ATOM 10872 C CA . THR B 1 505 ? 6.113 11.57 -15.75 1 88.25 505 THR B CA 1
ATOM 10873 C C . THR B 1 505 ? 5.273 12.133 -16.891 1 88.25 505 THR B C 1
ATOM 10875 O O . THR B 1 505 ? 4.121 12.531 -16.688 1 88.25 505 THR B O 1
ATOM 10878 N N . LYS B 1 506 ? 5.781 12.102 -18.047 1 83.5 506 LYS B N 1
ATOM 10879 C CA . LYS B 1 506 ? 5.129 12.688 -19.219 1 83.5 506 LYS B CA 1
ATOM 10880 C C . LYS B 1 506 ? 4.176 11.688 -19.875 1 83.5 506 LYS B C 1
ATOM 10882 O O . LYS B 1 506 ? 3.285 12.078 -20.625 1 83.5 506 LYS B O 1
ATOM 10887 N N . THR B 1 507 ? 4.254 10.508 -19.484 1 79.25 507 THR B N 1
ATOM 10888 C CA . THR B 1 507 ? 3.459 9.469 -20.125 1 79.25 507 THR B CA 1
ATOM 10889 C C . THR B 1 507 ? 2.18 9.203 -19.344 1 79.25 507 THR B C 1
ATOM 10891 O O . THR B 1 507 ? 2.207 9.109 -18.109 1 79.25 507 THR B O 1
ATOM 10894 N N . GLY B 1 508 ? 1.041 9.023 -20.047 1 73.44 508 GLY B N 1
ATOM 10895 C CA . GLY B 1 508 ? -0.21 8.531 -19.5 1 73.44 508 GLY B CA 1
ATOM 10896 C C . GLY B 1 508 ? -0.764 9.414 -18.391 1 73.44 508 GLY B C 1
ATOM 10897 O O . GLY B 1 508 ? -1.413 8.93 -17.469 1 73.44 508 GLY B O 1
ATOM 10898 N N . HIS B 1 509 ? -0.358 10.664 -18.312 1 81.62 509 HIS B N 1
ATOM 10899 C CA . HIS B 1 509 ? -0.836 11.617 -17.312 1 81.62 509 HIS B CA 1
ATOM 10900 C C . HIS B 1 509 ? -0.38 11.219 -15.906 1 81.62 509 HIS B C 1
ATOM 10902 O O . HIS B 1 509 ? -1.107 11.422 -14.938 1 81.62 509 HIS B O 1
ATOM 10908 N N . ASN B 1 510 ? 0.749 10.516 -15.844 1 87.19 510 ASN B N 1
ATOM 10909 C CA . ASN B 1 510 ? 1.288 10.078 -14.562 1 87.19 510 ASN B CA 1
ATOM 10910 C C . ASN B 1 510 ? 1.562 11.266 -13.641 1 87.19 510 ASN B C 1
ATOM 10912 O O . ASN B 1 510 ? 1.528 11.125 -12.414 1 87.19 510 ASN B O 1
ATOM 10916 N N . GLY B 1 511 ? 1.641 12.406 -14.164 1 86.56 511 GLY B N 1
ATOM 10917 C CA . GLY B 1 511 ? 1.939 13.602 -13.383 1 86.56 511 GLY B CA 1
ATOM 10918 C C . GLY B 1 511 ? 0.806 14.008 -12.461 1 86.56 511 GLY B C 1
ATOM 10919 O O . GLY B 1 511 ? 1.025 14.711 -11.477 1 86.56 511 GLY B O 1
ATOM 10920 N N . SER B 1 512 ? -0.317 13.516 -12.688 1 88.12 512 SER B N 1
ATOM 10921 C CA . SER B 1 512 ? -1.463 13.883 -11.867 1 88.12 512 SER B CA 1
ATOM 10922 C C . SER B 1 512 ? -1.8 12.789 -10.859 1 88.12 512 SER B C 1
ATOM 10924 O O . SER B 1 512 ? -2.652 12.977 -9.992 1 88.12 512 SER B O 1
ATOM 10926 N N . LYS B 1 513 ? -1.185 11.664 -10.945 1 88.88 513 LYS B N 1
ATOM 10927 C CA . LYS B 1 513 ? -1.51 10.516 -10.109 1 88.88 513 LYS B CA 1
ATOM 10928 C C . LYS B 1 513 ? -0.68 10.516 -8.828 1 88.88 513 LYS B C 1
ATOM 10930 O O . LYS B 1 513 ? 0.551 10.477 -8.883 1 88.88 513 LYS B O 1
ATOM 10935 N N . PRO B 1 514 ? -1.295 10.484 -7.695 1 92.19 514 PRO B N 1
ATOM 10936 C CA . PRO B 1 514 ? -0.568 10.469 -6.422 1 92.19 514 PRO B CA 1
ATOM 10937 C C . PRO B 1 514 ? 0.331 9.242 -6.273 1 92.19 514 PRO B C 1
ATOM 10939 O O . PRO B 1 514 ? 1.444 9.352 -5.754 1 92.19 514 PRO B O 1
ATOM 10942 N N . ALA B 1 515 ? -0.126 8.102 -6.809 1 90.25 515 ALA B N 1
ATOM 10943 C CA . ALA B 1 515 ? 0.628 6.859 -6.664 1 90.25 515 ALA B CA 1
ATOM 10944 C C . ALA B 1 515 ? 1.967 6.941 -7.395 1 90.25 515 ALA B C 1
ATOM 10946 O O . ALA B 1 515 ? 2.963 6.371 -6.941 1 90.25 515 ALA B O 1
ATOM 10947 N N . PHE B 1 516 ? 1.956 7.645 -8.539 1 92.5 516 PHE B N 1
ATOM 10948 C CA . PHE B 1 516 ? 3.186 7.824 -9.297 1 92.5 516 PHE B CA 1
ATOM 10949 C C . PHE B 1 516 ? 4.223 8.594 -8.484 1 92.5 516 PHE B C 1
ATOM 10951 O O . PHE B 1 516 ? 5.383 8.188 -8.414 1 92.5 516 PHE B O 1
ATOM 10958 N N . TRP B 1 517 ? 3.816 9.625 -7.875 1 94.06 517 TRP B N 1
ATOM 10959 C CA . TRP B 1 517 ? 4.734 10.484 -7.137 1 94.06 517 TRP B CA 1
ATOM 10960 C C . TRP B 1 517 ? 5.238 9.789 -5.875 1 94.06 517 TRP B C 1
ATOM 10962 O O . TRP B 1 517 ? 6.391 9.969 -5.48 1 94.06 517 TRP B O 1
ATOM 10972 N N . LEU B 1 518 ? 4.391 9.016 -5.184 1 94.62 518 LEU B N 1
ATOM 10973 C CA . LEU B 1 518 ? 4.836 8.266 -4.012 1 94.62 518 LEU B CA 1
ATOM 10974 C C . LEU B 1 518 ? 5.961 7.309 -4.375 1 94.62 518 LEU B C 1
ATOM 10976 O O . LEU B 1 518 ? 6.957 7.211 -3.654 1 94.62 518 LEU B O 1
ATOM 10980 N N . ALA B 1 519 ? 5.816 6.676 -5.531 1 93.31 519 ALA B N 1
ATOM 10981 C CA . ALA B 1 519 ? 6.848 5.75 -5.996 1 93.31 519 ALA B CA 1
ATOM 10982 C C . ALA B 1 519 ? 8.125 6.492 -6.375 1 93.31 519 ALA B C 1
ATOM 10984 O O . ALA B 1 519 ? 9.227 6.047 -6.055 1 93.31 519 ALA B O 1
ATOM 10985 N N . TYR B 1 520 ? 7.984 7.637 -7.102 1 94.88 520 TYR B N 1
ATOM 10986 C CA . TYR B 1 520 ? 9.125 8.438 -7.527 1 94.88 520 TYR B CA 1
ATOM 10987 C C . TYR B 1 520 ? 9.898 8.969 -6.328 1 94.88 520 TYR B C 1
ATOM 10989 O O . TYR B 1 520 ? 11.133 8.891 -6.293 1 94.88 520 TYR B O 1
ATOM 10997 N N . LEU B 1 521 ? 9.164 9.438 -5.324 1 96 521 LEU B N 1
ATOM 10998 C CA . LEU B 1 521 ? 9.781 9.953 -4.109 1 96 521 LEU B CA 1
ATOM 10999 C C . LEU B 1 521 ? 10.531 8.852 -3.369 1 96 521 LEU B C 1
ATOM 11001 O O . LEU B 1 521 ? 11.656 9.062 -2.912 1 96 521 LEU B O 1
ATOM 11005 N N . ASP B 1 522 ? 9.883 7.73 -3.273 1 94.44 522 ASP B N 1
ATOM 11006 C CA . ASP B 1 522 ? 10.508 6.594 -2.6 1 94.44 522 ASP B CA 1
ATOM 11007 C C . ASP B 1 522 ? 11.781 6.164 -3.318 1 94.44 522 ASP B C 1
ATOM 11009 O O . ASP B 1 522 ? 12.781 5.836 -2.676 1 94.44 522 ASP B O 1
ATOM 11013 N N . PHE B 1 523 ? 11.773 6.188 -4.664 1 95.19 523 PHE B N 1
ATOM 11014 C CA . PHE B 1 523 ? 12.938 5.832 -5.465 1 95.19 523 PHE B CA 1
ATOM 11015 C C . PHE B 1 523 ? 14.094 6.789 -5.195 1 95.19 523 PHE B C 1
ATOM 11017 O O . PHE B 1 523 ? 15.227 6.355 -4.977 1 95.19 523 PHE B O 1
ATOM 11024 N N . GLU B 1 524 ? 13.742 8.07 -5.234 1 93.94 524 GLU B N 1
ATOM 11025 C CA . GLU B 1 524 ? 14.781 9.078 -5.047 1 93.94 524 GLU B CA 1
ATOM 11026 C C . GLU B 1 524 ? 15.367 9.016 -3.635 1 93.94 524 GLU B C 1
ATOM 11028 O O . GLU B 1 524 ? 16.562 9.242 -3.441 1 93.94 524 GLU B O 1
ATOM 11033 N N . LYS B 1 525 ? 14.516 8.797 -2.625 1 93.31 525 LYS B N 1
ATOM 11034 C CA . LYS B 1 525 ? 14.969 8.703 -1.24 1 93.31 525 LYS B CA 1
ATOM 11035 C C . LYS B 1 525 ? 15.984 7.578 -1.071 1 93.31 525 LYS B C 1
ATOM 11037 O O . LYS B 1 525 ? 17 7.75 -0.391 1 93.31 525 LYS B O 1
ATOM 11042 N N . ASN B 1 526 ? 15.773 6.445 -1.727 1 91.06 526 ASN B N 1
ATOM 11043 C CA . ASN B 1 526 ? 16.578 5.254 -1.504 1 91.06 526 ASN B CA 1
ATOM 11044 C C . ASN B 1 526 ? 17.797 5.215 -2.432 1 91.06 526 ASN B C 1
ATOM 11046 O O . ASN B 1 526 ? 18.875 4.777 -2.033 1 91.06 526 ASN B O 1
ATOM 11050 N N . HIS B 1 527 ? 17.656 5.73 -3.697 1 91.19 527 HIS B N 1
ATOM 11051 C CA . HIS B 1 527 ? 18.703 5.492 -4.68 1 91.19 527 HIS B CA 1
ATOM 11052 C C . HIS B 1 527 ? 19.172 6.797 -5.316 1 91.19 527 HIS B C 1
ATOM 11054 O O . HIS B 1 527 ? 20.156 6.809 -6.062 1 91.19 527 HIS B O 1
ATOM 11060 N N . GLY B 1 528 ? 18.453 7.914 -5.051 1 88.31 528 GLY B N 1
ATOM 11061 C CA . GLY B 1 528 ? 18.781 9.172 -5.711 1 88.31 528 GLY B CA 1
ATOM 11062 C C . GLY B 1 528 ? 19.672 10.07 -4.875 1 88.31 528 GLY B C 1
ATOM 11063 O O . GLY B 1 528 ? 20.375 9.594 -3.984 1 88.31 528 GLY B O 1
ATOM 11064 N N . ASP B 1 529 ? 19.75 11.344 -5.418 1 89 529 ASP B N 1
ATOM 11065 C CA . ASP B 1 529 ? 20.5 12.383 -4.73 1 89 529 ASP B CA 1
ATOM 11066 C C . ASP B 1 529 ? 19.562 13.391 -4.066 1 89 529 ASP B C 1
ATOM 11068 O O . ASP B 1 529 ? 18.438 13.57 -4.504 1 89 529 ASP B O 1
ATOM 11072 N N . LEU B 1 530 ? 20.125 13.977 -3.008 1 91.06 530 LEU B N 1
ATOM 11073 C CA . LEU B 1 530 ? 19.328 14.859 -2.166 1 91.06 530 LEU B CA 1
ATOM 11074 C C . LEU B 1 530 ? 18.766 16.031 -2.977 1 91.06 530 LEU B C 1
ATOM 11076 O O . LEU B 1 530 ? 17.594 16.375 -2.836 1 91.06 530 LEU B O 1
ATOM 11080 N N . ASP B 1 531 ? 19.562 16.609 -3.83 1 93.38 531 ASP B N 1
ATOM 11081 C CA . ASP B 1 531 ? 19.125 17.766 -4.602 1 93.38 531 ASP B CA 1
ATOM 11082 C C . ASP B 1 531 ? 18 17.391 -5.566 1 93.38 531 ASP B C 1
ATOM 11084 O O . ASP B 1 531 ? 17.047 18.156 -5.734 1 93.38 531 ASP B O 1
ATOM 11088 N N . HIS B 1 532 ? 18.172 16.266 -6.152 1 94.56 532 HIS B N 1
ATOM 11089 C CA . HIS B 1 532 ? 17.125 15.812 -7.066 1 94.56 532 HIS B CA 1
ATOM 11090 C C . HIS B 1 532 ? 15.852 15.461 -6.309 1 94.56 532 HIS B C 1
ATOM 11092 O O . HIS B 1 532 ? 14.75 15.695 -6.809 1 94.56 532 HIS B O 1
ATOM 11098 N N . LEU B 1 533 ? 16.031 14.859 -5.137 1 95.88 533 LEU B N 1
ATOM 11099 C CA . LEU B 1 533 ? 14.875 14.547 -4.305 1 95.88 533 LEU B CA 1
ATOM 11100 C C . LEU B 1 533 ? 14.078 15.812 -3.977 1 95.88 533 LEU B C 1
ATOM 11102 O O . LEU B 1 533 ? 12.852 15.797 -3.99 1 95.88 533 LEU B O 1
ATOM 11106 N N . VAL B 1 534 ? 14.789 16.922 -3.646 1 96.38 534 VAL B N 1
ATOM 11107 C CA . VAL B 1 534 ? 14.125 18.188 -3.334 1 96.38 534 VAL B CA 1
ATOM 11108 C C . VAL B 1 534 ? 13.336 18.672 -4.547 1 96.38 534 VAL B C 1
ATOM 11110 O O . VAL B 1 534 ? 12.203 19.141 -4.41 1 96.38 534 VAL B O 1
ATOM 11113 N N . ARG B 1 535 ? 13.93 18.516 -5.652 1 95.31 535 ARG B N 1
ATOM 11114 C CA . ARG B 1 535 ? 13.266 18.922 -6.887 1 95.31 535 ARG B CA 1
ATOM 11115 C C . ARG B 1 535 ? 12.016 18.094 -7.145 1 95.31 535 ARG B C 1
ATOM 11117 O O . ARG B 1 535 ? 10.961 18.625 -7.484 1 95.31 535 ARG B O 1
ATOM 11124 N N . VAL B 1 536 ? 12.133 16.797 -6.973 1 96.38 536 VAL B N 1
ATOM 11125 C CA . VAL B 1 536 ? 11.016 15.875 -7.207 1 96.38 536 VAL B CA 1
ATOM 11126 C C . VAL B 1 536 ? 9.898 16.172 -6.203 1 96.38 536 VAL B C 1
ATOM 11128 O O . VAL B 1 536 ? 8.719 16.141 -6.559 1 96.38 536 VAL B O 1
ATOM 11131 N N . ALA B 1 537 ? 10.297 16.391 -4.977 1 97.31 537 ALA B N 1
ATOM 11132 C CA . ALA B 1 537 ? 9.305 16.734 -3.959 1 97.31 537 ALA B CA 1
ATOM 11133 C C . ALA B 1 537 ? 8.539 17.984 -4.344 1 97.31 537 ALA B C 1
ATOM 11135 O O . ALA B 1 537 ? 7.309 18.031 -4.219 1 97.31 537 ALA B O 1
ATOM 11136 N N . GLY B 1 538 ? 9.289 19.016 -4.785 1 96.69 538 GLY B N 1
ATOM 11137 C CA . GLY B 1 538 ? 8.656 20.234 -5.234 1 96.69 538 GLY B CA 1
ATOM 11138 C C . GLY B 1 538 ? 7.703 20.031 -6.398 1 96.69 538 GLY B C 1
ATOM 11139 O O . GLY B 1 538 ? 6.605 20.578 -6.422 1 96.69 538 GLY B O 1
ATOM 11140 N N . MET B 1 539 ? 8.062 19.219 -7.312 1 95.12 539 MET B N 1
ATOM 11141 C CA . MET B 1 539 ? 7.234 18.891 -8.469 1 95.12 539 MET B CA 1
ATOM 11142 C C . MET B 1 539 ? 5.965 18.156 -8.047 1 95.12 539 MET B C 1
ATOM 11144 O O . MET B 1 539 ? 4.883 18.422 -8.578 1 95.12 539 MET B O 1
ATOM 11148 N N . ALA B 1 540 ? 6.125 17.234 -7.145 1 95.88 540 ALA B N 1
ATOM 11149 C CA . ALA B 1 540 ? 4.98 16.453 -6.656 1 95.88 540 ALA B CA 1
ATOM 11150 C C . ALA B 1 540 ? 3.932 17.375 -6.031 1 95.88 540 ALA B C 1
ATOM 11152 O O . ALA B 1 540 ? 2.736 17.219 -6.293 1 95.88 540 ALA B O 1
ATOM 11153 N N . VAL B 1 541 ? 4.43 18.328 -5.199 1 95.44 541 VAL B N 1
ATOM 11154 C CA . VAL B 1 541 ? 3.531 19.25 -4.508 1 95.44 541 VAL B CA 1
ATOM 11155 C C . VAL B 1 541 ? 2.775 20.094 -5.523 1 95.44 541 VAL B C 1
ATOM 11157 O O . VAL B 1 541 ? 1.581 20.359 -5.363 1 95.44 541 VAL B O 1
ATOM 11160 N N . ASN B 1 542 ? 3.391 20.453 -6.582 1 93.06 542 ASN B N 1
ATOM 11161 C CA . ASN B 1 542 ? 2.799 21.328 -7.594 1 93.06 542 ASN B CA 1
ATOM 11162 C C . ASN B 1 542 ? 1.864 20.547 -8.523 1 93.06 542 ASN B C 1
ATOM 11164 O O . ASN B 1 542 ? 0.969 21.141 -9.133 1 93.06 542 ASN B O 1
ATOM 11168 N N . SER B 1 543 ? 1.992 19.281 -8.609 1 92.06 543 SER B N 1
ATOM 11169 C CA . SER B 1 543 ? 1.325 18.516 -9.656 1 92.06 543 SER B CA 1
ATOM 11170 C C . SER B 1 543 ? 0.06 17.844 -9.133 1 92.06 543 SER B C 1
ATOM 11172 O O . SER B 1 543 ? -0.918 17.688 -9.875 1 92.06 543 SER B O 1
ATOM 11174 N N . VAL B 1 544 ? 0.063 17.391 -7.977 1 91 544 VAL B N 1
ATOM 11175 C CA . VAL B 1 544 ? -1.037 16.578 -7.477 1 91 544 VAL B CA 1
ATOM 11176 C C . VAL B 1 544 ? -2.166 17.484 -6.977 1 91 544 VAL B C 1
ATOM 11178 O O . VAL B 1 544 ? -1.914 18.5 -6.344 1 91 544 VAL B O 1
ATOM 11181 N N . THR B 1 545 ? -3.332 17.062 -7.34 1 87.88 545 THR B N 1
ATOM 11182 C CA . THR B 1 545 ? -4.535 17.766 -6.898 1 87.88 545 THR B CA 1
ATOM 11183 C C . THR B 1 545 ? -5.566 16.781 -6.367 1 87.88 545 THR B C 1
ATOM 11185 O O . THR B 1 545 ? -5.363 15.562 -6.434 1 87.88 545 THR B O 1
ATOM 11188 N N . GLY B 1 546 ? -6.547 17.281 -5.613 1 82.31 546 GLY B N 1
ATOM 11189 C CA . GLY B 1 546 ? -7.66 16.438 -5.203 1 82.31 546 GLY B CA 1
ATOM 11190 C C . GLY B 1 546 ? -7.527 15.922 -3.785 1 82.31 546 GLY B C 1
ATOM 11191 O O . GLY B 1 546 ? -6.824 16.516 -2.965 1 82.31 546 GLY B O 1
ATOM 11192 N N . GLU B 1 547 ? -8.133 14.75 -3.512 1 84.44 547 GLU B N 1
ATOM 11193 C CA . GLU B 1 547 ? -8.336 14.242 -2.158 1 84.44 547 GLU B CA 1
ATOM 11194 C C . GLU B 1 547 ? -7.047 13.641 -1.6 1 84.44 547 GLU B C 1
ATOM 11196 O O . GLU B 1 547 ? -6.812 13.68 -0.39 1 84.44 547 GLU B O 1
ATOM 11201 N N . TYR B 1 548 ? -6.164 13.227 -2.498 1 87.69 548 TYR B N 1
ATOM 11202 C CA . TYR B 1 548 ? -4.988 12.516 -2.008 1 87.69 548 TYR B CA 1
ATOM 11203 C C . TYR B 1 548 ? -3.76 13.414 -2.039 1 87.69 548 TYR B C 1
ATOM 11205 O O . TYR B 1 548 ? -2.637 12.953 -1.825 1 87.69 548 TYR B O 1
ATOM 11213 N N . ALA B 1 549 ? -4.012 14.656 -2.287 1 91.75 549 ALA B N 1
ATOM 11214 C CA . ALA B 1 549 ? -2.9 15.609 -2.352 1 91.75 549 ALA B CA 1
ATOM 11215 C C . ALA B 1 549 ? -2.17 15.688 -1.015 1 91.75 549 ALA B C 1
ATOM 11217 O O . ALA B 1 549 ? -0.937 15.695 -0.974 1 91.75 549 ALA B O 1
ATOM 11218 N N . GLU B 1 550 ? -2.955 15.648 0.029 1 93.06 550 GLU B N 1
ATOM 11219 C CA . GLU B 1 550 ? -2.357 15.773 1.355 1 93.06 550 GLU B CA 1
ATOM 11220 C C . GLU B 1 550 ? -1.432 14.594 1.654 1 93.06 550 GLU B C 1
ATOM 11222 O O . GLU B 1 550 ? -0.375 14.773 2.266 1 93.06 550 GLU B O 1
ATOM 11227 N N . THR B 1 551 ? -1.75 13.438 1.16 1 94.06 551 THR B N 1
ATOM 11228 C CA . THR B 1 551 ? -0.927 12.258 1.374 1 94.06 551 THR B CA 1
ATOM 11229 C C . THR B 1 551 ? 0.421 12.398 0.675 1 94.06 551 THR B C 1
ATOM 11231 O O . THR B 1 551 ? 1.455 12.008 1.22 1 94.06 551 THR B O 1
ATOM 11234 N N . VAL B 1 552 ? 0.381 12.953 -0.462 1 95.38 552 VAL B N 1
ATOM 11235 C CA . VAL B 1 552 ? 1.608 13.148 -1.227 1 95.38 552 VAL B CA 1
ATOM 11236 C C . VAL B 1 552 ? 2.479 14.203 -0.549 1 95.38 552 VAL B C 1
ATOM 11238 O O . VAL B 1 552 ? 3.701 14.062 -0.485 1 95.38 552 VAL B O 1
ATOM 11241 N N . PHE B 1 553 ? 1.849 15.258 0.018 1 96.25 553 PHE B N 1
ATOM 11242 C CA . PHE B 1 553 ? 2.586 16.297 0.72 1 96.25 553 PHE B CA 1
ATOM 11243 C C . PHE B 1 553 ? 3.318 15.727 1.927 1 96.25 553 PHE B C 1
ATOM 11245 O O . PHE B 1 553 ? 4.508 15.992 2.121 1 96.25 553 PHE B O 1
ATOM 11252 N N . GLN B 1 554 ? 2.639 14.93 2.604 1 94.62 554 GLN B N 1
ATOM 11253 C CA . GLN B 1 554 ? 3.209 14.336 3.809 1 94.62 554 GLN B CA 1
ATOM 11254 C C . GLN B 1 554 ? 4.336 13.367 3.463 1 94.62 554 GLN B C 1
ATOM 11256 O O . GLN B 1 554 ? 5.363 13.336 4.141 1 94.62 554 GLN B O 1
ATOM 11261 N N . ALA B 1 555 ? 4.094 12.617 2.43 1 95.56 555 ALA B N 1
ATOM 11262 C CA . ALA B 1 555 ? 5.113 11.664 2.006 1 95.56 555 ALA B CA 1
ATOM 11263 C C . ALA B 1 555 ? 6.371 12.383 1.526 1 95.56 555 ALA B C 1
ATOM 11265 O O . ALA B 1 555 ? 7.488 11.945 1.813 1 95.56 555 ALA B O 1
ATOM 11266 N N . ALA B 1 556 ? 6.133 13.422 0.751 1 96.62 556 ALA B N 1
ATOM 11267 C CA . ALA B 1 556 ? 7.266 14.203 0.265 1 96.62 556 ALA B CA 1
ATOM 11268 C C . ALA B 1 556 ? 8.07 14.773 1.426 1 96.62 556 ALA B C 1
ATOM 11270 O O . ALA B 1 556 ? 9.305 14.68 1.443 1 96.62 556 ALA B O 1
ATOM 11271 N N . ARG B 1 557 ? 7.375 15.328 2.355 1 96.38 557 ARG B N 1
ATOM 11272 C CA . ARG B 1 557 ? 8.055 15.898 3.512 1 96.38 557 ARG B CA 1
ATOM 11273 C C . ARG B 1 557 ? 8.805 14.828 4.297 1 96.38 557 ARG B C 1
ATOM 11275 O O . ARG B 1 557 ? 9.914 15.07 4.781 1 96.38 557 ARG B O 1
ATOM 11282 N N . ARG B 1 558 ? 8.172 13.703 4.477 1 94.69 558 ARG B N 1
ATOM 11283 C CA . ARG B 1 558 ? 8.789 12.594 5.203 1 94.69 558 ARG B CA 1
ATOM 11284 C C . ARG B 1 558 ? 10.062 12.125 4.504 1 94.69 558 ARG B C 1
ATOM 11286 O O . ARG B 1 558 ? 11.07 11.859 5.16 1 94.69 558 ARG B O 1
ATOM 11293 N N . CYS B 1 559 ? 10.055 12.016 3.199 1 95.06 559 CYS B N 1
ATOM 11294 C CA . CYS B 1 559 ? 11.227 11.602 2.432 1 95.06 559 CYS B CA 1
ATOM 11295 C C . CYS B 1 559 ? 12.375 12.594 2.607 1 95.06 559 CYS B C 1
ATOM 11297 O O . CYS B 1 559 ? 13.523 12.195 2.768 1 95.06 559 CYS B O 1
ATOM 11299 N N . LEU B 1 560 ? 12.008 13.852 2.594 1 94.94 560 LEU B N 1
ATOM 11300 C CA . LEU B 1 560 ? 13.023 14.883 2.779 1 94.94 560 LEU B CA 1
ATOM 11301 C C . LEU B 1 560 ? 13.617 14.812 4.184 1 94.94 560 LEU B C 1
ATOM 11303 O O . LEU B 1 560 ? 14.836 14.883 4.352 1 94.94 560 LEU B O 1
ATOM 11307 N N . ALA B 1 561 ? 12.711 14.625 5.168 1 93.88 561 ALA B N 1
ATOM 11308 C CA . ALA B 1 561 ? 13.172 14.539 6.551 1 93.88 561 ALA B CA 1
ATOM 11309 C C . ALA B 1 561 ? 14.078 13.336 6.754 1 93.88 561 ALA B C 1
ATOM 11311 O O . ALA B 1 561 ? 15.125 13.438 7.402 1 93.88 561 ALA B O 1
ATOM 11312 N N . GLU B 1 562 ? 13.727 12.242 6.133 1 92.31 562 GLU B N 1
ATOM 11313 C CA . GLU B 1 562 ? 14.477 11 6.293 1 92.31 562 GLU B CA 1
ATOM 11314 C C . GLU B 1 562 ? 15.781 11.031 5.512 1 92.31 562 GLU B C 1
ATOM 11316 O O . GLU B 1 562 ? 16.656 10.195 5.727 1 92.31 562 GLU B O 1
ATOM 11321 N N . SER B 1 563 ? 15.859 12 4.59 1 92.06 563 SER B N 1
ATOM 11322 C CA . SER B 1 563 ? 17.109 12.148 3.844 1 92.06 563 SER B CA 1
ATOM 11323 C C . SER B 1 563 ? 18.078 13.07 4.574 1 92.06 563 SER B C 1
ATOM 11325 O O . SER B 1 563 ? 19.219 13.258 4.125 1 92.06 563 SER B O 1
ATOM 11327 N N . GLY B 1 564 ? 17.656 13.672 5.73 1 88.38 564 GLY B N 1
ATOM 11328 C CA . GLY B 1 564 ? 18.516 14.531 6.52 1 88.38 564 GLY B CA 1
ATOM 11329 C C . GLY B 1 564 ? 18.797 15.867 5.855 1 88.38 564 GLY B C 1
ATOM 11330 O O . GLY B 1 564 ? 19.906 16.391 5.945 1 88.38 564 GLY B O 1
ATOM 11331 N N . ILE B 1 565 ? 17.828 16.344 5.172 1 90.62 565 ILE B N 1
ATOM 11332 C CA . ILE B 1 565 ? 17.969 17.625 4.504 1 90.62 565 ILE B CA 1
ATOM 11333 C C . ILE B 1 565 ? 18.156 18.734 5.543 1 90.62 565 ILE B C 1
ATOM 11335 O O . ILE B 1 565 ? 17.672 18.625 6.668 1 90.62 565 ILE B O 1
ATOM 11339 N N . HIS B 1 566 ? 18.969 19.719 5.172 1 90.88 566 HIS B N 1
ATOM 11340 C CA . HIS B 1 566 ? 19.156 20.844 6.078 1 90.88 566 HIS B CA 1
ATOM 11341 C C . HIS B 1 566 ? 17.812 21.516 6.398 1 90.88 566 HIS B C 1
ATOM 11343 O O . HIS B 1 566 ? 16.938 21.609 5.535 1 90.88 566 HIS B O 1
ATOM 11349 N N . LEU B 1 567 ? 17.688 22 7.672 1 91.81 567 LEU B N 1
ATOM 11350 C CA . LEU B 1 567 ? 16.406 22.516 8.172 1 91.81 567 LEU B CA 1
ATOM 11351 C C . LEU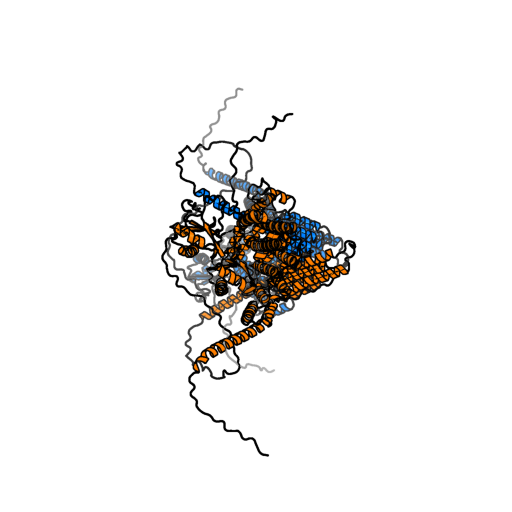 B 1 567 ? 15.914 23.672 7.309 1 91.81 567 LEU B C 1
ATOM 11353 O O . LEU B 1 567 ? 14.711 23.812 7.086 1 91.81 567 LEU B O 1
ATOM 11357 N N . ARG B 1 568 ? 16.812 24.547 6.879 1 90.81 568 ARG B N 1
ATOM 11358 C CA . ARG B 1 568 ? 16.422 25.688 6.062 1 90.81 568 ARG B CA 1
ATOM 11359 C C . ARG B 1 568 ? 15.664 25.25 4.816 1 90.81 568 ARG B C 1
ATOM 11361 O O . ARG B 1 568 ? 14.625 25.812 4.477 1 90.81 568 ARG B O 1
ATOM 11368 N N . ARG B 1 569 ? 16.172 24.219 4.184 1 93.06 569 ARG B N 1
ATOM 11369 C CA . ARG B 1 569 ? 15.539 23.719 2.965 1 93.06 569 ARG B CA 1
ATOM 11370 C C . ARG B 1 569 ? 14.227 23.016 3.273 1 93.06 569 ARG B C 1
ATOM 11372 O O . ARG B 1 569 ? 13.273 23.094 2.488 1 93.06 569 ARG B O 1
ATOM 11379 N N . LEU B 1 570 ? 14.234 22.312 4.363 1 93.94 570 LEU B N 1
ATOM 11380 C CA . LEU B 1 570 ? 12.992 21.672 4.781 1 93.94 570 LEU B CA 1
ATOM 11381 C C . LEU B 1 570 ? 11.906 22.703 5.051 1 93.94 570 LEU B C 1
ATOM 11383 O O . LEU B 1 570 ? 10.75 22.5 4.688 1 93.94 570 LEU B O 1
ATOM 11387 N N . ARG B 1 571 ? 12.25 23.828 5.738 1 91.69 571 ARG B N 1
ATOM 11388 C CA . ARG B 1 571 ? 11.305 24.891 6.031 1 91.69 571 ARG B CA 1
ATOM 11389 C C . ARG B 1 571 ? 10.797 25.547 4.746 1 91.69 571 ARG B C 1
ATOM 11391 O O . ARG B 1 571 ? 9.625 25.906 4.645 1 91.69 571 ARG B O 1
ATOM 11398 N N . ASP B 1 572 ? 11.711 25.719 3.785 1 92.88 572 ASP B N 1
ATOM 11399 C CA . ASP B 1 572 ? 11.297 26.25 2.486 1 92.88 572 ASP B CA 1
ATOM 11400 C C . ASP B 1 572 ? 10.234 25.359 1.847 1 92.88 572 ASP B C 1
ATOM 11402 O O . ASP B 1 572 ? 9.273 25.859 1.256 1 92.88 572 ASP B O 1
ATOM 11406 N N . PHE B 1 573 ? 10.516 24.109 1.947 1 95.56 573 PHE B N 1
ATOM 11407 C CA . PHE B 1 573 ? 9.539 23.172 1.405 1 95.56 573 PHE B CA 1
ATOM 11408 C C . PHE B 1 573 ? 8.211 23.281 2.148 1 95.56 573 PHE B C 1
ATOM 11410 O O . PHE B 1 573 ? 7.145 23.203 1.535 1 95.56 573 PHE B O 1
ATOM 11417 N N . ASP B 1 574 ? 8.258 23.328 3.479 1 93.81 574 ASP B N 1
ATOM 11418 C CA . ASP B 1 574 ? 7.043 23.453 4.281 1 93.81 574 ASP B CA 1
ATOM 11419 C C . ASP B 1 574 ? 6.238 24.688 3.883 1 93.81 574 ASP B C 1
ATOM 11421 O O . ASP B 1 574 ? 5.008 24.641 3.846 1 93.81 574 ASP B O 1
ATOM 11425 N N . VAL B 1 575 ? 6.922 25.797 3.646 1 91.31 575 VAL B N 1
ATOM 11426 C CA . VAL B 1 575 ? 6.266 27.031 3.205 1 91.31 575 VAL B CA 1
ATOM 11427 C C . VAL B 1 575 ? 5.559 26.797 1.874 1 91.31 575 VAL B C 1
ATOM 11429 O O . VAL B 1 575 ? 4.426 27.234 1.678 1 91.31 575 VAL B O 1
ATOM 11432 N N . LYS B 1 576 ? 6.203 26.078 1.018 1 92.81 576 LYS B N 1
ATOM 11433 C CA . LYS B 1 576 ? 5.609 25.734 -0.273 1 92.81 576 LYS B CA 1
ATOM 11434 C C . LYS B 1 576 ? 4.34 24.906 -0.097 1 92.81 576 LYS B C 1
ATOM 11436 O O . LYS B 1 576 ? 3.354 25.125 -0.809 1 92.81 576 LYS B O 1
ATOM 11441 N N . VAL B 1 577 ? 4.402 23.953 0.769 1 93.88 577 VAL B N 1
ATOM 11442 C CA . VAL B 1 577 ? 3.262 23.094 1.027 1 93.88 577 VAL B CA 1
ATOM 11443 C C . VAL B 1 577 ? 2.096 23.906 1.57 1 93.88 577 VAL B C 1
ATOM 11445 O O . VAL B 1 577 ? 0.949 23.719 1.158 1 93.88 577 VAL B O 1
ATOM 11448 N N . VAL B 1 578 ? 2.355 24.875 2.535 1 90.38 578 VAL B N 1
ATOM 11449 C CA . VAL B 1 578 ? 1.32 25.719 3.127 1 90.38 578 VAL B CA 1
ATOM 11450 C C . VAL B 1 578 ? 0.668 26.562 2.045 1 90.38 578 VAL B C 1
ATOM 11452 O O . VAL B 1 578 ? -0.558 26.703 1.998 1 90.38 578 VAL B O 1
ATOM 11455 N N . GLN B 1 579 ? 1.483 27.109 1.204 1 87.88 579 GLN B N 1
ATOM 11456 C CA . GLN B 1 579 ? 0.981 27.938 0.117 1 87.88 579 GLN B CA 1
ATOM 11457 C C . GLN B 1 579 ? 0.121 27.125 -0.847 1 87.88 579 GLN B C 1
ATOM 11459 O O . GLN B 1 579 ? -0.931 27.594 -1.291 1 87.88 579 GLN B O 1
ATOM 11464 N N . ARG B 1 580 ? 0.576 25.922 -1.116 1 91.5 580 ARG B N 1
ATOM 11465 C CA . ARG B 1 580 ? -0.169 25.078 -2.037 1 91.5 580 ARG B CA 1
ATOM 11466 C C . ARG B 1 580 ? -1.5 24.641 -1.43 1 91.5 580 ARG B C 1
ATOM 11468 O O . ARG B 1 580 ? -2.508 24.547 -2.133 1 91.5 580 ARG B O 1
ATOM 11475 N N . ARG B 1 581 ? -1.473 24.359 -0.196 1 88.81 581 ARG B N 1
ATOM 11476 C CA . ARG B 1 581 ? -2.701 24 0.509 1 88.81 581 ARG B CA 1
ATOM 11477 C C . ARG B 1 581 ? -3.725 25.141 0.414 1 88.81 581 ARG B C 1
ATOM 11479 O O . ARG B 1 581 ? -4.91 24.891 0.182 1 88.81 581 ARG B O 1
ATOM 11486 N N . ALA B 1 582 ? -3.227 26.344 0.651 1 83.44 582 ALA B N 1
ATOM 11487 C CA . ALA B 1 582 ? -4.094 27.516 0.573 1 83.44 582 ALA B CA 1
ATOM 11488 C C . ALA B 1 582 ? -4.668 27.688 -0.833 1 83.44 582 ALA B C 1
ATOM 11490 O O . ALA B 1 582 ? -5.852 27.984 -0.996 1 83.44 582 ALA B O 1
ATOM 11491 N N . HIS B 1 583 ? -3.855 27.406 -1.763 1 84.75 583 HIS B N 1
ATOM 11492 C CA . HIS B 1 583 ? -4.277 27.531 -3.154 1 84.75 583 HIS B CA 1
ATOM 11493 C C . HIS B 1 583 ? -5.336 26.484 -3.502 1 84.75 583 HIS B C 1
ATOM 11495 O O . HIS B 1 583 ? -6.312 26.797 -4.188 1 84.75 583 HIS B O 1
ATOM 11501 N N . LEU B 1 584 ? -5.129 25.328 -3.018 1 87 584 LEU B N 1
ATOM 11502 C CA . LEU B 1 584 ? -6.07 24.25 -3.307 1 87 584 LEU B CA 1
ATOM 11503 C C . LEU B 1 584 ? -7.398 24.484 -2.59 1 87 584 LEU B C 1
ATOM 11505 O O . LEU B 1 584 ? -8.461 24.172 -3.131 1 87 584 LEU B O 1
ATOM 11509 N N . SER B 1 585 ? -7.34 25.031 -1.401 1 81.88 585 SER B N 1
ATOM 11510 C CA . SER B 1 585 ? -8.555 25.328 -0.647 1 81.88 585 SER B CA 1
ATOM 11511 C C . SER B 1 585 ? -9.336 26.469 -1.291 1 81.88 585 SER B C 1
ATOM 11513 O O . SER B 1 585 ? -10.57 26.422 -1.335 1 81.88 585 SER B O 1
ATOM 11515 N N . SER B 1 586 ? -8.648 27.484 -1.744 1 77.81 586 SER B N 1
ATOM 11516 C CA . SER B 1 586 ? -9.297 28.609 -2.408 1 77.81 586 SER B CA 1
ATOM 11517 C C . SER B 1 586 ? -9.945 28.172 -3.719 1 77.81 586 SER B C 1
ATOM 11519 O O . SER B 1 586 ? -11.023 28.656 -4.07 1 77.81 586 SER B O 1
ATOM 11521 N N . ALA B 1 587 ? -9.352 27.219 -4.324 1 75.56 587 ALA B N 1
ATOM 11522 C CA . ALA B 1 587 ? -9.891 26.719 -5.586 1 75.56 587 ALA B CA 1
ATOM 11523 C C . ALA B 1 587 ? -11.164 25.922 -5.359 1 75.56 587 ALA B C 1
ATOM 11525 O O . ALA B 1 587 ? -12.109 26 -6.141 1 75.56 587 ALA B O 1
ATOM 11526 N N . VAL B 1 588 ? -11.172 25.281 -4.297 1 73.75 588 VAL B N 1
ATOM 11527 C CA . VAL B 1 588 ? -12.359 24.5 -3.941 1 73.75 588 VAL B CA 1
ATOM 11528 C C . VAL B 1 588 ? -13.484 25.438 -3.531 1 73.75 588 VAL B C 1
ATOM 11530 O O . VAL B 1 588 ? -14.641 25.234 -3.9 1 73.75 588 VAL B O 1
ATOM 11533 N N . ALA B 1 589 ? -13.18 26.562 -2.791 1 69.25 589 ALA B N 1
ATOM 11534 C CA . ALA B 1 589 ? -14.164 27.547 -2.34 1 69.25 589 ALA B CA 1
ATOM 11535 C C . ALA B 1 589 ? -14.742 28.328 -3.518 1 69.25 589 ALA B C 1
ATOM 11537 O O . ALA B 1 589 ? -15.945 28.578 -3.574 1 69.25 589 ALA B O 1
ATOM 11538 N N . SER B 1 590 ? -13.875 28.672 -4.41 1 67.19 590 SER B N 1
ATOM 11539 C CA . SER B 1 590 ? -14.328 29.391 -5.594 1 67.19 590 SER B CA 1
ATOM 11540 C C . SER B 1 590 ? -15.234 28.531 -6.461 1 67.19 590 SER B C 1
ATOM 11542 O O . SER B 1 590 ? -16.234 29.016 -7.008 1 67.19 590 SER B O 1
ATOM 11544 N N . LYS B 1 591 ? -14.93 27.281 -6.445 1 64.88 591 LYS B N 1
ATOM 11545 C CA . LYS B 1 591 ? -15.75 26.359 -7.223 1 64.88 591 LYS B CA 1
ATOM 11546 C C . LYS B 1 591 ? -17.109 26.141 -6.559 1 64.88 591 LYS B C 1
ATOM 11548 O O . LYS B 1 591 ? -18.125 26.031 -7.242 1 64.88 591 LYS B O 1
ATOM 11553 N N . LYS B 1 592 ? -17.062 26.219 -5.258 1 65.44 592 LYS B N 1
ATOM 11554 C CA . LYS B 1 592 ? -18.312 26.094 -4.508 1 65.44 592 LYS B CA 1
ATOM 11555 C C . LYS B 1 592 ? -19.156 27.375 -4.629 1 65.44 592 LYS B C 1
ATOM 11557 O O . LYS B 1 592 ? -20.375 27.297 -4.766 1 65.44 592 LYS B O 1
ATOM 11562 N N . GLU B 1 593 ? -18.594 28.562 -4.574 1 62.22 593 GLU B N 1
ATOM 11563 C CA . GLU B 1 593 ? -19.297 29.828 -4.738 1 62.22 593 GLU B CA 1
ATOM 11564 C C . GLU B 1 593 ? -19.891 29.953 -6.141 1 62.22 593 GLU B C 1
ATOM 11566 O O . GLU B 1 593 ? -21.016 30.438 -6.301 1 62.22 593 GLU B O 1
ATOM 11571 N N . LYS B 1 594 ? -19.141 29.562 -7.086 1 62.16 594 LYS B N 1
ATOM 11572 C CA . LYS B 1 594 ? -19.625 29.609 -8.461 1 62.16 594 LYS B CA 1
ATOM 11573 C C . LYS B 1 594 ? -20.797 28.641 -8.656 1 62.16 594 LYS B C 1
ATOM 11575 O O . LYS B 1 594 ? -21.766 28.953 -9.352 1 62.16 594 LYS B O 1
ATOM 11580 N N . LYS B 1 595 ? -20.688 27.531 -8.062 1 61.75 595 LYS B N 1
ATOM 11581 C CA . LYS B 1 595 ? -21.781 26.578 -8.141 1 61.75 595 LYS B CA 1
ATOM 11582 C C . LYS B 1 595 ? -23.031 27.094 -7.434 1 61.75 595 LYS B C 1
ATOM 11584 O O . LYS B 1 595 ? -24.156 26.859 -7.895 1 61.75 595 LYS B O 1
ATOM 11589 N N . GLU B 1 596 ? -22.844 27.828 -6.34 1 64.12 596 GLU B N 1
ATOM 11590 C CA . GLU B 1 596 ? -23.969 28.422 -5.602 1 64.12 596 GLU B CA 1
ATOM 11591 C C . GLU B 1 596 ? -24.531 29.625 -6.34 1 64.12 596 GLU B C 1
ATOM 11593 O O . GLU B 1 596 ? -25.75 29.859 -6.32 1 64.12 596 GLU B O 1
ATOM 11598 N N . GLN B 1 597 ? -23.781 30.438 -6.957 1 62.19 597 GLN B N 1
ATOM 11599 C CA . GLN B 1 597 ? -24.266 31.547 -7.777 1 62.19 597 GLN B CA 1
ATOM 11600 C C . GLN B 1 597 ? -25 31.031 -9.016 1 62.19 597 GLN B C 1
ATOM 11602 O O . GLN B 1 597 ? -26.031 31.594 -9.406 1 62.19 597 GLN B O 1
ATOM 11607 N N . ASP B 1 598 ? -24.422 30.031 -9.578 1 61.75 598 ASP B N 1
ATOM 11608 C CA . ASP B 1 598 ? -25.078 29.406 -10.719 1 61.75 598 ASP B CA 1
ATOM 11609 C C . ASP B 1 598 ? -26.391 28.75 -10.305 1 61.75 598 ASP B C 1
ATOM 11611 O O . ASP B 1 598 ? -27.375 28.781 -11.055 1 61.75 598 ASP B O 1
ATOM 11615 N N . ALA B 1 599 ? -26.375 28.266 -9.086 1 58.03 599 ALA B N 1
ATOM 11616 C CA . ALA B 1 599 ? -27.609 27.688 -8.555 1 58.03 599 ALA B CA 1
ATOM 11617 C C . ALA B 1 599 ? -28.609 28.766 -8.203 1 58.03 599 ALA B C 1
ATOM 11619 O O . ALA B 1 599 ? -29.812 28.609 -8.414 1 58.03 599 ALA B O 1
ATOM 11620 N N . SER B 1 600 ? -28.297 29.953 -7.621 1 60.84 600 SER B N 1
ATOM 11621 C CA . SER B 1 600 ? -29.141 31.094 -7.305 1 60.84 600 SER B CA 1
ATOM 11622 C C . SER B 1 600 ? -29.594 31.828 -8.57 1 60.84 600 SER B C 1
ATOM 11624 O O . SER B 1 600 ? -30.719 32.344 -8.633 1 60.84 600 SER B O 1
ATOM 11626 N N . ALA B 1 601 ? -28.828 31.984 -9.5 1 60.19 601 ALA B N 1
ATOM 11627 C CA . ALA B 1 601 ? -29.203 32.594 -10.781 1 60.19 601 ALA B CA 1
ATOM 11628 C C . ALA B 1 601 ? -30.25 31.734 -11.5 1 60.19 601 ALA B C 1
ATOM 11630 O O . ALA B 1 601 ? -31.156 32.281 -12.125 1 60.19 601 ALA B O 1
ATOM 11631 N N . GLN B 1 602 ? -30.109 30.484 -11.469 1 56.5 602 GLN B N 1
ATOM 11632 C CA . GLN B 1 602 ? -31.125 29.625 -12.055 1 56.5 602 GLN B CA 1
ATOM 11633 C C . GLN B 1 602 ? -32.438 29.719 -11.289 1 56.5 602 GLN B C 1
ATOM 11635 O O . GLN B 1 602 ? -33.531 29.625 -11.883 1 56.5 602 GLN B O 1
ATOM 11640 N N . SER B 1 603 ? -32.375 30.031 -10.055 1 55.81 603 SER B N 1
ATOM 11641 C CA . SER B 1 603 ? -33.594 30.188 -9.281 1 55.81 603 SER B CA 1
ATOM 11642 C C . SER B 1 603 ? -34.25 31.547 -9.539 1 55.81 603 SER B C 1
ATOM 11644 O O . SER B 1 603 ? -35.469 31.672 -9.508 1 55.81 603 SER B O 1
ATOM 11646 N N . LEU B 1 604 ? -33.594 32.656 -9.711 1 49.34 604 LEU B N 1
ATOM 11647 C CA . LEU B 1 604 ? -34.156 33.969 -10.016 1 49.34 604 LEU B CA 1
ATOM 11648 C C . LEU B 1 604 ? -34.719 34 -11.43 1 49.34 604 LEU B C 1
ATOM 11650 O O . LEU B 1 604 ? -35.656 34.781 -11.703 1 49.34 604 LEU B O 1
ATOM 11654 N N . GLN B 1 605 ? -34.125 33.406 -12.328 1 45.75 605 GLN B N 1
ATOM 11655 C CA . GLN B 1 605 ? -34.688 33.375 -13.68 1 45.75 605 GLN B CA 1
ATOM 11656 C C . GLN B 1 605 ? -36.031 32.656 -13.703 1 45.75 605 GLN B C 1
ATOM 11658 O O . GLN B 1 605 ? -36.781 32.75 -14.672 1 45.75 605 GLN B O 1
ATOM 11663 N N . GLN B 1 606 ? -36.312 31.906 -12.641 1 41.22 606 GLN B N 1
ATOM 11664 C CA . GLN B 1 606 ? -37.594 31.234 -12.672 1 41.22 606 GLN B CA 1
ATOM 11665 C C . GLN B 1 606 ? -38.719 32.125 -12.18 1 41.22 606 GLN B C 1
ATOM 11667 O O . GLN B 1 606 ? -39.906 31.828 -12.352 1 41.22 606 GLN B O 1
ATOM 11672 N N . LYS B 1 607 ? -38.531 33.188 -11.344 1 39.94 607 LYS B N 1
ATOM 11673 C CA . LYS B 1 607 ? -39.688 33.938 -10.836 1 39.94 607 LYS B CA 1
ATOM 11674 C C . LYS B 1 607 ? -40.125 35 -11.812 1 39.94 607 LYS B C 1
ATOM 11676 O O . LYS B 1 607 ? -41.188 35.625 -11.633 1 39.94 607 LYS B O 1
ATOM 11681 N N . GLY B 1 608 ? -39.375 35.688 -12.602 1 30.67 608 GLY B N 1
ATOM 11682 C CA . GLY B 1 608 ? -39.844 36.844 -13.344 1 30.67 608 GLY B CA 1
ATOM 11683 C C . GLY B 1 608 ? -40.75 36.5 -14.5 1 30.67 608 GLY B C 1
ATOM 11684 O O . GLY B 1 608 ? -40.969 37.312 -15.398 1 30.67 608 GLY B O 1
ATOM 11685 N N . LYS B 1 609 ? -41.062 35.219 -14.797 1 33.5 609 LYS B N 1
ATOM 11686 C CA . LYS B 1 609 ? -41.844 35.125 -16.031 1 33.5 609 LYS B CA 1
ATOM 11687 C C . LYS B 1 609 ? -43.281 35.594 -15.812 1 33.5 609 LYS B C 1
ATOM 11689 O O . LYS B 1 609 ? -44.125 34.844 -15.305 1 33.5 609 LYS B O 1
ATOM 11694 N N . ARG B 1 610 ? -43.469 36.875 -15.5 1 28.75 610 ARG B N 1
ATOM 11695 C CA . ARG B 1 610 ? -44.844 37.344 -15.688 1 28.75 610 ARG B CA 1
ATOM 11696 C C . ARG B 1 610 ? -45.281 37.125 -17.125 1 28.75 610 ARG B C 1
ATOM 11698 O O . ARG B 1 610 ? -44.469 37.188 -18.047 1 28.75 610 ARG B O 1
ATOM 11705 N N . PRO B 1 611 ? -46.719 36.781 -17.484 1 27.33 611 PRO B N 1
ATOM 11706 C CA . PRO B 1 611 ? -47.312 36.438 -18.766 1 27.33 611 PRO B CA 1
ATOM 11707 C C . PRO B 1 611 ? -47.438 37.594 -19.719 1 27.33 611 PRO B C 1
ATOM 11709 O O . PRO B 1 611 ? -48.25 38.531 -19.484 1 27.33 611 PRO B O 1
ATOM 11712 N N . ALA B 1 612 ? -46.594 38.469 -19.859 1 25.41 612 ALA B N 1
ATOM 11713 C CA . ALA B 1 612 ? -46.969 39.594 -20.734 1 25.41 612 ALA B CA 1
ATOM 11714 C C . ALA B 1 612 ? -47.594 39.094 -22.031 1 25.41 612 ALA B C 1
ATOM 11716 O O . ALA B 1 612 ? -47.312 37.969 -22.469 1 25.41 612 ALA B O 1
ATOM 11717 N N . GLY B 1 613 ? -48.719 39.656 -22.594 1 24.12 613 GLY B N 1
ATOM 11718 C CA . GLY B 1 613 ? -49.688 39.5 -23.672 1 24.12 613 GLY B CA 1
ATOM 11719 C C . GLY B 1 613 ? -49.031 39.438 -25.047 1 24.12 613 GLY B C 1
ATOM 11720 O O . GLY B 1 613 ? -49.719 39.469 -26.062 1 24.12 613 GLY B O 1
ATOM 11721 N N . GLY B 1 614 ? -47.781 39.562 -25.234 1 21.77 614 GLY B N 1
ATOM 11722 C CA . GLY B 1 614 ? -47.375 39.844 -26.609 1 21.77 614 GLY B CA 1
ATOM 11723 C C . GLY B 1 614 ? -48.062 38.938 -27.625 1 21.77 614 GLY B C 1
ATOM 11724 O O . GLY B 1 614 ? -48.562 37.875 -27.281 1 21.77 614 GLY B O 1
ATOM 11725 N N . SER B 1 615 ? -48.719 39.562 -28.766 1 21.59 615 SER B N 1
ATOM 11726 C CA . SER B 1 615 ? -49.281 39.25 -30.078 1 21.59 615 SER B CA 1
ATOM 11727 C C . SER B 1 615 ? -48.406 38.219 -30.812 1 21.59 615 SER B C 1
ATOM 11729 O O . SER B 1 615 ? -47.25 38.062 -30.516 1 21.59 615 SER B O 1
ATOM 11731 N N . GLU B 1 616 ? -49.094 37.406 -31.75 1 20.45 616 GLU B N 1
ATOM 11732 C CA . GLU B 1 616 ? -48.906 36.156 -32.438 1 20.45 616 GLU B CA 1
ATOM 11733 C C . GLU B 1 616 ? -47.844 36.25 -33.531 1 20.45 616 GLU B C 1
ATOM 11735 O O . GLU B 1 616 ? -47.531 35.281 -34.188 1 20.45 616 GLU B O 1
ATOM 11740 N N . ALA B 1 617 ? -47 37.25 -33.531 1 21.08 617 ALA B N 1
ATOM 11741 C CA . ALA B 1 617 ? -46.5 37.5 -34.906 1 21.08 617 ALA B CA 1
ATOM 11742 C C . ALA B 1 617 ? -45.969 36.219 -35.531 1 21.08 617 ALA B C 1
ATOM 11744 O O . ALA B 1 617 ? -45.375 35.375 -34.844 1 21.08 617 ALA B O 1
ATOM 11745 N N . PRO B 1 618 ? -46.188 36.031 -36.906 1 20.03 618 PRO B N 1
ATOM 11746 C CA . PRO B 1 618 ? -46.156 34.844 -37.75 1 20.03 618 PRO B CA 1
ATOM 11747 C C . PRO B 1 618 ? -44.75 34.25 -37.844 1 20.03 618 PRO B C 1
ATOM 11749 O O . PRO B 1 618 ? -43.75 34.938 -37.719 1 20.03 618 PRO B O 1
ATOM 11752 N N . PRO B 1 619 ? -44.469 33.094 -37.344 1 20.83 619 PRO B N 1
ATOM 11753 C CA . PRO B 1 619 ? -43.188 32.406 -37.25 1 20.83 619 PRO B CA 1
ATOM 11754 C C . PRO B 1 619 ? -42.469 32.344 -38.594 1 20.83 619 PRO B C 1
ATOM 11756 O O . PRO B 1 619 ? -43.062 31.859 -39.594 1 20.83 619 PRO B O 1
ATOM 11759 N N . PRO B 1 620 ? -41.812 33.438 -38.906 1 17.97 620 PRO B N 1
ATOM 11760 C CA . PRO B 1 620 ? -41.344 33.469 -40.281 1 17.97 620 PRO B CA 1
ATOM 11761 C C . PRO B 1 620 ? -40.875 32.094 -40.781 1 17.97 620 PRO B C 1
ATOM 11763 O O . PRO B 1 620 ? -40.531 31.25 -39.969 1 17.97 620 PRO B O 1
ATOM 11766 N N . ALA B 1 621 ? -41.094 32.062 -42.062 1 17 621 ALA B N 1
ATOM 11767 C CA . ALA B 1 621 ? -40.969 31.047 -43.125 1 17 621 ALA B CA 1
ATOM 11768 C C . ALA B 1 621 ? -39.594 30.391 -43.094 1 17 621 ALA B C 1
ATOM 11770 O O . ALA B 1 621 ? -38.594 31.062 -42.844 1 17 621 ALA B O 1
ATOM 11771 N N . ALA B 1 622 ? -39.656 29.25 -42.75 1 20.19 622 ALA B N 1
ATOM 11772 C CA . ALA B 1 622 ? -38.812 28.062 -42.812 1 20.19 622 ALA B CA 1
ATOM 11773 C C . ALA B 1 622 ? -38.094 27.969 -44.125 1 20.19 622 ALA B C 1
ATOM 11775 O O . ALA B 1 622 ? -38.719 27.703 -45.188 1 20.19 622 ALA B O 1
ATOM 11776 N N . ILE B 1 623 ? -37.281 28.953 -44.406 1 15.48 623 ILE B N 1
ATOM 11777 C CA . ILE B 1 623 ? -36.688 28.891 -45.75 1 15.48 623 ILE B CA 1
ATOM 11778 C C . ILE B 1 623 ? -36.25 27.453 -46.062 1 15.48 623 ILE B C 1
ATOM 11780 O O . ILE B 1 623 ? -35.781 26.734 -45.188 1 15.48 623 ILE B O 1
ATOM 11784 N N . SER B 1 624 ? -36.062 27.188 -47.375 1 15.65 624 SER B N 1
ATOM 11785 C CA . SER B 1 624 ? -36.406 26.344 -48.5 1 15.65 624 SER B CA 1
ATOM 11786 C C . SER B 1 624 ? -35.438 25.156 -48.594 1 15.65 624 SER B C 1
ATOM 11788 O O . SER B 1 624 ? -35.875 24 -48.625 1 15.65 624 SER B O 1
ATOM 11790 N N . LYS B 1 625 ? -34.688 25.188 -49.656 1 15.4 625 LYS B N 1
ATOM 11791 C CA . LYS B 1 625 ? -34.562 24.234 -50.75 1 15.4 625 LYS B CA 1
ATOM 11792 C C . LYS B 1 625 ? -33.625 23.094 -50.375 1 15.4 625 LYS B C 1
ATOM 11794 O O . LYS B 1 625 ? -32.938 23.156 -49.344 1 15.4 625 LYS B O 1
ATOM 11799 N N . SER B 1 626 ? -32.562 22.766 -51.219 1 15.52 626 SER B N 1
ATOM 11800 C CA . SER B 1 626 ? -32.531 21.766 -52.281 1 15.52 626 SER B CA 1
ATOM 11801 C C . SER B 1 626 ? -31.688 20.562 -51.875 1 15.52 626 SER B C 1
ATOM 11803 O O . SER B 1 626 ? -32.094 19.422 -52 1 15.52 626 SER B O 1
ATOM 11805 N N . GLY B 1 627 ? -30.312 20.781 -51.719 1 15.74 627 GLY B N 1
ATOM 11806 C CA . GLY B 1 627 ? -29.578 20.016 -52.688 1 15.74 627 GLY B CA 1
ATOM 11807 C C . GLY B 1 627 ? -29.406 18.562 -52.281 1 15.74 627 GLY B C 1
ATOM 11808 O O . GLY B 1 627 ? -29.5 18.219 -51.094 1 15.74 627 GLY B O 1
ATOM 11809 N N . LYS B 1 628 ? -29.391 17.609 -53.281 1 15.76 628 LYS B N 1
ATOM 11810 C CA . LYS B 1 628 ? -29.391 16.203 -53.688 1 15.76 628 LYS B CA 1
ATOM 11811 C C . LYS B 1 628 ? -28.328 15.43 -52.906 1 15.76 628 LYS B C 1
ATOM 11813 O O . LYS B 1 628 ? -27.328 16 -52.469 1 15.76 628 LYS B O 1
ATOM 11818 N N . ARG B 1 629 ? -28.594 14.188 -52.719 1 16.3 629 ARG B N 1
ATOM 11819 C CA . ARG B 1 629 ? -28.578 12.797 -52.25 1 16.3 629 ARG B CA 1
ATOM 11820 C C . ARG B 1 629 ? -27.422 12.031 -52.906 1 16.3 629 ARG B C 1
ATOM 11822 O O . ARG B 1 629 ? -27.156 10.883 -52.531 1 16.3 629 ARG B O 1
ATOM 11829 N N . LYS B 1 630 ? -26.844 12.266 -54 1 14.68 630 LYS B N 1
ATOM 11830 C CA . LYS B 1 630 ? -26.656 11.125 -54.875 1 14.68 630 LYS B CA 1
ATOM 11831 C C . LYS B 1 630 ? -25.578 10.18 -54.375 1 14.68 630 LYS B C 1
ATOM 11833 O O . LYS B 1 630 ? -25.75 8.961 -54.406 1 14.68 630 LYS B O 1
ATOM 11838 N N . THR B 1 631 ? -24.344 10.523 -54.344 1 15.59 631 THR B N 1
ATOM 11839 C CA . THR B 1 631 ? -23.703 9.773 -55.438 1 15.59 631 THR B CA 1
ATOM 11840 C C . THR B 1 631 ? -23.5 8.32 -55.031 1 15.59 631 THR B C 1
ATOM 11842 O O . THR B 1 631 ? -23.594 7.977 -53.844 1 15.59 631 THR B O 1
ATOM 11845 N N . GLU B 1 632 ? -22.359 7.738 -55.25 1 15.53 632 GLU B N 1
ATOM 11846 C CA . GLU B 1 632 ? -21.969 6.715 -56.219 1 15.53 632 GLU B CA 1
ATOM 11847 C C . GLU B 1 632 ? -21.922 5.336 -55.562 1 15.53 632 GLU B C 1
ATOM 11849 O O . GLU B 1 632 ? -21.969 5.215 -54.344 1 15.53 632 GLU B O 1
ATOM 11854 N N . ALA B 1 633 ? -20.859 4.578 -55.812 1 15.63 633 ALA B N 1
ATOM 11855 C CA . ALA B 1 633 ? -20.656 3.328 -56.531 1 15.63 633 ALA B CA 1
ATOM 11856 C C . ALA B 1 633 ? -20.766 2.125 -55.594 1 15.63 633 ALA B C 1
ATOM 11858 O O . ALA B 1 633 ? -20.719 2.271 -54.375 1 15.63 633 ALA B O 1
ATOM 11859 N N . SER B 1 634 ? -19.828 1.188 -55.688 1 15.83 634 SER B N 1
ATOM 11860 C CA . SER B 1 634 ? -19.875 -0.079 -56.406 1 15.83 634 SER B CA 1
ATOM 11861 C C . SER B 1 634 ? -20.141 -1.245 -55.469 1 15.83 634 SER B C 1
ATOM 11863 O O . SER B 1 634 ? -20.016 -1.106 -54.25 1 15.83 634 SER B O 1
ATOM 11865 N N . HIS B 1 635 ? -19.656 -2.436 -55.75 1 15.98 635 HIS B N 1
ATOM 11866 C CA . HIS B 1 635 ? -20.156 -3.734 -56.188 1 15.98 635 HIS B CA 1
ATOM 11867 C C . HIS B 1 635 ? -20.172 -4.727 -55 1 15.98 635 HIS B C 1
ATOM 11869 O O . HIS B 1 635 ? -21.219 -5.34 -54.75 1 15.98 635 HIS B O 1
ATOM 11875 N N . GLU B 1 636 ? -19.188 -5.711 -54.906 1 16.34 636 GLU B N 1
ATOM 11876 C CA . GLU B 1 636 ? -19.594 -7.078 -55.188 1 16.34 636 GLU B CA 1
ATOM 11877 C C . GLU B 1 636 ? -20.109 -7.789 -53.938 1 16.34 636 GLU B C 1
ATOM 11879 O O . GLU B 1 636 ? -19.844 -7.348 -52.812 1 16.34 636 GLU B O 1
ATOM 11884 N N . PRO B 1 637 ? -19.906 -9.125 -53.875 1 17.45 637 PRO B N 1
ATOM 11885 C CA . PRO B 1 637 ? -20.828 -10.266 -53.906 1 17.45 637 PRO B CA 1
ATOM 11886 C C . PRO B 1 637 ? -21.078 -10.852 -52.5 1 17.45 637 PRO B C 1
ATOM 11888 O O . PRO B 1 637 ? -22.234 -11.008 -52.094 1 17.45 637 PRO B O 1
ATOM 11891 N N . PRO B 1 638 ? -20.203 -11.844 -52 1 17.44 638 PRO B N 1
ATOM 11892 C CA . PRO B 1 638 ? -20.75 -13.195 -51.938 1 17.44 638 PRO B CA 1
ATOM 11893 C C . PRO B 1 638 ? -21.391 -13.516 -50.594 1 17.44 638 PRO B C 1
ATOM 11895 O O . PRO B 1 638 ? -21.172 -12.789 -49.594 1 17.44 638 PRO B O 1
ATOM 11898 N N . ILE B 1 639 ? -21.719 -14.797 -50.25 1 17.02 639 ILE B N 1
ATOM 11899 C CA . ILE B 1 639 ? -22.812 -15.664 -49.844 1 17.02 639 ILE B CA 1
ATOM 11900 C C . ILE B 1 639 ? -22.641 -16.047 -48.375 1 17.02 639 ILE B C 1
ATOM 11902 O O . ILE B 1 639 ? -23.578 -16.578 -47.75 1 17.02 639 ILE B O 1
ATOM 11906 N N . LYS B 1 640 ? -21.672 -15.633 -47.562 1 18.08 640 LYS B N 1
ATOM 11907 C CA . LYS B 1 640 ? -21.281 -16.719 -46.656 1 18.08 640 LYS B CA 1
ATOM 11908 C C . LYS B 1 640 ? -22.406 -17.078 -45.719 1 18.08 640 LYS B C 1
ATOM 11910 O O . LYS B 1 640 ? -23.188 -16.219 -45.281 1 18.08 640 LYS B O 1
ATOM 11915 N N . ARG B 1 641 ? -22.609 -18.344 -45.406 1 16.91 641 ARG B N 1
ATOM 11916 C CA . ARG B 1 641 ? -23.594 -19.344 -44.969 1 16.91 641 ARG B CA 1
ATOM 11917 C C . ARG B 1 641 ? -24.094 -19.031 -43.562 1 16.91 641 ARG B C 1
ATOM 11919 O O . ARG B 1 641 ? -23.484 -18.234 -42.844 1 16.91 641 ARG B O 1
ATOM 11926 N N . SER B 1 642 ? -24.547 -20.031 -42.844 1 16.59 642 SER B N 1
ATOM 11927 C CA . SER B 1 642 ? -25.781 -20.594 -42.344 1 16.59 642 SER B CA 1
ATOM 11928 C C . SER B 1 642 ? -25.844 -20.547 -40.844 1 16.59 642 SER B C 1
ATOM 11930 O O . SER B 1 642 ? -26.828 -20.984 -40.219 1 16.59 642 SER B O 1
ATOM 11932 N N . LYS B 1 643 ? -25.141 -19.719 -40.125 1 17.06 643 LYS B N 1
ATOM 11933 C CA . LYS B 1 643 ? -25.078 -20.188 -38.75 1 17.06 643 LYS B CA 1
ATOM 11934 C C . LYS B 1 643 ? -26.469 -20.297 -38.125 1 17.06 643 LYS B C 1
ATOM 11936 O O . LYS B 1 643 ? -27.25 -19.344 -38.188 1 17.06 643 LYS B O 1
ATOM 11941 N N . LYS B 1 644 ? -26.953 -21.516 -37.812 1 18.08 644 LYS B N 1
ATOM 11942 C CA . LYS B 1 644 ? -28.141 -22.188 -37.312 1 18.08 644 LYS B CA 1
ATOM 11943 C C . LYS B 1 644 ? -28.5 -21.734 -35.906 1 18.08 644 LYS B C 1
ATOM 11945 O O . LYS B 1 644 ? -29 -22.531 -35.125 1 18.08 644 LYS B O 1
ATOM 11950 N N . ASP B 1 645 ? -28.531 -20.516 -35.656 1 17.05 645 ASP B N 1
ATOM 11951 C CA . ASP B 1 645 ? -28.703 -20.281 -34.219 1 17.05 645 ASP B CA 1
ATOM 11952 C C . ASP B 1 645 ? -30.031 -20.844 -33.719 1 17.05 645 ASP B C 1
ATOM 11954 O O . ASP B 1 645 ? -31.094 -20.391 -34.125 1 17.05 645 ASP B O 1
ATOM 11958 N N . GLY B 1 646 ? -30.219 -22.094 -33.438 1 16.77 646 GLY B N 1
ATOM 11959 C CA . GLY B 1 646 ? -31.328 -22.953 -33.062 1 16.77 646 GLY B CA 1
ATOM 11960 C C . GLY B 1 646 ? -32.031 -22.5 -31.828 1 16.77 646 GLY B C 1
ATOM 11961 O O . GLY B 1 646 ? -33.25 -22.703 -31.688 1 16.77 646 GLY B O 1
ATOM 11962 N N . GLU B 1 647 ? -31.469 -22.094 -30.781 1 17.02 647 GLU B N 1
ATOM 11963 C CA . GLU B 1 647 ? -31.859 -22.812 -29.578 1 17.02 647 GLU B CA 1
ATOM 11964 C C . GLU B 1 647 ? -33.25 -22.391 -29.109 1 17.02 647 GLU B C 1
ATOM 11966 O O . GLU B 1 647 ? -34.094 -23.234 -28.75 1 17.02 647 GLU B O 1
ATOM 11971 N N . ASP B 1 648 ? -33.594 -21.188 -28.672 1 18.03 648 ASP B N 1
ATOM 11972 C CA . ASP B 1 648 ? -34.062 -21.172 -27.281 1 18.03 648 ASP B CA 1
ATOM 11973 C C . ASP B 1 648 ? -35.594 -21.328 -27.219 1 18.03 648 ASP B C 1
ATOM 11975 O O . ASP B 1 648 ? -36.312 -20.469 -27.703 1 18.03 648 ASP B O 1
ATOM 11979 N N . SER B 1 649 ? -36.094 -22.562 -27.328 1 18.19 649 SER B N 1
ATOM 11980 C CA . SER B 1 649 ? -37.5 -23 -27.172 1 18.19 649 SER B CA 1
ATOM 11981 C C . SER B 1 649 ? -38.031 -22.609 -25.812 1 18.19 649 SER B C 1
ATOM 11983 O O . SER B 1 649 ? -37.375 -22.859 -24.781 1 18.19 649 SER B O 1
ATOM 11985 N N . SER B 1 650 ? -38.75 -21.578 -25.641 1 19.2 650 SER B N 1
ATOM 11986 C CA . SER B 1 650 ? -39.5 -21.078 -24.484 1 19.2 650 SER B CA 1
ATOM 11987 C C . SER B 1 650 ? -40.562 -22.078 -24.016 1 19.2 650 SER B C 1
ATOM 11989 O O . SER B 1 650 ? -41.594 -22.234 -24.641 1 19.2 650 SER B O 1
ATOM 11991 N N . LYS B 1 651 ? -40.125 -23.281 -23.578 1 18.72 651 LYS B N 1
ATOM 11992 C CA . LYS B 1 651 ? -41.094 -24.266 -23.141 1 18.72 651 LYS B CA 1
ATOM 11993 C C . LYS B 1 651 ? -41.938 -23.75 -21.969 1 18.72 651 LYS B C 1
ATOM 11995 O O . LYS B 1 651 ? -41.375 -23.094 -21.062 1 18.72 651 LYS B O 1
ATOM 12000 N N . GLU B 1 652 ? -43.125 -23.578 -22.172 1 19.89 652 GLU B N 1
ATOM 12001 C CA . GLU B 1 652 ? -44.25 -23.344 -21.297 1 19.89 652 GLU B CA 1
ATOM 12002 C C . GLU B 1 652 ? -44.312 -24.406 -20.203 1 19.89 652 GLU B C 1
ATOM 12004 O O . GLU B 1 652 ? -44.344 -25.594 -20.484 1 19.89 652 GLU B O 1
ATOM 12009 N N . VAL B 1 653 ? -43.562 -24.219 -19.109 1 20.25 653 VAL B N 1
ATOM 12010 C CA . VAL B 1 653 ? -43.469 -25.031 -17.906 1 20.25 653 VAL B CA 1
ATOM 12011 C C . VAL B 1 653 ? -44.875 -25.281 -17.344 1 20.25 653 VAL B C 1
ATOM 12013 O O . VAL B 1 653 ? -45.594 -24.359 -16.984 1 20.25 653 VAL B O 1
ATOM 12016 N N . SER B 1 654 ? -45.5 -26.297 -17.938 1 19.2 654 SER B N 1
ATOM 12017 C CA . SER B 1 654 ? -46.781 -26.812 -17.453 1 19.2 654 SER B CA 1
ATOM 12018 C C . SER B 1 654 ? -46.688 -27.203 -15.977 1 19.2 654 SER B C 1
ATOM 12020 O O . SER B 1 654 ? -45.625 -27.531 -15.477 1 19.2 654 SER B O 1
ATOM 12022 N N . ASP B 1 655 ? -47.656 -26.875 -15.125 1 21 655 ASP B N 1
ATOM 12023 C CA . ASP B 1 655 ? -48 -26.938 -13.703 1 21 655 ASP B CA 1
ATOM 12024 C C . ASP B 1 655 ? -48.125 -28.375 -13.227 1 21 655 ASP B C 1
ATOM 12026 O O . ASP B 1 655 ? -49.188 -28.969 -13.273 1 21 655 ASP B O 1
ATOM 12030 N N . ALA B 1 656 ? -47.219 -29.297 -13.75 1 21.7 656 ALA B N 1
ATOM 12031 C CA . ALA B 1 656 ? -47.531 -30.688 -13.469 1 21.7 656 ALA B CA 1
ATOM 12032 C C . ALA B 1 656 ? -47.625 -30.938 -11.969 1 21.7 656 ALA B C 1
ATOM 12034 O O . ALA B 1 656 ? -46.938 -30.266 -11.18 1 21.7 656 ALA B O 1
ATOM 12035 N N . GLY B 1 657 ? -48.531 -31.656 -11.562 1 21.92 657 GLY B N 1
ATOM 12036 C CA . GLY B 1 657 ? -49.094 -32.219 -10.344 1 21.92 657 GLY B CA 1
ATOM 12037 C C . GLY B 1 657 ? -48.094 -33.031 -9.539 1 21.92 657 GLY B C 1
ATOM 12038 O O . GLY B 1 657 ? -47.125 -33.531 -10.086 1 21.92 657 GLY B O 1
ATOM 12039 N N . ALA B 1 658 ? -47.875 -32.75 -8.242 1 22.86 658 ALA B N 1
ATOM 12040 C CA . ALA B 1 658 ? -47 -33.125 -7.133 1 22.86 658 ALA B CA 1
ATOM 12041 C C . ALA B 1 658 ? -46.938 -34.625 -6.977 1 22.86 658 ALA B C 1
ATOM 12043 O O . ALA B 1 658 ? -47.875 -35.25 -6.5 1 22.86 658 ALA B O 1
ATOM 12044 N N . SER B 1 659 ? -46.375 -35.281 -8.102 1 21.48 659 SER B N 1
ATOM 12045 C CA . SER B 1 659 ? -46.312 -36.75 -7.938 1 21.48 659 SER B CA 1
ATOM 12046 C C . SER B 1 659 ? -45.5 -37.125 -6.703 1 21.48 659 SER B C 1
ATOM 12048 O O . SER B 1 659 ? -44.531 -36.469 -6.379 1 21.48 659 SER B O 1
ATOM 12050 N N . GLU B 1 660 ? -46.062 -37.875 -5.734 1 23.19 660 GLU B N 1
ATOM 12051 C CA . GLU B 1 660 ? -45.625 -38.469 -4.469 1 23.19 660 GLU B CA 1
ATOM 12052 C C . GLU B 1 660 ? -44.312 -39.188 -4.625 1 23.19 660 GLU B C 1
ATOM 12054 O O . GLU B 1 660 ? -44.156 -40 -5.547 1 23.19 660 GLU B O 1
ATOM 12059 N N . LYS B 1 661 ? -43.188 -38.5 -4.074 1 25.64 661 LYS B N 1
ATOM 12060 C CA . LYS B 1 661 ? -41.75 -38.812 -4.16 1 25.64 661 LYS B CA 1
ATOM 12061 C C . LYS B 1 661 ? -41.5 -40.281 -3.805 1 25.64 661 LYS B C 1
ATOM 12063 O O . LYS B 1 661 ? -41.906 -40.75 -2.736 1 25.64 661 LYS B O 1
ATOM 12068 N N . PRO B 1 662 ? -41.406 -41.156 -4.797 1 24.86 662 PRO B N 1
ATOM 12069 C CA . PRO B 1 662 ? -41.156 -42.562 -4.414 1 24.86 662 PRO B CA 1
ATOM 12070 C C . PRO B 1 662 ? -40 -42.719 -3.447 1 24.86 662 PRO B C 1
ATOM 12072 O O . PRO B 1 662 ? -39 -41.969 -3.541 1 24.86 662 PRO B O 1
ATOM 12075 N N . SER B 1 663 ? -40.188 -43.031 -2.205 1 27.02 663 SER B N 1
ATOM 12076 C CA . SER B 1 663 ? -39.281 -43.25 -1.082 1 27.02 663 SER B CA 1
ATOM 12077 C C . SER B 1 663 ? -38.062 -44.031 -1.51 1 27.02 663 SER B C 1
ATOM 12079 O O . SER B 1 663 ? -38.156 -45 -2.242 1 27.02 663 SER B O 1
ATOM 12081 N N . LYS B 1 664 ? -36.906 -43.312 -1.502 1 28.92 664 LYS B N 1
ATOM 12082 C CA . LYS B 1 664 ? -35.594 -43.781 -1.905 1 28.92 664 LYS B CA 1
ATOM 12083 C C . LYS B 1 664 ? -35.281 -45.156 -1.278 1 28.92 664 LYS B C 1
ATOM 12085 O O . LYS B 1 664 ? -35.406 -45.312 -0.066 1 28.92 664 LYS B O 1
ATOM 12090 N N . PRO B 1 665 ? -35.406 -46.188 -2.055 1 29.36 665 PRO B N 1
ATOM 12091 C CA . PRO B 1 665 ? -35.094 -47.5 -1.454 1 29.36 665 PRO B CA 1
ATOM 12092 C C . PRO B 1 665 ? -33.844 -47.5 -0.598 1 29.36 665 PRO B C 1
ATOM 12094 O O . PRO B 1 665 ? -32.906 -46.75 -0.88 1 29.36 665 PRO B O 1
ATOM 12097 N N . LYS B 1 666 ? -33.938 -47.781 0.662 1 31.28 666 LYS B N 1
ATOM 12098 C CA . LYS B 1 666 ? -32.844 -47.938 1.636 1 31.28 666 LYS B CA 1
ATOM 12099 C C . LYS B 1 666 ? -31.609 -48.562 0.993 1 31.28 666 LYS B C 1
ATOM 12101 O O . LYS B 1 666 ? -31.734 -49.375 0.056 1 31.28 666 LYS B O 1
ATOM 12106 N N . HIS B 1 667 ? -30.484 -48.062 1.306 1 33.12 667 HIS B N 1
ATOM 12107 C CA . HIS B 1 667 ? -29.125 -48.094 0.769 1 33.12 667 HIS B CA 1
ATOM 12108 C C . HIS B 1 667 ? -28.766 -49.5 0.248 1 33.12 667 HIS B C 1
ATOM 12110 O O . HIS B 1 667 ? -28.484 -49.656 -0.939 1 33.12 667 HIS B O 1
ATOM 12116 N N . GLY B 1 668 ? -27.812 -50.094 0.819 1 35.25 668 GLY B N 1
ATOM 12117 C CA . GLY B 1 668 ? -26.891 -51.188 0.467 1 35.25 668 GLY B CA 1
ATOM 12118 C C . GLY B 1 668 ? -27.531 -52.562 0.53 1 35.25 668 GLY B C 1
ATOM 12119 O O . GLY B 1 668 ? -27.094 -53.406 1.307 1 35.25 668 GLY B O 1
ATOM 12120 N N . GLU B 1 669 ? -28.734 -52.625 0.389 1 37.88 669 GLU B N 1
ATOM 12121 C CA . GLU B 1 669 ? -29.359 -53.938 0.616 1 37.88 669 GLU B CA 1
ATOM 12122 C C . GLU B 1 669 ? -28.75 -55 -0.281 1 37.88 669 GLU B C 1
ATOM 12124 O O . GLU B 1 669 ? -28.828 -54.906 -1.507 1 37.88 669 GLU B O 1
ATOM 12129 N N . SER B 1 670 ? -27.594 -55.5 0.164 1 43.44 670 SER B N 1
ATOM 12130 C CA . SER B 1 670 ? -27.109 -56.75 -0.442 1 43.44 670 SER B CA 1
ATOM 12131 C C . SER B 1 670 ? -28.203 -57.812 -0.474 1 43.44 670 SER B C 1
ATOM 12133 O O . SER B 1 670 ? -28.781 -58.156 0.564 1 43.44 670 SER B O 1
ATOM 12135 N N . VAL B 1 671 ? -28.984 -57.844 -1.325 1 50.78 671 VAL B N 1
ATOM 12136 C CA . VAL B 1 671 ? -29.953 -58.906 -1.387 1 50.78 671 VAL B CA 1
ATOM 12137 C C . VAL B 1 671 ? -29.234 -60.25 -1.521 1 50.78 671 VAL B C 1
ATOM 12139 O O . VAL B 1 671 ? -28.469 -60.469 -2.457 1 50.78 671 VAL B O 1
ATOM 12142 N N . PRO B 1 672 ? -29.109 -60.938 -0.4 1 53.66 672 PRO B N 1
ATOM 12143 C CA . PRO B 1 672 ? -28.469 -62.281 -0.453 1 53.66 672 PRO B CA 1
ATOM 12144 C C . PRO B 1 672 ? -29.031 -63.156 -1.575 1 53.66 672 PRO B C 1
ATOM 12146 O O . PRO B 1 672 ? -30.234 -63.156 -1.813 1 53.66 672 PRO B O 1
ATOM 12149 N N . HIS B 1 673 ? -28.219 -63.5 -2.482 1 57.94 673 HIS B N 1
ATOM 12150 C CA . HIS B 1 673 ? -28.609 -64.438 -3.545 1 57.94 673 HIS B CA 1
ATOM 12151 C C . HIS B 1 673 ? -29.203 -65.688 -2.973 1 57.94 673 HIS B C 1
ATOM 12153 O O . HIS B 1 673 ? -28.672 -66.25 -2.004 1 57.94 673 HIS B O 1
ATOM 12159 N N . ASP B 1 674 ? -30.344 -66.125 -3.174 1 65.31 674 ASP B N 1
ATOM 12160 C CA . ASP B 1 674 ? -31 -67.375 -2.801 1 65.31 674 ASP B CA 1
ATOM 12161 C C . ASP B 1 674 ? -30.5 -68.5 -3.66 1 65.31 674 ASP B C 1
ATOM 12163 O O . ASP B 1 674 ? -30.828 -68.625 -4.848 1 65.31 674 ASP B O 1
ATOM 12167 N N . PRO B 1 675 ? -29.656 -69.375 -3.256 1 68.31 675 PRO B N 1
ATOM 12168 C CA . PRO B 1 675 ? -29.078 -70.438 -4.027 1 68.31 675 PRO B CA 1
ATOM 12169 C C . PRO B 1 675 ? -30.141 -71.375 -4.621 1 68.31 675 PRO B C 1
ATOM 12171 O O . PRO B 1 675 ? -29.859 -72.125 -5.562 1 68.31 675 PRO B O 1
ATOM 12174 N N . THR B 1 676 ? -31.344 -71.438 -4.074 1 74.56 676 THR B N 1
ATOM 12175 C CA . THR B 1 676 ? -32.406 -72.312 -4.562 1 74.56 676 THR B CA 1
ATOM 12176 C C . THR B 1 676 ? -32.875 -71.875 -5.949 1 74.56 676 THR B C 1
ATOM 12178 O O . THR B 1 676 ? -33.531 -72.625 -6.652 1 74.56 676 THR B O 1
ATOM 12181 N N . LYS B 1 677 ? -32.469 -70.688 -6.363 1 78.31 677 LYS B N 1
ATOM 12182 C CA . LYS B 1 677 ? -32.906 -70.188 -7.648 1 78.31 677 LYS B CA 1
ATOM 12183 C C . LYS B 1 677 ? -31.797 -70.188 -8.68 1 78.31 677 LYS B C 1
ATOM 12185 O O . LYS B 1 677 ? -31.922 -69.625 -9.75 1 78.31 677 LYS B O 1
ATOM 12190 N N . ASP B 1 678 ? -30.812 -70.875 -8.352 1 78.94 678 ASP B N 1
ATOM 12191 C CA . ASP B 1 678 ? -29.625 -70.875 -9.211 1 78.94 678 ASP B CA 1
ATOM 12192 C C . ASP B 1 678 ? -29.938 -71.562 -10.547 1 78.94 678 ASP B C 1
ATOM 12194 O O . ASP B 1 678 ? -29.344 -71.25 -11.57 1 78.94 678 ASP B O 1
ATOM 12198 N N . ASP B 1 679 ? -30.844 -72.5 -10.492 1 79.75 679 ASP B N 1
ATOM 12199 C CA . ASP B 1 679 ? -31.172 -73.312 -11.688 1 79.75 679 ASP B CA 1
ATOM 12200 C C . ASP B 1 679 ? -31.891 -72.438 -12.719 1 79.75 679 ASP B C 1
ATOM 12202 O O . ASP B 1 679 ? -32 -72.812 -13.883 1 79.75 679 ASP B O 1
ATOM 12206 N N . ARG B 1 680 ? -32.375 -71.312 -12.289 1 85.88 680 ARG B N 1
ATOM 12207 C CA . ARG B 1 680 ? -33.094 -70.438 -13.227 1 85.88 680 ARG B CA 1
ATOM 12208 C C . ARG B 1 680 ? -32.438 -69.062 -13.289 1 85.88 680 ARG B C 1
ATOM 12210 O O . ARG B 1 680 ? -33.062 -68.125 -13.758 1 85.88 680 ARG B O 1
ATOM 12217 N N . THR B 1 681 ? -31.281 -69 -12.773 1 86.31 681 THR B N 1
ATOM 12218 C CA . THR B 1 681 ? -30.578 -67.688 -12.758 1 86.31 681 THR B CA 1
ATOM 12219 C C . THR B 1 681 ? -29.266 -67.812 -13.547 1 86.31 681 THR B C 1
ATOM 12221 O O . THR B 1 681 ? -28.562 -68.812 -13.477 1 86.31 681 THR B O 1
ATOM 12224 N N . VAL B 1 682 ? -28.953 -66.75 -14.344 1 87.12 682 VAL B N 1
ATOM 12225 C CA . VAL B 1 682 ? -27.672 -66.688 -15.047 1 87.12 682 VAL B CA 1
ATOM 12226 C C . VAL B 1 682 ? -26.859 -65.5 -14.531 1 87.12 682 VAL B C 1
ATOM 12228 O O . VAL B 1 682 ? -27.422 -64.438 -14.125 1 87.12 682 VAL B O 1
ATOM 12231 N N . PHE B 1 683 ? -25.594 -65.75 -14.508 1 84.56 683 PHE B N 1
ATOM 12232 C CA . PHE B 1 683 ? -24.625 -64.75 -14.133 1 84.56 683 PHE B CA 1
ATOM 12233 C C . PHE B 1 683 ? -24.125 -63.969 -15.352 1 84.56 683 PHE B C 1
ATOM 12235 O O . PHE B 1 683 ? -23.688 -64.562 -16.328 1 84.56 683 PHE B O 1
ATOM 12242 N N . VAL B 1 684 ? -24.312 -62.625 -15.328 1 87 684 VAL B N 1
ATOM 12243 C CA . VAL B 1 684 ? -23.859 -61.781 -16.422 1 87 684 VAL B CA 1
ATOM 12244 C C . VAL B 1 684 ? -22.703 -60.906 -15.953 1 87 684 VAL B C 1
ATOM 12246 O O . VAL B 1 684 ? -22.766 -60.312 -14.867 1 87 684 VAL B O 1
ATOM 12249 N N . SER B 1 685 ? -21.578 -60.969 -16.766 1 82.5 685 SER B N 1
ATOM 12250 C CA . SER B 1 685 ? -20.422 -60.156 -16.406 1 82.5 685 SER B CA 1
ATOM 12251 C C . SER B 1 685 ? -19.875 -59.406 -17.625 1 82.5 685 SER B C 1
ATOM 12253 O O . SER B 1 685 ? -20.391 -59.531 -18.734 1 82.5 685 SER B O 1
ATOM 12255 N N . ASN B 1 686 ? -18.953 -58.5 -17.406 1 77.81 686 ASN B N 1
ATOM 12256 C CA . ASN B 1 686 ? -18.281 -57.656 -18.406 1 77.81 686 ASN B CA 1
ATOM 12257 C C . ASN B 1 686 ? -19.234 -56.625 -19 1 77.81 686 ASN B C 1
ATOM 12259 O O . ASN B 1 686 ? -19.219 -56.375 -20.203 1 77.81 686 ASN B O 1
ATOM 12263 N N . LEU B 1 687 ? -20.047 -56.156 -18.156 1 81.12 687 LEU B N 1
ATOM 12264 C CA . LEU B 1 687 ? -21 -55.125 -18.562 1 81.12 687 LEU B CA 1
ATOM 12265 C C . LEU B 1 687 ? -20.359 -53.75 -18.469 1 81.12 687 LEU B C 1
ATOM 12267 O O . LEU B 1 687 ? -19.594 -53.469 -17.547 1 81.12 687 LEU B O 1
ATOM 12271 N N . PRO B 1 688 ? -20.562 -52.969 -19.562 1 75.88 688 PRO B N 1
ATOM 12272 C CA . PRO B 1 688 ? -20.219 -51.562 -19.359 1 75.88 688 PRO B CA 1
ATOM 12273 C C . PRO B 1 688 ? -20.844 -50.969 -18.094 1 75.88 688 PRO B C 1
ATOM 12275 O O . PRO B 1 688 ? -21.984 -51.312 -17.75 1 75.88 688 PRO B O 1
ATOM 12278 N N . PHE B 1 689 ? -20.156 -50.188 -17.391 1 74.88 689 PHE B N 1
ATOM 12279 C CA . PHE B 1 689 ? -20.594 -49.656 -16.094 1 74.88 689 PHE B CA 1
ATOM 12280 C C . PHE B 1 689 ? -21.875 -48.844 -16.266 1 74.88 689 PHE B C 1
ATOM 12282 O O . PHE B 1 689 ? -22.656 -48.719 -15.32 1 74.88 689 PHE B O 1
ATOM 12289 N N . ALA B 1 690 ? -22.125 -48.406 -17.469 1 74.62 690 ALA B N 1
ATOM 12290 C CA . ALA B 1 690 ? -23.297 -47.562 -17.734 1 74.62 690 ALA B CA 1
ATOM 12291 C C . ALA B 1 690 ? -24.516 -48.438 -18.078 1 74.62 690 ALA B C 1
ATOM 12293 O O . ALA B 1 690 ? -25.625 -47.906 -18.25 1 74.62 690 ALA B O 1
ATOM 12294 N N . THR B 1 691 ? -24.344 -49.688 -18.062 1 80.12 691 THR B N 1
ATOM 12295 C CA . THR B 1 691 ? -25.422 -50.594 -18.453 1 80.12 691 THR B CA 1
ATOM 12296 C C . THR B 1 691 ? -26.609 -50.469 -17.5 1 80.12 691 THR B C 1
ATOM 12298 O O . THR B 1 691 ? -26.422 -50.5 -16.281 1 80.12 691 THR B O 1
ATOM 12301 N N . THR B 1 692 ? -27.781 -50.344 -18.062 1 81.62 692 THR B N 1
ATOM 12302 C CA . THR B 1 692 ? -28.984 -50.188 -17.25 1 81.62 692 THR B CA 1
ATOM 12303 C C . THR B 1 692 ? -29.766 -51.5 -17.203 1 81.62 692 THR B C 1
ATOM 12305 O O . THR B 1 692 ? -29.562 -52.375 -18.031 1 81.62 692 THR B O 1
ATOM 12308 N N . LYS B 1 693 ? -30.656 -51.562 -16.188 1 84 693 LYS B N 1
ATOM 12309 C CA . LYS B 1 693 ? -31.562 -52.719 -16.031 1 84 693 LYS B CA 1
ATOM 12310 C C . LYS B 1 693 ? -32.438 -52.875 -17.266 1 84 693 LYS B C 1
ATOM 12312 O O . LYS B 1 693 ? -32.688 -54 -17.719 1 84 693 LYS B O 1
ATOM 12317 N N . GLU B 1 694 ? -32.75 -51.812 -17.844 1 84 694 GLU B N 1
ATOM 12318 C CA . GLU B 1 694 ? -33.625 -51.844 -19.016 1 84 694 GLU B CA 1
ATOM 12319 C C . GLU B 1 694 ? -32.938 -52.438 -20.234 1 84 694 GLU B C 1
ATOM 12321 O O . GLU B 1 694 ? -33.562 -53.188 -21 1 84 694 GLU B O 1
ATOM 12326 N N . GLU B 1 695 ? -31.734 -52.125 -20.297 1 82.62 695 GLU B N 1
ATOM 12327 C CA . GLU B 1 695 ? -30.953 -52.656 -21.406 1 82.62 695 GLU B CA 1
ATOM 12328 C C . GLU B 1 695 ? -30.812 -54.188 -21.312 1 82.62 695 GLU B C 1
ATOM 12330 O O . GLU B 1 695 ? -30.953 -54.906 -22.312 1 82.62 695 GLU B O 1
ATOM 12335 N N . LEU B 1 696 ? -30.625 -54.625 -20.141 1 86.12 696 LEU B N 1
ATOM 12336 C CA . LEU B 1 696 ? -30.5 -56.062 -19.922 1 86.12 696 LEU B CA 1
ATOM 12337 C C . LEU B 1 696 ? -31.859 -56.75 -20.094 1 86.12 696 LEU B C 1
ATOM 12339 O O . LEU B 1 696 ? -31.922 -57.844 -20.609 1 86.12 696 LEU B O 1
ATOM 12343 N N . GLU B 1 697 ? -32.844 -56.062 -19.703 1 86.25 697 GLU B N 1
ATOM 12344 C CA . GLU B 1 697 ? -34.188 -56.594 -19.875 1 86.25 697 GLU B CA 1
ATOM 12345 C C . GLU B 1 697 ? -34.531 -56.781 -21.344 1 86.25 697 GLU B C 1
ATOM 12347 O O . GLU B 1 697 ? -35.094 -57.812 -21.734 1 86.25 697 GLU B O 1
ATOM 12352 N N . THR B 1 698 ? -34.094 -55.844 -22.141 1 85.88 698 THR B N 1
ATOM 12353 C CA . THR B 1 698 ? -34.344 -55.906 -23.578 1 85.88 698 THR B CA 1
ATOM 12354 C C . THR B 1 698 ? -33.562 -57.062 -24.203 1 85.88 698 THR B C 1
ATOM 12356 O O . THR B 1 698 ? -34.094 -57.75 -25.094 1 85.88 698 THR B O 1
ATOM 12359 N N . ILE B 1 699 ? -32.438 -57.312 -23.703 1 85.12 699 ILE B N 1
ATOM 12360 C CA . ILE B 1 699 ? -31.578 -58.344 -24.266 1 85.12 699 ILE B CA 1
ATOM 12361 C C . ILE B 1 699 ? -32.094 -59.719 -23.859 1 85.12 699 ILE B C 1
ATOM 12363 O O . ILE B 1 699 ? -32.219 -60.625 -24.703 1 85.12 699 ILE B O 1
ATOM 12367 N N . PHE B 1 700 ? -32.531 -59.906 -22.641 1 87.88 700 PHE B N 1
ATOM 12368 C CA . PHE B 1 700 ? -32.812 -61.25 -22.125 1 87.88 700 PHE B CA 1
ATOM 12369 C C . PHE B 1 700 ? -34.312 -61.562 -22.188 1 87.88 700 PHE B C 1
ATOM 12371 O O . PHE B 1 700 ? -34.719 -62.688 -21.938 1 87.88 700 PHE B O 1
ATOM 12378 N N . LYS B 1 701 ? -35.031 -60.562 -22.562 1 84.94 701 LYS B N 1
ATOM 12379 C CA . LYS B 1 701 ? -36.469 -60.812 -22.797 1 84.94 701 LYS B CA 1
ATOM 12380 C C . LYS B 1 701 ? -36.656 -61.781 -23.953 1 84.94 701 LYS B C 1
ATOM 12382 O O . LYS B 1 701 ? -37.656 -62.5 -24.016 1 84.94 701 LYS B O 1
ATOM 12387 N N . GLN B 1 702 ? -35.656 -61.75 -24.844 1 81.75 702 GLN B N 1
ATOM 12388 C CA . GLN B 1 702 ? -35.75 -62.625 -26.016 1 81.75 702 GLN B CA 1
ATOM 12389 C C . GLN B 1 702 ? -35.531 -64.125 -25.609 1 81.75 702 GLN B C 1
ATOM 12391 O O . GLN B 1 702 ? -35.938 -65 -26.328 1 81.75 702 GLN B O 1
ATOM 12396 N N . CYS B 1 703 ? -35.031 -64.375 -24.469 1 84.12 703 CYS B N 1
ATOM 12397 C CA . CYS B 1 703 ? -34.719 -65.75 -24 1 84.12 703 CYS B CA 1
ATOM 12398 C C . CYS B 1 703 ? -35.875 -66.312 -23.172 1 84.12 703 CYS B C 1
ATOM 12400 O O . CYS B 1 703 ? -35.969 -67.5 -22.984 1 84.12 703 CYS B O 1
ATOM 12402 N N . GLY B 1 704 ? -36.719 -65.5 -22.688 1 83.69 704 GLY B N 1
ATOM 12403 C CA . GLY B 1 704 ? -37.844 -65.938 -21.891 1 83.69 704 GLY B CA 1
ATOM 12404 C C . GLY B 1 704 ? -38.375 -64.875 -20.938 1 83.69 704 GLY B C 1
ATOM 12405 O O . GLY B 1 704 ? -37.906 -63.75 -20.969 1 83.69 704 GLY B O 1
ATOM 12406 N N . LYS B 1 705 ? -39.312 -65.312 -20.219 1 82.69 705 LYS B N 1
ATOM 12407 C CA . LYS B 1 705 ? -39.906 -64.438 -19.25 1 82.69 705 LYS B CA 1
ATOM 12408 C C . LYS B 1 705 ? -38.969 -64.188 -18.062 1 82.69 705 LYS B C 1
ATOM 12410 O O . LYS B 1 705 ? -38.531 -65.125 -17.422 1 82.69 705 LYS B O 1
ATOM 12415 N N . LEU B 1 706 ? -38.688 -62.938 -17.766 1 84.38 706 LEU B N 1
ATOM 12416 C CA . LEU B 1 706 ? -37.75 -62.531 -16.75 1 84.38 706 LEU B CA 1
ATOM 12417 C C . LEU B 1 706 ? -38.406 -62.375 -15.391 1 84.38 706 LEU B C 1
ATOM 12419 O O . LEU B 1 706 ? -39.531 -61.844 -15.305 1 84.38 706 LEU B O 1
ATOM 12423 N N . ALA B 1 707 ? -37.875 -63.031 -14.367 1 84.25 707 ALA B N 1
ATOM 12424 C CA . ALA B 1 707 ? -38.375 -62.844 -13.008 1 84.25 707 ALA B CA 1
ATOM 12425 C C . ALA B 1 707 ? -37.781 -61.625 -12.352 1 84.25 707 ALA B C 1
ATOM 12427 O O . ALA B 1 707 ? -38.5 -60.812 -11.742 1 84.25 707 ALA B O 1
ATOM 12428 N N . SER B 1 708 ? -36.469 -61.531 -12.492 1 85.44 708 SER B N 1
ATOM 12429 C CA . SER B 1 708 ? -35.781 -60.375 -11.898 1 85.44 708 SER B CA 1
ATOM 12430 C C . SER B 1 708 ? -34.406 -60.156 -12.523 1 85.44 708 SER B C 1
ATOM 12432 O O . SER B 1 708 ? -33.781 -61.094 -13.016 1 85.44 708 SER B O 1
ATOM 12434 N N . ILE B 1 709 ? -33.969 -58.844 -12.703 1 85.94 709 ILE B N 1
ATOM 12435 C CA . ILE B 1 709 ? -32.625 -58.438 -13.102 1 85.94 709 ILE B CA 1
ATOM 12436 C C . ILE B 1 709 ? -31.969 -57.625 -11.984 1 85.94 709 ILE B C 1
ATOM 12438 O O . ILE B 1 709 ? -32.531 -56.656 -11.508 1 85.94 709 ILE B O 1
ATOM 12442 N N . ARG B 1 710 ? -30.922 -58.219 -11.531 1 83.81 710 ARG B N 1
ATOM 12443 C CA . ARG B 1 710 ? -30.172 -57.5 -10.477 1 83.81 710 ARG B CA 1
ATOM 12444 C C . ARG B 1 710 ? -28.766 -57.156 -10.953 1 83.81 710 ARG B C 1
ATOM 12446 O O . ARG B 1 710 ? -27.953 -58.031 -11.203 1 83.81 710 ARG B O 1
ATOM 12453 N N . ILE B 1 711 ? -28.469 -55.906 -11.086 1 81.31 711 ILE B N 1
ATOM 12454 C CA . ILE B 1 711 ? -27.125 -55.438 -11.344 1 81.31 711 ILE B CA 1
ATOM 12455 C C . ILE B 1 711 ? -26.422 -55.094 -10.023 1 81.31 711 ILE B C 1
ATOM 12457 O O . ILE B 1 711 ? -26.969 -54.406 -9.18 1 81.31 711 ILE B O 1
ATOM 12461 N N . VAL B 1 712 ? -25.359 -55.688 -9.805 1 76.94 712 VAL B N 1
ATOM 12462 C CA . VAL B 1 712 ? -24.656 -55.5 -8.539 1 76.94 712 VAL B CA 1
ATOM 12463 C C . VAL B 1 712 ? -24 -54.125 -8.516 1 76.94 712 VAL B C 1
ATOM 12465 O O . VAL B 1 712 ? -23.281 -53.75 -9.453 1 76.94 712 VAL B O 1
ATOM 12468 N N . ARG B 1 713 ? -24.312 -53.375 -7.574 1 75 713 ARG B N 1
ATOM 12469 C CA . ARG B 1 713 ? -23.844 -52 -7.418 1 75 713 ARG B CA 1
ATOM 12470 C C . ARG B 1 713 ? -23 -51.875 -6.156 1 75 713 ARG B C 1
ATOM 12472 O O . ARG B 1 713 ? -23.172 -52.625 -5.199 1 75 713 ARG B O 1
ATOM 12479 N N . ASP B 1 714 ? -21.953 -51.031 -6.203 1 64.69 714 ASP B N 1
ATOM 12480 C CA . ASP B 1 714 ? -21.141 -50.75 -5.027 1 64.69 714 ASP B CA 1
ATOM 12481 C C . ASP B 1 714 ? -21.875 -49.875 -4.039 1 64.69 714 ASP B C 1
ATOM 12483 O O . ASP B 1 714 ? -23.031 -49.5 -4.254 1 64.69 714 ASP B O 1
ATOM 12487 N N . TYR B 1 715 ? -21.156 -49.625 -2.879 1 63.91 715 TYR B N 1
ATOM 12488 C CA . TYR B 1 715 ? -21.75 -48.875 -1.789 1 63.91 715 TYR B CA 1
ATOM 12489 C C . TYR B 1 715 ? -22.172 -47.469 -2.268 1 63.91 715 TYR B C 1
ATOM 12491 O O . TYR B 1 715 ? -23.125 -46.906 -1.739 1 63.91 715 TYR B O 1
ATOM 12499 N N . ALA B 1 716 ? -21.578 -47.094 -3.369 1 61.5 716 ALA B N 1
ATOM 12500 C CA . ALA B 1 716 ? -21.906 -45.75 -3.896 1 61.5 716 ALA B CA 1
ATOM 12501 C C . ALA B 1 716 ? -22.984 -45.844 -4.969 1 61.5 716 ALA B C 1
ATOM 12503 O O . ALA B 1 716 ? -23.375 -44.812 -5.539 1 61.5 716 ALA B O 1
ATOM 12504 N N . GLY B 1 717 ? -23.422 -47 -5.258 1 63.97 717 GLY B N 1
ATOM 12505 C CA . GLY B 1 717 ? -24.516 -47.219 -6.191 1 63.97 717 GLY B CA 1
ATOM 12506 C C . GLY B 1 717 ? -24.047 -47.406 -7.621 1 63.97 717 GLY B C 1
ATOM 12507 O O . GLY B 1 717 ? -24.859 -47.406 -8.547 1 63.97 717 GLY B O 1
ATOM 12508 N N . LYS B 1 718 ? -22.938 -47.438 -7.766 1 69.5 718 LYS B N 1
ATOM 12509 C CA . LYS B 1 718 ? -22.391 -47.625 -9.117 1 69.5 718 LYS B CA 1
ATOM 12510 C C . LYS B 1 718 ? -22.297 -49.094 -9.492 1 69.5 718 LYS B C 1
ATOM 12512 O O . LYS B 1 718 ? -21.938 -49.938 -8.656 1 69.5 718 LYS B O 1
ATOM 12517 N N . SER B 1 719 ? -22.609 -49.406 -10.766 1 74.94 719 SER B N 1
ATOM 12518 C CA . SER B 1 719 ? -22.609 -50.781 -11.25 1 74.94 719 SER B CA 1
ATOM 12519 C C . SER B 1 719 ? -21.203 -51.375 -11.211 1 74.94 719 SER B C 1
ATOM 12521 O O . SER B 1 719 ? -20.219 -50.719 -11.531 1 74.94 719 SER B O 1
ATOM 12523 N N . LYS B 1 720 ? -21.047 -52.5 -10.688 1 69.81 720 LYS B N 1
ATOM 12524 C CA . LYS B 1 720 ? -19.781 -53.219 -10.633 1 69.81 720 LYS B CA 1
ATOM 12525 C C . LYS B 1 720 ? -19.516 -53.969 -11.945 1 69.81 720 LYS B C 1
ATOM 12527 O O . LYS B 1 720 ? -18.547 -54.719 -12.062 1 69.81 720 LYS B O 1
ATOM 12532 N N . GLY B 1 721 ? -20.375 -53.812 -12.914 1 77.06 721 GLY B N 1
ATOM 12533 C CA . GLY B 1 721 ? -20.203 -54.406 -14.242 1 77.06 721 GLY B CA 1
ATOM 12534 C C . GLY B 1 721 ? -20.656 -55.844 -14.328 1 77.06 721 GLY B C 1
ATOM 12535 O O . GLY B 1 721 ? -20.281 -56.562 -15.242 1 77.06 721 GLY B O 1
ATOM 12536 N N . PHE B 1 722 ? -21.281 -56.438 -13.367 1 81.31 722 PHE B N 1
ATOM 12537 C CA . PHE B 1 722 ? -21.859 -57.781 -13.438 1 81.31 722 PHE B CA 1
ATOM 12538 C C . PHE B 1 722 ? -23.188 -57.812 -12.703 1 81.31 722 PHE B C 1
ATOM 12540 O O . PHE B 1 722 ? -23.531 -56.906 -11.945 1 81.31 722 PHE B O 1
ATOM 12547 N N . GLY B 1 723 ? -24 -58.781 -13.016 1 84.06 723 GLY B N 1
ATOM 12548 C CA . GLY B 1 723 ? -25.328 -58.938 -12.422 1 84.06 723 GLY B CA 1
ATOM 12549 C C . GLY B 1 723 ? -25.906 -60.312 -12.602 1 84.06 723 GLY B C 1
ATOM 12550 O O . GLY B 1 723 ? -25.219 -61.219 -13.047 1 84.06 723 GLY B O 1
ATOM 12551 N N . TYR B 1 724 ? -27.141 -60.438 -12.086 1 84.44 724 TYR B N 1
ATOM 12552 C CA . TYR B 1 724 ? -27.891 -61.688 -12.133 1 84.44 724 TYR B CA 1
ATOM 12553 C C . TYR B 1 724 ? -29.203 -61.5 -12.867 1 84.44 724 TYR B C 1
ATOM 12555 O O . TYR B 1 724 ? -29.922 -60.531 -12.641 1 84.44 724 TYR B O 1
ATOM 12563 N N . VAL B 1 725 ? -29.422 -62.344 -13.75 1 88.56 725 VAL B N 1
ATOM 12564 C CA . VAL B 1 725 ? -30.688 -62.344 -14.469 1 88.56 725 VAL B CA 1
ATOM 12565 C C . VAL B 1 725 ? -31.469 -63.625 -14.125 1 88.56 725 VAL B C 1
ATOM 12567 O O . VAL B 1 725 ? -31.031 -64.75 -14.406 1 88.56 725 VAL B O 1
ATOM 12570 N N . GLU B 1 726 ? -32.562 -63.438 -13.477 1 86.94 726 GLU B N 1
ATOM 12571 C CA . GLU B 1 726 ? -33.438 -64.562 -13.039 1 86.94 726 GLU B CA 1
ATOM 12572 C C . GLU B 1 726 ? -34.625 -64.688 -13.969 1 86.94 726 GLU B C 1
ATOM 12574 O O . GLU B 1 726 ? -35.312 -63.75 -14.273 1 86.94 726 GLU B O 1
ATOM 12579 N N . PHE B 1 727 ? -34.812 -65.938 -14.336 1 88.5 727 PHE B N 1
ATOM 12580 C CA . PHE B 1 727 ? -35.938 -66.25 -15.188 1 88.5 727 PHE B CA 1
ATOM 12581 C C . PHE B 1 727 ? -37.031 -66.938 -14.383 1 88.5 727 PHE B C 1
ATOM 12583 O O . PHE B 1 727 ? -36.781 -67.5 -13.297 1 88.5 727 PHE B O 1
ATOM 12590 N N . GLU B 1 728 ? -38.188 -67 -14.859 1 85.44 728 GLU B N 1
ATOM 12591 C CA . GLU B 1 728 ? -39.312 -67.625 -14.18 1 85.44 728 GLU B CA 1
ATOM 12592 C C . GLU B 1 728 ? -39.25 -69.125 -14.328 1 85.44 728 GLU B C 1
ATOM 12594 O O . GLU B 1 728 ? -39.656 -69.875 -13.422 1 85.44 728 GLU B O 1
ATOM 12599 N N . ASP B 1 729 ? -38.625 -69.562 -15.461 1 83.81 729 ASP B N 1
ATOM 12600 C CA . ASP B 1 729 ? -38.531 -71 -15.789 1 83.81 729 ASP B CA 1
ATOM 12601 C C . ASP B 1 729 ? -37.094 -71.375 -16.094 1 83.81 729 ASP B C 1
ATOM 12603 O O . ASP B 1 729 ? -36.406 -70.688 -16.859 1 83.81 729 ASP B O 1
ATOM 12607 N N . PRO B 1 730 ? -36.688 -72.5 -15.523 1 83.31 730 PRO B N 1
ATOM 12608 C CA . PRO B 1 730 ? -35.312 -72.938 -15.734 1 83.31 730 PRO B CA 1
ATOM 12609 C C . PRO B 1 730 ? -35.031 -73.312 -17.188 1 83.31 730 PRO B C 1
ATOM 12611 O O . PRO B 1 730 ? -33.875 -73.312 -17.625 1 83.31 730 PRO B O 1
ATOM 12614 N N . SER B 1 731 ? -36.031 -73.562 -17.938 1 84.06 731 SER B N 1
ATOM 12615 C CA . SER B 1 731 ? -35.844 -74 -19.328 1 84.06 731 SER B CA 1
ATOM 12616 C C . SER B 1 731 ? -35.281 -72.812 -20.156 1 84.06 731 SER B C 1
ATOM 12618 O O . SER B 1 731 ? -34.781 -73.062 -21.266 1 84.06 731 SER B O 1
ATOM 12620 N N . CYS B 1 732 ? -35.312 -71.688 -19.578 1 83.06 732 CYS B N 1
ATOM 12621 C CA . CYS B 1 732 ? -34.844 -70.5 -20.297 1 83.06 732 CYS B CA 1
ATOM 12622 C C . CYS B 1 732 ? -33.344 -70.312 -20.141 1 83.06 732 CYS B C 1
ATOM 12624 O O . CYS B 1 732 ? -32.75 -69.5 -20.875 1 83.06 732 CYS B O 1
ATOM 12626 N N . VAL B 1 733 ? -32.75 -70.938 -19.266 1 84.75 733 VAL B N 1
ATOM 12627 C CA . VAL B 1 733 ? -31.375 -70.75 -18.891 1 84.75 733 VAL B CA 1
ATOM 12628 C C . VAL B 1 733 ? -30.453 -71.125 -20.047 1 84.75 733 VAL B C 1
ATOM 12630 O O . VAL B 1 733 ? -29.531 -70.375 -20.391 1 84.75 733 VAL B O 1
ATOM 12633 N N . PRO B 1 734 ? -30.75 -72.25 -20.734 1 82.19 734 PRO B N 1
ATOM 12634 C CA . PRO B 1 734 ? -29.875 -72.562 -21.859 1 82.19 734 PRO B CA 1
ATOM 12635 C C . PRO B 1 734 ? -29.906 -71.5 -22.969 1 82.19 734 PRO B C 1
ATOM 12637 O O . PRO B 1 734 ? -28.859 -71.188 -23.562 1 82.19 734 PRO B O 1
ATOM 12640 N N . SER B 1 735 ? -30.953 -70.938 -23.172 1 85.5 735 SER B N 1
ATOM 12641 C CA . SER B 1 735 ? -31.062 -69.875 -24.172 1 85.5 735 SER B CA 1
ATOM 12642 C C . SER B 1 735 ? -30.297 -68.625 -23.734 1 85.5 735 SER B C 1
ATOM 12644 O O . SER B 1 735 ? -29.688 -67.938 -24.562 1 85.5 735 SER B O 1
ATOM 12646 N N . ALA B 1 736 ? -30.328 -68.438 -22.531 1 85.88 736 ALA B N 1
ATOM 12647 C CA . ALA B 1 736 ? -29.594 -67.312 -22 1 85.88 736 ALA B CA 1
ATOM 12648 C C . ALA B 1 736 ? -28.078 -67.5 -22.078 1 85.88 736 ALA B C 1
ATOM 12650 O O . ALA B 1 736 ? -27.328 -66.625 -22.391 1 85.88 736 ALA B O 1
ATOM 12651 N N . LEU B 1 737 ? -27.719 -68.688 -21.812 1 81.12 737 LEU B N 1
ATOM 12652 C CA . LEU B 1 737 ? -26.297 -69.062 -21.859 1 81.12 737 LEU B CA 1
ATOM 12653 C C . LEU B 1 737 ? -25.766 -68.938 -23.281 1 81.12 737 LEU B C 1
ATOM 12655 O O . LEU B 1 737 ? -24.578 -68.688 -23.484 1 81.12 737 LEU B O 1
ATOM 12659 N N . ALA B 1 738 ? -26.656 -69.125 -24.172 1 79.75 738 ALA B N 1
ATOM 12660 C CA . ALA B 1 738 ? -26.281 -69 -25.594 1 79.75 738 ALA B CA 1
ATOM 12661 C C . ALA B 1 738 ? -26 -67.562 -25.953 1 79.75 738 ALA B C 1
ATOM 12663 O O . ALA B 1 738 ?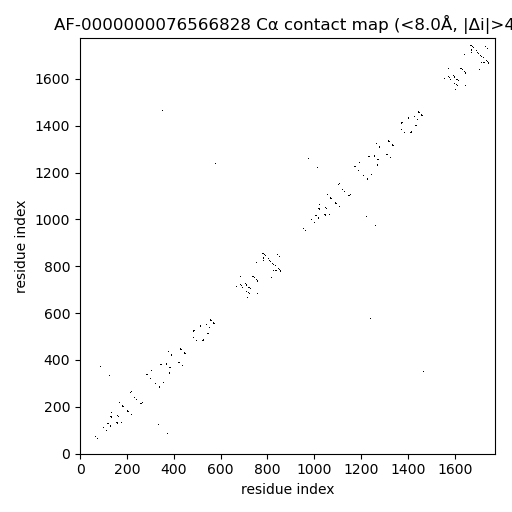 -25.375 -67.25 -26.984 1 79.75 738 ALA B O 1
ATOM 12664 N N . MET B 1 739 ? -26.375 -66.625 -25.078 1 80.38 739 MET B N 1
ATOM 12665 C CA . MET B 1 739 ? -26.141 -65.25 -25.312 1 80.38 739 MET B CA 1
ATOM 12666 C C . MET B 1 739 ? -24.75 -64.812 -24.828 1 80.38 739 MET B C 1
ATOM 12668 O O . MET B 1 739 ? -24.453 -63.625 -24.734 1 80.38 739 MET B O 1
ATOM 12672 N N . ASP B 1 740 ? -24.047 -65.75 -24.531 1 77.81 740 ASP B N 1
ATOM 12673 C CA . ASP B 1 740 ? -22.688 -65.5 -24.078 1 77.81 740 ASP B CA 1
ATOM 12674 C C . ASP B 1 740 ? -21.891 -64.75 -25.172 1 77.81 740 ASP B C 1
ATOM 12676 O O . ASP B 1 740 ? -21.922 -65.188 -26.344 1 77.81 740 ASP B O 1
ATOM 12680 N N . ARG B 1 741 ? -21.281 -63.625 -24.828 1 77.44 741 ARG B N 1
ATOM 12681 C CA . ARG B 1 741 ? -20.438 -62.781 -25.641 1 77.44 741 ARG B CA 1
ATOM 12682 C C . ARG B 1 741 ? -21.281 -61.938 -26.594 1 77.44 741 ARG B C 1
ATOM 12684 O O . ARG B 1 741 ? -20.781 -61.438 -27.609 1 77.44 741 ARG B O 1
ATOM 12691 N N . HIS B 1 742 ? -22.516 -61.844 -26.219 1 80.5 742 HIS B N 1
ATOM 12692 C CA . HIS B 1 742 ? -23.359 -60.875 -26.922 1 80.5 742 HIS B CA 1
ATOM 12693 C C . HIS B 1 742 ? -22.844 -59.469 -26.781 1 80.5 742 HIS B C 1
ATOM 12695 O O . HIS B 1 742 ? -22.531 -59.031 -25.688 1 80.5 742 HIS B O 1
ATOM 12701 N N . PRO B 1 743 ? -22.672 -58.781 -27.906 1 79.94 743 PRO B N 1
ATOM 12702 C CA . PRO B 1 743 ? -22.094 -57.438 -27.859 1 79.94 743 PRO B CA 1
ATOM 12703 C C . PRO B 1 743 ? -23.047 -56.406 -27.234 1 79.94 743 PRO B C 1
ATOM 12705 O O . PRO B 1 743 ? -24.219 -56.344 -27.594 1 79.94 743 PRO B O 1
ATOM 12708 N N . ILE B 1 744 ? -22.594 -55.719 -26.266 1 78.94 744 ILE B N 1
ATOM 12709 C CA . ILE B 1 744 ? -23.328 -54.594 -25.688 1 78.94 744 ILE B CA 1
ATOM 12710 C C . ILE B 1 744 ? -22.781 -53.281 -26.25 1 78.94 744 ILE B C 1
ATOM 12712 O O . ILE B 1 744 ? -21.578 -53.031 -26.266 1 78.94 744 ILE B O 1
ATOM 12716 N N . GLU B 1 745 ? -23.625 -52.438 -26.734 1 72.5 745 GLU B N 1
ATOM 12717 C CA . GLU B 1 745 ? -23.234 -51.219 -27.391 1 72.5 745 GLU B CA 1
ATOM 12718 C C . GLU B 1 745 ? -22.609 -50.219 -26.406 1 72.5 745 GLU B C 1
ATOM 12720 O O . GLU B 1 745 ? -23.156 -50 -25.328 1 72.5 745 GLU B O 1
ATOM 12725 N N . VAL B 1 746 ? -21.469 -49.906 -26.578 1 67.62 746 VAL B N 1
ATOM 12726 C CA . VAL B 1 746 ? -20.75 -48.875 -25.828 1 67.62 746 VAL B CA 1
ATOM 12727 C C . VAL B 1 746 ? -20.359 -47.719 -26.766 1 67.62 746 VAL B C 1
ATOM 12729 O O . VAL B 1 746 ? -19.969 -47.969 -27.922 1 67.62 746 VAL B O 1
ATOM 12732 N N . PRO B 1 747 ? -20.688 -46.531 -26.391 1 59.56 747 PRO B N 1
ATOM 12733 C CA . PRO B 1 747 ? -20.266 -45.438 -27.266 1 59.56 747 PRO B CA 1
ATOM 12734 C C . PRO B 1 747 ? -18.781 -45.5 -27.625 1 59.56 747 PRO B C 1
ATOM 12736 O O . PRO B 1 747 ? -17.938 -45.75 -26.766 1 59.56 747 PRO B O 1
ATOM 12739 N N . GLY B 1 748 ? -18.406 -45.5 -28.969 1 57.22 748 GLY B N 1
ATOM 12740 C CA . GLY B 1 748 ? -17.031 -45.406 -29.453 1 57.22 748 GLY B CA 1
ATOM 12741 C C . GLY B 1 748 ? -16.484 -46.781 -29.859 1 57.22 748 GLY B C 1
ATOM 12742 O O . GLY B 1 748 ? -15.352 -46.844 -30.344 1 57.22 748 GLY B O 1
ATOM 12743 N N . VAL B 1 749 ? -17.25 -47.812 -29.469 1 57.06 749 VAL B N 1
ATOM 12744 C CA . VAL B 1 749 ? -16.797 -49.156 -29.844 1 57.06 749 VAL B CA 1
ATOM 12745 C C . VAL B 1 749 ? -17.766 -49.75 -30.859 1 57.06 749 VAL B C 1
ATOM 12747 O O . VAL B 1 749 ? -18.938 -50 -30.562 1 57.06 749 VAL B O 1
ATOM 12750 N N . ASP B 1 750 ? -17.297 -49.938 -32.062 1 62.5 750 ASP B N 1
ATOM 12751 C CA . ASP B 1 750 ? -18.156 -50.375 -33.156 1 62.5 750 ASP B CA 1
ATOM 12752 C C . ASP B 1 750 ? -18.672 -51.781 -32.938 1 62.5 750 ASP B C 1
ATOM 12754 O O . ASP B 1 750 ? -19.828 -52.094 -33.219 1 62.5 750 ASP B O 1
ATOM 12758 N N . VAL B 1 751 ? -17.922 -52.688 -32.438 1 63.84 751 VAL B N 1
ATOM 12759 C CA . VAL B 1 751 ? -18.297 -54.094 -32.312 1 63.84 751 VAL B CA 1
ATOM 12760 C C . VAL B 1 751 ? -19.016 -54.344 -31 1 63.84 751 VAL B C 1
ATOM 12762 O O . VAL B 1 751 ? -19.656 -55.375 -30.797 1 63.84 751 VAL B O 1
ATOM 12765 N N . GLY B 1 752 ? -19.062 -53.375 -30.188 1 68.38 752 GLY B N 1
ATOM 12766 C CA . GLY B 1 752 ? -19.688 -53.469 -28.875 1 68.38 752 GLY B CA 1
ATOM 12767 C C . GLY B 1 752 ? -18.875 -54.281 -27.875 1 68.38 752 GLY B C 1
ATOM 12768 O O . GLY B 1 752 ? -17.953 -55 -28.266 1 68.38 752 GLY B O 1
ATOM 12769 N N . ARG B 1 753 ? -19.078 -54.219 -26.578 1 74.38 753 ARG B N 1
ATOM 12770 C CA . ARG B 1 753 ? -18.453 -54.969 -25.5 1 74.38 753 ARG B CA 1
ATOM 12771 C C . ARG B 1 753 ? -19.141 -56.312 -25.297 1 74.38 753 ARG B C 1
ATOM 12773 O O . ARG B 1 753 ? -20.359 -56.375 -25.125 1 74.38 753 ARG B O 1
ATOM 12780 N N . PRO B 1 754 ? -18.328 -57.469 -25.453 1 77.94 754 PRO B N 1
ATOM 12781 C CA . PRO B 1 754 ? -18.984 -58.75 -25.297 1 77.94 754 PRO B CA 1
ATOM 12782 C C . PRO B 1 754 ? -19.438 -59 -23.859 1 77.94 754 PRO B C 1
ATOM 12784 O O . PRO B 1 754 ? -18.625 -58.906 -22.938 1 77.94 754 PRO B O 1
ATOM 12787 N N . MET B 1 755 ? -20.719 -59.281 -23.656 1 82.81 755 MET B N 1
ATOM 12788 C CA . MET B 1 755 ? -21.281 -59.656 -22.375 1 82.81 755 MET B CA 1
ATOM 12789 C C . MET B 1 755 ? -21.031 -61.156 -22.109 1 82.81 755 MET B C 1
ATOM 12791 O O . MET B 1 755 ? -21.234 -62 -22.984 1 82.81 755 MET B O 1
ATOM 12795 N N . PHE B 1 756 ? -20.516 -61.5 -20.922 1 79.06 756 PHE B N 1
ATOM 12796 C CA . PHE B 1 756 ? -20.328 -62.906 -20.547 1 79.06 756 PHE B CA 1
ATOM 12797 C C . PHE B 1 756 ? -21.531 -63.406 -19.766 1 79.06 756 PHE B C 1
ATOM 12799 O O . PHE B 1 756 ? -22.031 -62.75 -18.859 1 79.06 756 PHE B O 1
ATOM 12806 N N . VAL B 1 757 ? -22.125 -64.5 -20.203 1 81.81 757 VAL B N 1
ATOM 12807 C CA . VAL B 1 757 ? -23.266 -65.125 -19.516 1 81.81 757 VAL B CA 1
ATOM 12808 C C . VAL B 1 757 ? -22.859 -66.562 -19.016 1 81.81 757 VAL B C 1
ATOM 12810 O O . VAL B 1 757 ? -22.391 -67.375 -19.797 1 81.81 757 VAL B O 1
ATOM 12813 N N . SER B 1 758 ? -22.812 -66.75 -17.703 1 78.31 758 SER B N 1
ATOM 12814 C CA . SER B 1 758 ? -22.453 -68.062 -17.125 1 78.31 758 SER B CA 1
ATOM 12815 C C . SER B 1 758 ? -23.531 -68.562 -16.188 1 78.31 758 SER B C 1
ATOM 12817 O O . SER B 1 758 ? -24.453 -67.812 -15.828 1 78.31 758 SER B O 1
ATOM 12819 N N . VAL B 1 759 ? -23.469 -69.875 -15.891 1 76.81 759 VAL B N 1
ATOM 12820 C CA . VAL B 1 759 ? -24.406 -70.5 -14.969 1 76.81 759 VAL B CA 1
ATOM 12821 C C . VAL B 1 759 ? -24.203 -69.875 -13.57 1 76.81 759 VAL B C 1
ATOM 12823 O O . VAL B 1 759 ? -23.078 -69.625 -13.148 1 76.81 759 VAL B O 1
ATOM 12826 N N . CYS B 1 760 ? -25.266 -69.5 -12.883 1 72.38 760 CYS B N 1
ATOM 12827 C CA . CYS B 1 760 ? -25.203 -69 -11.516 1 72.38 760 CYS B CA 1
ATOM 12828 C C . CYS B 1 760 ? -24.984 -70.125 -10.523 1 72.38 760 CYS B C 1
ATOM 12830 O O . CYS B 1 760 ? -25.812 -71.062 -10.398 1 72.38 760 CYS B O 1
ATOM 12832 N N . GLU B 1 761 ? -23.688 -70.562 -10.07 1 57.75 761 GLU B N 1
ATOM 12833 C CA . GLU B 1 761 ? -23.422 -71.562 -9.047 1 57.75 761 GLU B CA 1
ATOM 12834 C C . GLU B 1 761 ? -22.906 -70.938 -7.766 1 57.75 761 GLU B C 1
ATOM 12836 O O . GLU B 1 761 ? -21.828 -70.312 -7.77 1 57.75 761 GLU B O 1
ATOM 12841 N N . THR B 1 762 ? -23.734 -70.688 -6.844 1 49.72 762 THR B N 1
ATOM 12842 C CA . THR B 1 762 ? -23.297 -70.062 -5.582 1 49.72 762 THR B CA 1
ATOM 12843 C C . THR B 1 762 ? -22.297 -71 -4.875 1 49.72 762 THR B C 1
ATOM 12845 O O . THR B 1 762 ? -21.422 -70.562 -4.148 1 49.72 762 THR B O 1
ATOM 12848 N N . ASN B 1 763 ? -22.625 -72.375 -4.578 1 42.16 763 ASN B N 1
ATOM 12849 C CA . ASN B 1 763 ? -21.734 -73.312 -3.916 1 42.16 763 ASN B CA 1
ATOM 12850 C C . ASN B 1 763 ? -20.609 -73.812 -4.844 1 42.16 763 ASN B C 1
ATOM 12852 O O . ASN B 1 763 ? -20.562 -74.938 -5.238 1 42.16 763 ASN B O 1
ATOM 12856 N N . ARG B 1 764 ? -20.297 -73.125 -5.797 1 36.22 764 ARG B N 1
ATOM 12857 C CA . ARG B 1 764 ? -19.234 -73.562 -6.691 1 36.22 764 ARG B CA 1
ATOM 12858 C C . ARG B 1 764 ? -17.953 -73.875 -5.918 1 36.22 764 ARG B C 1
ATOM 12860 O O . ARG B 1 764 ? -17.438 -73 -5.203 1 36.22 764 ARG B O 1
ATOM 12867 N N . LYS B 1 765 ? -17.766 -75.125 -5.711 1 32.53 765 LYS B N 1
ATOM 12868 C CA . LYS B 1 765 ? -16.328 -75.375 -5.688 1 32.53 765 LYS B CA 1
ATOM 12869 C C . LYS B 1 765 ? -15.617 -74.812 -6.891 1 32.53 765 LYS B C 1
ATOM 12871 O O . LYS B 1 765 ? -16.172 -74.75 -7.992 1 32.53 765 LYS B O 1
ATOM 12876 N N . ALA B 1 766 ? -14.664 -73.875 -6.75 1 34.09 766 ALA B N 1
ATOM 12877 C CA . ALA B 1 766 ? -13.844 -73.062 -7.609 1 34.09 766 ALA B CA 1
ATOM 12878 C C . ALA B 1 766 ? -13.664 -73.688 -8.992 1 34.09 766 ALA B C 1
ATOM 12880 O O . ALA B 1 766 ? -13.164 -73 -9.914 1 34.09 766 ALA B O 1
ATOM 12881 N N . GLY B 1 767 ? -13.797 -75.062 -9.188 1 33.12 767 GLY B N 1
ATOM 12882 C CA . GLY B 1 767 ? -13.031 -75.688 -10.258 1 33.12 767 GLY B CA 1
ATOM 12883 C C . GLY B 1 767 ? -13.695 -75.562 -11.617 1 33.12 767 GLY B C 1
ATOM 12884 O O . GLY B 1 767 ? -13.023 -75.625 -12.648 1 33.12 767 GLY B O 1
ATOM 12885 N N . THR B 1 768 ? -14.977 -75.938 -11.805 1 33.22 768 THR B N 1
ATOM 12886 C CA . THR B 1 768 ? -15.344 -76.312 -13.164 1 33.22 768 THR B CA 1
ATOM 12887 C C . THR B 1 768 ? -15.734 -75.125 -13.984 1 33.22 768 THR B C 1
ATOM 12889 O O . THR B 1 768 ? -16.828 -74.562 -13.805 1 33.22 768 THR B O 1
ATOM 12892 N N . LYS B 1 769 ? -15.062 -74.188 -14.156 1 35.19 769 LYS B N 1
ATOM 12893 C CA . LYS B 1 769 ? -15.422 -73.188 -15.133 1 35.19 769 LYS B CA 1
ATOM 12894 C C . LYS B 1 769 ? -15.656 -73.812 -16.516 1 35.19 769 LYS B C 1
ATOM 12896 O O . LYS B 1 769 ? -14.727 -74.312 -17.141 1 35.19 769 LYS B O 1
ATOM 12901 N N . ALA B 1 770 ? -16.797 -74.375 -16.766 1 34.78 770 ALA B N 1
ATOM 12902 C CA . ALA B 1 770 ? -17.172 -74.938 -18.062 1 34.78 770 ALA B CA 1
ATOM 12903 C C . ALA B 1 770 ? -17.109 -73.812 -19.141 1 34.78 770 ALA B C 1
ATOM 12905 O O . ALA B 1 770 ? -17.781 -72.812 -19.031 1 34.78 770 ALA B O 1
ATOM 12906 N N . PHE B 1 771 ? -16.062 -73.5 -19.703 1 34.47 771 PHE B N 1
ATOM 12907 C CA . PHE B 1 771 ? -16.016 -72.688 -20.938 1 34.47 771 PHE B CA 1
ATOM 12908 C C . PHE B 1 771 ? -16.953 -73.312 -21.984 1 34.47 771 PHE B C 1
ATOM 12910 O O . PHE B 1 771 ? -16.953 -74.5 -22.203 1 34.47 771 PHE B O 1
ATOM 12917 N N . ALA B 1 772 ? -18 -72.75 -22.234 1 40.03 772 ALA B N 1
ATOM 12918 C CA . ALA B 1 772 ? -19.078 -73.188 -23.125 1 40.03 772 ALA B CA 1
ATOM 12919 C C . ALA B 1 772 ? -18.531 -73.75 -24.422 1 40.03 772 ALA B C 1
ATOM 12921 O O . ALA B 1 772 ? -19.281 -74.312 -25.234 1 40.03 772 ALA B O 1
ATOM 12922 N N . TYR B 1 773 ? -17.344 -73.375 -24.844 1 39.84 773 TYR B N 1
ATOM 12923 C CA . TYR B 1 773 ? -16.906 -73.875 -26.141 1 39.84 773 TYR B CA 1
ATOM 12924 C C . TYR B 1 773 ? -16.156 -75.188 -26 1 39.84 773 TYR B C 1
ATOM 12926 O O . TYR B 1 773 ? -15.523 -75.438 -24.969 1 39.84 773 TYR B O 1
ATOM 12934 N N . SER B 1 774 ? -16.547 -76.25 -26.609 1 40.88 774 SER B N 1
ATOM 12935 C CA . SER B 1 774 ? -15.977 -77.562 -26.594 1 40.88 774 SER B CA 1
ATOM 12936 C C . SER B 1 774 ? -14.453 -77.5 -26.656 1 40.88 774 SER B C 1
ATOM 12938 O O . SER B 1 774 ? -13.883 -76.938 -27.578 1 40.88 774 SER B O 1
ATOM 12940 N N . THR B 1 775 ? -13.805 -77.438 -25.609 1 45.88 775 THR B N 1
ATOM 12941 C CA . THR B 1 775 ? -12.352 -77.5 -25.453 1 45.88 775 THR B CA 1
ATOM 12942 C C . THR B 1 775 ? -11.891 -79 -25.531 1 45.88 775 THR B C 1
ATOM 12944 O O . THR B 1 775 ? -12.625 -79.875 -25.172 1 45.88 775 THR B O 1
ATOM 12947 N N . GLY B 1 776 ? -11 -79.438 -26.578 1 50.53 776 GLY B N 1
ATOM 12948 C CA . GLY B 1 776 ? -10.281 -80.688 -26.5 1 50.53 776 GLY B CA 1
ATOM 12949 C C . GLY B 1 776 ? -10.078 -81.375 -27.859 1 50.53 776 GLY B C 1
ATOM 12950 O O . GLY B 1 776 ? -9.359 -82.375 -27.984 1 50.53 776 GLY B O 1
ATOM 12951 N N . GLY B 1 777 ? -10.883 -80.875 -29.016 1 56.94 777 GLY B N 1
ATOM 12952 C CA . GLY B 1 777 ? -10.625 -81.5 -30.312 1 56.94 777 GLY B CA 1
ATOM 12953 C C . GLY B 1 777 ? -10.922 -80.562 -31.469 1 56.94 777 GLY B C 1
ATOM 12954 O O . GLY B 1 777 ? -11.469 -79.5 -31.281 1 56.94 777 GLY B O 1
ATOM 12955 N N . PRO B 1 778 ? -10.289 -80.875 -32.625 1 67.94 778 PRO B N 1
ATOM 12956 C CA . PRO B 1 778 ? -10.594 -80.062 -33.812 1 67.94 778 PRO B CA 1
ATOM 12957 C C . PRO B 1 778 ? -12.094 -79.938 -34.094 1 67.94 778 PRO B C 1
ATOM 12959 O O . PRO B 1 778 ? -12.82 -80.938 -33.906 1 67.94 778 PRO B O 1
ATOM 12962 N N . GLU B 1 779 ? -12.594 -78.812 -34.219 1 75.94 779 GLU B N 1
ATOM 12963 C CA . GLU B 1 779 ? -13.977 -78.562 -34.656 1 75.94 779 GLU B CA 1
ATOM 12964 C C . GLU B 1 779 ? -14.062 -78.438 -36.156 1 75.94 779 GLU B C 1
ATOM 12966 O O . GLU B 1 779 ? -13.953 -77.312 -36.688 1 75.94 779 GLU B O 1
ATOM 12971 N N . PRO B 1 780 ? -14.203 -79.5 -36.844 1 80.19 780 PRO B N 1
ATOM 12972 C CA . PRO B 1 780 ? -14.062 -79.5 -38.312 1 80.19 780 PRO B CA 1
ATOM 12973 C C . PRO B 1 780 ? -15.055 -78.625 -39 1 80.19 780 PRO B C 1
ATOM 12975 O O . PRO B 1 780 ? -14.859 -78.25 -40.156 1 80.19 780 PRO B O 1
ATOM 12978 N N . LYS B 1 781 ? -16.094 -78.188 -38.312 1 84.94 781 LYS B N 1
ATOM 12979 C CA . LYS B 1 781 ? -17.078 -77.312 -38.938 1 84.94 781 LYS B CA 1
ATOM 12980 C C . LYS B 1 781 ? -16.766 -75.812 -38.688 1 84.94 781 LYS B C 1
ATOM 12982 O O . LYS B 1 781 ? -17.453 -74.938 -39.188 1 84.94 781 LYS B O 1
ATOM 12987 N N . LYS B 1 782 ? -15.68 -75.625 -37.938 1 85.5 782 LYS B N 1
ATOM 12988 C CA . LYS B 1 782 ? -15.398 -74.312 -37.469 1 85.5 782 LYS B CA 1
ATOM 12989 C C . LYS B 1 782 ? -14.039 -73.812 -38 1 85.5 782 LYS B C 1
ATOM 12991 O O . LYS B 1 782 ? -13.039 -74.5 -37.844 1 85.5 782 LYS B O 1
ATOM 12996 N N . LEU B 1 783 ? -14.039 -72.625 -38.688 1 85.88 783 LEU B N 1
ATOM 12997 C CA . LEU B 1 783 ? -12.812 -72 -39.188 1 85.88 783 LEU B CA 1
ATOM 12998 C C . LEU B 1 783 ? -12.344 -70.938 -38.25 1 85.88 783 LEU B C 1
ATOM 13000 O O . LEU B 1 783 ? -13.164 -70.188 -37.719 1 85.88 783 LEU B O 1
ATOM 13004 N N . PHE B 1 784 ? -11.141 -70.875 -37.969 1 84.38 784 PHE B N 1
ATOM 13005 C CA . PHE B 1 784 ? -10.461 -69.812 -37.25 1 84.38 784 PHE B CA 1
ATOM 13006 C C . PHE B 1 784 ? -9.758 -68.875 -38.188 1 84.38 784 PHE B C 1
ATOM 13008 O O . PHE B 1 784 ? -8.859 -69.25 -38.938 1 84.38 784 PHE B O 1
ATOM 13015 N N . VAL B 1 785 ? -10.258 -67.625 -38.25 1 85 785 VAL B N 1
ATOM 13016 C CA . VAL B 1 785 ? -9.734 -66.625 -39.125 1 85 785 VAL B CA 1
ATOM 13017 C C . VAL B 1 785 ? -8.805 -65.688 -38.375 1 85 785 VAL B C 1
ATOM 13019 O O . VAL B 1 785 ? -9.195 -65.062 -37.344 1 85 785 VAL B O 1
ATOM 13022 N N . ARG B 1 786 ? -7.66 -65.562 -38.844 1 82 786 ARG B N 1
ATOM 13023 C CA . ARG B 1 786 ? -6.652 -64.688 -38.25 1 82 786 ARG B CA 1
ATOM 13024 C C . ARG B 1 786 ? -6.324 -63.531 -39.188 1 82 786 ARG B C 1
ATOM 13026 O O . ARG B 1 786 ? -6.594 -63.594 -40.375 1 82 786 ARG B O 1
ATOM 13033 N N . ASN B 1 787 ? -5.809 -62.469 -38.562 1 76.81 787 ASN B N 1
ATOM 13034 C CA . ASN B 1 787 ? -5.332 -61.281 -39.25 1 76.81 787 ASN B CA 1
ATOM 13035 C C . ASN B 1 787 ? -6.473 -60.562 -39.969 1 76.81 787 ASN B C 1
ATOM 13037 O O . ASN B 1 787 ? -6.32 -60.125 -41.125 1 76.81 787 ASN B O 1
ATOM 13041 N N . LEU B 1 788 ? -7.539 -60.438 -39.281 1 79.56 788 LEU B N 1
ATOM 13042 C CA . LEU B 1 788 ? -8.727 -59.781 -39.781 1 79.56 788 LEU B CA 1
ATOM 13043 C C . LEU B 1 788 ? -8.68 -58.281 -39.531 1 79.56 788 LEU B C 1
ATOM 13045 O O . LEU B 1 788 ? -8.281 -57.844 -38.469 1 79.56 788 LEU B O 1
ATOM 13049 N N . ASP B 1 789 ? -8.906 -57.531 -40.562 1 75 789 ASP B N 1
ATOM 13050 C CA . ASP B 1 789 ? -9.023 -56.094 -40.406 1 75 789 ASP B CA 1
ATOM 13051 C C . ASP B 1 789 ? -10.047 -55.75 -39.312 1 75 789 ASP B C 1
ATOM 13053 O O . ASP B 1 789 ? -11.156 -56.281 -39.312 1 75 789 ASP B O 1
ATOM 13057 N N . LYS B 1 790 ? -9.742 -54.938 -38.406 1 71.19 790 LYS B N 1
ATOM 13058 C CA . LYS B 1 790 ? -10.547 -54.594 -37.219 1 71.19 790 LYS B CA 1
ATOM 13059 C C . LYS B 1 790 ? -11.852 -53.938 -37.625 1 71.19 790 LYS B C 1
ATOM 13061 O O . LYS B 1 790 ? -12.82 -53.906 -36.875 1 71.19 790 LYS B O 1
ATOM 13066 N N . GLN B 1 791 ? -11.891 -53.5 -38.812 1 71.12 791 GLN B N 1
ATOM 13067 C CA . GLN B 1 791 ? -13.086 -52.812 -39.312 1 71.12 791 GLN B CA 1
ATOM 13068 C C . GLN B 1 791 ? -14.094 -53.812 -39.875 1 71.12 791 GLN B C 1
ATOM 13070 O O . GLN B 1 791 ? -15.242 -53.469 -40.156 1 71.12 791 GLN B O 1
ATOM 13075 N N . VAL B 1 792 ? -13.625 -55 -40.031 1 76.94 792 VAL B N 1
ATOM 13076 C CA . VAL B 1 792 ? -14.5 -56 -40.625 1 76.94 792 VAL B CA 1
ATOM 13077 C C . VAL B 1 792 ? -15.523 -56.469 -39.594 1 76.94 792 VAL B C 1
ATOM 13079 O O . VAL B 1 792 ? -15.18 -56.75 -38.438 1 76.94 792 VAL B O 1
ATOM 13082 N N . ARG B 1 793 ? -16.797 -56.438 -40 1 78.81 793 ARG B N 1
ATOM 13083 C CA . ARG B 1 793 ? -17.875 -56.781 -39.094 1 78.81 793 ARG B CA 1
ATOM 13084 C C . ARG B 1 793 ? -18.406 -58.188 -39.406 1 78.81 793 ARG B C 1
ATOM 13086 O O . ARG B 1 793 ? -18.047 -58.781 -40.438 1 78.81 793 ARG B O 1
ATOM 13093 N N . GLU B 1 794 ? -19.219 -58.688 -38.469 1 80.06 794 GLU B N 1
ATOM 13094 C CA . GLU B 1 794 ? -19.75 -60.062 -38.562 1 80.06 794 GLU B CA 1
ATOM 13095 C C . GLU B 1 794 ? -20.484 -60.281 -39.875 1 80.06 794 GLU B C 1
ATOM 13097 O O . GLU B 1 794 ? -20.359 -61.312 -40.531 1 80.06 794 GLU B O 1
ATOM 13102 N N . GLU B 1 795 ? -21.203 -59.25 -40.344 1 79.62 795 GLU B N 1
ATOM 13103 C CA . GLU B 1 795 ? -22 -59.375 -41.562 1 79.62 795 GLU B CA 1
ATOM 13104 C C . GLU B 1 795 ? -21.125 -59.5 -42.781 1 79.62 795 GLU B C 1
ATOM 13106 O O . GLU B 1 795 ? -21.438 -60.281 -43.688 1 79.62 795 GLU B O 1
ATOM 13111 N N . ALA B 1 796 ? -20.016 -58.812 -42.75 1 81 796 ALA B N 1
ATOM 13112 C CA . ALA B 1 796 ? -19.094 -58.906 -43.875 1 81 796 ALA B CA 1
ATOM 13113 C C . ALA B 1 796 ? -18.469 -60.281 -43.969 1 81 796 ALA B C 1
ATOM 13115 O O . ALA B 1 796 ? -18.328 -60.812 -45.094 1 81 796 ALA B O 1
ATOM 13116 N N . LEU B 1 797 ? -18.266 -60.875 -42.906 1 85.56 797 LEU B N 1
ATOM 13117 C CA . LEU B 1 797 ? -17.672 -62.188 -42.875 1 85.56 797 LEU B CA 1
ATOM 13118 C C . LEU B 1 797 ? -18.688 -63.25 -43.281 1 85.56 797 LEU B C 1
ATOM 13120 O O . LEU B 1 797 ? -18.359 -64.188 -44 1 85.56 797 LEU B O 1
ATOM 13124 N N . LYS B 1 798 ? -19.906 -63.062 -42.812 1 84.56 798 LYS B N 1
ATOM 13125 C CA . LYS B 1 798 ? -20.984 -64 -43.188 1 84.56 798 LYS B CA 1
ATOM 13126 C C . LYS B 1 798 ? -21.203 -63.969 -44.688 1 84.56 798 LYS B C 1
ATOM 13128 O O . LYS B 1 798 ? -21.391 -65.062 -45.312 1 84.56 798 LYS B O 1
ATOM 13133 N N . THR B 1 799 ? -21.172 -62.781 -45.25 1 84.56 799 THR B N 1
ATOM 13134 C CA . THR B 1 799 ? -21.344 -62.656 -46.688 1 84.56 799 THR B CA 1
ATOM 13135 C C . THR B 1 799 ? -20.156 -63.25 -47.438 1 84.56 799 THR B C 1
ATOM 13137 O O . THR B 1 799 ? -20.344 -63.938 -48.438 1 84.56 799 THR B O 1
ATOM 13140 N N . PHE B 1 800 ? -18.984 -62.969 -46.969 1 85.44 800 PHE B N 1
ATOM 13141 C CA . PHE B 1 800 ? -17.75 -63.406 -47.625 1 85.44 800 PHE B CA 1
ATOM 13142 C C . PHE B 1 800 ? -17.641 -64.938 -47.562 1 85.44 800 PHE B C 1
ATOM 13144 O O . PHE B 1 800 ? -17.422 -65.562 -48.594 1 85.44 800 PHE B O 1
ATOM 13151 N N . PHE B 1 801 ? -17.891 -65.562 -46.5 1 87.81 801 PHE B N 1
ATOM 13152 C CA . PHE B 1 801 ? -17.734 -67 -46.344 1 87.81 801 PHE B CA 1
ATOM 13153 C C . PHE B 1 801 ? -18.984 -67.688 -46.812 1 87.81 801 PHE B C 1
ATOM 13155 O O . PHE B 1 801 ? -18.953 -68.938 -47.062 1 87.81 801 PHE B O 1
ATOM 13162 N N . GLY B 1 802 ? -20.047 -67 -46.844 1 85.75 802 GLY B N 1
ATOM 13163 C CA . GLY B 1 802 ? -21.297 -67.562 -47.344 1 85.75 802 GLY B CA 1
ATOM 13164 C C . GLY B 1 802 ? -21.203 -68 -48.781 1 85.75 802 GLY B C 1
ATOM 13165 O O . GLY B 1 802 ? -22.031 -68.812 -49.25 1 85.75 802 GLY B O 1
ATOM 13166 N N . LYS B 1 803 ? -20.234 -67.5 -49.5 1 85.12 803 LYS B N 1
ATOM 13167 C CA . LYS B 1 803 ? -20 -67.938 -50.906 1 85.12 803 LYS B CA 1
ATOM 13168 C C . LYS B 1 803 ? -19.5 -69.375 -51 1 85.12 803 LYS B C 1
ATOM 13170 O O . LYS B 1 803 ? -19.625 -70 -52.031 1 85.12 803 LYS B O 1
ATOM 13175 N N . TYR B 1 804 ? -19.016 -69.938 -49.969 1 87.44 804 TYR B N 1
ATOM 13176 C CA . TYR B 1 804 ? -18.359 -71.25 -50 1 87.44 804 TYR B CA 1
ATOM 13177 C C . TYR B 1 804 ? -19.172 -72.25 -49.25 1 87.44 804 TYR B C 1
ATOM 13179 O O . TYR B 1 804 ? -18.766 -73.438 -49.156 1 87.44 804 TYR B O 1
ATOM 13187 N N . GLY B 1 805 ? -20.234 -71.875 -48.688 1 85.19 805 GLY B N 1
ATOM 13188 C CA . GLY B 1 805 ? -21.094 -72.75 -47.969 1 85.19 805 GLY B CA 1
ATOM 13189 C C . GLY B 1 805 ? -22.078 -72.062 -47.062 1 85.19 805 GLY B C 1
ATOM 13190 O O . GLY B 1 805 ? -22.109 -70.812 -47 1 85.19 805 GLY B O 1
ATOM 13191 N N . GLN B 1 806 ? -22.812 -72.875 -46.438 1 84.06 806 GLN B N 1
ATOM 13192 C CA . GLN B 1 806 ? -23.797 -72.312 -45.5 1 84.06 806 GLN B CA 1
ATOM 13193 C C . GLN B 1 806 ? -23.156 -72 -44.156 1 84.06 806 GLN B C 1
ATOM 13195 O O . GLN B 1 806 ? -22.797 -72.875 -43.406 1 84.06 806 GLN B O 1
ATOM 13200 N N . VAL B 1 807 ? -23.062 -70.688 -43.812 1 84.94 807 VAL B N 1
ATOM 13201 C CA . VAL B 1 807 ? -22.453 -70.25 -42.562 1 84.94 807 VAL B CA 1
ATOM 13202 C C . VAL B 1 807 ? -23.5 -70.188 -41.469 1 84.94 807 VAL B C 1
ATOM 13204 O O . VAL B 1 807 ? -24.516 -69.5 -41.594 1 84.94 807 VAL B O 1
ATOM 13207 N N . THR B 1 808 ? -23.25 -70.938 -40.469 1 82.19 808 THR B N 1
ATOM 13208 C CA . THR B 1 808 ? -24.234 -71.062 -39.406 1 82.19 808 THR B CA 1
ATOM 13209 C C . THR B 1 808 ? -23.953 -70 -38.312 1 82.19 808 THR B C 1
ATOM 13211 O O . THR B 1 808 ? -24.844 -69.625 -37.594 1 82.19 808 THR B O 1
ATOM 13214 N N . GLY B 1 809 ? -22.656 -69.625 -38.312 1 82.06 809 GLY B N 1
ATOM 13215 C CA . GLY B 1 809 ? -22.328 -68.625 -37.281 1 82.06 809 GLY B CA 1
ATOM 13216 C C . GLY B 1 809 ? -20.984 -67.938 -37.5 1 82.06 809 GLY B C 1
ATOM 13217 O O . GLY B 1 809 ? -20.062 -68.562 -38.031 1 82.06 809 GLY B O 1
ATOM 13218 N N . VAL B 1 810 ? -20.891 -66.562 -37.219 1 84.25 810 VAL B N 1
ATOM 13219 C CA . VAL B 1 810 ? -19.656 -65.812 -37.25 1 84.25 810 VAL B CA 1
ATOM 13220 C C . VAL B 1 810 ? -19.438 -65.125 -35.906 1 84.25 810 VAL B C 1
ATOM 13222 O O . VAL B 1 810 ? -20.375 -64.5 -35.375 1 84.25 810 VAL B O 1
ATOM 13225 N N . ARG B 1 811 ? -18.234 -65.375 -35.344 1 79.69 811 ARG B N 1
ATOM 13226 C CA . ARG B 1 811 ? -17.906 -64.688 -34.094 1 79.69 811 ARG B CA 1
ATOM 13227 C C . ARG B 1 811 ? -16.562 -63.969 -34.219 1 79.69 811 ARG B C 1
ATOM 13229 O O . ARG B 1 811 ? -15.531 -64.562 -34.469 1 79.69 811 ARG B O 1
ATOM 13236 N N . ILE B 1 812 ? -16.578 -62.656 -34.031 1 79.19 812 ILE B N 1
ATOM 13237 C CA . ILE B 1 812 ? -15.359 -61.875 -34 1 79.19 812 ILE B CA 1
ATOM 13238 C C . ILE B 1 812 ? -14.789 -61.875 -32.562 1 79.19 812 ILE B C 1
ATOM 13240 O O . ILE B 1 812 ? -15.508 -61.562 -31.609 1 79.19 812 ILE B O 1
ATOM 13244 N N . ALA B 1 813 ? -13.523 -62.25 -32.469 1 73.75 813 ALA B N 1
ATOM 13245 C CA . ALA B 1 813 ? -12.883 -62.281 -31.156 1 73.75 813 ALA B CA 1
ATOM 13246 C C . ALA B 1 813 ? -12.523 -60.844 -30.703 1 73.75 813 ALA B C 1
ATOM 13248 O O . ALA B 1 813 ? -11.922 -60.094 -31.469 1 73.75 813 ALA B O 1
ATOM 13249 N N . THR B 1 814 ? -13.016 -60.406 -29.672 1 70.19 814 THR B N 1
ATOM 13250 C CA . THR B 1 814 ? -12.773 -59.062 -29.141 1 70.19 814 THR B CA 1
ATOM 13251 C C . THR B 1 814 ? -12.062 -59.125 -27.797 1 70.19 814 THR B C 1
ATOM 13253 O O . THR B 1 814 ? -12.109 -60.125 -27.109 1 70.19 814 THR B O 1
ATOM 13256 N N . PHE B 1 815 ? -11.273 -58.125 -27.578 1 64.12 815 PHE B N 1
ATOM 13257 C CA . PHE B 1 815 ? -10.797 -57.906 -26.203 1 64.12 815 PHE B CA 1
ATOM 13258 C C . PHE B 1 815 ? -11.961 -57.656 -25.266 1 64.12 815 PHE B C 1
ATOM 13260 O O . PHE B 1 815 ? -13.094 -57.469 -25.703 1 64.12 815 PHE B O 1
ATOM 13267 N N . ARG B 1 816 ? -11.633 -57.688 -24 1 60.88 816 ARG B N 1
ATOM 13268 C CA . ARG B 1 816 ? -12.68 -57.438 -23 1 60.88 816 ARG B CA 1
ATOM 13269 C C . ARG B 1 816 ? -13.383 -56.125 -23.234 1 60.88 816 ARG B C 1
ATOM 13271 O O . ARG B 1 816 ? -14.57 -55.969 -22.938 1 60.88 816 ARG B O 1
ATOM 13278 N N . ASN B 1 817 ? -12.68 -55.25 -23.812 1 58.69 817 ASN B N 1
ATOM 13279 C CA . ASN B 1 817 ? -13.25 -53.938 -24.016 1 58.69 817 ASN B CA 1
ATOM 13280 C C . ASN B 1 817 ? -13.992 -53.844 -25.344 1 58.69 817 ASN B C 1
ATOM 13282 O O . ASN B 1 817 ? -14.539 -52.781 -25.672 1 58.69 817 ASN B O 1
ATOM 13286 N N . GLY B 1 818 ? -13.961 -54.844 -26.062 1 61.28 818 GLY B N 1
ATOM 13287 C CA . GLY B 1 818 ? -14.75 -54.875 -27.281 1 61.28 818 GLY B CA 1
ATOM 13288 C C . GLY B 1 818 ? -13.938 -54.625 -28.531 1 61.28 818 GLY B C 1
ATOM 13289 O O . GLY B 1 818 ? -14.453 -54.719 -29.656 1 61.28 818 GLY B O 1
ATOM 13290 N N . VAL B 1 819 ? -12.836 -54.25 -28.375 1 64.5 819 VAL B N 1
ATOM 13291 C CA . VAL B 1 819 ? -11.984 -54 -29.531 1 64.5 819 VAL B CA 1
ATOM 13292 C C . VAL B 1 819 ? -11.609 -55.312 -30.203 1 64.5 819 VAL B C 1
ATOM 13294 O O . VAL B 1 819 ? -11.18 -56.25 -29.531 1 64.5 819 VAL B O 1
ATOM 13297 N N . PRO B 1 820 ? -11.93 -55.406 -31.484 1 69.25 820 PRO B N 1
ATOM 13298 C CA . PRO B 1 820 ? -11.617 -56.625 -32.188 1 69.25 820 PRO B CA 1
ATOM 13299 C C . PRO B 1 820 ? -10.141 -57 -32.125 1 69.25 820 PRO B C 1
ATOM 13301 O O . PRO B 1 820 ? -9.281 -56.125 -32.188 1 69.25 820 PRO B O 1
ATOM 13304 N N . LYS B 1 821 ? -9.883 -58.25 -31.766 1 68.5 821 LYS B N 1
ATOM 13305 C CA . LYS B 1 821 ? -8.531 -58.781 -31.688 1 68.5 821 LYS B CA 1
ATOM 13306 C C . LYS B 1 821 ? -7.957 -59.031 -33.062 1 68.5 821 LYS B C 1
ATOM 13308 O O . LYS B 1 821 ? -6.77 -59.344 -33.219 1 68.5 821 LYS B O 1
ATOM 13313 N N . GLY B 1 822 ? -8.805 -58.844 -34.094 1 73.06 822 GLY B N 1
ATOM 13314 C CA . GLY B 1 822 ? -8.43 -59.25 -35.438 1 73.06 822 GLY B CA 1
ATOM 13315 C C . GLY B 1 822 ? -8.57 -60.719 -35.688 1 73.06 822 GLY B C 1
ATOM 13316 O O . GLY B 1 822 ? -7.879 -61.281 -36.562 1 73.06 822 GLY B O 1
ATOM 13317 N N . LEU B 1 823 ? -9.32 -61.438 -34.875 1 80.31 823 LEU B N 1
ATOM 13318 C CA . LEU B 1 823 ? -9.609 -62.875 -34.969 1 80.31 823 LEU B CA 1
ATOM 13319 C C . LEU B 1 823 ? -11.109 -63.094 -35.094 1 80.31 823 LEU B C 1
ATOM 13321 O O . LEU B 1 823 ? -11.922 -62.344 -34.562 1 80.31 823 LEU B O 1
ATOM 13325 N N . ALA B 1 824 ? -11.391 -64.062 -35.844 1 85.56 824 ALA B N 1
ATOM 13326 C CA . ALA B 1 824 ? -12.805 -64.438 -35.969 1 85.56 824 ALA B CA 1
ATOM 13327 C C . ALA B 1 824 ? -12.984 -65.938 -36.125 1 85.56 824 ALA B C 1
ATOM 13329 O O . ALA B 1 824 ? -12.062 -66.625 -36.531 1 85.56 824 ALA B O 1
ATOM 13330 N N . TYR B 1 825 ? -14.078 -66.438 -35.656 1 84 825 TYR B N 1
ATOM 13331 C CA . TYR B 1 825 ? -14.508 -67.812 -35.844 1 84 825 TYR B CA 1
ATOM 13332 C C . TYR B 1 825 ? -15.703 -67.938 -36.781 1 84 825 TYR B C 1
ATOM 13334 O O . TYR B 1 825 ? -16.672 -67.188 -36.625 1 84 825 TYR B O 1
ATOM 13342 N N . VAL B 1 826 ? -15.602 -68.75 -37.812 1 87.56 826 VAL B N 1
ATOM 13343 C CA . VAL B 1 826 ? -16.688 -68.938 -38.781 1 87.56 826 VAL B CA 1
ATOM 13344 C C . VAL B 1 826 ? -17.141 -70.375 -38.75 1 87.56 826 VAL B C 1
ATOM 13346 O O . VAL B 1 826 ? -16.328 -71.25 -39 1 87.56 826 VAL B O 1
ATOM 13349 N N . GLU B 1 827 ? -18.391 -70.625 -38.406 1 85.25 827 GLU B N 1
ATOM 13350 C CA . GLU B 1 827 ? -18.938 -71.938 -38.344 1 85.25 827 GLU B CA 1
ATOM 13351 C C . GLU B 1 827 ? -19.812 -72.25 -39.562 1 85.25 827 GLU B C 1
ATOM 13353 O O . GLU B 1 827 ? -20.672 -71.5 -39.938 1 85.25 827 GLU B O 1
ATOM 13358 N N . PHE B 1 828 ? -19.562 -73.438 -40.188 1 86.81 828 PHE B N 1
ATOM 13359 C CA . PHE B 1 828 ? -20.328 -73.875 -41.375 1 86.81 828 PHE B CA 1
ATOM 13360 C C . PHE B 1 828 ? -21.297 -75 -40.969 1 86.81 828 PHE B C 1
ATOM 13362 O O . PHE B 1 828 ? -21.156 -75.625 -39.906 1 86.81 828 PHE B O 1
ATOM 13369 N N . ALA B 1 829 ? -22.188 -75.312 -41.844 1 85 829 ALA B N 1
ATOM 13370 C CA . ALA B 1 829 ? -23.203 -76.375 -41.562 1 85 829 ALA B CA 1
ATOM 13371 C C . ALA B 1 829 ? -22.594 -77.75 -41.688 1 85 829 ALA B C 1
ATOM 13373 O O . ALA B 1 829 ? -22.984 -78.688 -40.938 1 85 829 ALA B O 1
ATOM 13374 N N . THR B 1 830 ? -21.609 -77.875 -42.625 1 83.12 830 THR B N 1
ATOM 13375 C CA . THR B 1 830 ? -20.984 -79.188 -42.812 1 83.12 830 THR B CA 1
ATOM 13376 C C . THR B 1 830 ? -19.469 -79.062 -42.844 1 83.12 830 THR B C 1
ATOM 13378 O O . THR B 1 830 ? -18.922 -78 -43.094 1 83.12 830 THR B O 1
ATOM 13381 N N . GLU B 1 831 ? -18.781 -80.125 -42.5 1 85.06 831 GLU B N 1
ATOM 13382 C CA . GLU B 1 831 ? -17.328 -80.188 -42.5 1 85.06 831 GLU B CA 1
ATOM 13383 C C . GLU B 1 831 ? -16.75 -79.938 -43.875 1 85.06 831 GLU B C 1
ATOM 13385 O O . GLU B 1 831 ? -15.727 -79.312 -44.031 1 85.06 831 GLU B O 1
ATOM 13390 N N . ASP B 1 832 ? -17.5 -80.5 -44.844 1 83.81 832 ASP B N 1
ATOM 13391 C CA . ASP B 1 832 ? -17.047 -80.375 -46.219 1 83.81 832 ASP B CA 1
ATOM 13392 C C . ASP B 1 832 ? -17.078 -78.875 -46.656 1 83.81 832 ASP B C 1
ATOM 13394 O O . ASP B 1 832 ? -16.172 -78.438 -47.344 1 83.81 832 ASP B O 1
ATOM 13398 N N . GLU B 1 833 ? -18.062 -78.25 -46.219 1 87.38 833 GLU B N 1
ATOM 13399 C CA . GLU B 1 833 ? -18.172 -76.812 -46.562 1 87.38 833 GLU B CA 1
ATOM 13400 C C . GLU B 1 833 ? -17.062 -76 -45.906 1 87.38 833 GLU B C 1
ATOM 13402 O O . GLU B 1 833 ? -16.5 -75.062 -46.531 1 87.38 833 GLU B O 1
ATOM 13407 N N . ALA B 1 834 ? -16.75 -76.375 -44.719 1 86.81 834 ALA B N 1
ATOM 13408 C CA . ALA B 1 834 ? -15.688 -75.688 -44 1 86.81 834 ALA B CA 1
ATOM 13409 C C . ALA B 1 834 ? -14.336 -75.938 -44.656 1 86.81 834 ALA B C 1
ATOM 13411 O O . ALA B 1 834 ? -13.531 -75 -44.812 1 86.81 834 ALA B O 1
ATOM 13412 N N . SER B 1 835 ? -14.141 -77.125 -45.094 1 85.25 835 SER B N 1
ATOM 13413 C CA . SER B 1 835 ? -12.891 -77.5 -45.781 1 85.25 835 SER B CA 1
ATOM 13414 C C . SER B 1 835 ? -12.758 -76.75 -47.094 1 85.25 835 SER B C 1
ATOM 13416 O O . SER B 1 835 ? -11.672 -76.25 -47.469 1 85.25 835 SER B O 1
ATOM 13418 N N . ARG B 1 836 ? -13.82 -76.688 -47.812 1 85.31 836 ARG B N 1
ATOM 13419 C CA . ARG B 1 836 ? -13.82 -76 -49.062 1 85.31 836 ARG B CA 1
ATOM 13420 C C . ARG B 1 836 ? -13.523 -74.5 -48.875 1 85.31 836 ARG B C 1
ATOM 13422 O O . ARG B 1 836 ? -12.742 -73.875 -49.594 1 85.31 836 ARG B O 1
ATOM 13429 N N . ALA B 1 837 ? -14.086 -74 -47.875 1 87.5 837 ALA B N 1
ATOM 13430 C CA . ALA B 1 837 ? -13.875 -72.562 -47.562 1 87.5 837 ALA B CA 1
ATOM 13431 C C . ALA B 1 837 ? -12.43 -72.312 -47.125 1 87.5 837 ALA B C 1
ATOM 13433 O O . ALA B 1 837 ? -11.836 -71.312 -47.5 1 87.5 837 ALA B O 1
ATOM 13434 N N . LEU B 1 838 ? -11.922 -73.188 -46.375 1 85.38 838 LEU B N 1
ATOM 13435 C CA . LEU B 1 838 ? -10.547 -73.062 -45.906 1 85.38 838 LEU B CA 1
ATOM 13436 C C . LEU B 1 838 ? -9.57 -72.938 -47.062 1 85.38 838 LEU B C 1
ATOM 13438 O O . LEU B 1 838 ? -8.703 -72.062 -47.094 1 85.38 838 LEU B O 1
ATOM 13442 N N . VAL B 1 839 ? -9.75 -73.812 -48.031 1 81.19 839 VAL B N 1
ATOM 13443 C CA . VAL B 1 839 ? -8.844 -73.875 -49.156 1 81.19 839 VAL B CA 1
ATOM 13444 C C . VAL B 1 839 ? -9.023 -72.625 -50.031 1 81.19 839 VAL B C 1
ATOM 13446 O O . VAL B 1 839 ? -8.039 -72.062 -50.531 1 81.19 839 VAL B O 1
ATOM 13449 N N . ALA B 1 840 ? -10.148 -72.125 -50.062 1 83.19 840 ALA B N 1
ATOM 13450 C CA . ALA B 1 840 ? -10.453 -71 -50.969 1 83.19 840 ALA B CA 1
ATOM 13451 C C . ALA B 1 840 ? -10.102 -69.688 -50.375 1 83.19 840 ALA B C 1
ATOM 13453 O O . ALA B 1 840 ? -9.828 -68.688 -51.094 1 83.19 840 ALA B O 1
ATOM 13454 N N . THR B 1 841 ? -10.117 -69.625 -49.125 1 83 841 THR B N 1
ATOM 13455 C CA . THR B 1 841 ? -10.102 -68.25 -48.531 1 83 841 THR B CA 1
ATOM 13456 C C . THR B 1 841 ? -8.789 -68 -47.812 1 83 841 THR B C 1
ATOM 13458 O O . THR B 1 841 ? -8.484 -66.875 -47.469 1 83 841 THR B O 1
ATOM 13461 N N . ASP B 1 842 ? -8.133 -69 -47.562 1 80.94 842 ASP B N 1
ATOM 13462 C CA . ASP B 1 842 ? -6.863 -68.812 -46.875 1 80.94 842 ASP B CA 1
ATOM 13463 C C . ASP B 1 842 ? -5.934 -67.875 -47.688 1 80.94 842 ASP B C 1
ATOM 13465 O O . ASP B 1 842 ? -5.637 -68.188 -48.844 1 80.94 842 ASP B O 1
ATOM 13469 N N . GLY B 1 843 ? -5.574 -66.75 -47.125 1 79.5 843 GLY B N 1
ATOM 13470 C CA . GLY B 1 843 ? -4.672 -65.812 -47.812 1 79.5 843 GLY B CA 1
ATOM 13471 C C . GLY B 1 843 ? -5.391 -64.688 -48.562 1 79.5 843 GLY B C 1
ATOM 13472 O O . GLY B 1 843 ? -4.758 -63.812 -49.125 1 79.5 843 GLY B O 1
ATOM 13473 N N . VAL B 1 844 ? -6.684 -64.812 -48.594 1 80.88 844 VAL B N 1
ATOM 13474 C CA . VAL B 1 844 ? -7.453 -63.781 -49.312 1 80.88 844 VAL B CA 1
ATOM 13475 C C . VAL B 1 844 ? -7.477 -62.469 -48.531 1 80.88 844 VAL B C 1
ATOM 13477 O O . VAL B 1 844 ? -7.531 -62.469 -47.312 1 80.88 844 VAL B O 1
ATOM 13480 N N . VAL B 1 845 ? -7.453 -61.406 -49.188 1 79.81 845 VAL B N 1
ATOM 13481 C CA . VAL B 1 845 ? -7.418 -60.094 -48.594 1 79.81 845 VAL B CA 1
ATOM 13482 C C . VAL B 1 845 ? -8.844 -59.625 -48.312 1 79.81 845 VAL B C 1
ATOM 13484 O O . VAL B 1 845 ? -9.672 -59.562 -49.219 1 79.81 845 VAL B O 1
ATOM 13487 N N . ILE B 1 846 ? -9.227 -59.438 -47.156 1 76.38 846 ILE B N 1
ATOM 13488 C CA . ILE B 1 846 ? -10.492 -58.812 -46.75 1 76.38 846 ILE B CA 1
ATOM 13489 C C . ILE B 1 846 ? -10.234 -57.469 -46.062 1 76.38 846 ILE B C 1
ATOM 13491 O O . ILE B 1 846 ? -9.547 -57.406 -45.031 1 76.38 846 ILE B O 1
ATOM 13495 N N . GLY B 1 847 ? -10.844 -56.438 -46.594 1 70.31 847 GLY B N 1
ATOM 13496 C CA . GLY B 1 847 ? -10.492 -55.094 -46.156 1 70.31 847 GLY B CA 1
ATOM 13497 C C . GLY B 1 847 ? -9.062 -54.719 -46.5 1 70.31 847 GLY B C 1
ATOM 13498 O O . GLY B 1 847 ? -8.688 -54.719 -47.656 1 70.31 847 GLY B O 1
ATOM 13499 N N . SER B 1 848 ? -8.211 -54.438 -45.469 1 70.44 848 SER B N 1
ATOM 13500 C CA . SER B 1 848 ? -6.84 -54 -45.719 1 70.44 848 SER B CA 1
ATOM 13501 C C . SER B 1 848 ? -5.84 -55.094 -45.406 1 70.44 848 SER B C 1
ATOM 13503 O O . SER B 1 848 ? -4.629 -54.906 -45.531 1 70.44 848 SER B O 1
ATOM 13505 N N . LYS B 1 849 ? -6.332 -56.312 -44.938 1 76.25 849 LYS B N 1
ATOM 13506 C CA . LYS B 1 849 ? -5.422 -57.344 -44.469 1 76.25 849 LYS B CA 1
ATOM 13507 C C . LYS B 1 849 ? -5.695 -58.688 -45.125 1 76.25 849 LYS B C 1
ATOM 13509 O O . LYS B 1 849 ? -6.836 -58.969 -45.5 1 76.25 849 LYS B O 1
ATOM 13514 N N . ALA B 1 850 ? -4.621 -59.438 -45.406 1 78.88 850 ALA B N 1
ATOM 13515 C CA . ALA B 1 850 ? -4.762 -60.812 -45.906 1 78.88 850 ALA B CA 1
ATOM 13516 C C . ALA B 1 850 ? -5.07 -61.781 -44.75 1 78.88 850 ALA B C 1
ATOM 13518 O O . ALA B 1 850 ? -4.273 -61.906 -43.812 1 78.88 850 ALA B O 1
ATOM 13519 N N . ILE B 1 851 ? -6.152 -62.469 -44.812 1 80.94 851 ILE B N 1
ATOM 13520 C CA . ILE B 1 851 ? -6.605 -63.281 -43.656 1 80.94 851 ILE B CA 1
ATOM 13521 C C . ILE B 1 851 ? -5.957 -64.688 -43.719 1 80.94 851 ILE B C 1
ATOM 13523 O O . ILE B 1 851 ? -5.609 -65.125 -44.781 1 80.94 851 ILE B O 1
ATOM 13527 N N . SER B 1 852 ? -5.656 -65.25 -42.656 1 82 852 SER B N 1
ATOM 13528 C CA . SER B 1 852 ? -5.242 -66.625 -42.5 1 82 852 SER B CA 1
ATOM 13529 C C . SER B 1 852 ? -6.359 -67.5 -41.875 1 82 852 SER B C 1
ATOM 13531 O O . SER B 1 852 ? -6.91 -67.125 -40.844 1 82 852 SER B O 1
ATOM 13533 N N . VAL B 1 853 ? -6.75 -68.562 -42.625 1 83.94 853 VAL B N 1
ATOM 13534 C CA . VAL B 1 853 ? -7.898 -69.375 -42.188 1 83.94 853 VAL B CA 1
ATOM 13535 C C . VAL B 1 853 ? -7.445 -70.75 -41.844 1 83.94 853 VAL B C 1
ATOM 13537 O O . VAL B 1 853 ? -6.645 -71.375 -42.531 1 83.94 853 VAL B O 1
ATOM 13540 N N . ALA B 1 854 ? -7.758 -71.312 -40.656 1 81.44 854 ALA B N 1
ATOM 13541 C CA . ALA B 1 854 ? -7.465 -72.688 -40.188 1 81.44 854 ALA B CA 1
ATOM 13542 C C . ALA B 1 854 ? -8.688 -73.312 -39.531 1 81.44 854 ALA B C 1
ATOM 13544 O O . ALA B 1 854 ? -9.641 -72.625 -39.188 1 81.44 854 ALA B O 1
ATOM 13545 N N . ILE B 1 855 ? -8.711 -74.625 -39.531 1 80.94 855 ILE B N 1
ATOM 13546 C CA . ILE B 1 855 ? -9.75 -75.312 -38.812 1 80.94 855 ILE B CA 1
ATOM 13547 C C . ILE B 1 855 ? -9.594 -75 -37.312 1 80.94 855 ILE B C 1
ATOM 13549 O O . ILE B 1 855 ? -8.484 -75.062 -36.781 1 80.94 855 ILE B O 1
ATOM 13553 N N . SER B 1 856 ? -10.641 -74.625 -36.656 1 78 856 SER B N 1
ATOM 13554 C CA . SER B 1 856 ? -10.625 -74.25 -35.25 1 78 856 SER B CA 1
ATOM 13555 C C . SER B 1 856 ? -10.156 -75.438 -34.375 1 78 856 SER B C 1
ATOM 13557 O O . SER B 1 856 ? -10.664 -76.562 -34.531 1 78 856 SER B O 1
ATOM 13559 N N . ASN B 1 857 ? -9.094 -75.312 -33.781 1 68.44 857 ASN B N 1
ATOM 13560 C CA . ASN B 1 857 ? -8.555 -76.312 -32.875 1 68.44 857 ASN B CA 1
ATOM 13561 C C . ASN B 1 857 ? -8.305 -75.75 -31.5 1 68.44 857 ASN B C 1
ATOM 13563 O O . ASN B 1 857 ? -7.176 -75.375 -31.172 1 68.44 857 ASN B O 1
ATOM 13567 N N . PRO B 1 858 ? -9.328 -75.625 -30.812 1 60.97 858 PRO B N 1
ATOM 13568 C CA . PRO B 1 858 ? -9.125 -75.062 -29.469 1 60.97 858 PRO B CA 1
ATOM 13569 C C . PRO B 1 858 ? -8.266 -75.938 -28.578 1 60.97 858 PRO B C 1
ATOM 13571 O O . PRO B 1 858 ? -8.305 -77.188 -28.688 1 60.97 858 PRO B O 1
ATOM 13574 N N . PRO B 1 859 ? -7.227 -75.438 -28 1 51.12 859 PRO B N 1
ATOM 13575 C CA . PRO B 1 859 ? -6.34 -76.312 -27.188 1 51.12 859 PRO B CA 1
ATOM 13576 C C . PRO B 1 859 ? -7.098 -77.125 -26.172 1 51.12 859 PRO B C 1
ATOM 13578 O O . PRO B 1 859 ? -8.148 -76.75 -25.688 1 51.12 859 PRO B O 1
ATOM 13581 N N . GLN B 1 860 ? -6.832 -78.562 -26.203 1 42.56 860 GLN B N 1
ATOM 13582 C CA . GLN B 1 860 ? -7.422 -79.5 -25.266 1 42.56 860 GLN B CA 1
ATOM 13583 C C . GLN B 1 860 ? -7.184 -79.062 -23.828 1 42.56 860 GLN B C 1
ATOM 13585 O O . GLN B 1 860 ? -6.062 -78.688 -23.453 1 42.56 860 GLN B O 1
ATOM 13590 N N . ARG B 1 861 ? -8.102 -78.562 -23.297 1 37.75 861 ARG B N 1
ATOM 13591 C CA . ARG B 1 861 ? -7.832 -78.5 -21.859 1 37.75 861 ARG B CA 1
ATOM 13592 C C . ARG B 1 861 ? -7.648 -79.875 -21.281 1 37.75 861 ARG B C 1
ATOM 13594 O O . ARG B 1 861 ? -8.352 -80.812 -21.656 1 37.75 861 ARG B O 1
ATOM 13601 N N . SER B 1 862 ? -6.5 -80.375 -20.922 1 34 862 SER B N 1
ATOM 13602 C CA . SER B 1 862 ? -6.262 -81.625 -20.219 1 34 862 SER B CA 1
ATOM 13603 C C . SER B 1 862 ? -7.375 -81.875 -19.219 1 34 862 SER B C 1
ATOM 13605 O O . SER B 1 862 ? -7.672 -81.062 -18.344 1 34 862 SER B O 1
ATOM 13607 N N . SER B 1 863 ? -8.469 -82.438 -19.75 1 30.88 863 SER B N 1
ATOM 13608 C CA . SER B 1 863 ? -9.359 -83 -18.75 1 30.88 863 SER B CA 1
ATOM 13609 C C . SER B 1 863 ? -8.578 -83.812 -17.734 1 30.88 863 SER B C 1
ATOM 13611 O O . SER B 1 863 ? -7.766 -84.625 -18.094 1 30.88 863 SER B O 1
ATOM 13613 N N . GLY B 1 864 ? -8.219 -83.375 -16.641 1 28.14 864 GLY B N 1
ATOM 13614 C CA . GLY B 1 864 ? -7.73 -84.188 -15.547 1 28.14 864 GLY B CA 1
ATOM 13615 C C . GLY B 1 864 ? -8.547 -85.438 -15.328 1 28.14 864 GLY B C 1
ATOM 13616 O O . GLY B 1 864 ? -9.648 -85.375 -14.773 1 28.14 864 GLY B O 1
ATOM 13617 N N . GLN B 1 865 ? -8.734 -86.312 -16.344 1 24.19 865 GLN B N 1
ATOM 13618 C CA . GLN B 1 865 ? -9.227 -87.562 -15.93 1 24.19 865 GLN B CA 1
ATOM 13619 C C . GLN B 1 865 ? -8.398 -88.125 -14.773 1 24.19 865 GLN B C 1
ATOM 13621 O O . GLN B 1 865 ? -7.199 -88.375 -14.93 1 24.19 865 GLN B O 1
ATOM 13626 N N . SER B 1 866 ? -8.859 -87.812 -13.586 1 25.55 866 SER B N 1
ATOM 13627 C CA . SER B 1 866 ? -8.469 -88.625 -12.438 1 25.55 866 SER B CA 1
ATOM 13628 C C . SER B 1 866 ? -8.766 -90.125 -12.672 1 25.55 866 SER B C 1
ATOM 13630 O O . SER B 1 866 ? -9.922 -90.5 -12.891 1 25.55 866 SER B O 1
ATOM 13632 N N . ASP B 1 867 ? -8.125 -90.812 -13.523 1 22.23 867 ASP B N 1
ATOM 13633 C CA . ASP B 1 867 ? -8.117 -92.25 -13.328 1 22.23 867 ASP B CA 1
ATOM 13634 C C . ASP B 1 867 ? -7.961 -92.625 -11.844 1 22.23 867 ASP B C 1
ATOM 13636 O O . ASP B 1 867 ? -6.969 -92.25 -11.219 1 22.23 867 ASP B O 1
ATOM 13640 N N . GLY B 1 868 ? -9.086 -92.75 -11.125 1 22 868 GLY B N 1
ATOM 13641 C CA . GLY B 1 868 ? -9.258 -93.25 -9.766 1 22 868 GLY B CA 1
ATOM 13642 C C . GLY B 1 868 ? -8.602 -94.625 -9.539 1 22 868 GLY B C 1
ATOM 13643 O O . GLY B 1 868 ? -8.875 -95.25 -8.539 1 22 868 GLY B O 1
ATOM 13644 N N . GLY B 1 869 ? -8.047 -95.312 -10.266 1 20.08 869 GLY B N 1
ATOM 13645 C CA . GLY B 1 869 ? -7.949 -96.688 -9.812 1 20.08 869 GLY B CA 1
ATOM 13646 C C . GLY B 1 869 ? -7.148 -96.812 -8.531 1 20.08 869 GLY B C 1
ATOM 13647 O O . GLY B 1 869 ? -6.957 -97.938 -8.039 1 20.08 869 GLY B O 1
ATOM 13648 N N . ALA B 1 870 ? -6.172 -96.438 -8.094 1 18.22 870 ALA B N 1
ATOM 13649 C CA . ALA B 1 870 ? -5.848 -97.5 -7.129 1 18.22 870 ALA B CA 1
ATOM 13650 C C . ALA B 1 870 ? -6.98 -97.688 -6.129 1 18.22 870 ALA B C 1
ATOM 13652 O O . ALA B 1 870 ? -7.785 -96.812 -5.91 1 18.22 870 ALA B O 1
ATOM 13653 N N . SER B 1 871 ? -7.535 -99.062 -5.664 1 17.06 871 SER B N 1
ATOM 13654 C CA . SER B 1 871 ? -7.59 -99.812 -4.383 1 17.06 871 SER B CA 1
ATOM 13655 C C . SER B 1 871 ? -6.75 -99.062 -3.328 1 17.06 871 SER B C 1
ATOM 13657 O O . SER B 1 871 ? -5.793 -98.375 -3.66 1 17.06 871 SER B O 1
ATOM 13659 N N . LEU B 1 872 ? -7.316 -99.188 -1.914 1 17.11 872 LEU B N 1
ATOM 13660 C CA . LEU B 1 872 ? -6.824 -98.562 -0.669 1 17.11 872 LEU B CA 1
ATOM 13661 C C . LEU B 1 872 ? -5.332 -98.875 -0.5 1 17.11 872 LEU B C 1
ATOM 13663 O O . LEU B 1 872 ? -4.586 -97.938 -0.1 1 17.11 872 LEU B O 1
ATOM 13667 N N . THR B 1 873 ? -4.582 -99.812 -0.327 1 17.09 873 THR B N 1
ATOM 13668 C CA . THR B 1 873 ? -4.73 -100.438 0.998 1 17.09 873 THR B CA 1
ATOM 13669 C C . THR B 1 873 ? -4.707 -99.375 2.076 1 17.09 873 THR B C 1
ATOM 13671 O O . THR B 1 873 ? -4.43 -98.188 1.789 1 17.09 873 THR B O 1
ATOM 13674 N N . GLN B 1 874 ? -4.707 -99.688 3.436 1 15.93 874 GLN B N 1
ATOM 13675 C CA . GLN B 1 874 ? -4.188 -99.562 4.793 1 15.93 874 GLN B CA 1
ATOM 13676 C C . GLN B 1 874 ? -2.955 -98.688 4.84 1 15.93 874 GLN B C 1
ATOM 13678 O O . GLN B 1 874 ? -2.312 -98.438 3.812 1 15.93 874 GLN B O 1
ATOM 13683 N N . ALA B 1 875 ? -2.725 -98.375 6.238 1 18.23 875 ALA B N 1
ATOM 13684 C CA . ALA B 1 875 ? -1.816 -97.438 6.945 1 18.23 875 ALA B CA 1
ATOM 13685 C C . ALA B 1 875 ? -0.407 -97.562 6.363 1 18.23 875 ALA B C 1
ATOM 136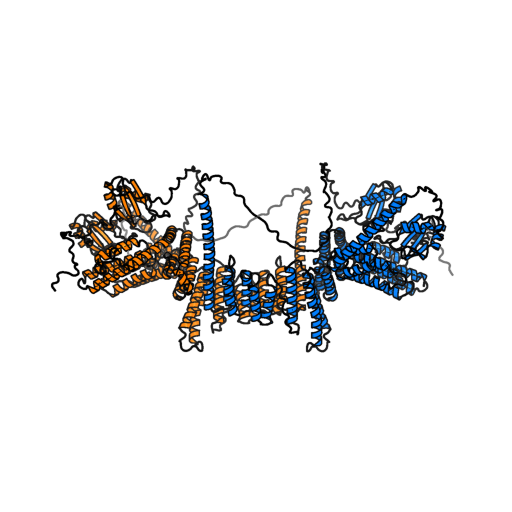87 O O . ALA B 1 875 ? 0.402 -96.625 6.559 1 18.23 875 ALA B O 1
ATOM 13688 N N . SER B 1 876 ? -0.049 -98.25 5.32 1 16.09 876 SER B N 1
ATOM 13689 C CA . SER B 1 876 ? 1.162 -98.812 5.895 1 16.09 876 SER B CA 1
ATOM 13690 C C . SER B 1 876 ? 2.062 -97.75 6.488 1 16.09 876 SER B C 1
ATOM 13692 O O . SER B 1 876 ? 2.016 -96.562 6.07 1 16.09 876 SER B O 1
ATOM 13694 N N . HIS B 1 877 ? 2.264 -98 7.754 1 14.84 877 HIS B N 1
ATOM 13695 C CA . HIS B 1 877 ? 3.51 -97.625 8.414 1 14.84 877 HIS B CA 1
ATOM 13696 C C . HIS B 1 877 ? 4.668 -97.562 7.426 1 14.84 877 HIS B C 1
ATOM 13698 O O . HIS B 1 877 ? 4.992 -98.562 6.793 1 14.84 877 HIS B O 1
ATOM 13704 N N . ALA B 1 878 ? 4.938 -97 6.625 1 14.41 878 ALA B N 1
ATOM 13705 C CA . ALA B 1 878 ? 6.391 -96.938 6.465 1 14.41 878 ALA B CA 1
ATOM 13706 C C . ALA B 1 878 ? 7.07 -96.562 7.777 1 14.41 878 ALA B C 1
ATOM 13708 O O . ALA B 1 878 ? 8.297 -96.625 7.898 1 14.41 878 ALA B O 1
ATOM 13709 N N . THR B 1 879 ? 6.492 -95.938 8.719 1 14.73 879 THR B N 1
ATOM 13710 C CA . THR B 1 879 ? 7.754 -95.812 9.445 1 14.73 879 THR B CA 1
ATOM 13711 C C . THR B 1 879 ? 8.039 -97.125 10.219 1 14.73 879 THR B C 1
ATOM 13713 O O . THR B 1 879 ? 7.137 -97.688 10.828 1 14.73 879 THR B O 1
ATOM 13716 N N . LYS B 1 880 ? 8.273 -98.062 10.531 1 16.72 880 LYS B N 1
ATOM 13717 C CA . LYS B 1 880 ? 9.219 -97.688 11.578 1 16.72 880 LYS B CA 1
ATOM 13718 C C . LYS B 1 880 ? 10.156 -96.562 11.117 1 16.72 880 LYS B C 1
ATOM 13720 O O . LYS B 1 880 ? 10.531 -96.562 9.945 1 16.72 880 LYS B O 1
ATOM 13725 N N . ALA B 1 881 ? 10.336 -96 11.758 1 14.91 881 ALA B N 1
ATOM 13726 C CA . ALA B 1 881 ? 11.625 -96.062 12.445 1 14.91 881 ALA B CA 1
ATOM 13727 C C . ALA B 1 881 ? 12.047 -97.5 12.719 1 14.91 881 ALA B C 1
ATOM 13729 O O . ALA B 1 881 ? 13.172 -97.875 12.398 1 14.91 881 ALA B O 1
ATOM 13730 N N . ALA B 1 882 ? 12.344 -98.25 13.953 1 15.01 882 ALA B N 1
ATOM 13731 C CA . ALA B 1 882 ? 13.633 -98.625 14.508 1 15.01 882 ALA B CA 1
ATOM 13732 C C . ALA B 1 882 ? 13.797 -100.125 14.43 1 15.01 882 ALA B C 1
ATOM 13734 O O . ALA B 1 882 ? 14.875 -100.688 14.719 1 15.01 882 ALA B O 1
ATOM 13735 N N . THR B 1 883 ? 12.703 -100.938 14.094 1 15.91 883 THR B N 1
ATOM 13736 C CA . THR B 1 883 ? 12.625 -102.375 14.203 1 15.91 883 THR B CA 1
ATOM 13737 C C . THR B 1 883 ? 12.719 -103.062 12.82 1 15.91 883 THR B C 1
ATOM 13739 O O . THR B 1 883 ? 12.008 -102.625 11.898 1 15.91 883 THR B O 1
ATOM 13742 N N . SER B 1 884 ? 12.555 -104.5 12.102 1 15.44 884 SER B N 1
ATOM 13743 C CA . SER B 1 884 ? 13.523 -105.562 11.898 1 15.44 884 SER B CA 1
ATOM 13744 C C . SER B 1 884 ? 14.352 -105.375 10.641 1 15.44 884 SER B C 1
ATOM 13746 O O . SER B 1 884 ? 13.844 -105.5 9.523 1 15.44 884 SER B O 1
ATOM 13748 N N . ALA B 1 885 ? 14.891 -104.625 10.516 1 13.48 885 ALA B N 1
ATOM 13749 C CA . ALA B 1 885 ? 16.344 -104.562 10.375 1 13.48 885 ALA B CA 1
ATOM 13750 C C . ALA B 1 885 ? 16.984 -105.812 10.93 1 13.48 885 ALA B C 1
ATOM 13752 O O . ALA B 1 885 ? 17.047 -106 12.148 1 13.48 885 ALA B O 1
ATOM 13753 N N . PRO B 1 886 ? 17.141 -106.875 10.758 1 15.78 886 PRO B N 1
ATOM 13754 C CA . PRO B 1 886 ? 18.422 -107.562 10.953 1 15.78 886 PRO B CA 1
ATOM 13755 C C . PRO B 1 886 ? 19.625 -106.75 10.492 1 15.78 886 PRO B C 1
ATOM 13757 O O . PRO B 1 886 ? 19.688 -106.375 9.336 1 15.78 886 PRO B O 1
ATOM 13760 N N . ALA B 1 887 ? 19.906 -106.062 11.391 1 13.19 887 ALA B N 1
ATOM 13761 C CA . ALA B 1 887 ? 21.141 -106.312 12.125 1 13.19 887 ALA B CA 1
ATOM 13762 C C . ALA B 1 887 ? 21.156 -107.75 12.695 1 13.19 887 ALA B C 1
ATOM 13764 O O . ALA B 1 887 ? 20.188 -108.188 13.297 1 13.19 887 ALA B O 1
#

Foldseek 3Di:
DPDDDDDDDDPDPPPPPDPPPPPVVVVVVVVVVVVLVVLVVLLVVLVVVCVVPVQPLVSLVSNLVSCVVNVVPVVNVVSVVSNVVQAQDALVSLVVVLVVVVQPDDPPDDCVVSLVSLVSNVLLANDLVSLVVNLVSLLVPDDPDDPVSVVVSVVSLVVSCLQCCLVAECNVVSLVSVLVSLVVVLVVCCVPPVPCVVVNLVSLVVSLVSLLVSLLHQHDPSVVSVVVSLVSCVPSVVVPQPQPVVPPPRRDDPVSVVSNVLSPLLNVVLVVLVVQCVVCPPPLVSNVVSLVVSLVVQLVQEDFPDDPVVVVVVVVPDPNRHHDYPSSSVSSLSVSCSRVVQDVVSLVVVLVCCCRRVVVCLVVSLSSLVSNCSSHLQALVSLLSNLVSLLVVLVVVLVVPPDPPCPDDCPPVSLVSSVVSNVVSVVSLVSSLPGDYPDPVSNVSSLVSSVVSLLCCCVPRPDPDNPDRDPDDDLLCPSLQVRLLCCQPPVVNNVVSVVSLVVVCPPPVLLADLVSLLSVLVCCLVRNDLVVLLVSLLSNQVRYADDCSVVSNVSSLVSNVSSVHDVVSSVVSVVSNVVSVVVRVVVVVVVVVVVVVVVVVVVVVVPPPDPPPDDDPDPDDPDDDDDDDDDYDDDDPDDPDDPDPDDDDDPPPDPDDPPDDPPDPDFQPPPPDDQVQLLQKKKKALADQPDDPVNVCVVLVVLAAWPDKAFDADSVGTGPGMTMTGHPDSVSLVVQQVQFQPFDDDPPADQHATMGIGRRHPPDDPPCPPPVDDAAFFPLQKKKKAQADQPDDQVNVCVVLVVQAAWPDKAFDADNGRRGPRMMMTGGPDSVSSVSSQVVQAQPDDSHTGMHMDGDHHHHDPPPPPPPPPDADDDDDDDDDDPDDDD/DDDDDDDDDDDDDDDDPPPPPVPVVVVVVVVVVVVLVVLVVLLVVLVVVCVVPVQPLVSLVSNLVSCVVNVVLVVNVVSLVSNVVQAQDALVSLVVVLVVVLLVDDPPDDCVVSLVSLVSNVLLANDLVSLVVNLVSLLVVDDPPDPVSVVVSVVSLVVSCLQCCLVQECNVVSLVSVLVSLVVVLVVCCVPPVPCVVVNLVSLVVSLVSLLVSLLHQHDPSVVSVVVSLVSCLPSVVVPQPPPVPPPPRRDDPVSVVSNVLSPLLNVVLVVLVVQCVVCPPPLVSNVVSLVVSLVVQLVQEDFPDDPVVVVVVVVPDPNRHHDYPSSSVSSLSVSCSRPVQDVVSLVVVLVSCCRRVVVCLVVSLSSLVSNCSSHLQALVSLLSNLVSLLVVLVVVLVVPPPPPCPDDCDPVSLVSSVVSNVVSVVSLVSSLPGDYPDPVSNVSSLVSSVVSLLCCCVPRPDPPNDDRDPDDDLLCPSLQVNLLCCQPPVVNNVVSVVSLVVVCPPPVLLADLVSLLSVLVCCLVRNDLVVLLVSLLSNQVRYADDCSVVSNVSSLVSNVSSVHDVVSSVVSVVSNVVSVVVRVVVVVVVVVVVVVVVVVVVVVVPPPDPPPDDDPDPDDPDDDDDDDDDDDDDDDDDDDDPCPDDDPPDPPPPDDDPDPPPDPDAQPPPPDDQVQLLFKKKKALADQPDDPVNVCVVLVVLAAWPDKAFDADSVGTGPGMTMTGHPDSVSLVVQQVQAQPFDDDPPAPQHATMGIGRRHPPDPPPCPPPVDDAAFFPLQKKKKAQADQPDYQVNVCVVLVVQAAWPGKAFDADNGRRGPRMMMTGGPDSVSSVRSQVPQAQPDDDSTGMHMDGDHHHHPPPPPPPPDDDDDDDPPVDDPPDPPDD

Sequence (1774 aa):
MYPEDPDEPSLSSSSSEDGDDDGQEDMENLEAEIAEVSQQASGQTQSRTVETNPYLYDAHTRLITLLRKASELDRLRAARERMSQHFPLTPELWLEWIKDEMSLLTDGNDREPVYKLFKRALADYQNVDVWLEYCQFAIGGMAVGEANQLDRTRAVLEEALANQGLNFRQGALLFEVYREFEIICYAQLQSEAPSDTVAITNQLKKIDSIFRRQLSTPHVDLEETMTEYKSFLEGIGAGLVKIDENSEEGGVSADCLAAYTAAQTKWDAVEPYESAVSDAEGDEKALLLAWEAYLNWAVSKAPRKGNRANVAKKAASGPTDVSFTPLEVLCLFERAITDLCLQPSIWLQMADYLEVFVSADLTRLVSTLSRSVRNIPWSSQLWCRYALACEARAWALAVESAPESMNNGGSSQEASQLSKELDVVQEVYESALKCGFPSAADLSAVWIAYCDFLLRRLRHSTESDSEPFPDQGDQDCLIYRYWAFVEAKFLDNKERAQDLWTQMTKTGHNGSKPAFWLAYLDFEKNHGDLDHLVRVAGMAVNSVTGEYAETVFQAARRCLAESGIHLRRLRDFDVKVVQRRAHLSSAVASKKEKKEQDASAQSLQQKGKRPAGGSEAPPPAAISKSGKRKTEASHEPPIKRSKKDGEDSSKEVSDAGASEKPSKPKHGESVPHDPTKDDRTVFVSNLPFATTKEELETIFKQCGKLASIRIVRDYAGKSKGFGYVEFEDPSCVPSALAMDRHPIEVPGVDVGRPMFVSVCETNRKAGTKAFAYSTGGPEPKKLFVRNLDKQVREEALKTFFGKYGQVTGVRIATFRNGVPKGLAYVEFATEDEASRALVATDGVVIGSKAISVAISNPPQRSSGQSDGGASLTQASHATKAATSAPAMYPEDPDEPSLSSSSSEDGDDDGQEDMENLEAEIAEVSQQASGQTQSRTVETNPYLYDAHTRLITLLRKASELDRLRAARERMSQHFPLTPELWLEWIKDEMSLLTDGNDREPVYKLFKRALADYQNVDVWLEYCQFAIGGMAVGEANQLDRTRAVLEEALANQGLNFRQGALLFEVYREFEIICYAQLQSEAPSDTVAITNQLKKIDSIFRRQLSTPHVDLEETMTEYKSFLEGIGAGLVKIDENSEEGGVSADCLAAYTAAQTKWDAVEPYESAVSDAEGDEKALLLAWEAYLNWAVSKAPRKGNRANVAKKAASGPTDVSFTPLEVLCLFERAITDLCLQPSIWLQMADYLEVFVSADLTRLVSTLSRSVRNIPWSSQLWCRYALACEARAWALAVESAPESMNNGGSSQEASQLSKELDVVQEVYESALKCGFPSAADLSAVWIAYCDFLLRRLRHSTESDSEPFPDQGDQDCLIYRYWAFVEAKFLDNKERAQDLWTQMTKTGHNGSKPAFWLAYLDFEKNHGDLDHLVRVAGMAVNSVTGEYAETVFQAARRCLAESGIHLRRLRDFDVKVVQRRAHLSSAVASKKEKKEQDASAQSLQQKGKRPAGGSEAPPPAAISKSGKRKTEASHEPPIKRSKKDGEDSSKEVSDAGASEKPSKPKHGESVPHDPTKDDRTVFVSNLPFATTKEELETIFKQCGKLASIRIVRDYAGKSKGFGYVEFEDPSCVPSALAMDRHPIEVPGVDVGRPMFVSVCETNRKAGTKAFAYSTGGPEPKKLFVRNLDKQVREEALKTFFGKYGQVTGVRIATFRNGVPKGLAYVEFATEDEASRALVATDGVVIGSKAISVAISNPPQRSSGQSDGGASLTQASHATKAATSAPA

Secondary structure (DSSP, 8-state):
------------------GGGGHHHHHHHHHHHHHHHHHHHHHHHHHHHHHH-TT-HHHHHHHHHHHHHHT-HHHHHHHHHHHHHHSPPPHHHHHHHHHHHHHT--TT---HHHHHHHHHHHHH---HHHHHHHHHHHHHT--TT-HHHHHHHHHHHHHHHHHHTT-TTTHHHHHHHHHHHHHHHHHHHHHH-TT-HHHHHHHHHHHHHHHHHHHTS--TTHHHHHHHHHHHHHTTTTTTS---TT--STT--HHHHHHHHHHHHHHHHHHHHHHHHHHTTT-HHHHHHHHHHHHHHHHHTSPP---HHHHHHHHHS-TT-----HHHHHHHHHHHHHH-TT-HHHHHHHHHHHHHHSTT-HHHHHHHHHHHHHH-TT-HHHHHHHHHHHHHHHHHHHHHTS-SS--SS--HHHHHHHHHHHHHHHHHHHHHHHS--SSHHHHHHHHHHHHHHHHHHHHHSS----PPPP----TT-HHHHHHHHHHHHTS--HHHHHHHHHHHHHSTTGGG-HHHHHHHHHHHHHHS-HHHHHHHHHHHHHH--STTHHHHHHHHHHHHHHTT--HHHHHHHHHHHHHHHHHHHHHHHHHHHHHHHHHHHHHHTTS-----------------------------------------------------------TT------GGGGGGEEEEE---TT--HHHHHHHHTTTS-EEEEEEEE-TTS-EEEEEEEEESSGGGHHHHHTTTTEEEEETTEEEEEEEEEEE--SS--TT----SS--SS-EEEEEEEES--TT--HHHHHHHHTTSS-EEEEEEEE-TTS-EEEEEEEEESSHHHHHHHHHHHTT-EETTEE-EEEEE-------------------------------/-----------------GGGGHHHHHHHHHHHHHHHHHHHHHHHHHHHHHHH-TT-HHHHHHHHHHHHHTT-HHHHHHHHHHHHHHSPPPHHHHHHHHHHHHHT--TT---HHHHHHHHHHHHH---HHHHHHHHHHHHHT--TT-HHHHHHHHHHHHHHHHHHTT-TTTHHHHHHHHHHHHHHHHHHHHHH-TT-HHHHHHHHHHHHHHHHHHHTS--TTHHHHHHHHHHHHHTGGGGTS---TT--STT--HHHHHHHHHHHHHHHHHHHHHHHHHHTTT-HHHHHHHHHHHHHHHHHTSPP---HHHHHHHHHS-TT-----HHHHHHHHHHHHHH-TT-HHHHHHHHHHHHHHSTT-HHHHHHHHHHHHHH-TT-HHHHHHHHHHHHHHHHHHHHHTS-SS--SS--HHHHHHHHHHHHHHHHHHHHHHHSPPSSHHHHHHHHHHHHHHHHHHHHHSS----PPPP----TT-HHHHHHHHHHHHTS--HHHHHHHHHHHHHSTTGGG-HHHHHHHHHHHHHHS-HHHHHHHHHHHHHH--STTHHHHHHHHHHHHHHTT--HHHHHHHHHHHHHHHHHHHHHHHHHHHHHHHHHHHHHHTTT-----------------------------------------------------------S-------GGGGGGEEEEE---TT--HHHHHHHHTTTS-EEEEEEEE-TTS-EEEEEEEEESSGGGHHHHHTTTTEEEEETTEEEEEEEEEEE--SS--TT----SS--SS-EEEEEEEES--TT--HHHHHHHHGGGS-EEEEEEEE-TTS-EEEEEEEEESSHHHHHHHHHHHTT-EETTEE-EEEEE------------------------SSS----